Protein 2QYG (pdb70)

Structure (mmCIF, N/CA/C/O backbone):
data_2QYG
#
_entry.id   2QYG
#
_cell.length_a   68.662
_cell.length_b   119.529
_cell.length_c   203.040
_cell.angle_alpha   90.00
_cell.angle_beta   90.00
_cell.angle_gamma   90.00
#
_symmetry.space_group_name_H-M   'P 21 21 21'
#
loop_
_atom_site.group_PDB
_atom_site.id
_atom_site.type_symbol
_atom_site.label_atom_id
_atom_site.label_alt_id
_atom_site.label_comp_id
_atom_site.label_asym_id
_atom_site.label_entity_id
_atom_site.label_seq_id
_atom_site.pdbx_PDB_ins_code
_atom_site.Cartn_x
_atom_site.Cartn_y
_atom_site.Cartn_z
_atom_site.occupancy
_atom_site.B_iso_or_equiv
_atom_site.auth_seq_id
_atom_site.auth_comp_id
_atom_site.auth_asym_id
_atom_site.auth_atom_id
_atom_site.pdbx_PDB_model_num
ATOM 1 N N . MET A 1 21 ? 39.482 20.269 -14.936 1.00 60.05 1 MET A N 1
ATOM 2 C CA . MET A 1 21 ? 39.000 19.574 -16.177 1.00 59.89 1 MET A CA 1
ATOM 3 C C . MET A 1 21 ? 38.632 20.537 -17.312 1.00 59.46 1 MET A C 1
ATOM 4 O O . MET A 1 21 ? 38.454 20.115 -18.455 1.00 59.41 1 MET A O 1
ATOM 9 N N . THR A 1 22 ? 38.523 21.824 -16.988 1.00 58.90 2 THR A N 1
ATOM 10 C CA . THR A 1 22 ? 38.215 22.839 -17.988 1.00 58.17 2 THR A CA 1
ATOM 11 C C . THR A 1 22 ? 39.220 22.849 -19.187 1.00 58.00 2 THR A C 1
ATOM 12 O O . THR A 1 22 ? 38.754 22.909 -20.326 1.00 58.12 2 THR A O 1
ATOM 16 N N . PRO A 1 23 ? 40.574 22.741 -18.953 1.00 57.52 3 PRO A N 1
ATOM 17 C CA . PRO A 1 23 ? 41.522 22.889 -20.097 1.00 56.99 3 PRO A CA 1
ATOM 18 C C . PRO A 1 23 ? 41.651 21.650 -20.986 1.00 55.99 3 PRO A C 1
ATOM 19 O O . PRO A 1 23 ? 40.639 21.043 -21.342 1.00 55.85 3 PRO A O 1
ATOM 23 N N . ASP A 1 24 ? 42.876 21.285 -21.358 1.00 55.06 4 ASP A N 1
ATOM 24 C CA . ASP A 1 24 ? 43.075 20.101 -22.213 1.00 54.08 4 ASP A CA 1
ATOM 25 C C . ASP A 1 24 ? 43.695 18.928 -21.474 1.00 52.92 4 ASP A C 1
ATOM 26 O O . ASP A 1 24 ? 44.373 18.071 -22.038 1.00 52.63 4 ASP A O 1
ATOM 31 N N . ASP A 1 25 ? 43.431 18.943 -20.177 1.00 51.49 5 ASP A N 1
ATOM 32 C CA . ASP A 1 25 ? 43.363 17.761 -19.348 1.00 49.97 5 ASP A CA 1
ATOM 33 C C . ASP A 1 25 ? 42.429 16.724 -19.984 1.00 48.51 5 ASP A C 1
ATOM 34 O O . ASP A 1 25 ? 42.578 15.525 -19.757 1.00 48.56 5 ASP A O 1
ATOM 39 N N . ILE A 1 26 ? 41.447 17.203 -20.754 1.00 46.51 6 ILE A N 1
ATOM 40 C CA . ILE A 1 26 ? 40.431 16.353 -21.373 1.00 44.23 6 ILE A CA 1
ATOM 41 C C . ILE A 1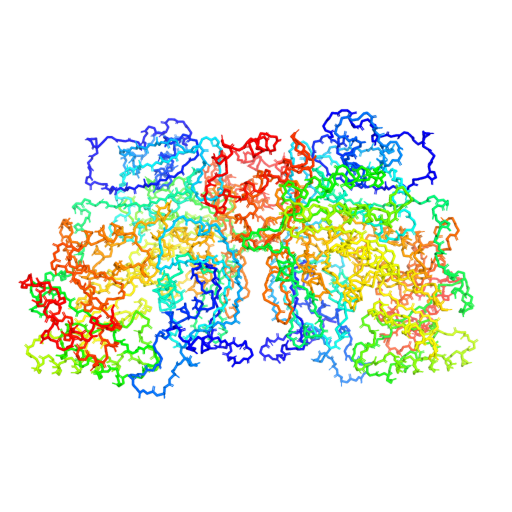 26 ? 41.085 15.272 -22.217 1.00 42.86 6 ILE A C 1
ATOM 42 O O . ILE A 1 26 ? 40.664 14.126 -22.176 1.00 42.42 6 ILE A O 1
ATOM 47 N N . ALA A 1 27 ? 42.137 15.641 -22.947 1.00 41.46 7 ALA A N 1
ATOM 48 C CA . ALA A 1 27 ? 42.858 14.723 -23.834 1.00 39.88 7 ALA A CA 1
ATOM 49 C C . ALA A 1 27 ? 43.247 13.382 -23.177 1.00 38.70 7 ALA A C 1
ATOM 50 O O . ALA A 1 27 ? 43.019 12.307 -23.757 1.00 38.64 7 ALA A O 1
ATOM 52 N N . GLY A 1 28 ? 43.803 13.450 -21.967 1.00 37.16 8 GLY A N 1
ATOM 53 C CA . GLY A 1 28 ? 44.306 12.271 -21.265 1.00 35.32 8 GLY A CA 1
ATOM 54 C C . GLY A 1 28 ? 43.260 11.270 -20.807 1.00 34.26 8 GLY A C 1
ATOM 55 O O . GLY A 1 28 ? 43.614 10.222 -20.267 1.00 34.43 8 GLY A O 1
ATOM 56 N N . PHE A 1 29 ? 41.978 11.582 -21.006 1.00 33.01 9 PHE A N 1
ATOM 57 C CA . PHE A 1 29 ? 40.893 10.691 -20.580 1.00 31.75 9 PHE A CA 1
ATOM 58 C C . PHE A 1 29 ? 40.180 10.021 -21.753 1.00 31.94 9 PHE A C 1
ATOM 59 O O . PHE A 1 29 ? 39.095 9.465 -21.591 1.00 31.90 9 PHE A O 1
ATOM 67 N N . TYR A 1 30 ? 40.786 10.083 -22.933 1.00 32.18 10 TYR A N 1
ATOM 68 C CA . TYR A 1 30 ? 40.281 9.385 -24.109 1.00 32.42 10 TYR A CA 1
ATOM 69 C C . TYR A 1 30 ? 41.381 8.482 -24.644 1.00 33.41 10 TYR A C 1
ATOM 70 O O . TYR A 1 30 ? 42.556 8.787 -24.487 1.00 33.63 10 TYR A O 1
ATOM 79 N N . ALA A 1 31 ? 40.993 7.373 -25.268 1.00 34.53 11 ALA A N 1
ATOM 80 C CA . ALA A 1 31 ? 41.921 6.387 -25.796 1.00 35.62 11 ALA A CA 1
ATOM 81 C C . ALA A 1 31 ? 41.271 5.594 -26.903 1.00 36.72 11 ALA A C 1
ATOM 82 O O . ALA A 1 31 ? 40.063 5.417 -26.908 1.00 36.86 11 ALA A O 1
ATOM 84 N N . LYS A 1 32 ? 42.071 5.114 -27.845 1.00 38.26 12 LYS A N 1
ATOM 85 C CA . LYS A 1 32 ? 41.568 4.184 -28.852 1.00 39.77 12 LYS A CA 1
ATOM 86 C C . LYS A 1 32 ? 41.743 2.767 -28.325 1.00 40.42 12 LYS A C 1
ATOM 87 O O . LYS A 1 32 ? 42.741 2.467 -27.658 1.00 40.45 12 LYS A O 1
ATOM 93 N N . ARG A 1 33 ? 40.765 1.907 -28.603 1.00 41.37 13 ARG A N 1
ATOM 94 C CA . ARG A 1 33 ? 40.877 0.476 -28.314 1.00 42.59 13 ARG A CA 1
ATOM 95 C C . ARG A 1 33 ? 42.310 -0.011 -28.565 1.00 43.33 13 ARG A C 1
ATOM 96 O O . ARG A 1 33 ? 42.964 -0.547 -27.664 1.00 43.38 13 ARG A O 1
ATOM 104 N N . ALA A 1 34 ? 42.771 0.187 -29.810 1.00 44.17 14 ALA A N 1
ATOM 105 C CA . ALA A 1 34 ? 44.089 -0.218 -30.292 1.00 44.80 14 ALA A CA 1
ATOM 106 C C . ALA A 1 34 ? 45.225 0.086 -29.319 1.00 45.34 14 ALA A C 1
ATOM 107 O O . ALA A 1 34 ? 46.186 -0.665 -29.246 1.00 45.66 14 ALA A O 1
ATOM 109 N N . ASP A 1 35 ? 45.109 1.176 -28.569 1.00 45.90 15 ASP A N 1
ATOM 110 C CA . ASP A 1 35 ? 46.211 1.673 -27.742 1.00 46.46 15 ASP A CA 1
ATOM 111 C C . ASP A 1 35 ? 46.318 1.021 -26.374 1.00 46.09 15 ASP A C 1
ATOM 112 O O . ASP A 1 35 ? 47.357 1.111 -25.717 1.00 46.09 15 ASP A O 1
ATOM 117 N N . LEU A 1 36 ? 45.245 0.384 -25.930 1.00 45.70 16 LEU A N 1
ATOM 118 C CA . LEU A 1 36 ? 45.234 -0.173 -24.583 1.00 45.31 16 LEU A CA 1
ATOM 119 C C . LEU A 1 36 ? 45.408 -1.687 -24.562 1.00 45.18 16 LEU A C 1
ATOM 120 O O . LEU A 1 36 ? 44.893 -2.399 -25.432 1.00 45.32 16 LEU A O 1
ATOM 125 N N . ASP A 1 37 ? 46.136 -2.177 -23.563 1.00 44.69 17 ASP A N 1
ATOM 126 C CA . ASP A 1 37 ? 46.117 -3.587 -23.262 1.00 44.16 17 ASP A CA 1
ATOM 127 C C . ASP A 1 37 ? 44.773 -3.798 -22.605 1.00 43.61 17 ASP A C 1
ATOM 128 O O . ASP A 1 37 ? 44.630 -3.586 -21.404 1.00 43.67 17 ASP A O 1
ATOM 133 N N . LEU A 1 38 ? 43.786 -4.195 -23.403 1.00 42.84 18 LEU A N 1
ATOM 134 C CA . LEU A 1 38 ? 42.411 -4.270 -22.941 1.00 42.19 18 LEU A CA 1
ATOM 135 C C . LEU A 1 38 ? 42.223 -5.195 -21.740 1.00 41.45 18 LEU A C 1
ATOM 136 O O . LEU A 1 38 ? 41.185 -5.172 -21.076 1.00 41.46 18 LEU A O 1
ATOM 141 N N . ASP A 1 39 ? 43.239 -5.994 -21.454 1.00 40.45 19 ASP A N 1
ATOM 142 C CA . ASP A 1 39 ? 43.176 -6.934 -20.353 1.00 39.71 19 ASP A CA 1
ATOM 143 C C . ASP A 1 39 ? 43.208 -6.275 -18.974 1.00 38.59 19 ASP A C 1
ATOM 144 O O . ASP A 1 39 ? 42.910 -6.914 -17.971 1.00 38.76 19 ASP A O 1
ATOM 149 N N . ASN A 1 40 ? 43.576 -5.004 -18.921 1.00 37.05 20 ASN A N 1
ATOM 150 C CA . ASN A 1 40 ? 43.731 -4.328 -17.649 1.00 35.58 20 ASN A CA 1
ATOM 151 C C . ASN A 1 40 ? 42.517 -3.504 -17.333 1.00 34.52 20 ASN A C 1
ATOM 152 O O . ASN A 1 40 ? 42.495 -2.763 -16.341 1.00 34.44 20 ASN A O 1
ATOM 157 N N . TYR A 1 41 ? 41.503 -3.640 -18.178 1.00 33.12 21 TYR A N 1
ATOM 158 C CA . TYR A 1 41 ? 40.370 -2.741 -18.148 1.00 31.74 21 TYR A CA 1
ATOM 159 C C . TYR A 1 41 ? 39.062 -3.486 -18.157 1.00 31.06 21 TYR A C 1
ATOM 160 O O . TYR A 1 41 ? 38.940 -4.547 -18.761 1.00 31.10 21 TYR A O 1
ATOM 169 N N . ILE A 1 42 ? 38.097 -2.910 -17.460 1.00 30.26 22 ILE A N 1
ATOM 170 C CA . ILE A 1 42 ? 36.726 -3.355 -17.467 1.00 29.56 22 ILE A CA 1
ATOM 171 C C . ILE A 1 42 ? 36.014 -2.350 -18.333 1.00 29.46 22 ILE A C 1
ATOM 172 O O . ILE A 1 42 ? 36.225 -1.153 -18.177 1.00 29.56 22 ILE A O 1
ATOM 177 N N . GLU A 1 43 ? 35.185 -2.821 -19.255 1.00 29.22 23 GLU A N 1
ATOM 178 C CA . GLU A 1 43 ? 34.404 -1.913 -20.078 1.00 29.49 23 GLU A CA 1
ATOM 179 C C . GLU A 1 43 ? 33.046 -1.604 -19.440 1.00 28.75 23 GLU A C 1
ATOM 180 O O . GLU A 1 43 ? 32.443 -2.464 -18.822 1.00 28.49 23 GLU A O 1
ATOM 186 N N . LEU A 1 44 ? 32.585 -0.363 -19.584 1.00 28.51 24 LEU A N 1
ATOM 187 C CA . LEU A 1 44 ? 31.311 0.093 -18.989 1.00 28.18 24 LEU A CA 1
ATOM 188 C C . LEU A 1 44 ? 30.489 0.894 -19.998 1.00 28.37 24 LEU A C 1
ATOM 189 O O . LEU A 1 44 ? 31.042 1.737 -20.710 1.00 28.12 24 LEU A O 1
ATOM 194 N N . ASP A 1 45 ? 29.182 0.649 -20.050 1.00 28.57 25 ASP A N 1
ATOM 195 C CA . ASP A 1 45 ? 28.331 1.430 -20.935 1.00 29.53 25 ASP A CA 1
ATOM 196 C C . ASP A 1 45 ? 27.366 2.304 -20.168 1.00 29.38 25 ASP A C 1
ATOM 197 O O . ASP A 1 45 ? 26.458 1.801 -19.499 1.00 29.90 25 ASP A O 1
ATOM 202 N N . PHE A 1 46 ? 27.549 3.615 -20.273 1.00 28.98 26 PHE A N 1
ATOM 203 C CA . PHE A 1 46 ? 26.655 4.538 -19.610 1.00 28.46 26 PHE A CA 1
ATOM 204 C C . PHE A 1 46 ? 25.806 5.280 -20.621 1.00 28.53 26 PHE A C 1
ATOM 205 O O . PHE A 1 46 ? 26.302 5.657 -21.688 1.00 28.51 26 PHE A O 1
ATOM 213 N N . ASP A 1 47 ? 24.529 5.470 -20.288 1.00 28.61 27 ASP A N 1
ATOM 214 C CA . ASP A 1 47 ? 23.665 6.418 -20.984 1.00 28.78 27 ASP A CA 1
ATOM 215 C C . ASP A 1 47 ? 23.424 7.541 -20.017 1.00 28.39 27 ASP A C 1
ATOM 216 O O . ASP A 1 47 ? 23.079 7.294 -18.864 1.00 28.46 27 ASP A O 1
ATOM 221 N N . PHE A 1 48 ? 23.626 8.774 -20.452 1.00 28.14 28 PHE A N 1
ATOM 222 C CA . PHE A 1 48 ? 23.404 9.888 -19.551 1.00 28.05 28 PHE A CA 1
ATOM 223 C C . PHE A 1 48 ? 22.917 11.132 -20.251 1.00 28.50 28 PHE A C 1
ATOM 224 O O . PHE A 1 48 ? 22.899 11.188 -21.477 1.00 28.62 28 PHE A O 1
ATOM 232 N N . GLU A 1 49 ? 22.512 12.121 -19.461 1.00 29.03 29 GLU A N 1
ATOM 233 C CA . GLU A 1 49 ? 22.165 13.440 -19.957 1.00 29.90 29 GLU A CA 1
ATOM 234 C C . GLU A 1 49 ? 23.016 14.469 -19.244 1.00 29.90 29 GLU A C 1
ATOM 235 O O . GLU A 1 49 ? 23.181 14.411 -18.041 1.00 29.88 29 GLU A O 1
ATOM 241 N N . CYS A 1 50 ? 23.576 15.408 -19.988 1.00 30.44 30 CYS A N 1
ATOM 242 C CA . CYS A 1 50 ? 24.432 16.422 -19.395 1.00 31.10 30 CYS A CA 1
ATOM 243 C C . CYS A 1 50 ? 24.124 17.795 -19.959 1.00 31.94 30 CYS A C 1
ATOM 244 O O . CYS A 1 50 ? 23.493 17.905 -21.011 1.00 32.01 30 CYS A O 1
ATOM 247 N N . ALA A 1 51 ? 24.565 18.830 -19.245 1.00 32.98 31 ALA A N 1
ATOM 248 C CA . ALA A 1 51 ? 24.474 20.216 -19.709 1.00 34.06 31 ALA A CA 1
ATOM 249 C C . ALA A 1 51 ? 25.828 20.709 -20.247 1.00 34.91 31 ALA A C 1
ATOM 250 O O . ALA A 1 51 ? 26.873 20.369 -19.694 1.00 35.15 31 ALA A O 1
ATOM 252 N N . GLY A 1 52 ? 25.817 21.501 -21.322 1.00 35.76 32 GLY A N 1
ATOM 253 C CA . GLY A 1 52 ? 27.065 21.998 -21.919 1.00 36.69 32 GLY A CA 1
ATOM 254 C C . GLY A 1 52 ? 27.815 20.888 -22.636 1.00 37.39 32 GLY A C 1
ATOM 255 O O . GLY A 1 52 ? 27.235 19.840 -22.930 1.00 37.66 32 GLY A O 1
ATOM 256 N N . ASP A 1 53 ? 29.100 21.097 -22.914 1.00 37.72 33 ASP A N 1
ATOM 257 C CA . ASP A 1 53 ? 29.850 20.170 -23.763 1.00 38.23 33 ASP A CA 1
ATOM 258 C C . ASP A 1 53 ? 29.733 18.723 -23.277 1.00 38.00 33 ASP A C 1
ATOM 259 O O . ASP A 1 53 ? 30.053 18.446 -22.118 1.00 38.16 33 ASP A O 1
ATOM 264 N N . PRO A 1 54 ? 29.250 17.804 -24.153 1.00 37.70 34 PRO A N 1
ATOM 265 C CA . PRO A 1 54 ? 29.294 16.371 -23.880 1.00 37.41 34 PRO A CA 1
ATOM 266 C C . PRO A 1 54 ? 30.694 15.793 -23.874 1.00 37.20 34 PRO A C 1
ATOM 267 O O . PRO A 1 54 ? 30.887 14.732 -23.334 1.00 37.34 34 PRO A O 1
ATOM 271 N N . HIS A 1 55 ? 31.663 16.467 -24.467 1.00 37.17 35 HIS A N 1
ATOM 272 C CA . HIS A 1 55 ? 33.027 15.967 -24.436 1.00 37.35 35 HIS A CA 1
ATOM 273 C C . HIS A 1 55 ? 33.726 16.223 -23.122 1.00 36.71 35 HIS A C 1
ATOM 274 O O . HIS A 1 55 ? 34.358 15.337 -22.584 1.00 36.57 35 HIS A O 1
ATOM 281 N N . GLU A 1 56 ? 33.611 17.437 -22.606 1.00 36.37 36 GLU A N 1
ATOM 282 C CA . GLU A 1 56 ? 34.038 17.741 -21.223 1.00 36.37 36 GLU A CA 1
ATOM 283 C C . GLU A 1 56 ? 33.376 16.801 -20.212 1.00 35.15 36 GLU A C 1
ATOM 284 O O . GLU A 1 56 ? 34.033 16.323 -19.295 1.00 35.00 36 GLU A O 1
ATOM 290 N N . ALA A 1 57 ? 32.066 16.576 -20.394 1.00 34.09 37 ALA A N 1
ATOM 291 C CA . ALA A 1 57 ? 31.220 15.836 -19.454 1.00 32.77 37 ALA A CA 1
ATOM 292 C C . ALA A 1 57 ? 31.725 14.419 -19.250 1.00 32.02 37 ALA A C 1
ATOM 293 O O . ALA A 1 57 ? 31.829 13.950 -18.118 1.00 31.81 37 ALA A O 1
ATOM 295 N N . ALA A 1 58 ? 32.055 13.764 -20.357 1.00 31.21 38 ALA A N 1
ATOM 296 C CA . ALA A 1 58 ? 32.517 12.402 -20.351 1.00 30.53 38 ALA A CA 1
ATOM 297 C C . ALA A 1 58 ? 33.859 12.332 -19.677 1.00 30.37 38 ALA A C 1
ATOM 298 O O . ALA A 1 58 ? 34.105 11.415 -18.910 1.00 30.33 38 ALA A O 1
ATOM 300 N N . ALA A 1 59 ? 34.727 13.304 -19.955 1.00 30.36 39 ALA A N 1
ATOM 301 C CA . ALA A 1 59 ? 36.056 13.355 -19.321 1.00 30.17 39 ALA A CA 1
ATOM 302 C C . ALA A 1 59 ? 35.904 13.494 -17.812 1.00 30.18 39 ALA A C 1
ATOM 303 O O . ALA A 1 59 ? 36.523 12.763 -17.059 1.00 30.36 39 ALA A O 1
ATOM 305 N N . HIS A 1 60 ? 35.045 14.412 -17.385 1.00 30.33 40 HIS A N 1
ATOM 306 C CA . HIS A 1 60 ? 34.753 14.630 -15.970 1.00 30.64 40 HIS A CA 1
ATOM 307 C C . HIS A 1 60 ? 34.306 13.344 -15.306 1.00 30.13 40 HIS A C 1
ATOM 308 O O . HIS A 1 60 ? 34.558 13.109 -14.130 1.00 30.10 40 HIS A O 1
ATOM 315 N N . LEU A 1 61 ? 33.609 12.532 -16.074 1.00 29.63 41 LEU A N 1
ATOM 316 C CA . LEU A 1 61 ? 32.963 11.369 -15.536 1.00 29.49 41 LEU A CA 1
ATOM 317 C C . LEU A 1 61 ? 33.984 10.275 -15.306 1.00 29.35 41 LEU A C 1
ATOM 318 O O . LEU A 1 61 ? 33.859 9.487 -14.390 1.00 29.25 41 LEU A O 1
ATOM 323 N N . CYS A 1 62 ? 35.002 10.244 -16.152 1.00 29.57 42 CYS A N 1
ATOM 324 C CA . CYS A 1 62 ? 36.120 9.318 -16.007 1.00 29.58 42 CYS A CA 1
ATOM 325 C C . CYS A 1 62 ? 36.970 9.789 -14.855 1.00 29.62 42 CYS A C 1
ATOM 326 O O . CYS A 1 62 ? 37.397 8.996 -14.033 1.00 29.68 42 CYS A O 1
ATOM 329 N N . SER A 1 63 ? 37.209 11.096 -14.818 1.00 29.87 43 SER A N 1
ATOM 330 C CA . SER A 1 63 ? 37.986 11.749 -13.776 1.00 30.18 43 SER A CA 1
ATOM 331 C C . SER A 1 63 ? 37.439 11.361 -12.408 1.00 30.62 43 SER A C 1
ATOM 332 O O . SER A 1 63 ? 38.120 10.672 -11.646 1.00 30.67 43 SER A O 1
ATOM 335 N N . GLU A 1 64 ? 36.195 11.767 -12.131 1.00 31.34 44 GLU A N 1
ATOM 336 C CA . GLU A 1 64 ? 35.530 11.558 -10.827 1.00 31.98 44 GLU A CA 1
ATOM 337 C C . GLU A 1 64 ? 35.527 10.101 -10.409 1.00 31.35 44 GLU A C 1
ATOM 338 O O . GLU A 1 64 ? 35.653 9.767 -9.249 1.00 31.60 44 GLU A O 1
ATOM 344 N N . GLN A 1 65 ? 35.383 9.237 -11.383 1.00 30.89 45 GLN A N 1
ATOM 345 C CA . GLN A 1 65 ? 35.317 7.812 -11.171 1.00 30.75 45 GLN A CA 1
ATOM 346 C C . GLN A 1 65 ? 36.674 7.184 -10.815 1.00 30.38 45 GLN A C 1
ATOM 347 O O . GLN A 1 65 ? 36.735 6.049 -10.351 1.00 29.91 45 GLN A O 1
ATOM 353 N N . SER A 1 66 ? 37.758 7.911 -11.068 1.00 30.13 46 SER A N 1
ATOM 354 C CA . SER A 1 66 ? 39.091 7.369 -10.889 1.00 29.79 46 SER A CA 1
ATOM 355 C C . SER A 1 66 ? 40.026 8.424 -10.342 1.00 30.13 46 SER A C 1
ATOM 356 O O . SER A 1 66 ? 39.950 8.741 -9.161 1.00 30.11 46 SER A O 1
ATOM 359 N N . THR A 1 67 ? 40.894 8.967 -11.199 1.00 30.51 47 THR A N 1
ATOM 360 C CA . THR A 1 67 ? 41.917 9.912 -10.762 1.00 30.83 47 THR A CA 1
ATOM 361 C C . THR A 1 67 ? 41.333 11.208 -10.200 1.00 31.62 47 THR A C 1
ATOM 362 O O . THR A 1 67 ? 41.353 11.394 -8.983 1.00 32.41 47 THR A O 1
ATOM 366 N N . ALA A 1 68 ? 40.804 12.094 -11.039 1.00 31.93 48 ALA A N 1
ATOM 367 C CA . ALA A 1 68 ? 40.273 13.367 -10.530 1.00 32.53 48 ALA A CA 1
ATOM 368 C C . ALA A 1 68 ? 41.393 14.328 -10.220 1.00 32.84 48 ALA A C 1
ATOM 369 O O . ALA A 1 68 ? 41.185 15.531 -10.204 1.00 33.24 48 ALA A O 1
ATOM 371 N N . GLN A 1 69 ? 42.575 13.786 -9.955 1.00 33.16 49 GLN A N 1
ATOM 372 C CA . GLN A 1 69 ? 43.751 14.581 -9.643 1.00 33.40 49 GLN A CA 1
ATOM 373 C C . GLN A 1 69 ? 44.966 13.756 -9.985 1.00 32.89 49 GLN A C 1
ATOM 374 O O . GLN A 1 69 ? 45.229 12.742 -9.354 1.00 32.86 49 GLN A O 1
ATOM 380 N N . TRP A 1 70 ? 45.706 14.188 -10.989 1.00 32.41 50 TRP A N 1
ATOM 381 C CA . TRP A 1 70 ? 46.738 13.334 -11.521 1.00 32.16 50 TRP A CA 1
ATOM 382 C C . TRP A 1 70 ? 48.159 13.838 -11.273 1.00 31.77 50 TRP A C 1
ATOM 383 O O . TRP A 1 70 ? 49.107 13.067 -11.423 1.00 31.84 50 TRP A O 1
ATOM 394 N N . ARG A 1 71 ? 48.311 15.110 -10.900 1.00 31.35 51 ARG A N 1
ATOM 395 C CA . ARG A 1 71 ? 49.630 15.607 -10.470 1.00 31.28 51 ARG A CA 1
ATOM 396 C C . ARG A 1 71 ? 49.637 15.714 -8.965 1.00 31.32 51 ARG A C 1
ATOM 397 O O . ARG A 1 71 ? 48.618 15.487 -8.311 1.00 31.43 51 ARG A O 1
ATOM 405 N N . ARG A 1 72 ? 50.799 16.066 -8.426 1.00 31.31 52 ARG A N 1
ATOM 406 C CA . ARG A 1 72 ? 50.863 16.712 -7.134 1.00 31.46 52 ARG A CA 1
ATOM 407 C C . ARG A 1 72 ? 51.087 18.197 -7.411 1.00 32.23 52 ARG A C 1
ATOM 408 O O . ARG A 1 72 ? 51.342 18.572 -8.569 1.00 32.10 52 ARG A O 1
ATOM 416 N N . VAL A 1 73 ? 50.980 19.025 -6.362 1.00 33.34 53 VAL A N 1
ATOM 417 C CA . VAL A 1 73 ? 51.278 20.481 -6.417 1.00 34.44 53 VAL A CA 1
ATOM 418 C C . VAL A 1 73 ? 51.971 20.922 -7.732 1.00 35.81 53 VAL A C 1
ATOM 419 O O . VAL A 1 73 ? 51.296 21.384 -8.654 1.00 35.64 53 VAL A O 1
ATOM 423 N N . GLY A 1 74 ? 53.292 20.745 -7.832 1.00 37.56 54 GLY A N 1
ATOM 424 C CA . GLY A 1 74 ? 54.039 21.196 -9.009 1.00 39.96 54 GLY A CA 1
ATOM 425 C C . GLY A 1 74 ? 54.988 20.147 -9.541 1.00 41.76 54 GLY A C 1
ATOM 426 O O . GLY A 1 74 ? 56.192 20.382 -9.641 1.00 41.92 54 GLY A O 1
ATOM 427 N N . PHE A 1 75 ? 54.442 18.980 -9.855 1.00 43.59 55 PHE A N 1
ATOM 428 C CA . PHE A 1 75 ? 55.208 17.901 -10.450 1.00 45.50 55 PHE A CA 1
ATOM 429 C C . PHE A 1 75 ? 54.592 17.648 -11.809 1.00 46.41 55 PHE A C 1
ATOM 430 O O . PHE A 1 75 ? 53.357 17.676 -11.950 1.00 46.78 55 PHE A O 1
ATOM 438 N N . ASP A 1 76 ? 55.428 17.410 -12.814 1.00 47.36 56 ASP A N 1
ATOM 439 C CA . ASP A 1 76 ? 54.920 16.811 -14.051 1.00 48.34 56 ASP A CA 1
ATOM 440 C C . ASP A 1 76 ? 54.917 15.316 -13.785 1.00 48.16 56 ASP A C 1
ATOM 441 O O . ASP A 1 76 ? 55.975 14.671 -13.712 1.00 48.29 56 ASP A O 1
ATOM 446 N N . GLU A 1 77 ? 53.718 14.786 -13.578 1.00 47.75 57 GLU A N 1
ATOM 447 C CA . GLU A 1 77 ? 53.581 13.456 -13.050 1.00 47.14 57 GLU A CA 1
ATOM 448 C C . GLU A 1 77 ? 52.662 12.714 -13.969 1.00 46.70 57 GLU A C 1
ATOM 449 O O . GLU A 1 77 ? 53.066 11.741 -14.599 1.00 46.76 57 GLU A O 1
ATOM 455 N N . ASP A 1 78 ? 51.432 13.216 -14.061 1.00 46.13 58 ASP A N 1
ATOM 456 C CA . ASP A 1 78 ? 50.352 12.559 -14.784 1.00 45.44 58 ASP A CA 1
ATOM 457 C C . ASP A 1 78 ? 50.319 11.029 -14.584 1.00 44.83 58 ASP A C 1
ATOM 458 O O . ASP A 1 78 ? 50.941 10.287 -15.348 1.00 44.89 58 ASP A O 1
ATOM 463 N N . PHE A 1 79 ? 49.613 10.545 -13.564 1.00 43.90 59 PHE A N 1
ATOM 464 C CA . PHE A 1 79 ? 49.393 9.094 -13.483 1.00 43.12 59 PHE A CA 1
ATOM 465 C C . PHE A 1 79 ? 48.015 8.666 -13.987 1.00 42.16 59 PHE A C 1
ATOM 466 O O . PHE A 1 79 ? 47.367 7.766 -13.454 1.00 41.91 59 PHE A O 1
ATOM 474 N N . ARG A 1 80 ? 47.612 9.344 -15.052 1.00 41.04 60 ARG A N 1
ATOM 475 C CA . ARG A 1 80 ? 46.402 9.087 -15.803 1.00 39.72 60 ARG A CA 1
ATOM 476 C C . ARG A 1 80 ? 46.547 7.816 -16.671 1.00 39.12 60 ARG A C 1
ATOM 477 O O . ARG A 1 80 ? 45.605 7.001 -16.718 1.00 39.11 60 ARG A O 1
ATOM 485 N N . PRO A 1 81 ? 47.720 7.621 -17.349 1.00 38.20 61 PRO A N 1
ATOM 486 C CA . PRO A 1 81 ? 47.828 6.473 -18.246 1.00 37.19 61 PRO A CA 1
ATOM 487 C C . PRO A 1 81 ? 47.725 5.145 -17.513 1.00 36.08 61 PRO A C 1
ATOM 488 O O . PRO A 1 81 ? 47.270 4.172 -18.097 1.00 36.12 61 PRO A O 1
ATOM 492 N N . ARG A 1 82 ? 48.120 5.105 -16.247 1.00 34.77 62 ARG A N 1
ATOM 493 C CA . ARG A 1 82 ? 48.058 3.863 -15.494 1.00 33.52 62 ARG A CA 1
ATOM 494 C C . ARG A 1 82 ? 46.806 3.701 -14.618 1.00 32.27 62 ARG A C 1
ATOM 495 O O . ARG A 1 82 ? 46.377 2.584 -14.333 1.00 31.81 62 ARG A O 1
ATOM 503 N N . PHE A 1 83 ? 46.213 4.817 -14.208 1.00 31.01 63 PHE A N 1
ATOM 504 C CA . PHE A 1 83 ? 45.157 4.796 -13.195 1.00 29.69 63 PHE A CA 1
ATOM 505 C C . PHE A 1 83 ? 43.816 5.413 -13.577 1.00 29.00 63 PHE A C 1
ATOM 506 O O . PHE A 1 83 ? 42.853 5.306 -12.809 1.00 28.91 63 PHE A O 1
ATOM 514 N N . ALA A 1 84 ? 43.735 6.069 -14.730 1.00 28.03 64 ALA A N 1
ATOM 515 C CA . ALA A 1 84 ? 42.506 6.764 -15.058 1.00 27.27 64 ALA A CA 1
ATOM 516 C C . ALA A 1 84 ? 41.642 5.966 -16.007 1.00 26.86 64 ALA A C 1
ATOM 517 O O . ALA A 1 84 ? 42.150 5.411 -16.976 1.00 26.65 64 ALA A O 1
ATOM 519 N N . ALA A 1 85 ? 40.341 5.905 -15.694 1.00 26.43 65 ALA A N 1
ATOM 520 C CA . ALA A 1 85 ? 39.317 5.412 -16.602 1.00 25.92 65 ALA A CA 1
ATOM 521 C C . ALA A 1 85 ? 39.291 6.327 -17.823 1.00 25.92 65 ALA A C 1
ATOM 522 O O . ALA A 1 85 ? 39.474 7.540 -17.706 1.00 25.97 65 ALA A O 1
ATOM 524 N N . LYS A 1 86 ? 39.074 5.733 -18.993 1.00 25.89 66 LYS A N 1
ATOM 525 C CA . LYS A 1 86 ? 39.276 6.398 -20.274 1.00 25.45 66 LYS A CA 1
ATOM 526 C C . LYS A 1 86 ? 38.137 6.137 -21.235 1.00 25.50 66 LYS A C 1
ATOM 527 O O . LYS A 1 86 ? 37.643 5.019 -21.357 1.00 25.23 66 LYS A O 1
ATOM 533 N N . VAL A 1 87 ? 37.727 7.195 -21.919 1.00 26.00 67 VAL A N 1
ATOM 534 C CA . VAL A 1 87 ? 36.641 7.117 -22.898 1.00 26.54 67 VAL A CA 1
ATOM 535 C C . VAL A 1 87 ? 37.103 6.390 -24.155 1.00 27.23 67 VAL A C 1
ATOM 536 O O . VAL A 1 87 ? 37.976 6.866 -24.867 1.00 27.38 67 VAL A O 1
ATOM 540 N N . LEU A 1 88 ? 36.512 5.236 -24.420 1.00 28.20 68 LEU A N 1
ATOM 541 C CA . LEU A 1 88 ? 36.794 4.518 -25.639 1.00 29.26 68 LEU A CA 1
ATOM 542 C C . LEU A 1 88 ? 35.953 5.058 -26.781 1.00 30.69 68 LEU A C 1
ATOM 543 O O . LEU A 1 88 ? 36.440 5.187 -27.904 1.00 31.02 68 LEU A O 1
ATOM 548 N N . GLU A 1 89 ? 34.700 5.399 -26.497 1.00 32.24 69 GLU A N 1
ATOM 549 C CA . GLU A 1 89 ? 33.745 5.679 -27.554 1.00 34.54 69 GLU A CA 1
ATOM 550 C C . GLU A 1 89 ? 32.603 6.542 -27.009 1.00 34.02 69 GLU A C 1
ATOM 551 O O . GLU A 1 89 ? 32.072 6.255 -25.935 1.00 34.10 69 GLU A O 1
ATOM 557 N N . LEU A 1 90 ? 32.240 7.601 -27.736 1.00 34.44 70 LEU A N 1
ATOM 558 C CA . LEU A 1 90 ? 31.192 8.526 -27.284 1.00 34.92 70 LEU A CA 1
ATOM 559 C C . LEU A 1 90 ? 30.267 9.001 -28.388 1.00 35.77 70 LEU A C 1
ATOM 560 O O . LEU A 1 90 ? 30.696 9.210 -29.509 1.00 35.95 70 LEU A O 1
ATOM 565 N N . SER A 1 91 ? 29.006 9.212 -28.031 1.00 37.00 71 SER A N 1
ATOM 566 C CA . SER A 1 91 ? 27.928 9.465 -28.957 1.00 38.20 71 SER A CA 1
ATOM 567 C C . SER A 1 91 ? 26.939 10.385 -28.246 1.00 39.12 71 SER A C 1
ATOM 568 O O . SER A 1 91 ? 26.528 10.094 -27.134 1.00 39.36 71 SER A O 1
ATOM 571 N N . ALA A 1 92 ? 26.572 11.504 -28.867 1.00 40.49 72 ALA A N 1
ATOM 572 C CA . ALA A 1 92 ? 25.749 12.527 -28.203 1.00 41.72 72 ALA A CA 1
ATOM 573 C C . ALA A 1 92 ? 24.908 13.344 -29.166 1.00 42.90 72 ALA A C 1
ATOM 574 O O . ALA A 1 92 ? 25.417 13.959 -30.083 1.00 43.08 72 ALA A O 1
ATOM 576 N N . GLU A 1 93 ? 23.609 13.361 -28.926 1.00 44.60 73 GLU A N 1
ATOM 577 C CA . GLU A 1 93 ? 22.660 14.061 -29.778 1.00 46.42 73 GLU A CA 1
ATOM 578 C C . GLU A 1 93 ? 21.902 15.101 -28.944 1.00 46.70 73 GLU A C 1
ATOM 579 O O . GLU A 1 93 ? 21.598 14.844 -27.783 1.00 46.76 73 GLU A O 1
ATOM 585 N N . PRO A 1 94 ? 21.594 16.280 -29.525 1.00 47.23 74 PRO A N 1
ATOM 586 C CA . PRO A 1 94 ? 20.979 17.329 -28.717 1.00 47.52 74 PRO A CA 1
ATOM 587 C C . PRO A 1 94 ? 19.549 17.000 -28.323 1.00 47.76 74 PRO A C 1
ATOM 588 O O . PRO A 1 94 ? 18.880 16.251 -29.028 1.00 47.98 74 PRO A O 1
ATOM 592 N N . ARG A 1 95 ? 19.099 17.551 -27.199 1.00 47.97 75 ARG A N 1
ATOM 593 C CA . ARG A 1 95 ? 17.677 17.535 -26.830 1.00 48.22 75 ARG A CA 1
ATOM 594 C C . ARG A 1 95 ? 17.194 18.861 -26.237 1.00 47.90 75 ARG A C 1
ATOM 595 O O . ARG A 1 95 ? 17.413 19.152 -25.068 1.00 47.54 75 ARG A O 1
ATOM 603 N N . PRO A 1 96 ? 16.517 19.668 -27.063 1.00 47.86 76 PRO A N 1
ATOM 604 C CA . PRO A 1 96 ? 16.154 21.030 -26.719 1.00 47.74 76 PRO A CA 1
ATOM 605 C C . PRO A 1 96 ? 15.151 21.089 -25.604 1.00 47.45 76 PRO A C 1
ATOM 606 O O . PRO A 1 96 ? 15.026 22.101 -24.954 1.00 47.48 76 PRO A O 1
ATOM 610 N N . SER A 1 97 ? 14.443 19.996 -25.389 1.00 47.28 77 SER A N 1
ATOM 611 C CA . SER A 1 97 ? 13.451 19.921 -24.333 1.00 46.96 77 SER A CA 1
ATOM 612 C C . SER A 1 97 ? 14.039 20.062 -22.928 1.00 46.73 77 SER A C 1
ATOM 613 O O . SER A 1 97 ? 13.330 20.421 -22.013 1.00 47.01 77 SER A O 1
ATOM 616 N N . GLY A 1 98 ? 15.329 19.799 -22.757 1.00 46.43 78 GLY A N 1
ATOM 617 C CA . GLY A 1 98 ? 15.931 19.724 -21.420 1.00 45.81 78 GLY A CA 1
ATOM 618 C C . GLY A 1 98 ? 16.029 18.283 -20.961 1.00 45.56 78 GLY A C 1
ATOM 619 O O . GLY A 1 98 ? 16.014 17.382 -21.781 1.00 45.66 78 GLY A O 1
ATOM 620 N N . PHE A 1 99 ? 16.119 18.049 -19.657 1.00 45.45 79 PHE A N 1
ATOM 621 C CA . PHE A 1 99 ? 16.229 16.685 -19.113 1.00 45.47 79 PHE A CA 1
ATOM 622 C C . PHE A 1 99 ? 14.916 15.917 -19.172 1.00 46.36 79 PHE A C 1
ATOM 623 O O . PHE A 1 99 ? 13.858 16.532 -19.177 1.00 46.53 79 PHE A O 1
ATOM 631 N N . SER A 1 100 ? 14.986 14.581 -19.213 1.00 47.53 80 SER A N 1
ATOM 632 C CA . SER A 1 100 ? 13.794 13.710 -19.301 1.00 48.84 80 SER A CA 1
ATOM 633 C C . SER A 1 100 ? 12.794 13.956 -18.193 1.00 50.14 80 SER A C 1
ATOM 634 O O . SER A 1 100 ? 11.655 14.335 -18.453 1.00 50.38 80 SER A O 1
ATOM 637 N N . VAL A 1 101 ? 13.222 13.718 -16.959 1.00 51.83 81 VAL A N 1
ATOM 638 C CA . VAL A 1 101 ? 12.428 14.012 -15.774 1.00 53.56 81 VAL A CA 1
ATOM 639 C C . VAL A 1 101 ? 12.879 15.373 -15.258 1.00 54.77 81 VAL A C 1
ATOM 640 O O . VAL A 1 101 ? 14.024 15.748 -15.482 1.00 54.77 81 VAL A O 1
ATOM 644 N N . PRO A 1 102 ? 11.985 16.134 -14.591 1.00 56.24 82 PRO A N 1
ATOM 645 C CA . PRO A 1 102 ? 12.516 17.339 -13.943 1.00 57.44 82 PRO A CA 1
ATOM 646 C C . PRO A 1 102 ? 13.495 16.977 -12.828 1.00 58.73 82 PRO A C 1
ATOM 647 O O . PRO A 1 102 ? 13.230 16.060 -12.045 1.00 58.73 82 PRO A O 1
ATOM 651 N N . VAL A 1 103 ? 14.638 17.659 -12.806 1.00 60.32 83 VAL A N 1
ATOM 652 C CA . VAL A 1 103 ? 15.616 17.542 -11.724 1.00 62.02 83 VAL A CA 1
ATOM 653 C C . VAL A 1 103 ? 16.083 18.957 -11.341 1.00 63.21 83 VAL A C 1
ATOM 654 O O . VAL A 1 103 ? 15.281 19.893 -11.332 1.00 63.54 83 VAL A O 1
ATOM 658 N N . GLU A 1 104 ? 17.367 19.116 -11.023 1.00 64.74 84 GLU A N 1
ATOM 659 C CA . GLU A 1 104 ? 17.960 20.426 -10.705 1.00 66.32 84 GLU A CA 1
ATOM 660 C C . GLU A 1 104 ? 19.462 20.353 -10.942 1.00 66.84 84 GLU A C 1
ATOM 661 O O . GLU A 1 104 ? 20.111 19.370 -10.545 1.00 66.93 84 GLU A O 1
ATOM 667 N N . CYS A 1 105 ? 20.021 21.375 -11.587 1.00 67.58 85 CYS A N 1
ATOM 668 C CA . CYS A 1 105 ? 21.397 21.237 -12.059 1.00 67.97 85 CYS A CA 1
ATOM 669 C C . CYS A 1 105 ? 22.392 22.398 -11.849 1.00 68.03 85 CYS A C 1
ATOM 670 O O . CYS A 1 105 ? 22.030 23.581 -11.804 1.00 67.85 85 CYS A O 1
ATOM 673 N N . ALA A 1 106 ? 23.660 21.983 -11.734 1.00 68.11 86 ALA A N 1
ATOM 674 C CA . ALA A 1 106 ? 24.852 22.832 -11.653 1.00 67.83 86 ALA A CA 1
ATOM 675 C C . ALA A 1 106 ? 25.298 23.455 -13.002 1.00 67.51 86 ALA A C 1
ATOM 676 O O . ALA A 1 106 ? 26.413 23.992 -13.091 1.00 67.77 86 ALA A O 1
ATOM 678 N N . ALA A 1 107 ? 24.452 23.389 -14.041 1.00 66.61 87 ALA A N 1
ATOM 679 C CA . ALA A 1 107 ? 24.800 23.968 -15.353 1.00 65.55 87 ALA A CA 1
ATOM 680 C C . ALA A 1 107 ? 23.608 24.511 -16.183 1.00 64.59 87 ALA A C 1
ATOM 681 O O . ALA A 1 107 ? 22.441 24.217 -15.891 1.00 64.50 87 ALA A O 1
ATOM 683 N N . ARG A 1 108 ? 23.930 25.312 -17.204 1.00 63.13 88 ARG A N 1
ATOM 684 C CA . ARG A 1 108 ? 22.951 25.834 -18.165 1.00 61.56 88 ARG A CA 1
ATOM 685 C C . ARG A 1 108 ? 23.284 25.439 -19.617 1.00 60.11 88 ARG A C 1
ATOM 686 O O . ARG A 1 108 ? 24.032 24.491 -19.866 1.00 60.06 88 ARG A O 1
ATOM 694 N N . GLY A 1 109 ? 22.723 26.189 -20.566 1.00 58.18 89 GLY A N 1
ATOM 695 C CA . GLY A 1 109 ? 22.982 25.988 -21.988 1.00 55.48 89 GLY A CA 1
ATOM 696 C C . GLY A 1 109 ? 22.273 24.760 -22.514 1.00 53.22 89 GLY A C 1
ATOM 697 O O . GLY A 1 109 ? 21.283 24.326 -21.930 1.00 53.44 89 GLY A O 1
ATOM 698 N N . PRO A 1 110 ? 22.791 24.173 -23.604 1.00 51.12 90 PRO A N 1
ATOM 699 C CA . PRO A 1 110 ? 22.149 23.016 -24.210 1.00 49.18 90 PRO A CA 1
ATOM 700 C C . PRO A 1 110 ? 22.198 21.769 -23.288 1.00 47.04 90 PRO A C 1
ATOM 701 O O . PRO A 1 110 ? 23.055 21.702 -22.396 1.00 46.84 90 PRO A O 1
ATOM 705 N N . VAL A 1 111 ? 21.264 20.829 -23.499 1.00 44.20 91 VAL A N 1
ATOM 706 C CA . VAL A 1 111 ? 21.270 19.503 -22.873 1.00 41.22 91 VAL A CA 1
ATOM 707 C C . VAL A 1 111 ? 21.405 18.425 -23.949 1.00 39.66 91 VAL A C 1
ATOM 708 O O . VAL A 1 111 ? 20.676 18.423 -24.933 1.00 39.59 91 VAL A O 1
ATOM 712 N N . HIS A 1 112 ? 22.345 17.511 -23.758 1.00 37.65 92 HIS A N 1
ATOM 713 C CA . HIS A 1 112 ? 22.613 16.439 -24.716 1.00 35.67 92 HIS A CA 1
ATOM 714 C C . HIS A 1 112 ? 22.274 15.085 -24.119 1.00 34.54 92 HIS A C 1
ATOM 715 O O . HIS A 1 112 ? 22.356 14.912 -22.914 1.00 34.32 92 HIS A O 1
ATOM 722 N N . ALA A 1 113 ? 21.893 14.127 -24.959 1.00 33.27 93 ALA A N 1
ATOM 723 C CA . ALA A 1 113 ? 21.690 12.740 -24.525 1.00 32.17 93 ALA A CA 1
ATOM 724 C C . ALA A 1 113 ? 22.849 11.881 -25.042 1.00 31.63 93 ALA A C 1
ATOM 725 O O . ALA A 1 113 ? 23.149 11.891 -26.237 1.00 31.62 93 ALA A O 1
ATOM 727 N N . CYS A 1 114 ? 23.511 11.146 -24.155 1.00 30.90 94 CYS A N 1
ATOM 728 C CA . CYS A 1 114 ? 24.774 10.524 -24.525 1.00 30.58 94 CYS A CA 1
ATOM 729 C C . CYS A 1 114 ? 24.867 9.032 -24.272 1.00 30.27 94 CYS A C 1
ATOM 730 O O . CYS A 1 114 ? 24.135 8.479 -23.450 1.00 30.48 94 CYS A O 1
ATOM 733 N N . ARG A 1 115 ? 25.794 8.395 -24.988 1.00 29.82 95 ARG A N 1
ATOM 734 C CA . ARG A 1 115 ? 26.149 6.996 -24.791 1.00 29.32 95 ARG A CA 1
ATOM 735 C C . ARG A 1 115 ? 27.668 6.888 -24.781 1.00 28.15 95 ARG A C 1
ATOM 736 O O . ARG A 1 115 ? 28.324 7.320 -25.705 1.00 28.13 95 ARG A O 1
ATOM 744 N N . VAL A 1 116 ? 28.227 6.310 -23.735 1.00 26.96 96 VAL A N 1
ATOM 745 C CA . VAL A 1 116 ? 29.661 6.218 -23.637 1.00 26.00 96 VAL A CA 1
ATOM 746 C C . VAL A 1 116 ? 30.066 4.827 -23.268 1.00 25.50 96 VAL A C 1
ATOM 747 O O . VAL A 1 116 ? 29.364 4.157 -22.511 1.00 25.51 96 VAL A O 1
ATOM 751 N N . THR A 1 117 ? 31.204 4.403 -23.809 1.00 24.92 97 THR A N 1
ATOM 752 C CA . THR A 1 117 ? 31.911 3.218 -23.332 1.00 24.57 97 THR A CA 1
ATOM 753 C C . THR A 1 117 ? 33.204 3.670 -22.650 1.00 24.12 97 THR A C 1
ATOM 754 O O . THR A 1 117 ? 34.058 4.300 -23.274 1.00 24.11 97 THR A O 1
ATOM 758 N N . ILE A 1 118 ? 33.332 3.357 -21.364 1.00 23.61 98 ILE A N 1
ATOM 759 C CA . ILE A 1 118 ? 34.506 3.747 -20.596 1.00 23.15 98 ILE A CA 1
ATOM 760 C C . ILE A 1 118 ? 35.285 2.505 -20.197 1.00 23.04 98 ILE A C 1
ATOM 761 O O . ILE A 1 118 ? 34.697 1.518 -19.748 1.00 22.92 98 ILE A O 1
ATOM 766 N N . ALA A 1 119 ? 36.600 2.560 -20.379 1.00 22.75 99 ALA A N 1
ATOM 767 C CA . ALA A 1 119 ? 37.476 1.490 -19.960 1.00 22.78 99 ALA A CA 1
ATOM 768 C C . ALA A 1 119 ? 38.070 1.853 -18.611 1.00 23.05 99 ALA A C 1
ATOM 769 O O . ALA A 1 119 ? 38.811 2.810 -18.508 1.00 23.40 99 ALA A O 1
ATOM 771 N N . HIS A 1 120 ? 37.753 1.098 -17.569 1.00 23.31 100 HIS A N 1
ATOM 772 C CA . HIS A 1 120 ? 38.219 1.429 -16.218 1.00 23.60 100 HIS A CA 1
ATOM 773 C C . HIS A 1 120 ? 39.315 0.451 -15.798 1.00 23.69 100 HIS A C 1
ATOM 774 O O . HIS A 1 120 ? 39.081 -0.747 -15.824 1.00 23.96 100 HIS A O 1
ATOM 781 N N . PRO A 1 121 ? 40.520 0.946 -15.431 1.00 23.78 101 PRO A N 1
ATOM 782 C CA . PRO A 1 121 ? 41.619 0.050 -15.049 1.00 23.98 101 PRO A CA 1
ATOM 783 C C . PRO A 1 121 ? 41.358 -0.660 -13.730 1.00 24.37 101 PRO A C 1
ATOM 784 O O . PRO A 1 121 ? 41.296 -0.004 -12.688 1.00 24.57 101 PRO A O 1
ATOM 788 N N . HIS A 1 122 ? 41.203 -1.985 -13.777 1.00 24.57 102 HIS A N 1
ATOM 789 C CA . HIS A 1 122 ? 40.731 -2.746 -12.612 1.00 24.76 102 HIS A CA 1
ATOM 790 C C . HIS A 1 122 ? 41.804 -2.936 -11.543 1.00 24.85 102 HIS A C 1
ATOM 791 O O . HIS A 1 122 ? 41.503 -3.277 -10.390 1.00 24.96 102 HIS A O 1
ATOM 798 N N . GLY A 1 123 ? 43.052 -2.693 -11.932 1.00 25.01 103 GLY A N 1
ATOM 799 C CA . GLY A 1 123 ? 44.172 -2.649 -10.986 1.00 25.15 103 GLY A CA 1
ATOM 800 C C . GLY A 1 123 ? 43.933 -1.638 -9.880 1.00 25.26 103 GLY A C 1
ATOM 801 O O . GLY A 1 123 ? 44.634 -1.662 -8.866 1.00 25.07 103 GLY A O 1
ATOM 802 N N . ASN A 1 124 ? 42.935 -0.763 -10.093 1.00 25.58 104 ASN A N 1
ATOM 803 C CA . ASN A 1 124 ? 42.482 0.242 -9.120 1.00 25.96 104 ASN A CA 1
ATOM 804 C C . ASN A 1 124 ? 41.806 -0.343 -7.885 1.00 26.42 104 ASN A C 1
ATOM 805 O O . ASN A 1 124 ? 41.915 0.211 -6.795 1.00 26.69 104 ASN A O 1
ATOM 810 N N . PHE A 1 125 ? 41.101 -1.453 -8.049 1.00 26.89 105 PHE A N 1
ATOM 811 C CA . PHE A 1 125 ? 40.409 -2.028 -6.913 1.00 27.58 105 PHE A CA 1
ATOM 812 C C . PHE A 1 125 ? 40.753 -3.496 -6.650 1.00 28.56 105 PHE A C 1
ATOM 813 O O . PHE A 1 125 ? 40.549 -3.997 -5.518 1.00 29.13 105 PHE A O 1
ATOM 821 N N . GLY A 1 126 ? 41.283 -4.178 -7.671 1.00 29.10 106 GLY A N 1
ATOM 822 C CA . GLY A 1 126 ? 41.506 -5.629 -7.596 1.00 29.74 106 GLY A CA 1
ATOM 823 C C . GLY A 1 126 ? 40.197 -6.403 -7.663 1.00 30.33 106 GLY A C 1
ATOM 824 O O . GLY A 1 126 ? 39.135 -5.828 -7.935 1.00 30.37 106 GLY A O 1
ATOM 825 N N . ALA A 1 127 ? 40.248 -7.703 -7.385 1.00 30.90 107 ALA A N 1
ATOM 826 C CA . ALA A 1 127 ? 39.066 -8.570 -7.589 1.00 31.45 107 ALA A CA 1
ATOM 827 C C . ALA A 1 127 ? 38.097 -8.721 -6.382 1.00 31.82 107 ALA A C 1
ATOM 828 O O . ALA A 1 127 ? 37.856 -9.834 -5.892 1.00 31.99 107 ALA A O 1
ATOM 830 N N . LYS A 1 128 ? 37.531 -7.608 -5.928 1.00 32.08 108 LYS A N 1
ATOM 831 C CA . LYS A 1 128 ? 36.656 -7.615 -4.769 1.00 32.41 108 LYS A CA 1
ATOM 832 C C . LYS A 1 128 ? 35.360 -6.923 -5.138 1.00 32.83 108 LYS A C 1
ATOM 833 O O . LYS A 1 128 ? 35.402 -5.804 -5.669 1.00 33.21 108 LYS A O 1
ATOM 839 N N . ILE A 1 129 ? 34.218 -7.559 -4.863 1.00 32.97 109 ILE A N 1
ATOM 840 C CA . ILE A 1 129 ? 32.920 -6.969 -5.221 1.00 33.31 109 ILE A CA 1
ATOM 841 C C . ILE A 1 129 ? 32.624 -5.563 -4.615 1.00 33.24 109 ILE A C 1
ATOM 842 O O . ILE A 1 129 ? 32.285 -4.642 -5.374 1.00 33.13 109 ILE A O 1
ATOM 847 N N . PRO A 1 130 ? 32.755 -5.383 -3.275 1.00 33.11 110 PRO A N 1
ATOM 848 C CA . PRO A 1 130 ? 32.489 -4.046 -2.722 1.00 33.02 110 PRO A CA 1
ATOM 849 C C . PRO A 1 130 ? 33.302 -2.922 -3.374 1.00 33.12 110 PRO A C 1
ATOM 850 O O . PRO A 1 130 ? 32.729 -1.885 -3.706 1.00 33.49 110 PRO A O 1
ATOM 854 N N . ASN A 1 131 ? 34.605 -3.122 -3.576 1.00 32.89 111 ASN A N 1
ATOM 855 C CA . ASN A 1 131 ? 35.437 -2.111 -4.237 1.00 32.96 111 ASN A CA 1
ATOM 856 C C . ASN A 1 131 ? 35.090 -1.846 -5.697 1.00 32.86 111 ASN A C 1
ATOM 857 O O . ASN A 1 131 ? 35.210 -0.720 -6.181 1.00 32.96 111 ASN A O 1
ATOM 862 N N . LEU A 1 132 ? 34.681 -2.893 -6.398 1.00 32.70 112 LEU A N 1
ATOM 863 C CA . LEU A 1 132 ? 34.227 -2.756 -7.764 1.00 32.53 112 LEU A CA 1
ATOM 864 C C . LEU A 1 132 ? 33.053 -1.791 -7.810 1.00 32.44 112 LEU A C 1
ATOM 865 O O . LEU A 1 132 ? 33.157 -0.749 -8.447 1.00 32.46 112 LEU A O 1
ATOM 870 N N . LEU A 1 133 ? 31.963 -2.122 -7.113 1.00 32.36 113 LEU A N 1
ATOM 871 C CA . LEU A 1 133 ? 30.781 -1.252 -7.052 1.00 32.47 113 LEU A CA 1
ATOM 872 C C . LEU A 1 133 ? 31.124 0.186 -6.707 1.00 32.67 113 LEU A C 1
ATOM 873 O O . LEU A 1 133 ? 30.777 1.112 -7.450 1.00 32.97 113 LEU A O 1
ATOM 878 N N . SER A 1 134 ? 31.834 0.380 -5.607 1.00 32.79 114 SER A N 1
ATOM 879 C CA . SER A 1 134 ? 32.104 1.738 -5.151 1.00 33.32 114 SER A CA 1
ATOM 880 C C . SER A 1 134 ? 33.019 2.555 -6.072 1.00 33.72 114 SER A C 1
ATOM 881 O O . SER A 1 134 ? 33.367 3.701 -5.748 1.00 34.18 114 SER A O 1
ATOM 884 N N . ALA A 1 135 ? 33.392 1.981 -7.213 1.00 34.01 115 ALA A N 1
ATOM 885 C CA . ALA A 1 135 ? 34.136 2.720 -8.229 1.00 34.32 115 ALA A CA 1
ATOM 886 C C . ALA A 1 135 ? 33.216 2.953 -9.424 1.00 34.66 115 ALA A C 1
ATOM 887 O O . ALA A 1 135 ? 32.956 4.094 -9.830 1.00 34.65 115 ALA A O 1
ATOM 889 N N . VAL A 1 136 ? 32.697 1.854 -9.955 1.00 35.14 116 VAL A N 1
ATOM 890 C CA . VAL A 1 136 ? 31.853 1.880 -11.128 1.00 35.57 116 VAL A CA 1
ATOM 891 C C . VAL A 1 136 ? 30.449 2.413 -10.844 1.00 36.09 116 VAL A C 1
ATOM 892 O O . VAL A 1 136 ? 29.651 2.565 -11.764 1.00 36.34 116 VAL A O 1
ATOM 896 N N . CYS A 1 137 ? 30.137 2.687 -9.584 1.00 36.68 117 CYS A N 1
ATOM 897 C CA . CYS A 1 137 ? 28.936 3.479 -9.272 1.00 37.59 117 CYS A CA 1
ATOM 898 C C . CYS A 1 137 ? 28.892 4.053 -7.845 1.00 37.32 117 CYS A C 1
ATOM 899 O O . CYS A 1 137 ? 27.926 3.875 -7.096 1.00 37.04 117 CYS A O 1
ATOM 902 N N . GLY A 1 138 ? 29.966 4.751 -7.498 1.00 37.44 118 GLY A N 1
ATOM 903 C CA . GLY A 1 138 ? 30.015 5.564 -6.295 1.00 37.54 118 GLY A CA 1
ATOM 904 C C . GLY A 1 138 ? 29.916 7.021 -6.697 1.00 37.63 118 GLY A C 1
ATOM 905 O O . GLY A 1 138 ? 29.313 7.329 -7.735 1.00 37.56 118 GLY A O 1
ATOM 906 N N . GLU A 1 139 ? 30.521 7.902 -5.890 1.00 37.61 119 GLU A N 1
ATOM 907 C CA . GLU A 1 139 ? 30.512 9.357 -6.128 1.00 37.89 119 GLU A CA 1
ATOM 908 C C . GLU A 1 139 ? 30.752 9.676 -7.600 1.00 36.93 119 GLU A C 1
ATOM 909 O O . GLU A 1 139 ? 29.987 10.409 -8.241 1.00 36.94 119 GLU A O 1
ATOM 915 N N . GLY A 1 140 ? 31.814 9.097 -8.135 1.00 36.00 120 GLY A N 1
ATOM 916 C CA . GLY A 1 140 ? 32.246 9.395 -9.489 1.00 34.70 120 GLY A CA 1
ATOM 917 C C . GLY A 1 140 ? 31.113 9.486 -10.486 1.00 33.57 120 GLY A C 1
ATOM 918 O O . GLY A 1 140 ? 30.970 10.486 -11.196 1.00 33.50 120 GLY A O 1
ATOM 919 N N . VAL A 1 141 ? 30.304 8.435 -10.515 1.00 32.32 121 VAL A N 1
ATOM 920 C CA . VAL A 1 141 ? 29.236 8.287 -11.497 1.00 31.22 121 VAL A CA 1
ATOM 921 C C . VAL A 1 141 ? 28.022 9.237 -11.278 1.00 30.72 121 VAL A C 1
ATOM 922 O O . VAL A 1 141 ? 27.582 9.941 -12.215 1.00 30.74 121 VAL A O 1
ATOM 926 N N . PHE A 1 142 ? 27.507 9.267 -10.042 1.00 29.59 122 PHE A N 1
ATOM 927 C CA . PHE A 1 142 ? 26.247 9.945 -9.748 1.00 28.24 122 PHE A CA 1
ATOM 928 C C . PHE A 1 142 ? 26.351 11.429 -9.400 1.00 27.91 122 PHE A C 1
ATOM 929 O O . PHE A 1 142 ? 25.354 12.149 -9.501 1.00 27.91 122 PHE A O 1
ATOM 937 N N . PHE A 1 143 ? 27.540 11.895 -9.023 1.00 27.41 123 PHE A N 1
ATOM 938 C CA . PHE A 1 143 ? 27.703 13.291 -8.633 1.00 27.10 123 PHE A CA 1
ATOM 939 C C . PHE A 1 143 ? 28.750 13.934 -9.482 1.00 27.64 123 PHE A C 1
ATOM 940 O O . PHE A 1 143 ? 29.402 14.901 -9.082 1.00 27.80 123 PHE A O 1
ATOM 948 N N . SER A 1 144 ? 28.896 13.387 -10.681 1.00 28.25 124 SER A N 1
ATOM 949 C CA . SER A 1 144 ? 29.742 13.969 -11.702 1.00 28.79 124 SER A CA 1
ATOM 950 C C . SER A 1 144 ? 29.152 15.330 -12.075 1.00 28.82 124 SER A C 1
ATOM 951 O O . SER A 1 144 ? 27.938 15.467 -12.142 1.00 28.99 124 SER A O 1
ATOM 954 N N . PRO A 1 145 ? 30.001 16.333 -12.342 1.00 28.96 125 PRO A N 1
ATOM 955 C CA . PRO A 1 145 ? 29.437 17.676 -12.429 1.00 28.88 125 PRO A CA 1
ATOM 956 C C . PRO A 1 145 ? 28.653 17.865 -13.720 1.00 28.50 125 PRO A C 1
ATOM 957 O O . PRO A 1 145 ? 29.151 17.530 -14.800 1.00 28.39 125 PRO A O 1
ATOM 961 N N . GLY A 1 146 ? 27.435 18.394 -13.590 1.00 28.12 126 GLY A N 1
ATOM 962 C CA . GLY A 1 146 ? 26.548 18.646 -14.734 1.00 27.36 126 GLY A CA 1
ATOM 963 C C . GLY A 1 146 ? 25.917 17.420 -15.408 1.00 26.81 126 GLY A C 1
ATOM 964 O O . GLY A 1 146 ? 25.354 17.543 -16.508 1.00 26.60 126 GLY A O 1
ATOM 965 N N . ILE A 1 147 ? 26.008 16.244 -14.768 1.00 26.03 127 ILE A N 1
ATOM 966 C CA . ILE A 1 147 ? 25.391 15.019 -15.287 1.00 25.20 127 ILE A CA 1
ATOM 967 C C . ILE A 1 147 ? 24.416 14.433 -14.264 1.00 24.75 127 ILE A C 1
ATOM 968 O O . ILE A 1 147 ? 24.780 13.499 -13.550 1.00 24.78 127 ILE A O 1
ATOM 973 N N . PRO A 1 148 ? 23.175 14.960 -14.214 1.00 24.16 128 PRO A N 1
ATOM 974 C CA . PRO A 1 148 ? 22.122 14.607 -13.267 1.00 23.71 128 PRO A CA 1
ATOM 975 C C . PRO A 1 148 ? 21.557 13.219 -13.437 1.00 23.36 128 PRO A C 1
ATOM 976 O O . PRO A 1 148 ? 21.312 12.535 -12.437 1.00 23.31 128 PRO A O 1
ATOM 980 N N . LEU A 1 149 ? 21.317 12.821 -14.683 1.00 22.87 129 LEU A N 1
ATOM 981 C CA . LEU A 1 149 ? 20.704 11.527 -14.971 1.00 22.43 129 LEU A CA 1
ATOM 982 C C . LEU A 1 149 ? 21.729 10.643 -15.660 1.00 22.37 129 LEU A C 1
ATOM 983 O O . LEU A 1 149 ? 22.357 11.056 -16.638 1.00 22.44 129 LEU A O 1
ATOM 988 N N . ILE A 1 150 ? 21.911 9.431 -15.145 1.00 22.11 130 ILE A N 1
ATOM 989 C CA . ILE A 1 150 ? 22.904 8.515 -15.707 1.00 21.74 130 ILE A CA 1
ATOM 990 C C . ILE A 1 150 ? 22.537 7.076 -15.420 1.00 21.96 130 ILE A C 1
ATOM 991 O O . ILE A 1 150 ? 22.031 6.786 -14.349 1.00 22.03 130 ILE A O 1
ATOM 996 N N . ARG A 1 151 ? 22.779 6.183 -16.379 1.00 22.24 131 ARG A N 1
ATOM 997 C CA . ARG A 1 151 ? 22.461 4.760 -16.195 1.00 22.82 131 ARG A CA 1
ATOM 998 C C . ARG A 1 151 ? 23.558 3.828 -16.694 1.00 23.03 131 ARG A C 1
ATOM 999 O O . ARG A 1 151 ? 23.982 3.919 -17.852 1.00 23.35 131 ARG A O 1
ATOM 1007 N N . LEU A 1 152 ? 24.018 2.943 -15.810 1.00 22.99 132 LEU A N 1
ATOM 1008 C CA . LEU A 1 152 ? 25.002 1.945 -16.179 1.00 22.97 132 LEU A CA 1
ATOM 1009 C C . LEU A 1 152 ? 24.271 0.811 -16.874 1.00 23.63 132 LEU A C 1
ATOM 1010 O O . LEU A 1 152 ? 23.419 0.162 -16.265 1.00 23.99 132 LEU A O 1
ATOM 1015 N N . GLN A 1 153 ? 24.608 0.584 -18.145 1.00 24.08 133 GLN A N 1
ATOM 1016 C CA . GLN A 1 153 ? 23.892 -0.355 -18.995 1.00 24.57 133 GLN A CA 1
ATOM 1017 C C . GLN A 1 153 ? 24.530 -1.726 -19.052 1.00 25.30 133 GLN A C 1
ATOM 1018 O O . GLN A 1 153 ? 23.820 -2.709 -19.171 1.00 25.73 133 GLN A O 1
ATOM 1024 N N . ASP A 1 154 ? 25.858 -1.802 -18.979 1.00 26.17 134 ASP A N 1
ATOM 1025 C CA . ASP A 1 154 ? 26.556 -3.091 -19.021 1.00 26.98 134 ASP A CA 1
ATOM 1026 C C . ASP A 1 154 ? 28.006 -3.021 -18.536 1.00 27.21 134 ASP A C 1
ATOM 1027 O O . ASP A 1 154 ? 28.648 -1.972 -18.686 1.00 27.60 134 ASP A O 1
ATOM 1032 N N . ILE A 1 155 ? 28.499 -4.125 -17.954 1.00 27.14 135 ILE A N 1
ATOM 1033 C CA . ILE A 1 155 ? 29.927 -4.309 -17.636 1.00 27.46 135 ILE A CA 1
ATOM 1034 C C . ILE A 1 155 ? 30.436 -5.454 -18.496 1.00 27.77 135 ILE A C 1
ATOM 1035 O O . ILE A 1 155 ? 29.681 -6.354 -18.827 1.00 28.05 135 ILE A O 1
ATOM 1040 N N . ARG A 1 156 ? 31.713 -5.409 -18.868 1.00 28.21 136 ARG A N 1
ATOM 1041 C CA . ARG A 1 156 ? 32.391 -6.528 -19.519 1.00 28.48 136 ARG A CA 1
ATOM 1042 C C . ARG A 1 156 ? 33.707 -6.711 -18.820 1.00 28.50 136 ARG A C 1
ATOM 1043 O O . ARG A 1 156 ? 34.434 -5.738 -18.609 1.00 28.52 136 ARG A O 1
ATOM 1051 N N . PHE A 1 157 ? 34.023 -7.951 -18.475 1.00 28.73 137 PHE A N 1
ATOM 1052 C CA . PHE A 1 157 ? 35.272 -8.237 -17.779 1.00 29.20 137 PHE A CA 1
ATOM 1053 C C . PHE A 1 157 ? 36.270 -9.001 -18.665 1.00 29.74 137 PHE A C 1
ATOM 1054 O O . PHE A 1 157 ? 35.864 -9.844 -19.450 1.00 30.07 137 PHE A O 1
ATOM 1062 N N . PRO A 1 158 ? 37.579 -8.731 -18.535 1.00 30.23 138 PRO A N 1
ATOM 1063 C CA . PRO A 1 158 ? 38.549 -9.587 -19.236 1.00 31.04 138 PRO A CA 1
ATOM 1064 C C . PRO A 1 158 ? 38.801 -10.938 -18.520 1.00 32.15 138 PRO A C 1
ATOM 1065 O O . PRO A 1 158 ? 38.611 -11.016 -17.293 1.00 32.41 138 PRO A O 1
ATOM 1069 N N . GLU A 1 159 ? 39.226 -11.981 -19.262 1.00 33.23 139 GLU A N 1
ATOM 1070 C CA . GLU A 1 159 ? 39.569 -13.305 -18.657 1.00 34.25 139 GLU A CA 1
ATOM 1071 C C . GLU A 1 159 ? 40.425 -13.173 -17.398 1.00 33.93 139 GLU A C 1
ATOM 1072 O O . GLU A 1 159 ? 40.011 -13.642 -16.336 1.00 34.14 139 GLU A O 1
ATOM 1078 N N . PRO A 1 160 ? 41.632 -12.558 -17.515 1.00 33.67 140 PRO A N 1
ATOM 1079 C CA . PRO A 1 160 ? 42.476 -12.377 -16.333 1.00 33.39 140 PRO A CA 1
ATOM 1080 C C . PRO A 1 160 ? 41.674 -12.004 -15.092 1.00 33.00 140 PRO A C 1
ATOM 1081 O O . PRO A 1 160 ? 41.814 -12.663 -14.060 1.00 33.26 140 PRO A O 1
ATOM 1085 N N . TYR A 1 161 ? 40.836 -10.973 -15.203 1.00 32.17 141 TYR A N 1
ATOM 1086 C CA . TYR A 1 161 ? 40.011 -10.518 -14.091 1.00 31.23 141 TYR A CA 1
ATOM 1087 C C . TYR A 1 161 ? 38.986 -11.556 -13.671 1.00 30.91 141 TYR A C 1
ATOM 1088 O O . TYR A 1 161 ? 38.858 -11.844 -12.479 1.00 30.87 141 TYR A O 1
ATOM 1097 N N . LEU A 1 162 ? 38.267 -12.121 -14.646 1.00 30.42 142 LEU A N 1
ATOM 1098 C CA . LEU A 1 162 ? 37.211 -13.115 -14.367 1.00 29.96 142 LEU A CA 1
ATOM 1099 C C . LEU A 1 162 ? 37.759 -14.337 -13.631 1.00 30.02 142 LEU A C 1
ATOM 1100 O O . LEU A 1 162 ? 37.110 -14.896 -12.725 1.00 29.74 142 LEU A O 1
ATOM 1105 N N . ALA A 1 163 ? 38.974 -14.718 -14.030 1.00 30.13 143 ALA A N 1
ATOM 1106 C CA . ALA A 1 163 ? 39.668 -15.874 -13.500 1.00 30.24 143 ALA A CA 1
ATOM 1107 C C . ALA A 1 163 ? 39.869 -15.794 -11.980 1.00 30.43 143 ALA A C 1
ATOM 1108 O O . ALA A 1 163 ? 40.171 -16.795 -11.341 1.00 30.56 143 ALA A O 1
ATOM 1110 N N . ALA A 1 164 ? 39.679 -14.613 -11.405 1.00 30.70 144 ALA A N 1
ATOM 1111 C CA . ALA A 1 164 ? 39.892 -14.428 -9.984 1.00 30.97 144 ALA A CA 1
ATOM 1112 C C . ALA A 1 164 ? 38.680 -14.852 -9.153 1.00 31.19 144 ALA A C 1
ATOM 1113 O O . ALA A 1 164 ? 38.822 -15.210 -7.998 1.00 31.18 144 ALA A O 1
ATOM 1115 N N . PHE A 1 165 ? 37.492 -14.819 -9.743 1.00 31.61 145 PHE A N 1
ATOM 1116 C CA . PHE A 1 165 ? 36.270 -15.279 -9.067 1.00 32.11 145 PHE A CA 1
ATOM 1117 C C . PHE A 1 165 ? 36.018 -16.731 -9.420 1.00 32.54 145 PHE A C 1
ATOM 1118 O O . PHE A 1 165 ? 36.647 -17.253 -10.341 1.00 32.91 145 PHE A O 1
ATOM 1126 N N . ASP A 1 166 ? 35.092 -17.384 -8.719 1.00 32.91 146 ASP A N 1
ATOM 1127 C CA . ASP A 1 166 ? 34.773 -18.783 -9.010 1.00 33.26 146 ASP A CA 1
ATOM 1128 C C . ASP A 1 166 ? 33.444 -18.904 -9.720 1.00 33.03 146 ASP A C 1
ATOM 1129 O O . ASP A 1 166 ? 33.187 -19.881 -10.421 1.00 33.25 146 ASP A O 1
ATOM 1134 N N . GLY A 1 167 ? 32.592 -17.906 -9.533 1.00 32.78 147 GLY A N 1
ATOM 1135 C CA . GLY A 1 167 ? 31.272 -17.941 -10.131 1.00 32.45 147 GLY A CA 1
ATOM 1136 C C . GLY A 1 167 ? 30.528 -19.125 -9.561 1.00 32.11 147 GLY A C 1
ATOM 1137 O O . GLY A 1 167 ? 30.858 -19.583 -8.474 1.00 32.22 147 GLY A O 1
ATOM 1138 N N . PRO A 1 168 ? 29.540 -19.649 -10.292 1.00 31.85 148 PRO A N 1
ATOM 1139 C CA . PRO A 1 168 ? 28.707 -20.673 -9.696 1.00 31.70 148 PRO A CA 1
ATOM 1140 C C . PRO A 1 168 ? 29.492 -21.954 -9.546 1.00 31.52 148 PRO A C 1
ATOM 1141 O O . PRO A 1 168 ? 30.348 -22.223 -10.375 1.00 31.55 148 PRO A O 1
ATOM 1145 N N . ARG A 1 169 ? 29.223 -22.701 -8.477 1.00 31.24 149 ARG A N 1
ATOM 1146 C CA . ARG A 1 169 ? 29.837 -24.003 -8.259 1.00 30.99 149 ARG A CA 1
ATOM 1147 C C . ARG A 1 169 ? 29.235 -25.037 -9.204 1.00 30.74 149 ARG A C 1
ATOM 1148 O O . ARG A 1 169 ? 29.958 -25.851 -9.796 1.00 30.51 149 ARG A O 1
ATOM 1156 N N . PHE A 1 170 ? 27.905 -24.993 -9.327 1.00 30.56 150 PHE A N 1
ATOM 1157 C CA . PHE A 1 170 ? 27.135 -25.988 -10.071 1.00 30.44 150 PHE A CA 1
ATOM 1158 C C . PHE A 1 170 ? 26.714 -25.505 -11.458 1.00 30.44 150 PHE A C 1
ATOM 1159 O O . PHE A 1 170 ? 27.066 -26.117 -12.473 1.00 30.49 150 PHE A O 1
ATOM 1167 N N . GLY A 1 171 ? 25.969 -24.403 -11.503 1.00 30.33 151 GLY A N 1
ATOM 1168 C CA . GLY A 1 171 ? 25.472 -23.883 -12.775 1.00 30.34 151 GLY A CA 1
ATOM 1169 C C . GLY A 1 171 ? 24.276 -24.698 -13.213 1.00 30.38 151 GLY A C 1
ATOM 1170 O O . GLY A 1 171 ? 23.792 -25.557 -12.448 1.00 30.59 151 GLY A O 1
ATOM 1171 N N . ILE A 1 172 ? 23.785 -24.432 -14.426 1.00 30.02 152 ILE A N 1
ATOM 1172 C CA . ILE A 1 172 ? 22.642 -25.172 -14.975 1.00 29.67 152 ILE A CA 1
ATOM 1173 C C . ILE A 1 172 ? 23.055 -26.625 -15.042 1.00 29.34 152 ILE A C 1
ATOM 1174 O O . ILE A 1 172 ? 22.359 -27.513 -14.533 1.00 29.43 152 ILE A O 1
ATOM 1179 N N . ALA A 1 173 ? 24.214 -26.836 -15.658 1.00 28.76 153 ALA A N 1
ATOM 1180 C CA . ALA A 1 173 ? 24.903 -28.115 -15.689 1.00 28.23 153 ALA A CA 1
ATOM 1181 C C . ALA A 1 173 ? 24.690 -28.953 -14.422 1.00 27.93 153 ALA A C 1
ATOM 1182 O O . ALA A 1 173 ? 24.132 -30.057 -14.478 1.00 27.57 153 ALA A O 1
ATOM 1184 N N . GLY A 1 174 ? 25.127 -28.398 -13.287 1.00 27.77 154 GLY A N 1
ATOM 1185 C CA . GLY A 1 174 ? 25.096 -29.071 -11.992 1.00 27.70 154 GLY A CA 1
ATOM 1186 C C . GLY A 1 174 ? 23.698 -29.314 -11.493 1.00 27.74 154 GLY A C 1
ATOM 1187 O O . GLY A 1 174 ? 23.359 -30.449 -11.100 1.00 27.88 154 GLY A O 1
ATOM 1188 N N . VAL A 1 175 ? 22.897 -28.244 -11.526 1.00 27.73 155 VAL A N 1
ATOM 1189 C CA . VAL A 1 175 ? 21.498 -28.295 -11.113 1.00 27.84 155 VAL A CA 1
ATOM 1190 C C . VAL A 1 175 ? 20.740 -29.372 -11.887 1.00 28.28 155 VAL A C 1
ATOM 1191 O O . VAL A 1 175 ? 20.043 -30.190 -11.288 1.00 28.30 155 VAL A O 1
ATOM 1195 N N . ARG A 1 176 ? 20.908 -29.392 -13.207 1.00 29.00 156 ARG A N 1
ATOM 1196 C CA . ARG A 1 176 ? 20.304 -30.433 -14.047 1.00 29.88 156 ARG A CA 1
ATOM 1197 C C . ARG A 1 176 ? 20.655 -31.842 -13.589 1.00 30.86 156 ARG A C 1
ATOM 1198 O O . ARG A 1 176 ? 19.799 -32.736 -13.577 1.00 30.99 156 ARG A O 1
ATOM 1206 N N . GLU A 1 177 ? 21.911 -32.041 -13.204 1.00 32.02 157 GLU A N 1
ATOM 1207 C CA . GLU A 1 177 ? 22.341 -33.355 -12.797 1.00 33.46 157 GLU A CA 1
ATOM 1208 C C . GLU A 1 177 ? 21.786 -33.784 -11.431 1.00 33.28 157 GLU A C 1
ATOM 1209 O O . GLU A 1 177 ? 21.459 -34.955 -11.234 1.00 33.30 157 GLU A O 1
ATOM 1215 N N . ARG A 1 178 ? 21.668 -32.833 -10.510 1.00 33.22 158 ARG A N 1
ATOM 1216 C CA . ARG A 1 178 ? 21.022 -33.088 -9.228 1.00 33.46 158 ARG A CA 1
ATOM 1217 C C . ARG A 1 178 ? 19.563 -33.529 -9.359 1.00 33.06 158 ARG A C 1
ATOM 1218 O O . ARG A 1 178 ? 19.062 -34.322 -8.559 1.00 33.35 158 ARG A O 1
ATOM 1226 N N . LEU A 1 179 ? 18.872 -33.027 -10.361 1.00 32.42 159 LEU A N 1
ATOM 1227 C CA . LEU A 1 179 ? 17.464 -33.321 -10.452 1.00 32.15 159 LEU A CA 1
ATOM 1228 C C . LEU A 1 179 ? 17.176 -34.416 -11.460 1.00 32.26 159 LEU A C 1
ATOM 1229 O O . LEU A 1 179 ? 16.027 -34.881 -11.589 1.00 32.60 159 LEU A O 1
ATOM 1234 N N . GLN A 1 180 ? 18.217 -34.838 -12.168 1.00 31.87 160 GLN A N 1
ATOM 1235 C CA . GLN A 1 180 ? 18.032 -35.725 -13.307 1.00 31.82 160 GLN A CA 1
ATOM 1236 C C . GLN A 1 180 ? 17.124 -35.075 -14.340 1.00 31.56 160 GLN A C 1
ATOM 1237 O O . GLN A 1 180 ? 16.489 -35.748 -15.140 1.00 31.79 160 GLN A O 1
ATOM 1243 N N . ALA A 1 181 ? 17.089 -33.750 -14.323 1.00 31.43 161 ALA A N 1
ATOM 1244 C CA . ALA A 1 181 ? 16.192 -32.985 -15.176 1.00 31.14 161 ALA A CA 1
ATOM 1245 C C . ALA A 1 181 ? 16.915 -32.553 -16.424 1.00 30.95 161 ALA A C 1
ATOM 1246 O O . ALA A 1 181 ? 17.736 -31.640 -16.369 1.00 30.74 161 ALA A O 1
ATOM 1248 N N . PHE A 1 182 ? 16.624 -33.224 -17.539 1.00 30.94 162 PHE A N 1
ATOM 1249 C CA . PHE A 1 182 ? 17.280 -32.907 -18.807 1.00 31.00 162 PHE A CA 1
ATOM 1250 C C . PHE A 1 182 ? 16.308 -32.544 -19.914 1.00 30.99 162 PHE A C 1
ATOM 1251 O O . PHE A 1 182 ? 15.210 -33.081 -19.977 1.00 31.19 162 PHE A O 1
ATOM 1259 N N . ASP A 1 183 ? 16.704 -31.618 -20.778 1.00 30.87 163 ASP A N 1
ATOM 1260 C CA . ASP A 1 183 ? 15.871 -31.256 -21.924 1.00 31.01 163 ASP A CA 1
ATOM 1261 C C . ASP A 1 183 ? 14.458 -30.808 -21.547 1.00 30.29 163 ASP A C 1
ATOM 1262 O O . ASP A 1 183 ? 13.500 -31.057 -22.283 1.00 30.58 163 ASP A O 1
ATOM 1267 N N . ARG A 1 184 ? 14.335 -30.164 -20.392 1.00 29.15 164 ARG A N 1
ATOM 1268 C CA . ARG A 1 184 ? 13.082 -29.554 -19.962 1.00 28.04 164 ARG A CA 1
ATOM 1269 C C . ARG A 1 184 ? 13.426 -28.490 -18.928 1.00 27.26 164 ARG A C 1
ATOM 1270 O O . ARG A 1 184 ? 14.479 -28.576 -18.288 1.00 27.45 164 ARG A O 1
ATOM 1278 N N . PRO A 1 185 ? 12.569 -27.464 -18.781 1.00 26.10 165 PRO A N 1
ATOM 1279 C CA . PRO A 1 185 ? 12.817 -26.455 -17.780 1.00 25.40 165 PRO A CA 1
ATOM 1280 C C . PRO A 1 185 ? 12.696 -27.040 -16.374 1.00 25.13 165 PRO A C 1
ATOM 1281 O O . PRO A 1 185 ? 12.070 -28.078 -16.198 1.00 25.31 165 PRO A O 1
ATOM 1285 N N . ILE A 1 186 ? 13.313 -26.387 -15.396 1.00 24.79 166 ILE A N 1
ATOM 1286 C CA . ILE A 1 186 ? 13.252 -26.802 -14.002 1.00 24.57 166 ILE A CA 1
ATOM 1287 C C . ILE A 1 186 ? 12.002 -26.214 -13.357 1.00 24.87 166 ILE A C 1
ATOM 1288 O O . ILE A 1 186 ? 11.815 -25.007 -13.365 1.00 24.78 166 ILE A O 1
ATOM 1293 N N . PHE A 1 187 ? 11.156 -27.062 -12.780 1.00 25.33 167 PHE A N 1
ATOM 1294 C CA . PHE A 1 187 ? 9.897 -26.588 -12.206 1.00 25.80 167 PHE A CA 1
ATOM 1295 C C . PHE A 1 187 ? 9.979 -26.303 -10.716 1.00 26.26 167 PHE A C 1
ATOM 1296 O O . PHE A 1 187 ? 10.095 -27.229 -9.903 1.00 26.05 167 PHE A O 1
ATOM 1304 N N . PHE A 1 188 ? 9.929 -25.005 -10.388 1.00 26.98 168 PHE A N 1
ATOM 1305 C CA . PHE A 1 188 ? 9.925 -24.490 -9.002 1.00 27.72 168 PHE A CA 1
ATOM 1306 C C . PHE A 1 188 ? 8.494 -24.243 -8.552 1.00 28.52 168 PHE A C 1
ATOM 1307 O O . PHE A 1 188 ? 7.607 -24.071 -9.396 1.00 29.15 168 PHE A O 1
ATOM 1315 N N . GLY A 1 189 ? 8.265 -24.177 -7.241 1.00 29.07 169 GLY A N 1
ATOM 1316 C CA . GLY A 1 189 ? 6.945 -23.774 -6.726 1.00 29.91 169 GLY A CA 1
ATOM 1317 C C . GLY A 1 189 ? 7.075 -23.096 -5.380 1.00 30.56 169 GLY A C 1
ATOM 1318 O O . GLY A 1 189 ? 7.786 -23.613 -4.512 1.00 30.84 169 GLY A O 1
ATOM 1319 N N . VAL A 1 190 ? 6.419 -21.945 -5.195 1.00 30.96 170 VAL A N 1
ATOM 1320 C CA . VAL A 1 190 ? 6.549 -21.225 -3.928 1.00 31.64 170 VAL A CA 1
ATOM 1321 C C . VAL A 1 190 ? 5.375 -21.612 -3.060 1.00 32.34 170 VAL A C 1
ATOM 1322 O O . VAL A 1 190 ? 4.243 -21.285 -3.403 1.00 32.76 170 VAL A O 1
ATOM 1326 N N . ILE A 1 191 ? 5.632 -22.301 -1.952 1.00 33.03 171 ILE A N 1
ATOM 1327 C CA . ILE A 1 191 ? 4.554 -22.799 -1.106 1.00 33.99 171 ILE A CA 1
ATOM 1328 C C . ILE A 1 191 ? 3.664 -21.653 -0.626 1.00 35.02 171 ILE A C 1
ATOM 1329 O O . ILE A 1 191 ? 4.156 -20.628 -0.174 1.00 35.19 171 ILE A O 1
ATOM 1334 N N . LYS A 1 192 ? 2.356 -21.824 -0.783 1.00 36.24 172 LYS A N 1
ATOM 1335 C CA . LYS A 1 192 ? 1.379 -20.823 -0.389 1.00 37.66 172 LYS A CA 1
ATOM 1336 C C . LYS A 1 192 ? 0.150 -21.447 0.266 1.00 38.64 172 LYS A C 1
ATOM 1337 O O . LYS A 1 192 ? -0.342 -22.478 -0.193 1.00 38.75 172 LYS A O 1
ATOM 1343 N N . PRO A 1 193 ? -0.356 -20.819 1.346 1.00 39.62 173 PRO A N 1
ATOM 1344 C CA . PRO A 1 193 ? 0.226 -19.649 2.027 1.00 40.45 173 PRO A CA 1
ATOM 1345 C C . PRO A 1 193 ? 1.563 -19.947 2.738 1.00 41.35 173 PRO A C 1
ATOM 1346 O O . PRO A 1 193 ? 1.919 -21.103 2.924 1.00 41.55 173 PRO A O 1
ATOM 1350 N N . ASN A 1 194 ? 2.303 -18.906 3.101 1.00 42.38 174 ASN A N 1
ATOM 1351 C CA . ASN A 1 194 ? 3.554 -19.073 3.831 1.00 43.35 174 ASN A CA 1
ATOM 1352 C C . ASN A 1 194 ? 3.534 -18.336 5.168 1.00 43.96 174 ASN A C 1
ATOM 1353 O O . ASN A 1 194 ? 3.438 -18.957 6.232 1.00 43.92 174 ASN A O 1
ATOM 1358 N N . ILE A 1 195 ? 3.630 -17.013 5.092 1.00 44.81 175 ILE A N 1
ATOM 1359 C CA . ILE A 1 195 ? 3.551 -16.144 6.243 1.00 45.70 175 ILE A CA 1
ATOM 1360 C C . ILE A 1 195 ? 2.251 -16.460 6.957 1.00 46.15 175 ILE A C 1
ATOM 1361 O O . ILE A 1 195 ? 1.176 -16.306 6.390 1.00 45.94 175 ILE A O 1
ATOM 1366 N N . GLY A 1 196 ? 2.368 -16.925 8.194 1.00 47.04 176 GLY A N 1
ATOM 1367 C CA . GLY A 1 196 ? 1.216 -17.196 9.032 1.00 48.36 176 GLY A CA 1
ATOM 1368 C C . GLY A 1 196 ? 1.055 -18.657 9.387 1.00 49.51 176 GLY A C 1
ATOM 1369 O O . GLY A 1 196 ? 0.451 -18.981 10.406 1.00 49.71 176 GLY A O 1
ATOM 1370 N N . LEU A 1 197 ? 1.585 -19.544 8.550 1.00 50.82 177 LEU A N 1
ATOM 1371 C CA . LEU A 1 197 ? 1.503 -20.983 8.801 1.00 51.90 177 LEU A CA 1
ATOM 1372 C C . LEU A 1 197 ? 2.568 -21.493 9.775 1.00 52.72 177 LEU A C 1
ATOM 1373 O O . LEU A 1 197 ? 3.766 -21.207 9.610 1.00 52.83 177 LEU A O 1
ATOM 1378 N N . PRO A 1 198 ? 2.139 -22.256 10.793 1.00 53.49 178 PRO A N 1
ATOM 1379 C CA . PRO A 1 198 ? 3.076 -23.008 11.637 1.00 54.25 178 PRO A CA 1
ATOM 1380 C C . PRO A 1 198 ? 3.819 -24.067 10.787 1.00 54.88 178 PRO A C 1
ATOM 1381 O O . PRO A 1 198 ? 3.454 -24.285 9.627 1.00 55.04 178 PRO A O 1
ATOM 1385 N N . PRO A 1 199 ? 4.847 -24.731 11.343 1.00 55.31 179 PRO A N 1
ATOM 1386 C CA . PRO A 1 199 ? 5.667 -25.509 10.404 1.00 55.39 179 PRO A CA 1
ATOM 1387 C C . PRO A 1 199 ? 5.014 -26.795 9.853 1.00 55.34 179 PRO A C 1
ATOM 1388 O O . PRO A 1 199 ? 5.423 -27.278 8.801 1.00 55.43 179 PRO A O 1
ATOM 1392 N N . GLN A 1 200 ? 4.014 -27.340 10.543 1.00 55.24 180 GLN A N 1
ATOM 1393 C CA . GLN A 1 200 ? 3.468 -28.646 10.162 1.00 55.05 180 GLN A CA 1
ATOM 1394 C C . GLN A 1 200 ? 2.666 -28.681 8.826 1.00 54.31 180 GLN A C 1
ATOM 1395 O O . GLN A 1 200 ? 3.082 -29.396 7.914 1.00 54.37 180 GLN A O 1
ATOM 1401 N N . PRO A 1 201 ? 1.549 -27.907 8.691 1.00 53.52 181 PRO A N 1
ATOM 1402 C CA . PRO A 1 201 ? 0.741 -28.000 7.464 1.00 52.56 181 PRO A CA 1
ATOM 1403 C C . PRO A 1 201 ? 1.511 -27.486 6.266 1.00 51.60 181 PRO A C 1
ATOM 1404 O O . PRO A 1 201 ? 1.030 -27.534 5.141 1.00 51.53 181 PRO A O 1
ATOM 1408 N N . PHE A 1 202 ? 2.714 -27.002 6.532 1.00 50.56 182 PHE A N 1
ATOM 1409 C CA . PHE A 1 202 ? 3.645 -26.552 5.513 1.00 49.57 182 PHE A CA 1
ATOM 1410 C C . PHE A 1 202 ? 4.192 -27.716 4.705 1.00 48.69 182 PHE A C 1
ATOM 1411 O O . PHE A 1 202 ? 4.112 -27.710 3.477 1.00 48.42 182 PHE A O 1
ATOM 1419 N N . ALA A 1 203 ? 4.757 -28.699 5.411 1.00 47.68 183 ALA A N 1
ATOM 1420 C CA . ALA A 1 203 ? 5.327 -29.902 4.808 1.00 46.77 183 ALA A CA 1
ATOM 1421 C C . ALA A 1 203 ? 4.308 -30.600 3.918 1.00 46.23 183 ALA A C 1
ATOM 1422 O O . ALA A 1 203 ? 4.654 -31.139 2.862 1.00 45.99 183 ALA A O 1
ATOM 1424 N N . GLU A 1 204 ? 3.051 -30.564 4.364 1.00 45.53 184 GLU A N 1
ATOM 1425 C CA . GLU A 1 204 ? 1.923 -31.167 3.666 1.00 44.78 184 GLU A CA 1
ATOM 1426 C C . GLU A 1 204 ? 1.824 -30.692 2.241 1.00 43.28 184 GLU A C 1
ATOM 1427 O O . GLU A 1 204 ? 1.835 -31.501 1.314 1.00 42.92 184 GLU A O 1
ATOM 1433 N N . LEU A 1 205 ? 1.746 -29.372 2.086 1.00 41.82 185 LEU A N 1
ATOM 1434 C CA . LEU A 1 205 ? 1.631 -28.731 0.778 1.00 40.46 185 LEU A CA 1
ATOM 1435 C C . LEU A 1 205 ? 2.852 -29.014 -0.109 1.00 39.84 185 LEU A C 1
ATOM 1436 O O . LEU A 1 205 ? 2.711 -29.325 -1.305 1.00 39.93 185 LEU A O 1
ATOM 1441 N N . GLY A 1 206 ? 4.043 -28.923 0.488 1.00 38.94 186 GLY A N 1
ATOM 1442 C CA . GLY A 1 206 ? 5.296 -29.236 -0.212 1.00 37.55 186 GLY A CA 1
ATOM 1443 C C . GLY A 1 206 ? 5.303 -30.655 -0.731 1.00 36.58 186 GLY A C 1
ATOM 1444 O O . GLY A 1 206 ? 5.521 -30.891 -1.922 1.00 36.44 186 GLY A O 1
ATOM 1445 N N . TYR A 1 207 ? 5.031 -31.594 0.174 1.00 35.83 187 TYR A N 1
ATOM 1446 C CA . TYR A 1 207 ? 4.946 -33.015 -0.162 1.00 34.96 187 TYR A CA 1
ATOM 1447 C C . TYR A 1 207 ? 4.123 -33.252 -1.438 1.00 34.41 187 TYR A C 1
ATOM 1448 O O . TYR A 1 207 ? 4.560 -33.955 -2.347 1.00 34.37 187 TYR A O 1
ATOM 1457 N N . GLN A 1 208 ? 2.950 -32.633 -1.494 1.00 33.66 188 GLN A N 1
ATOM 1458 C CA . GLN A 1 208 ? 1.981 -32.906 -2.519 1.00 33.33 188 GLN A CA 1
ATOM 1459 C C . GLN A 1 208 ? 2.452 -32.422 -3.851 1.00 32.15 188 GLN A C 1
ATOM 1460 O O . GLN A 1 208 ? 2.365 -33.143 -4.846 1.00 32.09 188 GLN A O 1
ATOM 1466 N N . SER A 1 209 ? 2.929 -31.182 -3.853 1.00 30.97 189 SER A N 1
ATOM 1467 C CA . SER A 1 209 ? 3.388 -30.508 -5.070 1.00 29.85 189 SER A CA 1
ATOM 1468 C C . SER A 1 209 ? 4.564 -31.254 -5.712 1.00 29.23 189 SER A C 1
ATOM 1469 O O . SER A 1 209 ? 4.663 -31.326 -6.936 1.00 29.35 189 SER A O 1
ATOM 1472 N N . TRP A 1 210 ? 5.436 -31.822 -4.886 1.00 28.15 190 TRP A N 1
ATOM 1473 C CA . TRP A 1 210 ? 6.486 -32.691 -5.385 1.00 27.25 190 TRP A CA 1
ATOM 1474 C C . TRP A 1 210 ? 5.934 -33.922 -6.077 1.00 27.18 190 TRP A C 1
ATOM 1475 O O . TRP A 1 210 ? 6.432 -34.304 -7.129 1.00 27.14 190 TRP A O 1
ATOM 1486 N N . THR A 1 211 ? 4.931 -34.551 -5.455 1.00 27.19 191 THR A N 1
ATOM 1487 C CA . THR A 1 211 ? 4.254 -35.737 -5.987 1.00 27.03 191 THR A CA 1
ATOM 1488 C C . THR A 1 211 ? 3.560 -35.408 -7.297 1.00 27.01 191 THR A C 1
ATOM 1489 O O . THR A 1 211 ? 3.569 -36.200 -8.224 1.00 27.23 191 THR A O 1
ATOM 1493 N N . GLY A 1 212 ? 2.963 -34.230 -7.378 1.00 26.93 192 GLY A N 1
ATOM 1494 C CA . GLY A 1 212 ? 2.333 -33.784 -8.616 1.00 26.74 192 GLY A CA 1
ATOM 1495 C C . GLY A 1 212 ? 3.297 -33.636 -9.782 1.00 26.61 192 GLY A C 1
ATOM 1496 O O . GLY A 1 212 ? 2.888 -33.759 -10.941 1.00 26.80 192 GLY A O 1
ATOM 1497 N N . GLY A 1 213 ? 4.568 -33.367 -9.479 1.00 26.42 193 GLY A N 1
ATOM 1498 C CA . GLY A 1 213 ? 5.623 -33.312 -10.498 1.00 26.09 193 GLY A CA 1
ATOM 1499 C C . GLY A 1 213 ? 6.566 -32.116 -10.395 1.00 26.11 193 GLY A C 1
ATOM 1500 O O . GLY A 1 213 ? 7.358 -31.865 -11.301 1.00 26.07 193 GLY A O 1
ATOM 1501 N N . LEU A 1 214 ? 6.478 -31.356 -9.305 1.00 26.02 194 LEU A N 1
ATOM 1502 C CA . LEU A 1 214 ? 7.446 -30.294 -9.040 1.00 25.73 194 LEU A CA 1
ATOM 1503 C C . LEU A 1 214 ? 8.815 -30.865 -8.736 1.00 25.90 194 LEU A C 1
ATOM 1504 O O . LEU A 1 214 ? 8.955 -31.921 -8.104 1.00 25.93 194 LEU A O 1
ATOM 1509 N N . ASP A 1 215 ? 9.830 -30.141 -9.192 1.00 26.17 195 ASP A N 1
ATOM 1510 C CA . ASP A 1 215 ? 11.231 -30.472 -8.928 1.00 26.05 195 ASP A CA 1
ATOM 1511 C C . ASP A 1 215 ? 11.622 -29.861 -7.591 1.00 25.72 195 ASP A C 1
ATOM 1512 O O . ASP A 1 215 ? 12.155 -30.535 -6.726 1.00 25.60 195 ASP A O 1
ATOM 1517 N N . ILE A 1 216 ? 11.328 -28.574 -7.434 1.00 25.61 196 ILE A N 1
ATOM 1518 C CA . ILE A 1 216 ? 11.744 -27.805 -6.276 1.00 25.43 196 ILE A CA 1
ATOM 1519 C C . ILE A 1 216 ? 10.579 -27.042 -5.634 1.00 25.75 196 ILE A C 1
ATOM 1520 O O . ILE A 1 216 ? 9.881 -26.253 -6.273 1.00 25.63 196 ILE A O 1
ATOM 1525 N N . ALA A 1 217 ? 10.391 -27.296 -4.350 1.00 26.31 197 ALA A N 1
ATOM 1526 C CA . ALA A 1 217 ? 9.474 -26.533 -3.555 1.00 27.03 197 ALA A CA 1
ATOM 1527 C C . ALA A 1 217 ? 10.292 -25.558 -2.730 1.00 27.70 197 ALA A C 1
ATOM 1528 O O . ALA A 1 217 ? 11.194 -25.976 -1.998 1.00 27.34 197 ALA A O 1
ATOM 1530 N N . LYS A 1 218 ? 9.955 -24.267 -2.846 1.00 28.97 198 LYS A N 1
ATOM 1531 C CA . LYS A 1 218 ? 10.687 -23.191 -2.172 1.00 30.31 198 LYS A CA 1
ATOM 1532 C C . LYS A 1 218 ? 9.913 -22.397 -1.122 1.00 31.67 198 LYS A C 1
ATOM 1533 O O . LYS A 1 218 ? 8.685 -22.291 -1.178 1.00 31.78 198 LYS A O 1
ATOM 1539 N N . ASP A 1 219 ? 10.672 -21.852 -0.167 1.00 33.46 199 ASP A N 1
ATOM 1540 C CA . ASP A 1 219 ? 10.182 -20.894 0.812 1.00 35.28 199 ASP A CA 1
ATOM 1541 C C . ASP A 1 219 ? 9.991 -19.558 0.134 1.00 36.36 199 ASP A C 1
ATOM 1542 O O . ASP A 1 219 ? 10.733 -19.221 -0.787 1.00 36.36 199 ASP A O 1
ATOM 1547 N N . ASP A 1 220 ? 9.012 -18.789 0.590 1.00 37.96 200 ASP A N 1
ATOM 1548 C CA . ASP A 1 220 ? 8.854 -17.419 0.108 1.00 39.87 200 ASP A CA 1
ATOM 1549 C C . ASP A 1 220 ? 10.085 -16.561 0.477 1.00 40.71 200 ASP A C 1
ATOM 1550 O O . ASP A 1 220 ? 10.795 -16.869 1.443 1.00 40.76 200 ASP A O 1
ATOM 1555 N N . GLU A 1 221 ? 10.342 -15.496 -0.291 1.00 41.83 201 GLU A N 1
ATOM 1556 C CA . GLU A 1 221 ? 11.466 -14.567 -0.017 1.00 43.06 201 GLU A CA 1
ATOM 1557 C C . GLU A 1 221 ? 11.455 -14.076 1.424 1.00 43.06 201 GLU A C 1
ATOM 1558 O O . GLU A 1 221 ? 12.515 -13.935 2.047 1.00 42.81 201 GLU A O 1
ATOM 1564 N N . MET A 1 222 ? 10.243 -13.830 1.931 1.00 43.27 202 MET A N 1
ATOM 1565 C CA . MET A 1 222 ? 10.018 -13.222 3.241 1.00 43.82 202 MET A CA 1
ATOM 1566 C C . MET A 1 222 ? 9.853 -14.202 4.410 1.00 43.95 202 MET A C 1
ATOM 1567 O O . MET A 1 222 ? 9.349 -13.832 5.473 1.00 43.88 202 MET A O 1
ATOM 1572 N N . LEU A 1 223 ? 10.297 -15.438 4.228 1.00 44.21 203 LEU A N 1
ATOM 1573 C CA . LEU A 1 223 ? 10.143 -16.433 5.263 1.00 44.58 203 LEU A CA 1
ATOM 1574 C C . LEU A 1 223 ? 11.489 -17.039 5.641 1.00 45.38 203 LEU A C 1
ATOM 1575 O O . LEU A 1 223 ? 12.004 -17.912 4.936 1.00 45.65 203 LEU A O 1
ATOM 1580 N N . ALA A 1 224 ? 12.067 -16.575 6.749 1.00 46.25 204 ALA A N 1
ATOM 1581 C CA . ALA A 1 224 ? 13.335 -17.141 7.255 1.00 47.03 204 ALA A CA 1
ATOM 1582 C C . ALA A 1 224 ? 13.163 -17.718 8.658 1.00 47.55 204 ALA A C 1
ATOM 1583 O O . ALA A 1 224 ? 12.167 -18.378 8.930 1.00 47.89 204 ALA A O 1
ATOM 1585 N N . ASP A 1 225 ? 14.125 -17.455 9.540 1.00 48.00 205 ASP A N 1
ATOM 1586 C CA . ASP A 1 225 ? 14.138 -18.031 10.873 1.00 48.40 205 ASP A CA 1
ATOM 1587 C C . ASP A 1 225 ? 13.384 -17.126 11.835 1.00 48.37 205 ASP A C 1
ATOM 1588 O O . ASP A 1 225 ? 13.906 -16.107 12.260 1.00 48.39 205 ASP A O 1
ATOM 1593 N N . VAL A 1 226 ? 12.154 -17.505 12.174 1.00 48.57 206 VAL A N 1
ATOM 1594 C CA . VAL A 1 226 ? 11.281 -16.688 13.044 1.00 48.71 206 VAL A CA 1
ATOM 1595 C C . VAL A 1 226 ? 10.582 -17.484 14.141 1.00 48.81 206 VAL A C 1
ATOM 1596 O O . VAL A 1 226 ? 10.407 -18.697 14.012 1.00 49.03 206 VAL A O 1
ATOM 1600 N N . ASP A 1 227 ? 10.184 -16.803 15.214 1.00 48.80 207 ASP A N 1
ATOM 1601 C CA . ASP A 1 227 ? 9.481 -17.446 16.345 1.00 49.04 207 ASP A CA 1
ATOM 1602 C C . ASP A 1 227 ? 8.417 -18.473 15.963 1.00 48.50 207 ASP A C 1
ATOM 1603 O O . ASP A 1 227 ? 8.458 -19.617 16.410 1.00 48.21 207 ASP A O 1
ATOM 1608 N N . TRP A 1 228 ? 7.469 -18.026 15.142 1.00 48.11 208 TRP A N 1
ATOM 1609 C CA . TRP A 1 228 ? 6.283 -18.791 14.740 1.00 47.58 208 TRP A CA 1
ATOM 1610 C C . TRP A 1 228 ? 6.536 -19.917 13.700 1.00 47.55 208 TRP A C 1
ATOM 1611 O O . TRP A 1 228 ? 5.709 -20.833 13.564 1.00 48.02 208 TRP A O 1
ATOM 1622 N N . CYS A 1 229 ? 7.651 -19.855 12.964 1.00 46.88 209 CYS A N 1
ATOM 1623 C CA . CYS A 1 229 ? 7.999 -20.918 12.005 1.00 46.30 209 CYS A CA 1
ATOM 1624 C C . CYS A 1 229 ? 9.524 -21.062 11.857 1.00 45.78 209 CYS A C 1
ATOM 1625 O O . CYS A 1 229 ? 10.068 -20.798 10.776 1.00 45.93 209 CYS A O 1
ATOM 1628 N N . PRO A 1 230 ? 10.215 -21.509 12.931 1.00 45.00 210 PRO A N 1
ATOM 1629 C CA . PRO A 1 230 ? 11.677 -21.537 12.911 1.00 44.49 210 PRO A CA 1
ATOM 1630 C C . PRO A 1 230 ? 12.191 -22.420 11.783 1.00 44.13 210 PRO A C 1
ATOM 1631 O O . PRO A 1 230 ? 11.517 -23.396 11.392 1.00 44.20 210 PRO A O 1
ATOM 1635 N N . LEU A 1 231 ? 13.362 -22.065 11.259 1.00 43.40 211 LEU A N 1
ATOM 1636 C CA . LEU A 1 231 ? 13.957 -22.793 10.150 1.00 42.65 211 LEU A CA 1
ATOM 1637 C C . LEU A 1 231 ? 14.371 -24.184 10.585 1.00 42.51 211 LEU A C 1
ATOM 1638 O O . LEU A 1 231 ? 14.258 -25.133 9.807 1.00 42.66 211 LEU A O 1
ATOM 1643 N N . ALA A 1 232 ? 14.847 -24.300 11.827 1.00 42.19 212 ALA A N 1
ATOM 1644 C CA . ALA A 1 232 ? 15.195 -25.600 12.412 1.00 41.78 212 ALA A CA 1
ATOM 1645 C C . ALA A 1 232 ? 14.127 -26.650 12.095 1.00 41.54 212 ALA A C 1
ATOM 1646 O O . ALA A 1 232 ? 14.450 -27.742 11.624 1.00 41.43 212 ALA A O 1
ATOM 1648 N N . GLU A 1 233 ? 12.860 -26.267 12.300 1.00 41.18 213 GLU A N 1
ATOM 1649 C CA . GLU A 1 233 ? 11.705 -27.164 12.245 1.00 40.92 213 GLU A CA 1
ATOM 1650 C C . GLU A 1 233 ? 11.047 -27.289 10.893 1.00 39.81 213 GLU A C 1
ATOM 1651 O O . GLU A 1 233 ? 10.652 -28.384 10.510 1.00 39.96 213 GLU A O 1
ATOM 1657 N N . ARG A 1 234 ? 10.892 -26.172 10.187 1.00 38.56 214 ARG A N 1
ATOM 1658 C CA . ARG A 1 234 ? 10.455 -26.195 8.787 1.00 37.18 214 ARG A CA 1
ATOM 1659 C C . ARG A 1 234 ? 11.241 -27.197 7.969 1.00 36.58 214 ARG A C 1
ATOM 1660 O O . ARG A 1 234 ? 10.678 -28.094 7.354 1.00 36.55 214 ARG A O 1
ATOM 1668 N N . ALA A 1 235 ? 12.555 -27.020 7.979 1.00 35.86 215 ALA A N 1
ATOM 1669 C CA . ALA A 1 235 ? 13.473 -27.809 7.194 1.00 35.31 215 ALA A CA 1
ATOM 1670 C C . ALA A 1 235 ? 13.456 -29.285 7.597 1.00 35.04 215 ALA A C 1
ATOM 1671 O O . ALA A 1 235 ? 13.551 -30.179 6.744 1.00 35.02 215 ALA A O 1
ATOM 1673 N N . ALA A 1 236 ? 13.328 -29.539 8.893 1.00 34.58 216 ALA A N 1
ATOM 1674 C CA . ALA A 1 236 ? 13.193 -30.900 9.370 1.00 34.28 216 ALA A CA 1
ATOM 1675 C C . ALA A 1 236 ? 12.013 -31.563 8.683 1.00 34.17 216 ALA A C 1
ATOM 1676 O O . ALA A 1 236 ? 12.174 -32.617 8.086 1.00 34.35 216 ALA A O 1
ATOM 1678 N N . LEU A 1 237 ? 10.846 -30.924 8.727 1.00 34.05 217 LEU A N 1
ATOM 1679 C CA . LEU A 1 237 ? 9.612 -31.531 8.228 1.00 33.94 217 LEU A CA 1
ATOM 1680 C C . LEU A 1 237 ? 9.606 -31.619 6.735 1.00 34.30 217 LEU A C 1
ATOM 1681 O O . LEU A 1 237 ? 9.174 -32.626 6.176 1.00 34.67 217 LEU A O 1
ATOM 1686 N N . LEU A 1 238 ? 10.079 -30.551 6.099 1.00 34.59 218 LEU A N 1
ATOM 1687 C CA . LEU A 1 238 ? 10.153 -30.466 4.637 1.00 34.74 218 LEU A CA 1
ATOM 1688 C C . LEU A 1 238 ? 11.260 -31.339 4.057 1.00 35.15 218 LEU A C 1
ATOM 1689 O O . LEU A 1 238 ? 11.112 -31.838 2.951 1.00 35.29 218 LEU A O 1
ATOM 1694 N N . GLY A 1 239 ? 12.359 -31.502 4.790 1.00 35.60 219 GLY A N 1
ATOM 1695 C CA . GLY A 1 239 ? 13.385 -32.457 4.420 1.00 36.64 219 GLY A CA 1
ATOM 1696 C C . GLY A 1 239 ? 12.820 -33.870 4.358 1.00 37.58 219 GLY A C 1
ATOM 1697 O O . GLY A 1 239 ? 13.106 -34.607 3.417 1.00 37.74 219 GLY A O 1
ATOM 1698 N N . ASP A 1 240 ? 12.018 -34.242 5.358 1.00 38.35 220 ASP A N 1
ATOM 1699 C CA . ASP A 1 240 ? 11.310 -35.519 5.394 1.00 39.31 220 ASP A CA 1
ATOM 1700 C C . ASP A 1 240 ? 10.408 -35.703 4.210 1.00 39.25 220 ASP A C 1
ATOM 1701 O O . ASP A 1 240 ? 10.543 -36.659 3.452 1.00 39.33 220 ASP A O 1
ATOM 1706 N N . ALA A 1 241 ? 9.459 -34.780 4.092 1.00 39.24 221 ALA A N 1
ATOM 1707 C CA . ALA A 1 241 ? 8.487 -34.767 3.023 1.00 39.14 221 ALA A CA 1
ATOM 1708 C C . ALA A 1 241 ? 9.190 -34.888 1.672 1.00 39.24 221 ALA A C 1
ATOM 1709 O O . ALA A 1 241 ? 8.653 -35.468 0.730 1.00 39.36 221 ALA A O 1
ATOM 1711 N N . CYS A 1 242 ? 10.406 -34.362 1.597 1.00 39.54 222 CYS A N 1
ATOM 1712 C CA . CYS A 1 242 ? 11.183 -34.386 0.370 1.00 39.80 222 CYS A CA 1
ATOM 1713 C C . CYS A 1 242 ? 11.764 -35.759 0.075 1.00 40.15 222 CYS A C 1
ATOM 1714 O O . CYS A 1 242 ? 11.595 -36.277 -1.028 1.00 40.41 222 CYS A O 1
ATOM 1717 N N . ARG A 1 243 ? 12.462 -36.332 1.057 1.00 40.43 223 ARG A N 1
ATOM 1718 C CA . ARG A 1 243 ? 12.962 -37.703 0.964 1.00 40.49 223 ARG A CA 1
ATOM 1719 C C . ARG A 1 243 ? 11.821 -38.679 0.687 1.00 40.43 223 ARG A C 1
ATOM 1720 O O . ARG A 1 243 ? 11.970 -39.606 -0.099 1.00 40.32 223 ARG A O 1
ATOM 1728 N N . ARG A 1 244 ? 10.675 -38.438 1.318 1.00 40.58 224 ARG A N 1
ATOM 1729 C CA . ARG A 1 244 ? 9.515 -39.295 1.173 1.00 41.03 224 ARG A CA 1
ATOM 1730 C C . ARG A 1 244 ? 9.029 -39.267 -0.262 1.00 39.99 224 ARG A C 1
ATOM 1731 O O . ARG A 1 244 ? 8.886 -40.321 -0.871 1.00 40.09 224 ARG A O 1
ATOM 1739 N N . ALA A 1 245 ? 8.814 -38.070 -0.807 1.00 39.20 225 ALA A N 1
ATOM 1740 C CA . ALA A 1 245 ? 8.273 -37.930 -2.160 1.00 38.63 225 ALA A CA 1
ATOM 1741 C C . ALA A 1 245 ? 9.261 -38.412 -3.219 1.00 38.37 225 ALA A C 1
ATOM 1742 O O . ALA A 1 245 ? 8.868 -38.995 -4.232 1.00 38.21 225 ALA A O 1
ATOM 1744 N N . SER A 1 246 ? 10.543 -38.168 -2.961 1.00 38.18 226 SER A N 1
ATOM 1745 C CA . SER A 1 246 ? 11.630 -38.552 -3.848 1.00 38.02 226 SER A CA 1
ATOM 1746 C C . SER A 1 246 ? 11.724 -40.066 -4.021 1.00 38.21 226 SER A C 1
ATOM 1747 O O . SER A 1 246 ? 11.970 -40.558 -5.125 1.00 38.39 226 SER A O 1
ATOM 1750 N N . ALA A 1 247 ? 11.540 -40.795 -2.922 1.00 38.41 227 ALA A N 1
ATOM 1751 C CA . ALA A 1 247 ? 11.513 -42.249 -2.941 1.00 38.32 227 ALA A CA 1
ATOM 1752 C C . ALA A 1 247 ? 10.259 -42.719 -3.644 1.00 38.52 227 ALA A C 1
ATOM 1753 O O . ALA A 1 247 ? 10.332 -43.627 -4.466 1.00 38.68 227 ALA A O 1
ATOM 1755 N N . GLU A 1 248 ? 9.123 -42.083 -3.341 1.00 38.58 228 GLU A N 1
ATOM 1756 C CA . GLU A 1 248 ? 7.821 -42.520 -3.850 1.00 39.23 228 GLU A CA 1
ATOM 1757 C C . GLU A 1 248 ? 7.637 -42.302 -5.343 1.00 38.19 228 GLU A C 1
ATOM 1758 O O . GLU A 1 248 ? 6.880 -43.033 -5.986 1.00 38.23 228 GLU A O 1
ATOM 1764 N N . THR A 1 249 ? 8.319 -41.295 -5.887 1.00 37.47 229 THR A N 1
ATOM 1765 C CA . THR A 1 249 ? 8.253 -41.022 -7.323 1.00 36.61 229 THR A CA 1
ATOM 1766 C C . THR A 1 249 ? 9.483 -41.573 -8.050 1.00 36.03 229 THR A C 1
ATOM 1767 O O . THR A 1 249 ? 9.470 -41.709 -9.271 1.00 36.00 229 THR A O 1
ATOM 1771 N N . GLY A 1 250 ? 10.535 -41.891 -7.294 1.00 35.35 230 GLY A N 1
ATOM 1772 C CA . GLY A 1 250 ? 11.756 -42.474 -7.845 1.00 34.57 230 GLY A CA 1
ATOM 1773 C C . GLY A 1 250 ? 12.634 -41.473 -8.565 1.00 34.36 230 GLY A C 1
ATOM 1774 O O . GLY A 1 250 ? 13.650 -41.850 -9.136 1.00 34.65 230 GLY A O 1
ATOM 1775 N N . VAL A 1 251 ? 12.230 -40.199 -8.553 1.00 33.87 231 VAL A N 1
ATOM 1776 C CA . VAL A 1 251 ? 12.968 -39.089 -9.173 1.00 33.05 231 VAL A CA 1
ATOM 1777 C C . VAL A 1 251 ? 13.443 -38.187 -8.039 1.00 32.39 231 VAL A C 1
ATOM 1778 O O . VAL A 1 251 ? 12.681 -37.962 -7.096 1.00 32.67 231 VAL A O 1
ATOM 1782 N N . PRO A 1 252 ? 14.693 -37.673 -8.110 1.00 31.48 232 PRO A N 1
ATOM 1783 C CA . PRO A 1 252 ? 15.171 -36.724 -7.081 1.00 30.83 232 PRO A CA 1
ATOM 1784 C C . PRO A 1 252 ? 14.332 -35.439 -6.972 1.00 30.16 232 PRO A C 1
ATOM 1785 O O . PRO A 1 252 ? 14.076 -34.782 -7.979 1.00 30.08 232 PRO A O 1
ATOM 1789 N N . LYS A 1 253 ? 13.903 -35.106 -5.755 1.00 29.38 233 LYS A N 1
ATOM 1790 C CA . LYS A 1 253 ? 13.183 -33.852 -5.475 1.00 28.63 233 LYS A CA 1
ATOM 1791 C C . LYS A 1 253 ? 14.048 -32.976 -4.571 1.00 28.23 233 LYS A C 1
ATOM 1792 O O . LYS A 1 253 ? 14.990 -33.476 -3.948 1.00 28.62 233 LYS A O 1
ATOM 1798 N N . ILE A 1 254 ? 13.747 -31.681 -4.495 1.00 27.43 234 ILE A N 1
ATOM 1799 C CA . ILE A 1 254 ? 14.584 -30.750 -3.726 1.00 26.77 234 ILE A CA 1
ATOM 1800 C C . ILE A 1 254 ? 13.787 -29.725 -2.926 1.00 26.42 234 ILE A C 1
ATOM 1801 O O . ILE A 1 254 ? 12.805 -29.175 -3.394 1.00 26.16 234 ILE A O 1
ATOM 1806 N N . TYR A 1 255 ? 14.229 -29.491 -1.702 1.00 26.18 235 TYR A N 1
ATOM 1807 C CA . TYR A 1 255 ? 13.637 -28.477 -0.863 1.00 25.82 235 TYR A CA 1
ATOM 1808 C C . TYR A 1 255 ? 14.559 -27.287 -0.795 1.00 25.59 235 TYR A C 1
ATOM 1809 O O . TYR A 1 255 ? 15.700 -27.404 -0.354 1.00 25.81 235 TYR A O 1
ATOM 1818 N N . LEU A 1 256 ? 14.042 -26.138 -1.217 1.00 25.22 236 LEU A N 1
ATOM 1819 C CA . LEU A 1 256 ? 14.808 -24.898 -1.311 1.00 24.54 236 LEU A CA 1
ATOM 1820 C C . LEU A 1 256 ? 14.514 -23.988 -0.148 1.00 24.24 236 LEU A C 1
ATOM 1821 O O . LEU A 1 256 ? 13.520 -23.276 -0.148 1.00 23.73 236 LEU A O 1
ATOM 1826 N N . ALA A 1 257 ? 15.407 -24.023 0.836 1.00 24.59 237 ALA A N 1
ATOM 1827 C CA . ALA A 1 257 ? 15.236 -23.297 2.104 1.00 25.08 237 ALA A CA 1
ATOM 1828 C C . ALA A 1 257 ? 15.827 -21.880 2.082 1.00 25.37 237 ALA A C 1
ATOM 1829 O O . ALA A 1 257 ? 16.979 -21.692 1.710 1.00 25.36 237 ALA A O 1
ATOM 1831 N N . ASN A 1 258 ? 15.019 -20.900 2.480 1.00 25.95 238 ASN A N 1
ATOM 1832 C CA . ASN A 1 258 ? 15.454 -19.511 2.592 1.00 26.67 238 ASN A CA 1
ATOM 1833 C C . ASN A 1 258 ? 16.248 -19.254 3.896 1.00 27.15 238 ASN A C 1
ATOM 1834 O O . ASN A 1 258 ? 15.704 -19.426 5.018 1.00 27.31 238 ASN A O 1
ATOM 1839 N N . ILE A 1 259 ? 17.513 -18.835 3.749 1.00 27.34 239 ILE A N 1
ATOM 1840 C CA . ILE A 1 259 ? 18.393 -18.637 4.896 1.00 27.52 239 ILE A CA 1
ATOM 1841 C C . ILE A 1 259 ? 18.851 -17.193 5.000 1.00 28.05 239 ILE A C 1
ATOM 1842 O O . ILE A 1 259 ? 19.929 -16.890 5.526 1.00 28.13 239 ILE A O 1
ATOM 1847 N N . THR A 1 260 ? 18.026 -16.295 4.496 1.00 28.49 240 THR A N 1
ATOM 1848 C CA . THR A 1 260 ? 18.294 -14.880 4.624 1.00 29.42 240 THR A CA 1
ATOM 1849 C C . THR A 1 260 ? 18.318 -14.430 6.094 1.00 29.99 240 THR A C 1
ATOM 1850 O O . THR A 1 260 ? 17.346 -14.620 6.835 1.00 29.95 240 THR A O 1
ATOM 1854 N N . ASP A 1 261 ? 19.448 -13.863 6.512 1.00 30.89 241 ASP A N 1
ATOM 1855 C CA . ASP A 1 261 ? 19.652 -13.439 7.910 1.00 32.08 241 ASP A CA 1
ATOM 1856 C C . ASP A 1 261 ? 20.899 -12.574 8.042 1.00 32.67 241 ASP A C 1
ATOM 1857 O O . ASP A 1 261 ? 21.594 -12.328 7.053 1.00 32.86 241 ASP A O 1
ATOM 1862 N N . GLU A 1 262 ? 21.197 -12.115 9.256 1.00 33.55 242 GLU A N 1
ATOM 1863 C CA . GLU A 1 262 ? 22.441 -11.374 9.486 1.00 34.69 242 GLU A CA 1
ATOM 1864 C C . GLU A 1 262 ? 23.658 -12.204 9.025 1.00 35.23 242 GLU A C 1
ATOM 1865 O O . GLU A 1 262 ? 23.738 -13.417 9.269 1.00 35.21 242 GLU A O 1
ATOM 1871 N N . VAL A 1 263 ? 24.576 -11.521 8.337 1.00 36.01 243 VAL A N 1
ATOM 1872 C CA . VAL A 1 263 ? 25.762 -12.103 7.709 1.00 36.59 243 VAL A CA 1
ATOM 1873 C C . VAL A 1 263 ? 26.477 -13.156 8.548 1.00 37.20 243 VAL A C 1
ATOM 1874 O O . VAL A 1 263 ? 26.790 -14.233 8.050 1.00 37.29 243 VAL A O 1
ATOM 1878 N N . ASP A 1 264 ? 26.738 -12.855 9.813 1.00 38.12 244 ASP A N 1
ATOM 1879 C CA . ASP A 1 264 ? 27.442 -13.817 10.666 1.00 39.31 244 ASP A CA 1
ATOM 1880 C C . ASP A 1 264 ? 26.668 -15.132 10.868 1.00 39.38 244 ASP A C 1
ATOM 1881 O O . ASP A 1 264 ? 27.286 -16.209 10.954 1.00 39.77 244 ASP A O 1
ATOM 1886 N N . ARG A 1 265 ? 25.333 -15.052 10.910 1.00 39.18 245 ARG A N 1
ATOM 1887 C CA . ARG A 1 265 ? 24.507 -16.243 11.085 1.00 39.03 245 ARG A CA 1
ATOM 1888 C C . ARG A 1 265 ? 24.295 -17.070 9.802 1.00 38.47 245 ARG A C 1
ATOM 1889 O O . ARG A 1 265 ? 23.747 -18.171 9.865 1.00 38.53 245 ARG A O 1
ATOM 1897 N N . LEU A 1 266 ? 24.749 -16.565 8.657 1.00 37.77 246 LEU A N 1
ATOM 1898 C CA . LEU A 1 266 ? 24.589 -17.287 7.396 1.00 37.23 246 LEU A CA 1
ATOM 1899 C C . LEU A 1 266 ? 25.204 -18.691 7.376 1.00 37.19 246 LEU A C 1
ATOM 1900 O O . LEU A 1 266 ? 24.568 -19.648 6.917 1.00 37.10 246 LEU A O 1
ATOM 1905 N N . THR A 1 267 ? 26.441 -18.806 7.862 1.00 37.05 247 THR A N 1
ATOM 1906 C CA . THR A 1 267 ? 27.130 -20.095 7.904 1.00 36.66 247 THR A CA 1
ATOM 1907 C C . THR A 1 267 ? 26.389 -21.086 8.817 1.00 36.52 247 THR A C 1
ATOM 1908 O O . THR A 1 267 ? 26.178 -22.252 8.453 1.00 36.35 247 THR A O 1
ATOM 1912 N N . GLU A 1 268 ? 25.955 -20.596 9.976 1.00 36.19 248 GLU A N 1
ATOM 1913 C CA . GLU A 1 268 ? 25.163 -21.386 10.901 1.00 35.91 248 GLU A CA 1
ATOM 1914 C C . GLU A 1 268 ? 23.887 -21.953 10.255 1.00 34.95 248 GLU A C 1
ATOM 1915 O O . GLU A 1 268 ? 23.586 -23.132 10.414 1.00 35.04 248 GLU A O 1
ATOM 1921 N N . LEU A 1 269 ? 23.159 -21.120 9.513 1.00 33.93 249 LEU A N 1
ATOM 1922 C CA . LEU A 1 269 ? 21.916 -21.533 8.843 1.00 32.64 249 LEU A CA 1
ATOM 1923 C C . LEU A 1 269 ? 22.105 -22.464 7.643 1.00 32.07 249 LEU A C 1
ATOM 1924 O O . LEU A 1 269 ? 21.254 -23.296 7.359 1.00 31.57 249 LEU A O 1
ATOM 1929 N N . HIS A 1 270 ? 23.214 -22.315 6.928 1.00 31.68 250 HIS A N 1
ATOM 1930 C CA . HIS A 1 270 ? 23.571 -23.272 5.877 1.00 31.21 250 HIS A CA 1
ATOM 1931 C C . HIS A 1 270 ? 23.571 -24.673 6.452 1.00 30.94 250 HIS A C 1
ATOM 1932 O O . HIS A 1 270 ? 22.956 -25.595 5.901 1.00 30.90 250 HIS A O 1
ATOM 1939 N N . ASP A 1 271 ? 24.276 -24.806 7.573 1.00 30.61 251 ASP A N 1
ATOM 1940 C CA . ASP A 1 271 ? 24.479 -26.079 8.209 1.00 30.43 251 ASP A CA 1
ATOM 1941 C C . ASP A 1 271 ? 23.155 -26.650 8.734 1.00 30.06 251 ASP A C 1
ATOM 1942 O O . ASP A 1 271 ? 22.811 -27.813 8.447 1.00 30.29 251 ASP A O 1
ATOM 1947 N N . VAL A 1 272 ? 22.395 -25.829 9.459 1.00 29.33 252 VAL A N 1
ATOM 1948 C CA . VAL A 1 272 ? 21.084 -26.256 9.975 1.00 28.59 252 VAL A CA 1
ATOM 1949 C C . VAL A 1 272 ? 20.156 -26.775 8.871 1.00 28.26 252 VAL A C 1
ATOM 1950 O O . VAL A 1 272 ? 19.589 -27.853 8.992 1.00 28.25 252 VAL A O 1
ATOM 1954 N N . ALA A 1 273 ? 20.028 -26.015 7.795 1.00 27.94 253 ALA A N 1
ATOM 1955 C CA . ALA A 1 273 ? 19.190 -26.403 6.678 1.00 27.72 253 ALA A CA 1
ATOM 1956 C C . ALA A 1 273 ? 19.720 -27.658 5.951 1.00 27.82 253 ALA A C 1
ATOM 1957 O O . ALA A 1 273 ? 18.946 -28.594 5.698 1.00 27.98 253 ALA A O 1
ATOM 1959 N N . VAL A 1 274 ? 21.017 -27.684 5.617 1.00 27.60 254 VAL A N 1
ATOM 1960 C CA . VAL A 1 274 ? 21.599 -28.831 4.928 1.00 27.38 254 VAL A CA 1
ATOM 1961 C C . VAL A 1 274 ? 21.491 -30.102 5.780 1.00 27.38 254 VAL A C 1
ATOM 1962 O O . VAL A 1 274 ? 21.017 -31.135 5.299 1.00 27.38 254 VAL A O 1
ATOM 1966 N N . ALA A 1 275 ? 21.892 -30.011 7.043 1.00 27.22 255 ALA A N 1
ATOM 1967 C CA . ALA A 1 275 ? 21.736 -31.113 7.970 1.00 27.37 255 ALA A CA 1
ATOM 1968 C C . ALA A 1 275 ? 20.310 -31.680 7.978 1.00 27.62 255 ALA A C 1
ATOM 1969 O O . ALA A 1 275 ? 20.112 -32.878 8.228 1.00 27.81 255 ALA A O 1
ATOM 1971 N N . ASN A 1 276 ? 19.323 -30.829 7.693 1.00 27.88 256 ASN A N 1
ATOM 1972 C CA . ASN A 1 276 ? 17.902 -31.209 7.780 1.00 28.01 256 ASN A CA 1
ATOM 1973 C C . ASN A 1 276 ? 17.264 -31.685 6.483 1.00 28.26 256 ASN A C 1
ATOM 1974 O O . ASN A 1 276 ? 16.079 -32.045 6.458 1.00 28.37 256 ASN A O 1
ATOM 1979 N N . GLY A 1 277 ? 18.054 -31.693 5.413 1.00 28.47 257 GLY A N 1
ATOM 1980 C CA . GLY A 1 277 ? 17.610 -32.231 4.139 1.00 28.59 257 GLY A CA 1
ATOM 1981 C C . GLY A 1 277 ? 17.340 -31.157 3.111 1.00 28.63 257 GLY A C 1
ATOM 1982 O O . GLY A 1 277 ? 16.733 -31.433 2.079 1.00 28.95 257 GLY A O 1
ATOM 1983 N N . ALA A 1 278 ? 17.782 -29.931 3.379 1.00 28.43 258 ALA A N 1
ATOM 1984 C CA . ALA A 1 278 ? 17.626 -28.859 2.399 1.00 28.31 258 ALA A CA 1
ATOM 1985 C C . ALA A 1 278 ? 18.524 -29.138 1.200 1.00 28.19 258 ALA A C 1
ATOM 1986 O O . ALA A 1 278 ? 19.738 -29.332 1.366 1.00 28.43 258 ALA A O 1
ATOM 1988 N N . GLY A 1 279 ? 17.923 -29.189 0.008 1.00 27.86 259 GLY A N 1
ATOM 1989 C CA . GLY A 1 279 ? 18.639 -29.556 -1.222 1.00 27.50 259 GLY A CA 1
ATOM 1990 C C . GLY A 1 279 ? 19.399 -28.407 -1.848 1.00 27.15 259 GLY A C 1
ATOM 1991 O O . GLY A 1 279 ? 20.383 -28.621 -2.569 1.00 27.16 259 GLY A O 1
ATOM 1992 N N . ALA A 1 280 ? 18.923 -27.192 -1.566 1.00 26.74 260 ALA A N 1
ATOM 1993 C CA . ALA A 1 280 ? 19.491 -25.964 -2.097 1.00 26.39 260 ALA A CA 1
ATOM 1994 C C . ALA A 1 280 ? 19.123 -24.816 -1.182 1.00 26.18 260 ALA A C 1
ATOM 1995 O O . ALA A 1 280 ? 18.171 -24.903 -0.433 1.00 26.18 260 ALA A O 1
ATOM 1997 N N . LEU A 1 281 ? 19.888 -23.740 -1.246 1.00 26.06 261 LEU A N 1
ATOM 1998 C CA . LEU A 1 281 ? 19.660 -22.587 -0.398 1.00 25.82 261 LEU A CA 1
ATOM 1999 C C . LEU A 1 281 ? 19.288 -21.338 -1.193 1.00 26.30 261 LEU A C 1
ATOM 2000 O O . LEU A 1 281 ? 19.820 -21.088 -2.275 1.00 26.35 261 LEU A O 1
ATOM 2005 N N . LEU A 1 282 ? 18.364 -20.557 -0.640 1.00 26.96 262 LEU A N 1
ATOM 2006 C CA . LEU A 1 282 ? 17.905 -19.302 -1.226 1.00 27.46 262 LEU A CA 1
ATOM 2007 C C . LEU A 1 282 ? 18.322 -18.127 -0.364 1.00 28.01 262 LEU A C 1
ATOM 2008 O O . LEU A 1 282 ? 18.068 -18.085 0.841 1.00 27.85 262 LEU A O 1
ATOM 2013 N N . ILE A 1 283 ? 18.962 -17.165 -1.004 1.00 29.11 263 ILE A N 1
ATOM 2014 C CA . ILE A 1 283 ? 19.374 -15.948 -0.340 1.00 30.42 263 ILE A CA 1
ATOM 2015 C C . ILE A 1 283 ? 18.824 -14.741 -1.097 1.00 31.20 263 ILE A C 1
ATOM 2016 O O . ILE A 1 283 ? 18.843 -14.715 -2.327 1.00 31.44 263 ILE A O 1
ATOM 2021 N N . ASN A 1 284 ? 18.327 -13.751 -0.363 1.00 32.01 264 ASN A N 1
ATOM 2022 C CA . ASN A 1 284 ? 18.018 -12.457 -0.954 1.00 33.08 264 ASN A CA 1
ATOM 2023 C C . ASN A 1 284 ? 19.282 -11.621 -1.233 1.00 33.76 264 ASN A C 1
ATOM 2024 O O . ASN A 1 284 ? 19.852 -10.967 -0.326 1.00 33.65 264 ASN A O 1
ATOM 2029 N N . ALA A 1 285 ? 19.700 -11.653 -2.502 1.00 34.45 265 ALA A N 1
ATOM 2030 C CA . ALA A 1 285 ? 21.015 -11.161 -2.953 1.00 35.19 265 ALA A CA 1
ATOM 2031 C C . ALA A 1 285 ? 21.422 -9.746 -2.474 1.00 35.77 265 ALA A C 1
ATOM 2032 O O . ALA A 1 285 ? 22.520 -9.552 -1.916 1.00 35.65 265 ALA A O 1
ATOM 2034 N N . MET A 1 286 ? 20.532 -8.776 -2.697 1.00 36.43 266 MET A N 1
ATOM 2035 C CA . MET A 1 286 ? 20.802 -7.379 -2.350 1.00 37.10 266 MET A CA 1
ATOM 2036 C C . MET A 1 286 ? 20.816 -7.060 -0.853 1.00 36.59 266 MET A C 1
ATOM 2037 O O . MET A 1 286 ? 21.812 -6.529 -0.365 1.00 36.72 266 MET A O 1
ATOM 2042 N N . PRO A 1 287 ? 19.719 -7.372 -0.121 1.00 36.22 267 PRO A N 1
ATOM 2043 C CA . PRO A 1 287 ? 19.705 -7.133 1.340 1.00 35.74 267 PRO A CA 1
ATOM 2044 C C . PRO A 1 287 ? 20.891 -7.699 2.138 1.00 35.40 267 PRO A C 1
ATOM 2045 O O . PRO A 1 287 ? 21.368 -7.017 3.049 1.00 35.48 267 PRO A O 1
ATOM 2049 N N . VAL A 1 288 ? 21.362 -8.913 1.814 1.00 34.99 268 VAL A N 1
ATOM 2050 C CA . VAL A 1 288 ? 22.487 -9.507 2.569 1.00 34.64 268 VAL A CA 1
ATOM 2051 C C . VAL A 1 288 ? 23.851 -8.927 2.160 1.00 34.42 268 VAL A C 1
ATOM 2052 O O . VAL A 1 288 ? 24.773 -8.804 2.996 1.00 34.64 268 VAL A O 1
ATOM 2056 N N . GLY A 1 289 ? 23.954 -8.558 0.878 1.00 33.86 269 GLY A N 1
ATOM 2057 C CA . GLY A 1 289 ? 25.190 -8.030 0.290 1.00 32.98 269 GLY A CA 1
ATOM 2058 C C . GLY A 1 289 ? 25.827 -9.097 -0.569 1.00 32.37 269 GLY A C 1
ATOM 2059 O O . GLY A 1 289 ? 25.924 -10.243 -0.160 1.00 32.30 269 GLY A O 1
ATOM 2060 N N . LEU A 1 290 ? 26.246 -8.727 -1.770 1.00 31.97 270 LEU A N 1
ATOM 2061 C CA . LEU A 1 290 ? 26.872 -9.678 -2.678 1.00 31.60 270 LEU A CA 1
ATOM 2062 C C . LEU A 1 290 ? 28.194 -10.205 -2.147 1.00 31.67 270 LEU A C 1
ATOM 2063 O O . LEU A 1 290 ? 28.569 -11.339 -2.429 1.00 31.68 270 LEU A O 1
ATOM 2068 N N . SER A 1 291 ? 28.909 -9.383 -1.391 1.00 31.77 271 SER A N 1
ATOM 2069 C CA . SER A 1 291 ? 30.133 -9.844 -0.756 1.00 31.88 271 SER A CA 1
ATOM 2070 C C . SER A 1 291 ? 29.836 -11.004 0.212 1.00 31.99 271 SER A C 1
ATOM 2071 O O . SER A 1 291 ? 30.583 -11.977 0.263 1.00 32.04 271 SER A O 1
ATOM 2074 N N . ALA A 1 292 ? 28.740 -10.898 0.958 1.00 32.20 272 ALA A N 1
ATOM 2075 C CA . ALA A 1 292 ? 28.293 -11.966 1.848 1.00 32.50 272 ALA A CA 1
ATOM 2076 C C . ALA A 1 292 ? 28.091 -13.319 1.122 1.00 32.74 272 ALA A C 1
ATOM 2077 O O . ALA A 1 292 ? 28.554 -14.372 1.593 1.00 32.79 272 ALA A O 1
ATOM 2079 N N . VAL A 1 293 ? 27.407 -13.280 -0.020 1.00 32.98 273 VAL A N 1
ATOM 2080 C CA . VAL A 1 293 ? 27.179 -14.462 -0.864 1.00 33.38 273 VAL A CA 1
ATOM 2081 C C . VAL A 1 293 ? 28.482 -15.145 -1.233 1.00 33.89 273 VAL A C 1
ATOM 2082 O O . VAL A 1 293 ? 28.639 -16.349 -1.075 1.00 33.72 273 VAL A O 1
ATOM 2086 N N . ARG A 1 294 ? 29.419 -14.347 -1.717 1.00 34.75 274 ARG A N 1
ATOM 2087 C CA . ARG A 1 294 ? 30.705 -14.829 -2.164 1.00 35.65 274 ARG A CA 1
ATOM 2088 C C . ARG A 1 294 ? 31.441 -15.595 -1.067 1.00 36.21 274 ARG A C 1
ATOM 2089 O O . ARG A 1 294 ? 32.179 -16.532 -1.358 1.00 36.33 274 ARG A O 1
ATOM 2097 N N . MET A 1 295 ? 31.223 -15.195 0.186 1.00 36.90 275 MET A N 1
ATOM 2098 C CA . MET A 1 295 ? 31.849 -15.818 1.348 1.00 37.93 275 MET A CA 1
ATOM 2099 C C . MET A 1 295 ? 31.159 -17.134 1.675 1.00 37.54 275 MET A C 1
ATOM 2100 O O . MET A 1 295 ? 31.812 -18.104 2.075 1.00 37.52 275 MET A O 1
ATOM 2105 N N . LEU A 1 296 ? 29.838 -17.157 1.495 1.00 37.54 276 LEU A N 1
ATOM 2106 C CA . LEU A 1 296 ? 29.052 -18.378 1.702 1.00 37.47 276 LEU A CA 1
ATOM 2107 C C . LEU A 1 296 ? 29.391 -19.455 0.669 1.00 37.68 276 LEU A C 1
ATOM 2108 O O . LEU A 1 296 ? 29.471 -20.638 1.003 1.00 37.75 276 LEU A O 1
ATOM 2113 N N . ARG A 1 297 ? 29.592 -19.024 -0.577 1.00 37.93 277 ARG A N 1
ATOM 2114 C CA . ARG A 1 297 ? 29.994 -19.891 -1.683 1.00 38.14 277 ARG A CA 1
ATOM 2115 C C . ARG A 1 297 ? 31.266 -20.686 -1.364 1.00 38.35 277 ARG A C 1
ATOM 2116 O O . ARG A 1 297 ? 31.396 -21.831 -1.787 1.00 38.48 277 ARG A O 1
ATOM 2124 N N . LYS A 1 298 ? 32.186 -20.083 -0.613 1.00 38.38 278 LYS A N 1
ATOM 2125 C CA . LYS A 1 298 ? 33.388 -20.768 -0.186 1.00 38.82 278 LYS A CA 1
ATOM 2126 C C . LYS A 1 298 ? 33.069 -21.891 0.794 1.00 38.60 278 LYS A C 1
ATOM 2127 O O . LYS A 1 298 ? 33.877 -22.796 0.995 1.00 39.04 278 LYS A O 1
ATOM 2133 N N . HIS A 1 299 ? 31.887 -21.855 1.394 1.00 38.28 279 HIS A N 1
ATOM 2134 C CA . HIS A 1 299 ? 31.569 -22.780 2.483 1.00 38.15 279 HIS A CA 1
ATOM 2135 C C . HIS A 1 299 ? 30.385 -23.707 2.173 1.00 36.99 279 HIS A C 1
ATOM 2136 O O . HIS A 1 299 ? 30.248 -24.775 2.771 1.00 36.73 279 HIS A O 1
ATOM 2143 N N . ALA A 1 300 ? 29.538 -23.299 1.233 1.00 35.98 280 ALA A N 1
ATOM 2144 C CA . ALA A 1 300 ? 28.294 -24.023 0.916 1.00 34.90 280 ALA A CA 1
ATOM 2145 C C . ALA A 1 300 ? 28.512 -25.342 0.182 1.00 34.04 280 ALA A C 1
ATOM 2146 O O . ALA A 1 300 ? 29.436 -25.483 -0.617 1.00 33.96 280 ALA A O 1
ATOM 2148 N N . THR A 1 301 ? 27.638 -26.303 0.447 1.00 32.84 281 THR A N 1
ATOM 2149 C CA . THR A 1 301 ? 27.769 -27.618 -0.151 1.00 31.52 281 THR A CA 1
ATOM 2150 C C . THR A 1 301 ? 26.646 -27.919 -1.138 1.00 30.60 281 THR A C 1
ATOM 2151 O O . THR A 1 301 ? 26.718 -28.895 -1.863 1.00 30.72 281 THR A O 1
ATOM 2155 N N . VAL A 1 302 ? 25.611 -27.089 -1.167 1.00 29.42 282 VAL A N 1
ATOM 2156 C CA . VAL A 1 302 ? 24.493 -27.290 -2.093 1.00 28.40 282 VAL A CA 1
ATOM 2157 C C . VAL A 1 302 ? 24.401 -26.078 -3.005 1.00 27.90 282 VAL A C 1
ATOM 2158 O O . VAL A 1 302 ? 25.110 -25.105 -2.761 1.00 28.16 282 VAL A O 1
ATOM 2162 N N . PRO A 1 303 ? 23.565 -26.131 -4.075 1.00 27.23 283 PRO A N 1
ATOM 2163 C CA . PRO A 1 303 ? 23.406 -24.950 -4.951 1.00 26.61 283 PRO A CA 1
ATOM 2164 C C . PRO A 1 303 ? 22.868 -23.702 -4.222 1.00 26.26 283 PRO A C 1
ATOM 2165 O O . PRO A 1 303 ? 22.111 -23.836 -3.245 1.00 26.30 283 PRO A O 1
ATOM 2169 N N . LEU A 1 304 ? 23.282 -22.516 -4.687 1.00 25.66 284 LEU A N 1
ATOM 2170 C CA . LEU A 1 304 ? 22.819 -21.216 -4.158 1.00 24.93 284 LEU A CA 1
ATOM 2171 C C . LEU A 1 304 ? 21.882 -20.550 -5.152 1.00 25.06 284 LEU A C 1
ATOM 2172 O O . LEU A 1 304 ? 22.133 -20.568 -6.358 1.00 25.55 284 LEU A O 1
ATOM 2177 N N . ILE A 1 305 ? 20.803 -19.967 -4.649 1.00 24.88 285 ILE A N 1
ATOM 2178 C CA . ILE A 1 305 ? 19.779 -19.363 -5.484 1.00 24.92 285 ILE A CA 1
ATOM 2179 C C . ILE A 1 305 ? 19.513 -17.928 -5.030 1.00 25.46 285 ILE A C 1
ATOM 2180 O O . ILE A 1 305 ? 19.304 -17.665 -3.841 1.00 25.83 285 ILE A O 1
ATOM 2185 N N . ALA A 1 306 ? 19.523 -16.987 -5.964 1.00 25.91 286 ALA A N 1
ATOM 2186 C CA . ALA A 1 306 ? 19.257 -15.594 -5.609 1.00 26.36 286 ALA A CA 1
ATOM 2187 C C . ALA A 1 306 ? 17.833 -15.194 -5.902 1.00 26.91 286 ALA A C 1
ATOM 2188 O O . ALA A 1 306 ? 17.323 -15.455 -6.998 1.00 26.82 286 ALA A O 1
ATOM 2190 N N . HIS A 1 307 ? 17.189 -14.557 -4.925 1.00 27.76 287 HIS A N 1
ATOM 2191 C CA . HIS A 1 307 ? 15.896 -13.924 -5.177 1.00 28.71 287 HIS A CA 1
ATOM 2192 C C . HIS A 1 307 ? 16.119 -12.454 -5.516 1.00 29.11 287 HIS A C 1
ATOM 2193 O O . HIS A 1 307 ? 17.252 -11.958 -5.421 1.00 29.55 287 HIS A O 1
ATOM 2200 N N . PHE A 1 308 ? 15.058 -11.755 -5.917 1.00 29.40 288 PHE A N 1
ATOM 2201 C CA . PHE A 1 308 ? 15.229 -10.416 -6.447 1.00 29.66 288 PHE A CA 1
ATOM 2202 C C . PHE A 1 308 ? 14.719 -9.229 -5.644 1.00 30.11 288 PHE A C 1
ATOM 2203 O O . PHE A 1 308 ? 14.649 -8.138 -6.202 1.00 30.49 288 PHE A O 1
ATOM 2211 N N . PRO A 1 309 ? 14.390 -9.404 -4.341 1.00 30.45 289 PRO A N 1
ATOM 2212 C CA . PRO A 1 309 ? 13.990 -8.207 -3.595 1.00 30.53 289 PRO A CA 1
ATOM 2213 C C . PRO A 1 309 ? 15.049 -7.123 -3.679 1.00 30.85 289 PRO A C 1
ATOM 2214 O O . PRO A 1 309 ? 16.254 -7.412 -3.603 1.00 30.95 289 PRO A O 1
ATOM 2218 N N . PHE A 1 310 ? 14.581 -5.894 -3.887 1.00 31.28 290 PHE A N 1
ATOM 2219 C CA . PHE A 1 310 ? 15.405 -4.664 -3.860 1.00 31.50 290 PHE A CA 1
ATOM 2220 C C . PHE A 1 310 ? 15.995 -4.190 -5.205 1.00 31.02 290 PHE A C 1
ATOM 2221 O O . PHE A 1 310 ? 15.971 -2.998 -5.514 1.00 31.09 290 PHE A O 1
ATOM 2229 N N . ILE A 1 311 ? 16.531 -5.112 -5.993 1.00 30.49 291 ILE A N 1
ATOM 2230 C CA . ILE A 1 311 ? 17.047 -4.763 -7.311 1.00 29.78 291 ILE A CA 1
ATOM 2231 C C . ILE A 1 311 ? 16.147 -3.733 -8.013 1.00 29.25 291 ILE A C 1
ATOM 2232 O O . ILE A 1 311 ? 16.664 -2.772 -8.575 1.00 28.97 291 ILE A O 1
ATOM 2237 N N . ALA A 1 312 ? 14.819 -3.911 -7.942 1.00 28.88 292 ALA A N 1
ATOM 2238 C CA . ALA A 1 312 ? 13.849 -3.033 -8.653 1.00 28.51 292 ALA A CA 1
ATOM 2239 C C . ALA A 1 312 ? 13.981 -1.525 -8.362 1.00 28.18 292 ALA A C 1
ATOM 2240 O O . ALA A 1 312 ? 13.898 -0.696 -9.273 1.00 28.11 292 ALA A O 1
ATOM 2242 N N . ALA A 1 313 ? 14.204 -1.187 -7.094 1.00 27.82 293 ALA A N 1
ATOM 2243 C CA . ALA A 1 313 ? 14.393 0.198 -6.654 1.00 27.37 293 ALA A CA 1
ATOM 2244 C C . ALA A 1 313 ? 15.380 1.007 -7.497 1.00 27.48 293 ALA A C 1
ATOM 2245 O O . ALA A 1 313 ? 15.183 2.213 -7.678 1.00 27.84 293 ALA A O 1
ATOM 2247 N N . PHE A 1 314 ? 16.442 0.370 -8.000 1.00 27.49 294 PHE A N 1
ATOM 2248 C CA . PHE A 1 314 ? 17.449 1.083 -8.815 1.00 27.34 294 PHE A CA 1
ATOM 2249 C C . PHE A 1 314 ? 17.554 0.642 -10.293 1.00 27.34 294 PHE A C 1
ATOM 2250 O O . PHE A 1 314 ? 18.367 1.170 -11.061 1.00 27.18 294 PHE A O 1
ATOM 2258 N N . SER A 1 315 ? 16.718 -0.307 -10.699 1.00 27.49 295 SER A N 1
ATOM 2259 C CA . SER A 1 315 ? 16.804 -0.810 -12.058 1.00 27.66 295 SER A CA 1
ATOM 2260 C C . SER A 1 315 ? 15.609 -0.505 -12.945 1.00 27.72 295 SER A C 1
ATOM 2261 O O . SER A 1 315 ? 15.738 -0.619 -14.150 1.00 27.92 295 SER A O 1
ATOM 2264 N N . ARG A 1 316 ? 14.465 -0.127 -12.376 1.00 27.89 296 ARG A N 1
ATOM 2265 C CA . ARG A 1 316 ? 13.249 0.056 -13.183 1.00 28.18 296 ARG A CA 1
ATOM 2266 C C . ARG A 1 316 ? 13.261 1.233 -14.196 1.00 28.78 296 ARG A C 1
ATOM 2267 O O . ARG A 1 316 ? 13.020 1.035 -15.393 1.00 29.08 296 ARG A O 1
ATOM 2275 N N . LEU A 1 317 ? 13.528 2.450 -13.734 1.00 29.32 297 LEU A N 1
ATOM 2276 C CA . LEU A 1 317 ? 13.550 3.621 -14.619 1.00 29.65 297 LEU A CA 1
ATOM 2277 C C . LEU A 1 317 ? 14.574 3.502 -15.762 1.00 29.65 297 LEU A C 1
ATOM 2278 O O . LEU A 1 317 ? 15.738 3.149 -15.515 1.00 29.88 297 LEU A O 1
ATOM 2283 N N . ALA A 1 318 ? 14.134 3.778 -16.999 1.00 29.47 298 ALA A N 1
ATOM 2284 C CA . ALA A 1 318 ? 14.981 3.621 -18.216 1.00 29.30 298 ALA A CA 1
ATOM 2285 C C . ALA A 1 318 ? 16.143 4.622 -18.327 1.00 29.09 298 ALA A C 1
ATOM 2286 O O . ALA A 1 318 ? 17.192 4.347 -18.934 1.00 28.72 298 ALA A O 1
ATOM 2288 N N . ASN A 1 319 ? 15.940 5.776 -17.710 1.00 29.17 299 ASN A N 1
ATOM 2289 C CA . ASN A 1 319 ? 16.823 6.925 -17.867 1.00 29.31 299 ASN A CA 1
ATOM 2290 C C . ASN A 1 319 ? 17.793 7.119 -16.701 1.00 28.89 299 ASN A C 1
ATOM 2291 O O . ASN A 1 319 ? 18.651 7.998 -16.743 1.00 28.87 299 ASN A O 1
ATOM 2296 N N . TYR A 1 320 ? 17.669 6.288 -15.669 1.00 28.34 300 TYR A N 1
ATOM 2297 C CA . TYR A 1 320 ? 18.467 6.470 -14.473 1.00 27.79 300 TYR A CA 1
ATOM 2298 C C . TYR A 1 320 ? 18.742 5.181 -13.713 1.00 27.73 300 TYR A C 1
ATOM 2299 O O . TYR A 1 320 ? 17.885 4.312 -13.633 1.00 28.50 300 TYR A O 1
ATOM 2308 N N . GLY A 1 321 ? 19.928 5.069 -13.126 1.00 27.31 301 GLY A N 1
ATOM 2309 C CA . GLY A 1 321 ? 20.267 3.940 -12.246 1.00 26.88 301 GLY A CA 1
ATOM 2310 C C . GLY A 1 321 ? 21.177 2.877 -12.864 1.00 26.80 301 GLY A C 1
ATOM 2311 O O . GLY A 1 321 ? 22.141 3.193 -13.577 1.00 27.01 301 GLY A O 1
ATOM 2312 N N . ILE A 1 322 ? 20.886 1.609 -12.578 1.00 26.38 302 ILE A N 1
ATOM 2313 C CA . ILE A 1 322 ? 21.689 0.505 -13.089 1.00 25.93 302 ILE A CA 1
ATOM 2314 C C . ILE A 1 322 ? 20.790 -0.550 -13.702 1.00 26.04 302 ILE A C 1
ATOM 2315 O O . ILE A 1 322 ? 19.870 -1.036 -13.053 1.00 26.38 302 ILE A O 1
ATOM 2320 N N . HIS A 1 323 ? 21.061 -0.912 -14.949 1.00 25.94 303 HIS A N 1
ATOM 2321 C CA . HIS A 1 323 ? 20.300 -1.943 -15.651 1.00 25.84 303 HIS A CA 1
ATOM 2322 C C . HIS A 1 323 ? 20.397 -3.239 -14.848 1.00 25.81 303 HIS A C 1
ATOM 2323 O O . HIS A 1 323 ? 21.478 -3.600 -14.390 1.00 25.82 303 HIS A O 1
ATOM 2330 N N . SER A 1 324 ? 19.274 -3.927 -14.654 1.00 25.94 304 SER A N 1
ATOM 2331 C CA . SER A 1 324 ? 19.290 -5.184 -13.890 1.00 26.09 304 SER A CA 1
ATOM 2332 C C . SER A 1 324 ? 20.212 -6.245 -14.472 1.00 26.14 304 SER A C 1
ATOM 2333 O O . SER A 1 324 ? 20.723 -7.076 -13.737 1.00 26.57 304 SER A O 1
ATOM 2336 N N . ARG A 1 325 ? 20.436 -6.222 -15.778 1.00 25.95 305 ARG A N 1
ATOM 2337 C CA . ARG A 1 325 ? 21.424 -7.107 -16.388 1.00 25.97 305 ARG A CA 1
ATOM 2338 C C . ARG A 1 325 ? 22.797 -7.035 -15.701 1.00 26.00 305 ARG A C 1
ATOM 2339 O O . ARG A 1 325 ? 23.440 -8.058 -15.519 1.00 26.25 305 ARG A O 1
ATOM 2347 N N . VAL A 1 326 ? 23.238 -5.830 -15.337 1.00 25.84 306 VAL A N 1
ATOM 2348 C CA . VAL A 1 326 ? 24.506 -5.632 -14.646 1.00 25.85 306 VAL A CA 1
ATOM 2349 C C . VAL A 1 326 ? 24.480 -6.430 -13.350 1.00 26.43 306 VAL A C 1
ATOM 2350 O O . VAL A 1 326 ? 25.468 -7.080 -12.974 1.00 26.45 306 VAL A O 1
ATOM 2354 N N . MET A 1 327 ? 23.339 -6.387 -12.670 1.00 26.96 307 MET A N 1
ATOM 2355 C CA . MET A 1 327 ? 23.170 -7.115 -11.415 1.00 27.70 307 MET A CA 1
ATOM 2356 C C . MET A 1 327 ? 23.327 -8.608 -11.607 1.00 27.13 307 MET A C 1
ATOM 2357 O O . MET A 1 327 ? 24.028 -9.271 -10.846 1.00 27.23 307 MET A O 1
ATOM 2362 N N . THR A 1 328 ? 22.652 -9.119 -12.629 1.00 26.38 308 THR A N 1
ATOM 2363 C CA . THR A 1 328 ? 22.704 -10.513 -12.991 1.00 25.71 308 THR A CA 1
ATOM 2364 C C . THR A 1 328 ? 24.137 -10.973 -13.251 1.00 25.60 308 THR A C 1
ATOM 2365 O O . THR A 1 328 ? 24.550 -12.011 -12.746 1.00 25.65 308 THR A O 1
ATOM 2369 N N . ARG A 1 329 ? 24.899 -10.199 -14.017 1.00 25.18 309 ARG A N 1
ATOM 2370 C CA . ARG A 1 329 ? 26.294 -10.504 -14.237 1.00 24.83 309 ARG A CA 1
ATOM 2371 C C . ARG A 1 329 ? 26.978 -10.727 -12.899 1.00 24.77 309 ARG A C 1
ATOM 2372 O O . ARG A 1 329 ? 27.575 -11.786 -12.665 1.00 24.86 309 ARG A O 1
ATOM 2380 N N . LEU A 1 330 ? 26.862 -9.740 -12.011 1.00 24.60 310 LEU A N 1
ATOM 2381 C CA . LEU A 1 330 ? 27.519 -9.791 -10.702 1.00 24.35 310 LEU A CA 1
ATOM 2382 C C . LEU A 1 330 ? 27.061 -10.963 -9.835 1.00 24.20 310 LEU A C 1
ATOM 2383 O O . LEU A 1 330 ? 27.876 -11.617 -9.210 1.00 24.27 310 LEU A O 1
ATOM 2388 N N . GLN A 1 331 ? 25.762 -11.230 -9.807 1.00 24.09 311 GLN A N 1
ATOM 2389 C CA . GLN A 1 3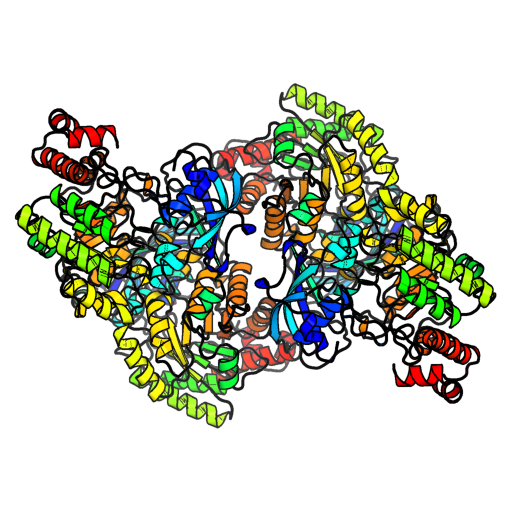31 ? 25.231 -12.340 -9.024 1.00 24.17 311 GLN A CA 1
ATOM 2390 C C . GLN A 1 331 ? 25.854 -13.661 -9.487 1.00 23.93 311 GLN A C 1
ATOM 2391 O O . GLN A 1 331 ? 26.259 -14.509 -8.678 1.00 23.69 311 GLN A O 1
ATOM 2397 N N . ARG A 1 332 ? 25.929 -13.816 -10.802 1.00 23.72 312 ARG A N 1
ATOM 2398 C CA . ARG A 1 332 ? 26.474 -15.001 -11.391 1.00 23.57 312 ARG A CA 1
ATOM 2399 C C . ARG A 1 332 ? 27.914 -15.068 -10.958 1.00 23.81 312 ARG A C 1
ATOM 2400 O O . ARG A 1 332 ? 28.336 -16.081 -10.412 1.00 24.17 312 ARG A O 1
ATOM 2408 N N . LEU A 1 333 ? 28.640 -13.968 -11.167 1.00 23.73 313 LEU A N 1
ATOM 2409 C CA . LEU A 1 333 ? 30.051 -13.832 -10.822 1.00 23.53 313 LEU A CA 1
ATOM 2410 C C . LEU A 1 333 ? 30.323 -14.121 -9.333 1.00 23.67 313 LEU A C 1
ATOM 2411 O O . LEU A 1 333 ? 31.305 -14.784 -8.990 1.00 23.81 313 LEU A O 1
ATOM 2416 N N . ALA A 1 334 ? 29.451 -13.621 -8.458 1.00 23.77 314 ALA A N 1
ATOM 2417 C CA . ALA A 1 334 ? 29.583 -13.818 -7.016 1.00 24.03 314 ALA A CA 1
ATOM 2418 C C . ALA A 1 334 ? 29.521 -15.292 -6.605 1.00 24.37 314 ALA A C 1
ATOM 2419 O O . ALA A 1 334 ? 30.330 -15.733 -5.763 1.00 24.49 314 ALA A O 1
ATOM 2421 N N . GLY A 1 335 ? 28.561 -16.035 -7.183 1.00 24.43 315 GLY A N 1
ATOM 2422 C CA . GLY A 1 335 ? 28.490 -17.489 -7.003 1.00 24.40 315 GLY A CA 1
ATOM 2423 C C . GLY A 1 335 ? 27.148 -18.186 -7.139 1.00 24.48 315 GLY A C 1
ATOM 2424 O O . GLY A 1 335 ? 27.073 -19.407 -6.915 1.00 24.95 315 GLY A O 1
ATOM 2425 N N . PHE A 1 336 ? 26.095 -17.445 -7.493 1.00 24.28 316 PHE A N 1
ATOM 2426 C CA . PHE A 1 336 ? 24.742 -18.036 -7.606 1.00 24.24 316 PHE A CA 1
ATOM 2427 C C . PHE A 1 336 ? 24.601 -19.017 -8.749 1.00 24.25 316 PHE A C 1
ATOM 2428 O O . PHE A 1 336 ? 25.082 -18.781 -9.854 1.00 24.53 316 PHE A O 1
ATOM 2436 N N . ASP A 1 337 ? 23.936 -20.125 -8.476 1.00 24.00 317 ASP A N 1
ATOM 2437 C CA . ASP A 1 337 ? 23.753 -21.140 -9.482 1.00 24.14 317 ASP A CA 1
ATOM 2438 C C . ASP A 1 337 ? 22.428 -20.917 -10.209 1.00 23.87 317 ASP A C 1
ATOM 2439 O O . ASP A 1 337 ? 22.208 -21.385 -11.326 1.00 23.80 317 ASP A O 1
ATOM 2444 N N . VAL A 1 338 ? 21.552 -20.170 -9.565 1.00 23.77 318 VAL A N 1
ATOM 2445 C CA . VAL A 1 338 ? 20.231 -19.865 -10.087 1.00 23.56 318 VAL A CA 1
ATOM 2446 C C . VAL A 1 338 ? 19.884 -18.400 -9.742 1.00 23.85 318 VAL A C 1
ATOM 2447 O O . VAL A 1 338 ? 20.053 -17.961 -8.595 1.00 23.86 318 VAL A O 1
ATOM 2451 N N . VAL A 1 339 ? 19.422 -17.638 -10.728 1.00 24.09 319 VAL A N 1
ATOM 2452 C CA . VAL A 1 339 ? 19.014 -16.265 -10.479 1.00 24.79 319 VAL A CA 1
ATOM 2453 C C . VAL A 1 339 ? 17.536 -16.116 -10.791 1.00 25.76 319 VAL A C 1
ATOM 2454 O O . VAL A 1 339 ? 17.131 -16.223 -11.951 1.00 26.12 319 VAL A O 1
ATOM 2458 N N . ILE A 1 340 ? 16.726 -15.884 -9.760 1.00 26.62 320 ILE A N 1
ATOM 2459 C CA . ILE A 1 340 ? 15.320 -15.570 -9.963 1.00 27.19 320 ILE A CA 1
ATOM 2460 C C . ILE A 1 340 ? 15.228 -14.088 -10.267 1.00 28.10 320 ILE A C 1
ATOM 2461 O O . ILE A 1 340 ? 15.593 -13.260 -9.448 1.00 28.21 320 ILE A O 1
ATOM 2466 N N . MET A 1 341 ? 14.765 -13.770 -11.467 1.00 29.32 321 MET A N 1
ATOM 2467 C CA . MET A 1 341 ? 14.559 -12.397 -11.903 1.00 30.76 321 MET A CA 1
ATOM 2468 C C . MET A 1 341 ? 13.067 -12.142 -12.105 1.00 31.21 321 MET A C 1
ATOM 2469 O O . MET A 1 341 ? 12.265 -13.074 -12.057 1.00 31.20 321 MET A O 1
ATOM 2474 N N . PRO A 1 342 ? 12.681 -10.872 -12.336 1.00 32.02 322 PRO A N 1
ATOM 2475 C CA . PRO A 1 342 ? 11.300 -10.583 -12.724 1.00 32.41 322 PRO A CA 1
ATOM 2476 C C . PRO A 1 342 ? 11.099 -11.051 -14.150 1.00 33.03 322 PRO A C 1
ATOM 2477 O O . PRO A 1 342 ? 11.983 -10.877 -14.987 1.00 33.06 322 PRO A O 1
ATOM 2481 N N . GLY A 1 343 ? 9.953 -11.656 -14.420 1.00 33.81 323 GLY A N 1
ATOM 2482 C CA . GLY A 1 343 ? 9.709 -12.258 -15.724 1.00 35.05 323 GLY A CA 1
ATOM 2483 C C . GLY A 1 343 ? 8.761 -11.499 -16.636 1.00 36.18 323 GLY A C 1
ATOM 2484 O O . GLY A 1 343 ? 8.749 -10.271 -16.654 1.00 36.34 323 GLY A O 1
ATOM 2485 N N . PHE A 1 344 ? 7.975 -12.246 -17.409 1.00 37.47 324 PHE A N 1
ATOM 2486 C CA . PHE A 1 344 ? 7.026 -11.677 -18.364 1.00 38.79 324 PHE A CA 1
ATOM 2487 C C . PHE A 1 344 ? 5.669 -11.627 -17.708 1.00 40.49 324 PHE A C 1
ATOM 2488 O O . PHE A 1 344 ? 5.548 -11.906 -16.499 1.00 41.08 324 PHE A O 1
ATOM 2496 N N . GLY A 1 345 ? 4.646 -11.301 -18.496 1.00 42.11 325 GLY A N 1
ATOM 2497 C CA . GLY A 1 345 ? 3.362 -10.941 -17.925 1.00 44.32 325 GLY A CA 1
ATOM 2498 C C . GLY A 1 345 ? 3.421 -9.442 -17.641 1.00 46.16 325 GLY A C 1
ATOM 2499 O O . GLY A 1 345 ? 4.511 -8.882 -17.351 1.00 45.94 325 GLY A O 1
ATOM 2500 N N . PRO A 1 346 ? 2.253 -8.768 -17.722 1.00 47.55 326 PRO A N 1
ATOM 2501 C CA . PRO A 1 346 ? 2.269 -7.294 -17.646 1.00 48.38 326 PRO A CA 1
ATOM 2502 C C . PRO A 1 346 ? 2.283 -6.869 -16.175 1.00 49.20 326 PRO A C 1
ATOM 2503 O O . PRO A 1 346 ? 2.777 -5.772 -15.819 1.00 49.25 326 PRO A O 1
ATOM 2507 N N . ARG A 1 347 ? 1.754 -7.785 -15.353 1.00 49.87 327 ARG A N 1
ATOM 2508 C CA . ARG A 1 347 ? 1.754 -7.733 -13.901 1.00 50.58 327 ARG A CA 1
ATOM 2509 C C . ARG A 1 347 ? 3.180 -7.552 -13.313 1.00 50.22 327 ARG A C 1
ATOM 2510 O O . ARG A 1 347 ? 3.337 -7.243 -12.126 1.00 50.03 327 ARG A O 1
ATOM 2518 N N . MET A 1 348 ? 4.199 -7.719 -14.162 1.00 50.09 328 MET A N 1
ATOM 2519 C CA . MET A 1 348 ? 5.618 -7.613 -13.769 1.00 49.78 328 MET A CA 1
ATOM 2520 C C . MET A 1 348 ? 6.323 -6.320 -14.168 1.00 49.17 328 MET A C 1
ATOM 2521 O O . MET A 1 348 ? 7.492 -6.136 -13.810 1.00 49.10 328 MET A O 1
ATOM 2526 N N . MET A 1 349 ? 5.638 -5.461 -14.929 1.00 48.31 329 MET A N 1
ATOM 2527 C CA . MET A 1 349 ? 6.083 -4.084 -15.164 1.00 47.85 329 MET A CA 1
ATOM 2528 C C . MET A 1 349 ? 7.559 -3.901 -15.585 1.00 47.19 329 MET A C 1
ATOM 2529 O O . MET A 1 349 ? 8.166 -2.882 -15.240 1.00 47.34 329 MET A O 1
ATOM 2534 N N . THR A 1 350 ? 8.124 -4.865 -16.320 1.00 46.46 330 THR A N 1
ATOM 2535 C CA . THR A 1 350 ? 9.509 -4.779 -16.831 1.00 45.81 330 THR A CA 1
ATOM 2536 C C . THR A 1 350 ? 9.512 -5.004 -18.338 1.00 45.24 330 THR A C 1
ATOM 2537 O O . THR A 1 350 ? 8.951 -6.003 -18.798 1.00 45.40 330 THR A O 1
ATOM 2541 N N . PRO A 1 351 ? 10.162 -4.101 -19.109 1.00 44.57 331 PRO A N 1
ATOM 2542 C CA . PRO A 1 351 ? 10.237 -4.232 -20.572 1.00 44.24 331 PRO A CA 1
ATOM 2543 C C . PRO A 1 351 ? 10.683 -5.624 -21.042 1.00 44.17 331 PRO A C 1
ATOM 2544 O O . PRO A 1 351 ? 11.633 -6.198 -20.521 1.00 43.94 331 PRO A O 1
ATOM 2548 N N . GLU A 1 352 ? 9.983 -6.155 -22.027 1.00 44.49 332 GLU A N 1
ATOM 2549 C CA . GLU A 1 352 ? 10.251 -7.487 -22.563 1.00 45.04 332 GLU A CA 1
ATOM 2550 C C . GLU A 1 352 ? 11.735 -7.780 -22.759 1.00 44.51 332 GLU A C 1
ATOM 2551 O O . GLU A 1 352 ? 12.264 -8.748 -22.222 1.00 44.29 332 GLU A O 1
ATOM 2557 N N . HIS A 1 353 ? 12.385 -6.942 -23.564 1.00 44.10 333 HIS A N 1
ATOM 2558 C CA . HIS A 1 353 ? 13.771 -7.151 -23.970 1.00 43.72 333 HIS A CA 1
ATOM 2559 C C . HIS A 1 353 ? 14.723 -7.033 -22.776 1.00 42.70 333 HIS A C 1
ATOM 2560 O O . HIS A 1 353 ? 15.770 -7.669 -22.749 1.00 42.67 333 HIS A O 1
ATOM 2567 N N . GLU A 1 354 ? 14.351 -6.215 -21.798 1.00 41.60 334 GLU A N 1
ATOM 2568 C CA . GLU A 1 354 ? 15.131 -6.080 -20.574 1.00 40.83 334 GLU A CA 1
ATOM 2569 C C . GLU A 1 354 ? 15.249 -7.455 -19.881 1.00 39.69 334 GLU A C 1
ATOM 2570 O O . GLU A 1 354 ? 16.355 -7.867 -19.493 1.00 39.24 334 GLU A O 1
ATOM 2576 N N . VAL A 1 355 ? 14.113 -8.157 -19.751 1.00 38.37 335 VAL A N 1
ATOM 2577 C CA . VAL A 1 355 ? 14.067 -9.490 -19.126 1.00 37.24 335 VAL A CA 1
ATOM 2578 C C . VAL A 1 355 ? 14.980 -10.442 -19.900 1.00 36.98 335 VAL A C 1
ATOM 2579 O O . VAL A 1 355 ? 15.759 -11.206 -19.301 1.00 37.29 335 VAL A O 1
ATOM 2583 N N . LEU A 1 356 ? 14.902 -10.373 -21.226 1.00 36.13 336 LEU A N 1
ATOM 2584 C CA . LEU A 1 356 ? 15.744 -11.178 -22.083 1.00 35.51 336 LEU A CA 1
ATOM 2585 C C . LEU A 1 356 ? 17.245 -10.872 -21.952 1.00 35.31 336 LEU A C 1
ATOM 2586 O O . LEU A 1 356 ? 18.070 -11.789 -22.057 1.00 35.30 336 LEU A O 1
ATOM 2591 N N . ASP A 1 357 ? 17.602 -9.600 -21.744 1.00 34.87 337 ASP A N 1
ATOM 2592 C CA . ASP A 1 357 ? 19.007 -9.210 -21.552 1.00 34.73 337 ASP A CA 1
ATOM 2593 C C . ASP A 1 357 ? 19.593 -9.923 -20.352 1.00 34.21 337 ASP A C 1
ATOM 2594 O O . ASP A 1 357 ? 20.809 -10.152 -20.300 1.00 33.98 337 ASP A O 1
ATOM 2599 N N . CYS A 1 358 ? 18.712 -10.257 -19.401 1.00 33.68 338 CYS A N 1
ATOM 2600 C CA . CYS A 1 358 ? 19.072 -10.962 -18.167 1.00 33.55 338 CYS A CA 1
ATOM 2601 C C . CYS A 1 358 ? 19.194 -12.447 -18.342 1.00 32.98 338 CYS A C 1
ATOM 2602 O O . CYS A 1 358 ? 20.145 -13.071 -17.852 1.00 32.86 338 CYS A O 1
ATOM 2605 N N . ILE A 1 359 ? 18.205 -13.001 -19.028 1.00 32.45 339 ILE A N 1
ATOM 2606 C CA . ILE A 1 359 ? 18.253 -14.374 -19.467 1.00 32.09 339 ILE A CA 1
ATOM 2607 C C . ILE A 1 359 ? 19.541 -14.619 -20.275 1.00 32.22 339 ILE A C 1
ATOM 2608 O O . ILE A 1 359 ? 20.292 -15.543 -19.963 1.00 32.02 339 ILE A O 1
ATOM 2613 N N . ARG A 1 360 ? 19.819 -13.767 -21.262 1.00 32.50 340 ARG A N 1
ATOM 2614 C CA . ARG A 1 360 ? 21.133 -13.742 -21.915 1.00 33.08 340 ARG A CA 1
ATOM 2615 C C . ARG A 1 360 ? 22.300 -13.696 -20.922 1.00 32.70 340 ARG A C 1
ATOM 2616 O O . ARG A 1 360 ? 23.234 -14.497 -21.025 1.00 32.33 340 ARG A O 1
ATOM 2624 N N . ALA A 1 361 ? 22.229 -12.774 -19.954 1.00 32.60 341 ALA A N 1
ATOM 2625 C CA . ALA A 1 361 ? 23.326 -12.534 -19.009 1.00 32.62 341 ALA A CA 1
ATOM 2626 C C . ALA A 1 361 ? 23.709 -13.806 -18.267 1.00 32.75 341 ALA A C 1
ATOM 2627 O O . ALA A 1 361 ? 24.897 -14.061 -17.998 1.00 32.87 341 ALA A O 1
ATOM 2629 N N . CYS A 1 362 ? 22.684 -14.597 -17.959 1.00 32.78 342 CYS A N 1
ATOM 2630 C CA . CYS A 1 362 ? 22.835 -15.831 -17.207 1.00 33.02 342 CYS A CA 1
ATOM 2631 C C . CYS A 1 362 ? 23.514 -16.910 -18.001 1.00 32.79 342 CYS A C 1
ATOM 2632 O O . CYS A 1 362 ? 24.317 -17.660 -17.447 1.00 33.21 342 CYS A O 1
ATOM 2635 N N . LEU A 1 363 ? 23.162 -16.997 -19.285 1.00 32.34 343 LEU A N 1
ATOM 2636 C CA . LEU A 1 363 ? 23.537 -18.128 -20.123 1.00 32.02 343 LEU A CA 1
ATOM 2637 C C . LEU A 1 363 ? 24.788 -17.849 -20.945 1.00 32.65 343 LEU A C 1
ATOM 2638 O O . LEU A 1 363 ? 25.549 -18.774 -21.213 1.00 32.73 343 LEU A O 1
ATOM 2643 N N . GLU A 1 364 ? 25.010 -16.581 -21.323 1.00 33.24 344 GLU A N 1
ATOM 2644 C CA . GLU A 1 364 ? 26.187 -16.153 -22.113 1.00 33.71 344 GLU A CA 1
ATOM 2645 C C . GLU A 1 364 ? 27.482 -16.754 -21.633 1.00 33.25 344 GLU A C 1
ATOM 2646 O O . GLU A 1 364 ? 27.699 -16.843 -20.431 1.00 33.10 344 GLU A O 1
ATOM 2652 N N . PRO A 1 365 ? 28.368 -17.128 -22.579 1.00 33.27 345 PRO A N 1
ATOM 2653 C CA . PRO A 1 365 ? 29.711 -17.594 -22.228 1.00 32.93 345 PRO A CA 1
ATOM 2654 C C . PRO A 1 365 ? 30.403 -16.441 -21.556 1.00 32.74 345 PRO A C 1
ATOM 2655 O O . PRO A 1 365 ? 30.294 -15.297 -22.016 1.00 32.72 345 PRO A O 1
ATOM 2659 N N . MET A 1 366 ? 31.072 -16.726 -20.448 1.00 32.43 346 MET A N 1
ATOM 2660 C CA . MET A 1 366 ? 31.691 -15.667 -19.664 1.00 32.22 346 MET A CA 1
ATOM 2661 C C . MET A 1 366 ? 33.037 -16.147 -19.107 1.00 31.31 346 MET A C 1
ATOM 2662 O O . MET A 1 366 ? 33.188 -16.296 -17.892 1.00 31.54 346 MET A O 1
ATOM 2667 N N . GLY A 1 367 ? 34.004 -16.392 -19.997 1.00 30.21 347 GLY A N 1
ATOM 2668 C CA . GLY A 1 367 ? 35.295 -16.934 -19.601 1.00 29.07 347 GLY A CA 1
ATOM 2669 C C . GLY A 1 367 ? 35.110 -18.206 -18.796 1.00 28.51 347 GLY A C 1
ATOM 2670 O O . GLY A 1 367 ? 34.281 -19.034 -19.155 1.00 28.48 347 GLY A O 1
ATOM 2671 N N . PRO A 1 368 ? 35.849 -18.357 -17.678 1.00 28.08 348 PRO A N 1
ATOM 2672 C CA . PRO A 1 368 ? 35.787 -19.576 -16.870 1.00 27.64 348 PRO A CA 1
ATOM 2673 C C . PRO A 1 368 ? 34.570 -19.645 -15.948 1.00 27.34 348 PRO A C 1
ATOM 2674 O O . PRO A 1 368 ? 34.427 -20.626 -15.227 1.00 27.67 348 PRO A O 1
ATOM 2678 N N . ILE A 1 369 ? 33.715 -18.623 -15.969 1.00 26.86 349 ILE A N 1
ATOM 2679 C CA . ILE A 1 369 ? 32.516 -18.587 -15.140 1.00 26.38 349 ILE A CA 1
ATOM 2680 C C . ILE A 1 369 ? 31.395 -19.387 -15.783 1.00 26.37 349 ILE A C 1
ATOM 2681 O O . ILE A 1 369 ? 31.024 -19.141 -16.937 1.00 26.38 349 ILE A O 1
ATOM 2686 N N . LYS A 1 370 ? 30.862 -20.339 -15.026 1.00 26.30 350 LYS A N 1
ATOM 2687 C CA . LYS A 1 370 ? 29.765 -21.176 -15.481 1.00 26.38 350 LYS A CA 1
ATOM 2688 C C . LYS A 1 370 ? 28.480 -20.362 -15.772 1.00 26.23 350 LYS A C 1
ATOM 2689 O O . LYS A 1 370 ? 28.205 -19.371 -15.094 1.00 26.04 350 LYS A O 1
ATOM 2695 N N . PRO A 1 371 ? 27.682 -20.785 -16.776 1.00 26.13 351 PRO A N 1
ATOM 2696 C CA . PRO A 1 371 ? 26.364 -20.210 -16.969 1.00 26.02 351 PRO A CA 1
ATOM 2697 C C . PRO A 1 371 ? 25.447 -20.641 -15.849 1.00 26.33 351 PRO A C 1
ATOM 2698 O O . PRO A 1 371 ? 25.404 -21.827 -15.514 1.00 26.73 351 PRO A O 1
ATOM 2702 N N . CYS A 1 372 ? 24.722 -19.698 -15.263 1.00 26.37 352 CYS A N 1
ATOM 2703 C CA . CYS A 1 372 ? 23.752 -20.048 -14.234 1.00 26.69 352 CYS A CA 1
ATOM 2704 C C . CYS A 1 372 ? 22.335 -20.023 -14.797 1.00 26.30 352 CYS A C 1
ATOM 2705 O O . CYS A 1 372 ? 22.099 -19.445 -15.853 1.00 26.14 352 CYS A O 1
ATOM 2708 N N . LEU A 1 373 ? 21.404 -20.650 -14.086 1.00 26.11 353 LEU A N 1
ATOM 2709 C CA . LEU A 1 373 ? 20.033 -20.831 -14.574 1.00 26.06 353 LEU A CA 1
ATOM 2710 C C . LEU A 1 373 ? 19.143 -19.622 -14.316 1.00 26.00 353 LEU A C 1
ATOM 2711 O O . LEU A 1 373 ? 18.976 -19.207 -13.173 1.00 25.99 353 LEU A O 1
ATOM 2716 N N . PRO A 1 374 ? 18.549 -19.065 -15.378 1.00 26.12 354 PRO A N 1
ATOM 2717 C CA . PRO A 1 374 ? 17.647 -17.918 -15.217 1.00 26.40 354 PRO A CA 1
ATOM 2718 C C . PRO A 1 374 ? 16.241 -18.373 -14.874 1.00 26.85 354 PRO A C 1
ATOM 2719 O O . PRO A 1 374 ? 15.759 -19.365 -15.429 1.00 26.92 354 PRO A O 1
ATOM 2723 N N . VAL A 1 375 ? 15.587 -17.661 -13.962 1.00 27.45 355 VAL A N 1
ATOM 2724 C CA . VAL A 1 375 ? 14.246 -18.049 -13.531 1.00 28.17 355 VAL A CA 1
ATOM 2725 C C . VAL A 1 375 ? 13.299 -16.871 -13.513 1.00 28.70 355 VAL A C 1
ATOM 2726 O O . VAL A 1 375 ? 13.157 -16.218 -12.484 1.00 28.71 355 VAL A O 1
ATOM 2730 N N . PRO A 1 376 ? 12.659 -16.594 -14.665 1.00 29.42 356 PRO A N 1
ATOM 2731 C CA . PRO A 1 376 ? 11.674 -15.522 -14.826 1.00 30.30 356 PRO A CA 1
ATOM 2732 C C . PRO A 1 376 ? 10.432 -15.670 -13.928 1.00 31.41 356 PRO A C 1
ATOM 2733 O O . PRO A 1 376 ? 9.693 -16.660 -14.034 1.00 31.35 356 PRO A O 1
ATOM 2737 N N . GLY A 1 377 ? 10.218 -14.676 -13.064 1.00 32.78 357 GLY A N 1
ATOM 2738 C CA . GLY A 1 377 ? 9.032 -14.598 -12.206 1.00 34.56 357 GLY A CA 1
ATOM 2739 C C . GLY A 1 377 ? 7.769 -14.298 -12.995 1.00 36.00 357 GLY A C 1
ATOM 2740 O O . GLY A 1 377 ? 7.627 -14.745 -14.131 1.00 36.43 357 GLY A O 1
ATOM 2741 N N . GLY A 1 378 ? 6.855 -13.526 -12.409 1.00 37.31 358 GLY A N 1
ATOM 2742 C CA . GLY A 1 378 ? 5.524 -13.305 -13.011 1.00 38.92 358 GLY A CA 1
ATOM 2743 C C . GLY A 1 378 ? 4.540 -14.319 -12.456 1.00 39.98 358 GLY A C 1
ATOM 2744 O O . GLY A 1 378 ? 4.952 -15.384 -11.984 1.00 40.20 358 GLY A O 1
ATOM 2745 N N . SER A 1 379 ? 3.246 -14.006 -12.481 1.00 40.80 359 SER A N 1
ATOM 2746 C CA . SER A 1 379 ? 2.242 -14.969 -11.978 1.00 41.47 359 SER A CA 1
ATOM 2747 C C . SER A 1 379 ? 1.971 -16.046 -13.025 1.00 41.43 359 SER A C 1
ATOM 2748 O O . SER A 1 379 ? 1.095 -15.912 -13.889 1.00 41.48 359 SER A O 1
ATOM 2751 N N . ASP A 1 380 ? 2.760 -17.113 -12.921 1.00 41.38 360 ASP A N 1
ATOM 2752 C CA . ASP A 1 380 ? 2.810 -18.183 -13.914 1.00 41.32 360 ASP A CA 1
ATOM 2753 C C . ASP A 1 380 ? 1.976 -19.391 -13.523 1.00 40.63 360 ASP A C 1
ATOM 2754 O O . ASP A 1 380 ? 1.910 -19.795 -12.332 1.00 40.65 360 ASP A O 1
ATOM 2759 N N . SER A 1 381 ? 1.366 -19.972 -14.554 1.00 39.49 361 SER A N 1
ATOM 2760 C CA . SER A 1 381 ? 0.519 -21.142 -14.420 1.00 38.17 361 SER A CA 1
ATOM 2761 C C . SER A 1 381 ? 0.730 -22.012 -15.637 1.00 37.23 361 SER A C 1
ATOM 2762 O O . SER A 1 381 ? 1.546 -21.698 -16.512 1.00 36.92 361 SER A O 1
ATOM 2765 N N . ALA A 1 382 ? -0.019 -23.104 -15.699 1.00 36.28 362 ALA A N 1
ATOM 2766 C CA . ALA A 1 382 ? 0.049 -24.000 -16.833 1.00 35.45 362 ALA A CA 1
ATOM 2767 C C . ALA A 1 382 ? -0.239 -23.233 -18.132 1.00 35.01 362 ALA A C 1
ATOM 2768 O O . ALA A 1 382 ? 0.237 -23.617 -19.202 1.00 34.95 362 ALA A O 1
ATOM 2770 N N . ALA A 1 383 ? -0.981 -22.130 -18.029 1.00 34.49 363 ALA A N 1
ATOM 2771 C CA . ALA A 1 383 ? -1.340 -21.316 -19.205 1.00 34.03 363 ALA A CA 1
ATOM 2772 C C . ALA A 1 383 ? -0.195 -20.494 -19.786 1.00 33.72 363 ALA A C 1
ATOM 2773 O O . ALA A 1 383 ? -0.122 -20.309 -20.986 1.00 33.54 363 ALA A O 1
ATOM 2775 N N . THR A 1 384 ? 0.704 -20.017 -18.940 1.00 33.69 364 THR A N 1
ATOM 2776 C CA . THR A 1 384 ? 1.758 -19.121 -19.407 1.00 33.98 364 THR A CA 1
ATOM 2777 C C . THR A 1 384 ? 3.037 -19.847 -19.823 1.00 34.12 364 THR A C 1
ATOM 2778 O O . THR A 1 384 ? 3.946 -19.235 -20.390 1.00 34.21 364 THR A O 1
ATOM 2782 N N . LEU A 1 385 ? 3.103 -21.144 -19.552 1.00 34.32 365 LEU A N 1
ATOM 2783 C CA . LEU A 1 385 ? 4.341 -21.876 -19.784 1.00 34.67 365 LEU A CA 1
ATOM 2784 C C . LEU A 1 385 ? 4.747 -21.819 -21.235 1.00 35.45 365 LEU A C 1
ATOM 2785 O O . LEU A 1 385 ? 5.892 -21.485 -21.549 1.00 35.34 365 LEU A O 1
ATOM 2790 N N . GLU A 1 386 ? 3.792 -22.152 -22.106 1.00 36.62 366 GLU A N 1
ATOM 2791 C CA . GLU A 1 386 ? 3.959 -22.096 -23.563 1.00 37.74 366 GLU A CA 1
ATOM 2792 C C . GLU A 1 386 ? 4.597 -20.788 -24.003 1.00 37.63 366 GLU A C 1
ATOM 2793 O O . GLU A 1 386 ? 5.573 -20.778 -24.757 1.00 37.46 366 GLU A O 1
ATOM 2799 N N . ASN A 1 387 ? 4.036 -19.689 -23.512 1.00 37.58 367 ASN A N 1
ATOM 2800 C CA . ASN A 1 387 ? 4.620 -18.404 -23.752 1.00 37.44 367 ASN A CA 1
ATOM 2801 C C . ASN A 1 387 ? 6.088 -18.234 -23.314 1.00 36.46 367 ASN A C 1
ATOM 2802 O O . ASN A 1 387 ? 6.937 -17.862 -24.125 1.00 36.56 367 ASN A O 1
ATOM 2807 N N . VAL A 1 388 ? 6.388 -18.493 -22.044 1.00 35.32 368 VAL A N 1
ATOM 2808 C CA . VAL A 1 388 ? 7.748 -18.298 -21.532 1.00 34.27 368 VAL A CA 1
ATOM 2809 C C . VAL A 1 388 ? 8.781 -19.065 -22.371 1.00 33.93 368 VAL A C 1
ATOM 2810 O O . VAL A 1 388 ? 9.865 -18.564 -22.676 1.00 33.70 368 VAL A O 1
ATOM 2814 N N . TYR A 1 389 ? 8.423 -20.283 -22.755 1.00 33.40 369 TYR A N 1
ATOM 2815 C CA . TYR A 1 389 ? 9.317 -21.127 -23.524 1.00 32.99 369 TYR A CA 1
ATOM 2816 C C . TYR A 1 389 ? 9.592 -20.529 -24.906 1.00 33.10 369 TYR A C 1
ATOM 2817 O O . TYR A 1 389 ? 10.719 -20.567 -25.393 1.00 33.08 369 TYR A O 1
ATOM 2826 N N . ARG A 1 390 ? 8.546 -20.002 -25.536 1.00 33.20 370 ARG A N 1
ATOM 2827 C CA . ARG A 1 390 ? 8.692 -19.344 -26.813 1.00 33.33 370 ARG A CA 1
ATOM 2828 C C . ARG A 1 390 ? 9.611 -18.172 -26.628 1.00 33.18 370 ARG A C 1
ATOM 2829 O O . ARG A 1 390 ? 10.502 -17.957 -27.438 1.00 33.22 370 ARG A O 1
ATOM 2837 N N . LYS A 1 391 ? 9.402 -17.419 -25.554 1.00 33.11 371 LYS A N 1
ATOM 2838 C CA . LYS A 1 391 ? 10.138 -16.176 -25.372 1.00 33.33 371 LYS A CA 1
ATOM 2839 C C . LYS A 1 391 ? 11.582 -16.381 -24.920 1.00 33.02 371 LYS A C 1
ATOM 2840 O O . LYS A 1 391 ? 12.445 -15.588 -25.266 1.00 33.22 371 LYS A O 1
ATOM 2846 N N . VAL A 1 392 ? 11.840 -17.442 -24.162 1.00 32.53 372 VAL A N 1
ATOM 2847 C CA . VAL A 1 392 ? 13.188 -17.740 -23.717 1.00 32.00 372 VAL A CA 1
ATOM 2848 C C . VAL A 1 392 ? 13.973 -18.310 -24.885 1.00 31.54 372 VAL A C 1
ATOM 2849 O O . VAL A 1 392 ? 15.173 -18.116 -24.991 1.00 31.73 372 VAL A O 1
ATOM 2853 N N . GLY A 1 393 ? 13.289 -19.019 -25.763 1.00 31.11 373 GLY A N 1
ATOM 2854 C CA . GLY A 1 393 ? 13.922 -19.541 -26.960 1.00 30.75 373 GLY A CA 1
ATOM 2855 C C . GLY A 1 393 ? 14.399 -20.972 -26.822 1.00 30.47 373 GLY A C 1
ATOM 2856 O O . GLY A 1 393 ? 14.698 -21.610 -27.835 1.00 30.81 373 GLY A O 1
ATOM 2857 N N . SER A 1 394 ? 14.486 -21.475 -25.587 1.00 29.80 374 SER A N 1
ATOM 2858 C CA . SER A 1 394 ? 15.016 -22.826 -25.325 1.00 29.10 374 SER A CA 1
ATOM 2859 C C . SER A 1 394 ? 14.558 -23.315 -23.963 1.00 28.91 374 SER A C 1
ATOM 2860 O O . SER A 1 394 ? 13.947 -22.554 -23.203 1.00 29.10 374 SER A O 1
ATOM 2863 N N . ALA A 1 395 ? 14.881 -24.565 -23.642 1.00 28.23 375 ALA A N 1
ATOM 2864 C CA . ALA A 1 395 ? 14.420 -25.172 -22.403 1.00 27.71 375 ALA A CA 1
ATOM 2865 C C . ALA A 1 395 ? 15.293 -24.858 -21.178 1.00 27.65 375 ALA A C 1
ATOM 2866 O O . ALA A 1 395 ? 15.056 -25.400 -20.092 1.00 27.60 375 ALA A O 1
ATOM 2868 N N . ASP A 1 396 ? 16.281 -23.977 -21.338 1.00 27.52 376 ASP A N 1
ATOM 2869 C CA . ASP A 1 396 ? 17.193 -23.646 -20.248 1.00 27.52 376 ASP A CA 1
ATOM 2870 C C . ASP A 1 396 ? 16.685 -22.535 -19.335 1.00 26.93 376 ASP A C 1
ATOM 2871 O O . ASP A 1 396 ? 17.235 -21.450 -19.309 1.00 27.11 376 ASP A O 1
ATOM 2876 N N . PHE A 1 397 ? 15.641 -22.802 -18.573 1.00 26.41 377 PHE A N 1
ATOM 2877 C CA . PHE A 1 397 ? 15.142 -21.814 -17.636 1.00 26.09 377 PHE A CA 1
ATOM 2878 C C . PHE A 1 397 ? 14.402 -22.455 -16.470 1.00 26.44 377 PHE A C 1
ATOM 2879 O O . PHE A 1 397 ? 14.090 -23.636 -16.510 1.00 26.54 377 PHE A O 1
ATOM 2887 N N . GLY A 1 398 ? 14.157 -21.687 -15.417 1.00 26.82 378 GLY A N 1
ATOM 2888 C CA . GLY A 1 398 ? 13.331 -22.152 -14.318 1.00 27.64 378 GLY A CA 1
ATOM 2889 C C . GLY A 1 398 ? 11.928 -21.621 -14.527 1.00 28.29 378 GLY A C 1
ATOM 2890 O O . GLY A 1 398 ? 11.720 -20.740 -15.340 1.00 28.77 378 GLY A O 1
ATOM 2891 N N . PHE A 1 399 ? 10.960 -22.139 -13.792 1.00 28.78 379 PHE A N 1
ATOM 2892 C CA . PHE A 1 399 ? 9.594 -21.692 -13.913 1.00 29.36 379 PHE A CA 1
ATOM 2893 C C . PHE A 1 399 ? 9.021 -21.708 -12.507 1.00 30.36 379 PHE A C 1
ATOM 2894 O O . PHE A 1 399 ? 9.048 -22.732 -11.830 1.00 30.31 379 PHE A O 1
ATOM 2902 N N . VAL A 1 400 ? 8.533 -20.564 -12.044 1.00 31.93 380 VAL A N 1
ATOM 2903 C CA . VAL A 1 400 ? 8.146 -20.421 -10.627 1.00 33.23 380 VAL A CA 1
ATOM 2904 C C . VAL A 1 400 ? 6.682 -20.038 -10.392 1.00 34.58 380 VAL A C 1
ATOM 2905 O O . VAL A 1 400 ? 6.389 -18.870 -10.117 1.00 34.64 380 VAL A O 1
ATOM 2909 N N . PRO A 1 401 ? 5.759 -21.004 -10.474 1.00 35.84 381 PRO A N 1
ATOM 2910 C CA . PRO A 1 401 ? 4.398 -20.644 -10.112 1.00 37.09 381 PRO A CA 1
ATOM 2911 C C . PRO A 1 401 ? 4.205 -20.527 -8.595 1.00 38.33 381 PRO A C 1
ATOM 2912 O O . PRO A 1 401 ? 4.959 -21.119 -7.813 1.00 38.33 381 PRO A O 1
ATOM 2916 N N . GLY A 1 402 ? 3.205 -19.743 -8.201 1.00 39.69 382 GLY A N 1
ATOM 2917 C CA . GLY A 1 402 ? 2.798 -19.624 -6.799 1.00 41.47 382 GLY A CA 1
ATOM 2918 C C . GLY A 1 402 ? 1.398 -20.188 -6.693 1.00 42.53 382 GLY A C 1
ATOM 2919 O O . GLY A 1 402 ? 1.217 -21.395 -6.476 1.00 42.68 382 GLY A O 1
ATOM 2920 N N . ARG A 1 403 ? 0.400 -19.320 -6.858 1.00 43.36 383 ARG A N 1
ATOM 2921 C CA . ARG A 1 403 ? -0.907 -19.792 -7.275 1.00 44.29 383 ARG A CA 1
ATOM 2922 C C . ARG A 1 403 ? -0.674 -20.339 -8.668 1.00 44.01 383 ARG A C 1
ATOM 2923 O O . ARG A 1 403 ? 0.261 -19.916 -9.366 1.00 44.51 383 ARG A O 1
ATOM 2931 N N . GLY A 1 404 ? -1.502 -21.276 -9.095 1.00 43.43 384 GLY A N 1
ATOM 2932 C CA . GLY A 1 404 ? -1.228 -21.916 -10.363 1.00 42.87 384 GLY A CA 1
ATOM 2933 C C . GLY A 1 404 ? -0.632 -23.272 -10.084 1.00 42.34 384 GLY A C 1
ATOM 2934 O O . GLY A 1 404 ? -0.761 -24.188 -10.892 1.00 42.48 384 GLY A O 1
ATOM 2935 N N . VAL A 1 405 ? 0.044 -23.389 -8.947 1.00 41.55 385 VAL A N 1
ATOM 2936 C CA . VAL A 1 405 ? 0.315 -24.690 -8.377 1.00 40.87 385 VAL A CA 1
ATOM 2937 C C . VAL A 1 405 ? -0.529 -24.815 -7.124 1.00 40.36 385 VAL A C 1
ATOM 2938 O O . VAL A 1 405 ? -1.425 -25.641 -7.063 1.00 40.52 385 VAL A O 1
ATOM 2942 N N . PHE A 1 406 ? -0.274 -23.967 -6.142 1.00 39.55 386 PHE A N 1
ATOM 2943 C CA . PHE A 1 406 ? -0.981 -24.069 -4.885 1.00 38.80 386 PHE A CA 1
ATOM 2944 C C . PHE A 1 406 ? -2.360 -23.439 -4.963 1.00 38.61 386 PHE A C 1
ATOM 2945 O O . PHE A 1 406 ? -3.207 -23.674 -4.114 1.00 38.76 386 PHE A O 1
ATOM 2953 N N . GLY A 1 407 ? -2.593 -22.674 -6.017 1.00 38.32 387 GLY A N 1
ATOM 2954 C CA . GLY A 1 407 ? -3.889 -22.060 -6.232 1.00 37.86 387 GLY A CA 1
ATOM 2955 C C . GLY A 1 407 ? -4.845 -22.896 -7.056 1.00 37.42 387 GLY A C 1
ATOM 2956 O O . GLY A 1 407 ? -6.018 -22.561 -7.156 1.00 37.65 387 GLY A O 1
ATOM 2957 N N . HIS A 1 408 ? -4.357 -23.986 -7.640 1.00 36.89 388 HIS A N 1
ATOM 2958 C CA . HIS A 1 408 ? -5.149 -24.796 -8.574 1.00 36.46 388 HIS A CA 1
ATOM 2959 C C . HIS A 1 408 ? -6.427 -25.380 -7.937 1.00 36.28 388 HIS A C 1
ATOM 2960 O O . HIS A 1 408 ? -6.385 -25.873 -6.813 1.00 36.52 388 HIS A O 1
ATOM 2967 N N . PRO A 1 409 ? -7.565 -25.328 -8.658 1.00 35.89 389 PRO A N 1
ATOM 2968 C CA . PRO A 1 409 ? -8.867 -25.798 -8.165 1.00 35.58 389 PRO A CA 1
ATOM 2969 C C . PRO A 1 409 ? -8.845 -27.224 -7.619 1.00 35.32 389 PRO A C 1
ATOM 2970 O O . PRO A 1 409 ? -9.499 -27.509 -6.609 1.00 35.33 389 PRO A O 1
ATOM 2974 N N . MET A 1 410 ? -8.102 -28.103 -8.288 1.00 34.92 390 MET A N 1
ATOM 2975 C CA . MET A 1 410 ? -8.039 -29.518 -7.927 1.00 34.64 390 MET A CA 1
ATOM 2976 C C . MET A 1 410 ? -7.041 -29.783 -6.792 1.00 34.24 390 MET A C 1
ATOM 2977 O O . MET A 1 410 ? -6.884 -30.913 -6.343 1.00 34.38 390 MET A O 1
ATOM 2982 N N . GLY A 1 411 ? -6.374 -28.742 -6.321 1.00 33.69 391 GLY A N 1
ATOM 2983 C CA . GLY A 1 411 ? -5.379 -28.912 -5.272 1.00 33.08 391 GLY A CA 1
ATOM 2984 C C . GLY A 1 411 ? -3.953 -28.944 -5.790 1.00 32.59 391 GLY A C 1
ATOM 2985 O O . GLY A 1 411 ? -3.730 -29.083 -6.987 1.00 32.54 391 GLY A O 1
ATOM 2986 N N . PRO A 1 412 ? -2.970 -28.855 -4.883 1.00 32.17 392 PRO A N 1
ATOM 2987 C CA . PRO A 1 412 ? -1.592 -28.593 -5.250 1.00 31.84 392 PRO A CA 1
ATOM 2988 C C . PRO A 1 412 ? -1.011 -29.695 -6.102 1.00 31.67 392 PRO A C 1
ATOM 2989 O O . PRO A 1 412 ? -0.334 -29.401 -7.108 1.00 31.57 392 PRO A O 1
ATOM 2993 N N . ALA A 1 413 ? -1.265 -30.948 -5.707 1.00 31.33 393 ALA A N 1
ATOM 2994 C CA . ALA A 1 413 ? -0.770 -32.095 -6.470 1.00 30.78 393 ALA A CA 1
ATOM 2995 C C . ALA A 1 413 ? -1.143 -31.954 -7.970 1.00 30.50 393 ALA A C 1
ATOM 2996 O O . ALA A 1 413 ? -0.280 -32.067 -8.861 1.00 30.23 393 ALA A O 1
ATOM 2998 N N . ALA A 1 414 ? -2.420 -31.651 -8.232 1.00 30.04 394 ALA A N 1
ATOM 2999 C CA . ALA A 1 414 ? -2.917 -31.486 -9.592 1.00 29.34 394 ALA A CA 1
ATOM 3000 C C . ALA A 1 414 ? -2.334 -30.245 -10.250 1.00 28.94 394 ALA A C 1
ATOM 3001 O O . ALA A 1 414 ? -2.077 -30.239 -11.447 1.00 29.24 394 ALA A O 1
ATOM 3003 N N . GLY A 1 415 ? -2.123 -29.194 -9.472 1.00 28.25 395 GLY A N 1
ATOM 3004 C CA . GLY A 1 415 ? -1.497 -27.993 -10.003 1.00 27.59 395 GLY A CA 1
ATOM 3005 C C . GLY A 1 415 ? -0.141 -28.291 -10.609 1.00 27.06 395 GLY A C 1
ATOM 3006 O O . GLY A 1 415 ? 0.143 -27.902 -11.735 1.00 26.93 395 GLY A O 1
ATOM 3007 N N . ALA A 1 416 ? 0.694 -29.003 -9.866 1.00 26.76 396 ALA A N 1
ATOM 3008 C CA . ALA A 1 416 ? 1.991 -29.430 -10.396 1.00 26.56 396 ALA A CA 1
ATOM 3009 C C . ALA A 1 416 ? 1.809 -30.243 -11.668 1.00 26.30 396 ALA A C 1
ATOM 3010 O O . ALA A 1 416 ? 2.460 -29.971 -12.678 1.00 26.42 396 ALA A O 1
ATOM 3012 N N . THR A 1 417 ? 0.910 -31.226 -11.621 1.00 25.86 397 THR A N 1
ATOM 3013 C CA . THR A 1 417 ? 0.625 -32.046 -12.793 1.00 25.52 397 THR A CA 1
ATOM 3014 C C . THR A 1 417 ? 0.286 -31.202 -14.025 1.00 25.34 397 THR A C 1
ATOM 3015 O O . THR A 1 417 ? 0.822 -31.431 -15.110 1.00 25.33 397 THR A O 1
ATOM 3019 N N . SER A 1 418 ? -0.581 -30.211 -13.842 1.00 25.01 398 SER A N 1
ATOM 3020 C CA . SER A 1 418 ? -1.026 -29.377 -14.935 1.00 24.73 398 SER A CA 1
ATOM 3021 C C . SER A 1 418 ? 0.169 -28.786 -15.691 1.00 24.69 398 SER A C 1
ATOM 3022 O O . SER A 1 418 ? 0.187 -28.801 -16.913 1.00 24.86 398 SER A O 1
ATOM 3025 N N . ILE A 1 419 ? 1.175 -28.305 -14.965 1.00 24.53 399 ILE A N 1
ATOM 3026 C CA . ILE A 1 419 ? 2.396 -27.763 -15.563 1.00 24.28 399 ILE A CA 1
ATOM 3027 C C . ILE A 1 419 ? 3.144 -28.841 -16.318 1.00 24.42 399 ILE A C 1
ATOM 3028 O O . ILE A 1 419 ? 3.561 -28.629 -17.448 1.00 24.23 399 ILE A O 1
ATOM 3033 N N . ARG A 1 420 ? 3.311 -29.998 -15.676 1.00 24.83 400 ARG A N 1
ATOM 3034 C CA . ARG A 1 420 ? 3.996 -31.145 -16.276 1.00 25.05 400 ARG A CA 1
ATOM 3035 C C . ARG A 1 420 ? 3.412 -31.486 -17.626 1.00 25.04 400 ARG A C 1
ATOM 3036 O O . ARG A 1 420 ? 4.160 -31.689 -18.582 1.00 25.01 400 ARG A O 1
ATOM 3044 N N . GLN A 1 421 ? 2.079 -31.511 -17.689 1.00 24.97 401 GLN A N 1
ATOM 3045 C CA . GLN A 1 421 ? 1.336 -31.783 -18.911 1.00 25.09 401 GLN A CA 1
ATOM 3046 C C . GLN A 1 421 ? 1.450 -30.663 -19.923 1.00 25.23 401 GLN A C 1
ATOM 3047 O O . GLN A 1 421 ? 1.750 -30.907 -21.085 1.00 25.36 401 GLN A O 1
ATOM 3053 N N . ALA A 1 422 ? 1.209 -29.434 -19.481 1.00 25.35 402 ALA A N 1
ATOM 3054 C CA . ALA A 1 422 ? 1.486 -28.274 -20.300 1.00 25.35 402 ALA A CA 1
ATOM 3055 C C . ALA A 1 422 ? 2.837 -28.458 -20.997 1.00 25.51 402 ALA A C 1
ATOM 3056 O O . ALA A 1 422 ? 2.935 -28.308 -22.219 1.00 25.74 402 ALA A O 1
ATOM 3058 N N . TRP A 1 423 ? 3.865 -28.817 -20.230 1.00 25.48 403 TRP A N 1
ATOM 3059 C CA . TRP A 1 423 ? 5.156 -29.102 -20.820 1.00 25.65 403 TRP A CA 1
ATOM 3060 C C . TRP A 1 423 ? 5.128 -30.246 -21.826 1.00 26.21 403 TRP A C 1
ATOM 3061 O O . TRP A 1 423 ? 5.630 -30.111 -22.941 1.00 26.25 403 TRP A O 1
ATOM 3072 N N . ASP A 1 424 ? 4.551 -31.371 -21.427 1.00 26.90 404 ASP A N 1
ATOM 3073 C CA . ASP A 1 424 ? 4.444 -32.537 -22.301 1.00 27.80 404 ASP A CA 1
ATOM 3074 C C . ASP A 1 424 ? 3.964 -32.151 -23.698 1.00 28.05 404 ASP A C 1
ATOM 3075 O O . ASP A 1 424 ? 4.471 -32.666 -24.699 1.00 28.15 404 ASP A O 1
ATOM 3080 N N . ALA A 1 425 ? 2.986 -31.245 -23.755 1.00 28.30 405 ALA A N 1
ATOM 3081 C CA . ALA A 1 425 ? 2.407 -30.794 -25.005 1.00 28.52 405 ALA A CA 1
ATOM 3082 C C . ALA A 1 425 ? 3.491 -30.133 -25.796 1.00 28.97 405 ALA A C 1
ATOM 3083 O O . ALA A 1 425 ? 3.806 -30.579 -26.888 1.00 29.16 405 ALA A O 1
ATOM 3085 N N . ILE A 1 426 ? 4.084 -29.094 -25.214 1.00 29.62 406 ILE A N 1
ATOM 3086 C CA . ILE A 1 426 ? 5.112 -28.298 -25.872 1.00 30.35 406 ILE A CA 1
ATOM 3087 C C . ILE A 1 426 ? 6.240 -29.172 -26.430 1.00 31.35 406 ILE A C 1
ATOM 3088 O O . ILE A 1 426 ? 6.630 -29.029 -27.611 1.00 31.42 406 ILE A O 1
ATOM 3093 N N . ALA A 1 427 ? 6.728 -30.090 -25.585 1.00 32.44 407 ALA A N 1
ATOM 3094 C CA . ALA A 1 427 ? 7.837 -30.991 -25.931 1.00 33.55 407 ALA A CA 1
ATOM 3095 C C . ALA A 1 427 ? 7.498 -31.931 -27.076 1.00 34.38 407 ALA A C 1
ATOM 3096 O O . ALA A 1 427 ? 8.389 -32.399 -27.770 1.00 34.60 407 ALA A O 1
ATOM 3098 N N . ALA A 1 428 ? 6.211 -32.200 -27.260 1.00 35.47 408 ALA A N 1
ATOM 3099 C CA . ALA A 1 428 ? 5.731 -32.948 -28.408 1.00 36.58 408 ALA A CA 1
ATOM 3100 C C . ALA A 1 428 ? 5.285 -32.031 -29.563 1.00 37.44 408 ALA A C 1
ATOM 3101 O O . ALA A 1 428 ? 4.841 -32.507 -30.607 1.00 37.43 408 ALA A O 1
ATOM 3103 N N . GLY A 1 429 ? 5.403 -30.719 -29.370 1.00 38.52 409 GLY A N 1
ATOM 3104 C CA . GLY A 1 429 ? 4.949 -29.748 -30.362 1.00 39.98 409 GLY A CA 1
ATOM 3105 C C . GLY A 1 429 ? 3.439 -29.731 -30.612 1.00 41.08 409 GLY A C 1
ATOM 3106 O O . GLY A 1 429 ? 2.984 -29.221 -31.639 1.00 41.31 409 GLY A O 1
ATOM 3107 N N . ILE A 1 430 ? 2.663 -30.302 -29.691 1.00 42.05 410 ILE A N 1
ATOM 3108 C CA . ILE A 1 430 ? 1.191 -30.230 -29.713 1.00 42.95 410 ILE A CA 1
ATOM 3109 C C . ILE A 1 430 ? 0.766 -28.901 -29.075 1.00 43.66 410 ILE A C 1
ATOM 3110 O O . ILE A 1 430 ? 1.205 -28.591 -27.955 1.00 43.85 410 ILE A O 1
ATOM 3115 N N . PRO A 1 431 ? -0.068 -28.095 -29.778 1.00 44.23 411 PRO A N 1
ATOM 3116 C CA . PRO A 1 431 ? -0.470 -26.829 -29.137 1.00 44.64 411 PRO A CA 1
ATOM 3117 C C . PRO A 1 431 ? -1.213 -27.139 -27.836 1.00 44.96 411 PRO A C 1
ATOM 3118 O O . PRO A 1 431 ? -1.829 -28.197 -27.732 1.00 44.75 411 PRO A O 1
ATOM 3122 N N . VAL A 1 432 ? -1.115 -26.254 -26.846 1.00 45.51 412 VAL A N 1
ATOM 3123 C CA . VAL A 1 432 ? -1.556 -26.605 -25.481 1.00 46.12 412 VAL A CA 1
ATOM 3124 C C . VAL A 1 432 ? -3.063 -26.877 -25.337 1.00 46.69 412 VAL A C 1
ATOM 3125 O O . VAL A 1 432 ? -3.422 -27.995 -24.977 1.00 46.72 412 VAL A O 1
ATOM 3129 N N . PRO A 1 433 ? -3.939 -25.872 -25.609 1.00 47.24 413 PRO A N 1
ATOM 3130 C CA . PRO A 1 433 ? -5.378 -26.127 -25.455 1.00 47.53 413 PRO A CA 1
ATOM 3131 C C . PRO A 1 433 ? -5.869 -27.433 -26.096 1.00 47.96 413 PRO A C 1
ATOM 3132 O O . PRO A 1 433 ? -6.907 -27.957 -25.692 1.00 48.05 413 PRO A O 1
ATOM 3136 N N . ASP A 1 434 ? -5.128 -27.962 -27.068 1.00 48.57 414 ASP A N 1
ATOM 3137 C CA . ASP A 1 434 ? -5.494 -29.231 -27.738 1.00 49.10 414 ASP A CA 1
ATOM 3138 C C . ASP A 1 434 ? -5.268 -30.427 -26.823 1.00 48.81 414 ASP A C 1
ATOM 3139 O O . ASP A 1 434 ? -6.168 -31.229 -26.599 1.00 49.01 414 ASP A O 1
ATOM 3144 N N . HIS A 1 435 ? -4.051 -30.531 -26.305 1.00 48.52 415 HIS A N 1
ATOM 3145 C CA . HIS A 1 435 ? -3.675 -31.557 -25.345 1.00 48.18 415 HIS A CA 1
ATOM 3146 C C . HIS A 1 435 ? -4.605 -31.519 -24.124 1.00 47.92 415 HIS A C 1
ATOM 3147 O O . HIS A 1 435 ? -5.035 -32.556 -23.608 1.00 47.67 415 HIS A O 1
ATOM 3154 N N . ALA A 1 436 ? -4.915 -30.298 -23.691 1.00 47.68 416 ALA A N 1
ATOM 3155 C CA . ALA A 1 436 ? -5.795 -30.029 -22.557 1.00 47.20 416 ALA A CA 1
ATOM 3156 C C . ALA A 1 436 ? -7.159 -30.660 -22.726 1.00 46.82 416 ALA A C 1
ATOM 3157 O O . ALA A 1 436 ? -7.807 -30.988 -21.735 1.00 46.95 416 ALA A O 1
ATOM 3159 N N . ALA A 1 437 ? -7.596 -30.825 -23.973 1.00 46.33 417 ALA A N 1
ATOM 3160 C CA . ALA A 1 437 ? -8.884 -31.441 -24.242 1.00 45.81 417 ALA A CA 1
ATOM 3161 C C . ALA A 1 437 ? -8.975 -32.877 -23.676 1.00 45.50 417 ALA A C 1
ATOM 3162 O O . ALA A 1 437 ? -10.071 -33.391 -23.479 1.00 45.57 417 ALA A O 1
ATOM 3164 N N . SER A 1 438 ? -7.839 -33.504 -23.368 1.00 45.08 418 SER A N 1
ATOM 3165 C CA . SER A 1 438 ? -7.856 -34.883 -22.844 1.00 44.77 418 SER A CA 1
ATOM 3166 C C . SER A 1 438 ? -7.203 -35.095 -21.463 1.00 44.49 418 SER A C 1
ATOM 3167 O O . SER A 1 438 ? -7.116 -36.231 -20.978 1.00 44.32 418 SER A O 1
ATOM 3170 N N . HIS A 1 439 ? -6.753 -34.004 -20.837 1.00 44.12 419 HIS A N 1
ATOM 3171 C CA . HIS A 1 439 ? -6.134 -34.043 -19.493 1.00 43.28 419 HIS A CA 1
ATOM 3172 C C . HIS A 1 439 ? -6.813 -33.072 -18.526 1.00 42.68 419 HIS A C 1
ATOM 3173 O O . HIS A 1 439 ? -6.622 -31.855 -18.623 1.00 42.61 419 HIS A O 1
ATOM 3180 N N . PRO A 1 440 ? -7.606 -33.614 -17.589 1.00 42.04 420 PRO A N 1
ATOM 3181 C CA . PRO A 1 440 ? -8.505 -32.839 -16.730 1.00 41.65 420 PRO A CA 1
ATOM 3182 C C . PRO A 1 440 ? -7.828 -31.716 -15.946 1.00 41.25 420 PRO A C 1
ATOM 3183 O O . PRO A 1 440 ? -8.426 -30.653 -15.786 1.00 41.36 420 PRO A O 1
ATOM 3187 N N . GLU A 1 441 ? -6.600 -31.955 -15.480 1.00 40.64 421 GLU A N 1
ATOM 3188 C CA . GLU A 1 441 ? -5.826 -30.995 -14.679 1.00 40.05 421 GLU A CA 1
ATOM 3189 C C . GLU A 1 441 ? -5.361 -29.799 -15.496 1.00 39.63 421 GLU A C 1
ATOM 3190 O O . GLU A 1 441 ? -5.466 -28.647 -15.047 1.00 39.48 421 GLU A O 1
ATOM 3196 N N . LEU A 1 442 ? -4.832 -30.084 -16.688 1.00 39.16 422 LEU A N 1
ATOM 3197 C CA . LEU A 1 442 ? -4.415 -29.050 -17.622 1.00 38.60 422 LEU A CA 1
ATOM 3198 C C . LEU A 1 442 ? -5.615 -28.214 -18.074 1.00 38.61 422 LEU A C 1
ATOM 3199 O O . LEU A 1 442 ? -5.508 -26.986 -18.187 1.00 38.71 422 LEU A O 1
ATOM 3204 N N . ALA A 1 443 ? -6.751 -28.874 -18.310 1.00 38.41 423 ALA A N 1
ATOM 3205 C CA . ALA A 1 443 ? -7.986 -28.188 -18.699 1.00 38.42 423 ALA A CA 1
ATOM 3206 C C . ALA A 1 443 ? -8.500 -27.232 -17.613 1.00 38.51 423 ALA A C 1
ATOM 3207 O O . ALA A 1 443 ? -8.856 -26.070 -17.897 1.00 38.47 423 ALA A O 1
ATOM 3209 N N . ALA A 1 444 ? -8.525 -27.729 -16.374 1.00 38.57 424 ALA A N 1
ATOM 3210 C CA . ALA A 1 444 ? -8.966 -26.948 -15.221 1.00 38.64 424 ALA A CA 1
ATOM 3211 C C . ALA A 1 444 ? -8.115 -25.707 -15.077 1.00 38.84 424 ALA A C 1
ATOM 3212 O O . ALA A 1 444 ? -8.645 -24.629 -14.803 1.00 38.89 424 ALA A O 1
ATOM 3214 N N . ALA A 1 445 ? -6.805 -25.859 -15.283 1.00 39.13 425 ALA A N 1
ATOM 3215 C CA . ALA A 1 445 ? -5.859 -24.761 -15.116 1.00 39.45 425 ALA A CA 1
ATOM 3216 C C . ALA A 1 445 ? -6.022 -23.728 -16.203 1.00 39.78 425 ALA A C 1
ATOM 3217 O O . ALA A 1 445 ? -5.879 -22.536 -15.952 1.00 39.89 425 ALA A O 1
ATOM 3219 N N . LEU A 1 446 ? -6.322 -24.184 -17.413 1.00 40.27 426 LEU A N 1
ATOM 3220 C CA . LEU A 1 446 ? -6.572 -23.265 -18.507 1.00 40.76 426 LEU A CA 1
ATOM 3221 C C . LEU A 1 446 ? -7.830 -22.453 -18.229 1.00 41.32 426 LEU A C 1
ATOM 3222 O O . LEU A 1 446 ? -7.818 -21.232 -18.395 1.00 41.35 426 LEU A O 1
ATOM 3227 N N . ARG A 1 447 ? -8.894 -23.131 -17.785 1.00 41.95 427 ARG A N 1
ATOM 3228 C CA . ARG A 1 447 ? -10.109 -22.458 -17.312 1.00 42.63 427 ARG A CA 1
ATOM 3229 C C . ARG A 1 447 ? -9.825 -21.450 -16.208 1.00 42.58 427 ARG A C 1
ATOM 3230 O O . ARG A 1 447 ? -10.211 -20.286 -16.329 1.00 42.86 427 ARG A O 1
ATOM 3238 N N . ALA A 1 448 ? -9.144 -21.901 -15.149 1.00 42.48 428 ALA A N 1
ATOM 3239 C CA . ALA A 1 448 ? -8.912 -21.089 -13.959 1.00 42.32 428 ALA A CA 1
ATOM 3240 C C . ALA A 1 448 ? -7.973 -19.916 -14.178 1.00 42.35 428 ALA A C 1
ATOM 3241 O O . ALA A 1 448 ? -8.166 -18.871 -13.569 1.00 42.50 428 ALA A O 1
ATOM 3243 N N . PHE A 1 449 ? -6.979 -20.069 -15.053 1.00 42.38 429 PHE A N 1
ATOM 3244 C CA . PHE A 1 449 ? -5.960 -19.034 -15.246 1.00 42.25 429 PHE A CA 1
ATOM 3245 C C . PHE A 1 449 ? -5.859 -18.472 -16.656 1.00 42.46 429 PHE A C 1
ATOM 3246 O O . PHE A 1 449 ? -5.103 -17.531 -16.861 1.00 42.78 429 PHE A O 1
ATOM 3254 N N . MET B 1 21 ? -7.861 -10.232 -3.807 1.00 60.01 1 MET B N 1
ATOM 3255 C CA . MET B 1 21 ? -7.998 -8.844 -3.245 1.00 59.87 1 MET B CA 1
ATOM 3256 C C . MET B 1 21 ? -9.168 -8.034 -3.834 1.00 59.38 1 MET B C 1
ATOM 3257 O O . MET B 1 21 ? -9.544 -6.989 -3.301 1.00 59.27 1 MET B O 1
ATOM 3262 N N . THR B 1 22 ? -9.743 -8.532 -4.921 1.00 58.83 2 THR B N 1
ATOM 3263 C CA . THR B 1 22 ? -10.909 -7.902 -5.530 1.00 58.15 2 THR B CA 1
ATOM 3264 C C . THR B 1 22 ? -12.145 -7.690 -4.571 1.00 58.03 2 THR B C 1
ATOM 3265 O O . THR B 1 22 ? -12.730 -6.610 -4.621 1.00 58.21 2 THR B O 1
ATOM 3269 N N . PRO B 1 23 ? -12.526 -8.674 -3.684 1.00 57.47 3 PRO B N 1
ATOM 3270 C CA . PRO B 1 23 ? -13.753 -8.479 -2.856 1.00 56.90 3 PRO B CA 1
ATOM 3271 C C . PRO B 1 23 ? -13.569 -7.604 -1.620 1.00 55.93 3 PRO B C 1
ATOM 3272 O O . PRO B 1 23 ? -12.915 -6.572 -1.700 1.00 55.89 3 PRO B O 1
ATOM 3276 N N . ASP B 1 24 ? -14.142 -8.003 -0.486 1.00 55.01 4 ASP B N 1
ATOM 3277 C CA . ASP B 1 24 ? -14.004 -7.211 0.751 1.00 54.04 4 ASP B CA 1
ATOM 3278 C C . ASP B 1 24 ? -13.054 -7.793 1.776 1.00 52.96 4 ASP B C 1
ATOM 3279 O O . ASP B 1 24 ? -13.203 -7.610 2.996 1.00 52.57 4 ASP B O 1
ATOM 3284 N N . ASP B 1 25 ? -12.087 -8.519 1.211 1.00 51.58 5 ASP B N 1
ATOM 3285 C CA . ASP B 1 25 ? -10.785 -8.792 1.793 1.00 49.95 5 ASP B CA 1
ATOM 3286 C C . ASP B 1 25 ? -10.104 -7.471 2.101 1.00 48.47 5 ASP B C 1
ATOM 3287 O O . ASP B 1 25 ? -9.254 -7.405 2.981 1.00 48.64 5 ASP B O 1
ATOM 3292 N N . ILE B 1 26 ? -10.465 -6.429 1.352 1.00 46.40 6 ILE B N 1
ATOM 3293 C CA . ILE B 1 26 ? -9.863 -5.105 1.495 1.00 44.25 6 ILE B CA 1
ATOM 3294 C C . ILE B 1 26 ? -9.975 -4.576 2.914 1.00 42.90 6 ILE B C 1
ATOM 3295 O O . ILE B 1 26 ? -9.045 -3.964 3.413 1.00 42.53 6 ILE B O 1
ATOM 3300 N N . ALA B 1 27 ? -11.113 -4.836 3.555 1.00 41.48 7 ALA B N 1
ATOM 3301 C CA . ALA B 1 27 ? -11.380 -4.393 4.924 1.00 39.92 7 ALA B CA 1
ATOM 3302 C C . ALA B 1 27 ? -10.269 -4.766 5.930 1.00 38.63 7 ALA B C 1
ATOM 3303 O O . ALA B 1 27 ? -9.810 -3.912 6.705 1.00 38.51 7 ALA B O 1
ATOM 3305 N N . GLY B 1 28 ? -9.824 -6.022 5.883 1.00 37.05 8 GLY B N 1
ATOM 3306 C CA . GLY B 1 28 ? -8.830 -6.544 6.823 1.00 35.34 8 GLY B CA 1
ATOM 3307 C C . GLY B 1 28 ? -7.422 -5.969 6.729 1.00 34.26 8 GLY B C 1
ATOM 3308 O O . GLY B 1 28 ? -6.544 -6.327 7.514 1.00 34.32 8 GLY B O 1
ATOM 3309 N N . PHE B 1 29 ? -7.200 -5.082 5.768 1.00 33.07 9 PHE B N 1
ATOM 3310 C CA . PHE B 1 29 ? -5.902 -4.434 5.595 1.00 31.82 9 PHE B CA 1
ATOM 3311 C C . PHE B 1 29 ? -5.912 -2.952 5.965 1.00 31.91 9 PHE B C 1
ATOM 3312 O O . PHE B 1 29 ? -4.987 -2.213 5.616 1.00 31.83 9 PHE B O 1
ATOM 3320 N N . TYR B 1 30 ? -6.962 -2.517 6.651 1.00 32.10 10 TYR B N 1
ATOM 3321 C CA . TYR B 1 30 ? -7.015 -1.156 7.176 1.00 32.50 10 TYR B CA 1
ATOM 3322 C C . TYR B 1 30 ? -7.232 -1.223 8.682 1.00 33.52 10 TYR B C 1
ATOM 3323 O O . TYR B 1 30 ? -7.847 -2.173 9.182 1.00 33.74 10 TYR B O 1
ATOM 3332 N N . ALA B 1 31 ? -6.724 -0.221 9.397 1.00 34.59 11 ALA B N 1
ATOM 3333 C CA . ALA B 1 31 ? -6.881 -0.136 10.844 1.00 35.83 11 ALA B CA 1
ATOM 3334 C C . ALA B 1 31 ? -6.795 1.321 11.316 1.00 36.96 11 ALA B C 1
ATOM 3335 O O . ALA B 1 31 ? -6.148 2.166 10.668 1.00 37.01 11 ALA B O 1
ATOM 3337 N N . LYS B 1 32 ? -7.442 1.616 12.440 1.00 38.26 12 LYS B N 1
ATOM 3338 C CA . LYS B 1 32 ? -7.234 2.902 13.074 1.00 39.75 12 LYS B CA 1
ATOM 3339 C C . LYS B 1 32 ? -6.080 2.804 14.060 1.00 40.49 12 LYS B C 1
ATOM 3340 O O . LYS B 1 32 ? -5.918 1.770 14.709 1.00 40.57 12 LYS B O 1
ATOM 3346 N N . ARG B 1 33 ? -5.288 3.874 14.162 1.00 41.47 13 ARG B N 1
ATOM 3347 C CA . ARG B 1 33 ? -4.225 3.994 15.165 1.00 42.62 13 ARG B CA 1
ATOM 3348 C C . ARG B 1 33 ? -4.666 3.427 16.509 1.00 43.27 13 ARG B C 1
ATOM 3349 O O . ARG B 1 33 ? -4.006 2.564 17.084 1.00 43.42 13 ARG B O 1
ATOM 3357 N N . ALA B 1 34 ? -5.791 3.943 16.999 1.00 44.07 14 ALA B N 1
ATOM 3358 C CA . ALA B 1 34 ? -6.378 3.548 18.275 1.00 44.82 14 ALA B CA 1
ATOM 3359 C C . ALA B 1 34 ? -6.465 2.036 18.503 1.00 45.33 14 ALA B C 1
ATOM 3360 O O . ALA B 1 34 ? -6.354 1.574 19.635 1.00 45.61 14 ALA B O 1
ATOM 3362 N N . ASP B 1 35 ? -6.655 1.275 17.431 1.00 45.87 15 ASP B N 1
ATOM 3363 C CA . ASP B 1 35 ? -6.947 -0.161 17.528 1.00 46.47 15 ASP B CA 1
ATOM 3364 C C . ASP B 1 35 ? -5.733 -1.061 17.689 1.00 46.05 15 ASP B C 1
ATOM 3365 O O . ASP B 1 35 ? -5.860 -2.206 18.116 1.00 46.08 15 ASP B O 1
ATOM 3370 N N . LEU B 1 36 ? -4.563 -0.554 17.340 1.00 45.67 16 LEU B N 1
ATOM 3371 C CA . LEU B 1 36 ? -3.361 -1.377 17.342 1.00 45.28 16 LEU B CA 1
ATOM 3372 C C . LEU B 1 36 ? -2.444 -1.072 18.511 1.00 45.15 16 LEU B C 1
ATOM 3373 O O . LEU B 1 36 ? -2.294 0.085 18.926 1.00 45.29 16 LEU B O 1
ATOM 3378 N N . ASP B 1 37 ? -1.825 -2.123 19.037 1.00 44.69 17 ASP B N 1
ATOM 3379 C CA . ASP B 1 37 ? -0.702 -1.947 19.928 1.00 44.25 17 ASP B CA 1
ATOM 3380 C C . ASP B 1 37 ? 0.434 -1.523 18.995 1.00 43.68 17 ASP B C 1
ATOM 3381 O O . ASP B 1 37 ? 1.099 -2.356 18.371 1.00 43.67 17 ASP B O 1
ATOM 3386 N N . LEU B 1 38 ? 0.624 -0.216 18.867 1.00 42.92 18 LEU B N 1
ATOM 3387 C CA . LEU B 1 38 ? 1.592 0.318 17.915 1.00 42.25 18 LEU B CA 1
ATOM 3388 C C . LEU B 1 38 ? 3.021 -0.196 18.144 1.00 41.48 18 LEU B C 1
ATOM 3389 O O . LEU B 1 38 ? 3.897 -0.012 17.305 1.00 41.44 18 LEU B O 1
ATOM 3394 N N . ASP B 1 39 ? 3.247 -0.848 19.281 1.00 40.54 19 ASP B N 1
ATOM 3395 C CA . ASP B 1 39 ? 4.572 -1.338 19.647 1.00 39.75 19 ASP B CA 1
ATOM 3396 C C . ASP B 1 39 ? 5.015 -2.535 18.825 1.00 38.72 19 ASP B C 1
ATOM 3397 O O . ASP B 1 39 ? 6.198 -2.907 18.851 1.00 38.86 19 ASP B O 1
ATOM 3402 N N . ASN B 1 40 ? 4.072 -3.147 18.110 1.00 37.19 20 ASN B N 1
ATOM 3403 C CA . ASN B 1 40 ? 4.356 -4.345 17.325 1.00 35.60 20 ASN B CA 1
ATOM 3404 C C . ASN B 1 40 ? 4.524 -4.011 15.873 1.00 34.47 20 ASN B C 1
ATOM 3405 O O . ASN B 1 40 ? 4.626 -4.906 15.042 1.00 34.30 20 ASN B O 1
ATOM 3410 N N . TYR B 1 41 ? 4.551 -2.718 15.575 1.00 33.01 21 TYR B N 1
ATOM 3411 C CA . TYR B 1 41 ? 4.507 -2.260 14.209 1.00 31.71 21 TYR B CA 1
ATOM 3412 C C . TYR B 1 41 ? 5.578 -1.230 13.922 1.00 31.03 21 TYR B C 1
ATOM 3413 O O . TYR B 1 41 ? 5.948 -0.438 14.779 1.00 31.04 21 TYR B O 1
ATOM 3422 N N . ILE B 1 42 ? 6.073 -1.277 12.696 1.00 30.24 22 ILE B N 1
ATOM 3423 C CA . ILE B 1 42 ? 6.924 -0.263 12.133 1.00 29.53 22 ILE B CA 1
ATOM 3424 C C . ILE B 1 42 ? 6.041 0.529 11.190 1.00 29.49 22 ILE B C 1
ATOM 3425 O O . ILE B 1 42 ? 5.285 -0.062 10.414 1.00 29.49 22 ILE B O 1
ATOM 3430 N N . GLU B 1 43 ? 6.115 1.860 11.262 1.00 29.30 23 GLU B N 1
ATOM 3431 C CA . GLU B 1 43 ? 5.350 2.733 10.361 1.00 29.51 23 GLU B CA 1
ATOM 3432 C C . GLU B 1 43 ? 6.153 3.059 9.088 1.00 28.87 23 GLU B C 1
ATOM 3433 O O . GLU B 1 43 ? 7.373 3.264 9.149 1.00 28.66 23 GLU B O 1
ATOM 3439 N N . LEU B 1 44 ? 5.468 3.092 7.944 1.00 28.46 24 LEU B N 1
ATOM 3440 C CA . LEU B 1 44 ? 6.110 3.341 6.656 1.00 28.03 24 LEU B CA 1
ATOM 3441 C C . LEU B 1 44 ? 5.338 4.389 5.858 1.00 28.32 24 LEU B C 1
ATOM 3442 O O . LEU B 1 44 ? 4.109 4.352 5.832 1.00 28.21 24 LEU B O 1
ATOM 3447 N N . ASP B 1 45 ? 6.045 5.310 5.202 1.00 28.55 25 ASP B N 1
ATOM 3448 C CA . ASP B 1 45 ? 5.384 6.304 4.363 1.00 29.44 25 ASP B CA 1
ATOM 3449 C C . ASP B 1 45 ? 5.737 6.153 2.911 1.00 29.29 25 ASP B C 1
ATOM 3450 O O . ASP B 1 45 ? 6.876 6.367 2.509 1.00 29.77 25 ASP B O 1
ATOM 3455 N N . PHE B 1 46 ? 4.745 5.801 2.114 1.00 29.04 26 PHE B N 1
ATOM 3456 C CA . PHE B 1 46 ? 4.970 5.589 0.706 1.00 28.50 26 PHE B CA 1
ATOM 3457 C C . PHE B 1 46 ? 4.245 6.648 -0.078 1.00 28.42 26 PHE B C 1
ATOM 3458 O O . PHE B 1 46 ? 3.113 7.004 0.243 1.00 28.32 26 PHE B O 1
ATOM 3466 N N . ASP B 1 47 ? 4.907 7.149 -1.105 1.00 28.44 27 ASP B N 1
ATOM 3467 C CA . ASP B 1 47 ? 4.221 7.888 -2.140 1.00 28.80 27 ASP B CA 1
ATOM 3468 C C . ASP B 1 47 ? 4.205 7.011 -3.370 1.00 28.44 27 ASP B C 1
ATOM 3469 O O . ASP B 1 47 ? 5.220 6.416 -3.728 1.00 28.38 27 ASP B O 1
ATOM 3474 N N . PHE B 1 48 ? 3.051 6.909 -4.010 1.00 28.32 28 PHE B N 1
ATOM 3475 C CA . PHE B 1 48 ? 2.956 6.104 -5.210 1.00 28.25 28 PHE B CA 1
ATOM 3476 C C . PHE B 1 48 ? 1.894 6.596 -6.197 1.00 28.55 28 PHE B C 1
ATOM 3477 O O . PHE B 1 48 ? 1.097 7.475 -5.894 1.00 28.38 28 PHE B O 1
ATOM 3485 N N . GLU B 1 49 ? 1.917 6.003 -7.384 1.00 29.16 29 GLU B N 1
ATOM 3486 C CA . GLU B 1 49 ? 0.949 6.255 -8.424 1.00 29.98 29 GLU B CA 1
ATOM 3487 C C . GLU B 1 49 ? 0.365 4.927 -8.850 1.00 30.00 29 GLU B C 1
ATOM 3488 O O . GLU B 1 49 ? 1.084 3.957 -9.021 1.00 30.09 29 GLU B O 1
ATOM 3494 N N . CYS B 1 50 ? -0.948 4.871 -8.999 1.00 30.47 30 CYS B N 1
ATOM 3495 C CA . CYS B 1 50 ? -1.598 3.626 -9.335 1.00 31.10 30 CYS B CA 1
ATOM 3496 C C . CYS B 1 50 ? -2.687 3.857 -10.359 1.00 31.94 30 CYS B C 1
ATOM 3497 O O . CYS B 1 50 ? -3.143 4.969 -10.543 1.00 31.97 30 CYS B O 1
ATOM 3500 N N . ALA B 1 51 ? -3.087 2.788 -11.030 1.00 33.05 31 ALA B N 1
ATOM 3501 C CA . ALA B 1 51 ? -4.229 2.803 -11.920 1.00 34.08 31 ALA B CA 1
ATOM 3502 C C . ALA B 1 51 ? -5.446 2.170 -11.222 1.00 34.93 31 ALA B C 1
ATOM 3503 O O . ALA B 1 51 ? -5.290 1.231 -10.438 1.00 35.06 31 ALA B O 1
ATOM 3505 N N . GLY B 1 52 ? -6.648 2.693 -11.501 1.00 35.88 32 GLY B N 1
ATOM 3506 C CA . GLY B 1 52 ? -7.890 2.207 -10.870 1.00 36.76 32 GLY B CA 1
ATOM 3507 C C . GLY B 1 52 ? -7.999 2.611 -9.407 1.00 37.37 32 GLY B C 1
ATOM 3508 O O . GLY B 1 52 ? -7.324 3.545 -8.968 1.00 37.61 32 GLY B O 1
ATOM 3509 N N . ASP B 1 53 ? -8.835 1.910 -8.644 1.00 37.71 33 ASP B N 1
ATOM 3510 C CA . ASP B 1 53 ? -9.138 2.320 -7.270 1.00 38.24 33 ASP B CA 1
ATOM 3511 C C . ASP B 1 53 ? -7.874 2.432 -6.417 1.00 37.92 33 ASP B C 1
ATOM 3512 O O . ASP B 1 53 ? -7.140 1.464 -6.294 1.00 38.19 33 ASP B O 1
ATOM 3517 N N . PRO B 1 54 ? -7.600 3.622 -5.856 1.00 37.60 34 PRO B N 1
ATOM 3518 C CA . PRO B 1 54 ? -6.523 3.772 -4.881 1.00 37.38 34 PRO B CA 1
ATOM 3519 C C . PRO B 1 54 ? -6.745 3.067 -3.549 1.00 37.22 34 PRO B C 1
ATOM 3520 O O . PRO B 1 54 ? -5.793 2.877 -2.815 1.00 37.29 34 PRO B O 1
ATOM 3524 N N . HIS B 1 55 ? -7.977 2.694 -3.225 1.00 37.22 35 HIS B N 1
ATOM 3525 C CA . HIS B 1 55 ? -8.228 1.913 -2.009 1.00 37.39 35 HIS B CA 1
ATOM 3526 C C . HIS B 1 55 ? -7.829 0.455 -2.156 1.00 36.80 35 HIS B C 1
ATOM 3527 O O . HIS B 1 55 ? -7.178 -0.097 -1.270 1.00 36.53 35 HIS B O 1
ATOM 3534 N N . GLU B 1 56 ? -8.220 -0.156 -3.278 1.00 36.38 36 GLU B N 1
ATOM 3535 C CA . GLU B 1 56 ? -7.781 -1.501 -3.657 1.00 36.01 36 GLU B CA 1
ATOM 3536 C C . GLU B 1 56 ? -6.264 -1.556 -3.696 1.00 35.12 36 GLU B C 1
ATOM 3537 O O . GLU B 1 56 ? -5.652 -2.501 -3.196 1.00 35.29 36 GLU B O 1
ATOM 3543 N N . ALA B 1 57 ? -5.664 -0.539 -4.303 1.00 33.90 37 ALA B N 1
ATOM 3544 C CA . ALA B 1 57 ? -4.235 -0.518 -4.541 1.00 32.67 37 ALA B CA 1
ATOM 3545 C C . ALA B 1 57 ? -3.458 -0.625 -3.236 1.00 32.03 37 ALA B C 1
ATOM 3546 O O . ALA B 1 57 ? -2.557 -1.457 -3.111 1.00 31.86 37 ALA B O 1
ATOM 3548 N N . ALA B 1 58 ? -3.824 0.206 -2.259 1.00 31.28 38 ALA B N 1
ATOM 3549 C CA . ALA B 1 58 ? -3.157 0.223 -0.952 1.00 30.61 38 ALA B CA 1
ATOM 3550 C C . ALA B 1 58 ? -3.273 -1.130 -0.246 1.00 30.44 38 ALA B C 1
ATOM 3551 O O . ALA B 1 58 ? -2.295 -1.665 0.269 1.00 30.28 38 ALA B O 1
ATOM 3553 N N . ALA B 1 59 ? -4.477 -1.690 -0.244 1.00 30.35 39 ALA B N 1
ATOM 3554 C CA . ALA B 1 59 ? -4.692 -3.005 0.315 1.00 30.11 39 ALA B CA 1
ATOM 3555 C C . ALA B 1 59 ? -3.748 -4.007 -0.356 1.00 30.24 39 ALA B C 1
ATOM 3556 O O . ALA B 1 59 ? -3.039 -4.727 0.336 1.00 30.41 39 ALA B O 1
ATOM 3558 N N . HIS B 1 60 ? -3.716 -4.023 -1.694 1.00 30.34 40 HIS B N 1
ATOM 3559 C CA . HIS B 1 60 ? -2.854 -4.930 -2.468 1.00 30.61 40 HIS B CA 1
ATOM 3560 C C . HIS B 1 60 ? -1.404 -4.781 -2.067 1.00 30.21 40 HIS B C 1
ATOM 3561 O O . HIS B 1 60 ? -0.612 -5.722 -2.127 1.00 30.10 40 HIS B O 1
ATOM 3568 N N . LEU B 1 61 ? -1.062 -3.563 -1.684 1.00 29.83 41 LEU B N 1
ATOM 3569 C CA . LEU B 1 61 ? 0.300 -3.221 -1.407 1.00 29.54 41 LEU B CA 1
ATOM 3570 C C . LEU B 1 61 ? 0.691 -3.741 -0.023 1.00 29.46 41 LEU B C 1
ATOM 3571 O O . LEU B 1 61 ? 1.842 -4.135 0.201 1.00 29.37 41 LEU B O 1
ATOM 3576 N N . CYS B 1 62 ? -0.277 -3.755 0.892 1.00 29.46 42 CYS B N 1
ATOM 3577 C CA . CYS B 1 62 ? -0.074 -4.340 2.209 1.00 29.57 42 CYS B CA 1
ATOM 3578 C C . CYS B 1 62 ? -0.021 -5.844 2.080 1.00 29.62 42 CYS B C 1
ATOM 3579 O O . CYS B 1 62 ? 0.789 -6.501 2.726 1.00 29.69 42 CYS B O 1
ATOM 3582 N N . SER B 1 63 ? -0.902 -6.370 1.235 1.00 29.83 43 SER B N 1
ATOM 3583 C CA . SER B 1 63 ? -1.050 -7.798 1.016 1.00 30.21 43 SER B CA 1
ATOM 3584 C C . SER B 1 63 ? 0.264 -8.381 0.562 1.00 30.58 43 SER B C 1
ATOM 3585 O O . SER B 1 63 ? 0.853 -9.191 1.274 1.00 30.69 43 SER B O 1
ATOM 3588 N N . GLU B 1 64 ? 0.727 -7.924 -0.604 1.00 31.32 44 GLU B N 1
ATOM 3589 C CA . GLU B 1 64 ? 1.988 -8.373 -1.240 1.00 32.01 44 GLU B CA 1
ATOM 3590 C C . GLU B 1 64 ? 3.177 -8.285 -0.309 1.00 31.40 44 GLU B C 1
ATOM 3591 O O . GLU B 1 64 ? 4.062 -9.118 -0.353 1.00 31.68 44 GLU B O 1
ATOM 3597 N N . GLN B 1 65 ? 3.174 -7.265 0.527 1.00 30.85 45 GLN B N 1
ATOM 3598 C CA . GLN B 1 65 ? 4.262 -6.959 1.417 1.00 30.71 45 GLN B CA 1
ATOM 3599 C C . GLN B 1 65 ? 4.293 -7.857 2.656 1.00 30.34 45 GLN B C 1
ATOM 3600 O O . GLN B 1 65 ? 5.289 -7.899 3.382 1.00 29.94 45 GLN B O 1
ATOM 3606 N N . SER B 1 66 ? 3.188 -8.556 2.906 1.00 30.16 46 SER B N 1
ATOM 3607 C CA . SER B 1 66 ? 3.053 -9.410 4.089 1.00 29.85 46 SER B CA 1
ATOM 3608 C C . SER B 1 66 ? 2.291 -10.686 3.770 1.00 30.17 46 SER B C 1
ATOM 3609 O O . SER B 1 66 ? 2.860 -11.605 3.169 1.00 30.18 46 SER B O 1
ATOM 3612 N N . THR B 1 67 ? 1.018 -10.746 4.163 1.00 30.45 47 THR B N 1
ATOM 3613 C CA . THR B 1 67 ? 0.262 -11.980 4.008 1.00 30.84 47 THR B CA 1
ATOM 3614 C C . THR B 1 67 ? 0.074 -12.372 2.533 1.00 31.63 47 THR B C 1
ATOM 3615 O O . THR B 1 67 ? 0.730 -13.313 2.064 1.00 32.29 47 THR B O 1
ATOM 3619 N N . ALA B 1 68 ? -0.779 -11.675 1.784 1.00 31.97 48 ALA B N 1
ATOM 3620 C CA . ALA B 1 68 ? -1.037 -12.090 0.391 1.00 32.50 48 ALA B CA 1
ATOM 3621 C C . ALA B 1 68 ? -1.946 -13.303 0.324 1.00 32.79 48 ALA B C 1
ATOM 3622 O O . ALA B 1 68 ? -2.597 -13.547 -0.680 1.00 33.05 48 ALA B O 1
ATOM 3624 N N . GLN B 1 69 ? -1.957 -14.076 1.398 1.00 33.19 49 GLN B N 1
ATOM 3625 C CA . GLN B 1 69 ? -2.790 -15.246 1.511 1.00 33.37 49 GLN B CA 1
ATOM 3626 C C . GLN B 1 69 ? -2.996 -15.520 2.989 1.00 32.86 49 GLN B C 1
ATOM 3627 O O . GLN B 1 69 ? -2.052 -15.873 3.697 1.00 32.70 49 GLN B O 1
ATOM 3633 N N . TRP B 1 70 ? -4.234 -15.344 3.445 1.00 32.45 50 TRP B N 1
ATOM 3634 C CA . TRP B 1 70 ? -4.532 -15.410 4.866 1.00 32.17 50 TRP B CA 1
ATOM 3635 C C . TRP B 1 70 ? -5.342 -16.612 5.333 1.00 31.81 50 TRP B C 1
ATOM 3636 O O . TRP B 1 70 ? -5.356 -16.877 6.529 1.00 32.02 50 TRP B O 1
ATOM 3647 N N . ARG B 1 71 ? -6.000 -17.343 4.426 1.00 31.37 51 ARG B N 1
ATOM 3648 C CA . ARG B 1 71 ? -6.612 -18.639 4.788 1.00 31.15 51 ARG B CA 1
ATOM 3649 C C . ARG B 1 71 ? -5.750 -19.772 4.272 1.00 31.23 51 ARG B C 1
ATOM 3650 O O . ARG B 1 71 ? -4.744 -19.552 3.601 1.00 31.31 51 ARG B O 1
ATOM 3658 N N . ARG B 1 72 ? -6.164 -20.992 4.589 1.00 31.21 52 ARG B N 1
ATOM 3659 C CA . ARG B 1 72 ? -5.791 -22.138 3.802 1.00 31.34 52 ARG B CA 1
ATOM 3660 C C . ARG B 1 72 ? -7.010 -22.522 2.980 1.00 32.17 52 ARG B C 1
ATOM 3661 O O . ARG B 1 72 ? -8.092 -21.962 3.191 1.00 32.11 52 ARG B O 1
ATOM 3669 N N . VAL B 1 73 ? -6.832 -23.455 2.040 1.00 33.28 53 VAL B N 1
ATOM 3670 C CA . VAL B 1 73 ? -7.911 -23.952 1.163 1.00 34.37 53 VAL B CA 1
ATOM 3671 C C . VAL B 1 73 ? -9.335 -23.560 1.630 1.00 35.74 53 VAL B C 1
ATOM 3672 O O . VAL B 1 73 ? -9.932 -22.629 1.092 1.00 35.55 53 VAL B O 1
ATOM 3676 N N . GLY B 1 74 ? -9.850 -24.248 2.646 1.00 37.47 54 GLY B N 1
ATOM 3677 C CA . GLY B 1 74 ? -11.197 -23.996 3.142 1.00 39.90 54 GLY B CA 1
ATOM 3678 C C . GLY B 1 74 ? -11.260 -23.933 4.651 1.00 41.66 54 GLY B C 1
ATOM 3679 O O . GLY B 1 74 ? -12.005 -24.676 5.288 1.00 41.77 54 GLY B O 1
ATOM 3680 N N . PHE B 1 75 ? -10.467 -23.042 5.223 1.00 43.50 55 PHE B N 1
ATOM 3681 C CA . PHE B 1 75 ? -10.516 -22.781 6.640 1.00 45.43 55 PHE B CA 1
ATOM 3682 C C . PHE B 1 75 ? -10.963 -21.330 6.788 1.00 46.30 55 PHE B C 1
ATOM 3683 O O . PHE B 1 75 ? -10.576 -20.483 5.983 1.00 46.59 55 PHE B O 1
ATOM 3691 N N . ASP B 1 76 ? -11.799 -21.046 7.785 1.00 47.30 56 ASP B N 1
ATOM 3692 C CA . ASP B 1 76 ? -11.962 -19.667 8.254 1.00 48.22 56 ASP B CA 1
ATOM 3693 C C . ASP B 1 76 ? -10.847 -19.425 9.264 1.00 48.07 56 ASP B C 1
ATOM 3694 O O . ASP B 1 76 ? -10.886 -19.892 10.403 1.00 48.21 56 ASP B O 1
ATOM 3699 N N . GLU B 1 77 ? -9.822 -18.720 8.815 1.00 47.67 57 GLU B N 1
ATOM 3700 C CA . GLU B 1 77 ? -8.591 -18.675 9.548 1.00 47.09 57 GLU B CA 1
ATOM 3701 C C . GLU B 1 77 ? -8.285 -17.223 9.746 1.00 46.68 57 GLU B C 1
ATOM 3702 O O . GLU B 1 77 ? -8.219 -16.751 10.876 1.00 46.85 57 GLU B O 1
ATOM 3708 N N . ASP B 1 78 ? -8.139 -16.513 8.634 1.00 46.05 58 ASP B N 1
ATOM 3709 C CA . ASP B 1 78 ? -7.684 -15.125 8.627 1.00 45.44 58 ASP B CA 1
ATOM 3710 C C . ASP B 1 78 ? -6.552 -14.837 9.628 1.00 44.79 58 ASP B C 1
ATOM 3711 O O . ASP B 1 78 ? -6.814 -14.483 10.775 1.00 44.86 58 ASP B O 1
ATOM 3716 N N . PHE B 1 79 ? -5.298 -14.985 9.213 1.00 43.92 59 PHE B N 1
ATOM 3717 C CA . PHE B 1 79 ? -4.221 -14.520 10.089 1.00 43.17 59 PHE B CA 1
ATOM 3718 C C . PHE B 1 79 ? -3.670 -13.161 9.691 1.00 42.18 59 PHE B C 1
ATOM 3719 O O . PHE B 1 79 ? -2.486 -12.870 9.828 1.00 41.99 59 PHE B O 1
ATOM 3727 N N . ARG B 1 80 ? -4.592 -12.323 9.238 1.00 41.00 60 ARG B N 1
ATOM 3728 C CA . ARG B 1 80 ? -4.348 -10.937 8.903 1.00 39.67 60 ARG B CA 1
ATOM 3729 C C . ARG B 1 80 ? -4.130 -10.080 10.158 1.00 39.00 60 ARG B C 1
ATOM 3730 O O . ARG B 1 80 ? -3.223 -9.254 10.173 1.00 38.96 60 ARG B O 1
ATOM 3738 N N . PRO B 1 81 ? -4.944 -10.279 11.225 1.00 38.10 61 PRO B N 1
ATOM 3739 C CA . PRO B 1 81 ? -4.799 -9.412 12.389 1.00 37.15 61 PRO B CA 1
ATOM 3740 C C . PRO B 1 81 ? -3.429 -9.489 13.040 1.00 36.07 61 PRO B C 1
ATOM 3741 O O . PRO B 1 81 ? -2.970 -8.507 13.602 1.00 36.08 61 PRO B O 1
ATOM 3745 N N . ARG B 1 82 ? -2.778 -10.638 12.955 1.00 34.84 62 ARG B N 1
ATOM 3746 C CA . ARG B 1 82 ? -1.491 -10.805 13.605 1.00 33.56 62 ARG B CA 1
ATOM 3747 C C . ARG B 1 82 ? -0.300 -10.618 12.665 1.00 32.26 62 ARG B C 1
ATOM 3748 O O . ARG B 1 82 ? 0.786 -10.243 13.110 1.00 31.84 62 ARG B O 1
ATOM 3756 N N . PHE B 1 83 ? -0.513 -10.852 11.371 1.00 30.92 63 PHE B N 1
ATOM 3757 C CA . PHE B 1 83 ? 0.597 -10.930 10.415 1.00 29.66 63 PHE B CA 1
ATOM 3758 C C . PHE B 1 83 ? 0.581 -9.987 9.212 1.00 28.91 63 PHE B C 1
ATOM 3759 O O . PHE B 1 83 ? 1.577 -9.892 8.498 1.00 28.80 63 PHE B O 1
ATOM 3767 N N . ALA B 1 84 ? -0.532 -9.306 8.968 1.00 28.05 64 ALA B N 1
ATOM 3768 C CA . ALA B 1 84 ? -0.623 -8.413 7.809 1.00 27.21 64 ALA B CA 1
ATOM 3769 C C . ALA B 1 84 ? -0.324 -6.956 8.110 1.00 26.76 64 ALA B C 1
ATOM 3770 O O . ALA B 1 84 ? -0.785 -6.406 9.103 1.00 26.71 64 ALA B O 1
ATOM 3772 N N . ALA B 1 85 ? 0.463 -6.344 7.236 1.00 26.35 65 ALA B N 1
ATOM 3773 C CA . ALA B 1 85 ? 0.657 -4.907 7.216 1.00 25.96 65 ALA B CA 1
ATOM 3774 C C . ALA B 1 85 ? -0.700 -4.252 6.960 1.00 25.95 65 ALA B C 1
ATOM 3775 O O . ALA B 1 85 ? -1.529 -4.787 6.221 1.00 25.98 65 ALA B O 1
ATOM 3777 N N . LYS B 1 86 ? -0.931 -3.104 7.586 1.00 25.82 66 LYS B N 1
ATOM 3778 C CA . LYS B 1 86 ? -2.246 -2.489 7.586 1.00 25.45 66 LYS B CA 1
ATOM 3779 C C . LYS B 1 86 ? -2.176 -1.000 7.316 1.00 25.54 66 LYS B C 1
ATOM 3780 O O . LYS B 1 86 ? -1.296 -0.302 7.830 1.00 25.30 66 LYS B O 1
ATOM 3786 N N . VAL B 1 87 ? -3.106 -0.524 6.494 1.00 25.91 67 VAL B N 1
ATOM 3787 C CA . VAL B 1 87 ? -3.156 0.885 6.141 1.00 26.44 67 VAL B CA 1
ATOM 3788 C C . VAL B 1 87 ? -3.670 1.677 7.342 1.00 27.24 67 VAL B C 1
ATOM 3789 O O . VAL B 1 87 ? -4.786 1.441 7.829 1.00 27.40 67 VAL B O 1
ATOM 3793 N N . LEU B 1 88 ? -2.842 2.594 7.830 1.00 28.11 68 LEU B N 1
ATOM 3794 C CA . LEU B 1 88 ? -3.254 3.493 8.889 1.00 29.27 68 LEU B CA 1
ATOM 3795 C C . LEU B 1 88 ? -3.941 4.734 8.328 1.00 30.73 68 LEU B C 1
ATOM 3796 O O . LEU B 1 88 ? -4.937 5.205 8.894 1.00 31.14 68 LEU B O 1
ATOM 3801 N N . GLU B 1 89 ? -3.421 5.251 7.211 1.00 32.25 69 GLU B N 1
ATOM 3802 C CA . GLU B 1 89 ? -3.847 6.541 6.677 1.00 33.95 69 GLU B CA 1
ATOM 3803 C C . GLU B 1 89 ? -3.518 6.690 5.176 1.00 33.96 69 GLU B C 1
ATOM 3804 O O . GLU B 1 89 ? -2.381 6.444 4.754 1.00 33.89 69 GLU B O 1
ATOM 3810 N N . LEU B 1 90 ? -4.516 7.095 4.386 1.00 34.43 70 LEU B N 1
ATOM 3811 C CA . LEU B 1 90 ? -4.385 7.166 2.935 1.00 34.89 70 LEU B CA 1
ATOM 3812 C C . LEU B 1 90 ? -4.967 8.430 2.329 1.00 35.72 70 LEU B C 1
ATOM 3813 O O . LEU B 1 90 ? -5.997 8.920 2.760 1.00 35.89 70 LEU B O 1
ATOM 3818 N N . SER B 1 91 ? -4.304 8.918 1.289 1.00 36.99 71 SER B N 1
ATOM 3819 C CA . SER B 1 91 ? -4.596 10.195 0.674 1.00 38.21 71 SER B CA 1
ATOM 3820 C C . SER B 1 91 ? -4.300 10.071 -0.813 1.00 39.10 71 SER B C 1
ATOM 3821 O O . SER B 1 91 ? -3.219 9.631 -1.180 1.00 39.32 71 SER B O 1
ATOM 3824 N N . ALA B 1 92 ? -5.256 10.448 -1.661 1.00 40.47 72 ALA B N 1
ATOM 3825 C CA . ALA B 1 92 ? -5.162 10.214 -3.108 1.00 41.81 72 ALA B CA 1
ATOM 3826 C C . ALA B 1 92 ? -5.923 11.223 -3.962 1.00 42.97 72 ALA B C 1
ATOM 3827 O O . ALA B 1 92 ? -7.128 11.379 -3.829 1.00 43.25 72 ALA B O 1
ATOM 3829 N N . GLU B 1 93 ? -5.209 11.870 -4.867 1.00 44.59 73 GLU B N 1
ATOM 3830 C CA . GLU B 1 93 ? -5.780 12.882 -5.736 1.00 46.42 73 GLU B CA 1
ATOM 3831 C C . GLU B 1 93 ? -5.603 12.448 -7.183 1.00 46.67 73 GLU B C 1
ATOM 3832 O O . GLU B 1 93 ? -4.602 11.826 -7.511 1.00 46.75 73 GLU B O 1
ATOM 3838 N N . PRO B 1 94 ? -6.579 12.760 -8.054 1.00 47.19 74 PRO B N 1
ATOM 3839 C CA . PRO B 1 94 ? -6.472 12.292 -9.437 1.00 47.57 74 PRO B CA 1
ATOM 3840 C C . PRO B 1 94 ? -5.399 13.029 -10.235 1.00 47.82 74 PRO B C 1
ATOM 3841 O O . PRO B 1 94 ? -5.054 14.156 -9.902 1.00 47.99 74 PRO B O 1
ATOM 3845 N N . ARG B 1 95 ? -4.865 12.375 -11.262 1.00 48.08 75 ARG B N 1
ATOM 3846 C CA . ARG B 1 95 ? -3.985 13.018 -12.235 1.00 48.31 75 ARG B CA 1
ATOM 3847 C C . ARG B 1 95 ? -4.284 12.504 -13.648 1.00 48.07 75 ARG B C 1
ATOM 3848 O O . ARG B 1 95 ? -3.845 11.418 -14.045 1.00 47.88 75 ARG B O 1
ATOM 3856 N N . PRO B 1 96 ? -5.058 13.289 -14.408 1.00 47.97 76 PRO B N 1
ATOM 3857 C CA . PRO B 1 96 ? -5.536 12.897 -15.728 1.00 47.81 76 PRO B CA 1
ATOM 3858 C C . PRO B 1 96 ? -4.407 12.733 -16.746 1.00 47.57 76 PRO B C 1
ATOM 3859 O O . PRO B 1 96 ? -4.580 12.034 -17.738 1.00 47.60 76 PRO B O 1
ATOM 3863 N N . SER B 1 97 ? -3.267 13.369 -16.495 1.00 47.31 77 SER B N 1
ATOM 3864 C CA . SER B 1 97 ? -2.088 13.222 -17.347 1.00 47.06 77 SER B CA 1
ATOM 3865 C C . SER B 1 97 ? -1.541 11.775 -17.483 1.00 46.94 77 SER B C 1
ATOM 3866 O O . SER B 1 97 ? -0.895 11.460 -18.483 1.00 47.18 77 SER B O 1
ATOM 3869 N N . GLY B 1 98 ? -1.802 10.908 -16.503 1.00 46.53 78 GLY B N 1
ATOM 3870 C CA . GLY B 1 98 ? -1.206 9.573 -16.485 1.00 45.91 78 GLY B CA 1
ATOM 3871 C C . GLY B 1 98 ? -0.022 9.608 -15.550 1.00 45.66 78 GLY B C 1
ATOM 3872 O O . GLY B 1 98 ? 0.103 10.536 -14.765 1.00 45.58 78 GLY B O 1
ATOM 3873 N N . PHE B 1 99 ? 0.848 8.607 -15.629 1.00 45.61 79 PHE B N 1
ATOM 3874 C CA . PHE B 1 99 ? 2.018 8.521 -14.744 1.00 45.58 79 PHE B CA 1
ATOM 3875 C C . PHE B 1 99 ? 3.043 9.617 -15.035 1.00 46.41 79 PHE B C 1
ATOM 3876 O O . PHE B 1 99 ? 3.098 10.119 -16.150 1.00 46.61 79 PHE B O 1
ATOM 3884 N N . SER B 1 100 ? 3.841 9.990 -14.033 1.00 47.57 80 SER B N 1
ATOM 3885 C CA . SER B 1 100 ? 4.882 11.036 -14.162 1.00 48.88 80 SER B CA 1
ATOM 3886 C C . SER B 1 100 ? 5.889 10.790 -15.294 1.00 50.14 80 SER B C 1
ATOM 3887 O O . SER B 1 100 ? 5.998 11.586 -16.219 1.00 50.27 80 SER B O 1
ATOM 3890 N N . VAL B 1 101 ? 6.643 9.702 -15.195 1.00 51.85 81 VAL B N 1
ATOM 3891 C CA . VAL B 1 101 ? 7.530 9.267 -16.260 1.00 53.55 81 VAL B CA 1
ATOM 3892 C C . VAL B 1 101 ? 6.766 8.214 -17.078 1.00 54.85 81 VAL B C 1
ATOM 3893 O O . VAL B 1 101 ? 5.859 7.558 -16.549 1.00 54.86 81 VAL B O 1
ATOM 3897 N N . PRO B 1 102 ? 7.088 8.069 -18.378 1.00 56.28 82 PRO B N 1
ATOM 3898 C CA . PRO B 1 102 ? 6.473 6.938 -19.079 1.00 57.47 82 PRO B CA 1
ATOM 3899 C C . PRO B 1 102 ? 6.962 5.592 -18.504 1.00 58.79 82 PRO B C 1
ATOM 3900 O O . PRO B 1 102 ? 8.162 5.434 -18.206 1.00 58.81 82 PRO B O 1
ATOM 3904 N N . VAL B 1 103 ? 6.026 4.663 -18.294 1.00 60.36 83 VAL B N 1
ATOM 3905 C CA . VAL B 1 103 ? 6.352 3.285 -17.919 1.00 62.06 83 VAL B CA 1
ATOM 3906 C C . VAL B 1 103 ? 5.444 2.363 -18.735 1.00 63.22 83 VAL B C 1
ATOM 3907 O O . VAL B 1 103 ? 5.180 2.633 -19.909 1.00 63.47 83 VAL B O 1
ATOM 3911 N N . GLU B 1 104 ? 4.975 1.279 -18.127 1.00 64.76 84 GLU B N 1
ATOM 3912 C CA . GLU B 1 104 ? 4.098 0.313 -18.796 1.00 66.50 84 GLU B CA 1
ATOM 3913 C C . GLU B 1 104 ? 3.336 -0.429 -17.713 1.00 66.85 84 GLU B C 1
ATOM 3914 O O . GLU B 1 104 ? 3.936 -0.861 -16.714 1.00 66.97 84 GLU B O 1
ATOM 3920 N N . CYS B 1 105 ? 2.021 -0.574 -17.889 1.00 67.60 85 CYS B N 1
ATOM 3921 C CA . CYS B 1 105 ? 1.218 -1.096 -16.782 1.00 67.96 85 CYS B CA 1
ATOM 3922 C C . CYS B 1 105 ? 0.177 -2.198 -17.025 1.00 68.02 85 CYS B C 1
ATOM 3923 O O . CYS B 1 105 ? -0.387 -2.338 -18.113 1.00 67.84 85 CYS B O 1
ATOM 3926 N N . ALA B 1 106 ? -0.044 -2.960 -15.945 1.00 68.10 86 ALA B N 1
ATOM 3927 C CA . ALA B 1 106 ? -1.050 -4.019 -15.820 1.00 67.82 86 ALA B CA 1
ATOM 3928 C C . ALA B 1 106 ? -2.493 -3.506 -15.588 1.00 67.51 86 ALA B C 1
ATOM 3929 O O . ALA B 1 106 ? -3.380 -4.301 -15.244 1.00 67.77 86 ALA B O 1
ATOM 3931 N N . ALA B 1 107 ? -2.734 -2.199 -15.768 1.00 66.68 87 ALA B N 1
ATOM 3932 C CA . ALA B 1 107 ? -4.092 -1.624 -15.602 1.00 65.56 87 ALA B CA 1
ATOM 3933 C C . ALA B 1 107 ? -4.415 -0.409 -16.506 1.00 64.59 87 ALA B C 1
ATOM 3934 O O . ALA B 1 107 ? -3.516 0.211 -17.103 1.00 64.48 87 ALA B O 1
ATOM 3936 N N . ARG B 1 108 ? -5.714 -0.103 -16.603 1.00 63.16 88 ARG B N 1
ATOM 3937 C CA . ARG B 1 108 ? -6.222 1.071 -17.328 1.00 61.60 88 ARG B CA 1
ATOM 3938 C C . ARG B 1 108 ? -7.011 2.029 -16.416 1.00 60.16 88 ARG B C 1
ATOM 3939 O O . ARG B 1 108 ? -6.867 2.006 -15.184 1.00 60.15 88 ARG B O 1
ATOM 3947 N N . GLY B 1 109 ? -7.846 2.867 -17.035 1.00 58.23 89 GLY B N 1
ATOM 3948 C CA . GLY B 1 109 ? -8.707 3.806 -16.312 1.00 55.49 89 GLY B CA 1
ATOM 3949 C C . GLY B 1 109 ? -7.949 4.992 -15.738 1.00 53.21 89 GLY B C 1
ATOM 3950 O O . GLY B 1 109 ? -6.899 5.364 -16.257 1.00 53.39 89 GLY B O 1
ATOM 3951 N N . PRO B 1 110 ? -8.476 5.596 -14.657 1.00 51.15 90 PRO B N 1
ATOM 3952 C CA . PRO B 1 110 ? -7.841 6.776 -14.073 1.00 49.13 90 PRO B CA 1
ATOM 3953 C C . PRO B 1 110 ? -6.509 6.422 -13.416 1.00 47.01 90 PRO B C 1
ATOM 3954 O O . PRO B 1 110 ? -6.290 5.250 -13.079 1.00 46.92 90 PRO B O 1
ATOM 3958 N N . VAL B 1 111 ? -5.636 7.424 -13.261 1.00 44.18 91 VAL B N 1
ATOM 3959 C CA . VAL B 1 111 ? -4.378 7.298 -12.506 1.00 41.31 91 VAL B CA 1
ATOM 3960 C C . VAL B 1 111 ? -4.382 8.280 -11.351 1.00 39.72 91 VAL B C 1
ATOM 3961 O O . VAL B 1 111 ? -4.638 9.451 -11.558 1.00 39.67 91 VAL B O 1
ATOM 3965 N N . HIS B 1 112 ? -4.092 7.805 -10.143 1.00 37.72 92 HIS B N 1
ATOM 3966 C CA . HIS B 1 112 ? -4.106 8.646 -8.939 1.00 35.70 92 HIS B CA 1
ATOM 3967 C C . HIS B 1 112 ? -2.708 8.757 -8.353 1.00 34.49 92 HIS B C 1
ATOM 3968 O O . HIS B 1 112 ? -1.886 7.880 -8.572 1.00 34.22 92 HIS B O 1
ATOM 3975 N N . ALA B 1 113 ? -2.453 9.837 -7.614 1.00 33.22 93 ALA B N 1
ATOM 3976 C CA . ALA B 1 113 ? -1.192 10.045 -6.881 1.00 32.13 93 ALA B CA 1
ATOM 3977 C C . ALA B 1 113 ? -1.481 9.921 -5.400 1.00 31.55 93 ALA B C 1
ATOM 3978 O O . ALA B 1 113 ? -2.340 10.617 -4.898 1.00 31.59 93 ALA B O 1
ATOM 3980 N N . CYS B 1 114 ? -0.769 9.049 -4.695 1.00 30.91 94 CYS B N 1
ATOM 3981 C CA . CYS B 1 114 ? -1.166 8.692 -3.332 1.00 30.56 94 CYS B CA 1
ATOM 3982 C C . CYS B 1 114 ? -0.106 8.831 -2.268 1.00 30.15 94 CYS B C 1
ATOM 3983 O O . CYS B 1 114 ? 1.082 8.774 -2.549 1.00 30.38 94 CYS B O 1
ATOM 3986 N N . ARG B 1 115 ? -0.557 8.979 -1.029 1.00 29.59 95 ARG B N 1
ATOM 3987 C CA . ARG B 1 115 ? 0.326 8.990 0.124 1.00 29.21 95 ARG B CA 1
ATOM 3988 C C . ARG B 1 115 ? -0.241 8.098 1.202 1.00 28.19 95 ARG B C 1
ATOM 3989 O O . ARG B 1 115 ? -1.370 8.292 1.636 1.00 28.13 95 ARG B O 1
ATOM 3997 N N . VAL B 1 116 ? 0.549 7.128 1.647 1.00 27.16 96 VAL B N 1
ATOM 3998 C CA . VAL B 1 116 ? 0.063 6.111 2.580 1.00 26.14 96 VAL B CA 1
ATOM 3999 C C . VAL B 1 116 ? 1.003 5.932 3.747 1.00 25.64 96 VAL B C 1
ATOM 4000 O O . VAL B 1 116 ? 2.229 5.959 3.572 1.00 25.57 96 VAL B O 1
ATOM 4004 N N . THR B 1 117 ? 0.427 5.736 4.932 1.00 24.95 97 THR B N 1
ATOM 4005 C CA . THR B 1 117 ? 1.192 5.275 6.082 1.00 24.48 97 THR B CA 1
ATOM 4006 C C . THR B 1 117 ? 0.758 3.851 6.378 1.00 24.06 97 THR B C 1
ATOM 4007 O O . THR B 1 117 ? -0.413 3.599 6.657 1.00 24.19 97 THR B O 1
ATOM 4011 N N . ILE B 1 118 ? 1.694 2.915 6.295 1.00 23.53 98 ILE B N 1
ATOM 4012 C CA . ILE B 1 118 ? 1.379 1.508 6.514 1.00 23.04 98 ILE B CA 1
ATOM 4013 C C . ILE B 1 118 ? 2.058 1.060 7.782 1.00 22.93 98 ILE B C 1
ATOM 4014 O O . ILE B 1 118 ? 3.214 1.406 8.019 1.00 22.91 98 ILE B O 1
ATOM 4019 N N . ALA B 1 119 ? 1.326 0.314 8.602 1.00 22.78 99 ALA B N 1
ATOM 4020 C CA . ALA B 1 119 ? 1.881 -0.277 9.818 1.00 22.92 99 ALA B CA 1
ATOM 4021 C C . ALA B 1 119 ? 2.203 -1.759 9.608 1.00 23.10 99 ALA B C 1
ATOM 4022 O O . ALA B 1 119 ? 1.304 -2.593 9.460 1.00 23.04 99 ALA B O 1
ATOM 4024 N N . HIS B 1 120 ? 3.500 -2.075 9.593 1.00 23.46 100 HIS B N 1
ATOM 4025 C CA . HIS B 1 120 ? 3.978 -3.428 9.287 1.00 23.66 100 HIS B CA 1
ATOM 4026 C C . HIS B 1 120 ? 4.431 -4.166 10.547 1.00 23.81 100 HIS B C 1
ATOM 4027 O O . HIS B 1 120 ? 5.363 -3.720 11.217 1.00 23.92 100 HIS B O 1
ATOM 4034 N N . PRO B 1 121 ? 3.773 -5.302 10.870 1.00 23.99 101 PRO B N 1
ATOM 4035 C CA . PRO B 1 121 ? 4.111 -6.032 12.095 1.00 24.13 101 PRO B CA 1
ATOM 4036 C C . PRO B 1 121 ? 5.524 -6.614 12.010 1.00 24.44 101 PRO B C 1
ATOM 4037 O O . PRO B 1 121 ? 5.785 -7.490 11.173 1.00 24.54 101 PRO B O 1
ATOM 4041 N N . HIS B 1 122 ? 6.422 -6.112 12.867 1.00 24.74 102 HIS B N 1
ATOM 4042 C CA . HIS B 1 122 ? 7.863 -6.470 12.822 1.00 24.85 102 HIS B CA 1
ATOM 4043 C C . HIS B 1 122 ? 8.156 -7.891 13.325 1.00 24.99 102 HIS B C 1
ATOM 4044 O O . HIS B 1 122 ? 9.240 -8.444 13.058 1.00 24.95 102 HIS B O 1
ATOM 4051 N N . GLY B 1 123 ? 7.181 -8.468 14.039 1.00 25.08 103 GLY B N 1
ATOM 4052 C CA . GLY B 1 123 ? 7.237 -9.869 14.444 1.00 25.14 103 GLY B CA 1
ATOM 4053 C C . GLY B 1 123 ? 7.448 -10.770 13.245 1.00 25.17 103 GLY B C 1
ATOM 4054 O O . GLY B 1 123 ? 7.926 -11.889 13.382 1.00 24.98 103 GLY B O 1
ATOM 4055 N N . ASN B 1 124 ? 7.098 -10.258 12.067 1.00 25.54 104 ASN B N 1
ATOM 4056 C CA . ASN B 1 124 ? 7.297 -10.960 10.799 1.00 25.98 104 ASN B CA 1
ATOM 4057 C C . ASN B 1 124 ? 8.749 -11.271 10.444 1.00 26.47 104 ASN B C 1
ATOM 4058 O O . ASN B 1 124 ? 9.028 -12.287 9.817 1.00 26.74 104 ASN B O 1
ATOM 4063 N N . PHE B 1 125 ? 9.677 -10.409 10.835 1.00 27.02 105 PHE B N 1
ATOM 4064 C CA . PHE B 1 125 ? 11.073 -10.638 10.483 1.00 27.56 105 PHE B CA 1
ATOM 4065 C C . PHE B 1 125 ? 12.023 -10.600 11.675 1.00 28.54 105 PHE B C 1
ATOM 4066 O O . PHE B 1 125 ? 13.141 -11.096 11.584 1.00 29.18 105 PHE B O 1
ATOM 4074 N N . GLY B 1 126 ? 11.586 -10.024 12.793 1.00 29.16 106 GLY B N 1
ATOM 4075 C CA . GLY B 1 126 ? 12.469 -9.843 13.938 1.00 29.70 106 GLY B CA 1
ATOM 4076 C C . GLY B 1 126 ? 13.484 -8.749 13.656 1.00 30.27 106 GLY B C 1
ATOM 4077 O O . GLY B 1 126 ? 13.392 -8.051 12.642 1.00 30.21 106 GLY B O 1
ATOM 4078 N N . ALA B 1 127 ? 14.466 -8.625 14.547 1.00 30.88 107 ALA B N 1
ATOM 4079 C CA . ALA B 1 127 ? 15.432 -7.519 14.528 1.00 31.33 107 ALA B CA 1
ATOM 4080 C C . ALA B 1 127 ? 16.717 -7.764 13.697 1.00 31.75 107 ALA B C 1
ATOM 4081 O O . ALA B 1 127 ? 17.832 -7.655 14.219 1.00 31.83 107 ALA B O 1
ATOM 4083 N N . LYS B 1 128 ? 16.548 -8.062 12.403 1.00 32.15 108 LYS B N 1
ATOM 4084 C CA . LYS B 1 128 ? 17.659 -8.301 11.476 1.00 32.40 108 LYS B CA 1
ATOM 4085 C C . LYS B 1 128 ? 17.546 -7.402 10.259 1.00 32.73 108 LYS B C 1
ATOM 4086 O O . LYS B 1 128 ? 16.487 -7.360 9.637 1.00 33.15 108 LYS B O 1
ATOM 4092 N N . ILE B 1 129 ? 18.617 -6.693 9.906 1.00 32.86 109 ILE B N 1
ATOM 4093 C CA . ILE B 1 129 ? 18.571 -5.763 8.769 1.00 33.28 109 ILE B CA 1
ATOM 4094 C C . ILE B 1 129 ? 18.158 -6.367 7.406 1.00 33.21 109 ILE B C 1
ATOM 4095 O O . ILE B 1 129 ? 17.257 -5.817 6.759 1.00 32.97 109 ILE B O 1
ATOM 4100 N N . PRO B 1 130 ? 18.812 -7.480 6.960 1.00 33.19 110 PRO B N 1
ATOM 4101 C CA . PRO B 1 130 ? 18.437 -8.077 5.669 1.00 33.03 110 PRO B CA 1
ATOM 4102 C C . PRO B 1 130 ? 16.964 -8.413 5.565 1.00 33.05 110 PRO B C 1
ATOM 4103 O O . PRO B 1 130 ? 16.361 -8.075 4.557 1.00 33.43 110 PRO B O 1
ATOM 4107 N N . ASN B 1 131 ? 16.387 -9.042 6.587 1.00 32.83 111 ASN B N 1
ATOM 4108 C CA . ASN B 1 131 ? 14.965 -9.392 6.564 1.00 32.87 111 ASN B CA 1
ATOM 4109 C C . ASN B 1 131 ? 14.042 -8.197 6.576 1.00 32.76 111 ASN B C 1
ATOM 4110 O O . ASN B 1 131 ? 12.986 -8.232 5.955 1.00 32.83 111 ASN B O 1
ATOM 4115 N N . LEU B 1 132 ? 14.439 -7.147 7.288 1.00 32.66 112 LEU B N 1
ATOM 4116 C CA . LEU B 1 132 ? 13.686 -5.905 7.309 1.00 32.50 112 LEU B CA 1
ATOM 4117 C C . LEU B 1 132 ? 13.555 -5.355 5.880 1.00 32.45 112 LEU B C 1
ATOM 4118 O O . LEU B 1 132 ? 12.441 -5.209 5.375 1.00 32.36 112 LEU B O 1
ATOM 4123 N N . LEU B 1 133 ? 14.691 -5.097 5.226 1.00 32.45 113 LEU B N 1
ATOM 4124 C CA . LEU B 1 133 ? 14.708 -4.624 3.842 1.00 32.35 113 LEU B CA 1
ATOM 4125 C C . LEU B 1 133 ? 13.844 -5.455 2.938 1.00 32.54 113 LEU B C 1
ATOM 4126 O O . LEU B 1 133 ? 12.964 -4.924 2.295 1.00 32.72 113 LEU B O 1
ATOM 4131 N N . SER B 1 134 ? 14.075 -6.763 2.904 1.00 32.80 114 SER B N 1
ATOM 4132 C CA . SER B 1 134 ? 13.362 -7.627 1.967 1.00 33.22 114 SER B CA 1
ATOM 4133 C C . SER B 1 134 ? 11.873 -7.794 2.276 1.00 33.73 114 SER B C 1
ATOM 4134 O O . SER B 1 134 ? 11.188 -8.589 1.621 1.00 34.14 114 SER B O 1
ATOM 4137 N N . ALA B 1 135 ? 11.373 -7.043 3.260 1.00 34.08 115 ALA B N 1
ATOM 4138 C CA . ALA B 1 135 ? 9.940 -6.966 3.532 1.00 34.27 115 ALA B CA 1
ATOM 4139 C C . ALA B 1 135 ? 9.438 -5.606 3.091 1.00 34.62 115 ALA B C 1
ATOM 4140 O O . ALA B 1 135 ? 8.596 -5.506 2.188 1.00 34.65 115 ALA B O 1
ATOM 4142 N N . VAL B 1 136 ? 9.991 -4.566 3.718 1.00 35.09 116 VAL B N 1
ATOM 4143 C CA . VAL B 1 136 ? 9.609 -3.170 3.475 1.00 35.52 116 VAL B CA 1
ATOM 4144 C C . VAL B 1 136 ? 10.075 -2.586 2.128 1.00 36.11 116 VAL B C 1
ATOM 4145 O O . VAL B 1 136 ? 9.802 -1.432 1.844 1.00 36.35 116 VAL B O 1
ATOM 4149 N N . CYS B 1 137 ? 10.805 -3.360 1.321 1.00 36.90 117 CYS B N 1
ATOM 4150 C CA . CYS B 1 137 ? 11.026 -3.037 -0.119 1.00 37.60 117 CYS B CA 1
ATOM 4151 C C . CYS B 1 137 ? 11.551 -4.211 -0.995 1.00 37.31 117 CYS B C 1
ATOM 4152 O O . CYS B 1 137 ? 12.521 -4.055 -1.734 1.00 37.03 117 CYS B O 1
ATOM 4155 N N . GLY B 1 138 ? 10.890 -5.370 -0.889 1.00 37.31 118 GLY B N 1
ATOM 4156 C CA . GLY B 1 138 ? 11.124 -6.509 -1.756 1.00 37.35 118 GLY B CA 1
ATOM 4157 C C . GLY B 1 138 ? 10.031 -6.540 -2.792 1.00 37.45 118 GLY B C 1
ATOM 4158 O O . GLY B 1 138 ? 9.459 -5.509 -3.110 1.00 37.45 118 GLY B O 1
ATOM 4159 N N . GLU B 1 139 ? 9.738 -7.725 -3.311 1.00 37.54 119 GLU B N 1
ATOM 4160 C CA . GLU B 1 139 ? 8.625 -7.931 -4.256 1.00 37.88 119 GLU B CA 1
ATOM 4161 C C . GLU B 1 139 ? 7.385 -7.127 -3.884 1.00 36.93 119 GLU B C 1
ATOM 4162 O O . GLU B 1 139 ? 6.834 -6.409 -4.715 1.00 36.91 119 GLU B O 1
ATOM 4168 N N . GLY B 1 140 ? 6.945 -7.268 -2.633 1.00 36.05 120 GLY B N 1
ATOM 4169 C CA . GLY B 1 140 ? 5.691 -6.675 -2.169 1.00 34.68 120 GLY B CA 1
ATOM 4170 C C . GLY B 1 140 ? 5.491 -5.267 -2.679 1.00 33.57 120 GLY B C 1
ATOM 4171 O O . GLY B 1 140 ? 4.478 -4.971 -3.307 1.00 33.46 120 GLY B O 1
ATOM 4172 N N . VAL B 1 141 ? 6.493 -4.430 -2.429 1.00 32.34 121 VAL B N 1
ATOM 4173 C CA . VAL B 1 141 ? 6.446 -3.014 -2.704 1.00 31.13 121 VAL B CA 1
ATOM 4174 C C . VAL B 1 141 ? 6.528 -2.674 -4.201 1.00 30.56 121 VAL B C 1
ATOM 4175 O O . VAL B 1 141 ? 5.678 -1.958 -4.726 1.00 30.75 121 VAL B O 1
ATOM 4179 N N . PHE B 1 142 ? 7.532 -3.200 -4.891 1.00 29.51 122 PHE B N 1
ATOM 4180 C CA . PHE B 1 142 ? 7.812 -2.780 -6.274 1.00 28.27 122 PHE B CA 1
ATOM 4181 C C . PHE B 1 142 ? 7.022 -3.472 -7.391 1.00 27.82 122 PHE B C 1
ATOM 4182 O O . PHE B 1 142 ? 6.974 -2.968 -8.507 1.00 27.68 122 PHE B O 1
ATOM 4190 N N . PHE B 1 143 ? 6.406 -4.611 -7.087 1.00 27.44 123 PHE B N 1
ATOM 4191 C CA . PHE B 1 143 ? 5.702 -5.406 -8.101 1.00 27.26 123 PHE B CA 1
ATOM 4192 C C . PHE B 1 143 ? 4.269 -5.642 -7.696 1.00 27.68 123 PHE B C 1
ATOM 4193 O O . PHE B 1 143 ? 3.601 -6.560 -8.185 1.00 27.63 123 PHE B O 1
ATOM 4201 N N . SER B 1 144 ? 3.813 -4.787 -6.788 1.00 28.30 124 SER B N 1
ATOM 4202 C CA . SER B 1 144 ? 2.426 -4.762 -6.378 1.00 28.77 124 SER B CA 1
ATOM 4203 C C . SER B 1 144 ? 1.630 -4.515 -7.642 1.00 28.87 124 SER B C 1
ATOM 4204 O O . SER B 1 144 ? 2.112 -3.817 -8.540 1.00 29.06 124 SER B O 1
ATOM 4207 N N . PRO B 1 145 ? 0.413 -5.080 -7.734 1.00 29.09 125 PRO B N 1
ATOM 4208 C CA . PRO B 1 145 ? -0.261 -5.037 -9.044 1.00 28.94 125 PRO B CA 1
ATOM 4209 C C . PRO B 1 145 ? -0.811 -3.642 -9.335 1.00 28.57 125 PRO B C 1
ATOM 4210 O O . PRO B 1 145 ? -1.467 -3.056 -8.468 1.00 28.66 125 PRO B O 1
ATOM 4214 N N . GLY B 1 146 ? -0.513 -3.102 -10.518 1.00 28.04 126 GLY B N 1
ATOM 4215 C CA . GLY B 1 146 ? -0.990 -1.763 -10.900 1.00 27.30 126 GLY B CA 1
ATOM 4216 C C . GLY B 1 146 ? -0.377 -0.545 -10.206 1.00 26.62 126 GLY B C 1
ATOM 4217 O O . GLY B 1 146 ? -0.897 0.563 -10.327 1.00 26.41 126 GLY B O 1
ATOM 4218 N N . ILE B 1 147 ? 0.728 -0.737 -9.488 1.00 25.89 127 ILE B N 1
ATOM 4219 C CA . ILE B 1 147 ? 1.451 0.381 -8.871 1.00 25.18 127 ILE B CA 1
ATOM 4220 C C . ILE B 1 147 ? 2.905 0.439 -9.370 1.00 24.77 127 ILE B C 1
ATOM 4221 O O . ILE B 1 147 ? 3.805 -0.046 -8.673 1.00 24.71 127 ILE B O 1
ATOM 4226 N N . PRO B 1 148 ? 3.140 1.054 -10.561 1.00 24.30 128 PRO B N 1
ATOM 4227 C CA . PRO B 1 148 ? 4.435 1.110 -11.268 1.00 23.83 128 PRO B CA 1
ATOM 4228 C C . PRO B 1 148 ? 5.490 1.986 -10.612 1.00 23.45 128 PRO B C 1
ATOM 4229 O O . PRO B 1 148 ? 6.669 1.608 -10.604 1.00 23.49 128 PRO B O 1
ATOM 4233 N N . LEU B 1 149 ? 5.075 3.150 -10.104 1.00 22.90 129 LEU B N 1
ATOM 4234 C CA . LEU B 1 149 ? 5.979 4.098 -9.438 1.00 22.44 129 LEU B CA 1
ATOM 4235 C C . LEU B 1 149 ? 5.674 4.216 -7.949 1.00 22.31 129 LEU B C 1
ATOM 4236 O O . LEU B 1 149 ? 4.532 4.458 -7.563 1.00 22.32 129 LEU B O 1
ATOM 4241 N N . ILE B 1 150 ? 6.698 4.047 -7.116 1.00 22.08 130 ILE B N 1
ATOM 4242 C CA . ILE B 1 150 ? 6.525 4.040 -5.652 1.00 21.81 130 ILE B CA 1
ATOM 4243 C C . ILE B 1 150 ? 7.807 4.452 -4.912 1.00 21.84 130 ILE B C 1
ATOM 4244 O O . ILE B 1 150 ? 8.909 4.117 -5.309 1.00 21.74 130 ILE B O 1
ATOM 4249 N N . ARG B 1 151 ? 7.660 5.207 -3.841 1.00 22.12 131 ARG B N 1
ATOM 4250 C CA . ARG B 1 151 ? 8.827 5.660 -3.118 1.00 22.72 131 ARG B CA 1
ATOM 4251 C C . ARG B 1 151 ? 8.602 5.576 -1.633 1.00 22.97 131 ARG B C 1
ATOM 4252 O O . ARG B 1 151 ? 7.625 6.125 -1.116 1.00 23.33 131 ARG B O 1
ATOM 4260 N N . LEU B 1 152 ? 9.505 4.879 -0.955 1.00 22.86 132 LEU B N 1
ATOM 4261 C CA . LEU B 1 152 ? 9.480 4.808 0.486 1.00 22.90 132 LEU B CA 1
ATOM 4262 C C . LEU B 1 152 ? 10.059 6.107 1.023 1.00 23.53 132 LEU B C 1
ATOM 4263 O O . LEU B 1 152 ? 11.209 6.424 0.736 1.00 24.04 132 LEU B O 1
ATOM 4268 N N . GLN B 1 153 ? 9.271 6.852 1.793 1.00 23.87 133 GLN B N 1
ATOM 4269 C CA . GLN B 1 153 ? 9.689 8.156 2.279 1.00 24.51 133 GLN B CA 1
ATOM 4270 C C . GLN B 1 153 ? 10.247 8.168 3.705 1.00 25.34 133 GLN B C 1
ATOM 4271 O O . GLN B 1 153 ? 11.118 8.972 4.026 1.00 25.75 133 GLN B O 1
ATOM 4277 N N . ASP B 1 154 ? 9.772 7.277 4.566 1.00 26.20 134 ASP B N 1
ATOM 4278 C CA . ASP B 1 154 ? 10.283 7.226 5.934 1.00 26.99 134 ASP B CA 1
ATOM 4279 C C . ASP B 1 154 ? 9.921 5.914 6.630 1.00 27.17 134 ASP B C 1
ATOM 4280 O O . ASP B 1 154 ? 8.955 5.261 6.246 1.00 27.61 134 ASP B O 1
ATOM 4285 N N . ILE B 1 155 ? 10.711 5.526 7.630 1.00 27.17 135 ILE B N 1
ATOM 4286 C CA . ILE B 1 155 ? 10.374 4.421 8.540 1.00 27.49 135 ILE B CA 1
ATOM 4287 C C . ILE B 1 155 ? 10.378 5.023 9.933 1.00 27.79 135 ILE B C 1
ATOM 4288 O O . ILE B 1 155 ? 11.149 5.931 10.205 1.00 28.19 135 ILE B O 1
ATOM 4293 N N . ARG B 1 156 ? 9.534 4.506 10.817 1.00 28.14 136 ARG B N 1
ATOM 4294 C CA . ARG B 1 156 ? 9.582 4.836 12.238 1.00 28.44 136 ARG B CA 1
ATOM 4295 C C . ARG B 1 156 ? 9.584 3.528 13.003 1.00 28.52 136 ARG B C 1
ATOM 4296 O O . ARG B 1 156 ? 8.805 2.638 12.685 1.00 28.65 136 ARG B O 1
ATOM 4304 N N . PHE B 1 157 ? 10.434 3.411 14.015 1.00 28.75 137 PHE B N 1
ATOM 4305 C CA . PHE B 1 157 ? 10.511 2.172 14.798 1.00 29.18 137 PHE B CA 1
ATOM 4306 C C . PHE B 1 157 ? 10.029 2.382 16.231 1.00 29.70 137 PHE B C 1
ATOM 4307 O O . PHE B 1 157 ? 10.279 3.429 16.796 1.00 30.14 137 PHE B O 1
ATOM 4315 N N . PRO B 1 158 ? 9.358 1.392 16.837 1.00 30.22 138 PRO B N 1
ATOM 4316 C CA . PRO B 1 158 ? 9.041 1.524 18.264 1.00 31.06 138 PRO B CA 1
ATOM 4317 C C . PRO B 1 158 ? 10.235 1.210 19.173 1.00 32.04 138 PRO B C 1
ATOM 4318 O O . PRO B 1 158 ? 11.128 0.486 18.740 1.00 32.17 138 PRO B O 1
ATOM 4322 N N . GLU B 1 159 ? 10.230 1.735 20.416 1.00 33.21 139 GLU B N 1
ATOM 4323 C CA . GLU B 1 159 ? 11.296 1.473 21.428 1.00 34.24 139 GLU B CA 1
ATOM 4324 C C . GLU B 1 159 ? 11.624 -0.007 21.531 1.00 33.99 139 GLU B C 1
ATOM 4325 O O . GLU B 1 159 ? 12.780 -0.381 21.330 1.00 34.35 139 GLU B O 1
ATOM 4331 N N . PRO B 1 160 ? 10.622 -0.857 21.860 1.00 33.64 140 PRO B N 1
ATOM 4332 C CA . PRO B 1 160 ? 10.873 -2.292 21.951 1.00 33.28 140 PRO B CA 1
ATOM 4333 C C . PRO B 1 160 ? 11.752 -2.795 20.815 1.00 32.94 140 PRO B C 1
ATOM 4334 O O . PRO B 1 160 ? 12.730 -3.492 21.076 1.00 33.22 140 PRO B O 1
ATOM 4338 N N . TYR B 1 161 ? 11.427 -2.423 19.578 1.00 32.08 141 TYR B N 1
ATOM 4339 C CA . TYR B 1 161 ? 12.205 -2.859 18.424 1.00 31.26 141 TYR B CA 1
ATOM 4340 C C . TYR B 1 161 ? 13.601 -2.245 18.365 1.00 30.97 141 TYR B C 1
ATOM 4341 O O . TYR B 1 161 ? 14.584 -2.951 18.101 1.00 30.90 141 TYR B O 1
ATOM 4350 N N . LEU B 1 162 ? 13.681 -0.931 18.592 1.00 30.48 142 LEU B N 1
ATOM 4351 C CA . LEU B 1 162 ? 14.951 -0.194 18.520 1.00 29.91 142 LEU B CA 1
ATOM 4352 C C . LEU B 1 162 ? 15.931 -0.739 19.537 1.00 29.87 142 LEU B C 1
ATOM 4353 O O . LEU B 1 162 ? 17.136 -0.838 19.273 1.00 29.60 142 LEU B O 1
ATOM 4358 N N . ALA B 1 163 ? 15.381 -1.121 20.686 1.00 29.98 143 ALA B N 1
ATOM 4359 C CA . ALA B 1 163 ? 16.145 -1.639 21.810 1.00 30.24 143 ALA B CA 1
ATOM 4360 C C . ALA B 1 163 ? 16.960 -2.887 21.449 1.00 30.42 143 ALA B C 1
ATOM 4361 O O . ALA B 1 163 ? 17.885 -3.262 22.164 1.00 30.56 143 ALA B O 1
ATOM 4363 N N . ALA B 1 164 ? 16.636 -3.508 20.320 1.00 30.78 144 ALA B N 1
ATOM 4364 C CA . ALA B 1 164 ? 17.313 -4.732 19.897 1.00 31.02 144 ALA B CA 1
ATOM 4365 C C . ALA B 1 164 ? 18.652 -4.471 19.220 1.00 31.33 144 ALA B C 1
ATOM 4366 O O . ALA B 1 164 ? 19.504 -5.342 19.218 1.00 31.37 144 ALA B O 1
ATOM 4368 N N . PHE B 1 165 ? 18.833 -3.285 18.641 1.00 31.73 145 PHE B N 1
ATOM 4369 C CA . PHE B 1 165 ? 20.096 -2.915 17.996 1.00 32.09 145 PHE B CA 1
ATOM 4370 C C . PHE B 1 165 ? 20.904 -2.111 18.985 1.00 32.41 145 PHE B C 1
ATOM 4371 O O . PHE B 1 165 ? 20.381 -1.751 20.025 1.00 32.79 145 PHE B O 1
ATOM 4379 N N . ASP B 1 166 ? 22.164 -1.814 18.670 1.00 32.84 146 ASP B N 1
ATOM 4380 C CA . ASP B 1 166 ? 23.000 -0.988 19.558 1.00 33.28 146 ASP B CA 1
ATOM 4381 C C . ASP B 1 166 ? 23.234 0.394 18.999 1.00 33.06 146 ASP B C 1
ATOM 4382 O O . ASP B 1 166 ? 23.572 1.317 19.735 1.00 33.27 146 ASP B O 1
ATOM 4387 N N . GLY B 1 167 ? 23.077 0.534 17.690 1.00 32.82 147 GLY B N 1
ATOM 4388 C CA . GLY B 1 167 ? 23.316 1.815 17.043 1.00 32.58 147 GLY B CA 1
ATOM 4389 C C . GLY B 1 167 ? 24.775 2.190 17.213 1.00 32.12 147 GLY B C 1
ATOM 4390 O O . GLY B 1 167 ? 25.606 1.313 17.417 1.00 32.07 147 GLY B O 1
ATOM 4391 N N . PRO B 1 168 ? 25.093 3.494 17.147 1.00 31.88 148 PRO B N 1
ATOM 4392 C CA . PRO B 1 168 ? 26.493 3.881 17.208 1.00 31.66 148 PRO B CA 1
ATOM 4393 C C . PRO B 1 168 ? 27.046 3.614 18.597 1.00 31.60 148 PRO B C 1
ATOM 4394 O O . PRO B 1 168 ? 26.319 3.777 19.602 1.00 31.64 148 PRO B O 1
ATOM 4398 N N . ARG B 1 169 ? 28.305 3.176 18.647 1.00 31.22 149 ARG B N 1
ATOM 4399 C CA . ARG B 1 169 ? 29.023 3.014 19.906 1.00 30.97 149 ARG B CA 1
ATOM 4400 C C . ARG B 1 169 ? 29.401 4.360 20.506 1.00 30.72 149 ARG B C 1
ATOM 4401 O O . ARG B 1 169 ? 29.294 4.571 21.708 1.00 30.62 149 ARG B O 1
ATOM 4409 N N . PHE B 1 170 ? 29.860 5.266 19.650 1.00 30.60 150 PHE B N 1
ATOM 4410 C CA . PHE B 1 170 ? 30.356 6.570 20.079 1.00 30.48 150 PHE B CA 1
ATOM 4411 C C . PHE B 1 170 ? 29.368 7.711 19.864 1.00 30.45 150 PHE B C 1
ATOM 4412 O O . PHE B 1 170 ? 28.985 8.386 20.831 1.00 30.69 150 PHE B O 1
ATOM 4420 N N . GLY B 1 171 ? 28.955 7.926 18.615 1.00 30.27 151 GLY B N 1
ATOM 4421 C CA . GLY B 1 171 ? 28.039 9.027 18.299 1.00 30.32 151 GLY B CA 1
ATOM 4422 C C . GLY B 1 171 ? 28.798 10.343 18.271 1.00 30.33 151 GLY B C 1
ATOM 4423 O O . GLY B 1 171 ? 30.024 10.346 18.397 1.00 30.59 151 GLY B O 1
ATOM 4424 N N . ILE B 1 172 ? 28.096 11.462 18.091 1.00 30.00 152 ILE B N 1
ATOM 4425 C CA . ILE B 1 172 ? 28.768 12.767 18.047 1.00 29.67 152 ILE B CA 1
ATOM 4426 C C . ILE B 1 172 ? 29.493 12.927 19.364 1.00 29.39 152 ILE B C 1
ATOM 4427 O O . ILE B 1 172 ? 30.689 13.227 19.402 1.00 29.37 152 ILE B O 1
ATOM 4432 N N . ALA B 1 173 ? 28.735 12.696 20.435 1.00 28.87 153 ALA B N 1
ATOM 4433 C CA . ALA B 1 173 ? 29.237 12.643 21.795 1.00 28.31 153 ALA B CA 1
ATOM 4434 C C . ALA B 1 173 ? 30.665 12.089 21.862 1.00 27.93 153 ALA B C 1
ATOM 4435 O O . ALA B 1 173 ? 31.596 12.774 22.289 1.00 27.61 153 ALA B O 1
ATOM 4437 N N . GLY B 1 174 ? 30.828 10.850 21.414 1.00 27.67 154 GLY B N 1
ATOM 4438 C CA . GLY B 1 174 ? 32.078 10.134 21.582 1.00 27.65 154 GLY B CA 1
ATOM 4439 C C . GLY B 1 174 ? 33.154 10.722 20.719 1.00 27.64 154 GLY B C 1
ATOM 4440 O O . GLY B 1 174 ? 34.256 10.980 21.180 1.00 27.80 154 GLY B O 1
ATOM 4441 N N . VAL B 1 175 ? 32.807 10.944 19.459 1.00 27.78 155 VAL B N 1
ATOM 4442 C CA . VAL B 1 175 ? 33.713 11.499 18.473 1.00 27.74 155 VAL B CA 1
ATOM 4443 C C . VAL B 1 175 ? 34.258 12.824 18.971 1.00 28.19 155 VAL B C 1
ATOM 4444 O O . VAL B 1 175 ? 35.465 13.034 18.961 1.00 28.08 155 VAL B O 1
ATOM 4448 N N . ARG B 1 176 ? 33.370 13.700 19.434 1.00 29.02 156 ARG B N 1
ATOM 4449 C CA . ARG B 1 176 ? 33.787 14.974 20.038 1.00 29.89 156 ARG B CA 1
ATOM 4450 C C . ARG B 1 176 ? 34.826 14.799 21.142 1.00 30.78 156 ARG B C 1
ATOM 4451 O O . ARG B 1 176 ? 35.772 15.581 21.226 1.00 30.67 156 ARG B O 1
ATOM 4459 N N . GLU B 1 177 ? 34.653 13.777 21.982 1.00 31.95 157 GLU B N 1
ATOM 4460 C CA . GLU B 1 177 ? 35.569 13.603 23.092 1.00 33.40 157 GLU B CA 1
ATOM 4461 C C . GLU B 1 177 ? 36.930 13.075 22.676 1.00 33.23 157 GLU B C 1
ATOM 4462 O O . GLU B 1 177 ? 37.946 13.423 23.274 1.00 33.20 157 GLU B O 1
ATOM 4468 N N . ARG B 1 178 ? 36.944 12.234 21.654 1.00 33.32 158 ARG B N 1
ATOM 4469 C CA . ARG B 1 178 ? 38.185 11.733 21.103 1.00 33.39 158 ARG B CA 1
ATOM 4470 C C . ARG B 1 178 ? 39.031 12.848 20.496 1.00 32.96 158 ARG B C 1
ATOM 4471 O O . ARG B 1 178 ? 40.249 12.769 20.498 1.00 33.13 158 ARG B O 1
ATOM 4479 N N . LEU B 1 179 ? 38.392 13.889 19.984 1.00 32.44 159 LEU B N 1
ATOM 4480 C CA . LEU B 1 179 ? 39.135 14.950 19.322 1.00 32.13 159 LEU B CA 1
ATOM 4481 C C . LEU B 1 179 ? 39.341 16.164 20.199 1.00 32.21 159 LEU B C 1
ATOM 4482 O O . LEU B 1 179 ? 40.066 17.087 19.831 1.00 32.52 159 LEU B O 1
ATOM 4487 N N . GLN B 1 180 ? 38.701 16.168 21.361 1.00 32.02 160 GLN B N 1
ATOM 4488 C CA . GLN B 1 180 ? 38.646 17.367 22.200 1.00 31.84 160 GLN B CA 1
ATOM 4489 C C . GLN B 1 180 ? 38.008 18.534 21.437 1.00 31.56 160 GLN B C 1
ATOM 4490 O O . GLN B 1 180 ? 38.274 19.700 21.698 1.00 31.62 160 GLN B O 1
ATOM 4496 N N . ALA B 1 181 ? 37.135 18.183 20.500 1.00 31.45 161 ALA B N 1
ATOM 4497 C CA . ALA B 1 181 ? 36.478 19.136 19.618 1.00 31.14 161 ALA B CA 1
ATOM 4498 C C . ALA B 1 181 ? 35.073 19.456 20.104 1.00 31.02 161 ALA B C 1
ATOM 4499 O O . ALA B 1 181 ? 34.139 18.663 19.933 1.00 30.77 161 ALA B O 1
ATOM 4501 N N . PHE B 1 182 ? 34.930 20.624 20.712 1.00 30.96 162 PHE B N 1
ATOM 4502 C CA . PHE B 1 182 ? 33.659 21.010 21.277 1.00 30.92 162 PHE B CA 1
ATOM 4503 C C . PHE B 1 182 ? 33.220 22.352 20.737 1.00 30.98 162 PHE B C 1
ATOM 4504 O O . PHE B 1 182 ? 34.051 23.217 20.450 1.00 31.02 162 PHE B O 1
ATOM 4512 N N . ASP B 1 183 ? 31.903 22.499 20.584 1.00 31.03 163 ASP B N 1
ATOM 4513 C CA . ASP B 1 183 ? 31.254 23.741 20.126 1.00 30.99 163 ASP B CA 1
ATOM 4514 C C . ASP B 1 183 ? 31.776 24.243 18.778 1.00 30.25 163 ASP B C 1
ATOM 4515 O O . ASP B 1 183 ? 31.819 25.449 18.541 1.00 30.49 163 ASP B O 1
ATOM 4520 N N . ARG B 1 184 ? 32.184 23.316 17.911 1.00 29.16 164 ARG B N 1
ATOM 4521 C CA . ARG B 1 184 ? 32.632 23.628 16.553 1.00 28.01 164 ARG B CA 1
ATOM 4522 C C . ARG B 1 184 ? 32.452 22.384 15.734 1.00 27.09 164 ARG B C 1
ATOM 4523 O O . ARG B 1 184 ? 32.456 21.297 16.280 1.00 27.34 164 ARG B O 1
ATOM 4531 N N . PRO B 1 185 ? 32.265 22.531 14.423 1.00 26.03 165 PRO B N 1
ATOM 4532 C CA . PRO B 1 185 ? 32.148 21.360 13.580 1.00 25.42 165 PRO B CA 1
ATOM 4533 C C . PRO B 1 185 ? 33.443 20.559 13.548 1.00 25.10 165 PRO B C 1
ATOM 4534 O O . PRO B 1 185 ? 34.500 21.076 13.895 1.00 25.26 165 PRO B O 1
ATOM 4538 N N . ILE B 1 186 ? 33.351 19.297 13.160 1.00 24.84 166 ILE B N 1
ATOM 4539 C CA . ILE B 1 186 ? 34.528 18.445 13.002 1.00 24.68 166 ILE B CA 1
ATOM 4540 C C . ILE B 1 186 ? 35.118 18.629 11.600 1.00 24.98 166 ILE B C 1
ATOM 4541 O O . ILE B 1 186 ? 34.410 18.472 10.594 1.00 24.91 166 ILE B O 1
ATOM 4546 N N . PHE B 1 187 ? 36.412 18.940 11.527 1.00 25.34 167 PHE B N 1
ATOM 4547 C CA . PHE B 1 187 ? 37.052 19.193 10.226 1.00 25.82 167 PHE B CA 1
ATOM 4548 C C . PHE B 1 187 ? 37.745 17.986 9.605 1.00 26.12 167 PHE B C 1
ATOM 4549 O O . PHE B 1 187 ? 38.805 17.562 10.062 1.00 25.96 167 PHE B O 1
ATOM 4557 N N . PHE B 1 188 ? 37.111 17.451 8.560 1.00 26.84 168 PHE B N 1
ATOM 4558 C CA . PHE B 1 188 ? 37.628 16.328 7.775 1.00 27.68 168 PHE B CA 1
ATOM 4559 C C . PHE B 1 188 ? 38.378 16.830 6.545 1.00 28.43 168 PHE B C 1
ATOM 4560 O O . PHE B 1 188 ? 38.203 17.972 6.133 1.00 28.88 168 PHE B O 1
ATOM 4568 N N . GLY B 1 189 ? 39.191 15.965 5.949 1.00 29.02 169 GLY B N 1
ATOM 4569 C CA . GLY B 1 189 ? 39.847 16.282 4.688 1.00 29.86 169 GLY B CA 1
ATOM 4570 C C . GLY B 1 189 ? 40.205 15.026 3.928 1.00 30.36 169 GLY B C 1
ATOM 4571 O O . GLY B 1 189 ? 40.741 14.094 4.496 1.00 30.60 169 GLY B O 1
ATOM 4572 N N . VAL B 1 190 ? 39.903 14.996 2.641 1.00 30.87 170 VAL B N 1
ATOM 4573 C CA . VAL B 1 190 ? 40.187 13.824 1.834 1.00 31.61 170 VAL B CA 1
ATOM 4574 C C . VAL B 1 190 ? 41.500 14.073 1.107 1.00 32.33 170 VAL B C 1
ATOM 4575 O O . VAL B 1 190 ? 41.572 14.939 0.239 1.00 32.50 170 VAL B O 1
ATOM 4579 N N . ILE B 1 191 ? 42.536 13.316 1.460 1.00 33.19 171 ILE B N 1
ATOM 4580 C CA . ILE B 1 191 ? 43.872 13.545 0.910 1.00 34.06 171 ILE B CA 1
ATOM 4581 C C . ILE B 1 191 ? 43.821 13.414 -0.601 1.00 35.12 171 ILE B C 1
ATOM 4582 O O . ILE B 1 191 ? 43.256 12.442 -1.121 1.00 35.22 171 ILE B O 1
ATOM 4587 N N . LYS B 1 192 ? 44.381 14.416 -1.286 1.00 36.41 172 LYS B N 1
ATOM 4588 C CA . LYS B 1 192 ? 44.423 14.466 -2.751 1.00 37.69 172 LYS B CA 1
ATOM 4589 C C . LYS B 1 192 ? 45.794 14.900 -3.245 1.00 38.61 172 LYS B C 1
ATOM 4590 O O . LYS B 1 192 ? 46.380 15.823 -2.681 1.00 38.77 172 LYS B O 1
ATOM 4596 N N . PRO B 1 193 ? 46.308 14.253 -4.316 1.00 39.65 173 PRO B N 1
ATOM 4597 C CA . PRO B 1 193 ? 45.700 13.105 -5.016 1.00 40.46 173 PRO B CA 1
ATOM 4598 C C . PRO B 1 193 ? 45.726 11.852 -4.154 1.00 41.34 173 PRO B C 1
ATOM 4599 O O . PRO B 1 193 ? 46.415 11.841 -3.144 1.00 41.62 173 PRO B O 1
ATOM 4603 N N . ASN B 1 194 ? 44.974 10.822 -4.534 1.00 42.41 174 ASN B N 1
ATOM 4604 C CA . ASN B 1 194 ? 44.988 9.532 -3.812 1.00 43.43 174 ASN B CA 1
ATOM 4605 C C . ASN B 1 194 ? 45.368 8.349 -4.707 1.00 44.04 174 ASN B C 1
ATOM 4606 O O . ASN B 1 194 ? 46.475 7.799 -4.600 1.00 43.95 174 ASN B O 1
ATOM 4611 N N . ILE B 1 195 ? 44.427 7.975 -5.579 1.00 44.93 175 ILE B N 1
ATOM 4612 C CA . ILE B 1 195 ? 44.626 6.983 -6.618 1.00 45.71 175 ILE B CA 1
ATOM 4613 C C . ILE B 1 195 ? 45.863 7.379 -7.410 1.00 46.13 175 ILE B C 1
ATOM 4614 O O . ILE B 1 195 ? 45.895 8.421 -8.064 1.00 45.93 175 ILE B O 1
ATOM 4619 N N . GLY B 1 196 ? 46.895 6.559 -7.313 1.00 46.95 176 GLY B N 1
ATOM 4620 C CA . GLY B 1 196 ? 48.085 6.779 -8.103 1.00 48.38 176 GLY B CA 1
ATOM 4621 C C . GLY B 1 196 ? 49.311 7.037 -7.276 1.00 49.42 176 GLY B C 1
ATOM 4622 O O . GLY B 1 196 ? 50.425 6.836 -7.744 1.00 49.56 176 GLY B O 1
ATOM 4623 N N . LEU B 1 197 ? 49.109 7.482 -6.045 1.00 50.67 177 LEU B N 1
ATOM 4624 C CA . LEU B 1 197 ? 50.226 7.775 -5.166 1.00 51.85 177 LEU B CA 1
ATOM 4625 C C . LEU B 1 197 ? 50.705 6.557 -4.389 1.00 52.69 177 LEU B C 1
ATOM 4626 O O . LEU B 1 197 ? 49.887 5.866 -3.770 1.00 52.67 177 LEU B O 1
ATOM 4631 N N . PRO B 1 198 ? 52.036 6.291 -4.422 1.00 53.55 178 PRO B N 1
ATOM 4632 C CA . PRO B 1 198 ? 52.645 5.289 -3.548 1.00 54.24 178 PRO B CA 1
ATOM 4633 C C . PRO B 1 198 ? 52.459 5.717 -2.079 1.00 54.87 178 PRO B C 1
ATOM 4634 O O . PRO B 1 198 ? 52.007 6.840 -1.829 1.00 54.99 178 PRO B O 1
ATOM 4638 N N . PRO B 1 199 ? 52.793 4.838 -1.107 1.00 55.34 179 PRO B N 1
ATOM 4639 C CA . PRO B 1 199 ? 52.340 5.200 0.241 1.00 55.37 179 PRO B CA 1
ATOM 4640 C C . PRO B 1 199 ? 53.117 6.352 0.901 1.00 55.34 179 PRO B C 1
ATOM 4641 O O . PRO B 1 199 ? 52.592 6.983 1.807 1.00 55.47 179 PRO B O 1
ATOM 4645 N N . GLN B 1 200 ? 54.336 6.646 0.455 1.00 55.21 180 GLN B N 1
ATOM 4646 C CA . GLN B 1 200 ? 55.163 7.628 1.178 1.00 55.04 180 GLN B CA 1
ATOM 4647 C C . GLN B 1 200 ? 54.717 9.100 1.068 1.00 54.25 180 GLN B C 1
ATOM 4648 O O . GLN B 1 200 ? 54.451 9.723 2.097 1.00 54.20 180 GLN B O 1
ATOM 4654 N N . PRO B 1 201 ? 54.626 9.662 -0.162 1.00 53.51 181 PRO B N 1
ATOM 4655 C CA . PRO B 1 201 ? 54.259 11.091 -0.261 1.00 52.67 181 PRO B CA 1
ATOM 4656 C C . PRO B 1 201 ? 52.828 11.348 0.224 1.00 51.66 181 PRO B C 1
ATOM 4657 O O . PRO B 1 201 ? 52.372 12.489 0.299 1.00 51.54 181 PRO B O 1
ATOM 4661 N N . PHE B 1 202 ? 52.146 10.264 0.553 1.00 50.50 182 PHE B N 1
ATOM 4662 C CA . PHE B 1 202 ? 50.811 10.301 1.083 1.00 49.51 182 PHE B CA 1
ATOM 4663 C C . PHE B 1 202 ? 50.790 10.836 2.518 1.00 48.78 182 PHE B C 1
ATOM 4664 O O . PHE B 1 202 ? 49.997 11.724 2.850 1.00 48.55 182 PHE B O 1
ATOM 4672 N N . ALA B 1 203 ? 51.658 10.273 3.365 1.00 47.78 183 ALA B N 1
ATOM 4673 C CA . ALA B 1 203 ? 51.781 10.671 4.763 1.00 46.74 183 ALA B CA 1
ATOM 4674 C C . ALA B 1 203 ? 52.142 12.140 4.861 1.00 46.17 183 ALA B C 1
ATOM 4675 O O . ALA B 1 203 ? 51.677 12.849 5.754 1.00 45.99 183 ALA B O 1
ATOM 4677 N N . GLU B 1 204 ? 52.972 12.583 3.921 1.00 45.54 184 GLU B N 1
ATOM 4678 C CA . GLU B 1 204 ? 53.384 13.980 3.817 1.00 44.88 184 GLU B CA 1
ATOM 4679 C C . GLU B 1 204 ? 52.214 14.956 3.828 1.00 43.37 184 GLU B C 1
ATOM 4680 O O . GLU B 1 204 ? 52.122 15.827 4.705 1.00 43.10 184 GLU B O 1
ATOM 4686 N N . LEU B 1 205 ? 51.321 14.781 2.862 1.00 41.76 185 LEU B N 1
ATOM 4687 C CA . LEU B 1 205 ? 50.155 15.627 2.725 1.00 40.39 185 LEU B CA 1
ATOM 4688 C C . LEU B 1 205 ? 49.255 15.567 3.956 1.00 39.78 185 LEU B C 1
ATOM 4689 O O . LEU B 1 205 ? 48.768 16.598 4.438 1.00 39.94 185 LEU B O 1
ATOM 4694 N N . GLY B 1 206 ? 49.040 14.358 4.462 1.00 38.84 186 GLY B N 1
ATOM 4695 C CA . GLY B 1 206 ? 48.255 14.171 5.674 1.00 37.51 186 GLY B CA 1
ATOM 4696 C C . GLY B 1 206 ? 48.869 14.946 6.814 1.00 36.55 186 GLY B C 1
ATOM 4697 O O . GLY B 1 206 ? 48.186 15.740 7.461 1.00 36.48 186 GLY B O 1
ATOM 4698 N N . TYR B 1 207 ? 50.170 14.738 7.024 1.00 35.71 187 TYR B N 1
ATOM 4699 C CA . TYR B 1 207 ? 50.902 15.377 8.105 1.00 34.89 187 TYR B CA 1
ATOM 4700 C C . TYR B 1 207 ? 50.656 16.878 8.141 1.00 34.35 187 TYR B C 1
ATOM 4701 O O . TYR B 1 207 ? 50.371 17.461 9.192 1.00 34.38 187 TYR B O 1
ATOM 4710 N N . GLN B 1 208 ? 50.755 17.485 6.973 1.00 33.60 188 GLN B N 1
ATOM 4711 C CA . GLN B 1 208 ? 50.631 18.915 6.837 1.00 33.31 188 GLN B CA 1
ATOM 4712 C C . GLN B 1 208 ? 49.264 19.442 7.179 1.00 32.24 188 GLN B C 1
ATOM 4713 O O . GLN B 1 208 ? 49.141 20.376 7.973 1.00 32.30 188 GLN B O 1
ATOM 4719 N N . SER B 1 209 ? 48.248 18.849 6.554 1.00 30.95 189 SER B N 1
ATOM 4720 C CA . SER B 1 209 ? 46.863 19.242 6.745 1.00 29.71 189 SER B CA 1
ATOM 4721 C C . SER B 1 209 ? 46.433 19.180 8.213 1.00 29.19 189 SER B C 1
ATOM 4722 O O . SER B 1 209 ? 45.672 20.034 8.669 1.00 29.28 189 SER B O 1
ATOM 4725 N N . TRP B 1 210 ? 46.918 18.174 8.945 1.00 28.23 190 TRP B N 1
ATOM 4726 C CA . TRP B 1 210 ? 46.711 18.093 10.399 1.00 27.41 190 TRP B CA 1
ATOM 4727 C C . TRP B 1 210 ? 47.337 19.285 11.126 1.00 27.29 190 TRP B C 1
ATOM 4728 O O . TRP B 1 210 ? 46.731 19.863 12.032 1.00 27.35 190 TRP B O 1
ATOM 4739 N N . THR B 1 211 ? 48.567 19.618 10.748 1.00 27.11 191 THR B N 1
ATOM 4740 C CA . THR B 1 211 ? 49.278 20.739 11.343 1.00 27.12 191 THR B CA 1
ATOM 4741 C C . THR B 1 211 ? 48.509 22.031 11.076 1.00 27.09 191 THR B C 1
ATOM 4742 O O . THR B 1 211 ? 48.392 22.883 11.962 1.00 27.27 191 THR B O 1
ATOM 4746 N N . GLY B 1 212 ? 47.987 22.159 9.854 1.00 26.92 192 GLY B N 1
ATOM 4747 C CA . GLY B 1 212 ? 47.228 23.335 9.436 1.00 26.68 192 GLY B CA 1
ATOM 4748 C C . GLY B 1 212 ? 45.983 23.551 10.274 1.00 26.66 192 GLY B C 1
ATOM 4749 O O . GLY B 1 212 ? 45.520 24.691 10.415 1.00 26.75 192 GLY B O 1
ATOM 4750 N N . GLY B 1 213 ? 45.445 22.457 10.827 1.00 26.53 193 GLY B N 1
ATOM 4751 C CA . GLY B 1 213 ? 44.309 22.516 11.752 1.00 26.17 193 GLY B CA 1
ATOM 4752 C C . GLY B 1 213 ? 43.195 21.535 11.456 1.00 26.08 193 GLY B C 1
ATOM 4753 O O . GLY B 1 213 ? 42.103 21.680 11.992 1.00 26.19 193 GLY B O 1
ATOM 4754 N N . LEU B 1 214 ? 43.459 20.546 10.602 1.00 25.83 194 LEU B N 1
ATOM 4755 C CA . LEU B 1 214 ? 42.504 19.475 10.360 1.00 25.70 194 LEU B CA 1
ATOM 4756 C C . LEU B 1 214 ? 42.412 18.527 11.533 1.00 25.86 194 LEU B C 1
ATOM 4757 O O . LEU B 1 214 ? 43.420 18.223 12.171 1.00 25.94 194 LEU B O 1
ATOM 4762 N N . ASP B 1 215 ? 41.199 18.041 11.788 1.00 26.01 195 ASP B N 1
ATOM 4763 C CA . ASP B 1 215 ? 40.949 17.069 12.837 1.00 25.98 195 ASP B CA 1
ATOM 4764 C C . ASP B 1 215 ? 41.221 15.691 12.280 1.00 25.68 195 ASP B C 1
ATOM 4765 O O . ASP B 1 215 ? 41.977 14.919 12.866 1.00 25.62 195 ASP B O 1
ATOM 4770 N N . ILE B 1 216 ? 40.619 15.405 11.129 1.00 25.49 196 ILE B N 1
ATOM 4771 C CA . ILE B 1 216 ? 40.690 14.086 10.522 1.00 25.40 196 ILE B CA 1
ATOM 4772 C C . ILE B 1 216 ? 41.097 14.131 9.050 1.00 25.83 196 ILE B C 1
ATOM 4773 O O . ILE B 1 216 ? 40.491 14.828 8.237 1.00 25.73 196 ILE B O 1
ATOM 4778 N N . ALA B 1 217 ? 42.131 13.368 8.720 1.00 26.39 197 ALA B N 1
ATOM 4779 C CA . ALA B 1 217 ? 42.548 13.193 7.349 1.00 26.91 197 ALA B CA 1
ATOM 4780 C C . ALA B 1 217 ? 42.112 11.808 6.959 1.00 27.55 197 ALA B C 1
ATOM 4781 O O . ALA B 1 217 ? 42.404 10.844 7.649 1.00 27.30 197 ALA B O 1
ATOM 4783 N N . LYS B 1 218 ? 41.388 11.726 5.853 1.00 28.92 198 LYS B N 1
ATOM 4784 C CA . LYS B 1 218 ? 40.774 10.479 5.409 1.00 30.21 198 LYS B CA 1
ATOM 4785 C C . LYS B 1 218 ? 41.249 10.025 4.030 1.00 31.64 198 LYS B C 1
ATOM 4786 O O . LYS B 1 218 ? 41.681 10.834 3.182 1.00 31.57 198 LYS B O 1
ATOM 4792 N N . ASP B 1 219 ? 41.157 8.707 3.846 1.00 33.47 199 ASP B N 1
ATOM 4793 C CA . ASP B 1 219 ? 41.328 8.036 2.566 1.00 35.29 199 ASP B CA 1
ATOM 4794 C C . ASP B 1 219 ? 40.116 8.299 1.671 1.00 36.41 199 ASP B C 1
ATOM 4795 O O . ASP B 1 219 ? 38.983 8.393 2.148 1.00 36.40 199 ASP B O 1
ATOM 4800 N N . ASP B 1 220 ? 40.348 8.405 0.371 1.00 38.08 200 ASP B N 1
ATOM 4801 C CA . ASP B 1 220 ? 39.254 8.432 -0.592 1.00 39.88 200 ASP B CA 1
ATOM 4802 C C . ASP B 1 220 ? 38.416 7.130 -0.534 1.00 40.65 200 ASP B C 1
ATOM 4803 O O . ASP B 1 220 ? 38.931 6.066 -0.164 1.00 40.61 200 ASP B O 1
ATOM 4808 N N . GLU B 1 221 ? 37.132 7.225 -0.900 1.00 41.81 201 GLU B N 1
ATOM 4809 C CA . GLU B 1 221 ? 36.197 6.074 -0.923 1.00 43.04 201 GLU B CA 1
ATOM 4810 C C . GLU B 1 221 ? 36.777 4.888 -1.682 1.00 43.06 201 GLU B C 1
ATOM 4811 O O . GLU B 1 221 ? 36.613 3.732 -1.274 1.00 42.81 201 GLU B O 1
ATOM 4817 N N . MET B 1 222 ? 37.453 5.204 -2.784 1.00 43.26 202 MET B N 1
ATOM 4818 C CA . MET B 1 222 ? 37.978 4.226 -3.721 1.00 43.76 202 MET B CA 1
ATOM 4819 C C . MET B 1 222 ? 39.420 3.815 -3.441 1.00 43.87 202 MET B C 1
ATOM 4820 O O . MET B 1 222 ? 40.114 3.346 -4.339 1.00 43.94 202 MET B O 1
ATOM 4825 N N . LEU B 1 223 ? 39.888 3.995 -2.217 1.00 44.15 203 LEU B N 1
ATOM 4826 C CA . LEU B 1 223 ? 41.247 3.607 -1.907 1.00 44.61 203 LEU B CA 1
ATOM 4827 C C . LEU B 1 223 ? 41.269 2.650 -0.731 1.00 45.33 203 LEU B C 1
ATOM 4828 O O . LEU B 1 223 ? 41.127 3.074 0.411 1.00 45.47 203 LEU B O 1
ATOM 4833 N N . ALA B 1 224 ? 41.430 1.359 -1.011 1.00 46.15 204 ALA B N 1
ATOM 4834 C CA . ALA B 1 224 ? 41.563 0.362 0.059 1.00 46.97 204 ALA B CA 1
ATOM 4835 C C . ALA B 1 224 ? 42.909 -0.361 -0.024 1.00 47.59 204 ALA B C 1
ATOM 4836 O O . ALA B 1 224 ? 43.949 0.268 -0.253 1.00 47.87 204 ALA B O 1
ATOM 4838 N N . ASP B 1 225 ? 42.877 -1.682 0.145 1.00 48.11 205 ASP B N 1
ATOM 4839 C CA . ASP B 1 225 ? 44.079 -2.509 0.159 1.00 48.43 205 ASP B CA 1
ATOM 4840 C C . ASP B 1 225 ? 44.420 -2.955 -1.269 1.00 48.38 205 ASP B C 1
ATOM 4841 O O . ASP B 1 225 ? 43.767 -3.837 -1.824 1.00 48.48 205 ASP B O 1
ATOM 4846 N N . VAL B 1 226 ? 45.429 -2.328 -1.867 1.00 48.47 206 VAL B N 1
ATOM 4847 C CA . VAL B 1 226 ? 45.829 -2.648 -3.237 1.00 48.60 206 VAL B CA 1
ATOM 4848 C C . VAL B 1 226 ? 47.338 -2.790 -3.410 1.00 48.70 206 VAL B C 1
ATOM 4849 O O . VAL B 1 226 ? 48.109 -2.238 -2.635 1.00 48.78 206 VAL B O 1
ATOM 4853 N N . ASP B 1 227 ? 47.743 -3.535 -4.435 1.00 48.80 207 ASP B N 1
ATOM 4854 C CA . ASP B 1 227 ? 49.159 -3.733 -4.784 1.00 49.00 207 ASP B CA 1
ATOM 4855 C C . ASP B 1 227 ? 50.018 -2.475 -4.626 1.00 48.53 207 ASP B C 1
ATOM 4856 O O . ASP B 1 227 ? 51.013 -2.485 -3.914 1.00 48.38 207 ASP B O 1
ATOM 4861 N N . TRP B 1 228 ? 49.616 -1.400 -5.300 1.00 48.14 208 TRP B N 1
ATOM 4862 C CA . TRP B 1 228 ? 50.396 -0.161 -5.402 1.00 47.56 208 TRP B CA 1
ATOM 4863 C C . TRP B 1 228 ? 50.382 0.722 -4.141 1.00 47.39 208 TRP B C 1
ATOM 4864 O O . TRP B 1 228 ? 51.262 1.560 -3.961 1.00 47.80 208 TRP B O 1
ATOM 4875 N N . CYS B 1 229 ? 49.393 0.546 -3.270 1.00 46.77 209 CYS B N 1
ATOM 4876 C CA . CYS B 1 229 ? 49.341 1.308 -2.015 1.00 46.23 209 CYS B CA 1
ATOM 4877 C C . CYS B 1 229 ? 48.665 0.493 -0.915 1.00 45.72 209 CYS B C 1
ATOM 4878 O O . CYS B 1 229 ? 47.569 0.848 -0.467 1.00 45.85 209 CYS B O 1
ATOM 4881 N N . PRO B 1 230 ? 49.325 -0.589 -0.456 1.00 44.95 210 PRO B N 1
ATOM 4882 C CA . PRO B 1 230 ? 48.710 -1.483 0.518 1.00 44.48 210 PRO B CA 1
ATOM 4883 C C . PRO B 1 230 ? 48.338 -0.777 1.819 1.00 44.10 210 PRO B C 1
ATOM 4884 O O . PRO B 1 230 ? 49.027 0.155 2.227 1.00 44.17 210 PRO B O 1
ATOM 4888 N N . LEU B 1 231 ? 47.251 -1.222 2.448 1.00 43.43 211 LEU B N 1
ATOM 4889 C CA . LEU B 1 231 ? 46.761 -0.604 3.665 1.00 42.67 211 LEU B CA 1
ATOM 4890 C C . LEU B 1 231 ? 47.741 -0.811 4.789 1.00 42.51 211 LEU B C 1
ATOM 4891 O O . LEU B 1 231 ? 47.926 0.086 5.607 1.00 42.62 211 LEU B O 1
ATOM 4896 N N . ALA B 1 232 ? 48.356 -1.996 4.831 1.00 42.19 212 ALA B N 1
ATOM 4897 C CA . ALA B 1 232 ? 49.414 -2.298 5.798 1.00 41.75 212 ALA B CA 1
ATOM 4898 C C . ALA B 1 232 ? 50.368 -1.105 5.948 1.00 41.57 212 ALA B C 1
ATOM 4899 O O . ALA B 1 232 ? 50.614 -0.643 7.063 1.00 41.44 212 ALA B O 1
ATOM 4901 N N . GLU B 1 233 ? 50.842 -0.581 4.812 1.00 41.20 213 GLU B N 1
ATOM 4902 C CA . GLU B 1 233 ? 51.879 0.458 4.763 1.00 41.27 213 GLU B CA 1
ATOM 4903 C C . GLU B 1 233 ? 51.397 1.913 4.836 1.00 39.93 213 GLU B C 1
ATOM 4904 O O . GLU B 1 233 ? 52.041 2.751 5.485 1.00 39.97 213 GLU B O 1
ATOM 4910 N N . ARG B 1 234 ? 50.302 2.221 4.140 1.00 38.62 214 ARG B N 1
ATOM 4911 C CA . ARG B 1 234 ? 49.651 3.518 4.257 1.00 37.14 214 ARG B CA 1
ATOM 4912 C C . ARG B 1 234 ? 49.458 3.859 5.719 1.00 36.61 214 ARG B C 1
ATOM 4913 O O . ARG B 1 234 ? 49.913 4.891 6.196 1.00 36.52 214 ARG B O 1
ATOM 4921 N N . ALA B 1 235 ? 48.776 2.959 6.421 1.00 35.98 215 ALA B N 1
ATOM 4922 C CA . ALA B 1 235 ? 48.351 3.167 7.791 1.00 35.33 215 ALA B CA 1
ATOM 4923 C C . ALA B 1 235 ? 49.533 3.302 8.714 1.00 35.03 215 ALA B C 1
ATOM 4924 O O . ALA B 1 235 ? 49.512 4.131 9.614 1.00 35.06 215 ALA B O 1
ATOM 4926 N N . ALA B 1 236 ? 50.558 2.487 8.496 1.00 34.56 216 ALA B N 1
ATOM 4927 C CA . ALA B 1 236 ? 51.790 2.616 9.257 1.00 34.27 216 ALA B CA 1
ATOM 4928 C C . ALA B 1 236 ? 52.343 4.051 9.181 1.00 34.22 216 ALA B C 1
ATOM 4929 O O . ALA B 1 236 ? 52.619 4.675 10.211 1.00 34.08 216 ALA B O 1
ATOM 4931 N N . LEU B 1 237 ? 52.479 4.568 7.958 1.00 34.19 217 LEU B N 1
ATOM 4932 C CA . LEU B 1 237 ? 53.068 5.892 7.728 1.00 34.10 217 LEU B CA 1
ATOM 4933 C C . LEU B 1 237 ? 52.152 7.030 8.180 1.00 34.36 217 LEU B C 1
ATOM 4934 O O . LEU B 1 237 ? 52.611 8.022 8.741 1.00 34.65 217 LEU B O 1
ATOM 4939 N N . LEU B 1 238 ? 50.860 6.887 7.912 1.00 34.60 218 LEU B N 1
ATOM 4940 C CA . LEU B 1 238 ? 49.875 7.890 8.291 1.00 34.69 218 LEU B CA 1
ATOM 4941 C C . LEU B 1 238 ? 49.602 7.870 9.786 1.00 35.20 218 LEU B C 1
ATOM 4942 O O . LEU B 1 238 ? 49.326 8.905 10.379 1.00 35.28 218 LEU B O 1
ATOM 4947 N N . GLY B 1 239 ? 49.682 6.692 10.394 1.00 35.78 219 GLY B N 1
ATOM 4948 C CA . GLY B 1 239 ? 49.614 6.583 11.848 1.00 36.77 219 GLY B CA 1
ATOM 4949 C C . GLY B 1 239 ? 50.739 7.344 12.540 1.00 37.61 219 GLY B C 1
ATOM 4950 O O . GLY B 1 239 ? 50.499 8.011 13.544 1.00 37.69 219 GLY B O 1
ATOM 4951 N N . ASP B 1 240 ? 51.963 7.221 12.010 1.00 38.46 220 ASP B N 1
ATOM 4952 C CA . ASP B 1 240 ? 53.133 7.980 12.470 1.00 39.39 220 ASP B CA 1
ATOM 4953 C C . ASP B 1 240 ? 52.908 9.461 12.328 1.00 39.22 220 ASP B C 1
ATOM 4954 O O . ASP B 1 240 ? 53.036 10.204 13.291 1.00 39.33 220 ASP B O 1
ATOM 4959 N N . ALA B 1 241 ? 52.592 9.872 11.101 1.00 39.18 221 ALA B N 1
ATOM 4960 C CA . ALA B 1 241 ? 52.381 11.259 10.755 1.00 39.12 221 ALA B CA 1
ATOM 4961 C C . ALA B 1 241 ? 51.330 11.816 11.679 1.00 39.23 221 ALA B C 1
ATOM 4962 O O . ALA B 1 241 ? 51.375 12.990 12.050 1.00 39.33 221 ALA B O 1
ATOM 4964 N N . CYS B 1 242 ? 50.397 10.958 12.078 1.00 39.53 222 CYS B N 1
ATOM 4965 C CA . CYS B 1 242 ? 49.328 11.381 12.968 1.00 39.81 222 CYS B CA 1
ATOM 4966 C C . CYS B 1 242 ? 49.796 11.593 14.398 1.00 40.22 222 CYS B C 1
ATOM 4967 O O . CYS B 1 242 ? 49.542 12.659 14.960 1.00 40.56 222 CYS B O 1
ATOM 4970 N N . ARG B 1 243 ? 50.459 10.585 14.982 1.00 40.46 223 ARG B N 1
ATOM 4971 C CA . ARG B 1 243 ? 51.054 10.708 16.322 1.00 40.47 223 ARG B CA 1
ATOM 4972 C C . ARG B 1 243 ? 52.018 11.887 16.383 1.00 40.50 223 ARG B C 1
ATOM 4973 O O . ARG B 1 243 ? 52.091 12.581 17.404 1.00 40.45 223 ARG B O 1
ATOM 4981 N N . ARG B 1 244 ? 52.732 12.116 15.278 1.00 40.59 224 ARG B N 1
ATOM 4982 C CA . ARG B 1 244 ? 53.707 13.204 15.175 1.00 41.10 224 ARG B CA 1
ATOM 4983 C C . ARG B 1 244 ? 53.017 14.572 15.238 1.00 40.09 224 ARG B C 1
ATOM 4984 O O . ARG B 1 244 ? 53.416 15.419 16.035 1.00 40.13 224 ARG B O 1
ATOM 4992 N N . ALA B 1 245 ? 51.977 14.771 14.423 1.00 39.30 225 ALA B N 1
ATOM 4993 C CA . ALA B 1 245 ? 51.265 16.055 14.365 1.00 38.61 225 ALA B CA 1
ATOM 4994 C C . ALA B 1 245 ? 50.479 16.324 15.636 1.00 38.35 225 ALA B C 1
ATOM 4995 O O . ALA B 1 245 ? 50.338 17.474 16.054 1.00 38.17 225 ALA B O 1
ATOM 4997 N N . SER B 1 246 ? 49.981 15.246 16.240 1.00 38.21 226 SER B N 1
ATOM 4998 C CA . SER B 1 246 ? 49.181 15.291 17.463 1.00 38.08 226 SER B CA 1
ATOM 4999 C C . SER B 1 246 ? 50.009 15.809 18.633 1.00 38.20 226 SER B C 1
ATOM 5000 O O . SER B 1 246 ? 49.533 16.624 19.426 1.00 38.28 226 SER B O 1
ATOM 5003 N N . ALA B 1 247 ? 51.247 15.320 18.730 1.00 38.45 227 ALA B N 1
ATOM 5004 C CA . ALA B 1 247 ? 52.197 15.738 19.765 1.00 38.42 227 ALA B CA 1
ATOM 5005 C C . ALA B 1 247 ? 52.651 17.174 19.527 1.00 38.53 227 ALA B C 1
ATOM 5006 O O . ALA B 1 247 ? 52.679 17.975 20.462 1.00 38.65 227 ALA B O 1
ATOM 5008 N N . GLU B 1 248 ? 52.979 17.494 18.273 1.00 38.62 228 GLU B N 1
ATOM 5009 C CA . GLU B 1 248 ? 53.452 18.833 17.881 1.00 38.87 228 GLU B CA 1
ATOM 5010 C C . GLU B 1 248 ? 52.420 19.957 17.974 1.00 38.13 228 GLU B C 1
ATOM 5011 O O . GLU B 1 248 ? 52.791 21.112 18.139 1.00 38.13 228 GLU B O 1
ATOM 5017 N N . THR B 1 249 ? 51.139 19.629 17.846 1.00 37.43 229 THR B N 1
ATOM 5018 C CA . THR B 1 249 ? 50.089 20.619 18.042 1.00 36.57 229 THR B CA 1
ATOM 5019 C C . THR B 1 249 ? 49.433 20.486 19.433 1.00 36.01 229 THR B C 1
ATOM 5020 O O . THR B 1 249 ? 48.768 21.399 19.891 1.00 35.97 229 THR B O 1
ATOM 5024 N N . GLY B 1 250 ? 49.626 19.355 20.105 1.00 35.36 230 GLY B N 1
ATOM 5025 C CA . GLY B 1 250 ? 49.094 19.162 21.453 1.00 34.60 230 GLY B CA 1
ATOM 5026 C C . GLY B 1 250 ? 47.609 18.865 21.490 1.00 34.26 230 GLY B C 1
ATOM 5027 O O . GLY B 1 250 ? 47.033 18.684 22.558 1.00 34.56 230 GLY B O 1
ATOM 5028 N N . VAL B 1 251 ? 46.986 18.819 20.318 1.00 33.77 231 VAL B N 1
ATOM 5029 C CA . VAL B 1 251 ? 45.566 18.463 20.170 1.00 33.10 231 VAL B CA 1
ATOM 5030 C C . VAL B 1 251 ? 45.487 17.093 19.508 1.00 32.35 231 VAL B C 1
ATOM 5031 O O . VAL B 1 251 ? 46.263 16.811 18.596 1.00 32.62 231 VAL B O 1
ATOM 5035 N N . PRO B 1 252 ? 44.570 16.229 19.964 1.00 31.45 232 PRO B N 1
ATOM 5036 C CA . PRO B 1 252 ? 44.431 14.913 19.313 1.00 30.83 232 PRO B CA 1
ATOM 5037 C C . PRO B 1 252 ? 44.061 15.014 17.829 1.00 30.18 232 PRO B C 1
ATOM 5038 O O . PRO B 1 252 ? 43.136 15.743 17.464 1.00 30.15 232 PRO B O 1
ATOM 5042 N N . LYS B 1 253 ? 44.814 14.307 16.988 1.00 29.44 233 LYS B N 1
ATOM 5043 C CA . LYS B 1 253 ? 44.518 14.181 15.540 1.00 28.74 233 LYS B CA 1
ATOM 5044 C C . LYS B 1 253 ? 44.115 12.732 15.188 1.00 28.25 233 LYS B C 1
ATOM 5045 O O . LYS B 1 253 ? 44.401 11.802 15.944 1.00 28.47 233 LYS B O 1
ATOM 5051 N N . ILE B 1 254 ? 43.437 12.533 14.062 1.00 27.40 234 ILE B N 1
ATOM 5052 C CA . ILE B 1 254 ? 42.922 11.202 13.739 1.00 26.75 234 ILE B CA 1
ATOM 5053 C C . ILE B 1 254 ? 43.104 10.858 12.275 1.00 26.53 234 ILE B C 1
ATOM 5054 O O . ILE B 1 254 ? 42.837 11.683 11.390 1.00 26.32 234 ILE B O 1
ATOM 5059 N N . TYR B 1 255 ? 43.570 9.633 12.032 1.00 26.24 235 TYR B N 1
ATOM 5060 C CA . TYR B 1 255 ? 43.673 9.109 10.680 1.00 25.88 235 TYR B CA 1
ATOM 5061 C C . TYR B 1 255 ? 42.502 8.161 10.413 1.00 25.59 235 TYR B C 1
ATOM 5062 O O . TYR B 1 255 ? 42.328 7.160 11.112 1.00 25.77 235 TYR B O 1
ATOM 5071 N N . LEU B 1 256 ? 41.700 8.498 9.406 1.00 25.05 236 LEU B N 1
ATOM 5072 C CA . LEU B 1 256 ? 40.534 7.713 9.023 1.00 24.44 236 LEU B CA 1
ATOM 5073 C C . LEU B 1 256 ? 40.851 6.817 7.826 1.00 24.26 236 LEU B C 1
ATOM 5074 O O . LEU B 1 256 ? 40.896 7.277 6.696 1.00 23.90 236 LEU B O 1
ATOM 5079 N N . ALA B 1 257 ? 41.073 5.533 8.097 1.00 24.54 237 ALA B N 1
ATOM 5080 C CA . ALA B 1 257 ? 41.503 4.545 7.101 1.00 24.85 237 ALA B CA 1
ATOM 5081 C C . ALA B 1 257 ? 40.333 3.785 6.486 1.00 25.30 237 ALA B C 1
ATOM 5082 O O . ALA B 1 257 ? 39.475 3.279 7.203 1.00 25.44 237 ALA B O 1
ATOM 5084 N N . ASN B 1 258 ? 40.311 3.702 5.158 1.00 25.84 238 ASN B N 1
ATOM 5085 C CA . ASN B 1 258 ? 39.267 2.991 4.438 1.00 26.53 238 ASN B CA 1
ATOM 5086 C C . ASN B 1 258 ? 39.608 1.516 4.393 1.00 26.91 238 ASN B C 1
ATOM 5087 O O . ASN B 1 258 ? 40.670 1.128 3.900 1.00 27.13 238 ASN B O 1
ATOM 5092 N N . ILE B 1 259 ? 38.697 0.702 4.917 1.00 27.38 239 ILE B N 1
ATOM 5093 C CA . ILE B 1 259 ? 38.870 -0.752 4.995 1.00 27.54 239 ILE B CA 1
ATOM 5094 C C . ILE B 1 259 ? 37.770 -1.508 4.226 1.00 27.97 239 ILE B C 1
ATOM 5095 O O . ILE B 1 259 ? 37.407 -2.631 4.559 1.00 27.95 239 ILE B O 1
ATOM 5100 N N . THR B 1 260 ? 37.250 -0.880 3.189 1.00 28.44 240 THR B N 1
ATOM 5101 C CA . THR B 1 260 ? 36.278 -1.511 2.336 1.00 29.36 240 THR B CA 1
ATOM 5102 C C . THR B 1 260 ? 36.902 -2.696 1.604 1.00 29.94 240 THR B C 1
ATOM 5103 O O . THR B 1 260 ? 37.923 -2.558 0.935 1.00 30.00 240 THR B O 1
ATOM 5107 N N . ASP B 1 261 ? 36.296 -3.869 1.766 1.00 30.92 241 ASP B N 1
ATOM 5108 C CA . ASP B 1 261 ? 36.820 -5.125 1.200 1.00 32.12 241 ASP B CA 1
ATOM 5109 C C . ASP B 1 261 ? 35.772 -6.235 1.333 1.00 32.74 241 ASP B C 1
ATOM 5110 O O . ASP B 1 261 ? 34.688 -5.987 1.873 1.00 32.83 241 ASP B O 1
ATOM 5115 N N . GLU B 1 262 ? 36.087 -7.445 0.850 1.00 33.59 242 GLU B N 1
ATOM 5116 C CA . GLU B 1 262 ? 35.201 -8.599 1.040 1.00 34.66 242 GLU B CA 1
ATOM 5117 C C . GLU B 1 262 ? 34.910 -8.808 2.540 1.00 35.20 242 GLU B C 1
ATOM 5118 O O . GLU B 1 262 ? 35.796 -8.679 3.387 1.00 35.16 242 GLU B O 1
ATOM 5124 N N . VAL B 1 263 ? 33.647 -9.092 2.842 1.00 35.95 243 VAL B N 1
ATOM 5125 C CA . VAL B 1 263 ? 33.125 -9.170 4.205 1.00 36.55 243 VAL B CA 1
ATOM 5126 C C . VAL B 1 263 ? 33.984 -9.959 5.190 1.00 37.25 243 VAL B C 1
ATOM 5127 O O . VAL B 1 263 ? 34.161 -9.532 6.328 1.00 37.35 243 VAL B O 1
ATOM 5131 N N . ASP B 1 264 ? 34.491 -11.118 4.771 1.00 38.22 244 ASP B N 1
ATOM 5132 C CA . ASP B 1 264 ? 35.333 -11.934 5.641 1.00 39.21 244 ASP B CA 1
ATOM 5133 C C . ASP B 1 264 ? 36.630 -11.223 6.037 1.00 39.25 244 ASP B C 1
ATOM 5134 O O . ASP B 1 264 ? 37.070 -11.327 7.189 1.00 39.69 244 ASP B O 1
ATOM 5139 N N . ARG B 1 265 ? 37.216 -10.462 5.112 1.00 39.11 245 ARG B N 1
ATOM 5140 C CA . ARG B 1 265 ? 38.463 -9.741 5.412 1.00 39.09 245 ARG B CA 1
ATOM 5141 C C . ARG B 1 265 ? 38.303 -8.462 6.265 1.00 38.43 245 ARG B C 1
ATOM 5142 O O . ARG B 1 265 ? 39.299 -7.859 6.656 1.00 38.37 245 ARG B O 1
ATOM 5150 N N . LEU B 1 266 ? 37.061 -8.080 6.570 1.00 37.87 246 LEU B N 1
ATOM 5151 C CA . LEU B 1 266 ? 36.759 -6.842 7.321 1.00 37.27 246 LEU B CA 1
ATOM 5152 C C . LEU B 1 266 ? 37.333 -6.795 8.712 1.00 37.18 246 LEU B C 1
ATOM 5153 O O . LEU B 1 266 ? 37.848 -5.770 9.138 1.00 37.25 246 LEU B O 1
ATOM 5158 N N . THR B 1 267 ? 37.211 -7.900 9.429 1.00 37.02 247 THR B N 1
ATOM 5159 C CA . THR B 1 267 ? 37.780 -8.008 10.761 1.00 36.61 247 THR B CA 1
ATOM 5160 C C . THR B 1 267 ? 39.309 -7.958 10.721 1.00 36.48 247 THR B C 1
ATOM 5161 O O . THR B 1 267 ? 39.929 -7.239 11.509 1.00 36.28 247 THR B O 1
ATOM 5165 N N . GLU B 1 268 ? 39.903 -8.684 9.774 1.00 36.23 248 GLU B N 1
ATOM 5166 C CA . GLU B 1 268 ? 41.350 -8.654 9.578 1.00 36.16 248 GLU B CA 1
ATOM 5167 C C . GLU B 1 268 ? 41.854 -7.218 9.381 1.00 35.04 248 GLU B C 1
ATOM 5168 O O . GLU B 1 268 ? 42.819 -6.813 10.021 1.00 35.20 248 GLU B O 1
ATOM 5174 N N . LEU B 1 269 ? 41.187 -6.445 8.524 1.00 34.01 249 LEU B N 1
ATOM 5175 C CA . LEU B 1 269 ? 41.611 -5.066 8.216 1.00 32.74 249 LEU B CA 1
ATOM 5176 C C . LEU B 1 269 ? 41.405 -4.096 9.379 1.00 32.08 249 LEU B C 1
ATOM 5177 O O . LEU B 1 269 ? 42.204 -3.186 9.584 1.00 31.64 249 LEU B O 1
ATOM 5182 N N . HIS B 1 270 ? 40.347 -4.300 10.153 1.00 31.63 250 HIS B N 1
ATOM 5183 C CA . HIS B 1 270 ? 40.147 -3.506 11.356 1.00 31.20 250 HIS B CA 1
ATOM 5184 C C . HIS B 1 270 ? 41.418 -3.546 12.196 1.00 30.88 250 HIS B C 1
ATOM 5185 O O . HIS B 1 270 ? 41.970 -2.515 12.563 1.00 30.81 250 HIS B O 1
ATOM 5192 N N . ASP B 1 271 ? 41.881 -4.757 12.472 1.00 30.57 251 ASP B N 1
ATOM 5193 C CA . ASP B 1 271 ? 43.044 -4.969 13.316 1.00 30.35 251 ASP B CA 1
ATOM 5194 C C . ASP B 1 271 ? 44.328 -4.381 12.714 1.00 30.01 251 ASP B C 1
ATOM 5195 O O . ASP B 1 271 ? 45.060 -3.663 13.393 1.00 30.07 251 ASP B O 1
ATOM 5200 N N . VAL B 1 272 ? 44.590 -4.662 11.439 1.00 29.38 252 VAL B N 1
ATOM 5201 C CA . VAL B 1 272 ? 45.742 -4.089 10.745 1.00 28.55 252 VAL B CA 1
ATOM 5202 C C . VAL B 1 272 ? 45.785 -2.556 10.860 1.00 28.31 252 VAL B C 1
ATOM 5203 O O . VAL B 1 272 ? 46.826 -1.987 11.188 1.00 28.17 252 VAL B O 1
ATOM 5207 N N . ALA B 1 273 ? 44.650 -1.906 10.602 1.00 27.99 253 ALA B N 1
ATOM 5208 C CA . ALA B 1 273 ? 44.580 -0.455 10.602 1.00 27.66 253 ALA B CA 1
ATOM 5209 C C . ALA B 1 273 ? 44.731 0.094 12.010 1.00 27.66 253 ALA B C 1
ATOM 5210 O O . ALA B 1 273 ? 45.525 0.993 12.239 1.00 27.74 253 ALA B O 1
ATOM 5212 N N . VAL B 1 274 ? 43.976 -0.459 12.956 1.00 27.67 254 VAL B N 1
ATOM 5213 C CA . VAL B 1 274 ? 44.021 -0.010 14.357 1.00 27.42 254 VAL B CA 1
ATOM 5214 C C . VAL B 1 274 ? 45.394 -0.215 14.970 1.00 27.29 254 VAL B C 1
ATOM 5215 O O . VAL B 1 274 ? 45.929 0.695 15.577 1.00 27.32 254 VAL B O 1
ATOM 5219 N N . ALA B 1 275 ? 45.964 -1.403 14.790 1.00 27.31 255 ALA B N 1
ATOM 5220 C CA . ALA B 1 275 ? 47.336 -1.682 15.220 1.00 27.45 255 ALA B CA 1
ATOM 5221 C C . ALA B 1 275 ? 48.346 -0.650 14.703 1.00 27.57 255 ALA B C 1
ATOM 5222 O O . ALA B 1 275 ? 49.344 -0.384 15.351 1.00 27.64 255 ALA B O 1
ATOM 5224 N N . ASN B 1 276 ? 48.071 -0.062 13.548 1.00 27.75 256 ASN B N 1
ATOM 5225 C CA . ASN B 1 276 ? 48.998 0.861 12.927 1.00 27.94 256 ASN B CA 1
ATOM 5226 C C . ASN B 1 276 ? 48.754 2.339 13.240 1.00 28.19 256 ASN B C 1
ATOM 5227 O O . ASN B 1 276 ? 49.462 3.213 12.737 1.00 28.20 256 ASN B O 1
ATOM 5232 N N . GLY B 1 277 ? 47.746 2.608 14.065 1.00 28.47 257 GLY B N 1
ATOM 5233 C CA . GLY B 1 277 ? 47.450 3.960 14.522 1.00 28.61 257 GLY B CA 1
ATOM 5234 C C . GLY B 1 277 ? 46.260 4.617 13.859 1.00 28.64 257 GLY B C 1
ATOM 5235 O O . GLY B 1 277 ? 46.138 5.840 13.884 1.00 28.96 257 GLY B O 1
ATOM 5236 N N . ALA B 1 278 ? 45.383 3.821 13.252 1.00 28.56 258 ALA B N 1
ATOM 5237 C CA . ALA B 1 278 ? 44.171 4.378 12.645 1.00 28.38 258 ALA B CA 1
ATOM 5238 C C . ALA B 1 278 ? 43.227 4.716 13.779 1.00 28.06 258 ALA B C 1
ATOM 5239 O O . ALA B 1 278 ? 42.989 3.904 14.664 1.00 28.02 258 ALA B O 1
ATOM 5241 N N . GLY B 1 279 ? 42.739 5.947 13.773 1.00 27.81 259 GLY B N 1
ATOM 5242 C CA . GLY B 1 279 ? 41.881 6.434 14.849 1.00 27.42 259 GLY B CA 1
ATOM 5243 C C . GLY B 1 279 ? 40.407 6.116 14.637 1.00 27.19 259 GLY B C 1
ATOM 5244 O O . GLY B 1 279 ? 39.615 6.085 15.588 1.00 27.16 259 GLY B O 1
ATOM 5245 N N . ALA B 1 280 ? 40.041 5.893 13.378 1.00 26.79 260 ALA B N 1
ATOM 5246 C CA . ALA B 1 280 ? 38.676 5.623 12.998 1.00 26.41 260 ALA B CA 1
ATOM 5247 C C . ALA B 1 280 ? 38.682 4.875 11.655 1.00 26.36 260 ALA B C 1
ATOM 5248 O O . ALA B 1 280 ? 39.678 4.913 10.918 1.00 26.26 260 ALA B O 1
ATOM 5250 N N . LEU B 1 281 ? 37.574 4.189 11.352 1.00 26.21 261 LEU B N 1
ATOM 5251 C CA . LEU B 1 281 ? 37.461 3.386 10.144 1.00 25.88 261 LEU B CA 1
ATOM 5252 C C . LEU B 1 281 ? 36.330 3.875 9.273 1.00 26.25 261 LEU B C 1
ATOM 5253 O O . LEU B 1 281 ? 35.275 4.287 9.769 1.00 26.03 261 LEU B O 1
ATOM 5258 N N . LEU B 1 282 ? 36.588 3.828 7.968 1.00 26.89 262 LEU B N 1
ATOM 5259 C CA . LEU B 1 282 ? 35.644 4.209 6.942 1.00 27.45 262 LEU B CA 1
ATOM 5260 C C . LEU B 1 282 ? 35.264 2.993 6.125 1.00 28.02 262 LEU B C 1
ATOM 5261 O O . LEU B 1 282 ? 36.122 2.269 5.624 1.00 27.78 262 LEU B O 1
ATOM 5266 N N . ILE B 1 283 ? 33.956 2.785 6.007 1.00 29.17 263 ILE B N 1
ATOM 5267 C CA . ILE B 1 283 ? 33.383 1.707 5.204 1.00 30.46 263 ILE B CA 1
ATOM 5268 C C . ILE B 1 283 ? 32.369 2.271 4.202 1.00 31.27 263 ILE B C 1
ATOM 5269 O O . ILE B 1 283 ? 31.559 3.129 4.565 1.00 31.53 263 ILE B O 1
ATOM 5274 N N . ASN B 1 284 ? 32.415 1.795 2.954 1.00 32.03 264 ASN B N 1
ATOM 5275 C CA . ASN B 1 284 ? 31.346 2.059 1.993 1.00 33.02 264 ASN B CA 1
ATOM 5276 C C . ASN B 1 284 ? 30.089 1.231 2.288 1.00 33.62 264 ASN B C 1
ATOM 5277 O O . ASN B 1 284 ? 29.978 0.069 1.885 1.00 33.52 264 ASN B O 1
ATOM 5282 N N . ALA B 1 285 ? 29.151 1.866 2.992 1.00 34.36 265 ALA B N 1
ATOM 5283 C CA . ALA B 1 285 ? 27.974 1.231 3.597 1.00 35.05 265 ALA B CA 1
ATOM 5284 C C . ALA B 1 285 ? 27.176 0.291 2.694 1.00 35.75 265 ALA B C 1
ATOM 5285 O O . ALA B 1 285 ? 26.938 -0.863 3.065 1.00 35.78 265 ALA B O 1
ATOM 5287 N N . MET B 1 286 ? 26.756 0.778 1.523 1.00 36.46 266 MET B N 1
ATOM 5288 C CA . MET B 1 286 ? 26.003 -0.046 0.566 1.00 37.11 266 MET B CA 1
ATOM 5289 C C . MET B 1 286 ? 26.759 -1.226 -0.060 1.00 36.55 266 MET B C 1
ATOM 5290 O O . MET B 1 286 ? 26.313 -2.361 0.085 1.00 36.77 266 MET B O 1
ATOM 5295 N N . PRO B 1 287 ? 27.889 -0.971 -0.754 1.00 36.15 267 PRO B N 1
ATOM 5296 C CA . PRO B 1 287 ? 28.662 -2.080 -1.343 1.00 35.81 267 PRO B CA 1
ATOM 5297 C C . PRO B 1 287 ? 28.985 -3.279 -0.414 1.00 35.46 267 PRO B C 1
ATOM 5298 O O . PRO B 1 287 ? 28.839 -4.434 -0.835 1.00 35.53 267 PRO B O 1
ATOM 5302 N N . VAL B 1 288 ? 29.403 -3.026 0.826 1.00 34.95 268 VAL B N 1
ATOM 5303 C CA . VAL B 1 288 ? 29.727 -4.144 1.727 1.00 34.58 268 VAL B CA 1
ATOM 5304 C C . VAL B 1 288 ? 28.469 -4.836 2.271 1.00 34.36 268 VAL B C 1
ATOM 5305 O O . VAL B 1 288 ? 28.477 -6.056 2.511 1.00 34.65 268 VAL B O 1
ATOM 5309 N N . GLY B 1 289 ? 27.397 -4.056 2.445 1.00 33.81 269 GLY B N 1
ATOM 5310 C CA . GLY B 1 289 ? 26.135 -4.549 3.018 1.00 32.95 269 GLY B CA 1
ATOM 5311 C C . GLY B 1 289 ? 26.015 -4.079 4.448 1.00 32.46 269 GLY B C 1
ATOM 5312 O O . GLY B 1 289 ? 26.987 -4.148 5.219 1.00 32.30 269 GLY B O 1
ATOM 5313 N N . LEU B 1 290 ? 24.832 -3.578 4.804 1.00 32.11 270 LEU B N 1
ATOM 5314 C CA . LEU B 1 290 ? 24.595 -3.028 6.151 1.00 31.60 270 LEU B CA 1
ATOM 5315 C C . LEU B 1 290 ? 24.704 -4.080 7.243 1.00 31.70 270 LEU B C 1
ATOM 5316 O O . LEU B 1 290 ? 25.103 -3.784 8.371 1.00 31.54 270 LEU B O 1
ATOM 5321 N N . SER B 1 291 ? 24.341 -5.315 6.900 1.00 31.95 271 SER B N 1
ATOM 5322 C CA . SER B 1 291 ? 24.484 -6.431 7.821 1.00 31.93 271 SER B CA 1
ATOM 5323 C C . SER B 1 291 ? 25.954 -6.646 8.183 1.00 32.00 271 SER B C 1
ATOM 5324 O O . SER B 1 291 ? 26.280 -6.886 9.342 1.00 31.95 271 SER B O 1
ATOM 5327 N N . ALA B 1 292 ? 26.830 -6.529 7.184 1.00 32.32 272 ALA B N 1
ATOM 5328 C CA . ALA B 1 292 ? 28.282 -6.603 7.382 1.00 32.55 272 ALA B CA 1
ATOM 5329 C C . ALA B 1 292 ? 28.773 -5.613 8.430 1.00 32.71 272 ALA B C 1
ATOM 5330 O O . ALA B 1 292 ? 29.536 -5.982 9.325 1.00 32.71 272 ALA B O 1
ATOM 5332 N N . VAL B 1 293 ? 28.329 -4.364 8.306 1.00 33.01 273 VAL B N 1
ATOM 5333 C CA . VAL B 1 293 ? 28.686 -3.296 9.248 1.00 33.42 273 VAL B CA 1
ATOM 5334 C C . VAL B 1 293 ? 28.311 -3.672 10.676 1.00 33.90 273 VAL B C 1
ATOM 5335 O O . VAL B 1 293 ? 29.114 -3.560 11.599 1.00 33.67 273 VAL B O 1
ATOM 5339 N N . ARG B 1 294 ? 27.081 -4.133 10.833 1.00 34.75 274 ARG B N 1
ATOM 5340 C CA . ARG B 1 294 ? 26.531 -4.463 12.129 1.00 35.71 274 ARG B CA 1
ATOM 5341 C C . ARG B 1 294 ? 27.377 -5.508 12.844 1.00 36.18 274 ARG B C 1
ATOM 5342 O O . ARG B 1 294 ? 27.454 -5.516 14.068 1.00 36.20 274 ARG B O 1
ATOM 5350 N N . MET B 1 295 ? 28.004 -6.378 12.059 1.00 36.86 275 MET B N 1
ATOM 5351 C CA . MET B 1 295 ? 28.865 -7.443 12.563 1.00 37.97 275 MET B CA 1
ATOM 5352 C C . MET B 1 295 ? 30.246 -6.903 12.953 1.00 37.57 275 MET B C 1
ATOM 5353 O O . MET B 1 295 ? 30.860 -7.364 13.918 1.00 37.54 275 MET B O 1
ATOM 5358 N N . LEU B 1 296 ? 30.735 -5.932 12.191 1.00 37.62 276 LEU B N 1
ATOM 5359 C CA . LEU B 1 296 ? 31.992 -5.264 12.524 1.00 37.49 276 LEU B CA 1
ATOM 5360 C C . LEU B 1 296 ? 31.863 -4.423 13.803 1.00 37.63 276 LEU B C 1
ATOM 5361 O O . LEU B 1 296 ? 32.781 -4.367 14.608 1.00 37.68 276 LEU B O 1
ATOM 5366 N N . ARG B 1 297 ? 30.712 -3.782 13.970 1.00 37.83 277 ARG B N 1
ATOM 5367 C CA . ARG B 1 297 ? 30.394 -3.002 15.159 1.00 38.14 277 ARG B CA 1
ATOM 5368 C C . ARG B 1 297 ? 30.586 -3.794 16.454 1.00 38.35 277 ARG B C 1
ATOM 5369 O O . ARG B 1 297 ? 31.062 -3.252 17.459 1.00 38.49 277 ARG B O 1
ATOM 5377 N N . LYS B 1 298 ? 30.214 -5.071 16.425 1.00 38.47 278 LYS B N 1
ATOM 5378 C CA . LYS B 1 298 ? 30.402 -5.958 17.568 1.00 38.86 278 LYS B CA 1
ATOM 5379 C C . LYS B 1 298 ? 31.875 -6.163 17.895 1.00 38.54 278 LYS B C 1
ATOM 5380 O O . LYS B 1 298 ? 32.202 -6.554 18.993 1.00 38.82 278 LYS B O 1
ATOM 5386 N N . HIS B 1 299 ? 32.759 -5.873 16.952 1.00 38.29 279 HIS B N 1
ATOM 5387 C CA . HIS B 1 299 ? 34.177 -6.212 17.089 1.00 38.14 279 HIS B CA 1
ATOM 5388 C C . HIS B 1 299 ? 35.075 -4.973 17.117 1.00 37.00 279 HIS B C 1
ATOM 5389 O O . HIS B 1 299 ? 36.191 -5.012 17.632 1.00 36.60 279 HIS B O 1
ATOM 5396 N N . ALA B 1 300 ? 34.573 -3.878 16.555 1.00 36.04 280 ALA B N 1
ATOM 5397 C CA . ALA B 1 300 ? 35.369 -2.675 16.343 1.00 34.95 280 ALA B CA 1
ATOM 5398 C C . ALA B 1 300 ? 35.679 -1.954 17.645 1.00 34.04 280 ALA B C 1
ATOM 5399 O O . ALA B 1 300 ? 34.874 -1.960 18.562 1.00 33.91 280 ALA B O 1
ATOM 5401 N N . THR B 1 301 ? 36.859 -1.344 17.715 1.00 32.88 281 THR B N 1
ATOM 5402 C CA . THR B 1 301 ? 37.269 -0.590 18.893 1.00 31.58 281 THR B CA 1
ATOM 5403 C C . THR B 1 301 ? 37.318 0.941 18.646 1.00 30.69 281 THR B C 1
ATOM 5404 O O . THR B 1 301 ? 37.364 1.717 19.594 1.00 30.69 281 THR B O 1
ATOM 5408 N N . VAL B 1 302 ? 37.284 1.376 17.388 1.00 29.46 282 VAL B N 1
ATOM 5409 C CA . VAL B 1 302 ? 37.310 2.809 17.076 1.00 28.47 282 VAL B CA 1
ATOM 5410 C C . VAL B 1 302 ? 36.004 3.206 16.388 1.00 27.89 282 VAL B C 1
ATOM 5411 O O . VAL B 1 302 ? 35.240 2.323 16.006 1.00 28.10 282 VAL B O 1
ATOM 5415 N N . PRO B 1 303 ? 35.729 4.523 16.227 1.00 27.16 283 PRO B N 1
ATOM 5416 C CA . PRO B 1 303 ? 34.499 4.941 15.527 1.00 26.59 283 PRO B CA 1
ATOM 5417 C C . PRO B 1 303 ? 34.365 4.412 14.079 1.00 26.25 283 PRO B C 1
ATOM 5418 O O . PRO B 1 303 ? 35.363 4.227 13.371 1.00 26.32 283 PRO B O 1
ATOM 5422 N N . LEU B 1 304 ? 33.129 4.169 13.656 1.00 25.63 284 LEU B N 1
ATOM 5423 C CA . LEU B 1 304 ? 32.849 3.731 12.297 1.00 24.96 284 LEU B CA 1
ATOM 5424 C C . LEU B 1 304 ? 32.192 4.850 11.513 1.00 25.10 284 LEU B C 1
ATOM 5425 O O . LEU B 1 304 ? 31.350 5.579 12.048 1.00 25.38 284 LEU B O 1
ATOM 5430 N N . ILE B 1 305 ? 32.584 4.979 10.249 1.00 25.01 285 ILE B N 1
ATOM 5431 C CA . ILE B 1 305 ? 32.185 6.100 9.411 1.00 25.01 285 ILE B CA 1
ATOM 5432 C C . ILE B 1 305 ? 31.693 5.539 8.094 1.00 25.55 285 ILE B C 1
ATOM 5433 O O . ILE B 1 305 ? 32.387 4.722 7.466 1.00 25.97 285 ILE B O 1
ATOM 5438 N N . ALA B 1 306 ? 30.505 5.964 7.667 1.00 26.00 286 ALA B N 1
ATOM 5439 C CA . ALA B 1 306 ? 29.943 5.521 6.378 1.00 26.45 286 ALA B CA 1
ATOM 5440 C C . ALA B 1 306 ? 30.148 6.530 5.274 1.00 26.90 286 ALA B C 1
ATOM 5441 O O . ALA B 1 306 ? 29.856 7.715 5.460 1.00 26.78 286 ALA B O 1
ATOM 5443 N N . HIS B 1 307 ? 30.637 6.066 4.127 1.00 27.67 287 HIS B N 1
ATOM 5444 C CA . HIS B 1 307 ? 30.613 6.896 2.941 1.00 28.63 287 HIS B CA 1
ATOM 5445 C C . HIS B 1 307 ? 29.340 6.605 2.152 1.00 29.05 287 HIS B C 1
ATOM 5446 O O . HIS B 1 307 ? 28.581 5.698 2.503 1.00 29.42 287 HIS B O 1
ATOM 5453 N N . PHE B 1 308 ? 29.086 7.373 1.097 1.00 29.47 288 PHE B N 1
ATOM 5454 C CA . PHE B 1 308 ? 27.799 7.264 0.387 1.00 29.77 288 PHE B CA 1
ATOM 5455 C C . PHE B 1 308 ? 27.762 6.641 -1.039 1.00 30.17 288 PHE B C 1
ATOM 5456 O O . PHE B 1 308 ? 26.733 6.747 -1.717 1.00 30.38 288 PHE B O 1
ATOM 5464 N N . PRO B 1 309 ? 28.858 5.988 -1.498 1.00 30.45 289 PRO B N 1
ATOM 5465 C CA . PRO B 1 309 ? 28.735 5.392 -2.827 1.00 30.60 289 PRO B CA 1
ATOM 5466 C C . PRO B 1 309 ? 27.546 4.468 -2.897 1.00 30.91 289 PRO B C 1
ATOM 5467 O O . PRO B 1 309 ? 27.274 3.729 -1.937 1.00 30.87 289 PRO B O 1
ATOM 5471 N N . PHE B 1 310 ? 26.840 4.567 -4.022 1.00 31.32 290 PHE B N 1
ATOM 5472 C CA . PHE B 1 310 ? 25.715 3.702 -4.395 1.00 31.45 290 PHE B CA 1
ATOM 5473 C C . PHE B 1 310 ? 24.318 4.211 -3.988 1.00 31.01 290 PHE B C 1
ATOM 5474 O O . PHE B 1 310 ? 23.388 4.156 -4.799 1.00 31.15 290 PHE B O 1
ATOM 5482 N N . ILE B 1 311 ? 24.165 4.698 -2.760 1.00 30.39 291 ILE B N 1
ATOM 5483 C CA . ILE B 1 311 ? 22.873 5.228 -2.302 1.00 29.83 291 ILE B CA 1
ATOM 5484 C C . ILE B 1 311 ? 22.123 6.048 -3.386 1.00 29.19 291 ILE B C 1
ATOM 5485 O O . ILE B 1 311 ? 20.925 5.857 -3.586 1.00 28.77 291 ILE B O 1
ATOM 5490 N N . ALA B 1 312 ? 22.845 6.912 -4.101 1.00 28.85 292 ALA B N 1
ATOM 5491 C CA . ALA B 1 312 ? 22.272 7.769 -5.161 1.00 28.47 292 ALA B CA 1
ATOM 5492 C C . ALA B 1 312 ? 21.471 7.053 -6.252 1.00 28.23 292 ALA B C 1
ATOM 5493 O O . ALA B 1 312 ? 20.435 7.567 -6.682 1.00 28.23 292 ALA B O 1
ATOM 5495 N N . ALA B 1 313 ? 21.953 5.891 -6.704 1.00 27.76 293 ALA B N 1
ATOM 5496 C CA . ALA B 1 313 ? 21.271 5.087 -7.728 1.00 27.34 293 ALA B CA 1
ATOM 5497 C C . ALA B 1 313 ? 19.784 4.850 -7.457 1.00 27.40 293 ALA B C 1
ATOM 5498 O O . ALA B 1 313 ? 18.994 4.786 -8.394 1.00 27.65 293 ALA B O 1
ATOM 5500 N N . PHE B 1 314 ? 19.408 4.718 -6.182 1.00 27.53 294 PHE B N 1
ATOM 5501 C CA . PHE B 1 314 ? 18.006 4.486 -5.805 1.00 27.38 294 PHE B CA 1
ATOM 5502 C C . PHE B 1 314 ? 17.313 5.586 -4.990 1.00 27.34 294 PHE B C 1
ATOM 5503 O O . PHE B 1 314 ? 16.137 5.475 -4.663 1.00 27.22 294 PHE B O 1
ATOM 5511 N N . SER B 1 315 ? 18.032 6.656 -4.681 1.00 27.54 295 SER B N 1
ATOM 5512 C CA . SER B 1 315 ? 17.456 7.745 -3.890 1.00 27.74 295 SER B CA 1
ATOM 5513 C C . SER B 1 315 ? 17.263 9.084 -4.618 1.00 27.90 295 SER B C 1
ATOM 5514 O O . SER B 1 315 ? 16.621 9.967 -4.063 1.00 28.10 295 SER B O 1
ATOM 5517 N N . ARG B 1 316 ? 17.799 9.250 -5.830 1.00 28.02 296 ARG B N 1
ATOM 5518 C CA . ARG B 1 316 ? 17.750 10.558 -6.476 1.00 28.16 296 ARG B CA 1
ATOM 5519 C C . ARG B 1 316 ? 16.386 10.960 -6.971 1.00 28.50 296 ARG B C 1
ATOM 5520 O O . ARG B 1 316 ? 15.914 11.998 -6.590 1.00 28.77 296 ARG B O 1
ATOM 5528 N N . LEU B 1 317 ? 15.764 10.152 -7.818 1.00 29.14 297 LEU B N 1
ATOM 5529 C CA . LEU B 1 317 ? 14.440 10.469 -8.378 1.00 29.56 297 LEU B CA 1
ATOM 5530 C C . LEU B 1 317 ? 13.351 10.649 -7.295 1.00 29.58 297 LEU B C 1
ATOM 5531 O O . LEU B 1 317 ? 13.203 9.818 -6.401 1.00 29.69 297 LEU B O 1
ATOM 5536 N N . ALA B 1 318 ? 12.603 11.748 -7.382 1.00 29.47 298 ALA B N 1
ATOM 5537 C CA . ALA B 1 318 ? 11.592 12.134 -6.371 1.00 29.19 298 ALA B CA 1
ATOM 5538 C C . ALA B 1 318 ? 10.314 11.280 -6.378 1.00 29.07 298 ALA B C 1
ATOM 5539 O O . ALA B 1 318 ? 9.604 11.186 -5.383 1.00 28.72 298 ALA B O 1
ATOM 5541 N N . ASN B 1 319 ? 10.034 10.671 -7.521 1.00 29.19 299 ASN B N 1
ATOM 5542 C CA . ASN B 1 319 ? 8.833 9.892 -7.735 1.00 29.24 299 ASN B CA 1
ATOM 5543 C C . ASN B 1 319 ? 9.044 8.375 -7.623 1.00 28.85 299 ASN B C 1
ATOM 5544 O O . ASN B 1 319 ? 8.091 7.613 -7.745 1.00 28.97 299 ASN B O 1
ATOM 5549 N N . TYR B 1 320 ? 10.279 7.933 -7.381 1.00 28.33 300 TYR B N 1
ATOM 5550 C CA . TYR B 1 320 ? 10.588 6.494 -7.368 1.00 27.88 300 TYR B CA 1
ATOM 5551 C C . TYR B 1 320 ? 11.763 6.104 -6.476 1.00 27.69 300 TYR B C 1
ATOM 5552 O O . TYR B 1 320 ? 12.763 6.807 -6.411 1.00 28.21 300 TYR B O 1
ATOM 5561 N N . GLY B 1 321 ? 11.642 4.965 -5.805 1.00 27.27 301 GLY B N 1
ATOM 5562 C CA . GLY B 1 321 ? 12.747 4.414 -5.048 1.00 26.75 301 GLY B CA 1
ATOM 5563 C C . GLY B 1 321 ? 12.590 4.613 -3.562 1.00 26.62 301 GLY B C 1
ATOM 5564 O O . GLY B 1 321 ? 11.484 4.542 -3.029 1.00 26.74 301 GLY B O 1
ATOM 5565 N N . ILE B 1 322 ? 13.715 4.853 -2.895 1.00 26.36 302 ILE B N 1
ATOM 5566 C CA . ILE B 1 322 ? 13.771 5.018 -1.444 1.00 25.97 302 ILE B CA 1
ATOM 5567 C C . ILE B 1 322 ? 14.459 6.336 -1.094 1.00 26.19 302 ILE B C 1
ATOM 5568 O O . ILE B 1 322 ? 15.565 6.619 -1.591 1.00 26.57 302 ILE B O 1
ATOM 5573 N N . HIS B 1 323 ? 13.805 7.136 -0.248 1.00 25.98 303 HIS B N 1
ATOM 5574 C CA . HIS B 1 323 ? 14.352 8.408 0.221 1.00 25.91 303 HIS B CA 1
ATOM 5575 C C . HIS B 1 323 ? 15.669 8.137 0.970 1.00 25.85 303 HIS B C 1
ATOM 5576 O O . HIS B 1 323 ? 15.735 7.208 1.771 1.00 25.81 303 HIS B O 1
ATOM 5583 N N . SER B 1 324 ? 16.716 8.920 0.692 1.00 25.95 304 SER B N 1
ATOM 5584 C CA . SER B 1 324 ? 18.025 8.689 1.325 1.00 26.15 304 SER B CA 1
ATOM 5585 C C . SER B 1 324 ? 17.975 8.807 2.859 1.00 26.25 304 SER B C 1
ATOM 5586 O O . SER B 1 324 ? 18.837 8.249 3.564 1.00 26.53 304 SER B O 1
ATOM 5589 N N . ARG B 1 325 ? 16.966 9.522 3.366 1.00 26.12 305 ARG B N 1
ATOM 5590 C CA . ARG B 1 325 ? 16.710 9.621 4.813 1.00 26.07 305 ARG B CA 1
ATOM 5591 C C . ARG B 1 325 ? 16.520 8.248 5.459 1.00 26.00 305 ARG B C 1
ATOM 5592 O O . ARG B 1 325 ? 17.068 7.971 6.530 1.00 26.12 305 ARG B O 1
ATOM 5600 N N . VAL B 1 326 ? 15.739 7.403 4.796 1.00 25.82 306 VAL B N 1
ATOM 5601 C CA . VAL B 1 326 ? 15.534 6.038 5.233 1.00 25.86 306 VAL B CA 1
ATOM 5602 C C . VAL B 1 326 ? 16.878 5.324 5.402 1.00 26.43 306 VAL B C 1
ATOM 5603 O O . VAL B 1 326 ? 17.089 4.607 6.383 1.00 26.39 306 VAL B O 1
ATOM 5607 N N . MET B 1 327 ? 17.782 5.526 4.442 1.00 26.98 307 MET B N 1
ATOM 5608 C CA . MET B 1 327 ? 19.113 4.921 4.489 1.00 27.67 307 MET B CA 1
ATOM 5609 C C . MET B 1 327 ? 19.848 5.377 5.719 1.00 27.19 307 MET B C 1
ATOM 5610 O O . MET B 1 327 ? 20.404 4.564 6.466 1.00 27.31 307 MET B O 1
ATOM 5615 N N . THR B 1 328 ? 19.827 6.690 5.925 1.00 26.52 308 THR B N 1
ATOM 5616 C CA . THR B 1 328 ? 20.496 7.320 7.043 1.00 25.83 308 THR B CA 1
ATOM 5617 C C . THR B 1 328 ? 20.033 6.715 8.368 1.00 25.65 308 THR B C 1
ATOM 5618 O O . THR B 1 328 ? 20.870 6.371 9.214 1.00 25.56 308 THR B O 1
ATOM 5622 N N . ARG B 1 329 ? 18.712 6.565 8.524 1.00 25.24 309 ARG B N 1
ATOM 5623 C CA . ARG B 1 329 ? 18.137 5.928 9.699 1.00 24.84 309 ARG B CA 1
ATOM 5624 C C . ARG B 1 329 ? 18.813 4.592 9.873 1.00 24.77 309 ARG B C 1
ATOM 5625 O O . ARG B 1 329 ? 19.367 4.318 10.929 1.00 24.99 309 ARG B O 1
ATOM 5633 N N . LEU B 1 330 ? 18.807 3.776 8.823 1.00 24.57 310 LEU B N 1
ATOM 5634 C CA . LEU B 1 330 ? 19.343 2.423 8.912 1.00 24.35 310 LEU B CA 1
ATOM 5635 C C . LEU B 1 330 ? 20.826 2.381 9.204 1.00 24.26 310 LEU B C 1
ATOM 5636 O O . LEU B 1 330 ? 21.253 1.564 10.003 1.00 24.43 310 LEU B O 1
ATOM 5641 N N . GLN B 1 331 ? 21.601 3.254 8.560 1.00 24.13 311 GLN B N 1
ATOM 5642 C CA . GLN B 1 331 ? 23.049 3.339 8.799 1.00 24.17 311 GLN B CA 1
ATOM 5643 C C . GLN B 1 331 ? 23.374 3.646 10.261 1.00 23.91 311 GLN B C 1
ATOM 5644 O O . GLN B 1 331 ? 24.296 3.064 10.854 1.00 23.60 311 GLN B O 1
ATOM 5650 N N . ARG B 1 332 ? 22.611 4.581 10.820 1.00 23.77 312 ARG B N 1
ATOM 5651 C CA . ARG B 1 332 ? 22.727 4.952 12.219 1.00 23.66 312 ARG B CA 1
ATOM 5652 C C . ARG B 1 332 ? 22.404 3.715 13.069 1.00 23.82 312 ARG B C 1
ATOM 5653 O O . ARG B 1 332 ? 23.183 3.304 13.929 1.00 24.05 312 ARG B O 1
ATOM 5661 N N . LEU B 1 333 ? 21.264 3.105 12.773 1.00 23.79 313 LEU B N 1
ATOM 5662 C CA . LEU B 1 333 ? 20.762 1.936 13.483 1.00 23.66 313 LEU B CA 1
ATOM 5663 C C . LEU B 1 333 ? 21.782 0.801 13.476 1.00 23.68 313 LEU B C 1
ATOM 5664 O O . LEU B 1 333 ? 21.943 0.094 14.463 1.00 23.70 313 LEU B O 1
ATOM 5669 N N . ALA B 1 334 ? 22.454 0.641 12.342 1.00 23.83 314 ALA B N 1
ATOM 5670 C CA . ALA B 1 334 ? 23.372 -0.461 12.114 1.00 24.03 314 ALA B CA 1
ATOM 5671 C C . ALA B 1 334 ? 24.616 -0.326 12.960 1.00 24.29 314 ALA B C 1
ATOM 5672 O O . ALA B 1 334 ? 25.187 -1.345 13.363 1.00 24.51 314 ALA B O 1
ATOM 5674 N N . GLY B 1 335 ? 25.046 0.919 13.200 1.00 24.24 315 GLY B N 1
ATOM 5675 C CA . GLY B 1 335 ? 26.211 1.174 14.036 1.00 24.29 315 GLY B CA 1
ATOM 5676 C C . GLY B 1 335 ? 27.175 2.295 13.657 1.00 24.51 315 GLY B C 1
ATOM 5677 O O . GLY B 1 335 ? 28.159 2.530 14.373 1.00 25.02 315 GLY B O 1
ATOM 5678 N N . PHE B 1 336 ? 26.916 3.008 12.565 1.00 24.14 316 PHE B N 1
ATOM 5679 C CA . PHE B 1 336 ? 27.794 4.092 12.188 1.00 24.15 316 PHE B CA 1
ATOM 5680 C C . PHE B 1 336 ? 27.791 5.247 13.166 1.00 24.28 316 PHE B C 1
ATOM 5681 O O . PHE B 1 336 ? 26.734 5.651 13.638 1.00 24.51 316 PHE B O 1
ATOM 5689 N N . ASP B 1 337 ? 28.975 5.783 13.463 1.00 24.18 317 ASP B N 1
ATOM 5690 C CA . ASP B 1 337 ? 29.092 6.954 14.337 1.00 24.20 317 ASP B CA 1
ATOM 5691 C C . ASP B 1 337 ? 29.084 8.274 13.544 1.00 23.78 317 ASP B C 1
ATOM 5692 O O . ASP B 1 337 ? 28.830 9.352 14.079 1.00 23.56 317 ASP B O 1
ATOM 5697 N N . VAL B 1 338 ? 29.347 8.167 12.250 1.00 23.61 318 VAL B N 1
ATOM 5698 C CA . VAL B 1 338 ? 29.415 9.313 11.373 1.00 23.49 318 VAL B CA 1
ATOM 5699 C C . VAL B 1 338 ? 28.862 8.873 10.050 1.00 23.69 318 VAL B C 1
ATOM 5700 O O . VAL B 1 338 ? 29.218 7.802 9.577 1.00 23.74 318 VAL B O 1
ATOM 5704 N N . VAL B 1 339 ? 27.989 9.688 9.465 1.00 24.05 319 VAL B N 1
ATOM 5705 C CA . VAL B 1 339 ? 27.417 9.402 8.151 1.00 24.82 319 VAL B CA 1
ATOM 5706 C C . VAL B 1 339 ? 27.804 10.515 7.184 1.00 25.70 319 VAL B C 1
ATOM 5707 O O . VAL B 1 339 ? 27.364 11.660 7.340 1.00 25.97 319 VAL B O 1
ATOM 5711 N N . ILE B 1 340 ? 28.641 10.185 6.197 1.00 26.54 320 ILE B N 1
ATOM 5712 C CA . ILE B 1 340 ? 28.930 11.120 5.113 1.00 27.18 320 ILE B CA 1
ATOM 5713 C C . ILE B 1 340 ? 27.794 11.020 4.090 1.00 28.06 320 ILE B C 1
ATOM 5714 O O . ILE B 1 340 ? 27.575 9.973 3.493 1.00 28.13 320 ILE B O 1
ATOM 5719 N N . MET B 1 341 ? 27.054 12.104 3.933 1.00 29.19 321 MET B N 1
ATOM 5720 C CA . MET B 1 341 ? 25.984 12.168 2.960 1.00 30.76 321 MET B CA 1
ATOM 5721 C C . MET B 1 341 ? 26.344 13.176 1.874 1.00 31.20 321 MET B C 1
ATOM 5722 O O . MET B 1 341 ? 27.345 13.887 2.008 1.00 31.20 321 MET B O 1
ATOM 5727 N N . PRO B 1 342 ? 25.540 13.234 0.789 1.00 31.90 322 PRO B N 1
ATOM 5728 C CA . PRO B 1 342 ? 25.694 14.318 -0.185 1.00 32.41 322 PRO B CA 1
ATOM 5729 C C . PRO B 1 342 ? 25.222 15.633 0.421 1.00 33.04 322 PRO B C 1
ATOM 5730 O O . PRO B 1 342 ? 24.197 15.640 1.101 1.00 33.08 322 PRO B O 1
ATOM 5734 N N . GLY B 1 343 ? 25.968 16.716 0.188 1.00 33.74 323 GLY B N 1
ATOM 5735 C CA . GLY B 1 343 ? 25.727 17.982 0.855 1.00 34.86 323 GLY B CA 1
ATOM 5736 C C . GLY B 1 343 ? 25.042 19.014 0.004 1.00 36.05 323 GLY B C 1
ATOM 5737 O O . GLY B 1 343 ? 24.198 18.685 -0.822 1.00 36.24 323 GLY B O 1
ATOM 5738 N N . PHE B 1 344 ? 25.400 20.277 0.230 1.00 37.50 324 PHE B N 1
ATOM 5739 C CA . PHE B 1 344 ? 24.868 21.411 -0.542 1.00 38.81 324 PHE B CA 1
ATOM 5740 C C . PHE B 1 344 ? 25.864 21.809 -1.621 1.00 40.37 324 PHE B C 1
ATOM 5741 O O . PHE B 1 344 ? 26.888 21.142 -1.836 1.00 40.83 324 PHE B O 1
ATOM 5749 N N . GLY B 1 345 ? 25.572 22.908 -2.294 1.00 42.13 325 GLY B N 1
ATOM 5750 C CA . GLY B 1 345 ? 26.260 23.219 -3.534 1.00 44.38 325 GLY B CA 1
ATOM 5751 C C . GLY B 1 345 ? 25.442 22.589 -4.653 1.00 46.11 325 GLY B C 1
ATOM 5752 O O . GLY B 1 345 ? 24.834 21.524 -4.461 1.00 46.01 325 GLY B O 1
ATOM 5753 N N . PRO B 1 346 ? 25.420 23.236 -5.832 1.00 47.44 326 PRO B N 1
ATOM 5754 C CA . PRO B 1 346 ? 24.534 22.752 -6.893 1.00 48.34 326 PRO B CA 1
ATOM 5755 C C . PRO B 1 346 ? 25.191 21.560 -7.590 1.00 49.14 326 PRO B C 1
ATOM 5756 O O . PRO B 1 346 ? 24.501 20.716 -8.180 1.00 49.21 326 PRO B O 1
ATOM 5760 N N . ARG B 1 347 ? 26.524 21.520 -7.475 1.00 49.79 327 ARG B N 1
ATOM 5761 C CA . ARG B 1 347 ? 27.404 20.461 -7.947 1.00 50.52 327 ARG B CA 1
ATOM 5762 C C . ARG B 1 347 ? 27.033 19.074 -7.360 1.00 50.15 327 ARG B C 1
ATOM 5763 O O . ARG B 1 347 ? 27.521 18.029 -7.817 1.00 49.90 327 ARG B O 1
ATOM 5771 N N . MET B 1 348 ? 26.140 19.084 -6.372 1.00 49.99 328 MET B N 1
ATOM 5772 C CA . MET B 1 348 ? 25.706 17.874 -5.661 1.00 49.65 328 MET B CA 1
ATOM 5773 C C . MET B 1 348 ? 24.316 17.358 -6.037 1.00 49.06 328 MET B C 1
ATOM 5774 O O . MET B 1 348 ? 23.887 16.319 -5.544 1.00 48.97 328 MET B O 1
ATOM 5779 N N . MET B 1 349 ? 23.602 18.101 -6.875 1.00 48.32 329 MET B N 1
ATOM 5780 C CA . MET B 1 349 ? 22.358 17.622 -7.483 1.00 47.85 329 MET B CA 1
ATOM 5781 C C . MET B 1 349 ? 21.355 16.940 -6.533 1.00 47.15 329 MET B C 1
ATOM 5782 O O . MET B 1 349 ? 20.671 16.007 -6.941 1.00 47.27 329 MET B O 1
ATOM 5787 N N . THR B 1 350 ? 21.268 17.408 -5.285 1.00 46.43 330 THR B N 1
ATOM 5788 C CA . THR B 1 350 ? 20.289 16.899 -4.305 1.00 45.81 330 THR B CA 1
ATOM 5789 C C . THR B 1 350 ? 19.466 18.037 -3.693 1.00 45.21 330 THR B C 1
ATOM 5790 O O . THR B 1 350 ? 20.045 18.994 -3.177 1.00 45.29 330 THR B O 1
ATOM 5794 N N . PRO B 1 351 ? 18.119 17.924 -3.716 1.00 44.62 331 PRO B N 1
ATOM 5795 C CA . PRO B 1 351 ? 17.258 18.980 -3.179 1.00 44.28 331 PRO B CA 1
ATOM 5796 C C . PRO B 1 351 ? 17.685 19.415 -1.784 1.00 44.21 331 PRO B C 1
ATOM 5797 O O . PRO B 1 351 ? 17.978 18.575 -0.952 1.00 44.07 331 PRO B O 1
ATOM 5801 N N . GLU B 1 352 ? 17.730 20.722 -1.554 1.00 44.49 332 GLU B N 1
ATOM 5802 C CA . GLU B 1 352 ? 18.084 21.319 -0.262 1.00 44.96 332 GLU B CA 1
ATOM 5803 C C . GLU B 1 352 ? 17.497 20.602 0.957 1.00 44.41 332 GLU B C 1
ATOM 5804 O O . GLU B 1 352 ? 18.227 20.137 1.830 1.00 44.13 332 GLU B O 1
ATOM 5810 N N . HIS B 1 353 ? 16.168 20.544 1.007 1.00 44.01 333 HIS B N 1
ATOM 5811 C CA . HIS B 1 353 ? 15.434 19.992 2.144 1.00 43.64 333 HIS B CA 1
ATOM 5812 C C . HIS B 1 353 ? 15.674 18.488 2.313 1.00 42.80 333 HIS B C 1
ATOM 5813 O O . HIS B 1 353 ? 15.608 17.974 3.425 1.00 42.89 333 HIS B O 1
ATOM 5820 N N . GLU B 1 354 ? 15.938 17.784 1.215 1.00 41.65 334 GLU B N 1
ATOM 5821 C CA . GLU B 1 354 ? 16.253 16.370 1.275 1.00 40.62 334 GLU B CA 1
ATOM 5822 C C . GLU B 1 354 ? 17.512 16.190 2.125 1.00 39.47 334 GLU B C 1
ATOM 5823 O O . GLU B 1 354 ? 17.540 15.372 3.033 1.00 39.08 334 GLU B O 1
ATOM 5829 N N . VAL B 1 355 ? 18.546 16.980 1.847 1.00 38.26 335 VAL B N 1
ATOM 5830 C CA . VAL B 1 355 ? 19.799 16.906 2.595 1.00 37.21 335 VAL B CA 1
ATOM 5831 C C . VAL B 1 355 ? 19.527 17.124 4.079 1.00 36.89 335 VAL B C 1
ATOM 5832 O O . VAL B 1 355 ? 20.025 16.382 4.920 1.00 37.10 335 VAL B O 1
ATOM 5836 N N . LEU B 1 356 ? 18.720 18.138 4.383 1.00 36.24 336 LEU B N 1
ATOM 5837 C CA . LEU B 1 356 ? 18.328 18.473 5.755 1.00 35.54 336 LEU B CA 1
ATOM 5838 C C . LEU B 1 356 ? 17.563 17.361 6.449 1.00 35.21 336 LEU B C 1
ATOM 5839 O O . LEU B 1 356 ? 17.728 17.180 7.643 1.00 35.11 336 LEU B O 1
ATOM 5844 N N . ASP B 1 357 ? 16.710 16.642 5.714 1.00 34.83 337 ASP B N 1
ATOM 5845 C CA . ASP B 1 357 ? 15.967 15.504 6.271 1.00 34.71 337 ASP B CA 1
ATOM 5846 C C . ASP B 1 357 ? 16.916 14.458 6.813 1.00 34.22 337 ASP B C 1
ATOM 5847 O O . ASP B 1 357 ? 16.588 13.744 7.756 1.00 33.98 337 ASP B O 1
ATOM 5852 N N . CYS B 1 358 ? 18.093 14.383 6.194 1.00 33.83 338 CYS B N 1
ATOM 5853 C CA . CYS B 1 358 ? 19.148 13.449 6.576 1.00 33.55 338 CYS B CA 1
ATOM 5854 C C . CYS B 1 358 ? 19.940 13.914 7.768 1.00 32.94 338 CYS B C 1
ATOM 5855 O O . CYS B 1 358 ? 20.203 13.148 8.682 1.00 32.78 338 CYS B O 1
ATOM 5858 N N . ILE B 1 359 ? 20.337 15.176 7.733 1.00 32.59 339 ILE B N 1
ATOM 5859 C CA . ILE B 1 359 ? 20.950 15.820 8.878 1.00 32.17 339 ILE B CA 1
ATOM 5860 C C . ILE B 1 359 ? 20.042 15.663 10.110 1.00 32.21 339 ILE B C 1
ATOM 5861 O O . ILE B 1 359 ? 20.530 15.263 11.158 1.00 31.85 339 ILE B O 1
ATOM 5866 N N . ARG B 1 360 ? 18.735 15.931 9.953 1.00 32.59 340 ARG B N 1
ATOM 5867 C CA . ARG B 1 360 ? 17.692 15.600 10.956 1.00 33.11 340 ARG B CA 1
ATOM 5868 C C . ARG B 1 360 ? 17.712 14.125 11.384 1.00 32.65 340 ARG B C 1
ATOM 5869 O O . ARG B 1 360 ? 17.709 13.803 12.569 1.00 32.23 340 ARG B O 1
ATOM 5877 N N . ALA B 1 361 ? 17.743 13.231 10.403 1.00 32.61 341 ALA B N 1
ATOM 5878 C CA . ALA B 1 361 ? 17.741 11.799 10.670 1.00 32.60 341 ALA B CA 1
ATOM 5879 C C . ALA B 1 361 ? 18.876 11.389 11.594 1.00 32.67 341 ALA B C 1
ATOM 5880 O O . ALA B 1 361 ? 18.689 10.535 12.441 1.00 32.95 341 ALA B O 1
ATOM 5882 N N . CYS B 1 362 ? 20.044 12.000 11.419 1.00 32.70 342 CYS B N 1
ATOM 5883 C CA . CYS B 1 362 ? 21.241 11.664 12.182 1.00 32.93 342 CYS B CA 1
ATOM 5884 C C . CYS B 1 362 ? 21.127 12.120 13.618 1.00 32.74 342 CYS B C 1
ATOM 5885 O O . CYS B 1 362 ? 21.565 11.422 14.529 1.00 33.08 342 CYS B O 1
ATOM 5888 N N . LEU B 1 363 ? 20.558 13.304 13.810 1.00 32.31 343 LEU B N 1
ATOM 5889 C CA . LEU B 1 363 ? 20.601 13.967 15.095 1.00 32.03 343 LEU B CA 1
ATOM 5890 C C . LEU B 1 363 ? 19.351 13.701 15.903 1.00 32.55 343 LEU B C 1
ATOM 5891 O O . LEU B 1 363 ? 19.420 13.665 17.119 1.00 32.72 343 LEU B O 1
ATOM 5896 N N . GLU B 1 364 ? 18.215 13.499 15.236 1.00 33.11 344 GLU B N 1
ATOM 5897 C CA . GLU B 1 364 ? 16.925 13.238 15.913 1.00 34.17 344 GLU B CA 1
ATOM 5898 C C . GLU B 1 364 ? 17.044 12.272 17.082 1.00 33.44 344 GLU B C 1
ATOM 5899 O O . GLU B 1 364 ? 17.799 11.301 17.000 1.00 33.44 344 GLU B O 1
ATOM 5905 N N . PRO B 1 365 ? 16.268 12.505 18.160 1.00 33.30 345 PRO B N 1
ATOM 5906 C CA . PRO B 1 365 ? 16.182 11.517 19.230 1.00 32.97 345 PRO B CA 1
ATOM 5907 C C . PRO B 1 365 ? 15.588 10.253 18.644 1.00 32.71 345 PRO B C 1
ATOM 5908 O O . PRO B 1 365 ? 14.618 10.347 17.886 1.00 32.76 345 PRO B O 1
ATOM 5912 N N . MET B 1 366 ? 16.167 9.095 18.960 1.00 32.33 346 MET B N 1
ATOM 5913 C CA . MET B 1 366 ? 15.701 7.836 18.370 1.00 32.15 346 MET B CA 1
ATOM 5914 C C . MET B 1 366 ? 15.752 6.690 19.370 1.00 31.20 346 MET B C 1
ATOM 5915 O O . MET B 1 366 ? 16.485 5.728 19.177 1.00 31.28 346 MET B O 1
ATOM 5920 N N . GLY B 1 367 ? 14.957 6.797 20.430 1.00 30.29 347 GLY B N 1
ATOM 5921 C CA . GLY B 1 367 ? 14.995 5.825 21.515 1.00 29.16 347 GLY B CA 1
ATOM 5922 C C . GLY B 1 367 ? 16.408 5.697 22.052 1.00 28.50 347 GLY B C 1
ATOM 5923 O O . GLY B 1 367 ? 17.109 6.697 22.164 1.00 28.50 347 GLY B O 1
ATOM 5924 N N . PRO B 1 368 ? 16.855 4.460 22.341 1.00 27.98 348 PRO B N 1
ATOM 5925 C CA . PRO B 1 368 ? 18.159 4.246 22.963 1.00 27.56 348 PRO B CA 1
ATOM 5926 C C . PRO B 1 368 ? 19.308 4.372 21.988 1.00 27.32 348 PRO B C 1
ATOM 5927 O O . PRO B 1 368 ? 20.452 4.164 22.376 1.00 27.74 348 PRO B O 1
ATOM 5931 N N . ILE B 1 369 ? 19.013 4.700 20.735 1.00 26.96 349 ILE B N 1
ATOM 5932 C CA . ILE B 1 369 ? 20.050 4.835 19.699 1.00 26.52 349 ILE B CA 1
ATOM 5933 C C . ILE B 1 369 ? 20.685 6.222 19.727 1.00 26.44 349 ILE B C 1
ATOM 5934 O O . ILE B 1 369 ? 19.988 7.244 19.648 1.00 26.40 349 ILE B O 1
ATOM 5939 N N . LYS B 1 370 ? 22.006 6.245 19.843 1.00 26.29 350 LYS B N 1
ATOM 5940 C CA . LYS B 1 370 ? 22.740 7.498 19.895 1.00 26.47 350 LYS B CA 1
ATOM 5941 C C . LYS B 1 370 ? 22.612 8.316 18.615 1.00 26.27 350 LYS B C 1
ATOM 5942 O O . LYS B 1 370 ? 22.500 7.742 17.530 1.00 26.11 350 LYS B O 1
ATOM 5948 N N . PRO B 1 371 ? 22.633 9.664 18.734 1.00 26.22 351 PRO B N 1
ATOM 5949 C CA . PRO B 1 371 ? 22.735 10.500 17.524 1.00 26.26 351 PRO B CA 1
ATOM 5950 C C . PRO B 1 371 ? 24.124 10.402 16.896 1.00 26.40 351 PRO B C 1
ATOM 5951 O O . PRO B 1 371 ? 25.141 10.547 17.586 1.00 26.67 351 PRO B O 1
ATOM 5955 N N . CYS B 1 372 ? 24.169 10.150 15.599 1.00 26.35 352 CYS B N 1
ATOM 5956 C CA . CYS B 1 372 ? 25.440 10.125 14.914 1.00 26.63 352 CYS B CA 1
ATOM 5957 C C . CYS B 1 372 ? 25.697 11.445 14.184 1.00 26.32 352 CYS B C 1
ATOM 5958 O O . CYS B 1 372 ? 24.768 12.218 13.938 1.00 26.21 352 CYS B O 1
ATOM 5961 N N . LEU B 1 373 ? 26.963 11.688 13.848 1.00 26.12 353 LEU B N 1
ATOM 5962 C CA . LEU B 1 373 ? 27.393 12.934 13.228 1.00 26.03 353 LEU B CA 1
ATOM 5963 C C . LEU B 1 373 ? 27.171 13.005 11.693 1.00 26.07 353 LEU B C 1
ATOM 5964 O O . LEU B 1 373 ? 27.735 12.198 10.939 1.00 25.89 353 LEU B O 1
ATOM 5969 N N . PRO B 1 374 ? 26.366 13.986 11.228 1.00 26.14 354 PRO B N 1
ATOM 5970 C CA . PRO B 1 374 ? 26.129 14.125 9.800 1.00 26.38 354 PRO B CA 1
ATOM 5971 C C . PRO B 1 374 ? 27.275 14.877 9.142 1.00 26.79 354 PRO B C 1
ATOM 5972 O O . PRO B 1 374 ? 27.814 15.813 9.724 1.00 26.86 354 PRO B O 1
ATOM 5976 N N . VAL B 1 375 ? 27.657 14.458 7.945 1.00 27.34 355 VAL B N 1
ATOM 5977 C CA . VAL B 1 375 ? 28.765 15.103 7.263 1.00 28.19 355 VAL B CA 1
ATOM 5978 C C . VAL B 1 375 ? 28.399 15.361 5.793 1.00 28.83 355 VAL B C 1
ATOM 5979 O O . VAL B 1 375 ? 28.618 14.488 4.948 1.00 28.99 355 VAL B O 1
ATOM 5983 N N . PRO B 1 376 ? 27.818 16.548 5.491 1.00 29.42 356 PRO B N 1
ATOM 5984 C CA . PRO B 1 376 ? 27.459 16.983 4.141 1.00 30.20 356 PRO B CA 1
ATOM 5985 C C . PRO B 1 376 ? 28.661 17.155 3.213 1.00 31.36 356 PRO B C 1
ATOM 5986 O O . PRO B 1 376 ? 29.543 17.965 3.495 1.00 31.33 356 PRO B O 1
ATOM 5990 N N . GLY B 1 377 ? 28.676 16.393 2.114 1.00 32.76 357 GLY B N 1
ATOM 5991 C CA . GLY B 1 377 ? 29.689 16.502 1.061 1.00 34.49 357 GLY B CA 1
ATOM 5992 C C . GLY B 1 377 ? 29.556 17.790 0.267 1.00 36.00 357 GLY B C 1
ATOM 5993 O O . GLY B 1 377 ? 29.201 18.833 0.821 1.00 36.41 357 GLY B O 1
ATOM 5994 N N . GLY B 1 378 ? 29.825 17.727 -1.036 1.00 37.28 358 GLY B N 1
ATOM 5995 C CA . GLY B 1 378 ? 29.897 18.934 -1.875 1.00 38.86 358 GLY B CA 1
ATOM 5996 C C . GLY B 1 378 ? 31.329 19.430 -1.943 1.00 39.89 358 GLY B C 1
ATOM 5997 O O . GLY B 1 378 ? 32.130 19.124 -1.061 1.00 40.16 358 GLY B O 1
ATOM 5998 N N . SER B 1 379 ? 31.675 20.181 -2.986 1.00 40.70 359 SER B N 1
ATOM 5999 C CA . SER B 1 379 ? 33.038 20.739 -3.066 1.00 41.45 359 SER B CA 1
ATOM 6000 C C . SER B 1 379 ? 33.194 21.967 -2.157 1.00 41.45 359 SER B C 1
ATOM 6001 O O . SER B 1 379 ? 32.998 23.127 -2.570 1.00 41.54 359 SER B O 1
ATOM 6004 N N . ASP B 1 380 ? 33.558 21.672 -0.911 1.00 41.28 360 ASP B N 1
ATOM 6005 C CA . ASP B 1 380 ? 33.606 22.660 0.145 1.00 41.21 360 ASP B CA 1
ATOM 6006 C C . ASP B 1 380 ? 34.976 23.251 0.315 1.00 40.46 360 ASP B C 1
ATOM 6007 O O . ASP B 1 380 ? 35.994 22.572 0.129 1.00 40.62 360 ASP B O 1
ATOM 6012 N N . SER B 1 381 ? 34.977 24.525 0.682 1.00 39.30 361 SER B N 1
ATOM 6013 C CA . SER B 1 381 ? 36.190 25.256 0.957 1.00 38.13 361 SER B CA 1
ATOM 6014 C C . SER B 1 381 ? 35.931 26.240 2.077 1.00 37.20 361 SER B C 1
ATOM 6015 O O . SER B 1 381 ? 34.823 26.303 2.623 1.00 36.84 361 SER B O 1
ATOM 6018 N N . ALA B 1 382 ? 36.954 27.020 2.401 1.00 36.20 362 ALA B N 1
ATOM 6019 C CA . ALA B 1 382 ? 36.811 28.050 3.395 1.00 35.45 362 ALA B CA 1
ATOM 6020 C C . ALA B 1 382 ? 35.612 28.952 3.055 1.00 35.02 362 ALA B C 1
ATOM 6021 O O . ALA B 1 382 ? 34.979 29.506 3.951 1.00 34.95 362 ALA B O 1
ATOM 6023 N N . ALA B 1 383 ? 35.283 29.057 1.765 1.00 34.54 363 ALA B N 1
ATOM 6024 C CA . ALA B 1 383 ? 34.179 29.909 1.282 1.00 34.07 363 ALA B CA 1
ATOM 6025 C C . ALA B 1 383 ? 32.774 29.377 1.577 1.00 33.80 363 ALA B C 1
ATOM 6026 O O . ALA B 1 383 ? 31.841 30.143 1.799 1.00 33.67 363 ALA B O 1
ATOM 6028 N N . THR B 1 384 ? 32.612 28.067 1.577 1.00 33.70 364 THR B N 1
ATOM 6029 C CA . THR B 1 384 ? 31.280 27.524 1.708 1.00 33.93 364 THR B CA 1
ATOM 6030 C C . THR B 1 384 ? 30.908 27.201 3.160 1.00 34.25 364 THR B C 1
ATOM 6031 O O . THR B 1 384 ? 29.746 26.899 3.451 1.00 34.39 364 THR B O 1
ATOM 6035 N N . LEU B 1 385 ? 31.880 27.268 4.069 1.00 34.54 365 LEU B N 1
ATOM 6036 C CA . LEU B 1 385 ? 31.650 26.893 5.473 1.00 34.69 365 LEU B CA 1
ATOM 6037 C C . LEU B 1 385 ? 30.542 27.716 6.091 1.00 35.45 365 LEU B C 1
ATOM 6038 O O . LEU B 1 385 ? 29.613 27.164 6.676 1.00 35.37 365 LEU B O 1
ATOM 6043 N N . GLU B 1 386 ? 30.649 29.036 5.946 1.00 36.49 366 GLU B N 1
ATOM 6044 C CA . GLU B 1 386 ? 29.650 29.959 6.456 1.00 38.00 366 GLU B CA 1
ATOM 6045 C C . GLU B 1 386 ? 28.255 29.463 6.090 1.00 37.68 366 GLU B C 1
ATOM 6046 O O . GLU B 1 386 ? 27.358 29.373 6.932 1.00 37.60 366 GLU B O 1
ATOM 6052 N N . ASN B 1 387 ? 28.097 29.110 4.822 1.00 37.74 367 ASN B N 1
ATOM 6053 C CA . ASN B 1 387 ? 26.822 28.657 4.320 1.00 37.49 367 ASN B CA 1
ATOM 6054 C C . ASN B 1 387 ? 26.326 27.385 4.971 1.00 36.44 367 ASN B C 1
ATOM 6055 O O . ASN B 1 387 ? 25.200 27.331 5.439 1.00 36.56 367 ASN B O 1
ATOM 6060 N N . VAL B 1 388 ? 27.168 26.365 5.004 1.00 35.30 368 VAL B N 1
ATOM 6061 C CA . VAL B 1 388 ? 26.773 25.084 5.570 1.00 34.29 368 VAL B CA 1
ATOM 6062 C C . VAL B 1 388 ? 26.301 25.260 7.005 1.00 33.89 368 VAL B C 1
ATOM 6063 O O . VAL B 1 388 ? 25.315 24.652 7.413 1.00 33.70 368 VAL B O 1
ATOM 6067 N N . TYR B 1 389 ? 26.993 26.111 7.755 1.00 33.32 369 TYR B N 1
ATOM 6068 C CA . TYR B 1 389 ? 26.669 26.309 9.159 1.00 32.96 369 TYR B CA 1
ATOM 6069 C C . TYR B 1 389 ? 25.310 26.958 9.317 1.00 33.04 369 TYR B C 1
ATOM 6070 O O . TYR B 1 389 ? 24.528 26.581 10.194 1.00 33.01 369 TYR B O 1
ATOM 6079 N N . ARG B 1 390 ? 25.044 27.939 8.461 1.00 33.15 370 ARG B N 1
ATOM 6080 C CA . ARG B 1 390 ? 23.754 28.588 8.426 1.00 33.33 370 ARG B CA 1
ATOM 6081 C C . ARG B 1 390 ? 22.694 27.557 8.127 1.00 33.08 370 ARG B C 1
ATOM 6082 O O . ARG B 1 390 ? 21.682 27.487 8.805 1.00 33.08 370 ARG B O 1
ATOM 6090 N N . LYS B 1 391 ? 22.949 26.735 7.124 1.00 33.09 371 LYS B N 1
ATOM 6091 C CA . LYS B 1 391 ? 21.956 25.778 6.674 1.00 33.30 371 LYS B CA 1
ATOM 6092 C C . LYS B 1 391 ? 21.752 24.600 7.614 1.00 33.01 371 LYS B C 1
ATOM 6093 O O . LYS B 1 391 ? 20.651 24.059 7.687 1.00 33.24 371 LYS B O 1
ATOM 6099 N N . VAL B 1 392 ? 22.798 24.204 8.335 1.00 32.63 372 VAL B N 1
ATOM 6100 C CA . VAL B 1 392 ? 22.673 23.110 9.308 1.00 32.11 372 VAL B CA 1
ATOM 6101 C C . VAL B 1 392 ? 21.958 23.610 10.558 1.00 31.68 372 VAL B C 1
ATOM 6102 O O . VAL B 1 392 ? 21.276 22.849 11.239 1.00 31.85 372 VAL B O 1
ATOM 6106 N N . GLY B 1 393 ? 22.113 24.891 10.859 1.00 31.15 373 GLY B N 1
ATOM 6107 C CA . GLY B 1 393 ? 21.431 25.462 12.003 1.00 30.71 373 GLY B CA 1
ATOM 6108 C C . GLY B 1 393 ? 22.185 25.371 13.318 1.00 30.39 373 GLY B C 1
ATOM 6109 O O . GLY B 1 393 ? 21.792 26.005 14.279 1.00 30.67 373 GLY B O 1
ATOM 6110 N N . SER B 1 394 ? 23.261 24.589 13.376 1.00 29.87 374 SER B N 1
ATOM 6111 C CA . SER B 1 394 ? 24.076 24.453 14.594 1.00 29.10 374 SER B CA 1
ATOM 6112 C C . SER B 1 394 ? 25.467 23.909 14.267 1.00 28.88 374 SER B C 1
ATOM 6113 O O . SER B 1 394 ? 25.755 23.598 13.112 1.00 29.20 374 SER B O 1
ATOM 6116 N N . ALA B 1 395 ? 26.314 23.759 15.283 1.00 28.29 375 ALA B N 1
ATOM 6117 C CA . ALA B 1 395 ? 27.701 23.329 15.067 1.00 27.77 375 ALA B CA 1
ATOM 6118 C C . ALA B 1 395 ? 27.893 21.825 15.011 1.00 27.63 375 ALA B C 1
ATOM 6119 O O . ALA B 1 395 ? 29.020 21.366 14.943 1.00 27.59 375 ALA B O 1
ATOM 6121 N N . ASP B 1 396 ? 26.803 21.066 15.040 1.00 27.53 376 ASP B N 1
ATOM 6122 C CA . ASP B 1 396 ? 26.878 19.614 15.068 1.00 27.51 376 ASP B CA 1
ATOM 6123 C C . ASP B 1 396 ? 26.939 18.975 13.690 1.00 27.01 376 ASP B C 1
ATOM 6124 O O . ASP B 1 396 ? 25.987 18.338 13.246 1.00 27.16 376 ASP B O 1
ATOM 6129 N N . PHE B 1 397 ? 28.067 19.137 13.011 1.00 26.53 377 PHE B N 1
ATOM 6130 C CA . PHE B 1 397 ? 28.254 18.534 11.690 1.00 26.22 377 PHE B CA 1
ATOM 6131 C C . PHE B 1 397 ? 29.732 18.337 11.355 1.00 26.46 377 PHE B C 1
ATOM 6132 O O . PHE B 1 397 ? 30.608 18.918 11.995 1.00 26.35 377 PHE B O 1
ATOM 6140 N N . GLY B 1 398 ? 29.995 17.488 10.368 1.00 26.89 378 GLY B N 1
ATOM 6141 C CA . GLY B 1 398 ? 31.328 17.342 9.823 1.00 27.70 378 GLY B CA 1
ATOM 6142 C C . GLY B 1 398 ? 31.446 18.218 8.589 1.00 28.31 378 GLY B C 1
ATOM 6143 O O . GLY B 1 398 ? 30.446 18.649 8.031 1.00 28.60 378 GLY B O 1
ATOM 6144 N N . PHE B 1 399 ? 32.670 18.472 8.150 1.00 28.83 379 PHE B N 1
ATOM 6145 C CA . PHE B 1 399 ? 32.907 19.303 6.988 1.00 29.45 379 PHE B CA 1
ATOM 6146 C C . PHE B 1 399 ? 34.038 18.661 6.205 1.00 30.40 379 PHE B C 1
ATOM 6147 O O . PHE B 1 399 ? 35.118 18.442 6.762 1.00 30.49 379 PHE B O 1
ATOM 6155 N N . VAL B 1 400 ? 33.800 18.319 4.939 1.00 31.78 380 VAL B N 1
ATOM 6156 C CA . VAL B 1 400 ? 34.779 17.498 4.196 1.00 33.18 380 VAL B CA 1
ATOM 6157 C C . VAL B 1 400 ? 35.306 18.127 2.920 1.00 34.51 380 VAL B C 1
ATOM 6158 O O . VAL B 1 400 ? 34.846 17.787 1.831 1.00 34.63 380 VAL B O 1
ATOM 6162 N N . PRO B 1 401 ? 36.280 19.033 3.033 1.00 35.81 381 PRO B N 1
ATOM 6163 C CA . PRO B 1 401 ? 36.891 19.527 1.811 1.00 37.02 381 PRO B CA 1
ATOM 6164 C C . PRO B 1 401 ? 37.827 18.502 1.162 1.00 38.29 381 PRO B C 1
ATOM 6165 O O . PRO B 1 401 ? 38.364 17.634 1.844 1.00 38.37 381 PRO B O 1
ATOM 6169 N N . GLY B 1 402 ? 37.996 18.603 -0.155 1.00 39.76 382 GLY B N 1
ATOM 6170 C CA . GLY B 1 402 ? 39.034 17.857 -0.887 1.00 41.45 382 GLY B CA 1
ATOM 6171 C C . GLY B 1 402 ? 40.082 18.842 -1.389 1.00 42.48 382 GLY B C 1
ATOM 6172 O O . GLY B 1 402 ? 41.061 19.152 -0.693 1.00 42.64 382 GLY B O 1
ATOM 6173 N N . ARG B 1 403 ? 39.875 19.351 -2.599 1.00 43.39 383 ARG B N 1
ATOM 6174 C CA . ARG B 1 403 ? 40.479 20.627 -2.960 1.00 44.36 383 ARG B CA 1
ATOM 6175 C C . ARG B 1 403 ? 39.841 21.635 -2.034 1.00 43.95 383 ARG B C 1
ATOM 6176 O O . ARG B 1 403 ? 38.704 21.449 -1.582 1.00 44.31 383 ARG B O 1
ATOM 6184 N N . GLY B 1 404 ? 40.549 22.712 -1.755 1.00 43.45 384 GLY B N 1
ATOM 6185 C CA . GLY B 1 404 ? 40.054 23.645 -0.761 1.00 42.97 384 GLY B CA 1
ATOM 6186 C C . GLY B 1 404 ? 40.804 23.430 0.532 1.00 42.50 384 GLY B C 1
ATOM 6187 O O . GLY B 1 404 ? 40.918 24.359 1.354 1.00 42.67 384 GLY B O 1
ATOM 6188 N N . VAL B 1 405 ? 41.292 22.200 0.719 1.00 41.63 385 VAL B N 1
ATOM 6189 C CA . VAL B 1 405 ? 42.383 21.968 1.648 1.00 40.96 385 VAL B CA 1
ATOM 6190 C C . VAL B 1 405 ? 43.636 21.636 0.854 1.00 40.52 385 VAL B C 1
ATOM 6191 O O . VAL B 1 405 ? 44.617 22.395 0.884 1.00 40.65 385 VAL B O 1
ATOM 6195 N N . PHE B 1 406 ? 43.592 20.523 0.122 1.00 39.75 386 PHE B N 1
ATOM 6196 C CA . PHE B 1 406 ? 44.753 20.075 -0.639 1.00 38.92 386 PHE B CA 1
ATOM 6197 C C . PHE B 1 406 ? 44.916 20.832 -1.947 1.00 38.70 386 PHE B C 1
ATOM 6198 O O . PHE B 1 406 ? 45.990 20.830 -2.519 1.00 38.91 386 PHE B O 1
ATOM 6206 N N . GLY B 1 407 ? 43.864 21.515 -2.387 1.00 38.39 387 GLY B N 1
ATOM 6207 C CA . GLY B 1 407 ? 43.931 22.363 -3.583 1.00 37.93 387 GLY B CA 1
ATOM 6208 C C . GLY B 1 407 ? 44.388 23.808 -3.351 1.00 37.52 387 GLY B C 1
ATOM 6209 O O . GLY B 1 407 ? 44.684 24.532 -4.303 1.00 37.58 387 GLY B O 1
ATOM 6210 N N . HIS B 1 408 ? 44.453 24.230 -2.089 1.00 37.03 388 HIS B N 1
ATOM 6211 C CA . HIS B 1 408 ? 44.759 25.617 -1.734 1.00 36.51 388 HIS B CA 1
ATOM 6212 C C . HIS B 1 408 ? 46.098 26.092 -2.321 1.00 36.28 388 HIS B C 1
ATOM 6213 O O . HIS B 1 408 ? 47.092 25.366 -2.268 1.00 36.51 388 HIS B O 1
ATOM 6220 N N . PRO B 1 409 ? 46.122 27.311 -2.888 1.00 35.97 389 PRO B N 1
ATOM 6221 C CA . PRO B 1 409 ? 47.321 27.924 -3.515 1.00 35.67 389 PRO B CA 1
ATOM 6222 C C . PRO B 1 409 ? 48.589 27.916 -2.643 1.00 35.34 389 PRO B C 1
ATOM 6223 O O . PRO B 1 409 ? 49.680 27.654 -3.140 1.00 35.26 389 PRO B O 1
ATOM 6227 N N . MET B 1 410 ? 48.423 28.209 -1.356 1.00 35.02 390 MET B N 1
ATOM 6228 C CA . MET B 1 410 ? 49.523 28.268 -0.392 1.00 34.73 390 MET B CA 1
ATOM 6229 C C . MET B 1 410 ? 49.951 26.868 0.111 1.00 34.44 390 MET B C 1
ATOM 6230 O O . MET B 1 410 ? 50.924 26.749 0.872 1.00 34.57 390 MET B O 1
ATOM 6235 N N . GLY B 1 411 ? 49.235 25.821 -0.317 1.00 33.91 391 GLY B N 1
ATOM 6236 C CA . GLY B 1 411 ? 49.542 24.449 0.085 1.00 33.13 391 GLY B CA 1
ATOM 6237 C C . GLY B 1 411 ? 48.616 23.935 1.163 1.00 32.67 391 GLY B C 1
ATOM 6238 O O . GLY B 1 411 ? 47.853 24.707 1.748 1.00 32.63 391 GLY B O 1
ATOM 6239 N N . PRO B 1 412 ? 48.714 22.632 1.475 1.00 32.28 392 PRO B N 1
ATOM 6240 C CA . PRO B 1 412 ? 47.693 21.979 2.278 1.00 31.91 392 PRO B CA 1
ATOM 6241 C C . PRO B 1 412 ? 47.605 22.576 3.687 1.00 31.67 392 PRO B C 1
ATOM 6242 O O . PRO B 1 412 ? 46.496 22.853 4.168 1.00 31.53 392 PRO B O 1
ATOM 6246 N N . ALA B 1 413 ? 48.764 22.786 4.322 1.00 31.29 393 ALA B N 1
ATOM 6247 C CA . ALA B 1 413 ? 48.815 23.290 5.684 1.00 30.71 393 ALA B CA 1
ATOM 6248 C C . ALA B 1 413 ? 47.961 24.548 5.792 1.00 30.38 393 ALA B C 1
ATOM 6249 O O . ALA B 1 413 ? 47.121 24.658 6.694 1.00 30.21 393 ALA B O 1
ATOM 6251 N N . ALA B 1 414 ? 48.152 25.462 4.837 1.00 29.90 394 ALA B N 1
ATOM 6252 C CA . ALA B 1 414 ? 47.426 26.732 4.799 1.00 29.34 394 ALA B CA 1
ATOM 6253 C C . ALA B 1 414 ? 45.949 26.559 4.449 1.00 28.90 394 ALA B C 1
ATOM 6254 O O . ALA B 1 414 ? 45.103 27.334 4.906 1.00 28.98 394 ALA B O 1
ATOM 6256 N N . GLY B 1 415 ? 45.649 25.550 3.634 1.00 28.30 395 GLY B N 1
ATOM 6257 C CA . GLY B 1 415 ? 44.268 25.221 3.275 1.00 27.52 395 GLY B CA 1
ATOM 6258 C C . GLY B 1 415 ? 43.467 24.864 4.503 1.00 27.07 395 GLY B C 1
ATOM 6259 O O . GLY B 1 415 ? 42.370 25.366 4.701 1.00 26.86 395 GLY B O 1
ATOM 6260 N N . ALA B 1 416 ? 44.037 24.000 5.337 1.00 26.81 396 ALA B N 1
ATOM 6261 C CA . ALA B 1 416 ? 43.445 23.661 6.615 1.00 26.48 396 ALA B CA 1
ATOM 6262 C C . ALA B 1 416 ? 43.261 24.934 7.425 1.00 26.20 396 ALA B C 1
ATOM 6263 O O . ALA B 1 416 ? 42.156 25.235 7.855 1.00 26.37 396 ALA B O 1
ATOM 6265 N N . THR B 1 417 ? 44.332 25.700 7.597 1.00 25.81 397 THR B N 1
ATOM 6266 C CA . THR B 1 417 ? 44.257 26.952 8.345 1.00 25.53 397 THR B CA 1
ATOM 6267 C C . THR B 1 417 ? 43.095 27.827 7.894 1.00 25.33 397 THR B C 1
ATOM 6268 O O . THR B 1 417 ? 42.326 28.323 8.726 1.00 25.29 397 THR B O 1
ATOM 6272 N N . SER B 1 418 ? 42.957 27.979 6.579 1.00 25.02 398 SER B N 1
ATOM 6273 C CA . SER B 1 418 ? 41.913 28.817 6.000 1.00 24.81 398 SER B CA 1
ATOM 6274 C C . SER B 1 418 ? 40.523 28.445 6.524 1.00 24.72 398 SER B C 1
ATOM 6275 O O . SER B 1 418 ? 39.721 29.322 6.850 1.00 24.87 398 SER B O 1
ATOM 6278 N N . ILE B 1 419 ? 40.249 27.150 6.620 1.00 24.48 399 ILE B N 1
ATOM 6279 C CA . ILE B 1 419 ? 39.007 26.675 7.208 1.00 24.32 399 ILE B CA 1
ATOM 6280 C C . ILE B 1 419 ? 38.909 27.095 8.680 1.00 24.52 399 ILE B C 1
ATOM 6281 O O . ILE B 1 419 ? 37.876 27.629 9.101 1.00 24.42 399 ILE B O 1
ATOM 6286 N N . ARG B 1 420 ? 39.984 26.861 9.446 1.00 24.77 400 ARG B N 1
ATOM 6287 C CA . ARG B 1 420 ? 40.017 27.152 10.886 1.00 25.01 400 ARG B CA 1
ATOM 6288 C C . ARG B 1 420 ? 39.644 28.590 11.167 1.00 25.05 400 ARG B C 1
ATOM 6289 O O . ARG B 1 420 ? 38.866 28.874 12.088 1.00 24.95 400 ARG B O 1
ATOM 6297 N N . GLN B 1 421 ? 40.191 29.480 10.338 1.00 25.10 401 GLN B N 1
ATOM 6298 C CA . GLN B 1 421 ? 39.919 30.922 10.384 1.00 25.23 401 GLN B CA 1
ATOM 6299 C C . GLN B 1 421 ? 38.504 31.277 9.947 1.00 25.33 401 GLN B C 1
ATOM 6300 O O . GLN B 1 421 ? 37.804 32.028 10.640 1.00 25.51 401 GLN B O 1
ATOM 6306 N N . ALA B 1 422 ? 38.086 30.741 8.802 1.00 25.34 402 ALA B N 1
ATOM 6307 C CA . ALA B 1 422 ? 36.704 30.867 8.370 1.00 25.35 402 ALA B CA 1
ATOM 6308 C C . ALA B 1 422 ? 35.796 30.558 9.546 1.00 25.48 402 ALA B C 1
ATOM 6309 O O . ALA B 1 422 ? 34.869 31.315 9.837 1.00 25.66 402 ALA B O 1
ATOM 6311 N N . TRP B 1 423 ? 36.084 29.459 10.239 1.00 25.54 403 TRP B N 1
ATOM 6312 C CA . TRP B 1 423 ? 35.321 29.133 11.427 1.00 25.77 403 TRP B CA 1
ATOM 6313 C C . TRP B 1 423 ? 35.454 30.211 12.495 1.00 26.33 403 TRP B C 1
ATOM 6314 O O . TRP B 1 423 ? 34.443 30.691 13.016 1.00 26.42 403 TRP B O 1
ATOM 6325 N N . ASP B 1 424 ? 36.690 30.600 12.802 1.00 26.95 404 ASP B N 1
ATOM 6326 C CA . ASP B 1 424 ? 36.946 31.598 13.829 1.00 27.83 404 ASP B CA 1
ATOM 6327 C C . ASP B 1 424 ? 36.038 32.806 13.663 1.00 28.00 404 ASP B C 1
ATOM 6328 O O . ASP B 1 424 ? 35.503 33.341 14.651 1.00 28.09 404 ASP B O 1
ATOM 6333 N N . ALA B 1 425 ? 35.850 33.211 12.408 1.00 28.20 405 ALA B N 1
ATOM 6334 C CA . ALA B 1 425 ? 34.983 34.331 12.071 1.00 28.60 405 ALA B CA 1
ATOM 6335 C C . ALA B 1 425 ? 33.558 34.064 12.515 1.00 29.00 405 ALA B C 1
ATOM 6336 O O . ALA B 1 425 ? 33.002 34.789 13.339 1.00 29.12 405 ALA B O 1
ATOM 6338 N N . ILE B 1 426 ? 32.984 33.003 11.972 1.00 29.60 406 ILE B N 1
ATOM 6339 C CA . ILE B 1 426 ? 31.621 32.618 12.268 1.00 30.29 406 ILE B CA 1
ATOM 6340 C C . ILE B 1 426 ? 31.352 32.532 13.771 1.00 31.31 406 ILE B C 1
ATOM 6341 O O . ILE B 1 426 ? 30.364 33.090 14.250 1.00 31.44 406 ILE B O 1
ATOM 6346 N N . ALA B 1 427 ? 32.246 31.856 14.502 1.00 32.48 407 ALA B N 1
ATOM 6347 C CA . ALA B 1 427 ? 32.121 31.657 15.958 1.00 33.56 407 ALA B CA 1
ATOM 6348 C C . ALA B 1 427 ? 32.144 32.974 16.735 1.00 34.44 407 ALA B C 1
ATOM 6349 O O . ALA B 1 427 ? 31.550 33.079 17.815 1.00 34.61 407 ALA B O 1
ATOM 6351 N N . ALA B 1 428 ? 32.827 33.973 16.182 1.00 35.51 408 ALA B N 1
ATOM 6352 C CA . ALA B 1 428 ? 32.809 35.314 16.752 1.00 36.65 408 ALA B CA 1
ATOM 6353 C C . ALA B 1 428 ? 31.704 36.199 16.137 1.00 37.53 408 ALA B C 1
ATOM 6354 O O . ALA B 1 428 ? 31.577 37.385 16.485 1.00 37.58 408 ALA B O 1
ATOM 6356 N N . GLY B 1 429 ? 30.909 35.625 15.230 1.00 38.58 409 GLY B N 1
ATOM 6357 C CA . GLY B 1 429 ? 29.849 36.368 14.540 1.00 40.00 409 GLY B CA 1
ATOM 6358 C C . GLY B 1 429 ? 30.334 37.485 13.617 1.00 41.05 409 GLY B C 1
ATOM 6359 O O . GLY B 1 429 ? 29.551 38.352 13.221 1.00 41.17 409 GLY B O 1
ATOM 6360 N N . ILE B 1 430 ? 31.625 37.470 13.285 1.00 42.02 410 ILE B N 1
ATOM 6361 C CA . ILE B 1 430 ? 32.219 38.383 12.304 1.00 42.95 410 ILE B CA 1
ATOM 6362 C C . ILE B 1 430 ? 31.964 37.816 10.900 1.00 43.65 410 ILE B C 1
ATOM 6363 O O . ILE B 1 430 ? 32.300 36.652 10.643 1.00 43.94 410 ILE B O 1
ATOM 6368 N N . PRO B 1 431 ? 31.358 38.617 9.986 1.00 44.21 411 PRO B N 1
ATOM 6369 C CA . PRO B 1 431 ? 31.146 38.073 8.635 1.00 44.59 411 PRO B CA 1
ATOM 6370 C C . PRO B 1 431 ? 32.494 37.702 8.013 1.00 44.95 411 PRO B C 1
ATOM 6371 O O . PRO B 1 431 ? 33.509 38.322 8.346 1.00 44.77 411 PRO B O 1
ATOM 6375 N N . VAL B 1 432 ? 32.505 36.686 7.149 1.00 45.45 412 VAL B N 1
ATOM 6376 C CA . VAL B 1 432 ? 33.770 36.077 6.700 1.00 46.03 412 VAL B CA 1
ATOM 6377 C C . VAL B 1 432 ? 34.709 36.993 5.899 1.00 46.62 412 VAL B C 1
ATOM 6378 O O . VAL B 1 432 ? 35.807 37.276 6.373 1.00 46.75 412 VAL B O 1
ATOM 6382 N N . PRO B 1 433 ? 34.300 37.451 4.694 1.00 47.16 413 PRO B N 1
ATOM 6383 C CA . PRO B 1 433 ? 35.193 38.331 3.928 1.00 47.55 413 PRO B CA 1
ATOM 6384 C C . PRO B 1 433 ? 35.851 39.472 4.736 1.00 48.00 413 PRO B C 1
ATOM 6385 O O . PRO B 1 433 ? 36.918 39.952 4.345 1.00 48.00 413 PRO B O 1
ATOM 6389 N N . ASP B 1 434 ? 35.226 39.883 5.846 1.00 48.56 414 ASP B N 1
ATOM 6390 C CA . ASP B 1 434 ? 35.772 40.923 6.739 1.00 49.10 414 ASP B CA 1
ATOM 6391 C C . ASP B 1 434 ? 37.000 40.434 7.491 1.00 48.90 414 ASP B C 1
ATOM 6392 O O . ASP B 1 434 ? 38.048 41.090 7.487 1.00 49.05 414 ASP B O 1
ATOM 6397 N N . HIS B 1 435 ? 36.842 39.292 8.157 1.00 48.59 415 HIS B N 1
ATOM 6398 C CA . HIS B 1 435 ? 37.930 38.632 8.861 1.00 48.24 415 HIS B CA 1
ATOM 6399 C C . HIS B 1 435 ? 39.062 38.325 7.878 1.00 47.96 415 HIS B C 1
ATOM 6400 O O . HIS B 1 435 ? 40.244 38.478 8.207 1.00 47.92 415 HIS B O 1
ATOM 6407 N N . ALA B 1 436 ? 38.675 37.930 6.663 1.00 47.54 416 ALA B N 1
ATOM 6408 C CA . ALA B 1 436 ? 39.599 37.588 5.586 1.00 47.14 416 ALA B CA 1
ATOM 6409 C C . ALA B 1 436 ? 40.537 38.722 5.223 1.00 46.78 416 ALA B C 1
ATOM 6410 O O . ALA B 1 436 ? 41.650 38.494 4.757 1.00 46.85 416 ALA B O 1
ATOM 6412 N N . ALA B 1 437 ? 40.079 39.947 5.437 1.00 46.33 417 ALA B N 1
ATOM 6413 C CA . ALA B 1 437 ? 40.894 41.120 5.173 1.00 45.81 417 ALA B CA 1
ATOM 6414 C C . ALA B 1 437 ? 42.189 41.180 6.001 1.00 45.50 417 ALA B C 1
ATOM 6415 O O . ALA B 1 437 ? 43.092 41.929 5.654 1.00 45.60 417 ALA B O 1
ATOM 6417 N N . SER B 1 438 ? 42.293 40.401 7.079 1.00 45.11 418 SER B N 1
ATOM 6418 C CA . SER B 1 438 ? 43.512 40.413 7.906 1.00 44.75 418 SER B CA 1
ATOM 6419 C C . SER B 1 438 ? 44.209 39.054 8.057 1.00 44.41 418 SER B C 1
ATOM 6420 O O . SER B 1 438 ? 45.197 38.943 8.778 1.00 44.42 418 SER B O 1
ATOM 6423 N N . HIS B 1 439 ? 43.703 38.031 7.371 1.00 43.98 419 HIS B N 1
ATOM 6424 C CA . HIS B 1 439 ? 44.296 36.683 7.412 1.00 43.29 419 HIS B CA 1
ATOM 6425 C C . HIS B 1 439 ? 44.588 36.155 6.004 1.00 42.73 419 HIS B C 1
ATOM 6426 O O . HIS B 1 439 ? 43.662 35.778 5.280 1.00 42.65 419 HIS B O 1
ATOM 6433 N N . PRO B 1 440 ? 45.884 36.109 5.625 1.00 42.14 420 PRO B N 1
ATOM 6434 C CA . PRO B 1 440 ? 46.315 35.811 4.248 1.00 41.70 420 PRO B CA 1
ATOM 6435 C C . PRO B 1 440 ? 45.766 34.503 3.650 1.00 41.24 420 PRO B C 1
ATOM 6436 O O . PRO B 1 440 ? 45.432 34.454 2.465 1.00 41.28 420 PRO B O 1
ATOM 6440 N N . GLU B 1 441 ? 45.673 33.461 4.469 1.00 40.66 421 GLU B N 1
ATOM 6441 C CA . GLU B 1 441 ? 45.250 32.136 4.016 1.00 40.09 421 GLU B CA 1
ATOM 6442 C C . GLU B 1 441 ? 43.782 32.130 3.674 1.00 39.57 421 GLU B C 1
ATOM 6443 O O . GLU B 1 441 ? 43.403 31.615 2.631 1.00 39.39 421 GLU B O 1
ATOM 6449 N N . LEU B 1 442 ? 42.972 32.706 4.563 1.00 39.15 422 LEU B N 1
ATOM 6450 C CA . LEU B 1 442 ? 41.526 32.830 4.361 1.00 38.68 422 LEU B CA 1
ATOM 6451 C C . LEU B 1 442 ? 41.211 33.689 3.131 1.00 38.65 422 LEU B C 1
ATOM 6452 O O . LEU B 1 442 ? 40.275 33.396 2.379 1.00 38.62 422 LEU B O 1
ATOM 6457 N N . ALA B 1 443 ? 42.002 34.745 2.937 1.00 38.55 423 ALA B N 1
ATOM 6458 C CA . ALA B 1 443 ? 41.846 35.642 1.796 1.00 38.45 423 ALA B CA 1
ATOM 6459 C C . ALA B 1 443 ? 42.159 34.915 0.497 1.00 38.51 423 ALA B C 1
ATOM 6460 O O . ALA B 1 443 ? 41.399 35.001 -0.471 1.00 38.57 423 ALA B O 1
ATOM 6462 N N . ALA B 1 444 ? 43.272 34.183 0.493 1.00 38.57 424 ALA B N 1
ATOM 6463 C CA . ALA B 1 444 ? 43.703 33.415 -0.667 1.00 38.64 424 ALA B CA 1
ATOM 6464 C C . ALA B 1 444 ? 42.623 32.442 -1.100 1.00 38.75 424 ALA B C 1
ATOM 6465 O O . ALA B 1 444 ? 42.358 32.284 -2.285 1.00 38.62 424 ALA B O 1
ATOM 6467 N N . ALA B 1 445 ? 41.996 31.810 -0.112 1.00 39.24 425 ALA B N 1
ATOM 6468 C CA . ALA B 1 445 ? 40.967 30.795 -0.336 1.00 39.56 425 ALA B CA 1
ATOM 6469 C C . ALA B 1 445 ? 39.683 31.411 -0.850 1.00 39.81 425 ALA B C 1
ATOM 6470 O O . ALA B 1 445 ? 39.008 30.815 -1.684 1.00 39.82 425 ALA B O 1
ATOM 6472 N N . LEU B 1 446 ? 39.348 32.599 -0.351 1.00 40.27 426 LEU B N 1
ATOM 6473 C CA . LEU B 1 446 ? 38.189 33.309 -0.855 1.00 40.75 426 LEU B CA 1
ATOM 6474 C C . LEU B 1 446 ? 38.407 33.663 -2.318 1.00 41.33 426 LEU B C 1
ATOM 6475 O O . LEU B 1 446 ? 37.536 33.396 -3.144 1.00 41.45 426 LEU B O 1
ATOM 6480 N N . ARG B 1 447 ? 39.579 34.214 -2.642 1.00 41.94 427 ARG B N 1
ATOM 6481 C CA . ARG B 1 447 ? 39.967 34.452 -4.036 1.00 42.58 427 ARG B CA 1
ATOM 6482 C C . ARG B 1 447 ? 39.869 33.195 -4.886 1.00 42.51 427 ARG B C 1
ATOM 6483 O O . ARG B 1 447 ? 39.180 33.180 -5.897 1.00 42.71 427 ARG B O 1
ATOM 6491 N N . ALA B 1 448 ? 40.557 32.141 -4.462 1.00 42.53 428 ALA B N 1
ATOM 6492 C CA . ALA B 1 448 ? 40.662 30.915 -5.245 1.00 42.38 428 ALA B CA 1
ATOM 6493 C C . ALA B 1 448 ? 39.350 30.161 -5.429 1.00 42.33 428 ALA B C 1
ATOM 6494 O O . ALA B 1 448 ? 39.152 29.570 -6.481 1.00 42.41 428 ALA B O 1
ATOM 6496 N N . PHE B 1 449 ? 38.465 30.183 -4.426 1.00 42.38 429 PHE B N 1
ATOM 6497 C CA . PHE B 1 449 ? 37.226 29.370 -4.460 1.00 42.31 429 PHE B CA 1
ATOM 6498 C C . PHE B 1 449 ? 35.913 30.160 -4.399 1.00 42.43 429 PHE B C 1
ATOM 6499 O O . PHE B 1 449 ? 34.849 29.553 -4.517 1.00 42.53 429 PHE B O 1
ATOM 6507 N N . MET C 1 21 ? -11.176 3.532 -45.462 1.00 60.01 1 MET C N 1
ATOM 6508 C CA . MET C 1 21 ? -11.536 2.168 -45.975 1.00 59.90 1 MET C CA 1
ATOM 6509 C C . MET C 1 21 ? -12.669 1.484 -45.171 1.00 59.47 1 MET C C 1
ATOM 6510 O O . MET C 1 21 ? -13.258 0.490 -45.624 1.00 59.39 1 MET C O 1
ATOM 6515 N N . THR C 1 22 ? -12.972 2.024 -43.992 1.00 58.87 2 THR C N 1
ATOM 6516 C CA . THR C 1 22 ? -14.048 1.486 -43.163 1.00 58.22 2 THR C CA 1
ATOM 6517 C C . THR C 1 22 ? -15.444 1.403 -43.900 1.00 58.08 2 THR C C 1
ATOM 6518 O O . THR C 1 22 ? -16.119 0.374 -43.777 1.00 58.22 2 THR C O 1
ATOM 6522 N N . PRO C 1 23 ? -15.860 2.438 -44.695 1.00 57.51 3 PRO C N 1
ATOM 6523 C CA . PRO C 1 23 ? -17.227 2.372 -45.282 1.00 56.98 3 PRO C CA 1
ATOM 6524 C C . PRO C 1 23 ? -17.368 1.465 -46.516 1.00 55.97 3 PRO C C 1
ATOM 6525 O O . PRO C 1 23 ? -16.850 0.351 -46.517 1.00 55.81 3 PRO C O 1
ATOM 6529 N N . ASP C 1 24 ? -18.079 1.931 -47.544 1.00 55.04 4 ASP C N 1
ATOM 6530 C CA . ASP C 1 24 ? -18.258 1.138 -48.775 1.00 54.05 4 ASP C CA 1
ATOM 6531 C C . ASP C 1 24 ? -17.440 1.632 -49.947 1.00 52.92 4 ASP C C 1
ATOM 6532 O O . ASP C 1 24 ? -17.795 1.454 -51.121 1.00 52.54 4 ASP C O 1
ATOM 6537 N N . ASP C 1 25 ? -16.342 2.279 -49.567 1.00 51.46 5 ASP C N 1
ATOM 6538 C CA . ASP C 1 25 ? -15.177 2.443 -50.387 1.00 49.93 5 ASP C CA 1
ATOM 6539 C C . ASP C 1 25 ? -14.734 1.047 -50.804 1.00 48.52 5 ASP C C 1
ATOM 6540 O O . ASP C 1 25 ? -14.073 0.891 -51.832 1.00 48.68 5 ASP C O 1
ATOM 6545 N N . ILE C 1 26 ? -15.084 0.038 -49.994 1.00 46.43 6 ILE C N 1
ATOM 6546 C CA . ILE C 1 26 ? -14.645 -1.351 -50.219 1.00 44.29 6 ILE C CA 1
ATOM 6547 C C . ILE C 1 26 ? -15.051 -1.879 -51.584 1.00 42.89 6 ILE C C 1
ATOM 6548 O O . ILE C 1 26 ? -14.285 -2.575 -52.224 1.00 42.51 6 ILE C O 1
ATOM 6553 N N . ALA C 1 27 ? -16.255 -1.531 -52.017 1.00 41.48 7 ALA C N 1
ATOM 6554 C CA . ALA C 1 27 ? -16.776 -1.909 -53.338 1.00 39.90 7 ALA C CA 1
ATOM 6555 C C . ALA C 1 27 ? -15.829 -1.624 -54.534 1.00 38.65 7 ALA C C 1
ATOM 6556 O O . ALA C 1 27 ? -15.633 -2.483 -55.399 1.00 38.47 7 ALA C O 1
ATOM 6558 N N . GLY C 1 28 ? -15.239 -0.430 -54.564 1.00 37.13 8 GLY C N 1
ATOM 6559 C CA . GLY C 1 28 ? -14.394 0.001 -55.674 1.00 35.32 8 GLY C CA 1
ATOM 6560 C C . GLY C 1 28 ? -13.095 -0.764 -55.853 1.00 34.30 8 GLY C C 1
ATOM 6561 O O . GLY C 1 28 ? -12.397 -0.566 -56.844 1.00 34.53 8 GLY C O 1
ATOM 6562 N N . PHE C 1 29 ? -12.753 -1.638 -54.907 1.00 33.09 9 PHE C N 1
ATOM 6563 C CA . PHE C 1 29 ? -11.498 -2.400 -54.970 1.00 31.78 9 PHE C CA 1
ATOM 6564 C C . PHE C 1 29 ? -11.715 -3.871 -55.308 1.00 31.99 9 PHE C C 1
ATOM 6565 O O . PHE C 1 29 ? -10.818 -4.694 -55.130 1.00 31.87 9 PHE C O 1
ATOM 6573 N N . TYR C 1 30 ? -12.911 -4.200 -55.787 1.00 32.19 10 TYR C N 1
ATOM 6574 C CA . TYR C 1 30 ? -13.188 -5.533 -56.298 1.00 32.47 10 TYR C CA 1
ATOM 6575 C C . TYR C 1 30 ? -13.692 -5.415 -57.730 1.00 33.52 10 TYR C C 1
ATOM 6576 O O . TYR C 1 30 ? -14.263 -4.380 -58.114 1.00 33.66 10 TYR C O 1
ATOM 6585 N N . ALA C 1 31 ? -13.490 -6.481 -58.507 1.00 34.61 11 ALA C N 1
ATOM 6586 C CA . ALA C 1 31 ? -13.880 -6.520 -59.911 1.00 35.72 11 ALA C CA 1
ATOM 6587 C C . ALA C 1 31 ? -14.016 -7.950 -60.357 1.00 36.76 11 ALA C C 1
ATOM 6588 O O . ALA C 1 31 ? -13.392 -8.839 -59.808 1.00 36.89 11 ALA C O 1
ATOM 6590 N N . LYS C 1 32 ? -14.840 -8.177 -61.362 1.00 38.26 12 LYS C N 1
ATOM 6591 C CA . LYS C 1 32 ? -14.882 -9.485 -61.994 1.00 39.75 12 LYS C CA 1
ATOM 6592 C C . LYS C 1 32 ? -13.941 -9.498 -63.189 1.00 40.53 12 LYS C C 1
ATOM 6593 O O . LYS C 1 32 ? -13.797 -8.482 -63.883 1.00 40.63 12 LYS C O 1
ATOM 6599 N N . ARG C 1 33 ? -13.306 -10.647 -63.430 1.00 41.54 13 ARG C N 1
ATOM 6600 C CA . ARG C 1 33 ? -12.449 -10.854 -64.599 1.00 42.61 13 ARG C CA 1
ATOM 6601 C C . ARG C 1 33 ? -13.050 -10.226 -65.839 1.00 43.31 13 ARG C C 1
ATOM 6602 O O . ARG C 1 33 ? -12.403 -9.426 -66.516 1.00 43.49 13 ARG C O 1
ATOM 6610 N N . ALA C 1 34 ? -14.297 -10.611 -66.119 1.00 44.11 14 ALA C N 1
ATOM 6611 C CA . ALA C 1 34 ? -15.081 -10.134 -67.259 1.00 44.84 14 ALA C CA 1
ATOM 6612 C C . ALA C 1 34 ? -15.050 -8.616 -67.486 1.00 45.36 14 ALA C C 1
ATOM 6613 O O . ALA C 1 34 ? -15.057 -8.163 -68.629 1.00 45.64 14 ALA C O 1
ATOM 6615 N N . ASP C 1 35 ? -15.005 -7.839 -66.408 1.00 45.89 15 ASP C N 1
ATOM 6616 C CA . ASP C 1 35 ? -15.128 -6.373 -66.490 1.00 46.51 15 ASP C CA 1
ATOM 6617 C C . ASP C 1 35 ? -13.855 -5.606 -66.861 1.00 46.17 15 ASP C C 1
ATOM 6618 O O . ASP C 1 35 ? -13.926 -4.440 -67.264 1.00 46.13 15 ASP C O 1
ATOM 6623 N N . LEU C 1 36 ? -12.700 -6.246 -66.708 1.00 45.74 16 LEU C N 1
ATOM 6624 C CA . LEU C 1 36 ? -11.434 -5.567 -66.932 1.00 45.33 16 LEU C CA 1
ATOM 6625 C C . LEU C 1 36 ? -10.786 -5.948 -68.253 1.00 45.21 16 LEU C C 1
ATOM 6626 O O . LEU C 1 36 ? -10.844 -7.108 -68.689 1.00 45.34 16 LEU C O 1
ATOM 6631 N N . ASP C 1 37 ? -10.151 -4.966 -68.882 1.00 44.72 17 ASP C N 1
ATOM 6632 C CA . ASP C 1 37 ? -9.231 -5.261 -69.958 1.00 44.23 17 ASP C CA 1
ATOM 6633 C C . ASP C 1 37 ? -8.001 -5.810 -69.262 1.00 43.59 17 ASP C C 1
ATOM 6634 O O . ASP C 1 37 ? -7.132 -5.064 -68.815 1.00 43.60 17 ASP C O 1
ATOM 6639 N N . LEU C 1 38 ? -7.955 -7.128 -69.146 1.00 42.86 18 LEU C N 1
ATOM 6640 C CA . LEU C 1 38 ? -6.905 -7.786 -68.394 1.00 42.25 18 LEU C CA 1
ATOM 6641 C C . LEU C 1 38 ? -5.496 -7.439 -68.880 1.00 41.49 18 LEU C C 1
ATOM 6642 O O . LEU C 1 38 ? -4.516 -7.741 -68.203 1.00 41.46 18 LEU C O 1
ATOM 6647 N N . ASP C 1 39 ? -5.404 -6.793 -70.041 1.00 40.51 19 ASP C N 1
ATOM 6648 C CA . ASP C 1 39 ? -4.120 -6.423 -70.627 1.00 39.72 19 ASP C CA 1
ATOM 6649 C C . ASP C 1 39 ? -3.421 -5.280 -69.904 1.00 38.60 19 ASP C C 1
ATOM 6650 O O . ASP C 1 39 ? -2.235 -5.030 -70.132 1.00 38.68 19 ASP C O 1
ATOM 6655 N N . ASN C 1 40 ? -4.149 -4.589 -69.038 1.00 37.02 20 ASN C N 1
ATOM 6656 C CA . ASN C 1 40 ? -3.589 -3.460 -68.318 1.00 35.53 20 ASN C CA 1
ATOM 6657 C C . ASN C 1 40 ? -3.212 -3.816 -66.920 1.00 34.45 20 ASN C C 1
ATOM 6658 O O . ASN C 1 40 ? -2.863 -2.942 -66.132 1.00 34.32 20 ASN C O 1
ATOM 6663 N N . TYR C 1 41 ? -3.282 -5.103 -66.613 1.00 33.03 21 TYR C N 1
ATOM 6664 C CA . TYR C 1 41 ? -3.135 -5.565 -65.255 1.00 31.68 21 TYR C CA 1
ATOM 6665 C C . TYR C 1 41 ? -2.140 -6.690 -65.131 1.00 31.01 21 TYR C C 1
ATOM 6666 O O . TYR C 1 41 ? -2.022 -7.530 -66.009 1.00 31.15 21 TYR C O 1
ATOM 6675 N N . ILE C 1 42 ? -1.418 -6.681 -64.025 1.00 30.23 22 ILE C N 1
ATOM 6676 C CA . ILE C 1 42 ? -0.592 -7.793 -63.608 1.00 29.64 22 ILE C CA 1
ATOM 6677 C C . ILE C 1 42 ? -1.363 -8.530 -62.523 1.00 29.51 22 ILE C C 1
ATOM 6678 O O . ILE C 1 42 ? -1.870 -7.899 -61.604 1.00 29.55 22 ILE C O 1
ATOM 6683 N N . GLU C 1 43 ? -1.466 -9.851 -62.625 1.00 29.26 23 GLU C N 1
ATOM 6684 C CA . GLU C 1 43 ? -2.099 -10.643 -61.581 1.00 29.42 23 GLU C CA 1
ATOM 6685 C C . GLU C 1 43 ? -1.094 -11.060 -60.499 1.00 28.80 23 GLU C C 1
ATOM 6686 O O . GLU C 1 43 ? 0.058 -11.381 -60.794 1.00 28.58 23 GLU C O 1
ATOM 6692 N N . LEU C 1 44 ? -1.546 -11.049 -59.245 1.00 28.53 24 LEU C N 1
ATOM 6693 C CA . LEU C 1 44 ? -0.713 -11.381 -58.083 1.00 28.01 24 LEU C CA 1
ATOM 6694 C C . LEU C 1 44 ? -1.437 -12.329 -57.143 1.00 28.22 24 LEU C C 1
ATOM 6695 O O . LEU C 1 44 ? -2.619 -12.137 -56.873 1.00 28.15 24 LEU C O 1
ATOM 6700 N N . ASP C 1 45 ? -0.735 -13.324 -56.620 1.00 28.38 25 ASP C N 1
ATOM 6701 C CA . ASP C 1 45 ? -1.348 -14.220 -55.666 1.00 29.36 25 ASP C CA 1
ATOM 6702 C C . ASP C 1 45 ? -0.733 -14.113 -54.298 1.00 29.19 25 ASP C C 1
ATOM 6703 O O . ASP C 1 45 ? 0.430 -14.420 -54.106 1.00 29.69 25 ASP C O 1
ATOM 6708 N N . PHE C 1 46 ? -1.524 -13.691 -53.331 1.00 28.89 26 PHE C N 1
ATOM 6709 C CA . PHE C 1 46 ? -1.018 -13.542 -51.997 1.00 28.35 26 PHE C CA 1
ATOM 6710 C C . PHE C 1 46 ? -1.720 -14.503 -51.096 1.00 28.40 26 PHE C C 1
ATOM 6711 O O . PHE C 1 46 ? -2.923 -14.706 -51.218 1.00 28.44 26 PHE C O 1
ATOM 6719 N N . ASP C 1 47 ? -0.964 -15.091 -50.181 1.00 28.54 27 ASP C N 1
ATOM 6720 C CA . ASP C 1 47 ? -1.542 -15.790 -49.035 1.00 28.83 27 ASP C CA 1
ATOM 6721 C C . ASP C 1 47 ? -1.232 -14.949 -47.829 1.00 28.42 27 ASP C C 1
ATOM 6722 O O . ASP C 1 47 ? -0.109 -14.468 -47.670 1.00 28.32 27 ASP C O 1
ATOM 6727 N N . PHE C 1 48 ? -2.231 -14.761 -46.983 1.00 28.31 28 PHE C N 1
ATOM 6728 C CA . PHE C 1 48 ? -2.037 -13.937 -45.808 1.00 28.28 28 PHE C CA 1
ATOM 6729 C C . PHE C 1 48 ? -2.939 -14.279 -44.650 1.00 28.50 28 PHE C C 1
ATOM 6730 O O . PHE C 1 48 ? -3.902 -15.009 -44.794 1.00 28.38 28 PHE C O 1
ATOM 6738 N N . GLU C 1 49 ? -2.599 -13.729 -43.499 1.00 29.11 29 GLU C N 1
ATOM 6739 C CA . GLU C 1 49 ? -3.407 -13.875 -42.312 1.00 30.45 29 GLU C CA 1
ATOM 6740 C C . GLU C 1 49 ? -3.779 -12.489 -41.788 1.00 30.10 29 GLU C C 1
ATOM 6741 O O . GLU C 1 49 ? -2.944 -11.582 -41.731 1.00 30.06 29 GLU C O 1
ATOM 6747 N N . CYS C 1 50 ? -5.040 -12.317 -41.424 1.00 30.48 30 CYS C N 1
ATOM 6748 C CA . CYS C 1 50 ? -5.498 -11.014 -40.993 1.00 31.21 30 CYS C CA 1
ATOM 6749 C C . CYS C 1 50 ? -6.402 -11.141 -39.766 1.00 32.13 30 CYS C C 1
ATOM 6750 O O . CYS C 1 50 ? -6.909 -12.229 -39.470 1.00 32.14 30 CYS C O 1
ATOM 6753 N N . ALA C 1 51 ? -6.584 -10.028 -39.054 1.00 33.12 31 ALA C N 1
ATOM 6754 C CA . ALA C 1 51 ? -7.541 -9.948 -37.958 1.00 34.11 31 ALA C CA 1
ATOM 6755 C C . ALA C 1 51 ? -8.776 -9.183 -38.415 1.00 34.93 31 ALA C C 1
ATOM 6756 O O . ALA C 1 51 ? -8.662 -8.221 -39.178 1.00 35.22 31 ALA C O 1
ATOM 6758 N N . GLY C 1 52 ? -9.948 -9.611 -37.947 1.00 35.82 32 GLY C N 1
ATOM 6759 C CA . GLY C 1 52 ? -11.226 -8.997 -38.342 1.00 36.79 32 GLY C CA 1
ATOM 6760 C C . GLY C 1 52 ? -11.643 -9.380 -39.754 1.00 37.37 32 GLY C C 1
ATOM 6761 O O . GLY C 1 52 ? -11.128 -10.346 -40.312 1.00 37.55 32 GLY C O 1
ATOM 6762 N N . ASP C 1 53 ? -12.564 -8.618 -40.338 1.00 37.75 33 ASP C N 1
ATOM 6763 C CA . ASP C 1 53 ? -13.110 -8.941 -41.655 1.00 38.23 33 ASP C CA 1
ATOM 6764 C C . ASP C 1 53 ? -12.026 -9.162 -42.714 1.00 37.98 33 ASP C C 1
ATOM 6765 O O . ASP C 1 53 ? -11.209 -8.268 -42.951 1.00 38.22 33 ASP C O 1
ATOM 6770 N N . PRO C 1 54 ? -11.991 -10.368 -43.324 1.00 37.69 34 PRO C N 1
ATOM 6771 C CA . PRO C 1 54 ? -11.115 -10.630 -44.472 1.00 37.44 34 PRO C CA 1
ATOM 6772 C C . PRO C 1 54 ? -11.485 -9.857 -45.738 1.00 37.27 34 PRO C C 1
ATOM 6773 O O . PRO C 1 54 ? -10.650 -9.738 -46.630 1.00 37.31 34 PRO C O 1
ATOM 6777 N N . HIS C 1 55 ? -12.706 -9.339 -45.822 1.00 37.21 35 HIS C N 1
ATOM 6778 C CA . HIS C 1 55 ? -13.093 -8.539 -46.976 1.00 37.31 35 HIS C CA 1
ATOM 6779 C C . HIS C 1 55 ? -12.557 -7.129 -46.917 1.00 36.72 35 HIS C C 1
ATOM 6780 O O . HIS C 1 55 ? -12.037 -6.636 -47.907 1.00 36.60 35 HIS C O 1
ATOM 6787 N N . GLU C 1 56 ? -12.679 -6.482 -45.762 1.00 36.31 36 GLU C N 1
ATOM 6788 C CA . GLU C 1 56 ? -12.028 -5.189 -45.515 1.00 35.99 36 GLU C CA 1
ATOM 6789 C C . GLU C 1 56 ? -10.530 -5.304 -45.759 1.00 35.07 36 GLU C C 1
ATOM 6790 O O . GLU C 1 56 ? -9.928 -4.437 -46.394 1.00 35.14 36 GLU C O 1
ATOM 6796 N N . ALA C 1 57 ? -9.941 -6.382 -45.244 1.00 33.93 37 ALA C N 1
ATOM 6797 C CA . ALA C 1 57 ? -8.499 -6.569 -45.246 1.00 32.70 37 ALA C CA 1
ATOM 6798 C C . ALA C 1 57 ? -7.942 -6.545 -46.663 1.00 32.05 37 ALA C C 1
ATOM 6799 O O . ALA C 1 57 ? -6.962 -5.839 -46.939 1.00 31.95 37 ALA C O 1
ATOM 6801 N N . ALA C 1 58 ? -8.585 -7.297 -47.558 1.00 31.27 38 ALA C N 1
ATOM 6802 C CA . ALA C 1 58 ? -8.172 -7.389 -48.959 1.00 30.56 38 ALA C CA 1
ATOM 6803 C C . ALA C 1 58 ? -8.273 -6.033 -49.664 1.00 30.46 38 ALA C C 1
ATOM 6804 O O . ALA C 1 58 ? -7.365 -5.633 -50.388 1.00 30.31 38 ALA C O 1
ATOM 6806 N N . ALA C 1 59 ? -9.374 -5.318 -49.428 1.00 30.44 39 ALA C N 1
ATOM 6807 C CA . ALA C 1 59 ? -9.546 -3.959 -49.942 1.00 30.15 39 ALA C CA 1
ATOM 6808 C C . ALA C 1 59 ? -8.413 -3.042 -49.475 1.00 30.22 39 ALA C C 1
ATOM 6809 O O . ALA C 1 59 ? -7.783 -2.373 -50.291 1.00 30.38 39 ALA C O 1
ATOM 6811 N N . HIS C 1 60 ? -8.140 -3.047 -48.172 1.00 30.27 40 HIS C N 1
ATOM 6812 C CA . HIS C 1 60 ? -7.032 -2.288 -47.595 1.00 30.62 40 HIS C CA 1
ATOM 6813 C C . HIS C 1 60 ? -5.704 -2.598 -48.248 1.00 30.17 40 HIS C C 1
ATOM 6814 O O . HIS C 1 60 ? -4.832 -1.741 -48.367 1.00 30.13 40 HIS C O 1
ATOM 6821 N N . LEU C 1 61 ? -5.554 -3.850 -48.637 1.00 29.70 41 LEU C N 1
ATOM 6822 C CA . LEU C 1 61 ? -4.316 -4.329 -49.175 1.00 29.49 41 LEU C CA 1
ATOM 6823 C C . LEU C 1 61 ? -4.142 -3.856 -50.609 1.00 29.42 41 LEU C C 1
ATOM 6824 O O . LEU C 1 61 ? -3.018 -3.635 -51.060 1.00 29.37 41 LEU C O 1
ATOM 6829 N N . CYS C 1 62 ? -5.261 -3.694 -51.313 1.00 29.51 42 CYS C N 1
ATOM 6830 C CA . CYS C 1 62 ? -5.266 -3.132 -52.661 1.00 29.56 42 CYS C CA 1
ATOM 6831 C C . CYS C 1 62 ? -5.010 -1.652 -52.572 1.00 29.63 42 CYS C C 1
ATOM 6832 O O . CYS C 1 62 ? -4.227 -1.103 -53.346 1.00 29.72 42 CYS C O 1
ATOM 6835 N N . SER C 1 63 ? -5.679 -1.028 -51.607 1.00 29.84 43 SER C N 1
ATOM 6836 C CA . SER C 1 63 ? -5.581 0.391 -51.344 1.00 30.12 43 SER C CA 1
ATOM 6837 C C . SER C 1 63 ? -4.135 0.799 -51.118 1.00 30.55 43 SER C C 1
ATOM 6838 O O . SER C 1 63 ? -3.570 1.548 -51.907 1.00 30.74 43 SER C O 1
ATOM 6841 N N . GLU C 1 64 ? -3.533 0.278 -50.057 1.00 31.20 44 GLU C N 1
ATOM 6842 C CA . GLU C 1 64 ? -2.164 0.622 -49.673 1.00 31.89 44 GLU C CA 1
ATOM 6843 C C . GLU C 1 64 ? -1.180 0.423 -50.801 1.00 31.33 44 GLU C C 1
ATOM 6844 O O . GLU C 1 64 ? -0.236 1.166 -50.951 1.00 31.64 44 GLU C O 1
ATOM 6850 N N . GLN C 1 65 ? -1.420 -0.602 -51.586 1.00 30.86 45 GLN C N 1
ATOM 6851 C CA . GLN C 1 65 ? -0.553 -0.992 -52.667 1.00 30.76 45 GLN C CA 1
ATOM 6852 C C . GLN C 1 65 ? -0.659 -0.075 -53.904 1.00 30.36 45 GLN C C 1
ATOM 6853 O O . GLN C 1 65 ? 0.199 -0.089 -54.779 1.00 30.06 45 GLN C O 1
ATOM 6859 N N . SER C 1 66 ? -1.722 0.711 -53.981 1.00 30.10 46 SER C N 1
ATOM 6860 C CA . SER C 1 66 ? -1.927 1.598 -55.114 1.00 29.79 46 SER C CA 1
ATOM 6861 C C . SER C 1 66 ? -2.472 2.959 -54.664 1.00 30.17 46 SER C C 1
ATOM 6862 O O . SER C 1 66 ? -1.711 3.783 -54.133 1.00 30.13 46 SER C O 1
ATOM 6865 N N . THR C 1 67 ? -3.778 3.177 -54.849 1.00 30.43 47 THR C N 1
ATOM 6866 C CA . THR C 1 67 ? -4.390 4.469 -54.563 1.00 30.79 47 THR C CA 1
ATOM 6867 C C . THR C 1 67 ? -4.281 4.867 -53.095 1.00 31.58 47 THR C C 1
ATOM 6868 O O . THR C 1 67 ? -3.484 5.747 -52.769 1.00 32.38 47 THR C O 1
ATOM 6872 N N . ALA C 1 68 ? -5.047 4.241 -52.204 1.00 31.98 48 ALA C N 1
ATOM 6873 C CA . ALA C 1 68 ? -5.039 4.653 -50.782 1.00 32.54 48 ALA C CA 1
ATOM 6874 C C . ALA C 1 68 ? -5.791 5.960 -50.575 1.00 32.85 48 ALA C C 1
ATOM 6875 O O . ALA C 1 68 ? -6.267 6.257 -49.481 1.00 33.17 48 ALA C O 1
ATOM 6877 N N . GLN C 1 69 ? -5.882 6.746 -51.636 1.00 33.13 49 GLN C N 1
ATOM 6878 C CA . GLN C 1 69 ? -6.591 7.995 -51.593 1.00 33.40 49 GLN C CA 1
ATOM 6879 C C . GLN C 1 69 ? -7.035 8.309 -53.010 1.00 32.90 49 GLN C C 1
ATOM 6880 O O . GLN C 1 69 ? -6.206 8.531 -53.896 1.00 32.83 49 GLN C O 1
ATOM 6886 N N . TRP C 1 70 ? -8.346 8.307 -53.223 1.00 32.49 50 TRP C N 1
ATOM 6887 C CA . TRP C 1 70 ? -8.888 8.391 -54.577 1.00 32.25 50 TRP C CA 1
ATOM 6888 C C . TRP C 1 70 ? -9.664 9.674 -54.892 1.00 31.87 50 TRP C C 1
ATOM 6889 O O . TRP C 1 70 ? -9.900 9.960 -56.058 1.00 32.03 50 TRP C O 1
ATOM 6900 N N . ARG C 1 71 ? -10.058 10.446 -53.883 1.00 31.44 51 ARG C N 1
ATOM 6901 C CA . ARG C 1 71 ? -10.575 11.797 -54.157 1.00 31.24 51 ARG C CA 1
ATOM 6902 C C . ARG C 1 71 ? -9.502 12.807 -53.825 1.00 31.32 51 ARG C C 1
ATOM 6903 O O . ARG C 1 71 ? -8.414 12.436 -53.368 1.00 31.45 51 ARG C O 1
ATOM 6911 N N . ARG C 1 72 ? -9.822 14.083 -54.047 1.00 31.33 52 ARG C N 1
ATOM 6912 C CA . ARG C 1 72 ? -9.176 15.179 -53.334 1.00 31.43 52 ARG C CA 1
ATOM 6913 C C . ARG C 1 72 ? -10.169 15.655 -52.283 1.00 32.19 52 ARG C C 1
ATOM 6914 O O . ARG C 1 72 ? -11.311 15.185 -52.270 1.00 32.10 52 ARG C O 1
ATOM 6922 N N . VAL C 1 73 ? -9.732 16.558 -51.402 1.00 33.30 53 VAL C N 1
ATOM 6923 C CA . VAL C 1 73 ? -10.596 17.173 -50.374 1.00 34.42 53 VAL C CA 1
ATOM 6924 C C . VAL C 1 73 ? -12.118 16.936 -50.591 1.00 35.85 53 VAL C C 1
ATOM 6925 O O . VAL C 1 73 ? -12.694 16.038 -49.968 1.00 35.70 53 VAL C O 1
ATOM 6929 N N . GLY C 1 74 ? -12.747 17.711 -51.482 1.00 37.58 54 GLY C N 1
ATOM 6930 C CA . GLY C 1 74 ? -14.188 17.605 -51.747 1.00 39.92 54 GLY C CA 1
ATOM 6931 C C . GLY C 1 74 ? -14.522 17.568 -53.227 1.00 41.67 54 GLY C C 1
ATOM 6932 O O . GLY C 1 74 ? -15.272 18.404 -53.731 1.00 41.73 54 GLY C O 1
ATOM 6933 N N . PHE C 1 75 ? -13.941 16.605 -53.929 1.00 43.54 55 PHE C N 1
ATOM 6934 C CA . PHE C 1 75 ? -14.242 16.383 -55.334 1.00 45.51 55 PHE C CA 1
ATOM 6935 C C . PHE C 1 75 ? -14.851 14.998 -55.433 1.00 46.40 55 PHE C C 1
ATOM 6936 O O . PHE C 1 75 ? -14.394 14.071 -54.745 1.00 46.75 55 PHE C O 1
ATOM 6944 N N . ASP C 1 76 ? -15.883 14.847 -56.261 1.00 47.35 56 ASP C N 1
ATOM 6945 C CA . ASP C 1 76 ? -16.274 13.505 -56.695 1.00 48.32 56 ASP C CA 1
ATOM 6946 C C . ASP C 1 76 ? -15.378 13.191 -57.884 1.00 48.10 56 ASP C C 1
ATOM 6947 O O . ASP C 1 76 ? -15.536 13.741 -58.977 1.00 48.13 56 ASP C O 1
ATOM 6952 N N . GLU C 1 77 ? -14.397 12.336 -57.626 1.00 47.73 57 GLU C N 1
ATOM 6953 C CA . GLU C 1 77 ? -13.309 12.136 -58.536 1.00 47.10 57 GLU C CA 1
ATOM 6954 C C . GLU C 1 77 ? -13.190 10.657 -58.767 1.00 46.72 57 GLU C C 1
ATOM 6955 O O . GLU C 1 77 ? -13.371 10.197 -59.890 1.00 46.89 57 GLU C O 1
ATOM 6961 N N . ASP C 1 78 ? -12.919 9.917 -57.691 1.00 46.13 58 ASP C N 1
ATOM 6962 C CA . ASP C 1 78 ? -12.644 8.474 -57.753 1.00 45.50 58 ASP C CA 1
ATOM 6963 C C . ASP C 1 78 ? -11.766 8.063 -58.955 1.00 44.81 58 ASP C C 1
ATOM 6964 O O . ASP C 1 78 ? -12.274 7.743 -60.029 1.00 44.75 58 ASP C O 1
ATOM 6969 N N . PHE C 1 79 ? -10.448 8.087 -58.781 1.00 43.96 59 PHE C N 1
ATOM 6970 C CA . PHE C 1 79 ? -9.587 7.535 -59.821 1.00 43.17 59 PHE C CA 1
ATOM 6971 C C . PHE C 1 79 ? -9.120 6.134 -59.471 1.00 42.21 59 PHE C C 1
ATOM 6972 O O . PHE C 1 79 ? -7.993 5.731 -59.761 1.00 42.02 59 PHE C O 1
ATOM 6980 N N . ARG C 1 80 ? -10.042 5.403 -58.857 1.00 41.05 60 ARG C N 1
ATOM 6981 C CA . ARG C 1 80 ? -9.892 3.993 -58.541 1.00 39.78 60 ARG C CA 1
ATOM 6982 C C . ARG C 1 80 ? -9.991 3.118 -59.809 1.00 39.10 60 ARG C C 1
ATOM 6983 O O . ARG C 1 80 ? -9.185 2.192 -59.965 1.00 38.97 60 ARG C O 1
ATOM 6991 N N . PRO C 1 81 ? -10.966 3.407 -60.723 1.00 38.19 61 PRO C N 1
ATOM 6992 C CA . PRO C 1 81 ? -11.143 2.535 -61.885 1.00 37.16 61 PRO C CA 1
ATOM 6993 C C . PRO C 1 81 ? -9.924 2.478 -62.786 1.00 36.13 61 PRO C C 1
ATOM 6994 O O . PRO C 1 81 ? -9.706 1.453 -63.423 1.00 36.17 61 PRO C O 1
ATOM 6998 N N . ARG C 1 82 ? -9.133 3.549 -62.832 1.00 34.81 62 ARG C N 1
ATOM 6999 C CA . ARG C 1 82 ? -7.941 3.568 -63.685 1.00 33.58 62 ARG C CA 1
ATOM 7000 C C . ARG C 1 82 ? -6.596 3.264 -62.976 1.00 32.35 62 ARG C C 1
ATOM 7001 O O . ARG C 1 82 ? -5.635 2.817 -63.616 1.00 31.88 62 ARG C O 1
ATOM 7009 N N . PHE C 1 83 ? -6.540 3.493 -61.662 1.00 31.03 63 PHE C N 1
ATOM 7010 C CA . PHE C 1 83 ? -5.273 3.434 -60.926 1.00 29.68 63 PHE C CA 1
ATOM 7011 C C . PHE C 1 83 ? -5.187 2.457 -59.764 1.00 28.93 63 PHE C C 1
ATOM 7012 O O . PHE C 1 83 ? -4.098 2.232 -59.258 1.00 28.96 63 PHE C O 1
ATOM 7020 N N . ALA C 1 84 ? -6.302 1.881 -59.331 1.00 28.05 64 ALA C N 1
ATOM 7021 C CA . ALA C 1 84 ? -6.276 1.030 -58.137 1.00 27.22 64 ALA C CA 1
ATOM 7022 C C . ALA C 1 84 ? -6.206 -0.433 -58.448 1.00 26.72 64 ALA 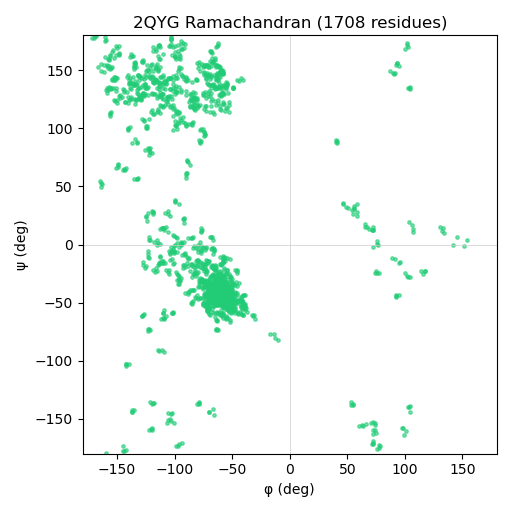C C 1
ATOM 7023 O O . ALA C 1 84 ? -6.900 -0.925 -59.331 1.00 26.60 64 ALA C O 1
ATOM 7025 N N . ALA C 1 85 ? -5.359 -1.129 -57.700 1.00 26.36 65 ALA C N 1
ATOM 7026 C CA . ALA C 1 85 ? -5.309 -2.583 -57.728 1.00 25.99 65 ALA C CA 1
ATOM 7027 C C . ALA C 1 85 ? -6.655 -3.101 -57.218 1.00 25.97 65 ALA C C 1
ATOM 7028 O O . ALA C 1 85 ? -7.278 -2.487 -56.346 1.00 26.05 65 ALA C O 1
ATOM 7030 N N . LYS C 1 86 ? -7.120 -4.209 -57.787 1.00 25.83 66 LYS C N 1
ATOM 7031 C CA . LYS C 1 86 ? -8.479 -4.685 -57.534 1.00 25.54 66 LYS C CA 1
ATOM 7032 C C . LYS C 1 86 ? -8.532 -6.185 -57.274 1.00 25.63 66 LYS C C 1
ATOM 7033 O O . LYS C 1 86 ? -7.857 -6.978 -57.940 1.00 25.43 66 LYS C O 1
ATOM 7039 N N . VAL C 1 87 ? -9.339 -6.570 -56.297 1.00 25.95 67 VAL C N 1
ATOM 7040 C CA . VAL C 1 87 ? -9.456 -7.970 -55.938 1.00 26.42 67 VAL C CA 1
ATOM 7041 C C . VAL C 1 87 ? -10.251 -8.677 -57.018 1.00 27.15 67 VAL C C 1
ATOM 7042 O O . VAL C 1 87 ? -11.404 -8.322 -57.278 1.00 27.40 67 VAL C O 1
ATOM 7046 N N . LEU C 1 88 ? -9.627 -9.660 -57.655 1.00 28.08 68 LEU C N 1
ATOM 7047 C CA . LEU C 1 88 ? -10.325 -10.533 -58.593 1.00 29.25 68 LEU C CA 1
ATOM 7048 C C . LEU C 1 88 ? -11.017 -11.692 -57.890 1.00 30.63 68 LEU C C 1
ATOM 7049 O O . LEU C 1 88 ? -12.134 -12.061 -58.254 1.00 31.02 68 LEU C O 1
ATOM 7054 N N . GLU C 1 89 ? -10.372 -12.261 -56.879 1.00 32.09 69 GLU C N 1
ATOM 7055 C CA . GLU C 1 89 ? -10.871 -13.478 -56.285 1.00 33.85 69 GLU C CA 1
ATOM 7056 C C . GLU C 1 89 ? -10.317 -13.647 -54.894 1.00 33.87 69 GLU C C 1
ATOM 7057 O O . GLU C 1 89 ? -9.132 -13.446 -54.702 1.00 34.01 69 GLU C O 1
ATOM 7063 N N . LEU C 1 90 ? -11.166 -14.016 -53.933 1.00 34.38 70 LEU C N 1
ATOM 7064 C CA . LEU C 1 90 ? -10.766 -14.115 -52.523 1.00 34.91 70 LEU C CA 1
ATOM 7065 C C . LEU C 1 90 ? -11.332 -15.326 -51.809 1.00 35.73 70 LEU C C 1
ATOM 7066 O O . LEU C 1 90 ? -12.463 -15.704 -52.030 1.00 35.94 70 LEU C O 1
ATOM 7071 N N . SER C 1 91 ? -10.538 -15.897 -50.916 1.00 36.94 71 SER C N 1
ATOM 7072 C CA . SER C 1 91 ? -10.862 -17.135 -50.245 1.00 38.18 71 SER C CA 1
ATOM 7073 C C . SER C 1 91 ? -10.309 -17.090 -48.822 1.00 39.16 71 SER C C 1
ATOM 7074 O O . SER C 1 91 ? -9.126 -16.830 -48.650 1.00 39.42 71 SER C O 1
ATOM 7077 N N . ALA C 1 92 ? -11.149 -17.341 -47.812 1.00 40.47 72 ALA C N 1
ATOM 7078 C CA . ALA C 1 92 ? -10.779 -17.123 -46.407 1.00 41.81 72 ALA C CA 1
ATOM 7079 C C . ALA C 1 92 ? -11.472 -18.067 -45.433 1.00 43.02 72 ALA C C 1
ATOM 7080 O O . ALA C 1 92 ? -12.691 -18.088 -45.344 1.00 43.30 72 ALA C O 1
ATOM 7082 N N . GLU C 1 93 ? -10.685 -18.823 -44.681 1.00 44.66 73 GLU C N 1
ATOM 7083 C CA . GLU C 1 93 ? -11.206 -19.773 -43.700 1.00 46.43 73 GLU C CA 1
ATOM 7084 C C . GLU C 1 93 ? -10.733 -19.388 -42.299 1.00 46.77 73 GLU C C 1
ATOM 7085 O O . GLU C 1 93 ? -9.611 -18.909 -42.144 1.00 46.97 73 GLU C O 1
ATOM 7091 N N . PRO C 1 94 ? -11.575 -19.594 -41.268 1.00 47.24 74 PRO C N 1
ATOM 7092 C CA . PRO C 1 94 ? -11.170 -19.155 -39.933 1.00 47.60 74 PRO C CA 1
ATOM 7093 C C . PRO C 1 94 ? -10.054 -20.013 -39.341 1.00 47.85 74 PRO C C 1
ATOM 7094 O O . PRO C 1 94 ? -9.901 -21.168 -39.727 1.00 47.94 74 PRO C O 1
ATOM 7098 N N . ARG C 1 95 ? -9.273 -19.428 -38.433 1.00 48.14 75 ARG C N 1
ATOM 7099 C CA . ARG C 1 95 ? -8.301 -20.172 -37.626 1.00 48.36 75 ARG C CA 1
ATOM 7100 C C . ARG C 1 95 ? -8.282 -19.637 -36.186 1.00 48.14 75 ARG C C 1
ATOM 7101 O O . ARG C 1 95 ? -7.668 -18.595 -35.900 1.00 48.01 75 ARG C O 1
ATOM 7109 N N . PRO C 1 96 ? -8.971 -20.352 -35.273 1.00 48.03 76 PRO C N 1
ATOM 7110 C CA . PRO C 1 96 ? -9.170 -19.920 -33.880 1.00 47.86 76 PRO C CA 1
ATOM 7111 C C . PRO C 1 96 ? -7.873 -19.887 -33.073 1.00 47.62 76 PRO C C 1
ATOM 7112 O O . PRO C 1 96 ? -7.817 -19.212 -32.042 1.00 47.69 76 PRO C O 1
ATOM 7116 N N . SER C 1 97 ? -6.858 -20.612 -33.546 1.00 47.30 77 SER C N 1
ATOM 7117 C CA . SER C 1 97 ? -5.540 -20.626 -32.934 1.00 47.01 77 SER C CA 1
ATOM 7118 C C . SER C 1 97 ? -4.839 -19.250 -32.897 1.00 46.92 77 SER C C 1
ATOM 7119 O O . SER C 1 97 ? -4.019 -19.003 -32.007 1.00 47.15 77 SER C O 1
ATOM 7122 N N . GLY C 1 98 ? -5.166 -18.361 -33.841 1.00 46.57 78 GLY C N 1
ATOM 7123 C CA . GLY C 1 98 ? -4.458 -17.080 -33.987 1.00 46.00 78 GLY C CA 1
ATOM 7124 C C . GLY C 1 98 ? -3.477 -17.214 -35.131 1.00 45.70 78 GLY C C 1
ATOM 7125 O O . GLY C 1 98 ? -3.619 -18.109 -35.952 1.00 45.55 78 GLY C O 1
ATOM 7126 N N . PHE C 1 99 ? -2.482 -16.334 -35.181 1.00 45.62 79 PHE C N 1
ATOM 7127 C CA . PHE C 1 99 ? -1.489 -16.351 -36.257 1.00 45.61 79 PHE C CA 1
ATOM 7128 C C . PHE C 1 99 ? -0.536 -17.543 -36.145 1.00 46.40 79 PHE C C 1
ATOM 7129 O O . PHE C 1 99 ? -0.312 -18.056 -35.052 1.00 46.55 79 PHE C O 1
ATOM 7137 N N . SER C 1 100 ? 0.005 -17.982 -37.280 1.00 47.50 80 SER C N 1
ATOM 7138 C CA . SER C 1 100 ? 0.944 -19.119 -37.345 1.00 48.89 80 SER C CA 1
ATOM 7139 C C . SER C 1 100 ? 2.151 -18.985 -36.418 1.00 50.13 80 SER C C 1
ATOM 7140 O O . SER C 1 100 ? 2.338 -19.801 -35.530 1.00 50.25 80 SER C O 1
ATOM 7143 N N . VAL C 1 101 ? 2.980 -17.974 -36.660 1.00 51.86 81 VAL C N 1
ATOM 7144 C CA . VAL C 1 101 ? 4.085 -17.624 -35.773 1.00 53.58 81 VAL C CA 1
ATOM 7145 C C . VAL C 1 101 ? 3.599 -16.526 -34.807 1.00 54.86 81 VAL C C 1
ATOM 7146 O O . VAL C 1 101 ? 2.672 -15.777 -35.144 1.00 54.86 81 VAL C O 1
ATOM 7150 N N . PRO C 1 102 ? 4.177 -16.446 -33.586 1.00 56.28 82 PRO C N 1
ATOM 7151 C CA . PRO C 1 102 ? 3.825 -15.266 -32.789 1.00 57.45 82 PRO C CA 1
ATOM 7152 C C . PRO C 1 102 ? 4.338 -13.972 -33.441 1.00 58.74 82 PRO C C 1
ATOM 7153 O O . PRO C 1 102 ? 5.475 -13.931 -33.936 1.00 58.73 82 PRO C O 1
ATOM 7157 N N . VAL C 1 103 ? 3.476 -12.955 -33.488 1.00 60.34 83 VAL C N 1
ATOM 7158 C CA . VAL C 1 103 ? 3.857 -11.614 -33.933 1.00 62.05 83 VAL C CA 1
ATOM 7159 C C . VAL C 1 103 ? 3.224 -10.606 -32.972 1.00 63.21 83 VAL C C 1
ATOM 7160 O O . VAL C 1 103 ? 3.133 -10.867 -31.771 1.00 63.46 83 VAL C O 1
ATOM 7164 N N . GLU C 1 104 ? 2.790 -9.461 -33.495 1.00 64.75 84 GLU C N 1
ATOM 7165 C CA . GLU C 1 104 ? 2.141 -8.407 -32.698 1.00 66.29 84 GLU C CA 1
ATOM 7166 C C . GLU C 1 104 ? 1.278 -7.573 -33.637 1.00 66.83 84 GLU C C 1
ATOM 7167 O O . GLU C 1 104 ? 1.724 -7.200 -34.739 1.00 66.97 84 GLU C O 1
ATOM 7173 N N . CYS C 1 105 ? 0.045 -7.281 -33.226 1.00 67.58 85 CYS C N 1
ATOM 7174 C CA . CYS C 1 105 ? -0.876 -6.680 -34.188 1.00 67.93 85 CYS C CA 1
ATOM 7175 C C . CYS C 1 105 ? -1.740 -5.486 -33.771 1.00 67.99 85 CYS C C 1
ATOM 7176 O O . CYS C 1 105 ? -2.085 -5.313 -32.598 1.00 67.83 85 CYS C O 1
ATOM 7179 N N . ALA C 1 106 ? -2.075 -4.692 -34.799 1.00 68.08 86 ALA C N 1
ATOM 7180 C CA . ALA C 1 106 ? -2.975 -3.528 -34.752 1.00 67.82 86 ALA C CA 1
ATOM 7181 C C . ALA C 1 106 ? -4.485 -3.873 -34.701 1.00 67.48 86 ALA C C 1
ATOM 7182 O O . ALA C 1 106 ? -5.331 -2.978 -34.857 1.00 67.67 86 ALA C O 1
ATOM 7184 N N . ALA C 1 107 ? -4.818 -5.153 -34.480 1.00 66.66 87 ALA C N 1
ATOM 7185 C CA . ALA C 1 107 ? -6.226 -5.605 -34.400 1.00 65.60 87 ALA C CA 1
ATOM 7186 C C . ALA C 1 107 ? -6.508 -6.805 -33.445 1.00 64.64 87 ALA C C 1
ATOM 7187 O O . ALA C 1 107 ? -5.588 -7.536 -33.030 1.00 64.55 87 ALA C O 1
ATOM 7189 N N . ARG C 1 108 ? -7.790 -6.974 -33.102 1.00 63.18 88 ARG C N 1
ATOM 7190 C CA . ARG C 1 108 ? -8.275 -8.096 -32.286 1.00 61.58 88 ARG C CA 1
ATOM 7191 C C . ARG C 1 108 ? -9.317 -8.943 -33.033 1.00 60.15 88 ARG C C 1
ATOM 7192 O O . ARG C 1 108 ? -9.393 -8.915 -34.277 1.00 60.10 88 ARG C O 1
ATOM 7200 N N . GLY C 1 109 ? -10.119 -9.682 -32.258 1.00 58.18 89 GLY C N 1
ATOM 7201 C CA . GLY C 1 109 ? -11.202 -10.516 -32.785 1.00 55.47 89 GLY C CA 1
ATOM 7202 C C . GLY C 1 109 ? -10.695 -11.760 -33.498 1.00 53.27 89 GLY C C 1
ATOM 7203 O O . GLY C 1 109 ? -9.596 -12.243 -33.193 1.00 53.46 89 GLY C O 1
ATOM 7204 N N . PRO C 1 110 ? -11.482 -12.282 -34.467 1.00 51.20 90 PRO C N 1
ATOM 7205 C CA . PRO C 1 110 ? -11.081 -13.513 -35.172 1.00 49.20 90 PRO C CA 1
ATOM 7206 C C . PRO C 1 110 ? -9.835 -13.325 -36.058 1.00 47.05 90 PRO C C 1
ATOM 7207 O O . PRO C 1 110 ? -9.529 -12.196 -36.460 1.00 47.04 90 PRO C O 1
ATOM 7211 N N . VAL C 1 111 ? -9.127 -14.419 -36.344 1.00 44.18 91 VAL C N 1
ATOM 7212 C CA . VAL C 1 111 ? -8.023 -14.410 -37.314 1.00 41.33 91 VAL C CA 1
ATOM 7213 C C . VAL C 1 111 ? -8.356 -15.375 -38.442 1.00 39.79 91 VAL C C 1
ATOM 7214 O O . VAL C 1 111 ? -8.723 -16.515 -38.183 1.00 39.65 91 VAL C O 1
ATOM 7218 N N . HIS C 1 112 ? -8.229 -14.912 -39.688 1.00 37.80 92 HIS C N 1
ATOM 7219 C CA . HIS C 1 112 ? -8.538 -15.720 -40.874 1.00 35.73 92 HIS C CA 1
ATOM 7220 C C . HIS C 1 112 ? -7.288 -15.957 -41.707 1.00 34.55 92 HIS C C 1
ATOM 7221 O O . HIS C 1 112 ? -6.364 -15.143 -41.680 1.00 34.26 92 HIS C O 1
ATOM 7228 N N . ALA C 1 113 ? -7.270 -17.077 -42.434 1.00 33.20 93 ALA C N 1
ATOM 7229 C CA . ALA C 1 113 ? -6.219 -17.401 -43.396 1.00 32.10 93 ALA C CA 1
ATOM 7230 C C . ALA C 1 113 ? -6.785 -17.234 -44.795 1.00 31.56 93 ALA C C 1
ATOM 7231 O O . ALA C 1 113 ? -7.820 -17.806 -45.116 1.00 31.44 93 ALA C O 1
ATOM 7233 N N . CYS C 1 114 ? -6.101 -16.460 -45.633 1.00 30.98 94 CYS C N 1
ATOM 7234 C CA . CYS C 1 114 ? -6.666 -16.059 -46.919 1.00 30.58 94 CYS C CA 1
ATOM 7235 C C . CYS C 1 114 ? -5.804 -16.313 -48.136 1.00 30.10 94 CYS C C 1
ATOM 7236 O O . CYS C 1 114 ? -4.587 -16.404 -48.041 1.00 30.24 94 CYS C O 1
ATOM 7239 N N . ARG C 1 115 ? -6.468 -16.389 -49.285 1.00 29.59 95 ARG C N 1
ATOM 7240 C CA . ARG C 1 115 ? -5.825 -16.476 -50.582 1.00 29.13 95 ARG C CA 1
ATOM 7241 C C . ARG C 1 115 ? -6.495 -15.508 -51.512 1.00 28.18 95 ARG C C 1
ATOM 7242 O O . ARG C 1 115 ? -7.704 -15.581 -51.688 1.00 28.16 95 ARG C O 1
ATOM 7250 N N . VAL C 1 116 ? -5.715 -14.606 -52.106 1.00 27.12 96 VAL C N 1
ATOM 7251 C CA . VAL C 1 116 ? -6.252 -13.543 -52.951 1.00 26.04 96 VAL C CA 1
ATOM 7252 C C . VAL C 1 116 ? -5.516 -13.482 -54.261 1.00 25.46 96 VAL C C 1
ATOM 7253 O O . VAL C 1 116 ? -4.315 -13.714 -54.309 1.00 25.33 96 VAL C O 1
ATOM 7257 N N . THR C 1 117 ? -6.249 -13.159 -55.320 1.00 24.91 97 THR C N 1
ATOM 7258 C CA . THR C 1 117 ? -5.651 -12.757 -56.589 1.00 24.52 97 THR C CA 1
ATOM 7259 C C . THR C 1 117 ? -5.996 -11.300 -56.799 1.00 24.00 97 THR C C 1
ATOM 7260 O O . THR C 1 117 ? -7.168 -10.932 -56.833 1.00 24.04 97 THR C O 1
ATOM 7264 N N . ILE C 1 118 ? -4.969 -10.471 -56.908 1.00 23.43 98 ILE C N 1
ATOM 7265 C CA . ILE C 1 118 ? -5.164 -9.044 -57.091 1.00 23.05 98 ILE C CA 1
ATOM 7266 C C . ILE C 1 118 ? -4.677 -8.658 -58.458 1.00 23.00 98 ILE C C 1
ATOM 7267 O O . ILE C 1 118 ? -3.615 -9.109 -58.878 1.00 23.06 98 ILE C O 1
ATOM 7272 N N . ALA C 1 119 ? -5.453 -7.831 -59.149 1.00 22.77 99 ALA C N 1
ATOM 7273 C CA . ALA C 1 119 ? -5.041 -7.321 -60.443 1.00 22.89 99 ALA C CA 1
ATOM 7274 C C . ALA C 1 119 ? -4.531 -5.899 -60.281 1.00 22.98 99 ALA C C 1
ATOM 7275 O O . ALA C 1 119 ? -5.268 -5.012 -59.879 1.00 23.13 99 ALA C O 1
ATOM 7277 N N . HIS C 1 120 ? -3.254 -5.694 -60.573 1.00 23.24 100 HIS C N 1
ATOM 7278 C CA . HIS C 1 120 ? -2.610 -4.406 -60.345 1.00 23.63 100 HIS C CA 1
ATOM 7279 C C . HIS C 1 120 ? -2.337 -3.701 -61.673 1.00 23.78 100 HIS C C 1
ATOM 7280 O O . HIS C 1 120 ? -1.584 -4.243 -62.495 1.00 24.00 100 HIS C O 1
ATOM 7287 N N . PRO C 1 121 ? -2.909 -2.483 -61.878 1.00 23.84 101 PRO C N 1
ATOM 7288 C CA . PRO C 1 121 ? -2.710 -1.769 -63.142 1.00 24.05 101 PRO C CA 1
ATOM 7289 C C . PRO C 1 121 ? -1.239 -1.350 -63.340 1.00 24.40 101 PRO C C 1
ATOM 7290 O O . PRO C 1 121 ? -0.733 -0.499 -62.611 1.00 24.49 101 PRO C O 1
ATOM 7294 N N . HIS C 1 122 ? -0.566 -1.961 -64.317 1.00 24.62 102 HIS C N 1
ATOM 7295 C CA . HIS C 1 122 ? 0.857 -1.725 -64.532 1.00 24.71 102 HIS C CA 1
ATOM 7296 C C . HIS C 1 122 ? 1.177 -0.335 -65.106 1.00 24.94 102 HIS C C 1
ATOM 7297 O O . HIS C 1 122 ? 2.342 0.097 -65.087 1.00 25.01 102 HIS C O 1
ATOM 7304 N N . GLY C 1 123 ? 0.148 0.359 -65.606 1.00 25.03 103 GLY C N 1
ATOM 7305 C CA . GLY C 1 123 ? 0.286 1.735 -66.052 1.00 25.02 103 GLY C CA 1
ATOM 7306 C C . GLY C 1 123 ? 0.803 2.597 -64.917 1.00 25.13 103 GLY C C 1
ATOM 7307 O O . GLY C 1 123 ? 1.352 3.671 -65.146 1.00 25.06 103 GLY C O 1
ATOM 7308 N N . ASN C 1 124 ? 0.633 2.113 -63.689 1.00 25.42 104 ASN C N 1
ATOM 7309 C CA . ASN C 1 124 ? 1.150 2.785 -62.490 1.00 25.92 104 ASN C CA 1
ATOM 7310 C C . ASN C 1 124 ? 2.675 2.920 -62.396 1.00 26.43 104 ASN C C 1
ATOM 7311 O O . ASN C 1 124 ? 3.159 3.885 -61.836 1.00 26.76 104 ASN C O 1
ATOM 7316 N N . PHE C 1 125 ? 3.433 1.957 -62.909 1.00 26.92 105 PHE C N 1
ATOM 7317 C CA . PHE C 1 125 ? 4.889 2.022 -62.820 1.00 27.46 105 PHE C CA 1
ATOM 7318 C C . PHE C 1 125 ? 5.631 1.854 -64.150 1.00 28.54 105 PHE C C 1
ATOM 7319 O O . PHE C 1 125 ? 6.823 2.158 -64.220 1.00 29.13 105 PHE C O 1
ATOM 7327 N N . GLY C 1 126 ? 4.950 1.367 -65.195 1.00 29.15 106 GLY C N 1
ATOM 7328 C CA . GLY C 1 126 ? 5.585 1.146 -66.497 1.00 29.62 106 GLY C CA 1
ATOM 7329 C C . GLY C 1 126 ? 6.522 -0.034 -66.412 1.00 30.21 106 GLY C C 1
ATOM 7330 O O . GLY C 1 126 ? 6.558 -0.724 -65.401 1.00 30.26 106 GLY C O 1
ATOM 7331 N N . ALA C 1 127 ? 7.299 -0.261 -67.464 1.00 30.82 107 ALA C N 1
ATOM 7332 C CA . ALA C 1 127 ? 8.109 -1.485 -67.582 1.00 31.28 107 ALA C CA 1
ATOM 7333 C C . ALA C 1 127 ? 9.532 -1.402 -67.000 1.00 31.65 107 ALA C C 1
ATOM 7334 O O . ALA C 1 127 ? 10.521 -1.567 -67.718 1.00 31.74 107 ALA C O 1
ATOM 7336 N N . LYS C 1 128 ? 9.616 -1.168 -65.693 1.00 32.09 108 LYS C N 1
ATOM 7337 C CA . LYS C 1 128 ? 10.890 -1.006 -64.983 1.00 32.41 108 LYS C CA 1
ATOM 7338 C C . LYS C 1 128 ? 10.911 -1.883 -63.743 1.00 32.72 108 LYS C C 1
ATOM 7339 O O . LYS C 1 128 ? 10.010 -1.802 -62.905 1.00 33.03 108 LYS C O 1
ATOM 7345 N N . ILE C 1 129 ? 11.947 -2.698 -63.602 1.00 32.95 109 ILE C N 1
ATOM 7346 C CA . ILE C 1 129 ? 12.023 -3.627 -62.475 1.00 33.32 109 ILE C CA 1
ATOM 7347 C C . ILE C 1 129 ? 11.916 -2.990 -61.064 1.00 33.25 109 ILE C C 1
ATOM 7348 O O . ILE C 1 129 ? 11.062 -3.425 -60.277 1.00 32.98 109 ILE C O 1
ATOM 7353 N N . PRO C 1 130 ? 12.759 -1.957 -60.748 1.00 33.20 110 PRO C N 1
ATOM 7354 C CA . PRO C 1 130 ? 12.677 -1.350 -59.417 1.00 33.05 110 PRO C CA 1
ATOM 7355 C C . PRO C 1 130 ? 11.267 -0.847 -59.054 1.00 33.09 110 PRO C C 1
ATOM 7356 O O . PRO C 1 130 ? 10.790 -1.113 -57.949 1.00 33.32 110 PRO C O 1
ATOM 7360 N N . ASN C 1 131 ? 10.599 -0.160 -59.976 1.00 32.87 111 ASN C N 1
ATOM 7361 C CA . ASN C 1 131 ? 9.256 0.336 -59.711 1.00 32.91 111 ASN C CA 1
ATOM 7362 C C . ASN C 1 131 ? 8.238 -0.764 -59.511 1.00 32.82 111 ASN C C 1
ATOM 7363 O O . ASN C 1 131 ? 7.304 -0.622 -58.713 1.00 32.81 111 ASN C O 1
ATOM 7368 N N . LEU C 1 132 ? 8.413 -1.852 -60.258 1.00 32.74 112 LEU C N 1
ATOM 7369 C CA . LEU C 1 132 ? 7.536 -3.003 -60.160 1.00 32.51 112 LEU C CA 1
ATOM 7370 C C . LEU C 1 132 ? 7.582 -3.557 -58.747 1.00 32.46 112 LEU C C 1
ATOM 7371 O O . LEU C 1 132 ? 6.556 -3.590 -58.078 1.00 32.53 112 LEU C O 1
ATOM 7376 N N . LEU C 1 133 ? 8.769 -3.956 -58.289 1.00 32.42 113 LEU C N 1
ATOM 7377 C CA . LEU C 1 133 ? 8.967 -4.427 -56.912 1.00 32.41 113 LEU C CA 1
ATOM 7378 C C . LEU C 1 133 ? 8.374 -3.496 -55.860 1.00 32.63 113 LEU C C 1
ATOM 7379 O O . LEU C 1 133 ? 7.563 -3.917 -55.036 1.00 32.75 113 LEU C O 1
ATOM 7384 N N . SER C 1 134 ? 8.760 -2.226 -55.897 1.00 32.87 114 SER C N 1
ATOM 7385 C CA . SER C 1 134 ? 8.325 -1.288 -54.866 1.00 33.27 114 SER C CA 1
ATOM 7386 C C . SER C 1 134 ? 6.828 -0.974 -54.894 1.00 33.65 114 SER C C 1
ATOM 7387 O O . SER C 1 134 ? 6.355 -0.118 -54.144 1.00 34.11 114 SER C O 1
ATOM 7390 N N . ALA C 1 135 ? 6.086 -1.671 -55.747 1.00 34.04 115 ALA C N 1
ATOM 7391 C CA . ALA C 1 135 ? 4.631 -1.559 -55.763 1.00 34.32 115 ALA C CA 1
ATOM 7392 C C . ALA C 1 135 ? 4.061 -2.864 -55.247 1.00 34.67 115 ALA C C 1
ATOM 7393 O O . ALA C 1 135 ? 3.370 -2.891 -54.215 1.00 34.75 115 ALA C O 1
ATOM 7395 N N . VAL C 1 136 ? 4.405 -3.945 -55.948 1.00 35.09 116 VAL C N 1
ATOM 7396 C CA . VAL C 1 136 ? 3.934 -5.291 -55.627 1.00 35.55 116 VAL C CA 1
ATOM 7397 C C . VAL C 1 136 ? 4.568 -5.905 -54.367 1.00 36.16 116 VAL C C 1
ATOM 7398 O O . VAL C 1 136 ? 4.210 -7.018 -53.980 1.00 36.39 116 VAL C O 1
ATOM 7402 N N . CYS C 1 137 ? 5.512 -5.207 -53.737 1.00 36.80 117 CYS C N 1
ATOM 7403 C CA . CYS C 1 137 ? 5.926 -5.565 -52.372 1.00 37.55 117 CYS C CA 1
ATOM 7404 C C . CYS C 1 137 ? 6.735 -4.503 -51.643 1.00 37.31 117 CYS C C 1
ATOM 7405 O O . CYS C 1 137 ? 7.841 -4.761 -51.145 1.00 37.08 117 CYS C O 1
ATOM 7408 N N . GLY C 1 138 ? 6.149 -3.307 -51.579 1.00 37.37 118 GLY C N 1
ATOM 7409 C CA . GLY C 1 138 ? 6.671 -2.220 -50.764 1.00 37.45 118 GLY C CA 1
ATOM 7410 C C . GLY C 1 138 ? 5.771 -2.063 -49.571 1.00 37.48 118 GLY C C 1
ATOM 7411 O O . GLY C 1 138 ? 5.116 -3.013 -49.164 1.00 37.48 118 GLY C O 1
ATOM 7412 N N . GLU C 1 139 ? 5.731 -0.859 -49.020 1.00 37.59 119 GLU C N 1
ATOM 7413 C CA . GLU C 1 139 ? 4.825 -0.528 -47.906 1.00 37.93 119 GLU C CA 1
ATOM 7414 C C . GLU C 1 139 ? 3.457 -1.198 -48.052 1.00 36.94 119 GLU C C 1
ATOM 7415 O O . GLU C 1 139 ? 3.010 -1.898 -47.150 1.00 36.97 119 GLU C O 1
ATOM 7421 N N . GLY C 1 140 ? 2.802 -0.979 -49.191 1.00 35.99 120 GLY C N 1
ATOM 7422 C CA . GLY C 1 140 ? 1.452 -1.486 -49.426 1.00 34.69 120 GLY C CA 1
ATOM 7423 C C . GLY C 1 140 ? 1.200 -2.885 -48.881 1.00 33.60 120 GLY C C 1
ATOM 7424 O O . GLY C 1 140 ? 0.257 -3.109 -48.108 1.00 33.48 120 GLY C O 1
ATOM 7425 N N . VAL C 1 141 ? 2.073 -3.810 -49.268 1.00 32.30 121 VAL C N 1
ATOM 7426 C CA . VAL C 1 141 ? 1.922 -5.217 -48.971 1.00 31.03 121 VAL C CA 1
ATOM 7427 C C . VAL C 1 141 ? 2.245 -5.578 -47.523 1.00 30.52 121 VAL C C 1
ATOM 7428 O O . VAL C 1 141 ? 1.442 -6.229 -46.851 1.00 30.73 121 VAL C O 1
ATOM 7432 N N . PHE C 1 142 ? 3.403 -5.147 -47.030 1.00 29.40 122 PHE C N 1
ATOM 7433 C CA . PHE C 1 142 ? 3.872 -5.605 -45.722 1.00 28.11 122 PHE C CA 1
ATOM 7434 C C . PHE C 1 142 ? 3.372 -4.852 -44.499 1.00 27.84 122 PHE C C 1
ATOM 7435 O O . PHE C 1 142 ? 3.470 -5.357 -43.396 1.00 27.81 122 PHE C O 1
ATOM 7443 N N . PHE C 1 143 ? 2.834 -3.652 -44.683 1.00 27.50 123 PHE C N 1
ATOM 7444 C CA . PHE C 1 143 ? 2.417 -2.820 -43.552 1.00 27.20 123 PHE C CA 1
ATOM 7445 C C . PHE C 1 143 ? 0.974 -2.439 -43.707 1.00 27.68 123 PHE C C 1
ATOM 7446 O O . PHE C 1 143 ? 0.523 -1.417 -43.163 1.00 27.79 123 PHE C O 1
ATOM 7454 N N . SER C 1 144 ? 0.262 -3.279 -44.461 1.00 28.22 124 SER C N 1
ATOM 7455 C CA . SER C 1 144 ? -1.168 -3.136 -44.670 1.00 28.79 124 SER C CA 1
ATOM 7456 C C . SER C 1 144 ? -1.799 -3.321 -43.315 1.00 28.75 124 SER C C 1
ATOM 7457 O O . SER C 1 144 ? -1.295 -4.099 -42.532 1.00 28.93 124 SER C O 1
ATOM 7460 N N . PRO C 1 145 ? -2.891 -2.602 -43.018 1.00 28.97 125 PRO C N 1
ATOM 7461 C CA . PRO C 1 145 ? -3.305 -2.577 -41.599 1.00 28.91 125 PRO C CA 1
ATOM 7462 C C . PRO C 1 145 ? -3.952 -3.893 -41.194 1.00 28.54 125 PRO C C 1
ATOM 7463 O O . PRO C 1 145 ? -4.854 -4.373 -41.897 1.00 28.56 125 PRO C O 1
ATOM 7467 N N . GLY C 1 146 ? -3.475 -4.482 -40.095 1.00 28.07 126 GLY C N 1
ATOM 7468 C CA . GLY C 1 146 ? -4.014 -5.762 -39.591 1.00 27.36 126 GLY C CA 1
ATOM 7469 C C . GLY C 1 146 ? -3.690 -7.044 -40.374 1.00 26.67 126 GLY C C 1
ATOM 7470 O O . GLY C 1 146 ? -4.316 -8.088 -40.168 1.00 26.41 126 GLY C O 1
ATOM 7471 N N . ILE C 1 147 ? -2.709 -6.972 -41.268 1.00 25.92 127 ILE C N 1
ATOM 7472 C CA . ILE C 1 147 ? -2.251 -8.138 -42.018 1.00 25.13 127 ILE C CA 1
ATOM 7473 C C . ILE C 1 147 ? -0.758 -8.353 -41.785 1.00 24.65 127 ILE C C 1
ATOM 7474 O O . ILE C 1 147 ? 0.056 -7.942 -42.612 1.00 24.48 127 ILE C O 1
ATOM 7479 N N . PRO C 1 148 ? -0.401 -9.017 -40.667 1.00 24.26 128 PRO C N 1
ATOM 7480 C CA . PRO C 1 148 ? 0.983 -9.222 -40.201 1.00 23.87 128 PRO C CA 1
ATOM 7481 C C . PRO C 1 148 ? 1.814 -10.189 -41.028 1.00 23.45 128 PRO C C 1
ATOM 7482 O O . PRO C 1 148 ? 3.010 -9.956 -41.236 1.00 23.54 128 PRO C O 1
ATOM 7486 N N . LEU C 1 149 ? 1.192 -11.280 -41.460 1.00 22.91 129 LEU C N 1
ATOM 7487 C CA . LEU C 1 149 ? 1.871 -12.304 -42.239 1.00 22.41 129 LEU C CA 1
ATOM 7488 C C . LEU C 1 149 ? 1.284 -12.377 -43.628 1.00 22.19 129 LEU C C 1
ATOM 7489 O O . LEU C 1 149 ? 0.082 -12.524 -43.785 1.00 22.11 129 LEU C O 1
ATOM 7494 N N . ILE C 1 150 ? 2.145 -12.266 -44.631 1.00 21.96 130 ILE C N 1
ATOM 7495 C CA . ILE C 1 150 ? 1.712 -12.254 -46.017 1.00 21.67 130 ILE C CA 1
ATOM 7496 C C . ILE C 1 150 ? 2.797 -12.820 -46.920 1.00 21.83 130 ILE C C 1
ATOM 7497 O O . ILE C 1 150 ? 3.976 -12.636 -46.671 1.00 21.83 130 ILE C O 1
ATOM 7502 N N . ARG C 1 151 ? 2.394 -13.541 -47.953 1.00 22.15 131 ARG C N 1
ATOM 7503 C CA . ARG C 1 151 ? 3.355 -14.090 -48.891 1.00 22.73 131 ARG C CA 1
ATOM 7504 C C . ARG C 1 151 ? 2.896 -13.959 -50.350 1.00 22.99 131 ARG C C 1
ATOM 7505 O O . ARG C 1 151 ? 1.782 -14.365 -50.705 1.00 23.30 131 ARG C O 1
ATOM 7513 N N . LEU C 1 152 ? 3.754 -13.374 -51.185 1.00 22.93 132 LEU C N 1
ATOM 7514 C CA . LEU C 1 152 ? 3.483 -13.273 -52.605 1.00 22.93 132 LEU C CA 1
ATOM 7515 C C . LEU C 1 152 ? 3.824 -14.617 -53.233 1.00 23.54 132 LEU C C 1
ATOM 7516 O O . LEU C 1 152 ? 4.961 -15.083 -53.157 1.00 23.94 132 LEU C O 1
ATOM 7521 N N . GLN C 1 153 ? 2.829 -15.257 -53.826 1.00 23.98 133 GLN C N 1
ATOM 7522 C CA . GLN C 1 153 ? 3.001 -16.603 -54.356 1.00 24.60 133 GLN C CA 1
ATOM 7523 C C . GLN C 1 153 ? 3.314 -16.651 -55.857 1.00 25.40 133 GLN C C 1
ATOM 7524 O O . GLN C 1 153 ? 3.989 -17.567 -56.312 1.00 25.73 133 GLN C O 1
ATOM 7530 N N . ASP C 1 154 ? 2.840 -15.672 -56.627 1.00 26.30 134 ASP C N 1
ATOM 7531 C CA . ASP C 1 154 ? 3.062 -15.656 -58.073 1.00 27.01 134 ASP C CA 1
ATOM 7532 C C . ASP C 1 154 ? 2.724 -14.298 -58.695 1.00 27.21 134 ASP C C 1
ATOM 7533 O O . ASP C 1 154 ? 1.888 -13.563 -58.171 1.00 27.62 134 ASP C O 1
ATOM 7538 N N . ILE C 1 155 ? 3.382 -13.971 -59.808 1.00 27.25 135 ILE C N 1
ATOM 7539 C CA . ILE C 1 155 ? 2.988 -12.845 -60.674 1.00 27.49 135 ILE C CA 1
ATOM 7540 C C . ILE C 1 155 ? 2.660 -13.419 -62.045 1.00 27.83 135 ILE C C 1
ATOM 7541 O O . ILE C 1 155 ? 3.240 -14.430 -62.434 1.00 28.20 135 ILE C O 1
ATOM 7546 N N . ARG C 1 156 ? 1.740 -12.784 -62.771 1.00 28.08 136 ARG C N 1
ATOM 7547 C CA . ARG C 1 156 ? 1.480 -13.115 -64.171 1.00 28.38 136 ARG C CA 1
ATOM 7548 C C . ARG C 1 156 ? 1.459 -11.812 -64.917 1.00 28.49 136 ARG C C 1
ATOM 7549 O O . ARG C 1 156 ? 0.830 -10.860 -64.479 1.00 28.42 136 ARG C O 1
ATOM 7557 N N . PHE C 1 157 ? 2.131 -11.772 -66.061 1.00 28.94 137 PHE C N 1
ATOM 7558 C CA . PHE C 1 157 ? 2.205 -10.554 -66.885 1.00 29.20 137 PHE C CA 1
ATOM 7559 C C . PHE C 1 157 ? 1.444 -10.729 -68.209 1.00 29.64 137 PHE C C 1
ATOM 7560 O O . PHE C 1 157 ? 1.453 -11.807 -68.781 1.00 29.94 137 PHE C O 1
ATOM 7568 N N . PRO C 1 158 ? 0.791 -9.673 -68.705 1.00 30.15 138 PRO C N 1
ATOM 7569 C CA . PRO C 1 158 ? 0.233 -9.741 -70.051 1.00 31.01 138 PRO C CA 1
ATOM 7570 C C . PRO C 1 158 ? 1.277 -9.521 -71.154 1.00 32.03 138 PRO C C 1
ATOM 7571 O O . PRO C 1 158 ? 2.272 -8.833 -70.940 1.00 32.19 138 PRO C O 1
ATOM 7575 N N . GLU C 1 159 ? 1.039 -10.110 -72.324 1.00 33.17 139 GLU C N 1
ATOM 7576 C CA . GLU C 1 159 ? 1.892 -9.939 -73.510 1.00 34.23 139 GLU C CA 1
ATOM 7577 C C . GLU C 1 159 ? 2.350 -8.495 -73.687 1.00 33.92 139 GLU C C 1
ATOM 7578 O O . GLU C 1 159 ? 3.547 -8.237 -73.700 1.00 34.05 139 GLU C O 1
ATOM 7584 N N . PRO C 1 160 ? 1.397 -7.543 -73.844 1.00 33.66 140 PRO C N 1
ATOM 7585 C CA . PRO C 1 160 ? 1.795 -6.145 -74.007 1.00 33.32 140 PRO C CA 1
ATOM 7586 C C . PRO C 1 160 ? 2.927 -5.740 -73.045 1.00 33.06 140 PRO C C 1
ATOM 7587 O O . PRO C 1 160 ? 3.925 -5.162 -73.491 1.00 33.31 140 PRO C O 1
ATOM 7591 N N . TYR C 1 161 ? 2.787 -6.073 -71.756 1.00 32.15 141 TYR C N 1
ATOM 7592 C CA . TYR C 1 161 ? 3.782 -5.733 -70.757 1.00 31.15 141 TYR C CA 1
ATOM 7593 C C . TYR C 1 161 ? 5.084 -6.498 -70.933 1.00 30.89 141 TYR C C 1
ATOM 7594 O O . TYR C 1 161 ? 6.167 -5.907 -70.927 1.00 30.76 141 TYR C O 1
ATOM 7603 N N . LEU C 1 162 ? 4.984 -7.816 -71.080 1.00 30.38 142 LEU C N 1
ATOM 7604 C CA . LEU C 1 162 ? 6.171 -8.645 -71.288 1.00 29.81 142 LEU C CA 1
ATOM 7605 C C . LEU C 1 162 ? 6.987 -8.181 -72.493 1.00 29.87 142 LEU C C 1
ATOM 7606 O O . LEU C 1 162 ? 8.205 -8.190 -72.458 1.00 29.54 142 LEU C O 1
ATOM 7611 N N . ALA C 1 163 ? 6.284 -7.758 -73.544 1.00 30.08 143 ALA C N 1
ATOM 7612 C CA . ALA C 1 163 ? 6.867 -7.338 -74.803 1.00 30.19 143 ALA C CA 1
ATOM 7613 C C . ALA C 1 163 ? 7.841 -6.187 -74.605 1.00 30.40 143 ALA C C 1
ATOM 7614 O O . ALA C 1 163 ? 8.637 -5.880 -75.489 1.00 30.58 143 ALA C O 1
ATOM 7616 N N . ALA C 1 164 ? 7.795 -5.568 -73.431 1.00 30.75 144 ALA C N 1
ATOM 7617 C CA . ALA C 1 164 ? 8.662 -4.420 -73.135 1.00 31.09 144 ALA C CA 1
ATOM 7618 C C . ALA C 1 164 ? 10.084 -4.781 -72.689 1.00 31.27 144 ALA C C 1
ATOM 7619 O O . ALA C 1 164 ? 10.984 -3.963 -72.820 1.00 31.15 144 ALA C O 1
ATOM 7621 N N . PHE C 1 165 ? 10.263 -5.990 -72.153 1.00 31.68 145 PHE C N 1
ATOM 7622 C CA . PHE C 1 165 ? 11.572 -6.509 -71.742 1.00 31.99 145 PHE C CA 1
ATOM 7623 C C . PHE C 1 165 ? 12.094 -7.423 -72.826 1.00 32.40 145 PHE C C 1
ATOM 7624 O O . PHE C 1 165 ? 11.352 -7.763 -73.744 1.00 32.81 145 PHE C O 1
ATOM 7632 N N . ASP C 1 166 ? 13.357 -7.840 -72.727 1.00 32.84 146 ASP C N 1
ATOM 7633 C CA . ASP C 1 166 ? 13.961 -8.732 -73.746 1.00 33.35 146 ASP C CA 1
ATOM 7634 C C . ASP C 1 166 ? 14.099 -10.164 -73.252 1.00 33.13 146 ASP C C 1
ATOM 7635 O O . ASP C 1 166 ? 14.191 -11.118 -74.038 1.00 33.36 146 ASP C O 1
ATOM 7640 N N . GLY C 1 167 ? 14.112 -10.317 -71.939 1.00 32.83 147 GLY C N 1
ATOM 7641 C CA . GLY C 1 167 ? 14.334 -11.618 -71.356 1.00 32.46 147 GLY C CA 1
ATOM 7642 C C . GLY C 1 167 ? 15.686 -12.117 -71.810 1.00 32.09 147 GLY C C 1
ATOM 7643 O O . GLY C 1 167 ? 16.545 -11.321 -72.182 1.00 32.17 147 GLY C O 1
ATOM 7644 N N . PRO C 1 168 ? 15.880 -13.437 -71.807 1.00 31.86 148 PRO C N 1
ATOM 7645 C CA . PRO C 1 168 ? 17.196 -13.954 -72.110 1.00 31.67 148 PRO C CA 1
ATOM 7646 C C . PRO C 1 168 ? 17.542 -13.722 -73.574 1.00 31.51 148 PRO C C 1
ATOM 7647 O O . PRO C 1 168 ? 16.652 -13.717 -74.438 1.00 31.42 148 PRO C O 1
ATOM 7651 N N . ARG C 1 169 ? 18.827 -13.490 -73.829 1.00 31.27 149 ARG C N 1
ATOM 7652 C CA . ARG C 1 169 ? 19.337 -13.363 -75.192 1.00 31.13 149 ARG C CA 1
ATOM 7653 C C . ARG C 1 169 ? 19.418 -14.724 -75.872 1.00 30.84 149 ARG C C 1
ATOM 7654 O O . ARG C 1 169 ? 19.052 -14.889 -77.043 1.00 30.66 149 ARG C O 1
ATOM 7662 N N . PHE C 1 170 ? 19.929 -15.689 -75.118 1.00 30.61 150 PHE C N 1
ATOM 7663 C CA . PHE C 1 170 ? 20.197 -17.010 -75.631 1.00 30.40 150 PHE C CA 1
ATOM 7664 C C . PHE C 1 170 ? 19.144 -18.019 -75.215 1.00 30.38 150 PHE C C 1
ATOM 7665 O O . PHE C 1 170 ? 18.509 -18.620 -76.073 1.00 30.62 150 PHE C O 1
ATOM 7673 N N . GLY C 1 171 ? 18.956 -18.210 -73.910 1.00 30.26 151 GLY C N 1
ATOM 7674 C CA . GLY C 1 171 ? 18.018 -19.217 -73.418 1.00 30.30 151 GLY C CA 1
ATOM 7675 C C . GLY C 1 171 ? 18.627 -20.600 -73.515 1.00 30.30 151 GLY C C 1
ATOM 7676 O O . GLY C 1 171 ? 19.804 -20.736 -73.824 1.00 30.53 151 GLY C O 1
ATOM 7677 N N . ILE C 1 172 ? 17.843 -21.638 -73.240 1.00 30.11 152 ILE C N 1
ATOM 7678 C CA . ILE C 1 172 ? 18.360 -23.009 -73.299 1.00 29.71 152 ILE C CA 1
ATOM 7679 C C . ILE C 1 172 ? 18.784 -23.194 -74.737 1.00 29.39 152 ILE C C 1
ATOM 7680 O O . ILE C 1 172 ? 19.929 -23.565 -75.029 1.00 29.43 152 ILE C O 1
ATOM 7685 N N . ALA C 1 173 ? 17.847 -22.890 -75.626 1.00 28.78 153 ALA C N 1
ATOM 7686 C CA . ALA C 1 173 ? 18.095 -22.848 -77.045 1.00 28.25 153 ALA C CA 1
ATOM 7687 C C . ALA C 1 173 ? 19.542 -22.434 -77.404 1.00 27.86 153 ALA C C 1
ATOM 7688 O O . ALA 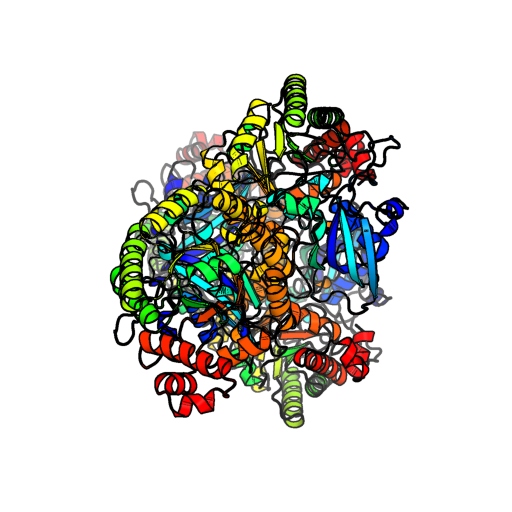C 1 173 ? 20.288 -23.198 -78.013 1.00 27.67 153 ALA C O 1
ATOM 7690 N N . GLY C 1 174 ? 19.936 -21.236 -77.002 1.00 27.57 154 GLY C N 1
ATOM 7691 C CA . GLY C 1 174 ? 21.233 -20.684 -77.376 1.00 27.64 154 GLY C CA 1
ATOM 7692 C C . GLY C 1 174 ? 22.403 -21.347 -76.682 1.00 27.77 154 GLY C C 1
ATOM 7693 O O . GLY C 1 174 ? 23.445 -21.607 -77.293 1.00 28.02 154 GLY C O 1
ATOM 7694 N N . VAL C 1 175 ? 22.228 -21.619 -75.396 1.00 27.81 155 VAL C N 1
ATOM 7695 C CA . VAL C 1 175 ? 23.243 -22.279 -74.601 1.00 27.83 155 VAL C CA 1
ATOM 7696 C C . VAL C 1 175 ? 23.549 -23.651 -75.202 1.00 28.28 155 VAL C C 1
ATOM 7697 O O . VAL C 1 175 ? 24.714 -24.008 -75.393 1.00 28.24 155 VAL C O 1
ATOM 7701 N N . ARG C 1 176 ? 22.498 -24.398 -75.524 1.00 28.97 156 ARG C N 1
ATOM 7702 C CA . ARG C 1 176 ? 22.653 -25.710 -76.132 1.00 29.84 156 ARG C CA 1
ATOM 7703 C C . ARG C 1 176 ? 23.474 -25.637 -77.418 1.00 30.76 156 ARG C C 1
ATOM 7704 O O . ARG C 1 176 ? 24.301 -26.502 -77.691 1.00 30.90 156 ARG C O 1
ATOM 7712 N N . GLU C 1 177 ? 23.255 -24.599 -78.206 1.00 31.90 157 GLU C N 1
ATOM 7713 C CA . GLU C 1 177 ? 23.960 -24.491 -79.461 1.00 33.39 157 GLU C CA 1
ATOM 7714 C C . GLU C 1 177 ? 25.432 -24.113 -79.298 1.00 33.23 157 GLU C C 1
ATOM 7715 O O . GLU C 1 177 ? 26.283 -24.557 -80.067 1.00 33.27 157 GLU C O 1
ATOM 7721 N N . ARG C 1 178 ? 25.725 -23.298 -78.293 1.00 33.30 158 ARG C N 1
ATOM 7722 C CA . ARG C 1 178 ? 27.099 -22.946 -77.967 1.00 33.41 158 ARG C CA 1
ATOM 7723 C C . ARG C 1 178 ? 27.919 -24.140 -77.474 1.00 32.97 158 ARG C C 1
ATOM 7724 O O . ARG C 1 178 ? 29.128 -24.171 -77.632 1.00 33.11 158 ARG C O 1
ATOM 7732 N N . LEU C 1 179 ? 27.259 -25.118 -76.873 1.00 32.45 159 LEU C N 1
ATOM 7733 C CA . LEU C 1 179 ? 27.961 -26.269 -76.357 1.00 32.17 159 LEU C CA 1
ATOM 7734 C C . LEU C 1 179 ? 27.866 -27.492 -77.281 1.00 32.33 159 LEU C C 1
ATOM 7735 O O . LEU C 1 179 ? 28.527 -28.525 -77.046 1.00 32.74 159 LEU C O 1
ATOM 7740 N N . GLN C 1 180 ? 27.062 -27.379 -78.335 1.00 31.89 160 GLN C N 1
ATOM 7741 C CA . GLN C 1 180 ? 26.712 -28.539 -79.130 1.00 31.71 160 GLN C CA 1
ATOM 7742 C C . GLN C 1 180 ? 26.111 -29.635 -78.257 1.00 31.54 160 GLN C C 1
ATOM 7743 O O . GLN C 1 180 ? 26.180 -30.812 -78.583 1.00 31.72 160 GLN C O 1
ATOM 7749 N N . ALA C 1 181 ? 25.511 -29.226 -77.144 1.00 31.43 161 ALA C N 1
ATOM 7750 C CA . ALA C 1 181 ? 24.948 -30.135 -76.157 1.00 31.10 161 ALA C CA 1
ATOM 7751 C C . ALA C 1 181 ? 23.467 -30.275 -76.391 1.00 30.96 161 ALA C C 1
ATOM 7752 O O . ALA C 1 181 ? 22.700 -29.371 -76.083 1.00 30.73 161 ALA C O 1
ATOM 7754 N N . PHE C 1 182 ? 23.065 -31.411 -76.939 1.00 31.00 162 PHE C N 1
ATOM 7755 C CA . PHE C 1 182 ? 21.650 -31.645 -77.233 1.00 31.04 162 PHE C CA 1
ATOM 7756 C C . PHE C 1 182 ? 21.169 -32.920 -76.575 1.00 31.14 162 PHE C C 1
ATOM 7757 O O . PHE C 1 182 ? 21.951 -33.862 -76.379 1.00 31.35 162 PHE C O 1
ATOM 7765 N N . ASP C 1 183 ? 19.886 -32.936 -76.216 1.00 31.03 163 ASP C N 1
ATOM 7766 C CA . ASP C 1 183 ? 19.246 -34.121 -75.639 1.00 31.00 163 ASP C CA 1
ATOM 7767 C C . ASP C 1 183 ? 19.971 -34.676 -74.402 1.00 30.24 163 ASP C C 1
ATOM 7768 O O . ASP C 1 183 ? 19.949 -35.877 -74.135 1.00 30.56 163 ASP C O 1
ATOM 7773 N N . ARG C 1 184 ? 20.628 -33.795 -73.662 1.00 29.03 164 ARG C N 1
ATOM 7774 C CA . ARG C 1 184 ? 21.257 -34.177 -72.410 1.00 28.06 164 ARG C CA 1
ATOM 7775 C C . ARG C 1 184 ? 21.361 -32.933 -71.552 1.00 27.20 164 ARG C C 1
ATOM 7776 O O . ARG C 1 184 ? 21.434 -31.828 -72.092 1.00 27.48 164 ARG C O 1
ATOM 7784 N N . PRO C 1 185 ? 21.356 -33.092 -70.221 1.00 25.91 165 PRO C N 1
ATOM 7785 C CA . PRO C 1 185 ? 21.511 -31.939 -69.369 1.00 25.27 165 PRO C CA 1
ATOM 7786 C C . PRO C 1 185 ? 22.878 -31.314 -69.544 1.00 25.10 165 PRO C C 1
ATOM 7787 O O . PRO C 1 185 ? 23.797 -31.979 -70.005 1.00 25.43 165 PRO C O 1
ATOM 7791 N N . ILE C 1 186 ? 23.010 -30.043 -69.182 1.00 24.91 166 ILE C N 1
ATOM 7792 C CA . ILE C 1 186 ? 24.282 -29.321 -69.266 1.00 24.63 166 ILE C CA 1
ATOM 7793 C C . ILE C 1 186 ? 25.105 -29.538 -68.010 1.00 24.78 166 ILE C C 1
ATOM 7794 O O . ILE C 1 186 ? 24.644 -29.240 -66.910 1.00 24.79 166 ILE C O 1
ATOM 7799 N N . PHE C 1 187 ? 26.327 -30.022 -68.172 1.00 25.04 167 PHE C N 1
ATOM 7800 C CA . PHE C 1 187 ? 27.139 -30.344 -67.019 1.00 25.72 167 PHE C CA 1
ATOM 7801 C C . PHE C 1 187 ? 28.059 -29.238 -66.541 1.00 26.12 167 PHE C C 1
ATOM 7802 O O . PHE C 1 187 ? 29.036 -28.909 -67.202 1.00 26.02 167 PHE C O 1
ATOM 7810 N N . PHE C 1 188 ? 27.723 -28.672 -65.384 1.00 26.86 168 PHE C N 1
ATOM 7811 C CA . PHE C 1 188 ? 28.498 -27.606 -64.741 1.00 27.68 168 PHE C CA 1
ATOM 7812 C C . PHE C 1 188 ? 29.376 -28.194 -63.651 1.00 28.49 168 PHE C C 1
ATOM 7813 O O . PHE C 1 188 ? 29.071 -29.273 -63.147 1.00 29.14 168 PHE C O 1
ATOM 7821 N N . GLY C 1 189 ? 30.431 -27.478 -63.256 1.00 29.00 169 GLY C N 1
ATOM 7822 C CA . GLY C 1 189 ? 31.228 -27.887 -62.101 1.00 29.86 169 GLY C CA 1
ATOM 7823 C C . GLY C 1 189 ? 31.842 -26.679 -61.436 1.00 30.50 169 GLY C C 1
ATOM 7824 O O . GLY C 1 189 ? 32.375 -25.812 -62.122 1.00 30.77 169 GLY C O 1
ATOM 7825 N N . VAL C 1 190 ? 31.766 -26.606 -60.110 1.00 30.92 170 VAL C N 1
ATOM 7826 C CA . VAL C 1 190 ? 32.331 -25.472 -59.387 1.00 31.60 170 VAL C CA 1
ATOM 7827 C C . VAL C 1 190 ? 33.719 -25.859 -58.915 1.00 32.27 170 VAL C C 1
ATOM 7828 O O . VAL C 1 190 ? 33.864 -26.739 -58.062 1.00 32.64 170 VAL C O 1
ATOM 7832 N N . ILE C 1 191 ? 34.738 -25.213 -59.462 1.00 33.03 171 ILE C N 1
ATOM 7833 C CA . ILE C 1 191 ? 36.119 -25.549 -59.110 1.00 34.11 171 ILE C CA 1
ATOM 7834 C C . ILE C 1 191 ? 36.366 -25.420 -57.608 1.00 35.16 171 ILE C C 1
ATOM 7835 O O . ILE C 1 191 ? 36.003 -24.403 -57.012 1.00 35.32 171 ILE C O 1
ATOM 7840 N N . LYS C 1 192 ? 36.949 -26.472 -57.019 1.00 36.38 172 LYS C N 1
ATOM 7841 C CA . LYS C 1 192 ? 37.237 -26.548 -55.586 1.00 37.71 172 LYS C CA 1
ATOM 7842 C C . LYS C 1 192 ? 38.618 -27.150 -55.360 1.00 38.64 172 LYS C C 1
ATOM 7843 O O . LYS C 1 192 ? 39.004 -28.085 -56.061 1.00 38.78 172 LYS C O 1
ATOM 7849 N N . PRO C 1 193 ? 39.378 -26.607 -54.391 1.00 39.59 173 PRO C N 1
ATOM 7850 C CA . PRO C 1 193 ? 39.044 -25.400 -53.634 1.00 40.46 173 PRO C CA 1
ATOM 7851 C C . PRO C 1 193 ? 39.074 -24.116 -54.494 1.00 41.41 173 PRO C C 1
ATOM 7852 O O . PRO C 1 193 ? 39.577 -24.125 -55.625 1.00 41.45 173 PRO C O 1
ATOM 7856 N N . ASN C 1 194 ? 38.508 -23.033 -53.963 1.00 42.49 174 ASN C N 1
ATOM 7857 C CA . ASN C 1 194 ? 38.486 -21.757 -54.663 1.00 43.40 174 ASN C CA 1
ATOM 7858 C C . ASN C 1 194 ? 39.134 -20.670 -53.830 1.00 43.98 174 ASN C C 1
ATOM 7859 O O . ASN C 1 194 ? 40.254 -20.256 -54.114 1.00 43.94 174 ASN C O 1
ATOM 7864 N N . ILE C 1 195 ? 38.417 -20.222 -52.804 1.00 44.86 175 ILE C N 1
ATOM 7865 C CA . ILE C 1 195 ? 38.902 -19.228 -51.864 1.00 45.72 175 ILE C CA 1
ATOM 7866 C C . ILE C 1 195 ? 40.206 -19.711 -51.267 1.00 46.17 175 ILE C C 1
ATOM 7867 O O . ILE C 1 195 ? 40.243 -20.744 -50.602 1.00 46.05 175 ILE C O 1
ATOM 7872 N N . GLY C 1 196 ? 41.274 -18.964 -51.523 1.00 46.98 176 GLY C N 1
ATOM 7873 C CA . GLY C 1 196 ? 42.586 -19.298 -51.001 1.00 48.31 176 GLY C CA 1
ATOM 7874 C C . GLY C 1 196 ? 43.610 -19.676 -52.043 1.00 49.40 176 GLY C C 1
ATOM 7875 O O . GLY C 1 196 ? 44.799 -19.589 -51.793 1.00 49.50 176 GLY C O 1
ATOM 7876 N N . LEU C 1 197 ? 43.151 -20.115 -53.210 1.00 50.75 177 LEU C N 1
ATOM 7877 C CA . LEU C 1 197 ? 44.054 -20.537 -54.272 1.00 51.86 177 LEU C CA 1
ATOM 7878 C C . LEU C 1 197 ? 44.498 -19.343 -55.110 1.00 52.70 177 LEU C C 1
ATOM 7879 O O . LEU C 1 197 ? 43.652 -18.567 -55.555 1.00 52.77 177 LEU C O 1
ATOM 7884 N N . PRO C 1 198 ? 45.828 -19.191 -55.324 1.00 53.53 178 PRO C N 1
ATOM 7885 C CA . PRO C 1 198 ? 46.372 -18.249 -56.309 1.00 54.15 178 PRO C CA 1
ATOM 7886 C C . PRO C 1 198 ? 45.896 -18.660 -57.728 1.00 54.88 178 PRO C C 1
ATOM 7887 O O . PRO C 1 198 ? 45.272 -19.714 -57.875 1.00 55.12 178 PRO C O 1
ATOM 7891 N N . PRO C 1 199 ? 46.174 -17.850 -58.772 1.00 55.30 179 PRO C N 1
ATOM 7892 C CA . PRO C 1 199 ? 45.458 -18.163 -60.018 1.00 55.36 179 PRO C CA 1
ATOM 7893 C C . PRO C 1 199 ? 45.951 -19.403 -60.789 1.00 55.34 179 PRO C C 1
ATOM 7894 O O . PRO C 1 199 ? 45.180 -19.990 -61.558 1.00 55.54 179 PRO C O 1
ATOM 7898 N N . GLN C 1 200 ? 47.196 -19.817 -60.582 1.00 55.12 180 GLN C N 1
ATOM 7899 C CA . GLN C 1 200 ? 47.762 -20.859 -61.436 1.00 54.95 180 GLN C CA 1
ATOM 7900 C C . GLN C 1 200 ? 47.185 -22.272 -61.234 1.00 54.24 180 GLN C C 1
ATOM 7901 O O . GLN C 1 200 ? 46.680 -22.862 -62.200 1.00 54.32 180 GLN C O 1
ATOM 7907 N N . PRO C 1 201 ? 47.236 -22.821 -59.997 1.00 53.52 181 PRO C N 1
ATOM 7908 C CA . PRO C 1 201 ? 46.750 -24.210 -59.833 1.00 52.74 181 PRO C CA 1
ATOM 7909 C C . PRO C 1 201 ? 45.244 -24.304 -60.065 1.00 51.66 181 PRO C C 1
ATOM 7910 O O . PRO C 1 201 ? 44.674 -25.390 -60.052 1.00 51.67 181 PRO C O 1
ATOM 7914 N N . PHE C 1 202 ? 44.634 -23.149 -60.283 1.00 50.46 182 PHE C N 1
ATOM 7915 C CA . PHE C 1 202 ? 43.234 -23.028 -60.589 1.00 49.49 182 PHE C CA 1
ATOM 7916 C C . PHE C 1 202 ? 42.942 -23.568 -61.977 1.00 48.70 182 PHE C C 1
ATOM 7917 O O . PHE C 1 202 ? 42.036 -24.382 -62.174 1.00 48.45 182 PHE C O 1
ATOM 7925 N N . ALA C 1 203 ? 43.722 -23.105 -62.945 1.00 47.77 183 ALA C N 1
ATOM 7926 C CA . ALA C 1 203 ? 43.571 -23.531 -64.346 1.00 46.92 183 ALA C CA 1
ATOM 7927 C C . ALA C 1 203 ? 43.719 -25.028 -64.495 1.00 46.28 183 ALA C C 1
ATOM 7928 O O . ALA C 1 203 ? 43.028 -25.658 -65.289 1.00 46.21 183 ALA C O 1
ATOM 7930 N N . GLU C 1 204 ? 44.644 -25.580 -63.723 1.00 45.56 184 GLU C N 1
ATOM 7931 C CA . GLU C 1 204 ? 44.896 -27.009 -63.690 1.00 44.83 184 GLU C CA 1
ATOM 7932 C C . GLU C 1 204 ? 43.649 -27.842 -63.518 1.00 43.29 184 GLU C C 1
ATOM 7933 O O . GLU C 1 204 ? 43.345 -28.687 -64.354 1.00 42.85 184 GLU C O 1
ATOM 7939 N N . LEU C 1 205 ? 42.936 -27.562 -62.428 1.00 41.87 185 LEU C N 1
ATOM 7940 C CA . LEU C 1 205 ? 41.733 -28.282 -62.032 1.00 40.43 185 LEU C CA 1
ATOM 7941 C C . LEU C 1 205 ? 40.653 -28.119 -63.086 1.00 39.75 185 LEU C C 1
ATOM 7942 O O . LEU C 1 205 ? 39.988 -29.076 -63.465 1.00 39.98 185 LEU C O 1
ATOM 7947 N N . GLY C 1 206 ? 40.496 -26.901 -63.578 1.00 38.85 186 GLY C N 1
ATOM 7948 C CA . GLY C 1 206 ? 39.497 -26.633 -64.601 1.00 37.54 186 GLY C CA 1
ATOM 7949 C C . GLY C 1 206 ? 39.799 -27.455 -65.829 1.00 36.52 186 GLY C C 1
ATOM 7950 O O . GLY C 1 206 ? 38.934 -28.140 -66.360 1.00 36.46 186 GLY C O 1
ATOM 7951 N N . TYR C 1 207 ? 41.055 -27.408 -66.248 1.00 35.73 187 TYR C N 1
ATOM 7952 C CA . TYR C 1 207 ? 41.493 -28.085 -67.444 1.00 34.86 187 TYR C CA 1
ATOM 7953 C C . TYR C 1 207 ? 41.077 -29.546 -67.423 1.00 34.36 187 TYR C C 1
ATOM 7954 O O . TYR C 1 207 ? 40.540 -30.082 -68.386 1.00 34.34 187 TYR C O 1
ATOM 7963 N N . GLN C 1 208 ? 41.327 -30.181 -66.297 1.00 33.72 188 GLN C N 1
ATOM 7964 C CA . GLN C 1 208 ? 41.087 -31.590 -66.149 1.00 33.30 188 GLN C CA 1
ATOM 7965 C C . GLN C 1 208 ? 39.635 -31.935 -66.212 1.00 32.21 188 GLN C C 1
ATOM 7966 O O . GLN C 1 208 ? 39.257 -32.808 -66.981 1.00 32.35 188 GLN C O 1
ATOM 7972 N N . SER C 1 209 ? 38.835 -31.261 -65.385 1.00 30.86 189 SER C N 1
ATOM 7973 C CA . SER C 1 209 ? 37.415 -31.504 -65.298 1.00 29.61 189 SER C CA 1
ATOM 7974 C C . SER C 1 209 ? 36.728 -31.366 -66.661 1.00 29.23 189 SER C C 1
ATOM 7975 O O . SER C 1 209 ? 35.786 -32.115 -66.957 1.00 29.42 189 SER C O 1
ATOM 7978 N N . TRP C 1 210 ? 37.202 -30.429 -67.491 1.00 28.25 190 TRP C N 1
ATOM 7979 C CA . TRP C 1 210 ? 36.718 -30.289 -68.869 1.00 27.36 190 TRP C CA 1
ATOM 7980 C C . TRP C 1 210 ? 37.022 -31.522 -69.708 1.00 27.22 190 TRP C C 1
ATOM 7981 O O . TRP C 1 210 ? 36.169 -31.982 -70.485 1.00 27.22 190 TRP C O 1
ATOM 7992 N N . THR C 1 211 ? 38.252 -32.022 -69.559 1.00 27.15 191 THR C N 1
ATOM 7993 C CA . THR C 1 211 ? 38.735 -33.199 -70.280 1.00 27.07 191 THR C CA 1
ATOM 7994 C C . THR C 1 211 ? 37.948 -34.429 -69.853 1.00 27.03 191 THR C C 1
ATOM 7995 O O . THR C 1 211 ? 37.620 -35.267 -70.688 1.00 27.29 191 THR C O 1
ATOM 7999 N N . GLY C 1 212 ? 37.648 -34.532 -68.560 1.00 26.76 192 GLY C N 1
ATOM 8000 C CA . GLY C 1 212 ? 36.813 -35.604 -68.038 1.00 26.58 192 GLY C CA 1
ATOM 8001 C C . GLY C 1 212 ? 35.391 -35.633 -68.598 1.00 26.57 192 GLY C C 1
ATOM 8002 O O . GLY C 1 212 ? 34.722 -36.675 -68.582 1.00 26.68 192 GLY C O 1
ATOM 8003 N N . GLY C 1 213 ? 34.914 -34.488 -69.076 1.00 26.41 193 GLY C N 1
ATOM 8004 C CA . GLY C 1 213 ? 33.633 -34.429 -69.755 1.00 26.07 193 GLY C CA 1
ATOM 8005 C C . GLY C 1 213 ? 32.728 -33.314 -69.286 1.00 26.07 193 GLY C C 1
ATOM 8006 O O . GLY C 1 213 ? 31.554 -33.313 -69.631 1.00 26.20 193 GLY C O 1
ATOM 8007 N N . LEU C 1 214 ? 33.243 -32.373 -68.492 1.00 25.86 194 LEU C N 1
ATOM 8008 C CA . LEU C 1 214 ? 32.451 -31.211 -68.102 1.00 25.64 194 LEU C CA 1
ATOM 8009 C C . LEU C 1 214 ? 32.249 -30.308 -69.277 1.00 25.81 194 LEU C C 1
ATOM 8010 O O . LEU C 1 214 ? 33.133 -30.183 -70.121 1.00 25.92 194 LEU C O 1
ATOM 8015 N N . ASP C 1 215 ? 31.081 -29.679 -69.320 1.00 26.01 195 ASP C N 1
ATOM 8016 C CA . ASP C 1 215 ? 30.772 -28.647 -70.307 1.00 26.01 195 ASP C CA 1
ATOM 8017 C C . ASP C 1 215 ? 31.273 -27.273 -69.837 1.00 25.72 195 ASP C C 1
ATOM 8018 O O . ASP C 1 215 ? 31.954 -26.545 -70.583 1.00 25.38 195 ASP C O 1
ATOM 8023 N N . ILE C 1 216 ? 30.931 -26.947 -68.588 1.00 25.53 196 ILE C N 1
ATOM 8024 C CA . ILE C 1 216 ? 31.213 -25.650 -68.004 1.00 25.34 196 ILE C CA 1
ATOM 8025 C C . ILE C 1 216 ? 31.889 -25.786 -66.659 1.00 25.79 196 ILE C C 1
ATOM 8026 O O . ILE C 1 216 ? 31.390 -26.478 -65.756 1.00 25.76 196 ILE C O 1
ATOM 8031 N N . ALA C 1 217 ? 33.045 -25.135 -66.544 1.00 26.36 197 ALA C N 1
ATOM 8032 C CA . ALA C 1 217 ? 33.727 -24.998 -65.269 1.00 27.03 197 ALA C CA 1
ATOM 8033 C C . ALA C 1 217 ? 33.477 -23.571 -64.768 1.00 27.75 197 ALA C C 1
ATOM 8034 O O . ALA C 1 217 ? 33.669 -22.600 -65.512 1.00 27.44 197 ALA C O 1
ATOM 8036 N N . LYS C 1 218 ? 33.009 -23.454 -63.527 1.00 28.93 198 LYS C N 1
ATOM 8037 C CA . LYS C 1 218 ? 32.610 -22.163 -62.989 1.00 30.26 198 LYS C CA 1
ATOM 8038 C C . LYS C 1 218 ? 33.410 -21.738 -61.756 1.00 31.60 198 LYS C C 1
ATOM 8039 O O . LYS C 1 218 ? 33.984 -22.571 -61.058 1.00 31.72 198 LYS C O 1
ATOM 8045 N N . ASP C 1 219 ? 33.457 -20.429 -61.535 1.00 33.35 199 ASP C N 1
ATOM 8046 C CA . ASP C 1 219 ? 33.984 -19.837 -60.326 1.00 35.29 199 ASP C CA 1
ATOM 8047 C C . ASP C 1 219 ? 32.944 -19.958 -59.222 1.00 36.35 199 ASP C C 1
ATOM 8048 O O . ASP C 1 219 ? 31.755 -19.922 -59.506 1.00 36.39 199 ASP C O 1
ATOM 8053 N N . ASP C 1 220 ? 33.381 -20.066 -57.970 1.00 37.95 200 ASP C N 1
ATOM 8054 C CA . ASP C 1 220 ? 32.452 -20.043 -56.845 1.00 39.78 200 ASP C CA 1
ATOM 8055 C C . ASP C 1 220 ? 31.732 -18.694 -56.780 1.00 40.67 200 ASP C C 1
ATOM 8056 O O . ASP C 1 220 ? 32.283 -17.683 -57.247 1.00 40.75 200 ASP C O 1
ATOM 8061 N N . GLU C 1 221 ? 30.517 -18.674 -56.210 1.00 41.82 201 GLU C N 1
ATOM 8062 C CA . GLU C 1 221 ? 29.746 -17.411 -55.980 1.00 43.11 201 GLU C CA 1
ATOM 8063 C C . GLU C 1 221 ? 30.613 -16.315 -55.335 1.00 43.11 201 GLU C C 1
ATOM 8064 O O . GLU C 1 221 ? 30.547 -15.134 -55.706 1.00 42.82 201 GLU C O 1
ATOM 8070 N N . MET C 1 222 ? 31.426 -16.735 -54.371 1.00 43.27 202 MET C N 1
ATOM 8071 C CA . MET C 1 222 ? 32.199 -15.820 -53.568 1.00 43.84 202 MET C CA 1
ATOM 8072 C C . MET C 1 222 ? 33.594 -15.548 -54.108 1.00 43.89 202 MET C C 1
ATOM 8073 O O . MET C 1 222 ? 34.477 -15.121 -53.358 1.00 43.96 202 MET C O 1
ATOM 8078 N N . LEU C 1 223 ? 33.800 -15.765 -55.398 1.00 44.16 203 LEU C N 1
ATOM 8079 C CA . LEU C 1 223 ? 35.107 -15.494 -55.984 1.00 44.66 203 LEU C CA 1
ATOM 8080 C C . LEU C 1 223 ? 35.045 -14.516 -57.176 1.00 45.35 203 LEU C C 1
ATOM 8081 O O . LEU C 1 223 ? 34.672 -14.896 -58.285 1.00 45.40 203 LEU C O 1
ATOM 8086 N N . ALA C 1 224 ? 35.399 -13.254 -56.934 1.00 46.18 204 ALA C N 1
ATOM 8087 C CA . ALA C 1 224 ? 35.424 -12.238 -57.996 1.00 46.92 204 ALA C CA 1
ATOM 8088 C C . ALA C 1 224 ? 36.813 -11.638 -58.143 1.00 47.49 204 ALA C C 1
ATOM 8089 O O . ALA C 1 224 ? 37.806 -12.357 -58.129 1.00 47.88 204 ALA C O 1
ATOM 8091 N N . ASP C 1 225 ? 36.881 -10.320 -58.267 1.00 47.90 205 ASP C N 1
ATOM 8092 C CA . ASP C 1 225 ? 38.141 -9.645 -58.509 1.00 48.37 205 ASP C CA 1
ATOM 8093 C C . ASP C 1 225 ? 38.790 -9.264 -57.179 1.00 48.36 205 ASP C C 1
ATOM 8094 O O . ASP C 1 225 ? 38.351 -8.329 -56.517 1.00 48.48 205 ASP C O 1
ATOM 8099 N N . VAL C 1 226 ? 39.826 -9.995 -56.779 1.00 48.49 206 VAL C N 1
ATOM 8100 C CA . VAL C 1 226 ? 40.497 -9.739 -55.492 1.00 48.65 206 VAL C CA 1
ATOM 8101 C C . VAL C 1 226 ? 42.029 -9.753 -55.570 1.00 48.73 206 VAL C C 1
ATOM 8102 O O . VAL C 1 226 ? 42.588 -10.360 -56.473 1.00 48.83 206 VAL C O 1
ATOM 8106 N N . ASP C 1 227 ? 42.689 -9.081 -54.623 1.00 48.74 207 ASP C N 1
ATOM 8107 C CA . ASP C 1 227 ? 44.159 -9.036 -54.524 1.00 48.92 207 ASP C CA 1
ATOM 8108 C C . ASP C 1 227 ? 44.877 -10.355 -54.813 1.00 48.52 207 ASP C C 1
ATOM 8109 O O . ASP C 1 227 ? 45.777 -10.413 -55.649 1.00 48.30 207 ASP C O 1
ATOM 8114 N N . TRP C 1 228 ? 44.474 -11.399 -54.092 1.00 48.09 208 TRP C N 1
ATOM 8115 C CA . TRP C 1 228 ? 45.110 -12.713 -54.125 1.00 47.47 208 TRP C CA 1
ATOM 8116 C C . TRP C 1 228 ? 44.748 -13.583 -55.338 1.00 47.48 208 TRP C C 1
ATOM 8117 O O . TRP C 1 228 ? 45.470 -14.542 -55.650 1.00 47.98 208 TRP C O 1
ATOM 8128 N N . CYS C 1 229 ? 43.645 -13.281 -56.024 1.00 46.84 209 CYS C N 1
ATOM 8129 C CA . CYS C 1 229 ? 43.315 -14.011 -57.248 1.00 46.16 209 CYS C CA 1
ATOM 8130 C C . CYS C 1 229 ? 42.557 -13.144 -58.241 1.00 45.69 209 CYS C C 1
ATOM 8131 O O . CYS C 1 229 ? 41.376 -13.394 -58.477 1.00 45.98 209 CYS C O 1
ATOM 8134 N N . PRO C 1 230 ? 43.230 -12.131 -58.839 1.00 44.95 210 PRO C N 1
ATOM 8135 C CA . PRO C 1 230 ? 42.539 -11.158 -59.693 1.00 44.48 210 PRO C CA 1
ATOM 8136 C C . PRO C 1 230 ? 41.871 -11.799 -60.913 1.00 44.10 210 PRO C C 1
ATOM 8137 O O . PRO C 1 230 ? 42.365 -12.804 -61.428 1.00 44.12 210 PRO C O 1
ATOM 8141 N N . LEU C 1 231 ? 40.749 -11.228 -61.350 1.00 43.47 211 LEU C N 1
ATOM 8142 C CA . LEU C 1 231 ? 39.964 -11.798 -62.438 1.00 42.71 211 LEU C CA 1
ATOM 8143 C C . LEU C 1 231 ? 40.740 -11.684 -63.731 1.00 42.56 211 LEU C C 1
ATOM 8144 O O . LEU C 1 231 ? 40.730 -12.600 -64.550 1.00 42.69 211 LEU C O 1
ATOM 8149 N N . ALA C 1 232 ? 41.415 -10.553 -63.909 1.00 42.19 212 ALA C N 1
ATOM 8150 C CA . ALA C 1 232 ? 42.320 -10.378 -65.028 1.00 41.78 212 ALA C CA 1
ATOM 8151 C C . ALA C 1 232 ? 43.096 -11.674 -65.314 1.00 41.54 212 ALA C C 1
ATOM 8152 O O . ALA C 1 232 ? 43.086 -12.156 -66.437 1.00 41.45 212 ALA C O 1
ATOM 8154 N N . GLU C 1 233 ? 43.707 -12.254 -64.281 1.00 41.15 213 GLU C N 1
ATOM 8155 C CA . GLU C 1 233 ? 44.637 -13.378 -64.425 1.00 41.30 213 GLU C CA 1
ATOM 8156 C C . GLU C 1 233 ? 44.013 -14.774 -64.401 1.00 39.97 213 GLU C C 1
ATOM 8157 O O . GLU C 1 233 ? 44.448 -15.643 -65.157 1.00 40.04 213 GLU C O 1
ATOM 8163 N N . ARG C 1 234 ? 43.040 -15.001 -63.512 1.00 38.71 214 ARG C N 1
ATOM 8164 C CA . ARG C 1 234 ? 42.249 -16.237 -63.498 1.00 37.15 214 ARG C CA 1
ATOM 8165 C C . ARG C 1 234 ? 41.730 -16.529 -64.884 1.00 36.49 214 ARG C C 1
ATOM 8166 O O . ARG C 1 234 ? 41.968 -17.585 -65.434 1.00 36.36 214 ARG C O 1
ATOM 8174 N N . ALA C 1 235 ? 41.007 -15.565 -65.432 1.00 35.82 215 ALA C N 1
ATOM 8175 C CA . ALA C 1 235 ? 40.361 -15.702 -66.717 1.00 35.34 215 ALA C CA 1
ATOM 8176 C C . ALA C 1 235 ? 41.350 -15.969 -67.847 1.00 35.03 215 ALA C C 1
ATOM 8177 O O . ALA C 1 235 ? 41.060 -16.759 -68.739 1.00 34.94 215 ALA C O 1
ATOM 8179 N N . ALA C 1 236 ? 42.503 -15.296 -67.809 1.00 34.68 216 ALA C N 1
ATOM 8180 C CA . ALA C 1 236 ? 43.578 -15.509 -68.783 1.00 34.27 216 ALA C CA 1
ATOM 8181 C C . ALA C 1 236 ? 43.988 -16.969 -68.809 1.00 34.16 216 ALA C C 1
ATOM 8182 O O . ALA C 1 236 ? 44.025 -17.566 -69.869 1.00 34.15 216 ALA C O 1
ATOM 8184 N N . LEU C 1 237 ? 44.274 -17.537 -67.635 1.00 34.17 217 LEU C N 1
ATOM 8185 C CA . LEU C 1 237 ? 44.742 -18.931 -67.502 1.00 33.97 217 LEU C CA 1
ATOM 8186 C C . LEU C 1 237 ? 43.636 -19.935 -67.779 1.00 34.33 217 LEU C C 1
ATOM 8187 O O . LEU C 1 237 ? 43.851 -20.930 -68.463 1.00 34.67 217 LEU C O 1
ATOM 8192 N N . LEU C 1 238 ? 42.451 -19.674 -67.238 1.00 34.63 218 LEU C N 1
ATOM 8193 C CA . LEU C 1 238 ? 41.299 -20.537 -67.442 1.00 34.62 218 LEU C CA 1
ATOM 8194 C C . LEU C 1 238 ? 40.764 -20.454 -68.865 1.00 35.04 218 LEU C C 1
ATOM 8195 O O . LEU C 1 238 ? 40.241 -21.422 -69.377 1.00 35.08 218 LEU C O 1
ATOM 8200 N N . GLY C 1 239 ? 40.895 -19.293 -69.494 1.00 35.69 219 GLY C N 1
ATOM 8201 C CA . GLY C 1 239 ? 40.589 -19.147 -70.917 1.00 36.78 219 GLY C CA 1
ATOM 8202 C C . GLY C 1 239 ? 41.486 -20.008 -71.800 1.00 37.56 219 GLY C C 1
ATOM 8203 O O . GLY C 1 239 ? 41.022 -20.614 -72.765 1.00 37.59 219 GLY C O 1
ATOM 8204 N N . ASP C 1 240 ? 42.773 -20.054 -71.459 1.00 38.39 220 ASP C N 1
ATOM 8205 C CA . ASP C 1 240 ? 43.748 -20.935 -72.110 1.00 39.41 220 ASP C CA 1
ATOM 8206 C C . ASP C 1 240 ? 43.402 -22.383 -71.922 1.00 39.28 220 ASP C C 1
ATOM 8207 O O . ASP C 1 240 ? 43.242 -23.130 -72.892 1.00 39.47 220 ASP C O 1
ATOM 8212 N N . ALA C 1 241 ? 43.323 -22.775 -70.657 1.00 39.12 221 ALA C N 1
ATOM 8213 C CA . ALA C 1 241 ? 42.951 -24.115 -70.285 1.00 39.06 221 ALA C CA 1
ATOM 8214 C C . ALA C 1 241 ? 41.688 -24.544 -71.022 1.00 39.12 221 ALA C C 1
ATOM 8215 O O . ALA C 1 241 ? 41.539 -25.701 -71.370 1.00 39.22 221 ALA C O 1
ATOM 8217 N N . CYS C 1 242 ? 40.792 -23.601 -71.281 1.00 39.49 222 CYS C N 1
ATOM 8218 C CA . CYS C 1 242 ? 39.543 -23.913 -71.956 1.00 39.77 222 CYS C CA 1
ATOM 8219 C C . CYS C 1 242 ? 39.697 -24.151 -73.452 1.00 40.19 222 CYS C C 1
ATOM 8220 O O . CYS C 1 242 ? 39.201 -25.153 -73.968 1.00 40.36 222 CYS C O 1
ATOM 8223 N N . ARG C 1 243 ? 40.360 -23.221 -74.146 1.00 40.45 223 ARG C N 1
ATOM 8224 C CA . ARG C 1 243 ? 40.676 -23.386 -75.565 1.00 40.44 223 ARG C CA 1
ATOM 8225 C C . ARG C 1 243 ? 41.494 -24.650 -75.760 1.00 40.34 223 ARG C C 1
ATOM 8226 O O . ARG C 1 243 ? 41.304 -25.357 -76.735 1.00 40.29 223 ARG C O 1
ATOM 8234 N N . ARG C 1 244 ? 42.375 -24.947 -74.808 1.00 40.43 224 ARG C N 1
ATOM 8235 C CA . ARG C 1 244 ? 43.221 -26.135 -74.869 1.00 41.02 224 ARG C CA 1
ATOM 8236 C C . ARG C 1 244 ? 42.422 -27.435 -74.810 1.00 40.04 224 ARG C C 1
ATOM 8237 O O . ARG C 1 244 ? 42.592 -28.311 -75.651 1.00 40.08 224 ARG C O 1
ATOM 8245 N N . ALA C 1 245 ? 41.537 -27.547 -73.828 1.00 39.34 225 ALA C N 1
ATOM 8246 C CA . ALA C 1 245 ? 40.714 -28.743 -73.657 1.00 38.61 225 ALA C CA 1
ATOM 8247 C C . ALA C 1 245 ? 39.683 -28.878 -74.763 1.00 38.30 225 ALA C C 1
ATOM 8248 O O . ALA C 1 245 ? 39.337 -29.983 -75.151 1.00 38.11 225 ALA C O 1
ATOM 8250 N N . SER C 1 246 ? 39.195 -27.745 -75.265 1.00 38.21 226 SER C N 1
ATOM 8251 C CA . SER C 1 246 ? 38.169 -27.723 -76.316 1.00 38.07 226 SER C CA 1
ATOM 8252 C C . SER C 1 246 ? 38.724 -28.273 -77.607 1.00 38.17 226 SER C C 1
ATOM 8253 O O . SER C 1 246 ? 38.039 -28.990 -78.313 1.00 38.32 226 SER C O 1
ATOM 8256 N N . ALA C 1 247 ? 39.975 -27.929 -77.908 1.00 38.40 227 ALA C N 1
ATOM 8257 C CA . ALA C 1 247 ? 40.651 -28.424 -79.094 1.00 38.35 227 ALA C CA 1
ATOM 8258 C C . ALA C 1 247 ? 40.933 -29.901 -78.920 1.00 38.47 227 ALA C C 1
ATOM 8259 O O . ALA C 1 247 ? 40.637 -30.696 -79.803 1.00 38.60 227 ALA C O 1
ATOM 8261 N N . GLU C 1 248 ? 41.466 -30.264 -77.756 1.00 38.65 228 GLU C N 1
ATOM 8262 C CA . GLU C 1 248 ? 41.876 -31.650 -77.464 1.00 38.92 228 GLU C CA 1
ATOM 8263 C C . GLU C 1 248 ? 40.745 -32.678 -77.402 1.00 38.14 228 GLU C C 1
ATOM 8264 O O . GLU C 1 248 ? 40.967 -33.862 -77.653 1.00 38.16 228 GLU C O 1
ATOM 8270 N N . THR C 1 249 ? 39.544 -32.228 -77.061 1.00 37.49 229 THR C N 1
ATOM 8271 C CA . THR C 1 249 ? 38.373 -33.109 -77.052 1.00 36.66 229 THR C CA 1
ATOM 8272 C C . THR C 1 249 ? 37.488 -32.888 -78.301 1.00 36.05 229 THR C C 1
ATOM 8273 O O . THR C 1 249 ? 36.596 -33.684 -78.587 1.00 35.91 229 THR C O 1
ATOM 8277 N N . GLY C 1 250 ? 37.740 -31.813 -79.043 1.00 35.38 230 GLY C N 1
ATOM 8278 C CA . GLY C 1 250 ? 36.945 -31.495 -80.237 1.00 34.63 230 GLY C CA 1
ATOM 8279 C C . GLY C 1 250 ? 35.526 -30.991 -79.995 1.00 34.23 230 GLY C C 1
ATOM 8280 O O . GLY C 1 250 ? 34.813 -30.672 -80.926 1.00 34.48 230 GLY C O 1
ATOM 8281 N N . VAL C 1 251 ? 35.118 -30.921 -78.737 1.00 33.75 231 VAL C N 1
ATOM 8282 C CA . VAL C 1 251 ? 33.812 -30.427 -78.342 1.00 33.01 231 VAL C CA 1
ATOM 8283 C C . VAL C 1 251 ? 34.013 -29.063 -77.689 1.00 32.38 231 VAL C C 1
ATOM 8284 O O . VAL C 1 251 ? 34.982 -28.878 -76.937 1.00 32.68 231 VAL C O 1
ATOM 8288 N N . PRO C 1 252 ? 33.109 -28.097 -77.960 1.00 31.48 232 PRO C N 1
ATOM 8289 C CA . PRO C 1 252 ? 33.211 -26.788 -77.315 1.00 30.82 232 PRO C CA 1
ATOM 8290 C C . PRO C 1 252 ? 33.096 -26.861 -75.788 1.00 30.26 232 PRO C C 1
ATOM 8291 O O . PRO C 1 252 ? 32.160 -27.482 -75.256 1.00 30.20 232 PRO C O 1
ATOM 8295 N N . LYS C 1 253 ? 34.061 -26.256 -75.100 1.00 29.39 233 LYS C N 1
ATOM 8296 C CA . LYS C 1 253 ? 34.027 -26.146 -73.641 1.00 28.71 233 LYS C CA 1
ATOM 8297 C C . LYS C 1 253 ? 33.781 -24.676 -73.215 1.00 28.20 233 LYS C C 1
ATOM 8298 O O . LYS C 1 253 ? 33.921 -23.776 -74.026 1.00 28.50 233 LYS C O 1
ATOM 8304 N N . ILE C 1 254 ? 33.402 -24.416 -71.972 1.00 27.28 234 ILE C N 1
ATOM 8305 C CA . ILE C 1 254 ? 33.182 -23.033 -71.584 1.00 26.71 234 ILE C CA 1
ATOM 8306 C C . ILE C 1 254 ? 33.707 -22.738 -70.195 1.00 26.45 234 ILE C C 1
ATOM 8307 O O . ILE C 1 254 ? 33.599 -23.569 -69.287 1.00 26.18 234 ILE C O 1
ATOM 8312 N N . TYR C 1 255 ? 34.282 -21.541 -70.053 1.00 26.30 235 TYR C N 1
ATOM 8313 C CA . TYR C 1 255 ? 34.688 -21.002 -68.748 1.00 25.95 235 TYR C CA 1
ATOM 8314 C C . TYR C 1 255 ? 33.684 -19.944 -68.246 1.00 25.58 235 TYR C C 1
ATOM 8315 O O . TYR C 1 255 ? 33.475 -18.913 -68.895 1.00 25.59 235 TYR C O 1
ATOM 8324 N N . LEU C 1 256 ? 33.070 -20.223 -67.092 1.00 25.08 236 LEU C N 1
ATOM 8325 C CA . LEU C 1 256 ? 32.066 -19.348 -66.505 1.00 24.51 236 LEU C CA 1
ATOM 8326 C C . LEU C 1 256 ? 32.690 -18.486 -65.414 1.00 24.40 236 LEU C C 1
ATOM 8327 O O . LEU C 1 256 ? 32.945 -18.955 -64.301 1.00 23.96 236 LEU C O 1
ATOM 8332 N N . ALA C 1 257 ? 32.948 -17.223 -65.757 1.00 24.65 237 ALA C N 1
ATOM 8333 C CA . ALA C 1 257 ? 33.632 -16.278 -64.867 1.00 24.95 237 ALA C CA 1
ATOM 8334 C C . ALA C 1 257 ? 32.650 -15.426 -64.059 1.00 25.41 237 ALA C C 1
ATOM 8335 O O . ALA C 1 257 ? 31.670 -14.900 -64.599 1.00 25.39 237 ALA C O 1
ATOM 8337 N N . ASN C 1 258 ? 32.920 -15.324 -62.757 1.00 26.04 238 ASN C N 1
ATOM 8338 C CA . ASN C 1 258 ? 32.109 -14.549 -61.830 1.00 26.62 238 ASN C CA 1
ATOM 8339 C C . ASN C 1 258 ? 32.587 -13.107 -61.841 1.00 26.97 238 ASN C C 1
ATOM 8340 O O . ASN C 1 258 ? 33.737 -12.813 -61.518 1.00 27.14 238 ASN C O 1
ATOM 8345 N N . ILE C 1 259 ? 31.696 -12.204 -62.218 1.00 27.40 239 ILE C N 1
ATOM 8346 C CA . ILE C 1 259 ? 32.046 -10.787 -62.333 1.00 27.61 239 ILE C CA 1
ATOM 8347 C C . ILE C 1 259 ? 31.219 -9.919 -61.383 1.00 28.09 239 ILE C C 1
ATOM 8348 O O . ILE C 1 259 ? 31.012 -8.733 -61.644 1.00 28.07 239 ILE C O 1
ATOM 8353 N N . THR C 1 260 ? 30.754 -10.523 -60.289 1.00 28.61 240 THR C N 1
ATOM 8354 C CA . THR C 1 260 ? 30.053 -9.808 -59.233 1.00 29.43 240 THR C CA 1
ATOM 8355 C C . THR C 1 260 ? 30.934 -8.687 -58.654 1.00 29.93 240 THR C C 1
ATOM 8356 O O . THR C 1 260 ? 32.058 -8.929 -58.194 1.00 29.74 240 THR C O 1
ATOM 8360 N N . ASP C 1 261 ? 30.415 -7.460 -58.720 1.00 30.85 241 ASP C N 1
ATOM 8361 C CA . ASP C 1 261 ? 31.144 -6.264 -58.296 1.00 32.06 241 ASP C CA 1
ATOM 8362 C C . ASP C 1 261 ? 30.224 -5.053 -58.259 1.00 32.61 241 ASP C C 1
ATOM 8363 O O . ASP C 1 261 ? 29.047 -5.159 -58.606 1.00 32.73 241 ASP C O 1
ATOM 8368 N N . GLU C 1 262 ? 30.755 -3.906 -57.837 1.00 33.51 242 GLU C N 1
ATOM 8369 C CA . GLU C 1 262 ? 29.974 -2.669 -57.829 1.00 34.66 242 GLU C CA 1
ATOM 8370 C C . GLU C 1 262 ? 29.442 -2.393 -59.242 1.00 35.23 242 GLU C C 1
ATOM 8371 O O . GLU C 1 262 ? 30.164 -2.560 -60.226 1.00 35.33 242 GLU C O 1
ATOM 8377 N N . VAL C 1 263 ? 28.175 -1.988 -59.317 1.00 35.98 243 VAL C N 1
ATOM 8378 C CA . VAL C 1 263 ? 27.442 -1.793 -60.571 1.00 36.62 243 VAL C CA 1
ATOM 8379 C C . VAL C 1 263 ? 28.230 -1.118 -61.692 1.00 37.23 243 VAL C C 1
ATOM 8380 O O . VAL C 1 263 ? 28.202 -1.586 -62.830 1.00 37.28 243 VAL C O 1
ATOM 8384 N N . ASP C 1 264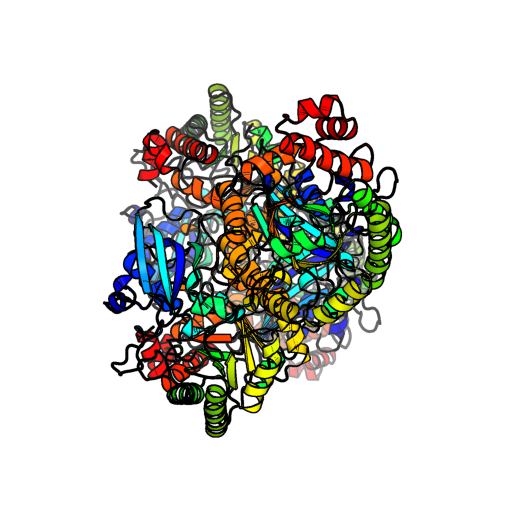 ? 28.915 -0.017 -61.384 1.00 38.21 244 ASP C N 1
ATOM 8385 C CA . ASP C 1 264 ? 29.681 0.709 -62.411 1.00 39.34 244 ASP C CA 1
ATOM 8386 C C . ASP C 1 264 ? 30.812 -0.116 -63.034 1.00 39.27 244 ASP C C 1
ATOM 8387 O O . ASP C 1 264 ? 31.075 -0.012 -64.232 1.00 39.65 244 ASP C O 1
ATOM 8392 N N . ARG C 1 265 ? 31.456 -0.956 -62.233 1.00 39.12 245 ARG C N 1
ATOM 8393 C CA . ARG C 1 265 ? 32.527 -1.809 -62.751 1.00 39.05 245 ARG C CA 1
ATOM 8394 C C . ARG C 1 265 ? 32.074 -3.047 -63.550 1.00 38.47 245 ARG C C 1
ATOM 8395 O O . ARG C 1 265 ? 32.907 -3.745 -64.117 1.00 38.48 245 ARG C O 1
ATOM 8403 N N . LEU C 1 266 ? 30.768 -3.307 -63.609 1.00 37.88 246 LEU C N 1
ATOM 8404 C CA . LEU C 1 266 ? 30.240 -4.505 -64.268 1.00 37.22 246 LEU C CA 1
ATOM 8405 C C . LEU C 1 266 ? 30.552 -4.568 -65.750 1.00 37.16 246 LEU C C 1
ATOM 8406 O O . LEU C 1 266 ? 30.899 -5.621 -66.271 1.00 37.18 246 LEU C O 1
ATOM 8411 N N . THR C 1 267 ? 30.400 -3.444 -66.436 1.00 37.04 247 THR C N 1
ATOM 8412 C CA . THR C 1 267 ? 30.685 -3.387 -67.862 1.00 36.65 247 THR C CA 1
ATOM 8413 C C . THR C 1 267 ? 32.175 -3.587 -68.127 1.00 36.46 247 THR C C 1
ATOM 8414 O O . THR C 1 267 ? 32.542 -4.320 -69.036 1.00 36.26 247 THR C O 1
ATOM 8418 N N . GLU C 1 268 ? 33.013 -2.952 -67.309 1.00 36.14 248 GLU C N 1
ATOM 8419 C CA . GLU C 1 268 ? 34.458 -3.137 -67.367 1.00 36.17 248 GLU C CA 1
ATOM 8420 C C . GLU C 1 268 ? 34.883 -4.615 -67.223 1.00 34.98 248 GLU C C 1
ATOM 8421 O O . GLU C 1 268 ? 35.738 -5.091 -67.970 1.00 34.96 248 GLU C O 1
ATOM 8427 N N . LEU C 1 269 ? 34.285 -5.328 -66.270 1.00 33.97 249 LEU C N 1
ATOM 8428 C CA . LEU C 1 269 ? 34.616 -6.746 -66.026 1.00 32.77 249 LEU C CA 1
ATOM 8429 C C . LEU C 1 269 ? 34.115 -7.673 -67.134 1.00 32.10 249 LEU C C 1
ATOM 8430 O O . LEU C 1 269 ? 34.779 -8.637 -67.462 1.00 31.66 249 LEU C O 1
ATOM 8435 N N . HIS C 1 270 ? 32.953 -7.375 -67.709 1.00 31.64 250 HIS C N 1
ATOM 8436 C CA . HIS C 1 270 ? 32.443 -8.137 -68.844 1.00 31.15 250 HIS C CA 1
ATOM 8437 C C . HIS C 1 270 ? 33.514 -8.211 -69.898 1.00 30.80 250 HIS C C 1
ATOM 8438 O O . HIS C 1 270 ? 33.848 -9.274 -70.377 1.00 30.87 250 HIS C O 1
ATOM 8445 N N . ASP C 1 271 ? 34.051 -7.058 -70.250 1.00 30.56 251 ASP C N 1
ATOM 8446 C CA . ASP C 1 271 ? 35.060 -6.951 -71.290 1.00 30.41 251 ASP C CA 1
ATOM 8447 C C . ASP C 1 271 ? 36.363 -7.687 -70.929 1.00 30.05 251 ASP C C 1
ATOM 8448 O O . ASP C 1 271 ? 36.897 -8.435 -71.744 1.00 30.12 251 ASP C O 1
ATOM 8453 N N . VAL C 1 272 ? 36.858 -7.491 -69.708 1.00 29.48 252 VAL C N 1
ATOM 8454 C CA . VAL C 1 272 ? 38.078 -8.164 -69.242 1.00 28.52 252 VAL C CA 1
ATOM 8455 C C . VAL C 1 272 ? 37.945 -9.670 -69.339 1.00 28.16 252 VAL C C 1
ATOM 8456 O O . VAL C 1 272 ? 38.845 -10.340 -69.793 1.00 28.13 252 VAL C O 1
ATOM 8460 N N . ALA C 1 273 ? 36.807 -10.194 -68.917 1.00 27.94 253 ALA C N 1
ATOM 8461 C CA . ALA C 1 273 ? 36.591 -11.630 -68.880 1.00 27.70 253 ALA C CA 1
ATOM 8462 C C . ALA C 1 273 ? 36.446 -12.176 -70.288 1.00 27.63 253 ALA C C 1
ATOM 8463 O O . ALA C 1 273 ? 37.128 -13.131 -70.651 1.00 27.69 253 ALA C O 1
ATOM 8465 N N . VAL C 1 274 ? 35.568 -11.558 -71.079 1.00 27.59 254 VAL C N 1
ATOM 8466 C CA . VAL C 1 274 ? 35.315 -11.983 -72.468 1.00 27.43 254 VAL C CA 1
ATOM 8467 C C . VAL C 1 274 ? 36.586 -11.930 -73.318 1.00 27.36 254 VAL C C 1
ATOM 8468 O O . VAL C 1 274 ? 36.930 -12.896 -73.981 1.00 27.30 254 VAL C O 1
ATOM 8472 N N . ALA C 1 275 ? 37.285 -10.803 -73.268 1.00 27.37 255 ALA C N 1
ATOM 8473 C CA . ALA C 1 275 ? 38.572 -10.656 -73.925 1.00 27.37 255 ALA C CA 1
ATOM 8474 C C . ALA C 1 275 ? 39.536 -11.781 -73.558 1.00 27.52 255 ALA C C 1
ATOM 8475 O O . ALA C 1 275 ? 40.408 -12.114 -74.345 1.00 27.67 255 ALA C O 1
ATOM 8477 N N . ASN C 1 276 ? 39.364 -12.375 -72.379 1.00 27.82 256 ASN C N 1
ATOM 8478 C CA . ASN C 1 276 ? 40.287 -13.403 -71.874 1.00 28.04 256 ASN C CA 1
ATOM 8479 C C . ASN C 1 276 ? 39.876 -14.846 -72.117 1.00 28.21 256 ASN C C 1
ATOM 8480 O O . ASN C 1 276 ? 40.601 -15.779 -71.757 1.00 28.16 256 ASN C O 1
ATOM 8485 N N . GLY C 1 277 ? 38.707 -15.016 -72.727 1.00 28.48 257 GLY C N 1
ATOM 8486 C CA . GLY C 1 277 ? 38.217 -16.333 -73.113 1.00 28.60 257 GLY C CA 1
ATOM 8487 C C . GLY C 1 277 ? 37.098 -16.856 -72.240 1.00 28.64 257 GLY C C 1
ATOM 8488 O O . GLY C 1 277 ? 36.806 -18.055 -72.233 1.00 28.93 257 GLY C O 1
ATOM 8489 N N . ALA C 1 278 ? 36.469 -15.968 -71.483 1.00 28.48 258 ALA C N 1
ATOM 8490 C CA . ALA C 1 278 ? 35.328 -16.375 -70.696 1.00 28.29 258 ALA C CA 1
ATOM 8491 C C . ALA C 1 278 ? 34.135 -16.614 -71.640 1.00 28.17 258 ALA C C 1
ATOM 8492 O O . ALA C 1 278 ? 33.798 -15.751 -72.462 1.00 28.34 258 ALA C O 1
ATOM 8494 N N . GLY C 1 279 ? 33.536 -17.801 -71.556 1.00 27.81 259 GLY C N 1
ATOM 8495 C CA . GLY C 1 279 ? 32.462 -18.178 -72.470 1.00 27.31 259 GLY C CA 1
ATOM 8496 C C . GLY C 1 279 ? 31.111 -17.645 -72.058 1.00 26.92 259 GLY C C 1
ATOM 8497 O O . GLY C 1 279 ? 30.220 -17.490 -72.880 1.00 26.86 259 GLY C O 1
ATOM 8498 N N . ALA C 1 280 ? 30.972 -17.386 -70.767 1.00 26.68 260 ALA C N 1
ATOM 8499 C CA . ALA C 1 280 ? 29.723 -16.959 -70.163 1.00 26.42 260 ALA C CA 1
ATOM 8500 C C . ALA C 1 280 ? 30.051 -16.247 -68.855 1.00 26.39 260 ALA C C 1
ATOM 8501 O O . ALA C 1 280 ? 31.130 -16.441 -68.273 1.00 26.35 260 ALA C O 1
ATOM 8503 N N . LEU C 1 281 ? 29.108 -15.438 -68.383 1.00 26.27 261 LEU C N 1
ATOM 8504 C CA . LEU C 1 281 ? 29.292 -14.698 -67.144 1.00 25.98 261 LEU C CA 1
ATOM 8505 C C . LEU C 1 281 ? 28.299 -15.086 -66.043 1.00 26.28 261 LEU C C 1
ATOM 8506 O O . LEU C 1 281 ? 27.124 -15.364 -66.304 1.00 26.08 261 LEU C O 1
ATOM 8511 N N . LEU C 1 282 ? 28.802 -15.115 -64.815 1.00 26.90 262 LEU C N 1
ATOM 8512 C CA . LEU C 1 282 ? 27.982 -15.372 -63.644 1.00 27.51 262 LEU C CA 1
ATOM 8513 C C . LEU C 1 282 ? 27.871 -14.116 -62.789 1.00 27.99 262 LEU C C 1
ATOM 8514 O O . LEU C 1 282 ? 28.869 -13.482 -62.464 1.00 27.81 262 LEU C O 1
ATOM 8519 N N . ILE C 1 283 ? 26.641 -13.765 -62.444 1.00 29.05 263 ILE C N 1
ATOM 8520 C CA . ILE C 1 283 ? 26.357 -12.637 -61.561 1.00 30.40 263 ILE C CA 1
ATOM 8521 C C . ILE C 1 283 ? 25.496 -13.062 -60.374 1.00 31.21 263 ILE C C 1
ATOM 8522 O O . ILE C 1 283 ? 24.547 -13.840 -60.541 1.00 31.63 263 ILE C O 1
ATOM 8527 N N . ASN C 1 284 ? 25.813 -12.558 -59.183 1.00 31.96 264 ASN C N 1
ATOM 8528 C CA . ASN C 1 284 ? 24.929 -12.757 -58.044 1.00 33.12 264 ASN C CA 1
ATOM 8529 C C . ASN C 1 284 ? 23.713 -11.808 -58.089 1.00 33.74 264 ASN C C 1
ATOM 8530 O O . ASN C 1 284 ? 23.798 -10.635 -57.697 1.00 33.54 264 ASN C O 1
ATOM 8535 N N . ALA C 1 285 ? 22.591 -12.357 -58.565 1.00 34.44 265 ALA C N 1
ATOM 8536 C CA . ALA C 1 285 ? 21.411 -11.612 -58.990 1.00 35.00 265 ALA C CA 1
ATOM 8537 C C . ALA C 1 285 ? 20.897 -10.606 -57.988 1.00 35.61 265 ALA C C 1
ATOM 8538 O O . ALA C 1 285 ? 20.672 -9.461 -58.348 1.00 35.66 265 ALA C O 1
ATOM 8540 N N . MET C 1 286 ? 20.701 -11.037 -56.743 1.00 36.32 266 MET C N 1
ATOM 8541 C CA . MET C 1 286 ? 20.161 -10.159 -55.703 1.00 37.08 266 MET C CA 1
ATOM 8542 C C . MET C 1 286 ? 21.116 -9.081 -55.207 1.00 36.51 266 MET C C 1
ATOM 8543 O O . MET C 1 286 ? 20.754 -7.914 -55.276 1.00 36.62 266 MET C O 1
ATOM 8548 N N . PRO C 1 287 ? 22.329 -9.453 -54.714 1.00 36.22 267 PRO C N 1
ATOM 8549 C CA . PRO C 1 287 ? 23.294 -8.429 -54.244 1.00 35.79 267 PRO C CA 1
ATOM 8550 C C . PRO C 1 287 ? 23.637 -7.309 -55.250 1.00 35.46 267 PRO C C 1
ATOM 8551 O O . PRO C 1 287 ? 23.785 -6.159 -54.828 1.00 35.63 267 PRO C O 1
ATOM 8555 N N . VAL C 1 288 ? 23.758 -7.607 -56.547 1.00 34.91 268 VAL C N 1
ATOM 8556 C CA . VAL C 1 288 ? 24.020 -6.528 -57.506 1.00 34.56 268 VAL C CA 1
ATOM 8557 C C . VAL C 1 288 ? 22.767 -5.717 -57.842 1.00 34.41 268 VAL C C 1
ATOM 8558 O O . VAL C 1 288 ? 22.871 -4.511 -58.103 1.00 34.88 268 VAL C O 1
ATOM 8562 N N . GLY C 1 289 ? 21.600 -6.370 -57.824 1.00 33.78 269 GLY C N 1
ATOM 8563 C CA . GLY C 1 289 ? 20.320 -5.725 -58.143 1.00 32.92 269 GLY C CA 1
ATOM 8564 C C . GLY C 1 289 ? 19.909 -6.167 -59.520 1.00 32.40 269 GLY C C 1
ATOM 8565 O O . GLY C 1 289 ? 20.745 -6.223 -60.424 1.00 32.22 269 GLY C O 1
ATOM 8566 N N . LEU C 1 290 ? 18.631 -6.514 -59.673 1.00 32.09 270 LEU C N 1
ATOM 8567 C CA . LEU C 1 290 ? 18.104 -6.999 -60.960 1.00 31.62 270 LEU C CA 1
ATOM 8568 C C . LEU C 1 290 ? 18.153 -5.930 -62.039 1.00 31.65 270 LEU C C 1
ATOM 8569 O O . LEU C 1 290 ? 18.349 -6.224 -63.221 1.00 31.51 270 LEU C O 1
ATOM 8574 N N . SER C 1 291 ? 17.970 -4.683 -61.628 1.00 31.76 271 SER C N 1
ATOM 8575 C CA . SER C 1 291 ? 18.032 -3.600 -62.563 1.00 31.79 271 SER C CA 1
ATOM 8576 C C . SER C 1 291 ? 19.408 -3.572 -63.199 1.00 31.97 271 SER C C 1
ATOM 8577 O O . SER C 1 291 ? 19.515 -3.414 -64.409 1.00 32.01 271 SER C O 1
ATOM 8580 N N . ALA C 1 292 ? 20.449 -3.749 -62.380 1.00 32.35 272 ALA C N 1
ATOM 8581 C CA . ALA C 1 292 ? 21.850 -3.801 -62.842 1.00 32.54 272 ALA C CA 1
ATOM 8582 C C . ALA C 1 292 ? 22.095 -4.865 -63.940 1.00 32.69 272 ALA C C 1
ATOM 8583 O O . ALA C 1 292 ? 22.730 -4.588 -64.958 1.00 32.60 272 ALA C O 1
ATOM 8585 N N . VAL C 1 293 ? 21.576 -6.070 -63.716 1.00 33.03 273 VAL C N 1
ATOM 8586 C CA . VAL C 1 293 ? 21.574 -7.156 -64.708 1.00 33.48 273 VAL C CA 1
ATOM 8587 C C . VAL C 1 293 ? 20.975 -6.740 -66.071 1.00 33.99 273 VAL C C 1
ATOM 8588 O O . VAL C 1 293 ? 21.550 -6.987 -67.135 1.00 33.66 273 VAL C O 1
ATOM 8592 N N . ARG C 1 294 ? 19.808 -6.110 -66.009 1.00 34.83 274 ARG C N 1
ATOM 8593 C CA . ARG C 1 294 ? 19.066 -5.721 -67.187 1.00 35.69 274 ARG C CA 1
ATOM 8594 C C . ARG C 1 294 ? 19.860 -4.758 -68.048 1.00 36.20 274 ARG C C 1
ATOM 8595 O O . ARG C 1 294 ? 19.686 -4.724 -69.271 1.00 36.27 274 ARG C O 1
ATOM 8603 N N . MET C 1 295 ? 20.729 -3.986 -67.395 1.00 36.92 275 MET C N 1
ATOM 8604 C CA . MET C 1 295 ? 21.603 -3.009 -68.054 1.00 37.97 275 MET C CA 1
ATOM 8605 C C . MET C 1 295 ? 22.818 -3.695 -68.676 1.00 37.55 275 MET C C 1
ATOM 8606 O O . MET C 1 295 ? 23.281 -3.312 -69.752 1.00 37.63 275 MET C O 1
ATOM 8611 N N . LEU C 1 296 ? 23.328 -4.715 -67.997 1.00 37.54 276 LEU C N 1
ATOM 8612 C CA . LEU C 1 296 ? 24.415 -5.515 -68.542 1.00 37.43 276 LEU C CA 1
ATOM 8613 C C . LEU C 1 296 ? 23.962 -6.342 -69.756 1.00 37.69 276 LEU C C 1
ATOM 8614 O O . LEU C 1 296 ? 24.705 -6.510 -70.718 1.00 37.94 276 LEU C O 1
ATOM 8619 N N . ARG C 1 297 ? 22.738 -6.846 -69.707 1.00 37.89 277 ARG C N 1
ATOM 8620 C CA . ARG C 1 297 ? 22.139 -7.562 -70.827 1.00 38.12 277 ARG C CA 1
ATOM 8621 C C . ARG C 1 297 ? 22.203 -6.754 -72.130 1.00 38.28 277 ARG C C 1
ATOM 8622 O O . ARG C 1 297 ? 22.434 -7.312 -73.195 1.00 38.45 277 ARG C O 1
ATOM 8630 N N . LYS C 1 298 ? 22.016 -5.443 -72.037 1.00 38.37 278 LYS C N 1
ATOM 8631 C CA . LYS C 1 298 ? 22.060 -4.591 -73.210 1.00 38.81 278 LYS C CA 1
ATOM 8632 C C . LYS C 1 298 ? 23.453 -4.564 -73.806 1.00 38.51 278 LYS C C 1
ATOM 8633 O O . LYS C 1 298 ? 23.624 -4.231 -74.971 1.00 38.82 278 LYS C O 1
ATOM 8639 N N . HIS C 1 299 ? 24.446 -4.937 -73.014 1.00 38.17 279 HIS C N 1
ATOM 8640 C CA . HIS C 1 299 ? 25.828 -4.735 -73.402 1.00 38.06 279 HIS C CA 1
ATOM 8641 C C . HIS C 1 299 ? 26.578 -6.050 -73.590 1.00 37.02 279 HIS C C 1
ATOM 8642 O O . HIS C 1 299 ? 27.592 -6.108 -74.304 1.00 36.83 279 HIS C O 1
ATOM 8649 N N . ALA C 1 300 ? 26.073 -7.102 -72.950 1.00 36.06 280 ALA C N 1
ATOM 8650 C CA . ALA C 1 300 ? 26.761 -8.403 -72.880 1.00 34.99 280 ALA C CA 1
ATOM 8651 C C . ALA C 1 300 ? 26.739 -9.153 -74.201 1.00 34.01 280 ALA C C 1
ATOM 8652 O O . ALA C 1 300 ? 25.772 -9.072 -74.948 1.00 33.85 280 ALA C O 1
ATOM 8654 N N . THR C 1 301 ? 27.815 -9.885 -74.468 1.00 32.84 281 THR C N 1
ATOM 8655 C CA . THR C 1 301 ? 27.963 -10.636 -75.719 1.00 31.57 281 THR C CA 1
ATOM 8656 C C . THR C 1 301 ? 27.907 -12.161 -75.518 1.00 30.66 281 THR C C 1
ATOM 8657 O O . THR C 1 301 ? 27.742 -12.895 -76.484 1.00 30.61 281 THR C O 1
ATOM 8661 N N . VAL C 1 302 ? 28.030 -12.624 -74.269 1.00 29.56 282 VAL C N 1
ATOM 8662 C CA . VAL C 1 302 ? 27.962 -14.059 -73.937 1.00 28.45 282 VAL C CA 1
ATOM 8663 C C . VAL C 1 302 ? 26.790 -14.326 -72.987 1.00 27.82 282 VAL C C 1
ATOM 8664 O O . VAL C 1 302 ? 26.231 -13.383 -72.435 1.00 28.06 282 VAL C O 1
ATOM 8668 N N . PRO C 1 303 ? 26.403 -15.601 -72.792 1.00 27.14 283 PRO C N 1
ATOM 8669 C CA . PRO C 1 303 ? 25.285 -15.908 -71.878 1.00 26.57 283 PRO C CA 1
ATOM 8670 C C . PRO C 1 303 ? 25.473 -15.420 -70.444 1.00 26.18 283 PRO C C 1
ATOM 8671 O O . PRO C 1 303 ? 26.606 -15.395 -69.940 1.00 26.25 283 PRO C O 1
ATOM 8675 N N . LEU C 1 304 ? 24.364 -15.050 -69.801 1.00 25.52 284 LEU C N 1
ATOM 8676 C CA . LEU C 1 304 ? 24.380 -14.563 -68.417 1.00 24.98 284 LEU C CA 1
ATOM 8677 C C . LEU C 1 304 ? 23.789 -15.599 -67.486 1.00 25.13 284 LEU C C 1
ATOM 8678 O O . LEU C 1 304 ? 22.810 -16.244 -67.830 1.00 25.63 284 LEU C O 1
ATOM 8683 N N . ILE C 1 305 ? 24.384 -15.761 -66.311 1.00 25.03 285 ILE C N 1
ATOM 8684 C CA . ILE C 1 305 ? 23.993 -16.814 -65.395 1.00 24.98 285 ILE C CA 1
ATOM 8685 C C . ILE C 1 305 ? 23.826 -16.221 -64.015 1.00 25.48 285 ILE C C 1
ATOM 8686 O O . ILE C 1 305 ? 24.695 -15.513 -63.532 1.00 25.85 285 ILE C O 1
ATOM 8691 N N . ALA C 1 306 ? 22.699 -16.512 -63.381 1.00 26.15 286 ALA C N 1
ATOM 8692 C CA . ALA C 1 306 ? 22.406 -16.034 -62.021 1.00 26.53 286 ALA C CA 1
ATOM 8693 C C . ALA C 1 306 ? 22.675 -17.086 -60.977 1.00 26.89 286 ALA C C 1
ATOM 8694 O O . ALA C 1 306 ? 22.186 -18.211 -61.088 1.00 26.70 286 ALA C O 1
ATOM 8696 N N . HIS C 1 307 ? 23.428 -16.700 -59.955 1.00 27.70 287 HIS C N 1
ATOM 8697 C CA . HIS C 1 307 ? 23.540 -17.520 -58.765 1.00 28.72 287 HIS C CA 1
ATOM 8698 C C . HIS C 1 307 ? 22.473 -17.123 -57.750 1.00 29.15 287 HIS C C 1
ATOM 8699 O O . HIS C 1 307 ? 21.766 -16.126 -57.960 1.00 29.59 287 HIS C O 1
ATOM 8706 N N . PHE C 1 308 ? 22.342 -17.882 -56.661 1.00 29.43 288 PHE C N 1
ATOM 8707 C CA . PHE C 1 308 ? 21.213 -17.649 -55.749 1.00 29.83 288 PHE C CA 1
ATOM 8708 C C . PHE C 1 308 ? 21.473 -17.070 -54.345 1.00 30.25 288 PHE C C 1
ATOM 8709 O O . PHE C 1 308 ? 20.545 -17.086 -53.508 1.00 30.62 288 PHE C O 1
ATOM 8717 N N . PRO C 1 309 ? 22.685 -16.524 -54.081 1.00 30.45 289 PRO C N 1
ATOM 8718 C CA . PRO C 1 309 ? 22.878 -15.943 -52.748 1.00 30.58 289 PRO C CA 1
ATOM 8719 C C . PRO C 1 309 ? 21.803 -14.919 -52.460 1.00 30.87 289 PRO C C 1
ATOM 8720 O O . PRO C 1 309 ? 21.410 -14.184 -53.368 1.00 31.05 289 PRO C O 1
ATOM 8724 N N . PHE C 1 310 ? 21.300 -14.937 -51.228 1.00 31.23 290 PHE C N 1
ATOM 8725 C CA . PHE C 1 310 ? 20.354 -13.946 -50.680 1.00 31.41 290 PHE C CA 1
ATOM 8726 C C . PHE C 1 310 ? 18.877 -14.286 -50.837 1.00 31.02 290 PHE C C 1
ATOM 8727 O O . PHE C 1 310 ? 18.117 -14.114 -49.889 1.00 31.21 290 PHE C O 1
ATOM 8735 N N . ILE C 1 311 ? 18.469 -14.772 -52.008 1.00 30.53 291 ILE C N 1
ATOM 8736 C CA . ILE C 1 311 ? 17.070 -15.168 -52.244 1.00 29.91 291 ILE C CA 1
ATOM 8737 C C . ILE C 1 311 ? 16.433 -15.925 -51.048 1.00 29.20 291 ILE C C 1
ATOM 8738 O O . ILE C 1 311 ? 15.308 -15.629 -50.647 1.00 28.90 291 ILE C O 1
ATOM 8743 N N . ALA C 1 312 ? 17.171 -16.866 -50.469 1.00 28.79 292 ALA C N 1
ATOM 8744 C CA . ALA C 1 312 ? 16.703 -17.634 -49.297 1.00 28.50 292 ALA C CA 1
ATOM 8745 C C . ALA C 1 312 ? 16.167 -16.826 -48.081 1.00 28.22 292 ALA C C 1
ATOM 8746 O O . ALA C 1 312 ? 15.169 -17.198 -47.467 1.00 28.24 292 ALA C O 1
ATOM 8748 N N . ALA C 1 313 ? 16.827 -15.729 -47.736 1.00 27.73 293 ALA C N 1
ATOM 8749 C CA . ALA C 1 313 ? 16.415 -14.908 -46.605 1.00 27.31 293 ALA C CA 1
ATOM 8750 C C . ALA C 1 313 ? 14.943 -14.485 -46.639 1.00 27.43 293 ALA C C 1
ATOM 8751 O O . ALA C 1 313 ? 14.325 -14.330 -45.584 1.00 27.70 293 ALA C O 1
ATOM 8753 N N . PHE C 1 314 ? 14.381 -14.281 -47.833 1.00 27.43 294 PHE C N 1
ATOM 8754 C CA . PHE C 1 314 ? 12.970 -13.881 -47.945 1.00 27.35 294 PHE C CA 1
ATOM 8755 C C . PHE C 1 314 ? 12.056 -14.906 -48.636 1.00 27.36 294 PHE C C 1
ATOM 8756 O O . PHE C 1 314 ? 10.862 -14.652 -48.821 1.00 27.35 294 PHE C O 1
ATOM 8764 N N . SER C 1 315 ? 12.595 -16.064 -48.995 1.00 27.39 295 SER C N 1
ATOM 8765 C CA . SER C 1 315 ? 11.776 -17.048 -49.672 1.00 27.67 295 SER C CA 1
ATOM 8766 C C . SER C 1 315 ? 11.522 -18.345 -48.897 1.00 27.80 295 SER C C 1
ATOM 8767 O O . SER C 1 315 ? 10.589 -19.063 -49.227 1.00 28.01 295 SER C O 1
ATOM 8770 N N . ARG C 1 316 ? 12.311 -18.639 -47.865 1.00 27.96 296 ARG C N 1
ATOM 8771 C CA . ARG C 1 316 ? 12.202 -19.944 -47.181 1.00 28.23 296 ARG C CA 1
ATOM 8772 C C . ARG C 1 316 ? 10.917 -20.224 -46.395 1.00 28.66 296 ARG C C 1
ATOM 8773 O O . ARG C 1 316 ? 10.260 -21.207 -46.656 1.00 29.00 296 ARG C O 1
ATOM 8781 N N . LEU C 1 317 ? 10.584 -19.397 -45.414 1.00 29.17 297 LEU C N 1
ATOM 8782 C CA . LEU C 1 317 ? 9.333 -19.541 -44.668 1.00 29.56 297 LEU C CA 1
ATOM 8783 C C . LEU C 1 317 ? 8.072 -19.599 -45.573 1.00 29.58 297 LEU C C 1
ATOM 8784 O O . LEU C 1 317 ? 7.890 -18.761 -46.463 1.00 29.78 297 LEU C O 1
ATOM 8789 N N . ALA C 1 318 ? 7.216 -20.594 -45.336 1.00 29.38 298 ALA C N 1
ATOM 8790 C CA . ALA C 1 318 ? 6.010 -20.838 -46.142 1.00 29.13 298 ALA C CA 1
ATOM 8791 C C . ALA C 1 318 ? 4.880 -19.834 -45.925 1.00 29.06 298 ALA C C 1
ATOM 8792 O O . ALA C 1 318 ? 4.046 -19.627 -46.811 1.00 28.84 298 ALA C O 1
ATOM 8794 N N . ASN C 1 319 ? 4.868 -19.224 -44.746 1.00 29.08 299 ASN C N 1
ATOM 8795 C CA . ASN C 1 319 ? 3.807 -18.333 -44.318 1.00 29.20 299 ASN C CA 1
ATOM 8796 C C . ASN C 1 319 ? 4.127 -16.848 -44.470 1.00 28.77 299 ASN C C 1
ATOM 8797 O O . ASN C 1 319 ? 3.287 -16.001 -44.158 1.00 28.74 299 ASN C O 1
ATOM 8802 N N . TYR C 1 320 ? 5.331 -16.535 -44.961 1.00 28.38 300 TYR C N 1
ATOM 8803 C CA . TYR C 1 320 ? 5.802 -15.134 -45.054 1.00 27.96 300 TYR C CA 1
ATOM 8804 C C . TYR C 1 320 ? 6.824 -14.849 -46.153 1.00 27.69 300 TYR C C 1
ATOM 8805 O O . TYR C 1 320 ? 7.717 -15.648 -46.395 1.00 28.21 300 TYR C O 1
ATOM 8814 N N . GLY C 1 321 ? 6.696 -13.695 -46.797 1.00 27.19 301 GLY C N 1
ATOM 8815 C CA . GLY C 1 321 ? 7.702 -13.230 -47.735 1.00 26.71 301 GLY C CA 1
ATOM 8816 C C . GLY C 1 321 ? 7.310 -13.425 -49.179 1.00 26.58 301 GLY C C 1
ATOM 8817 O O . GLY C 1 321 ? 6.175 -13.222 -49.557 1.00 26.78 301 GLY C O 1
ATOM 8818 N N . ILE C 1 322 ? 8.266 -13.820 -49.998 1.00 26.32 302 ILE C N 1
ATOM 8819 C CA . ILE C 1 322 ? 8.033 -13.975 -51.426 1.00 26.01 302 ILE C CA 1
ATOM 8820 C C . ILE C 1 322 ? 8.498 -15.351 -51.892 1.00 26.14 302 ILE C C 1
ATOM 8821 O O . ILE C 1 322 ? 9.639 -15.741 -51.625 1.00 26.45 302 ILE C O 1
ATOM 8826 N N . HIS C 1 323 ? 7.627 -16.074 -52.597 1.00 25.96 303 HIS C N 1
ATOM 8827 C CA . HIS C 1 323 ? 7.957 -17.392 -53.133 1.00 25.79 303 HIS C CA 1
ATOM 8828 C C . HIS C 1 323 ? 9.100 -17.224 -54.111 1.00 25.77 303 HIS C C 1
ATOM 8829 O O . HIS C 1 323 ? 9.099 -16.280 -54.903 1.00 25.76 303 HIS C O 1
ATOM 8836 N N . SER C 1 324 ? 10.095 -18.107 -54.044 1.00 25.97 304 SER C N 1
ATOM 8837 C CA . SER C 1 324 ? 11.284 -17.985 -54.932 1.00 26.13 304 SER C CA 1
ATOM 8838 C C . SER C 1 324 ? 10.956 -18.092 -56.433 1.00 26.16 304 SER C C 1
ATOM 8839 O O . SER C 1 324 ? 11.684 -17.575 -57.275 1.00 26.30 304 SER C O 1
ATOM 8842 N N . ARG C 1 325 ? 9.860 -18.774 -56.754 1.00 26.16 305 ARG C N 1
ATOM 8843 C CA . ARG C 1 325 ? 9.314 -18.790 -58.116 1.00 26.07 305 ARG C CA 1
ATOM 8844 C C . ARG C 1 325 ? 9.134 -17.379 -58.692 1.00 26.02 305 ARG C C 1
ATOM 8845 O O . ARG C 1 325 ? 9.439 -17.158 -59.854 1.00 26.29 305 ARG C O 1
ATOM 8853 N N . VAL C 1 326 ? 8.634 -16.444 -57.887 1.00 25.78 306 VAL C N 1
ATOM 8854 C CA . VAL C 1 326 ? 8.446 -15.069 -58.313 1.00 25.76 306 VAL C CA 1
ATOM 8855 C C . VAL C 1 326 ? 9.786 -14.498 -58.725 1.00 26.27 306 VAL C C 1
ATOM 8856 O O . VAL C 1 326 ? 9.888 -13.795 -59.716 1.00 26.26 306 VAL C O 1
ATOM 8860 N N . MET C 1 327 ? 10.823 -14.818 -57.965 1.00 26.90 307 MET C N 1
ATOM 8861 C CA . MET C 1 327 ? 12.177 -14.336 -58.275 1.00 27.70 307 MET C CA 1
ATOM 8862 C C . MET C 1 327 ? 12.678 -14.866 -59.598 1.00 27.10 307 MET C C 1
ATOM 8863 O O . MET C 1 327 ? 13.267 -14.148 -60.395 1.00 27.11 307 MET C O 1
ATOM 8868 N N . THR C 1 328 ? 12.475 -16.157 -59.791 1.00 26.52 308 THR C N 1
ATOM 8869 C CA . THR C 1 328 ? 12.826 -16.825 -61.024 1.00 25.86 308 THR C CA 1
ATOM 8870 C C . THR C 1 328 ? 12.183 -16.148 -62.243 1.00 25.67 308 THR C C 1
ATOM 8871 O O . THR C 1 328 ? 12.885 -15.858 -63.210 1.00 25.61 308 THR C O 1
ATOM 8875 N N . ARG C 1 329 ? 10.875 -15.876 -62.181 1.00 25.19 309 ARG C N 1
ATOM 8876 C CA . ARG C 1 329 ? 10.189 -15.169 -63.245 1.00 24.79 309 ARG C CA 1
ATOM 8877 C C . ARG C 1 329 ? 10.946 -13.894 -63.551 1.00 24.71 309 ARG C C 1
ATOM 8878 O O . ARG C 1 329 ? 11.325 -13.644 -64.693 1.00 24.78 309 ARG C O 1
ATOM 8886 N N . LEU C 1 330 ? 11.196 -13.096 -62.519 1.00 24.62 310 LEU C N 1
ATOM 8887 C CA . LEU C 1 330 ? 11.892 -11.805 -62.691 1.00 24.40 310 LEU C CA 1
ATOM 8888 C C . LEU C 1 330 ? 13.318 -11.934 -63.245 1.00 24.31 310 LEU C C 1
ATOM 8889 O O . LEU C 1 330 ? 13.719 -11.136 -64.082 1.00 24.36 310 LEU C O 1
ATOM 8894 N N . GLN C 1 331 ? 14.077 -12.926 -62.768 1.00 24.22 311 GLN C N 1
ATOM 8895 C CA . GLN C 1 331 ? 15.440 -13.150 -63.234 1.00 24.14 311 GLN C CA 1
ATOM 8896 C C . GLN C 1 331 ? 15.445 -13.459 -64.726 1.00 23.97 311 GLN C C 1
ATOM 8897 O O . GLN C 1 331 ? 16.235 -12.897 -65.497 1.00 23.75 311 GLN C O 1
ATOM 8903 N N . ARG C 1 332 ? 14.544 -14.350 -65.131 1.00 23.86 312 ARG C N 1
ATOM 8904 C CA . ARG C 1 332 ? 14.375 -14.693 -66.539 1.00 23.68 312 ARG C CA 1
ATOM 8905 C C . ARG C 1 332 ? 14.034 -13.410 -67.301 1.00 23.82 312 ARG C C 1
ATOM 8906 O O . ARG C 1 332 ? 14.722 -13.042 -68.252 1.00 23.91 312 ARG C O 1
ATOM 8914 N N . LEU C 1 333 ? 12.998 -12.718 -66.822 1.00 23.81 313 LEU C N 1
ATOM 8915 C CA . LEU C 1 333 ? 12.512 -11.472 -67.405 1.00 23.63 313 LEU C CA 1
ATOM 8916 C C . LEU C 1 333 ? 13.644 -10.469 -67.597 1.00 23.62 313 LEU C C 1
ATOM 8917 O O . LEU C 1 333 ? 13.725 -9.808 -68.616 1.00 23.64 313 LEU C O 1
ATOM 8922 N N . ALA C 1 334 ? 14.517 -10.381 -66.598 1.00 23.95 314 ALA C N 1
ATOM 8923 C CA . ALA C 1 334 ? 15.597 -9.391 -66.564 1.00 24.17 314 ALA C CA 1
ATOM 8924 C C . ALA C 1 334 ? 16.626 -9.626 -67.671 1.00 24.33 314 ALA C C 1
ATOM 8925 O O . ALA C 1 334 ? 17.079 -8.674 -68.322 1.00 24.45 314 ALA C O 1
ATOM 8927 N N . GLY C 1 335 ? 16.981 -10.893 -67.887 1.00 24.33 315 GLY C N 1
ATOM 8928 C CA . GLY C 1 335 ? 17.886 -11.245 -68.971 1.00 24.31 315 GLY C CA 1
ATOM 8929 C C . GLY C 1 335 ? 18.761 -12.470 -68.796 1.00 24.41 315 GLY C C 1
ATOM 8930 O O . GLY C 1 335 ? 19.525 -12.814 -69.691 1.00 24.80 315 GLY C O 1
ATOM 8931 N N . PHE C 1 336 ? 18.664 -13.132 -67.657 1.00 24.19 316 PHE C N 1
ATOM 8932 C CA . PHE C 1 336 ? 19.458 -14.314 -67.432 1.00 24.20 316 PHE C CA 1
ATOM 8933 C C . PHE C 1 336 ? 19.077 -15.466 -68.332 1.00 24.31 316 PHE C C 1
ATOM 8934 O O . PHE C 1 336 ? 17.890 -15.734 -68.540 1.00 24.53 316 PHE C O 1
ATOM 8942 N N . ASP C 1 337 ? 20.097 -16.159 -68.837 1.00 24.25 317 ASP C N 1
ATOM 8943 C CA . ASP C 1 337 ? 19.919 -17.319 -69.722 1.00 24.23 317 ASP C CA 1
ATOM 8944 C C . ASP C 1 337 ? 19.906 -18.617 -68.921 1.00 23.82 317 ASP C C 1
ATOM 8945 O O . ASP C 1 337 ? 19.432 -19.641 -69.393 1.00 23.78 317 ASP C O 1
ATOM 8950 N N . VAL C 1 338 ? 20.405 -18.547 -67.695 1.00 23.62 318 VAL C N 1
ATOM 8951 C CA . VAL C 1 338 ? 20.539 -19.696 -66.822 1.00 23.59 318 VAL C CA 1
ATOM 8952 C C . VAL C 1 338 ? 20.266 -19.221 -65.404 1.00 23.78 318 VAL C C 1
ATOM 8953 O O . VAL C 1 338 ? 20.779 -18.196 -64.988 1.00 23.82 318 VAL C O 1
ATOM 8957 N N . VAL C 1 339 ? 19.444 -19.948 -64.666 1.00 24.11 319 VAL C N 1
ATOM 8958 C CA . VAL C 1 339 ? 19.184 -19.601 -63.271 1.00 24.89 319 VAL C CA 1
ATOM 8959 C C . VAL C 1 339 ? 19.603 -20.784 -62.396 1.00 25.80 319 VAL C C 1
ATOM 8960 O O . VAL C 1 339 ? 19.014 -21.877 -62.476 1.00 26.13 319 VAL C O 1
ATOM 8964 N N . ILE C 1 340 ? 20.626 -20.573 -61.575 1.00 26.52 320 ILE C N 1
ATOM 8965 C CA . ILE C 1 340 ? 20.992 -21.561 -60.579 1.00 27.12 320 ILE C CA 1
ATOM 8966 C C . ILE C 1 340 ? 20.075 -21.328 -59.385 1.00 28.13 320 ILE C C 1
ATOM 8967 O O . ILE C 1 340 ? 20.080 -20.268 -58.786 1.00 28.29 320 ILE C O 1
ATOM 8972 N N . MET C 1 341 ? 19.260 -22.321 -59.068 1.00 29.40 321 MET C N 1
ATOM 8973 C CA . MET C 1 341 ? 18.405 -22.288 -57.896 1.00 30.83 321 MET C CA 1
ATOM 8974 C C . MET C 1 341 ? 18.891 -23.341 -56.901 1.00 31.24 321 MET C C 1
ATOM 8975 O O . MET C 1 341 ? 19.752 -24.165 -57.257 1.00 31.21 321 MET C O 1
ATOM 8980 N N . PRO C 1 342 ? 18.346 -23.321 -55.657 1.00 31.96 322 PRO C N 1
ATOM 8981 C CA . PRO C 1 342 ? 18.546 -24.438 -54.709 1.00 32.36 322 PRO C CA 1
ATOM 8982 C C . PRO C 1 342 ? 17.806 -25.689 -55.200 1.00 33.02 322 PRO C C 1
ATOM 8983 O O . PRO C 1 342 ? 16.657 -25.579 -55.642 1.00 33.09 322 PRO C O 1
ATOM 8987 N N . GLY C 1 343 ? 18.461 -26.850 -55.154 1.00 33.73 323 GLY C N 1
ATOM 8988 C CA . GLY C 1 343 ? 17.897 -28.076 -55.734 1.00 34.97 323 GLY C CA 1
ATOM 8989 C C . GLY C 1 343 ? 17.279 -29.071 -54.753 1.00 36.23 323 GLY C C 1
ATOM 8990 O O . GLY C 1 343 ? 16.674 -28.686 -53.738 1.00 36.36 323 GLY C O 1
ATOM 8991 N N . PHE C 1 344 ? 17.421 -30.362 -55.060 1.00 37.51 324 PHE C N 1
ATOM 8992 C CA . PHE C 1 344 ? 16.912 -31.429 -54.193 1.00 38.78 324 PHE C CA 1
ATOM 8993 C C . PHE C 1 344 ? 18.033 -31.938 -53.319 1.00 40.43 324 PHE C C 1
ATOM 8994 O O . PHE C 1 344 ? 19.144 -31.390 -53.330 1.00 41.01 324 PHE C O 1
ATOM 9002 N N . GLY C 1 345 ? 17.752 -32.994 -52.571 1.00 42.09 325 GLY C N 1
ATOM 9003 C CA . GLY C 1 345 ? 18.641 -33.398 -51.496 1.00 44.27 325 GLY C CA 1
ATOM 9004 C C . GLY C 1 345 ? 18.139 -32.687 -50.264 1.00 46.00 325 GLY C C 1
ATOM 9005 O O . GLY C 1 345 ? 17.630 -31.569 -50.358 1.00 45.92 325 GLY C O 1
ATOM 9006 N N . PRO C 1 346 ? 18.282 -33.323 -49.093 1.00 47.45 326 PRO C N 1
ATOM 9007 C CA . PRO C 1 346 ? 17.652 -32.775 -47.890 1.00 48.42 326 PRO C CA 1
ATOM 9008 C C . PRO C 1 346 ? 18.549 -31.666 -47.306 1.00 49.20 326 PRO C C 1
ATOM 9009 O O . PRO C 1 346 ? 18.078 -30.775 -46.564 1.00 49.24 326 PRO C O 1
ATOM 9013 N N . ARG C 1 347 ? 19.829 -31.750 -47.685 1.00 49.82 327 ARG C N 1
ATOM 9014 C CA . ARG C 1 347 ? 20.877 -30.788 -47.380 1.00 50.52 327 ARG C CA 1
ATOM 9015 C C . ARG C 1 347 ? 20.555 -29.366 -47.896 1.00 50.10 327 ARG C C 1
ATOM 9016 O O . ARG C 1 347 ? 21.221 -28.387 -47.543 1.00 49.78 327 ARG C O 1
ATOM 9024 N N . MET C 1 348 ? 19.504 -29.274 -48.709 1.00 50.05 328 MET C N 1
ATOM 9025 C CA . MET C 1 348 ? 19.070 -28.026 -49.351 1.00 49.70 328 MET C CA 1
ATOM 9026 C C . MET C 1 348 ? 17.838 -27.366 -48.737 1.00 49.04 328 MET C C 1
ATOM 9027 O O . MET C 1 348 ? 17.481 -26.271 -49.145 1.00 48.95 328 MET C O 1
ATOM 9032 N N . MET C 1 349 ? 17.180 -28.047 -47.801 1.00 48.21 329 MET C N 1
ATOM 9033 C CA . MET C 1 349 ? 16.140 -27.453 -46.960 1.00 47.76 329 MET C CA 1
ATOM 9034 C C . MET C 1 349 ? 15.030 -26.673 -47.683 1.00 47.17 329 MET C C 1
ATOM 9035 O O . MET C 1 349 ? 14.488 -25.717 -47.115 1.00 47.35 329 MET C O 1
ATOM 9040 N N . THR C 1 350 ? 14.689 -27.083 -48.912 1.00 46.49 330 THR C N 1
ATOM 9041 C CA . THR C 1 350 ? 13.596 -26.475 -49.712 1.00 45.79 330 THR C CA 1
ATOM 9042 C C . THR C 1 350 ? 12.569 -27.539 -50.117 1.00 45.19 330 THR C C 1
ATOM 9043 O O . THR C 1 350 ? 12.946 -28.580 -50.660 1.00 45.22 330 THR C O 1
ATOM 9047 N N . PRO C 1 351 ? 11.272 -27.288 -49.864 1.00 44.56 331 PRO C N 1
ATOM 9048 C CA . PRO C 1 351 ? 10.223 -28.225 -50.240 1.00 44.26 331 PRO C CA 1
ATOM 9049 C C . PRO C 1 351 ? 10.349 -28.674 -51.690 1.00 44.24 331 PRO C C 1
ATOM 9050 O O . PRO C 1 351 ? 10.575 -27.861 -52.579 1.00 44.11 331 PRO C O 1
ATOM 9054 N N . GLU C 1 352 ? 10.203 -29.971 -51.909 1.00 44.56 332 GLU C N 1
ATOM 9055 C CA . GLU C 1 352 ? 10.276 -30.578 -53.238 1.00 45.06 332 GLU C CA 1
ATOM 9056 C C . GLU C 1 352 ? 9.551 -29.757 -54.302 1.00 44.46 332 GLU C C 1
ATOM 9057 O O . GLU C 1 352 ? 10.168 -29.321 -55.267 1.00 44.31 332 GLU C O 1
ATOM 9063 N N . HIS C 1 353 ? 8.244 -29.559 -54.114 1.00 43.97 333 HIS C N 1
ATOM 9064 C CA . HIS C 1 353 ? 7.391 -28.959 -55.135 1.00 43.66 333 HIS C CA 1
ATOM 9065 C C . HIS C 1 353 ? 7.748 -27.493 -55.364 1.00 42.79 333 HIS C C 1
ATOM 9066 O O . HIS C 1 353 ? 7.521 -26.951 -56.445 1.00 42.89 333 HIS C O 1
ATOM 9073 N N . GLU C 1 354 ? 8.304 -26.854 -54.345 1.00 41.64 334 GLU C N 1
ATOM 9074 C CA . GLU C 1 354 ? 8.754 -25.484 -54.478 1.00 40.69 334 GLU C CA 1
ATOM 9075 C C . GLU C 1 354 ? 9.821 -25.432 -55.573 1.00 39.50 334 GLU C C 1
ATOM 9076 O O . GLU C 1 354 ? 9.734 -24.620 -56.483 1.00 38.99 334 GLU C O 1
ATOM 9082 N N . VAL C 1 355 ? 10.799 -26.337 -55.493 1.00 38.32 335 VAL C N 1
ATOM 9083 C CA . VAL C 1 355 ? 11.920 -26.383 -56.427 1.00 37.12 335 VAL C CA 1
ATOM 9084 C C . VAL C 1 355 ? 11.393 -26.606 -57.815 1.00 36.81 335 VAL C C 1
ATOM 9085 O O . VAL C 1 355 ? 11.861 -25.968 -58.745 1.00 37.21 335 VAL C O 1
ATOM 9089 N N . LEU C 1 356 ? 10.412 -27.497 -57.949 1.00 36.09 336 LEU C N 1
ATOM 9090 C CA . LEU C 1 356 ? 9.721 -27.747 -59.226 1.00 35.53 336 LEU C CA 1
ATOM 9091 C C . LEU C 1 356 ? 8.963 -26.545 -59.783 1.00 35.24 336 LEU C C 1
ATOM 9092 O O . LEU C 1 356 ? 8.896 -26.370 -60.988 1.00 35.10 336 LEU C O 1
ATOM 9097 N N . ASP C 1 357 ? 8.374 -25.735 -58.905 1.00 34.93 337 ASP C N 1
ATOM 9098 C CA . ASP C 1 357 ? 7.667 -24.519 -59.326 1.00 34.81 337 ASP C CA 1
ATOM 9099 C C . ASP C 1 357 ? 8.620 -23.575 -60.042 1.00 34.18 337 ASP C C 1
ATOM 9100 O O . ASP C 1 357 ? 8.208 -22.814 -60.901 1.00 34.01 337 ASP C O 1
ATOM 9105 N N . CYS C 1 358 ? 9.894 -23.647 -59.671 1.00 33.66 338 CYS C N 1
ATOM 9106 C CA . CYS C 1 358 ? 10.933 -22.806 -60.230 1.00 33.48 338 CYS C CA 1
ATOM 9107 C C . CYS C 1 358 ? 11.422 -23.345 -61.538 1.00 32.99 338 CYS C C 1
ATOM 9108 O O . CYS C 1 358 ? 11.601 -22.593 -62.503 1.00 32.92 338 CYS C O 1
ATOM 9111 N N . ILE C 1 359 ? 11.651 -24.654 -61.560 1.00 32.55 339 ILE C N 1
ATOM 9112 C CA . ILE C 1 359 ? 12.008 -25.350 -62.786 1.00 32.12 339 ILE C CA 1
ATOM 9113 C C . ILE C 1 359 ? 10.945 -25.028 -63.848 1.00 32.21 339 ILE C C 1
ATOM 9114 O O . ILE C 1 359 ? 11.295 -24.573 -64.933 1.00 31.83 339 ILE C O 1
ATOM 9119 N N . ARG C 1 360 ? 9.662 -25.195 -63.485 1.00 32.68 340 ARG C N 1
ATOM 9120 C CA . ARG C 1 360 ? 8.491 -24.740 -64.284 1.00 33.13 340 ARG C CA 1
ATOM 9121 C C . ARG C 1 360 ? 8.615 -23.280 -64.706 1.00 32.64 340 ARG C C 1
ATOM 9122 O O . ARG C 1 360 ? 8.425 -22.953 -65.870 1.00 32.43 340 ARG C O 1
ATOM 9130 N N . ALA C 1 361 ? 8.945 -22.410 -63.762 1.00 32.42 341 ALA C N 1
ATOM 9131 C CA . ALA C 1 361 ? 9.003 -20.988 -64.041 1.00 32.51 341 ALA C CA 1
ATOM 9132 C C . ALA C 1 361 ? 9.966 -20.687 -65.168 1.00 32.66 341 ALA C C 1
ATOM 9133 O O . ALA C 1 361 ? 9.712 -19.790 -65.963 1.00 32.84 341 ALA C O 1
ATOM 9135 N N . CYS C 1 362 ? 11.060 -21.442 -65.223 1.00 32.70 342 CYS C N 1
ATOM 9136 C CA . CYS C 1 362 ? 12.139 -21.208 -66.173 1.00 32.91 342 CYS C CA 1
ATOM 9137 C C . CYS C 1 362 ? 11.761 -21.664 -67.546 1.00 32.72 342 CYS C C 1
ATOM 9138 O O . CYS C 1 362 ? 12.137 -21.044 -68.533 1.00 33.17 342 CYS C O 1
ATOM 9141 N N . LEU C 1 363 ? 11.050 -22.778 -67.616 1.00 32.33 343 LEU C N 1
ATOM 9142 C CA . LEU C 1 363 ? 10.782 -23.415 -68.889 1.00 32.03 343 LEU C CA 1
ATOM 9143 C C . LEU C 1 363 ? 9.430 -22.986 -69.458 1.00 32.60 343 LEU C C 1
ATOM 9144 O O . LEU C 1 363 ? 9.287 -22.897 -70.672 1.00 32.77 343 LEU C O 1
ATOM 9149 N N . GLU C 1 364 ? 8.454 -22.695 -68.594 1.00 33.11 344 GLU C N 1
ATOM 9150 C CA . GLU C 1 364 ? 7.113 -22.269 -69.024 1.00 33.76 344 GLU C CA 1
ATOM 9151 C C . GLU C 1 364 ? 7.130 -21.314 -70.195 1.00 33.36 344 GLU C C 1
ATOM 9152 O O . GLU C 1 364 ? 7.976 -20.429 -70.247 1.00 33.31 344 GLU C O 1
ATOM 9158 N N . PRO C 1 365 ? 6.172 -21.464 -71.125 1.00 33.30 345 PRO C N 1
ATOM 9159 C CA . PRO C 1 365 ? 6.007 -20.450 -72.166 1.00 33.00 345 PRO C CA 1
ATOM 9160 C C . PRO C 1 365 ? 5.632 -19.129 -71.495 1.00 32.69 345 PRO C C 1
ATOM 9161 O O . PRO C 1 365 ? 4.811 -19.118 -70.570 1.00 32.59 345 PRO C O 1
ATOM 9165 N N . MET C 1 366 ? 6.252 -18.037 -71.930 1.00 32.32 346 MET C N 1
ATOM 9166 C CA . MET C 1 366 ? 6.034 -16.743 -71.284 1.00 32.20 346 MET C CA 1
ATOM 9167 C C . MET C 1 366 ? 6.043 -15.604 -72.304 1.00 31.29 346 MET C C 1
ATOM 9168 O O . MET C 1 366 ? 6.909 -14.725 -72.256 1.00 31.38 346 MET C O 1
ATOM 9173 N N . GLY C 1 367 ? 5.063 -15.615 -73.209 1.00 30.29 347 GLY C N 1
ATOM 9174 C CA . GLY C 1 367 ? 5.017 -14.653 -74.295 1.00 29.15 347 GLY C CA 1
ATOM 9175 C C . GLY C 1 367 ? 6.315 -14.684 -75.093 1.00 28.47 347 GLY C C 1
ATOM 9176 O O . GLY C 1 367 ? 6.860 -15.757 -75.348 1.00 28.23 347 GLY C O 1
ATOM 9177 N N . PRO C 1 368 ? 6.840 -13.498 -75.455 1.00 27.98 348 PRO C N 1
ATOM 9178 C CA . PRO C 1 368 ? 8.053 -13.389 -76.254 1.00 27.59 348 PRO C CA 1
ATOM 9179 C C . PRO C 1 368 ? 9.346 -13.639 -75.478 1.00 27.29 348 PRO C C 1
ATOM 9180 O O . PRO C 1 368 ? 10.423 -13.582 -76.049 1.00 27.58 348 PRO C O 1
ATOM 9184 N N . ILE C 1 369 ? 9.242 -13.898 -74.187 1.00 26.86 349 ILE C N 1
ATOM 9185 C CA . ILE C 1 369 ? 10.406 -14.169 -73.366 1.00 26.39 349 ILE C CA 1
ATOM 9186 C C . ILE C 1 369 ? 10.854 -15.627 -73.529 1.00 26.43 349 ILE C C 1
ATOM 9187 O O . ILE C 1 369 ? 10.073 -16.562 -73.319 1.00 26.39 349 ILE C O 1
ATOM 9192 N N . LYS C 1 370 ? 12.116 -15.810 -73.899 1.00 26.39 350 LYS C N 1
ATOM 9193 C CA . LYS C 1 370 ? 12.700 -17.141 -74.061 1.00 26.43 350 LYS C CA 1
ATOM 9194 C C . LYS C 1 370 ? 12.724 -17.947 -72.779 1.00 26.29 350 LYS C C 1
ATOM 9195 O O . LYS C 1 370 ? 12.939 -17.373 -71.711 1.00 26.30 350 LYS C O 1
ATOM 9201 N N . PRO C 1 371 ? 12.536 -19.287 -72.872 1.00 26.28 351 PRO C N 1
ATOM 9202 C CA . PRO C 1 371 ? 12.781 -20.139 -71.684 1.00 26.26 351 PRO C CA 1
ATOM 9203 C C . PRO C 1 371 ? 14.268 -20.181 -71.354 1.00 26.35 351 PRO C C 1
ATOM 9204 O O . PRO C 1 371 ? 15.092 -20.394 -72.242 1.00 26.53 351 PRO C O 1
ATOM 9208 N N . CYS C 1 372 ? 14.600 -19.940 -70.098 1.00 26.36 352 CYS C N 1
ATOM 9209 C CA . CYS C 1 372 ? 15.968 -20.069 -69.654 1.00 26.62 352 CYS C CA 1
ATOM 9210 C C . CYS C 1 372 ? 16.197 -21.422 -68.931 1.00 26.35 352 CYS C C 1
ATOM 9211 O O . CYS C 1 372 ? 15.242 -22.091 -68.494 1.00 26.15 352 CYS C O 1
ATOM 9214 N N . LEU C 1 373 ? 17.468 -21.808 -68.811 1.00 26.11 353 LEU C N 1
ATOM 9215 C CA . LEU C 1 373 ? 17.855 -23.108 -68.266 1.00 26.02 353 LEU C CA 1
ATOM 9216 C C . LEU C 1 373 ? 17.930 -23.174 -66.732 1.00 26.09 353 LEU C C 1
ATOM 9217 O O . LEU C 1 373 ? 18.720 -22.450 -66.120 1.00 26.06 353 LEU C O 1
ATOM 9222 N N . PRO C 1 374 ? 17.119 -24.056 -66.106 1.00 26.21 354 PRO C N 1
ATOM 9223 C CA . PRO C 1 374 ? 17.122 -24.156 -64.648 1.00 26.38 354 PRO C CA 1
ATOM 9224 C C . PRO C 1 374 ? 18.290 -25.019 -64.204 1.00 26.84 354 PRO C C 1
ATOM 9225 O O . PRO C 1 374 ? 18.629 -26.002 -64.875 1.00 26.95 354 PRO C O 1
ATOM 9229 N N . VAL C 1 375 ? 18.917 -24.643 -63.097 1.00 27.35 355 VAL C N 1
ATOM 9230 C CA . VAL C 1 375 ? 20.045 -25.413 -62.580 1.00 28.18 355 VAL C CA 1
ATOM 9231 C C . VAL C 1 375 ? 19.923 -25.685 -61.067 1.00 28.78 355 VAL C C 1
ATOM 9232 O O . VAL C 1 375 ? 20.423 -24.910 -60.238 1.00 28.83 355 VAL C O 1
ATOM 9236 N N . PRO C 1 376 ? 19.248 -26.788 -60.701 1.00 29.40 356 PRO C N 1
ATOM 9237 C CA . PRO C 1 376 ? 19.089 -27.204 -59.304 1.00 30.27 356 PRO C CA 1
ATOM 9238 C C . PRO C 1 376 ? 20.411 -27.492 -58.575 1.00 31.44 356 PRO C C 1
ATOM 9239 O O . PRO C 1 376 ? 21.139 -28.414 -58.965 1.00 31.51 356 PRO C O 1
ATOM 9243 N N . GLY C 1 377 ? 20.705 -26.707 -57.532 1.00 32.78 357 GLY C N 1
ATOM 9244 C CA . GLY C 1 377 ? 21.858 -26.928 -56.643 1.00 34.58 357 GLY C CA 1
ATOM 9245 C C . GLY C 1 377 ? 21.760 -28.218 -55.837 1.00 36.10 357 GLY C C 1
ATOM 9246 O O . GLY C 1 377 ? 21.210 -29.209 -56.308 1.00 36.64 357 GLY C O 1
ATOM 9247 N N . GLY C 1 378 ? 22.280 -28.230 -54.616 1.00 37.37 358 GLY C N 1
ATOM 9248 C CA . GLY C 1 378 ? 22.368 -29.495 -53.860 1.00 38.97 358 GLY C CA 1
ATOM 9249 C C . GLY C 1 378 ? 23.737 -30.136 -54.045 1.00 40.02 358 GLY C C 1
ATOM 9250 O O . GLY C 1 378 ? 24.391 -29.884 -55.065 1.00 40.15 358 GLY C O 1
ATOM 9251 N N . SER C 1 379 ? 24.191 -30.935 -53.065 1.00 40.84 359 SER C N 1
ATOM 9252 C CA . SER C 1 379 ? 25.498 -31.621 -53.192 1.00 41.46 359 SER C CA 1
ATOM 9253 C C . SER C 1 379 ? 25.375 -32.847 -54.099 1.00 41.42 359 SER C C 1
ATOM 9254 O O . SER C 1 379 ? 25.130 -33.972 -53.642 1.00 41.52 359 SER C O 1
ATOM 9257 N N . ASP C 1 380 ? 25.552 -32.587 -55.396 1.00 41.25 360 ASP C N 1
ATOM 9258 C CA . ASP C 1 380 ? 25.276 -33.543 -56.444 1.00 41.18 360 ASP C CA 1
ATOM 9259 C C . ASP C 1 380 ? 26.506 -34.266 -56.907 1.00 40.52 360 ASP C C 1
ATOM 9260 O O . ASP C 1 380 ? 27.583 -33.670 -57.010 1.00 40.79 360 ASP C O 1
ATOM 9265 N N . SER C 1 381 ? 26.319 -35.545 -57.214 1.00 39.36 361 SER C N 1
ATOM 9266 C CA . SER C 1 381 ? 27.375 -36.413 -57.676 1.00 38.15 361 SER C CA 1
ATOM 9267 C C . SER C 1 381 ? 26.799 -37.335 -58.726 1.00 37.24 361 SER C C 1
ATOM 9268 O O . SER C 1 381 ? 25.624 -37.253 -59.069 1.00 36.88 361 SER C O 1
ATOM 9271 N N . ALA C 1 382 ? 27.631 -38.240 -59.213 1.00 36.25 362 ALA C N 1
ATOM 9272 C CA . ALA C 1 382 ? 27.182 -39.209 -60.161 1.00 35.41 362 ALA C CA 1
ATOM 9273 C C . ALA C 1 382 ? 26.021 -40.003 -59.566 1.00 34.95 362 ALA C C 1
ATOM 9274 O O . ALA C 1 382 ? 25.217 -40.556 -60.312 1.00 34.92 362 ALA C O 1
ATOM 9276 N N . ALA C 1 383 ? 25.915 -40.031 -58.235 1.00 34.41 363 ALA C N 1
ATOM 9277 C CA . ALA C 1 383 ? 24.858 -40.799 -57.550 1.00 34.02 363 ALA C CA 1
ATOM 9278 C C . ALA C 1 383 ? 23.474 -40.146 -57.562 1.00 33.79 363 ALA C C 1
ATOM 9279 O O . ALA C 1 383 ? 22.453 -40.829 -57.549 1.00 33.58 363 ALA C O 1
ATOM 9281 N N . THR C 1 384 ? 23.436 -38.824 -57.596 1.00 33.74 364 THR C N 1
ATOM 9282 C CA . THR C 1 384 ? 22.159 -38.131 -57.526 1.00 33.93 364 THR C CA 1
ATOM 9283 C C . THR C 1 384 ? 21.601 -37.699 -58.895 1.00 34.21 364 THR C C 1
ATOM 9284 O O . THR C 1 384 ? 20.472 -37.212 -58.979 1.00 34.42 364 THR C O 1
ATOM 9288 N N . LEU C 1 385 ? 22.377 -37.874 -59.961 1.00 34.43 365 LEU C N 1
ATOM 9289 C CA . LEU C 1 385 ? 21.942 -37.470 -61.296 1.00 34.61 365 LEU C CA 1
ATOM 9290 C C . LEU C 1 385 ? 20.661 -38.162 -61.698 1.00 35.44 365 LEU C C 1
ATOM 9291 O O . LEU C 1 385 ? 19.712 -37.512 -62.133 1.00 35.33 365 LEU C O 1
ATOM 9296 N N . GLU C 1 386 ? 20.641 -39.485 -61.542 1.00 36.58 366 GLU C N 1
ATOM 9297 C CA . GLU C 1 386 ? 19.459 -40.293 -61.858 1.00 38.09 366 GLU C CA 1
ATOM 9298 C C . GLU C 1 386 ? 18.232 -39.647 -61.243 1.00 37.69 366 GLU C C 1
ATOM 9299 O O . GLU C 1 386 ? 17.225 -39.420 -61.908 1.00 37.63 366 GLU C O 1
ATOM 9305 N N . ASN C 1 387 ? 18.345 -39.334 -59.958 1.00 37.67 367 ASN C N 1
ATOM 9306 C CA . ASN C 1 387 ? 17.252 -38.760 -59.238 1.00 37.45 367 ASN C CA 1
ATOM 9307 C C . ASN C 1 387 ? 16.768 -37.431 -59.801 1.00 36.45 367 ASN C C 1
ATOM 9308 O O . ASN C 1 387 ? 15.587 -37.264 -60.051 1.00 36.57 367 ASN C O 1
ATOM 9313 N N . VAL C 1 388 ? 17.682 -36.492 -59.992 1.00 35.31 368 VAL C N 1
ATOM 9314 C CA . VAL C 1 388 ? 17.328 -35.181 -60.493 1.00 34.21 368 VAL C CA 1
ATOM 9315 C C . VAL C 1 388 ? 16.594 -35.309 -61.827 1.00 33.86 368 VAL C C 1
ATOM 9316 O O . VAL C 1 388 ? 15.596 -34.626 -62.061 1.00 33.70 368 VAL C O 1
ATOM 9320 N N . TYR C 1 389 ? 17.072 -36.199 -62.690 1.00 33.27 369 TYR C N 1
ATOM 9321 C CA . TYR C 1 389 ? 16.486 -36.337 -64.008 1.00 32.88 369 TYR C CA 1
ATOM 9322 C C . TYR C 1 389 ? 15.052 -36.820 -63.881 1.00 33.06 369 TYR C C 1
ATOM 9323 O O . TYR C 1 389 ? 14.164 -36.345 -64.595 1.00 33.14 369 TYR C O 1
ATOM 9332 N N . ARG C 1 390 ? 14.839 -37.767 -62.966 1.00 33.21 370 ARG C N 1
ATOM 9333 C CA . ARG C 1 390 ? 13.520 -38.326 -62.706 1.00 33.40 370 ARG C CA 1
ATOM 9334 C C . ARG C 1 390 ? 12.600 -37.233 -62.236 1.00 33.22 370 ARG C C 1
ATOM 9335 O O . ARG C 1 390 ? 11.457 -37.163 -62.676 1.00 33.29 370 ARG C O 1
ATOM 9343 N N . LYS C 1 391 ? 13.117 -36.378 -61.355 1.00 33.16 371 LYS C N 1
ATOM 9344 C CA . LYS C 1 391 ? 12.322 -35.333 -60.732 1.00 33.24 371 LYS C CA 1
ATOM 9345 C C . LYS C 1 391 ? 12.096 -34.130 -61.611 1.00 32.89 371 LYS C C 1
ATOM 9346 O O . LYS C 1 391 ? 11.059 -33.500 -61.504 1.00 33.26 371 LYS C O 1
ATOM 9352 N N . VAL C 1 392 ? 13.035 -33.820 -62.493 1.00 32.46 372 VAL C N 1
ATOM 9353 C CA . VAL C 1 392 ? 12.836 -32.708 -63.433 1.00 32.06 372 VAL C CA 1
ATOM 9354 C C . VAL C 1 392 ? 11.843 -33.085 -64.525 1.00 31.57 372 VAL C C 1
ATOM 9355 O O . VAL C 1 392 ? 11.129 -32.236 -65.041 1.00 31.56 372 VAL C O 1
ATOM 9359 N N . GLY C 1 393 ? 11.829 -34.365 -64.871 1.00 31.20 373 GLY C N 1
ATOM 9360 C CA . GLY C 1 393 ? 10.920 -34.895 -65.877 1.00 30.87 373 GLY C CA 1
ATOM 9361 C C . GLY C 1 393 ? 11.447 -34.914 -67.307 1.00 30.53 373 GLY C C 1
ATOM 9362 O O . GLY C 1 393 ? 10.830 -35.547 -68.188 1.00 30.74 373 GLY C O 1
ATOM 9363 N N . SER C 1 394 ? 12.569 -34.223 -67.542 1.00 29.81 374 SER C N 1
ATOM 9364 C CA . SER C 1 394 ? 13.171 -34.127 -68.884 1.00 29.19 374 SER C CA 1
ATOM 9365 C C . SER C 1 394 ? 14.648 -33.733 -68.821 1.00 29.03 374 SER C C 1
ATOM 9366 O O . SER C 1 394 ? 15.164 -33.445 -67.739 1.00 29.34 374 SER C O 1
ATOM 9369 N N . ALA C 1 395 ? 15.317 -33.691 -69.976 1.00 28.42 375 ALA C N 1
ATOM 9370 C CA . ALA C 1 395 ? 16.754 -33.443 -70.015 1.00 27.76 375 ALA C CA 1
ATOM 9371 C C . ALA C 1 395 ? 17.105 -31.961 -70.002 1.00 27.64 375 ALA C C 1
ATOM 9372 O O . ALA C 1 395 ? 18.267 -31.599 -70.131 1.00 27.58 375 ALA C O 1
ATOM 9374 N N . ASP C 1 396 ? 16.106 -31.099 -69.834 1.00 27.63 376 ASP C N 1
ATOM 9375 C CA . ASP C 1 396 ? 16.327 -29.656 -69.926 1.00 27.60 376 ASP C CA 1
ATOM 9376 C C . ASP C 1 396 ? 16.698 -29.019 -68.622 1.00 26.97 376 ASP C C 1
ATOM 9377 O O . ASP C 1 396 ? 15.880 -28.305 -68.042 1.00 27.05 376 ASP C O 1
ATOM 9382 N N . PHE C 1 397 ? 17.921 -29.274 -68.168 1.00 26.35 377 PHE C N 1
ATOM 9383 C CA . PHE C 1 397 ? 18.383 -28.743 -66.886 1.00 26.16 377 PHE C CA 1
ATOM 9384 C C . PHE C 1 397 ? 19.892 -28.748 -66.819 1.00 26.43 377 PHE C C 1
ATOM 9385 O O . PHE C 1 397 ? 20.540 -29.429 -67.597 1.00 26.39 377 PHE C O 1
ATOM 9393 N N . GLY C 1 398 ? 20.442 -27.967 -65.899 1.00 26.91 378 GLY C N 1
ATOM 9394 C CA . GLY C 1 398 ? 21.875 -27.980 -65.647 1.00 27.70 378 GLY C CA 1
ATOM 9395 C C . GLY C 1 398 ? 22.128 -28.827 -64.425 1.00 28.22 378 GLY C C 1
ATOM 9396 O O . GLY C 1 398 ? 21.200 -29.127 -63.683 1.00 28.48 378 GLY C O 1
ATOM 9397 N N . PHE C 1 399 ? 23.378 -29.196 -64.202 1.00 28.58 379 PHE C N 1
ATOM 9398 C CA . PHE C 1 399 ? 23.706 -30.040 -63.085 1.00 29.35 379 PHE C CA 1
ATOM 9399 C C . PHE C 1 399 ? 25.003 -29.508 -62.547 1.00 30.33 379 PHE C C 1
ATOM 9400 O O . PHE C 1 399 ? 25.949 -29.343 -63.301 1.00 30.31 379 PHE C O 1
ATOM 9408 N N . VAL C 1 400 ? 25.059 -29.214 -61.252 1.00 31.89 380 VAL C N 1
ATOM 9409 C CA . VAL C 1 400 ? 26.241 -28.516 -60.710 1.00 33.20 380 VAL C CA 1
ATOM 9410 C C . VAL C 1 400 ? 26.898 -29.221 -59.541 1.00 34.53 380 VAL C C 1
ATOM 9411 O O . VAL C 1 400 ? 26.661 -28.850 -58.403 1.00 34.61 380 VAL C O 1
ATOM 9415 N N . PRO C 1 401 ? 27.739 -30.225 -59.804 1.00 35.85 381 PRO C N 1
ATOM 9416 C CA . PRO C 1 401 ? 28.495 -30.792 -58.694 1.00 37.06 381 PRO C CA 1
ATOM 9417 C C . PRO C 1 401 ? 29.652 -29.870 -58.259 1.00 38.47 381 PRO C C 1
ATOM 9418 O O . PRO C 1 401 ? 30.144 -29.061 -59.072 1.00 38.48 381 PRO C O 1
ATOM 9422 N N . GLY C 1 402 ? 30.042 -29.976 -56.979 1.00 39.84 382 GLY C N 1
ATOM 9423 C CA . GLY C 1 402 ? 31.261 -29.338 -56.422 1.00 41.43 382 GLY C CA 1
ATOM 9424 C C . GLY C 1 402 ? 32.285 -30.430 -56.123 1.00 42.52 382 GLY C C 1
ATOM 9425 O O . GLY C 1 402 ? 33.059 -30.823 -57.017 1.00 42.70 382 GLY C O 1
ATOM 9426 N N . ARG C 1 403 ? 32.283 -30.941 -54.883 1.00 43.35 383 ARG C N 1
ATOM 9427 C CA . ARG C 1 403 ? 32.813 -32.293 -54.625 1.00 44.32 383 ARG C CA 1
ATOM 9428 C C . ARG C 1 403 ? 31.958 -33.239 -55.437 1.00 43.99 383 ARG C C 1
ATOM 9429 O O . ARG C 1 403 ? 30.783 -32.941 -55.716 1.00 44.63 383 ARG C O 1
ATOM 9437 N N . GLY C 1 404 ? 32.490 -34.383 -55.812 1.00 43.30 384 GLY C N 1
ATOM 9438 C CA . GLY C 1 404 ? 31.676 -35.245 -56.653 1.00 42.93 384 GLY C CA 1
ATOM 9439 C C . GLY C 1 404 ? 32.117 -35.071 -58.076 1.00 42.42 384 GLY C C 1
ATOM 9440 O O . GLY C 1 404 ? 31.911 -35.970 -58.912 1.00 42.55 384 GLY C O 1
ATOM 9441 N N . VAL C 1 405 ? 32.713 -33.907 -58.342 1.00 41.53 385 VAL C N 1
ATOM 9442 C CA . VAL C 1 405 ? 33.650 -33.798 -59.442 1.00 40.93 385 VAL C CA 1
ATOM 9443 C C . VAL C 1 405 ? 35.052 -33.638 -58.866 1.00 40.40 385 VAL C C 1
ATOM 9444 O O . VAL C 1 405 ? 35.915 -34.498 -59.030 1.00 40.42 385 VAL C O 1
ATOM 9448 N N . PHE C 1 406 ? 35.268 -32.542 -58.159 1.00 39.71 386 PHE C N 1
ATOM 9449 C CA . PHE C 1 406 ? 36.598 -32.226 -57.676 1.00 38.84 386 PHE C CA 1
ATOM 9450 C C . PHE C 1 406 ? 36.898 -32.989 -56.408 1.00 38.70 386 PHE C C 1
ATOM 9451 O O . PHE C 1 406 ? 38.046 -33.096 -56.012 1.00 38.97 386 PHE C O 1
ATOM 9459 N N . GLY C 1 407 ? 35.868 -33.560 -55.794 1.00 38.46 387 GLY C N 1
ATOM 9460 C CA . GLY C 1 407 ? 36.059 -34.399 -54.617 1.00 37.87 387 GLY C CA 1
ATOM 9461 C C . GLY C 1 407 ? 36.304 -35.870 -54.906 1.00 37.29 387 GLY C C 1
ATOM 9462 O O . GLY C 1 407 ? 36.691 -36.605 -54.018 1.00 37.38 387 GLY C O 1
ATOM 9463 N N . HIS C 1 408 ? 36.069 -36.293 -56.144 1.00 36.86 388 HIS C N 1
ATOM 9464 C CA . HIS C 1 408 ? 36.149 -37.700 -56.553 1.00 36.46 388 HIS C CA 1
ATOM 9465 C C . HIS C 1 408 ? 37.515 -38.360 -56.230 1.00 36.32 388 HIS C C 1
ATOM 9466 O O . HIS C 1 408 ? 38.573 -37.780 -56.499 1.00 36.58 388 HIS C O 1
ATOM 9473 N N . PRO C 1 409 ? 37.499 -39.578 -55.664 1.00 35.88 389 PRO C N 1
ATOM 9474 C CA . PRO C 1 409 ? 38.714 -40.294 -55.248 1.00 35.50 389 PRO C CA 1
ATOM 9475 C C . PRO C 1 409 ? 39.790 -40.418 -56.329 1.00 35.24 389 PRO C C 1
ATOM 9476 O O . PRO C 1 409 ? 40.974 -40.335 -56.027 1.00 35.27 389 PRO C O 1
ATOM 9480 N N . MET C 1 410 ? 39.370 -40.634 -57.572 1.00 34.92 390 MET C N 1
ATOM 9481 C CA . MET C 1 410 ? 40.266 -40.830 -58.698 1.00 34.49 390 MET C CA 1
ATOM 9482 C C . MET C 1 410 ? 40.735 -39.492 -59.277 1.00 34.29 390 MET C C 1
ATOM 9483 O O . MET C 1 410 ? 41.542 -39.458 -60.202 1.00 34.45 390 MET C O 1
ATOM 9488 N N . GLY C 1 411 ? 40.228 -38.387 -58.731 1.00 33.82 391 GLY C N 1
ATOM 9489 C CA . GLY C 1 411 ? 40.574 -37.047 -59.218 1.00 33.14 391 GLY C CA 1
ATOM 9490 C C . GLY C 1 411 ? 39.509 -36.394 -60.100 1.00 32.73 391 GLY C C 1
ATOM 9491 O O . GLY C 1 411 ? 38.539 -37.058 -60.507 1.00 32.63 391 GLY C O 1
ATOM 9492 N N . PRO C 1 412 ? 39.707 -35.105 -60.463 1.00 32.22 392 PRO C N 1
ATOM 9493 C CA . PRO C 1 412 ? 38.620 -34.343 -61.049 1.00 31.77 392 PRO C CA 1
ATOM 9494 C C . PRO C 1 412 ? 38.235 -34.893 -62.421 1.00 31.53 392 PRO C C 1
ATOM 9495 O O . PRO C 1 412 ? 37.063 -35.024 -62.725 1.00 31.39 392 PRO C O 1
ATOM 9499 N N . ALA C 1 413 ? 39.229 -35.231 -63.232 1.00 31.43 393 ALA C N 1
ATOM 9500 C CA . ALA C 1 413 ? 39.001 -35.750 -64.571 1.00 30.87 393 ALA C CA 1
ATOM 9501 C C . ALA C 1 413 ? 38.029 -36.918 -64.506 1.00 30.42 393 ALA C C 1
ATOM 9502 O O . ALA C 1 413 ? 37.012 -36.938 -65.213 1.00 30.23 393 ALA C O 1
ATOM 9504 N N . ALA C 1 414 ? 38.334 -37.870 -63.627 1.00 29.91 394 ALA C N 1
ATOM 9505 C CA . ALA C 1 414 ? 37.483 -39.045 -63.465 1.00 29.41 394 ALA C CA 1
ATOM 9506 C C . ALA C 1 414 ? 36.121 -38.690 -62.875 1.00 28.95 394 ALA C C 1
ATOM 9507 O O . ALA C 1 414 ? 35.115 -39.309 -63.209 1.00 28.99 394 ALA C O 1
ATOM 9509 N N . GLY C 1 415 ? 36.097 -37.692 -61.994 1.00 28.37 395 GLY C N 1
ATOM 9510 C CA . GLY C 1 415 ? 34.845 -37.226 -61.416 1.00 27.57 395 GLY C CA 1
ATOM 9511 C C . GLY C 1 415 ? 33.899 -36.788 -62.512 1.00 27.12 395 GLY C C 1
ATOM 9512 O O . GLY C 1 415 ? 32.729 -37.175 -62.512 1.00 27.00 395 GLY C O 1
ATOM 9513 N N . ALA C 1 416 ? 34.412 -35.989 -63.451 1.00 26.77 396 ALA C N 1
ATOM 9514 C CA . ALA C 1 416 ? 33.615 -35.527 -64.572 1.00 26.42 396 ALA C CA 1
ATOM 9515 C C . ALA C 1 416 ? 33.162 -36.740 -65.337 1.00 26.23 396 ALA C C 1
ATOM 9516 O O . ALA C 1 416 ? 31.958 -36.907 -65.574 1.00 26.38 396 ALA C O 1
ATOM 9518 N N . THR C 1 417 ? 34.107 -37.615 -65.669 1.00 25.75 397 THR C N 1
ATOM 9519 C CA . THR C 1 417 ? 33.756 -38.854 -66.357 1.00 25.57 397 THR C CA 1
ATOM 9520 C C . THR C 1 417 ? 32.609 -39.612 -65.683 1.00 25.34 397 THR C C 1
ATOM 9521 O O . THR C 1 417 ? 31.703 -40.086 -66.363 1.00 25.41 397 THR C O 1
ATOM 9525 N N . SER C 1 418 ? 32.647 -39.705 -64.356 1.00 24.94 398 SER C N 1
ATOM 9526 C CA . SER C 1 418 ? 31.666 -40.486 -63.616 1.00 24.76 398 SER C CA 1
ATOM 9527 C C . SER C 1 418 ? 30.222 -40.010 -63.879 1.00 24.67 398 SER C C 1
ATOM 9528 O O . SER C 1 418 ? 29.295 -40.818 -64.020 1.00 24.59 398 SER C O 1
ATOM 9531 N N . ILE C 1 419 ? 30.057 -38.696 -63.965 1.00 24.47 399 ILE C N 1
ATOM 9532 C CA . ILE C 1 419 ? 28.782 -38.089 -64.298 1.00 24.32 399 ILE C CA 1
ATOM 9533 C C . ILE C 1 419 ? 28.371 -38.435 -65.725 1.00 24.52 399 ILE C C 1
ATOM 9534 O O . ILE C 1 419 ? 27.230 -38.818 -65.969 1.00 24.34 399 ILE C O 1
ATOM 9539 N N . ARG C 1 420 ? 29.304 -38.270 -66.666 1.00 24.86 400 ARG C N 1
ATOM 9540 C CA . ARG C 1 420 ? 29.067 -38.563 -68.080 1.00 25.03 400 ARG C CA 1
ATOM 9541 C C . ARG C 1 420 ? 28.510 -39.963 -68.268 1.00 24.92 400 ARG C C 1
ATOM 9542 O O . ARG C 1 420 ? 27.574 -40.142 -69.035 1.00 24.79 400 ARG C O 1
ATOM 9550 N N . GLN C 1 421 ? 29.093 -40.919 -67.536 1.00 24.90 401 GLN C N 1
ATOM 9551 C CA . GLN C 1 421 ? 28.696 -42.325 -67.505 1.00 25.07 401 GLN C CA 1
ATOM 9552 C C . GLN C 1 421 ? 27.353 -42.520 -66.849 1.00 25.29 401 GLN C C 1
ATOM 9553 O O . GLN C 1 421 ? 26.462 -43.149 -67.413 1.00 25.54 401 GLN C O 1
ATOM 9559 N N . ALA C 1 422 ? 27.195 -41.970 -65.651 1.00 25.58 402 ALA C N 1
ATOM 9560 C CA . ALA C 1 422 ? 25.886 -41.950 -64.983 1.00 25.38 402 ALA C CA 1
ATOM 9561 C C . ALA C 1 422 ? 24.833 -41.536 -65.962 1.00 25.35 402 ALA C C 1
ATOM 9562 O O . ALA C 1 422 ? 23.829 -42.191 -66.068 1.00 25.68 402 ALA C O 1
ATOM 9564 N N . TRP C 1 423 ? 25.075 -40.460 -66.697 1.00 25.47 403 TRP C N 1
ATOM 9565 C CA . TRP C 1 423 ? 24.152 -40.068 -67.755 1.00 25.74 403 TRP C CA 1
ATOM 9566 C C . TRP C 1 423 ? 23.982 -41.137 -68.854 1.00 26.26 403 TRP C C 1
ATOM 9567 O O . TRP C 1 423 ? 22.864 -41.465 -69.232 1.00 26.13 403 TRP C O 1
ATOM 9578 N N . ASP C 1 424 ? 25.098 -41.664 -69.353 1.00 26.93 404 ASP C N 1
ATOM 9579 C CA . ASP C 1 424 ? 25.084 -42.633 -70.423 1.00 27.76 404 ASP C CA 1
ATOM 9580 C C . ASP C 1 424 ? 24.121 -43.734 -70.099 1.00 27.86 404 ASP C C 1
ATOM 9581 O O . ASP C 1 424 ? 23.435 -44.236 -70.987 1.00 28.02 404 ASP C O 1
ATOM 9586 N N . ALA C 1 425 ? 24.080 -44.096 -68.822 1.00 28.11 405 ALA C N 1
ATOM 9587 C CA . ALA C 1 425 ? 23.193 -45.143 -68.321 1.00 28.64 405 ALA C CA 1
ATOM 9588 C C . ALA C 1 425 ? 21.736 -44.748 -68.486 1.00 29.03 405 ALA C C 1
ATOM 9589 O O . ALA C 1 425 ? 20.955 -45.433 -69.160 1.00 29.12 405 ALA C O 1
ATOM 9591 N N . ILE C 1 426 ? 21.386 -43.628 -67.874 1.00 29.62 406 ILE C N 1
ATOM 9592 C CA . ILE C 1 426 ? 20.040 -43.089 -67.922 1.00 30.29 406 ILE C CA 1
ATOM 9593 C C . ILE C 1 426 ? 19.505 -42.975 -69.350 1.00 31.28 406 ILE C C 1
ATOM 9594 O O . ILE C 1 426 ? 18.392 -43.417 -69.638 1.00 31.36 406 ILE C O 1
ATOM 9599 N N . ALA C 1 427 ? 20.322 -42.403 -70.236 1.00 32.48 407 ALA C N 1
ATOM 9600 C CA . ALA C 1 427 ? 19.973 -42.183 -71.644 1.00 33.49 407 ALA C CA 1
ATOM 9601 C C . ALA C 1 427 ? 19.757 -43.470 -72.416 1.00 34.35 407 ALA C C 1
ATOM 9602 O O . ALA C 1 427 ? 19.045 -43.469 -73.408 1.00 34.57 407 ALA C O 1
ATOM 9604 N N . ALA C 1 428 ? 20.387 -44.554 -71.965 1.00 35.49 408 ALA C N 1
ATOM 9605 C CA . ALA C 1 428 ? 20.133 -45.891 -72.495 1.00 36.56 408 ALA C CA 1
ATOM 9606 C C . ALA C 1 428 ? 19.082 -46.657 -71.682 1.00 37.37 408 ALA C C 1
ATOM 9607 O O . ALA C 1 428 ? 18.774 -47.807 -71.984 1.00 37.35 408 ALA C O 1
ATOM 9609 N N . GLY C 1 429 ? 18.533 -46.020 -70.653 1.00 38.47 409 GLY C N 1
ATOM 9610 C CA . GLY C 1 429 ? 17.516 -46.650 -69.812 1.00 39.92 409 GLY C CA 1
ATOM 9611 C C . GLY C 1 429 ? 18.017 -47.801 -68.944 1.00 41.09 409 GLY C C 1
ATOM 9612 O O . GLY C 1 429 ? 17.223 -48.567 -68.396 1.00 41.14 409 GLY C O 1
ATOM 9613 N N . ILE C 1 430 ? 19.340 -47.930 -68.829 1.00 42.16 410 ILE C N 1
ATOM 9614 C CA . ILE C 1 430 ? 19.985 -48.929 -67.977 1.00 42.95 410 ILE C CA 1
ATOM 9615 C C . ILE C 1 430 ? 20.025 -48.331 -66.566 1.00 43.64 410 ILE C C 1
ATOM 9616 O O . ILE C 1 430 ? 20.504 -47.210 -66.405 1.00 43.93 410 ILE C O 1
ATOM 9621 N N . PRO C 1 431 ? 19.522 -49.058 -65.537 1.00 44.19 411 PRO C N 1
ATOM 9622 C CA . PRO C 1 431 ? 19.626 -48.525 -64.173 1.00 44.45 411 PRO C CA 1
ATOM 9623 C C . PRO C 1 431 ? 21.091 -48.322 -63.800 1.00 44.88 411 PRO C C 1
ATOM 9624 O O . PRO C 1 431 ? 21.967 -49.051 -64.290 1.00 44.78 411 PRO C O 1
ATOM 9628 N N . VAL C 1 432 ? 21.361 -47.321 -62.968 1.00 45.43 412 VAL C N 1
ATOM 9629 C CA . VAL C 1 432 ? 22.745 -46.853 -62.785 1.00 46.01 412 VAL C CA 1
ATOM 9630 C C . VAL C 1 432 ? 23.681 -47.908 -62.177 1.00 46.65 412 VAL C C 1
ATOM 9631 O O . VAL C 1 432 ? 24.593 -48.361 -62.881 1.00 46.88 412 VAL C O 1
ATOM 9635 N N . PRO C 1 433 ? 23.456 -48.329 -60.905 1.00 47.14 413 PRO C N 1
ATOM 9636 C CA . PRO C 1 433 ? 24.377 -49.313 -60.301 1.00 47.55 413 PRO C CA 1
ATOM 9637 C C . PRO C 1 433 ? 24.756 -50.523 -61.185 1.00 48.04 413 PRO C C 1
ATOM 9638 O O . PRO C 1 433 ? 25.797 -51.147 -60.957 1.00 48.13 413 PRO C O 1
ATOM 9642 N N . ASP C 1 434 ? 23.929 -50.830 -62.186 1.00 48.59 414 ASP C N 1
ATOM 9643 C CA . ASP C 1 434 ? 24.218 -51.886 -63.158 1.00 49.04 414 ASP C CA 1
ATOM 9644 C C . ASP C 1 434 ? 25.339 -51.481 -64.094 1.00 48.84 414 ASP C C 1
ATOM 9645 O O . ASP C 1 434 ? 26.320 -52.202 -64.235 1.00 49.13 414 ASP C O 1
ATOM 9650 N N . HIS C 1 435 ? 25.183 -50.322 -64.727 1.00 48.52 415 HIS C N 1
ATOM 9651 C CA . HIS C 1 435 ? 26.189 -49.770 -65.613 1.00 48.16 415 HIS C CA 1
ATOM 9652 C C . HIS C 1 435 ? 27.502 -49.643 -64.857 1.00 47.81 415 HIS C C 1
ATOM 9653 O O . HIS C 1 435 ? 28.579 -49.936 -65.389 1.00 47.86 415 HIS C O 1
ATOM 9660 N N . ALA C 1 436 ? 27.384 -49.258 -63.591 1.00 47.38 416 ALA C N 1
ATOM 9661 C CA . ALA C 1 436 ? 28.522 -49.023 -62.705 1.00 47.09 416 ALA C CA 1
ATOM 9662 C C . ALA C 1 436 ? 29.363 -50.246 -62.505 1.00 46.76 416 ALA C C 1
ATOM 9663 O O . ALA C 1 436 ? 30.542 -50.142 -62.202 1.00 46.91 416 ALA C O 1
ATOM 9665 N N . ALA C 1 437 ? 28.752 -51.407 -62.665 1.00 46.26 417 ALA C N 1
ATOM 9666 C CA . ALA C 1 437 ? 29.465 -52.640 -62.515 1.00 45.65 417 ALA C CA 1
ATOM 9667 C C . ALA C 1 437 ? 30.541 -52.802 -63.573 1.00 45.40 417 ALA C C 1
ATOM 9668 O O . ALA C 1 437 ? 31.425 -53.593 -63.375 1.00 45.60 417 ALA C O 1
ATOM 9670 N N . SER C 1 438 ? 30.495 -52.057 -64.676 1.00 44.99 418 SER C N 1
ATOM 9671 C CA . SER C 1 438 ? 31.565 -52.157 -65.684 1.00 44.70 418 SER C CA 1
ATOM 9672 C C . SER C 1 438 ? 32.384 -50.878 -65.951 1.00 44.43 418 SER C C 1
ATOM 9673 O O . SER C 1 438 ? 33.285 -50.873 -66.803 1.00 44.46 418 SER C O 1
ATOM 9676 N N . HIS C 1 439 ? 32.087 -49.810 -65.209 1.00 43.97 419 HIS C N 1
ATOM 9677 C CA . HIS C 1 439 ? 32.823 -48.546 -65.329 1.00 43.26 419 HIS C CA 1
ATOM 9678 C C . HIS C 1 439 ? 33.449 -48.100 -63.995 1.00 42.59 419 HIS C C 1
ATOM 9679 O O . HIS C 1 439 ? 32.734 -47.674 -63.100 1.00 42.38 419 HIS C O 1
ATOM 9686 N N . PRO C 1 440 ? 34.792 -48.197 -63.874 1.00 42.01 420 PRO C N 1
ATOM 9687 C CA . PRO C 1 440 ? 35.475 -47.995 -62.597 1.00 41.61 420 PRO C CA 1
ATOM 9688 C C . PRO C 1 440 ? 35.166 -46.642 -61.925 1.00 41.23 420 PRO C C 1
ATOM 9689 O O . PRO C 1 440 ? 34.990 -46.596 -60.706 1.00 41.24 420 PRO C O 1
ATOM 9693 N N . GLU C 1 441 ? 35.110 -45.567 -62.715 1.00 40.65 421 GLU C N 1
ATOM 9694 C CA . GLU C 1 441 ? 34.894 -44.204 -62.227 1.00 39.99 421 GLU C CA 1
ATOM 9695 C C . GLU C 1 441 ? 33.498 -43.997 -61.666 1.00 39.48 421 GLU C C 1
ATOM 9696 O O . GLU C 1 441 ? 33.340 -43.355 -60.646 1.00 39.34 421 GLU C O 1
ATOM 9702 N N . LEU C 1 442 ? 32.488 -44.514 -62.358 1.00 39.07 422 LEU C N 1
ATOM 9703 C CA . LEU C 1 442 ? 31.108 -44.456 -61.893 1.00 38.50 422 LEU C CA 1
ATOM 9704 C C . LEU C 1 442 ? 30.935 -45.281 -60.639 1.00 38.45 422 LEU C C 1
ATOM 9705 O O . LEU C 1 442 ? 30.223 -44.879 -59.734 1.00 38.31 422 LEU C O 1
ATOM 9710 N N . ALA C 1 443 ? 31.599 -46.434 -60.596 1.00 38.48 423 ALA C N 1
ATOM 9711 C CA . ALA C 1 443 ? 31.565 -47.323 -59.433 1.00 38.40 423 ALA C CA 1
ATOM 9712 C C . ALA C 1 443 ? 32.168 -46.646 -58.209 1.00 38.48 423 ALA C C 1
ATOM 9713 O O . ALA C 1 443 ? 31.556 -46.626 -57.145 1.00 38.44 423 ALA C O 1
ATOM 9715 N N . ALA C 1 444 ? 33.369 -46.096 -58.373 1.00 38.62 424 ALA C N 1
ATOM 9716 C CA . ALA C 1 444 ? 34.056 -45.369 -57.307 1.00 38.67 424 ALA C CA 1
ATOM 9717 C C . ALA C 1 444 ? 33.180 -44.282 -56.697 1.00 38.77 424 ALA C C 1
ATOM 9718 O O . ALA C 1 444 ? 33.173 -44.102 -55.494 1.00 38.62 424 ALA C O 1
ATOM 9720 N N . ALA C 1 445 ? 32.449 -43.568 -57.553 1.00 39.27 425 ALA C N 1
ATOM 9721 C CA . ALA C 1 445 ? 31.617 -42.430 -57.166 1.00 39.47 425 ALA C CA 1
ATOM 9722 C C . ALA C 1 445 ? 30.358 -42.879 -56.465 1.00 39.77 425 ALA C C 1
ATOM 9723 O O . ALA C 1 445 ? 29.904 -42.218 -55.560 1.00 39.76 425 ALA C O 1
ATOM 9725 N N . LEU C 1 446 ? 29.777 -43.995 -56.889 1.00 40.31 426 LEU C N 1
ATOM 9726 C CA . LEU C 1 446 ? 28.673 -44.572 -56.136 1.00 40.66 426 LEU C CA 1
ATOM 9727 C C . LEU C 1 446 ? 29.137 -44.973 -54.742 1.00 41.29 426 LEU C C 1
ATOM 9728 O O . LEU C 1 446 ? 28.479 -44.630 -53.777 1.00 41.26 426 LEU C O 1
ATOM 9733 N N . ARG C 1 447 ? 30.272 -45.675 -54.633 1.00 42.05 427 ARG C N 1
ATOM 9734 C CA . ARG C 1 447 ? 30.877 -45.988 -53.326 1.00 42.90 427 ARG C CA 1
ATOM 9735 C C . ARG C 1 447 ? 31.056 -44.730 -52.507 1.00 42.49 427 ARG C C 1
ATOM 9736 O O . ARG C 1 447 ? 30.537 -44.631 -51.418 1.00 42.71 427 ARG C O 1
ATOM 9744 N N . ALA C 1 448 ? 31.773 -43.758 -53.054 1.00 42.56 428 ALA C N 1
ATOM 9745 C CA . ALA C 1 448 ? 32.170 -42.570 -52.300 1.00 42.37 428 ALA C CA 1
ATOM 9746 C C . ALA C 1 448 ? 31.009 -41.690 -51.887 1.00 42.26 428 ALA C C 1
ATOM 9747 O O . ALA C 1 448 ? 31.062 -41.095 -50.835 1.00 42.38 428 ALA C O 1
ATOM 9749 N N . PHE C 1 449 ? 29.965 -41.610 -52.706 1.00 42.40 429 PHE C N 1
ATOM 9750 C CA . PHE C 1 449 ? 28.850 -40.659 -52.469 1.00 42.32 429 PHE C CA 1
ATOM 9751 C C . PHE C 1 449 ? 27.461 -41.315 -52.287 1.00 42.48 429 PHE C C 1
ATOM 9752 O O . PHE C 1 449 ? 26.523 -40.606 -51.960 1.00 42.55 429 PHE C O 1
ATOM 9760 N N . MET D 1 21 ? 34.080 -32.026 -42.689 1.00 60.02 1 MET D N 1
ATOM 9761 C CA . MET D 1 21 ? 33.904 -31.284 -41.392 1.00 59.92 1 MET D CA 1
ATOM 9762 C C . MET D 1 21 ? 33.632 -32.209 -40.179 1.00 59.57 1 MET D C 1
ATOM 9763 O O . MET D 1 21 ? 33.696 -31.767 -39.007 1.00 59.49 1 MET D O 1
ATOM 9768 N N . THR D 1 22 ? 33.341 -33.483 -40.466 1.00 58.99 2 THR D N 1
ATOM 9769 C CA . THR D 1 22 ? 33.110 -34.479 -39.413 1.00 58.23 2 THR D CA 1
ATOM 9770 C C . THR D 1 22 ? 34.296 -34.631 -38.396 1.00 58.05 2 THR D C 1
ATOM 9771 O O . THR D 1 22 ? 34.020 -34.674 -37.193 1.00 58.15 2 THR D O 1
ATOM 9775 N N . PRO D 1 23 ? 35.597 -34.662 -38.856 1.00 57.53 3 PRO D N 1
ATOM 9776 C CA . PRO D 1 23 ? 36.731 -34.911 -37.899 1.00 56.98 3 PRO D CA 1
ATOM 9777 C C . PRO D 1 23 ? 37.166 -33.706 -37.060 1.00 56.00 3 PRO D C 1
ATOM 9778 O O . PRO D 1 23 ? 36.301 -32.982 -36.563 1.00 55.99 3 PRO D O 1
ATOM 9782 N N . ASP D 1 24 ? 38.479 -33.493 -36.894 1.00 55.03 4 ASP D N 1
ATOM 9783 C CA . ASP D 1 24 ? 38.976 -32.319 -36.113 1.00 54.13 4 ASP D CA 1
ATOM 9784 C C . ASP D 1 24 ? 39.532 -31.159 -36.936 1.00 52.98 4 ASP D C 1
ATOM 9785 O O . ASP D 1 24 ? 40.360 -30.351 -36.485 1.00 52.54 4 ASP D O 1
ATOM 9790 N N . ASP D 1 25 ? 39.030 -31.125 -38.167 1.00 51.56 5 ASP D N 1
ATOM 9791 C CA . ASP D 1 25 ? 38.993 -29.962 -38.998 1.00 49.92 5 ASP D CA 1
ATOM 9792 C C . ASP D 1 25 ? 38.300 -28.877 -38.197 1.00 48.49 5 ASP D C 1
ATOM 9793 O O . ASP D 1 25 ? 38.508 -27.699 -38.466 1.00 48.60 5 ASP D O 1
ATOM 9798 N N . ILE D 1 26 ? 37.460 -29.277 -37.231 1.00 46.43 6 ILE D N 1
ATOM 9799 C CA . ILE D 1 26 ? 36.617 -28.333 -36.471 1.00 44.33 6 ILE D CA 1
ATOM 9800 C C . ILE D 1 26 ? 37.459 -27.310 -35.736 1.00 42.93 6 ILE D C 1
ATOM 9801 O O . ILE D 1 26 ? 37.094 -26.142 -35.657 1.00 42.50 6 ILE D O 1
ATOM 9806 N N . ALA D 1 27 ? 38.595 -27.769 -35.219 1.00 41.52 7 ALA D N 1
ATOM 9807 C CA . ALA D 1 27 ? 39.557 -26.917 -34.520 1.00 39.92 7 ALA D CA 1
ATOM 9808 C C . ALA D 1 27 ? 39.968 -25.619 -35.275 1.00 38.66 7 ALA D C 1
ATOM 9809 O O . ALA D 1 27 ? 39.943 -24.526 -34.706 1.00 38.61 7 ALA D O 1
ATOM 9811 N N . GLY D 1 28 ? 40.327 -25.735 -36.549 1.00 37.11 8 GLY D N 1
ATOM 9812 C CA . GLY D 1 28 ? 40.794 -24.586 -37.324 1.00 35.32 8 GLY D CA 1
ATOM 9813 C C . GLY D 1 28 ? 39.788 -23.478 -37.603 1.00 34.25 8 GLY D C 1
ATOM 9814 O O . GLY D 1 28 ? 40.151 -22.448 -38.167 1.00 34.37 8 GLY D O 1
ATOM 9815 N N . PHE D 1 29 ? 38.527 -23.683 -37.222 1.00 33.05 9 PHE D N 1
ATOM 9816 C CA . PHE D 1 29 ? 37.474 -22.700 -37.450 1.00 31.74 9 PHE D CA 1
ATOM 9817 C C . PHE D 1 29 ? 37.084 -21.978 -36.169 1.00 31.90 9 PHE D C 1
ATOM 9818 O O . PHE D 1 29 ? 36.086 -21.259 -36.137 1.00 31.91 9 PHE D O 1
ATOM 9826 N N . TYR D 1 30 ? 37.874 -22.159 -35.116 1.00 32.09 10 TYR D N 1
ATOM 9827 C CA . TYR D 1 30 ? 37.679 -21.414 -33.876 1.00 32.42 10 TYR D CA 1
ATOM 9828 C C . TYR D 1 30 ? 38.936 -20.622 -33.544 1.00 33.42 10 TYR D C 1
ATOM 9829 O O . TYR D 1 30 ? 40.045 -21.026 -33.914 1.00 33.58 10 TYR D O 1
ATOM 9838 N N . ALA D 1 31 ? 38.756 -19.503 -32.845 1.00 34.50 11 ALA D N 1
ATOM 9839 C CA . ALA D 1 31 ? 39.854 -18.612 -32.502 1.00 35.77 11 ALA D CA 1
ATOM 9840 C C . ALA D 1 31 ? 39.495 -17.761 -31.299 1.00 36.87 11 ALA D C 1
ATOM 9841 O O . ALA D 1 31 ? 38.322 -17.465 -31.077 1.00 36.95 11 ALA D O 1
ATOM 9843 N N . LYS D 1 32 ? 40.503 -17.358 -30.527 1.00 38.30 12 LYS D N 1
ATOM 9844 C CA . LYS D 1 32 ? 40.292 -16.375 -29.466 1.00 39.75 12 LYS D CA 1
ATOM 9845 C C . LYS D 1 32 ? 40.542 -14.972 -29.986 1.00 40.46 12 LYS D C 1
ATOM 9846 O O . LYS D 1 32 ? 41.449 -14.764 -30.794 1.00 40.49 12 LYS D O 1
ATOM 9852 N N . ARG D 1 33 ? 39.738 -14.020 -29.516 1.00 41.37 13 ARG D N 1
ATOM 9853 C CA . ARG D 1 33 ? 39.895 -12.627 -29.864 1.00 42.50 13 ARG D CA 1
ATOM 9854 C C . ARG D 1 33 ? 41.358 -12.272 -29.877 1.00 43.29 13 ARG D C 1
ATOM 9855 O O . ARG D 1 33 ? 41.859 -11.708 -30.849 1.00 43.56 13 ARG D O 1
ATOM 9863 N N . ALA D 1 34 ? 42.034 -12.607 -28.776 1.00 44.10 14 ALA D N 1
ATOM 9864 C CA . ALA D 1 34 ? 43.447 -12.296 -28.566 1.00 44.80 14 ALA D CA 1
ATOM 9865 C C . ALA D 1 34 ? 44.360 -12.692 -29.725 1.00 45.35 14 ALA D C 1
ATOM 9866 O O . ALA D 1 34 ? 45.345 -12.002 -29.982 1.00 45.73 14 ALA D O 1
ATOM 9868 N N . ASP D 1 35 ? 44.030 -13.779 -30.424 1.00 45.83 15 ASP D N 1
ATOM 9869 C CA . ASP D 1 35 ? 44.920 -14.356 -31.446 1.00 46.42 15 ASP D CA 1
ATOM 9870 C C . ASP D 1 35 ? 44.879 -13.718 -32.829 1.00 46.05 15 ASP D C 1
ATOM 9871 O O . ASP D 1 35 ? 45.792 -13.921 -33.631 1.00 45.98 15 ASP D O 1
ATOM 9876 N N . LEU D 1 36 ? 43.825 -12.956 -33.106 1.00 45.69 16 LEU D N 1
ATOM 9877 C CA . LEU D 1 36 ? 43.617 -12.380 -34.434 1.00 45.29 16 LEU D CA 1
ATOM 9878 C C . LEU D 1 36 ? 43.910 -10.894 -34.485 1.00 45.14 16 LEU D C 1
ATOM 9879 O O . LEU D 1 36 ? 43.604 -10.147 -33.545 1.00 45.21 16 LEU D O 1
ATOM 9884 N N . ASP D 1 37 ? 44.498 -10.469 -35.600 1.00 44.69 17 ASP D N 1
ATOM 9885 C CA . ASP D 1 37 ? 44.585 -9.063 -35.898 1.00 44.19 17 ASP D CA 1
ATOM 9886 C C . ASP D 1 37 ? 43.172 -8.709 -36.314 1.00 43.59 17 ASP D C 1
ATOM 9887 O O . ASP D 1 37 ? 42.777 -8.929 -37.456 1.00 43.62 17 ASP D O 1
ATOM 9892 N N . LEU D 1 38 ? 42.401 -8.189 -35.365 1.00 42.81 18 LEU D N 1
ATOM 9893 C CA . LEU D 1 38 ? 40.977 -7.978 -35.580 1.00 42.23 18 LEU D CA 1
ATOM 9894 C C . LEU D 1 38 ? 40.661 -7.023 -36.726 1.00 41.43 18 LEU D C 1
ATOM 9895 O O . LEU D 1 38 ? 39.523 -6.929 -37.182 1.00 41.44 18 LEU D O 1
ATOM 9900 N N . ASP D 1 39 ? 41.689 -6.346 -37.212 1.00 40.47 19 ASP D N 1
ATOM 9901 C CA . ASP D 1 39 ? 41.534 -5.398 -38.299 1.00 39.73 19 ASP D CA 1
ATOM 9902 C C . ASP D 1 39 ? 41.243 -6.042 -39.642 1.00 38.63 19 ASP D C 1
ATOM 9903 O O . ASP D 1 39 ? 40.818 -5.363 -40.571 1.00 38.70 19 ASP D O 1
ATOM 9908 N N . ASN D 1 40 ? 41.478 -7.343 -39.747 1.00 37.08 20 ASN D N 1
ATOM 9909 C CA . ASN D 1 40 ? 41.306 -8.036 -41.009 1.00 35.58 20 ASN D CA 1
ATOM 9910 C C . ASN D 1 40 ? 39.979 -8.725 -41.058 1.00 34.39 20 ASN D C 1
ATOM 9911 O O . ASN D 1 40 ? 39.691 -9.459 -42.013 1.00 34.23 20 ASN D O 1
ATOM 9916 N N . TYR D 1 41 ? 39.179 -8.492 -40.022 1.00 32.92 21 TYR D N 1
ATOM 9917 C CA . TYR D 1 41 ? 37.959 -9.252 -39.823 1.00 31.73 21 TYR D CA 1
ATOM 9918 C C . TYR D 1 41 ? 36.741 -8.372 -39.622 1.00 31.04 21 TYR D C 1
ATOM 9919 O O . TYR D 1 41 ? 36.825 -7.309 -39.026 1.00 31.02 21 TYR D O 1
ATOM 9928 N N . ILE D 1 42 ? 35.623 -8.826 -40.171 1.00 30.24 22 ILE D N 1
ATOM 9929 C CA . ILE D 1 42 ? 34.320 -8.260 -39.924 1.00 29.61 22 ILE D CA 1
ATOM 9930 C C . ILE D 1 42 ? 33.677 -9.207 -38.921 1.00 29.62 22 ILE D C 1
ATOM 9931 O O . ILE D 1 42 ? 33.763 -10.423 -39.079 1.00 29.77 22 ILE D O 1
ATOM 9936 N N . GLU D 1 43 ? 33.051 -8.666 -37.884 1.00 29.24 23 GLU D N 1
ATOM 9937 C CA . GLU D 1 43 ? 32.344 -9.489 -36.932 1.00 29.40 23 GLU D CA 1
ATOM 9938 C C . GLU D 1 43 ? 30.863 -9.621 -37.320 1.00 28.78 23 GLU D C 1
ATOM 9939 O O . GLU D 1 43 ? 30.267 -8.689 -37.855 1.00 28.58 23 GLU D O 1
ATOM 9945 N N . LEU D 1 44 ? 30.275 -10.788 -37.066 1.00 28.50 24 LEU D N 1
ATOM 9946 C CA . LEU D 1 44 ? 28.879 -11.066 -37.440 1.00 28.00 24 LEU D CA 1
ATOM 9947 C C . LEU D 1 44 ? 28.199 -11.808 -36.331 1.00 28.20 24 LEU D C 1
ATOM 9948 O O . LEU D 1 44 ? 28.787 -12.718 -35.757 1.00 28.04 24 LEU D O 1
ATOM 9953 N N . ASP D 1 45 ? 26.953 -11.453 -36.045 1.00 28.50 25 ASP D N 1
ATOM 9954 C CA . ASP D 1 45 ? 26.210 -12.157 -34.993 1.00 29.47 25 ASP D CA 1
ATOM 9955 C C . ASP D 1 45 ? 25.038 -12.913 -35.563 1.00 29.24 25 ASP D C 1
ATOM 9956 O O . ASP D 1 45 ? 24.113 -12.317 -36.076 1.00 29.81 25 ASP D O 1
ATOM 9961 N N . PHE D 1 46 ? 25.071 -14.232 -35.468 1.00 28.91 26 PHE D N 1
ATOM 9962 C CA . PHE D 1 46 ? 24.000 -15.049 -35.980 1.00 28.36 26 PHE D CA 1
ATOM 9963 C C . PHE D 1 46 ? 23.283 -15.732 -34.853 1.00 28.43 26 PHE D C 1
ATOM 9964 O O . PHE D 1 46 ? 23.915 -16.181 -33.901 1.00 28.42 26 PHE D O 1
ATOM 9972 N N . ASP D 1 47 ? 21.961 -15.803 -34.966 1.00 28.48 27 ASP D N 1
ATOM 9973 C CA . ASP D 1 47 ? 21.158 -16.623 -34.081 1.00 28.76 27 ASP D CA 1
ATOM 9974 C C . ASP D 1 47 ? 20.640 -17.677 -34.987 1.00 28.33 27 ASP D C 1
ATOM 9975 O O . ASP D 1 47 ? 20.170 -17.358 -36.062 1.00 28.28 27 ASP D O 1
ATOM 9980 N N . PHE D 1 48 ? 20.763 -18.935 -34.580 1.00 28.28 28 PHE D N 1
ATOM 9981 C CA . PHE D 1 48 ? 20.288 -20.055 -35.397 1.00 28.13 28 PHE D CA 1
ATOM 9982 C C . PHE D 1 48 ? 19.842 -21.259 -34.591 1.00 28.53 28 PHE D C 1
ATOM 9983 O O . PHE D 1 48 ? 20.083 -21.343 -33.389 1.00 28.71 28 PHE D O 1
ATOM 9991 N N . GLU D 1 49 ? 19.194 -22.190 -35.276 1.00 29.09 29 GLU D N 1
ATOM 9992 C CA . GLU D 1 49 ? 18.767 -23.447 -34.696 1.00 29.98 29 GLU D CA 1
ATOM 9993 C C . GLU D 1 49 ? 19.329 -24.574 -35.538 1.00 29.89 29 GLU D C 1
ATOM 9994 O O . GLU D 1 49 ? 19.270 -24.533 -36.757 1.00 29.81 29 GLU D O 1
ATOM 10000 N N . CYS D 1 50 ? 19.881 -25.578 -34.889 1.00 30.30 30 CYS D N 1
ATOM 10001 C CA . CYS D 1 50 ? 20.534 -26.650 -35.607 1.00 31.03 30 CYS D CA 1
ATOM 10002 C C . CYS D 1 50 ? 20.184 -27.981 -34.998 1.00 32.00 30 CYS D C 1
ATOM 10003 O O . CYS D 1 50 ? 19.694 -28.039 -33.871 1.00 32.18 30 CYS D O 1
ATOM 10006 N N . ALA D 1 51 ? 20.439 -29.048 -35.753 1.00 33.08 31 ALA D N 1
ATOM 10007 C CA . ALA D 1 51 ? 20.255 -30.420 -35.286 1.00 34.09 31 ALA D CA 1
ATOM 10008 C C . ALA D 1 51 ? 21.614 -31.059 -35.047 1.00 34.92 31 ALA D C 1
ATOM 10009 O O . ALA D 1 51 ? 22.547 -30.833 -35.818 1.00 35.13 31 ALA D O 1
ATOM 10011 N N . GLY D 1 52 ? 21.728 -31.852 -33.982 1.00 35.87 32 GLY D N 1
ATOM 10012 C CA . GLY D 1 52 ? 23.007 -32.468 -33.620 1.00 36.77 32 GLY D CA 1
ATOM 10013 C C . GLY D 1 52 ? 23.965 -31.462 -33.013 1.00 37.37 32 GLY D C 1
ATOM 10014 O O . GLY D 1 52 ? 23.535 -30.399 -32.544 1.00 37.61 32 GLY D O 1
ATOM 10015 N N . ASP D 1 53 ? 25.259 -31.784 -33.028 1.00 37.67 33 ASP D N 1
ATOM 10016 C CA . ASP D 1 53 ? 26.242 -30.995 -32.284 1.00 38.26 33 ASP D CA 1
ATOM 10017 C C . ASP D 1 53 ? 26.233 -29.523 -32.720 1.00 38.01 33 ASP D C 1
ATOM 10018 O O . ASP D 1 53 ? 26.423 -29.236 -33.903 1.00 38.23 33 ASP D O 1
ATOM 10023 N N . PRO D 1 54 ? 25.959 -28.594 -31.777 1.00 37.66 34 PRO D N 1
ATOM 10024 C CA . PRO D 1 54 ? 26.103 -27.177 -32.092 1.00 37.43 34 PRO D CA 1
ATOM 10025 C C . PRO D 1 54 ? 27.532 -26.742 -32.385 1.00 37.23 34 PRO D C 1
ATOM 10026 O O . PRO D 1 54 ? 27.719 -25.722 -33.035 1.00 37.27 34 PRO D O 1
ATOM 10030 N N . HIS D 1 55 ? 28.525 -27.498 -31.920 1.00 37.21 35 HIS D N 1
ATOM 10031 C CA . HIS D 1 55 ? 29.928 -27.155 -32.185 1.00 37.37 35 HIS D CA 1
ATOM 10032 C C . HIS D 1 55 ? 30.349 -27.440 -33.616 1.00 36.81 35 HIS D C 1
ATOM 10033 O O . HIS D 1 55 ? 30.970 -26.588 -34.253 1.00 36.55 35 HIS D O 1
ATOM 10040 N N . GLU D 1 56 ? 29.999 -28.633 -34.108 1.00 36.40 36 GLU D N 1
ATOM 10041 C CA . GLU D 1 56 ? 30.099 -28.985 -35.533 1.00 35.96 36 GLU D CA 1
ATOM 10042 C C . GLU D 1 56 ? 29.353 -27.992 -36.414 1.00 35.10 36 GLU D C 1
ATOM 10043 O O . GLU D 1 56 ? 29.865 -27.557 -37.445 1.00 35.08 36 GLU D O 1
ATOM 10049 N N . ALA D 1 57 ? 28.137 -27.643 -35.994 1.00 34.01 37 ALA D N 1
ATOM 10050 C CA . ALA D 1 57 ? 27.254 -26.785 -36.766 1.00 32.77 37 ALA D CA 1
ATOM 10051 C C . ALA D 1 57 ? 27.905 -25.447 -37.065 1.00 32.00 37 ALA D C 1
ATOM 10052 O O . ALA D 1 57 ? 27.936 -25.002 -38.207 1.00 31.76 37 ALA D O 1
ATOM 10054 N N . ALA D 1 58 ? 28.445 -24.827 -36.027 1.00 31.21 38 ALA D N 1
ATOM 10055 C CA . ALA D 1 58 ? 29.069 -23.534 -36.165 1.00 30.63 38 ALA D CA 1
ATOM 10056 C C . ALA D 1 58 ? 30.277 -23.595 -37.087 1.00 30.46 38 ALA D C 1
ATOM 10057 O O . ALA D 1 58 ? 30.451 -22.703 -37.911 1.00 30.46 38 ALA D O 1
ATOM 10059 N N . ALA D 1 59 ? 31.101 -24.638 -36.956 1.00 30.36 39 ALA D N 1
ATOM 10060 C CA . ALA D 1 59 ? 32.277 -24.830 -37.831 1.00 30.11 39 ALA D CA 1
ATOM 10061 C C . ALA D 1 59 ? 31.867 -24.949 -39.291 1.00 30.22 39 ALA D C 1
ATOM 10062 O O . ALA D 1 59 ? 32.475 -24.326 -40.165 1.00 30.29 39 ALA D O 1
ATOM 10064 N N . HIS D 1 60 ? 30.822 -25.741 -39.540 1.00 30.43 40 HIS D N 1
ATOM 10065 C CA . HIS D 1 60 ? 30.251 -25.926 -40.875 1.00 30.61 40 HIS D CA 1
ATOM 10066 C C . HIS D 1 60 ? 29.777 -24.620 -41.459 1.00 30.24 40 HIS D C 1
ATOM 10067 O O . HIS D 1 60 ? 29.837 -24.418 -42.660 1.00 30.31 40 HIS D O 1
ATOM 10074 N N . LEU D 1 61 ? 29.272 -23.750 -40.596 1.00 29.76 41 LEU D N 1
ATOM 10075 C CA . LEU D 1 61 ? 28.711 -22.495 -41.011 1.00 29.43 41 LEU D CA 1
ATOM 10076 C C . LEU D 1 61 ? 29.822 -21.548 -41.405 1.00 29.28 41 LEU D C 1
ATOM 10077 O O . LEU D 1 61 ? 29.650 -20.743 -42.299 1.00 29.32 41 LEU D O 1
ATOM 10082 N N . CYS D 1 62 ? 30.971 -21.665 -40.747 1.00 29.39 42 CYS D N 1
ATOM 10083 C CA . CYS D 1 62 ? 32.157 -20.873 -41.082 1.00 29.56 42 CYS D CA 1
ATOM 10084 C C . CYS D 1 62 ? 32.750 -21.365 -42.372 1.00 29.64 42 CYS D C 1
ATOM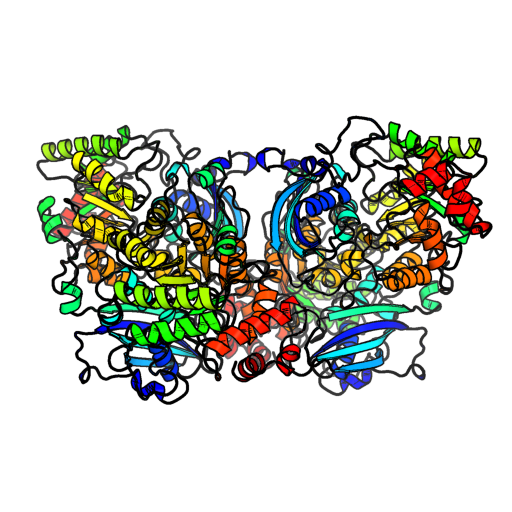 10085 O O . CYS D 1 62 ? 33.123 -20.582 -43.250 1.00 29.68 42 CYS D O 1
ATOM 10088 N N . SER D 1 63 ? 32.848 -22.686 -42.449 1.00 29.90 43 SER D N 1
ATOM 10089 C CA . SER D 1 63 ? 33.324 -23.397 -43.617 1.00 30.16 43 SER D CA 1
ATOM 10090 C C . SER D 1 63 ? 32.570 -22.954 -44.880 1.00 30.59 43 SER D C 1
ATOM 10091 O O . SER D 1 63 ? 33.150 -22.313 -45.755 1.00 30.63 43 SER D O 1
ATOM 10094 N N . GLU D 1 64 ? 31.271 -23.256 -44.937 1.00 31.23 44 GLU D N 1
ATOM 10095 C CA . GLU D 1 64 ? 30.415 -22.949 -46.089 1.00 31.96 44 GLU D CA 1
ATOM 10096 C C . GLU D 1 64 ? 30.521 -21.507 -46.528 1.00 31.43 44 GLU D C 1
ATOM 10097 O O . GLU D 1 64 ? 30.466 -21.193 -47.723 1.00 31.62 44 GLU D O 1
ATOM 10103 N N . GLN D 1 65 ? 30.673 -20.646 -45.537 1.00 30.90 45 GLN D N 1
ATOM 10104 C CA . GLN D 1 65 ? 30.709 -19.215 -45.710 1.00 30.80 45 GLN D CA 1
ATOM 10105 C C . GLN D 1 65 ? 32.041 -18.705 -46.288 1.00 30.39 45 GLN D C 1
ATOM 10106 O O . GLN D 1 65 ? 32.132 -17.577 -46.773 1.00 29.97 45 GLN D O 1
ATOM 10112 N N . SER D 1 66 ? 33.079 -19.530 -46.219 1.00 30.09 46 SER D N 1
ATOM 10113 C CA . SER D 1 66 ? 34.394 -19.112 -46.667 1.00 29.68 46 SER D CA 1
ATOM 10114 C C . SER D 1 66 ? 35.110 -20.256 -47.343 1.00 30.05 46 SER D C 1
ATOM 10115 O O . SER D 1 66 ? 34.800 -20.573 -48.482 1.00 30.24 46 SER D O 1
ATOM 10118 N N . THR D 1 67 ? 36.048 -20.893 -46.650 1.00 30.42 47 THR D N 1
ATOM 10119 C CA . THR D 1 67 ? 36.850 -21.960 -47.262 1.00 30.80 47 THR D CA 1
ATOM 10120 C C . THR D 1 67 ? 36.046 -23.182 -47.712 1.00 31.64 47 THR D C 1
ATOM 10121 O O . THR D 1 67 ? 35.860 -23.365 -48.917 1.00 32.51 47 THR D O 1
ATOM 10125 N N . ALA D 1 68 ? 35.552 -24.009 -46.794 1.00 31.95 48 ALA D N 1
ATOM 10126 C CA . ALA D 1 68 ? 34.797 -25.211 -47.201 1.00 32.52 48 ALA D CA 1
ATOM 10127 C C . ALA D 1 68 ? 35.732 -26.281 -47.728 1.00 32.84 48 ALA D C 1
ATOM 10128 O O . ALA D 1 68 ? 35.399 -27.468 -47.737 1.00 33.20 48 ALA D O 1
ATOM 10130 N N . GLN D 1 69 ? 36.902 -25.850 -48.177 1.00 33.17 49 GLN D N 1
ATOM 10131 C CA . GLN D 1 69 ? 37.927 -26.752 -48.683 1.00 33.47 49 GLN D CA 1
ATOM 10132 C C . GLN D 1 69 ? 39.267 -26.035 -48.540 1.00 32.92 49 GLN D C 1
ATOM 10133 O O . GLN D 1 69 ? 39.528 -25.048 -49.217 1.00 32.87 49 GLN D O 1
ATOM 10139 N N . TRP D 1 70 ? 40.107 -26.518 -47.642 1.00 32.43 50 TRP D N 1
ATOM 10140 C CA . TRP D 1 70 ? 41.336 -25.811 -47.337 1.00 32.10 50 TRP D CA 1
ATOM 10141 C C . TRP D 1 70 ? 42.634 -26.474 -47.849 1.00 31.87 50 TRP D C 1
ATOM 10142 O O . TRP D 1 70 ? 43.660 -25.817 -47.885 1.00 32.04 50 TRP D O 1
ATOM 10153 N N . ARG D 1 71 ? 42.613 -27.754 -48.235 1.00 31.50 51 ARG D N 1
ATOM 10154 C CA . ARG D 1 71 ? 43.775 -28.365 -48.898 1.00 31.13 51 ARG D CA 1
ATOM 10155 C C . ARG D 1 71 ? 43.498 -28.478 -50.382 1.00 31.18 51 ARG D C 1
ATOM 10156 O O . ARG D 1 71 ? 42.417 -28.145 -50.860 1.00 31.22 51 ARG D O 1
ATOM 10164 N N . ARG D 1 72 ? 44.495 -28.979 -51.103 1.00 31.31 52 ARG D N 1
ATOM 10165 C CA . ARG D 1 72 ? 44.272 -29.628 -52.387 1.00 31.50 52 ARG D CA 1
ATOM 10166 C C . ARG D 1 72 ? 44.422 -31.120 -52.165 1.00 32.23 52 ARG D C 1
ATOM 10167 O O . ARG D 1 72 ? 44.827 -31.538 -51.066 1.00 32.02 52 ARG D O 1
ATOM 10175 N N . VAL D 1 73 ? 44.071 -31.900 -53.196 1.00 33.31 53 VAL D N 1
ATOM 10176 C CA . VAL D 1 73 ? 44.091 -33.365 -53.168 1.00 34.34 53 VAL D CA 1
ATOM 10177 C C . VAL D 1 73 ? 44.948 -33.928 -52.008 1.00 35.85 53 VAL D C 1
ATOM 10178 O O . VAL D 1 73 ? 44.400 -34.346 -50.970 1.00 35.75 53 VAL D O 1
ATOM 10182 N N . GLY D 1 74 ? 46.277 -33.894 -52.163 1.00 37.59 54 GLY D N 1
ATOM 10183 C CA . GLY D 1 74 ? 47.203 -34.429 -51.153 1.00 39.97 54 GLY D CA 1
ATOM 10184 C C . GLY D 1 74 ? 48.333 -33.471 -50.822 1.00 41.74 54 GLY D C 1
ATOM 10185 O O . GLY D 1 74 ? 49.508 -33.799 -50.980 1.00 41.78 54 GLY D O 1
ATOM 10186 N N . PHE D 1 75 ? 47.959 -32.270 -50.386 1.00 43.73 55 PHE D N 1
ATOM 10187 C CA . PHE D 1 75 ? 48.901 -31.262 -49.904 1.00 45.61 55 PHE D CA 1
ATOM 10188 C C . PHE D 1 75 ? 48.551 -30.984 -48.441 1.00 46.49 55 PHE D C 1
ATOM 10189 O O . PHE D 1 75 ? 47.356 -30.934 -48.076 1.00 46.79 55 PHE D O 1
ATOM 10197 N N . ASP D 1 76 ? 49.578 -30.826 -47.602 1.00 47.48 56 ASP D N 1
ATOM 10198 C CA . ASP D 1 76 ? 49.398 -30.178 -46.293 1.00 48.34 56 ASP D CA 1
ATOM 10199 C C . ASP D 1 76 ? 49.543 -28.682 -46.566 1.00 48.12 56 ASP D C 1
ATOM 10200 O O . ASP D 1 76 ? 50.645 -28.160 -46.795 1.00 48.12 56 ASP D O 1
ATOM 10205 N N . GLU D 1 77 ? 48.396 -28.015 -46.591 1.00 47.78 57 GLU D N 1
ATOM 10206 C CA . GLU D 1 77 ? 48.312 -26.666 -47.105 1.00 47.17 57 GLU D CA 1
ATOM 10207 C C . GLU D 1 77 ? 47.645 -25.845 -46.043 1.00 46.72 57 GLU D C 1
ATOM 10208 O O . GLU D 1 77 ? 48.245 -24.918 -45.515 1.00 46.77 57 GLU D O 1
ATOM 10214 N N . ASP D 1 78 ? 46.409 -26.221 -45.719 1.00 46.19 58 ASP D N 1
ATOM 10215 C CA . ASP D 1 78 ? 45.546 -25.460 -44.806 1.00 45.53 58 ASP D CA 1
ATOM 10216 C C . ASP D 1 78 ? 45.627 -23.943 -45.026 1.00 44.81 58 ASP D C 1
ATOM 10217 O O . ASP D 1 78 ? 46.432 -23.270 -44.386 1.00 44.76 58 ASP D O 1
ATOM 10222 N N . PHE D 1 79 ? 44.811 -23.402 -45.929 1.00 43.93 59 PHE D N 1
ATOM 10223 C CA . PHE D 1 79 ? 44.707 -21.943 -45.995 1.00 43.13 59 PHE D CA 1
ATOM 10224 C C . PHE D 1 79 ? 43.526 -21.361 -45.218 1.00 42.13 59 PHE D C 1
ATOM 10225 O O . PHE D 1 79 ? 42.942 -20.359 -45.605 1.00 41.82 59 PHE D O 1
ATOM 10233 N N . ARG D 1 80 ? 43.239 -22.013 -44.094 1.00 41.00 60 ARG D N 1
ATOM 10234 C CA . ARG D 1 80 ? 42.221 -21.636 -43.118 1.00 39.70 60 ARG D CA 1
ATOM 10235 C C . ARG D 1 80 ? 42.627 -20.409 -42.276 1.00 39.02 60 ARG D C 1
ATOM 10236 O O . ARG D 1 80 ? 41.798 -19.526 -42.037 1.00 38.94 60 ARG D O 1
ATOM 10244 N N . PRO D 1 81 ? 43.907 -20.334 -41.829 1.00 38.19 61 PRO D N 1
ATOM 10245 C CA . PRO D 1 81 ? 44.307 -19.203 -40.992 1.00 37.13 61 PRO D CA 1
ATOM 10246 C C . PRO D 1 81 ? 44.162 -17.858 -41.694 1.00 36.09 61 PRO D C 1
ATOM 10247 O O . PRO D 1 81 ? 43.876 -16.872 -41.037 1.00 36.02 61 PRO D O 1
ATOM 10251 N N . ARG D 1 82 ? 44.345 -17.820 -43.013 1.00 34.95 62 ARG D N 1
ATOM 10252 C CA . ARG D 1 82 ? 44.273 -16.561 -43.761 1.00 33.56 62 ARG D CA 1
ATOM 10253 C C . ARG D 1 82 ? 42.914 -16.281 -44.409 1.00 32.31 62 ARG D C 1
ATOM 10254 O O . ARG D 1 82 ? 42.557 -15.127 -44.605 1.00 31.91 62 ARG D O 1
ATOM 10262 N N . PHE D 1 83 ? 42.155 -17.328 -44.726 1.00 31.03 63 PHE D N 1
ATOM 10263 C CA . PHE D 1 83 ? 40.938 -17.173 -45.529 1.00 29.67 63 PHE D CA 1
ATOM 10264 C C . PHE D 1 83 ? 39.639 -17.679 -44.933 1.00 28.86 63 PHE D C 1
ATOM 10265 O O . PHE D 1 83 ? 38.601 -17.495 -45.539 1.00 28.90 63 PHE D O 1
ATOM 10273 N N . ALA D 1 84 ? 39.675 -18.323 -43.777 1.00 27.96 64 ALA D N 1
ATOM 10274 C CA . ALA D 1 84 ? 38.459 -18.894 -43.233 1.00 27.18 64 ALA D CA 1
ATOM 10275 C C . ALA D 1 84 ? 37.864 -18.052 -42.143 1.00 26.62 64 ALA D C 1
ATOM 10276 O O . ALA D 1 84 ? 38.571 -17.538 -41.299 1.00 26.31 64 ALA D O 1
ATOM 10278 N N . ALA D 1 85 ? 36.542 -17.928 -42.192 1.00 26.28 65 ALA D N 1
ATOM 10279 C CA . ALA D 1 85 ? 35.747 -17.324 -41.130 1.00 25.95 65 ALA D CA 1
ATOM 10280 C C . ALA D 1 85 ? 35.877 -18.187 -39.904 1.00 25.80 65 ALA D C 1
ATOM 10281 O O . ALA D 1 85 ? 35.904 -19.392 -40.008 1.00 25.97 65 ALA D O 1
ATOM 10283 N N . LYS D 1 86 ? 35.956 -17.570 -38.738 1.00 25.69 66 LYS D N 1
ATOM 10284 C CA . LYS D 1 86 ? 36.288 -18.296 -37.531 1.00 25.39 66 LYS D CA 1
ATOM 10285 C C . LYS D 1 86 ? 35.377 -17.928 -36.394 1.00 25.56 66 LYS D C 1
ATOM 10286 O O . LYS D 1 86 ? 35.025 -16.750 -36.223 1.00 25.45 66 LYS D O 1
ATOM 10292 N N . VAL D 1 87 ? 35.001 -18.937 -35.616 1.00 25.85 67 VAL D N 1
ATOM 10293 C CA . VAL D 1 87 ? 34.125 -18.735 -34.469 1.00 26.44 67 VAL D CA 1
ATOM 10294 C C . VAL D 1 87 ? 34.871 -18.078 -33.313 1.00 27.17 67 VAL D C 1
ATOM 10295 O O . VAL D 1 87 ? 35.809 -18.648 -32.767 1.00 27.26 67 VAL D O 1
ATOM 10299 N N . LEU D 1 88 ? 34.438 -16.873 -32.957 1.00 28.21 68 LEU D N 1
ATOM 10300 C CA . LEU D 1 88 ? 34.985 -16.150 -31.826 1.00 29.34 68 LEU D CA 1
ATOM 10301 C C . LEU D 1 88 ? 34.316 -16.576 -30.532 1.00 30.69 68 LEU D C 1
ATOM 10302 O O . LEU D 1 88 ? 34.980 -16.715 -29.505 1.00 31.00 68 LEU D O 1
ATOM 10307 N N . GLU D 1 89 ? 33.007 -16.793 -30.588 1.00 32.19 69 GLU D N 1
ATOM 10308 C CA . GLU D 1 89 ? 32.224 -16.982 -29.382 1.00 33.94 69 GLU D CA 1
ATOM 10309 C C . GLU D 1 89 ? 30.901 -17.691 -29.703 1.00 33.93 69 GLU D C 1
ATOM 10310 O O . GLU D 1 89 ? 30.228 -17.335 -30.656 1.00 33.93 69 GLU D O 1
ATOM 10316 N N . LEU D 1 90 ? 30.557 -18.715 -28.920 1.00 34.52 70 LEU D N 1
ATOM 10317 C CA . LEU D 1 90 ? 29.366 -19.557 -29.170 1.00 34.97 70 LEU D CA 1
ATOM 10318 C C . LEU D 1 90 ? 28.614 -19.967 -27.903 1.00 35.80 70 LEU D C 1
ATOM 10319 O O . LEU D 1 90 ? 29.212 -20.269 -26.880 1.00 35.89 70 LEU D O 1
ATOM 10324 N N . SER D 1 91 ? 27.295 -20.032 -28.022 1.00 37.05 71 SER D N 1
ATOM 10325 C CA . SER D 1 91 ? 26.383 -20.170 -26.901 1.00 38.24 71 SER D CA 1
ATOM 10326 C C . SER D 1 91 ? 25.215 -20.980 -27.429 1.00 39.11 71 SER D C 1
ATOM 10327 O O . SER D 1 91 ? 24.639 -20.619 -28.447 1.00 39.40 71 SER D O 1
ATOM 10330 N N . ALA D 1 92 ? 24.875 -22.080 -26.766 1.00 40.45 72 ALA D N 1
ATOM 10331 C CA . ALA D 1 92 ? 23.836 -22.997 -27.273 1.00 41.77 72 ALA D CA 1
ATOM 10332 C C . ALA D 1 92 ? 23.085 -23.723 -26.171 1.00 43.01 72 ALA D C 1
ATOM 10333 O O . ALA D 1 92 ? 23.689 -24.397 -25.350 1.00 43.33 72 ALA D O 1
ATOM 10335 N N . GLU D 1 93 ? 21.764 -23.595 -26.167 1.00 44.63 73 GLU D N 1
ATOM 10336 C CA . GLU D 1 93 ? 20.917 -24.190 -25.136 1.00 46.40 73 GLU D CA 1
ATOM 10337 C C . GLU D 1 93 ? 19.924 -25.143 -25.811 1.00 46.66 73 GLU D C 1
ATOM 10338 O O . GLU D 1 93 ? 19.489 -24.886 -26.926 1.00 46.73 73 GLU D O 1
ATOM 10344 N N . PRO D 1 94 ? 19.588 -26.262 -25.158 1.00 47.11 74 PRO D N 1
ATOM 10345 C CA . PRO D 1 94 ? 18.749 -27.229 -25.840 1.00 47.44 74 PRO D CA 1
ATOM 10346 C C . PRO D 1 94 ? 17.316 -26.757 -25.970 1.00 47.70 74 PRO D C 1
ATOM 10347 O O . PRO D 1 94 ? 16.870 -25.940 -25.180 1.00 47.94 74 PRO D O 1
ATOM 10351 N N . ARG D 1 95 ? 16.611 -27.265 -26.974 1.00 47.95 75 ARG D N 1
ATOM 10352 C CA . ARG D 1 95 ? 15.159 -27.080 -27.090 1.00 48.22 75 ARG D CA 1
ATOM 10353 C C . ARG D 1 95 ? 14.436 -28.338 -27.576 1.00 47.91 75 ARG D C 1
ATOM 10354 O O . ARG D 1 95 ? 14.391 -28.618 -28.763 1.00 47.59 75 ARG D O 1
ATOM 10362 N N . PRO D 1 96 ? 13.858 -29.099 -26.637 1.00 47.91 76 PRO D N 1
ATOM 10363 C CA . PRO D 1 96 ? 13.290 -30.415 -26.909 1.00 47.77 76 PRO D CA 1
ATOM 10364 C C . PRO D 1 96 ? 12.063 -30.360 -27.809 1.00 47.54 76 PRO D C 1
ATOM 10365 O O . PRO D 1 96 ? 11.687 -31.366 -28.391 1.00 47.57 76 PRO D O 1
ATOM 10369 N N . SER D 1 97 ? 11.447 -29.191 -27.917 1.00 47.32 77 SER D N 1
ATOM 10370 C CA . SER D 1 97 ? 10.276 -29.011 -28.767 1.00 46.95 77 SER D CA 1
ATOM 10371 C C . SER D 1 97 ? 10.571 -29.169 -30.253 1.00 46.80 77 SER D C 1
ATOM 10372 O O . SER D 1 97 ? 9.660 -29.414 -31.025 1.00 47.02 77 SER D O 1
ATOM 10375 N N . GLY D 1 98 ? 11.832 -29.024 -30.654 1.00 46.49 78 GLY D N 1
ATOM 10376 C CA . GLY D 1 98 ? 12.201 -29.017 -32.073 1.00 45.86 78 GLY D CA 1
ATOM 10377 C C . GLY D 1 98 ? 12.370 -27.596 -32.571 1.00 45.61 78 GLY D C 1
ATOM 10378 O O . GLY D 1 98 ? 12.593 -26.692 -31.778 1.00 45.72 78 GLY D O 1
ATOM 10379 N N . PHE D 1 99 ? 12.260 -27.385 -33.878 1.00 45.45 79 PHE D N 1
ATOM 10380 C CA . PHE D 1 99 ? 12.426 -26.051 -34.447 1.00 45.50 79 PHE D CA 1
ATOM 10381 C C . PHE D 1 99 ? 11.233 -25.138 -34.168 1.00 46.37 79 PHE D C 1
ATOM 10382 O O . PHE D 1 99 ? 10.129 -25.625 -33.978 1.00 46.52 79 PHE D O 1
ATOM 10390 N N . SER D 1 100 ? 11.462 -23.822 -34.141 1.00 47.54 80 SER D N 1
ATOM 10391 C CA . SER D 1 100 ? 10.419 -22.822 -33.834 1.00 48.88 80 SER D CA 1
ATOM 10392 C C . SER D 1 100 ? 9.196 -22.918 -34.726 1.00 50.11 80 SER D C 1
ATOM 10393 O O . SER D 1 100 ? 8.085 -23.124 -34.242 1.00 50.22 80 SER D O 1
ATOM 10396 N N . VAL D 1 101 ? 9.422 -22.728 -36.026 1.00 51.89 81 VAL D N 1
ATOM 10397 C CA . VAL D 1 101 ? 8.418 -22.934 -37.074 1.00 53.58 81 VAL D CA 1
ATOM 10398 C C . VAL D 1 101 ? 8.624 -24.326 -37.682 1.00 54.79 81 VAL D C 1
ATOM 10399 O O . VAL D 1 101 ? 9.743 -24.834 -37.685 1.00 54.75 81 VAL D O 1
ATOM 10403 N N . PRO D 1 102 ? 7.543 -24.976 -38.161 1.00 56.28 82 PRO D N 1
ATOM 10404 C CA . PRO D 1 102 ? 7.815 -26.223 -38.868 1.00 57.48 82 PRO D CA 1
ATOM 10405 C C . PRO D 1 102 ? 8.611 -25.960 -40.140 1.00 58.75 82 PRO D C 1
ATOM 10406 O O . PRO D 1 102 ? 8.330 -25.003 -40.863 1.00 58.69 82 PRO D O 1
ATOM 10410 N N . VAL D 1 103 ? 9.633 -26.781 -40.363 1.00 60.41 83 VAL D N 1
ATOM 10411 C CA . VAL D 1 103 ? 10.416 -26.760 -41.601 1.00 62.11 83 VAL D CA 1
ATOM 10412 C C . VAL D 1 103 ? 10.656 -28.218 -42.026 1.00 63.22 83 VAL D C 1
ATOM 10413 O O . VAL D 1 103 ? 9.781 -29.063 -41.835 1.00 63.48 83 VAL D O 1
ATOM 10417 N N . GLU D 1 104 ? 11.829 -28.508 -42.592 1.00 64.75 84 GLU D N 1
ATOM 10418 C CA . GLU D 1 104 ? 12.224 -29.868 -42.985 1.00 66.28 84 GLU D CA 1
ATOM 10419 C C . GLU D 1 104 ? 13.742 -29.956 -43.005 1.00 66.80 84 GLU D C 1
ATOM 10420 O O . GLU D 1 104 ? 14.411 -29.054 -43.540 1.00 66.92 84 GLU D O 1
ATOM 10426 N N . CYS D 1 105 ? 14.300 -31.020 -42.430 1.00 67.55 85 CYS D N 1
ATOM 10427 C CA . CYS D 1 105 ? 15.759 -31.032 -42.258 1.00 67.96 85 CYS D CA 1
ATOM 10428 C C . CYS D 1 105 ? 16.580 -32.287 -42.604 1.00 68.09 85 CYS D C 1
ATOM 10429 O O . CYS D 1 105 ? 16.097 -33.436 -42.553 1.00 67.89 85 CYS D O 1
ATOM 10432 N N . ALA D 1 106 ? 17.848 -31.995 -42.932 1.00 68.14 86 ALA D N 1
ATOM 10433 C CA . ALA D 1 106 ? 18.915 -32.962 -43.222 1.00 67.87 86 ALA D CA 1
ATOM 10434 C C . ALA D 1 106 ? 19.533 -33.646 -41.978 1.00 67.52 86 ALA D C 1
ATOM 10435 O O . ALA D 1 106 ? 20.606 -34.265 -42.093 1.00 67.74 86 ALA D O 1
ATOM 10437 N N . ALA D 1 107 ? 18.884 -33.536 -40.808 1.00 66.64 87 ALA D N 1
ATOM 10438 C CA . ALA D 1 107 ? 19.401 -34.158 -39.572 1.00 65.53 87 ALA D CA 1
ATOM 10439 C C . ALA D 1 107 ? 18.326 -34.564 -38.553 1.00 64.55 87 ALA D C 1
ATOM 10440 O O . ALA D 1 107 ? 17.175 -34.117 -38.637 1.00 64.54 87 ALA D O 1
ATOM 10442 N N . ARG D 1 108 ? 18.725 -35.423 -37.608 1.00 63.08 88 ARG D N 1
ATOM 10443 C CA . ARG D 1 108 ? 17.885 -35.843 -36.472 1.00 61.56 88 ARG D CA 1
ATOM 10444 C C . ARG D 1 108 ? 18.495 -35.494 -35.102 1.00 60.17 88 ARG D C 1
ATOM 10445 O O . ARG D 1 108 ? 19.347 -34.598 -34.991 1.00 60.18 88 ARG D O 1
ATOM 10453 N N . GLY D 1 109 ? 18.051 -36.215 -34.063 1.00 58.28 89 GLY D N 1
ATOM 10454 C CA . GLY D 1 109 ? 18.552 -36.034 -32.686 1.00 55.57 89 GLY D CA 1
ATOM 10455 C C . GLY D 1 109 ? 18.114 -34.724 -32.042 1.00 53.30 89 GLY D C 1
ATOM 10456 O O . GLY D 1 109 ? 17.073 -34.172 -32.405 1.00 53.55 89 GLY D O 1
ATOM 10457 N N . PRO D 1 110 ? 18.903 -34.210 -31.083 1.00 51.15 90 PRO D N 1
ATOM 10458 C CA . PRO D 1 110 ? 18.506 -32.986 -30.389 1.00 49.21 90 PRO D CA 1
ATOM 10459 C C . PRO D 1 110 ? 18.511 -31.746 -31.311 1.00 47.01 90 PRO D C 1
ATOM 10460 O O . PRO D 1 110 ? 19.182 -31.761 -32.343 1.00 46.90 90 PRO D O 1
ATOM 10464 N N . VAL D 1 111 ? 17.742 -30.717 -30.946 1.00 44.10 91 VAL D N 1
ATOM 10465 C CA . VAL D 1 111 ? 17.780 -29.420 -31.606 1.00 41.25 91 VAL D CA 1
ATOM 10466 C C . VAL D 1 111 ? 18.227 -28.375 -30.586 1.00 39.76 91 VAL D C 1
ATOM 10467 O O . VAL D 1 111 ? 17.671 -28.312 -29.486 1.00 39.80 91 VAL D O 1
ATOM 10471 N N . HIS D 1 112 ? 19.219 -27.562 -30.946 1.00 37.59 92 HIS D N 1
ATOM 10472 C CA . HIS D 1 112 ? 19.717 -26.503 -30.074 1.00 35.59 92 HIS D CA 1
ATOM 10473 C C . HIS D 1 112 ? 19.418 -25.116 -30.621 1.00 34.47 92 HIS D C 1
ATOM 10474 O O . HIS D 1 112 ? 19.278 -24.944 -31.825 1.00 34.19 92 HIS D O 1
ATOM 10481 N N . ALA D 1 113 ? 19.308 -24.133 -29.734 1.00 33.15 93 ALA D N 1
ATOM 10482 C CA . ALA D 1 113 ? 19.173 -22.750 -30.137 1.00 32.05 93 ALA D CA 1
ATOM 10483 C C . ALA D 1 113 ? 20.525 -22.078 -29.879 1.00 31.58 93 ALA D C 1
ATOM 10484 O O . ALA D 1 113 ? 21.063 -22.201 -28.780 1.00 31.58 93 ALA D O 1
ATOM 10486 N N . CYS D 1 114 ? 21.090 -21.393 -30.880 1.00 30.83 94 CYS D N 1
ATOM 10487 C CA . CYS D 1 114 ? 22.450 -20.873 -30.761 1.00 30.48 94 CYS D CA 1
ATOM 10488 C C . CYS D 1 114 ? 22.660 -19.419 -31.063 1.00 30.16 94 CYS D C 1
ATOM 10489 O O . CYS D 1 114 ? 21.876 -18.805 -31.783 1.00 30.28 94 CYS D O 1
ATOM 10492 N N . ARG D 1 115 ? 23.754 -18.893 -30.506 1.00 29.69 95 ARG D N 1
ATOM 10493 C CA . ARG D 1 115 ? 24.192 -17.527 -30.717 1.00 29.28 95 ARG D CA 1
ATOM 10494 C C . ARG D 1 115 ? 25.681 -17.585 -30.981 1.00 28.24 95 ARG D C 1
ATOM 10495 O O . ARG D 1 115 ? 26.430 -18.079 -30.142 1.00 28.12 95 ARG D O 1
ATOM 10503 N N . VAL D 1 116 ? 26.099 -17.091 -32.153 1.00 27.14 96 VAL D N 1
ATOM 10504 C CA . VAL D 1 116 ? 27.502 -17.106 -32.564 1.00 26.05 96 VAL D CA 1
ATOM 10505 C C . VAL D 1 116 ? 28.009 -15.739 -32.975 1.00 25.49 96 VAL D C 1
ATOM 10506 O O . VAL D 1 116 ? 27.284 -14.975 -33.587 1.00 25.53 96 VAL D O 1
ATOM 10510 N N . THR D 1 117 ? 29.261 -15.445 -32.637 1.00 24.87 97 THR D N 1
ATOM 10511 C CA . THR D 1 117 ? 29.981 -14.331 -33.228 1.00 24.52 97 THR D CA 1
ATOM 10512 C C . THR D 1 117 ? 31.084 -14.918 -34.092 1.00 24.03 97 THR D C 1
ATOM 10513 O O . THR D 1 117 ? 31.935 -15.640 -33.591 1.00 23.96 97 THR D O 1
ATOM 10517 N N . ILE D 1 118 ? 31.036 -14.626 -35.389 1.00 23.48 98 ILE D N 1
ATOM 10518 C CA . ILE D 1 118 ? 31.988 -15.160 -36.339 1.00 22.95 98 ILE D CA 1
ATOM 10519 C C . ILE D 1 118 ? 32.787 -14.009 -36.892 1.00 23.00 98 ILE D C 1
ATOM 10520 O O . ILE D 1 118 ? 32.224 -12.963 -37.256 1.00 23.02 98 ILE D O 1
ATOM 10525 N N . ALA D 1 119 ? 34.101 -14.206 -36.951 1.00 22.79 99 ALA D N 1
ATOM 10526 C CA . ALA D 1 119 ? 35.000 -13.230 -37.543 1.00 22.90 99 ALA D CA 1
ATOM 10527 C C . ALA D 1 119 ? 35.330 -13.642 -38.971 1.00 23.07 99 ALA D C 1
ATOM 10528 O O . ALA D 1 119 ? 35.954 -14.663 -39.162 1.00 23.26 99 ALA D O 1
ATOM 10530 N N . HIS D 1 120 ? 34.911 -12.858 -39.960 1.00 23.29 100 HIS D N 1
ATOM 10531 C CA . HIS D 1 120 ? 35.062 -13.224 -41.356 1.00 23.51 100 HIS D CA 1
ATOM 10532 C C . HIS D 1 120 ? 36.153 -12.349 -41.958 1.00 23.74 100 HIS D C 1
ATOM 10533 O O . HIS D 1 120 ? 36.039 -11.134 -41.894 1.00 24.08 100 HIS D O 1
ATOM 10540 N N . PRO D 1 121 ? 37.213 -12.950 -42.537 1.00 23.80 101 PRO D N 1
ATOM 10541 C CA . PRO D 1 121 ? 38.284 -12.151 -43.128 1.00 24.04 101 PRO D CA 1
ATOM 10542 C C . PRO D 1 121 ? 37.800 -11.409 -44.381 1.00 24.35 101 PRO D C 1
ATOM 10543 O O . PRO D 1 121 ? 37.386 -12.043 -45.344 1.00 24.54 101 PRO D O 1
ATOM 10547 N N . HIS D 1 122 ? 37.851 -10.079 -44.354 1.00 24.57 102 HIS D N 1
ATOM 10548 C CA . HIS D 1 122 ? 37.292 -9.247 -45.426 1.00 24.69 102 HIS D CA 1
ATOM 10549 C C . HIS D 1 122 ? 38.208 -9.153 -46.649 1.00 24.79 102 HIS D C 1
ATOM 10550 O O . HIS D 1 122 ? 37.779 -8.722 -47.718 1.00 24.94 102 HIS D O 1
ATOM 10557 N N . GLY D 1 123 ? 39.461 -9.562 -46.487 1.00 24.86 103 GLY D N 1
ATOM 10558 C CA . GLY D 1 123 ? 40.365 -9.720 -47.612 1.00 24.96 103 GLY D CA 1
ATOM 10559 C C . GLY D 1 123 ? 39.772 -10.634 -48.656 1.00 25.07 103 GLY D C 1
ATOM 10560 O O . GLY D 1 123 ? 40.150 -10.570 -49.805 1.00 25.08 103 GLY D O 1
ATOM 10561 N N . ASN D 1 124 ? 38.826 -11.468 -48.244 1.00 25.38 104 ASN D N 1
ATOM 10562 C CA . ASN D 1 124 ? 38.113 -12.371 -49.133 1.00 25.89 104 ASN D CA 1
ATOM 10563 C C . ASN D 1 124 ? 37.280 -11.701 -50.219 1.00 26.41 104 ASN D C 1
ATOM 10564 O O . ASN D 1 124 ? 37.135 -12.257 -51.306 1.00 26.91 104 ASN D O 1
ATOM 10569 N N . PHE D 1 125 ? 36.710 -10.537 -49.943 1.00 26.81 105 PHE D N 1
ATOM 10570 C CA . PHE D 1 125 ? 35.889 -9.879 -50.957 1.00 27.53 105 PHE D CA 1
ATOM 10571 C C . PHE D 1 125 ? 36.306 -8.446 -51.299 1.00 28.54 105 PHE D C 1
ATOM 10572 O O . PHE D 1 125 ? 35.933 -7.912 -52.360 1.00 29.06 105 PHE D O 1
ATOM 10580 N N . GLY D 1 126 ? 37.080 -7.827 -50.409 1.00 29.21 106 GLY D N 1
ATOM 10581 C CA . GLY D 1 126 ? 37.427 -6.413 -50.537 1.00 29.80 106 GLY D CA 1
ATOM 10582 C C . GLY D 1 126 ? 36.232 -5.521 -50.227 1.00 30.36 106 GLY D C 1
ATOM 10583 O O . GLY D 1 126 ? 35.179 -6.009 -49.800 1.00 30.29 106 GLY D O 1
ATOM 10584 N N . ALA D 1 127 ? 36.383 -4.219 -50.475 1.00 30.86 107 ALA D N 1
ATOM 10585 C CA . ALA D 1 127 ? 35.378 -3.230 -50.102 1.00 31.22 107 ALA D CA 1
ATOM 10586 C C . ALA D 1 127 ? 34.292 -2.980 -51.180 1.00 31.72 107 ALA D C 1
ATOM 10587 O O . ALA D 1 127 ? 34.135 -1.863 -51.686 1.00 31.94 107 ALA D O 1
ATOM 10589 N N . LYS D 1 128 ? 33.535 -4.022 -51.522 1.00 32.11 108 LYS D N 1
ATOM 10590 C CA . LYS D 1 128 ? 32.434 -3.907 -52.490 1.00 32.44 108 LYS D CA 1
ATOM 10591 C C . LYS D 1 128 ? 31.165 -4.465 -51.875 1.00 32.72 108 LYS D C 1
ATOM 10592 O O . LYS D 1 128 ? 31.179 -5.574 -51.336 1.00 33.16 108 LYS D O 1
ATOM 10598 N N . ILE D 1 129 ? 30.074 -3.709 -51.944 1.00 32.84 109 ILE D N 1
ATOM 10599 C CA . ILE D 1 129 ? 28.820 -4.155 -51.340 1.00 33.29 109 ILE D CA 1
ATOM 10600 C C . ILE D 1 129 ? 28.297 -5.531 -51.856 1.00 33.28 109 ILE D C 1
ATOM 10601 O O . ILE D 1 129 ? 28.048 -6.425 -51.019 1.00 33.08 109 ILE D O 1
ATOM 10606 N N . PRO D 1 130 ? 28.136 -5.720 -53.208 1.00 33.19 110 PRO D N 1
ATOM 10607 C CA . PRO D 1 130 ? 27.633 -7.019 -53.701 1.00 33.07 110 PRO D CA 1
ATOM 10608 C C . PRO D 1 130 ? 28.410 -8.240 -53.179 1.00 33.18 110 PRO D C 1
ATOM 10609 O O . PRO D 1 130 ? 27.783 -9.201 -52.724 1.00 33.46 110 PRO D O 1
ATOM 10613 N N . ASN D 1 131 ? 29.745 -8.188 -53.206 1.00 32.98 111 ASN D N 1
ATOM 10614 C CA . ASN D 1 131 ? 30.577 -9.283 -52.693 1.00 32.95 111 ASN D CA 1
ATOM 10615 C C . ASN D 1 131 ? 30.488 -9.515 -51.200 1.00 32.79 111 ASN D C 1
ATOM 10616 O O . ASN D 1 131 ? 30.594 -10.647 -50.721 1.00 32.74 111 ASN D O 1
ATOM 10621 N N . LEU D 1 132 ? 30.311 -8.430 -50.465 1.00 32.68 112 LEU D N 1
ATOM 10622 C CA . LEU D 1 132 ? 30.099 -8.516 -49.035 1.00 32.60 112 LEU D CA 1
ATOM 10623 C C . LEU D 1 132 ? 28.855 -9.363 -48.729 1.00 32.52 112 LEU D C 1
ATOM 10624 O O . LEU D 1 132 ? 28.969 -10.425 -48.097 1.00 32.40 112 LEU D O 1
ATOM 10629 N N . LEU D 1 133 ? 27.695 -8.902 -49.206 1.00 32.40 113 LEU D N 1
ATOM 10630 C CA . LEU D 1 133 ? 26.442 -9.636 -49.073 1.00 32.39 113 LEU D CA 1
ATOM 10631 C C . LEU D 1 133 ? 26.575 -11.100 -49.454 1.00 32.54 113 LEU D C 1
ATOM 10632 O O . LEU D 1 133 ? 26.285 -11.972 -48.648 1.00 32.75 113 LEU D O 1
ATOM 10637 N N . SER D 1 134 ? 27.042 -11.373 -50.663 1.00 32.74 114 SER D N 1
ATOM 10638 C CA . SER D 1 134 ? 27.069 -12.747 -51.152 1.00 33.23 114 SER D CA 1
ATOM 10639 C C . SER D 1 134 ? 28.057 -13.643 -50.422 1.00 33.69 114 SER D C 1
ATOM 10640 O O . SER D 1 134 ? 28.258 -14.801 -50.814 1.00 34.06 114 SER D O 1
ATOM 10643 N N . ALA D 1 135 ? 28.662 -13.107 -49.360 1.00 34.10 115 ALA D N 1
ATOM 10644 C CA . ALA D 1 135 ? 29.530 -13.885 -48.473 1.00 34.34 115 ALA D CA 1
ATOM 10645 C C . ALA D 1 135 ? 28.849 -14.054 -47.140 1.00 34.61 115 ALA D C 1
ATOM 10646 O O . ALA D 1 135 ? 28.577 -15.168 -46.709 1.00 34.67 115 ALA D O 1
ATOM 10648 N N . VAL D 1 136 ? 28.550 -12.928 -46.507 1.00 35.12 116 VAL D N 1
ATOM 10649 C CA . VAL D 1 136 ? 27.917 -12.917 -45.194 1.00 35.52 116 VAL D CA 1
ATOM 10650 C C . VAL D 1 136 ? 26.436 -13.263 -45.215 1.00 36.05 116 VAL D C 1
ATOM 10651 O O . VAL D 1 136 ? 25.818 -13.299 -44.163 1.00 36.28 116 VAL D O 1
ATOM 10655 N N . CYS D 1 137 ? 25.862 -13.498 -46.397 1.00 36.80 117 CYS D N 1
ATOM 10656 C CA . CYS D 1 137 ? 24.548 -14.185 -46.494 1.00 37.68 117 CYS D CA 1
ATOM 10657 C C . CYS D 1 137 ? 24.179 -14.752 -47.867 1.00 37.27 117 CYS D C 1
ATOM 10658 O O . CYS D 1 137 ? 23.093 -14.488 -48.393 1.00 37.07 117 CYS D O 1
ATOM 10661 N N . GLY D 1 138 ? 25.096 -15.541 -48.414 1.00 37.26 118 GLY D N 1
ATOM 10662 C CA . GLY D 1 138 ? 24.827 -16.337 -49.598 1.00 37.52 118 GLY D CA 1
ATOM 10663 C C . GLY D 1 138 ? 24.604 -17.784 -49.196 1.00 37.65 118 GLY D C 1
ATOM 10664 O O . GLY D 1 138 ? 24.170 -18.052 -48.074 1.00 37.64 118 GLY D O 1
ATOM 10665 N N . GLU D 1 139 ? 24.913 -18.710 -50.107 1.00 37.63 119 GLU D N 1
ATOM 10666 C CA . GLU D 1 139 ? 24.848 -20.147 -49.845 1.00 37.83 119 GLU D CA 1
ATOM 10667 C C . GLU D 1 139 ? 25.346 -20.486 -48.461 1.00 36.86 119 GLU D C 1
ATOM 10668 O O . GLU D 1 139 ? 24.638 -21.118 -47.691 1.00 37.08 119 GLU D O 1
ATOM 10674 N N . GLY D 1 140 ? 26.558 -20.051 -48.141 1.00 35.89 120 GLY D N 1
ATOM 10675 C CA . GLY D 1 140 ? 27.190 -20.391 -46.865 1.00 34.67 120 GLY D CA 1
ATOM 10676 C C . GLY D 1 140 ? 26.262 -20.404 -45.661 1.00 33.60 120 GLY D C 1
ATOM 10677 O O . GLY D 1 140 ? 26.162 -21.402 -44.930 1.00 33.45 120 GLY D O 1
ATOM 10678 N N . VAL D 1 141 ? 25.568 -19.284 -45.494 1.00 32.44 121 VAL D N 1
ATOM 10679 C CA . VAL D 1 141 ? 24.714 -19.015 -44.344 1.00 31.24 121 VAL D CA 1
ATOM 10680 C C . VAL D 1 141 ? 23.389 -19.800 -44.364 1.00 30.67 121 VAL D C 1
ATOM 10681 O O . VAL D 1 141 ? 23.036 -20.430 -43.367 1.00 30.91 121 VAL D O 1
ATOM 10685 N N . PHE D 1 142 ? 22.663 -19.767 -45.484 1.00 29.46 122 PHE D N 1
ATOM 10686 C CA . PHE D 1 142 ? 21.295 -20.292 -45.509 1.00 28.20 122 PHE D CA 1
ATOM 10687 C C . PHE D 1 142 ? 21.163 -21.778 -45.848 1.00 27.83 122 PHE D C 1
ATOM 10688 O O . PHE D 1 142 ? 20.124 -22.385 -45.600 1.00 27.73 122 PHE D O 1
ATOM 10696 N N . PHE D 1 143 ? 22.218 -22.359 -46.398 1.00 27.40 123 PHE D N 1
ATOM 10697 C CA . PHE D 1 143 ? 22.169 -23.740 -46.833 1.00 27.19 123 PHE D CA 1
ATOM 10698 C C . PHE D 1 143 ? 23.281 -24.516 -46.182 1.00 27.73 123 PHE D C 1
ATOM 10699 O O . PHE D 1 143 ? 23.716 -25.563 -46.695 1.00 27.88 123 PHE D O 1
ATOM 10707 N N . SER D 1 144 ? 23.725 -23.994 -45.037 1.00 28.25 124 SER D N 1
ATOM 10708 C CA . SER D 1 144 ? 24.663 -24.694 -44.177 1.00 28.78 124 SER D CA 1
ATOM 10709 C C . SER D 1 144 ? 23.990 -25.985 -43.703 1.00 28.88 124 SER D C 1
ATOM 10710 O O . SER D 1 144 ? 22.795 -25.984 -43.404 1.00 29.00 124 SER D O 1
ATOM 10713 N N . PRO D 1 145 ? 24.749 -27.091 -43.611 1.00 29.10 125 PRO D N 1
ATOM 10714 C CA . PRO D 1 145 ? 24.074 -28.391 -43.403 1.00 28.94 125 PRO D CA 1
ATOM 10715 C C . PRO D 1 145 ? 23.494 -28.523 -41.993 1.00 28.54 125 PRO D C 1
ATOM 10716 O O . PRO D 1 145 ? 24.204 -28.282 -41.008 1.00 28.40 125 PRO D O 1
ATOM 10720 N N . GLY D 1 146 ? 22.208 -28.875 -41.920 1.00 28.14 126 GLY D N 1
ATOM 10721 C CA . GLY D 1 146 ? 21.499 -29.028 -40.640 1.00 27.39 126 GLY D CA 1
ATOM 10722 C C . GLY D 1 146 ? 21.149 -27.761 -39.863 1.00 26.70 126 GLY D C 1
ATOM 10723 O O . GLY D 1 146 ? 20.779 -27.852 -38.685 1.00 26.45 126 GLY D O 1
ATOM 10724 N N . ILE D 1 147 ? 21.268 -26.592 -40.512 1.00 25.94 127 ILE D N 1
ATOM 10725 C CA . ILE D 1 147 ? 20.901 -25.299 -39.904 1.00 25.21 127 ILE D CA 1
ATOM 10726 C C . ILE D 1 147 ? 19.800 -24.592 -40.696 1.00 24.70 127 ILE D C 1
ATOM 10727 O O . ILE D 1 147 ? 20.103 -23.657 -41.433 1.00 24.55 127 ILE D O 1
ATOM 10732 N N . PRO D 1 148 ? 18.523 -25.018 -40.524 1.00 24.26 128 PRO D N 1
ATOM 10733 C CA . PRO D 1 148 ? 17.360 -24.558 -41.280 1.00 23.73 128 PRO D CA 1
ATOM 10734 C C . PRO D 1 148 ? 16.981 -23.115 -41.019 1.00 23.36 128 PRO D C 1
ATOM 10735 O O . PRO D 1 148 ? 16.655 -22.405 -41.969 1.00 23.21 128 PRO D O 1
ATOM 10739 N N . LEU D 1 149 ? 17.009 -22.699 -39.747 1.00 22.99 129 LEU D N 1
ATOM 10740 C CA . LEU D 1 149 ? 16.618 -21.332 -39.347 1.00 22.50 129 LEU D CA 1
ATOM 10741 C C . LEU D 1 149 ? 17.832 -20.552 -38.880 1.00 22.23 129 LEU D C 1
ATOM 10742 O O . LEU D 1 149 ? 18.571 -21.016 -38.023 1.00 22.33 129 LEU D O 1
ATOM 10747 N N . ILE D 1 150 ? 18.051 -19.384 -39.466 1.00 21.84 130 ILE D N 1
ATOM 10748 C CA . ILE D 1 150 ? 19.195 -18.571 -39.101 1.00 21.75 130 ILE D CA 1
ATOM 10749 C C . ILE D 1 150 ? 18.920 -17.079 -39.337 1.00 21.95 130 ILE D C 1
ATOM 10750 O O . ILE D 1 150 ? 18.215 -16.705 -40.274 1.00 21.84 130 ILE D O 1
ATOM 10755 N N . ARG D 1 151 ? 19.455 -16.235 -38.466 1.00 22.25 131 ARG D N 1
ATOM 10756 C CA . ARG D 1 151 ? 19.244 -14.796 -38.585 1.00 22.88 131 ARG D CA 1
ATOM 10757 C C . ARG D 1 151 ? 20.522 -13.984 -38.284 1.00 23.18 131 ARG D C 1
ATOM 10758 O O . ARG D 1 151 ? 21.141 -14.131 -37.216 1.00 23.56 131 ARG D O 1
ATOM 10766 N N . LEU D 1 152 ? 20.921 -13.152 -39.241 1.00 22.96 132 LEU D N 1
ATOM 10767 C CA . LEU D 1 152 ? 22.044 -12.291 -39.045 1.00 22.92 132 LEU D CA 1
ATOM 10768 C C . LEU D 1 152 ? 21.530 -11.107 -38.235 1.00 23.65 132 LEU D C 1
ATOM 10769 O O . LEU D 1 152 ? 20.607 -10.412 -38.664 1.00 24.09 132 LEU D O 1
ATOM 10774 N N . GLN D 1 153 ? 22.121 -10.904 -37.058 1.00 24.11 133 GLN D N 1
ATOM 10775 C CA . GLN D 1 153 ? 21.692 -9.888 -36.102 1.00 24.59 133 GLN D CA 1
ATOM 10776 C C . GLN D 1 153 ? 22.491 -8.584 -36.177 1.00 25.41 133 GLN D C 1
ATOM 10777 O O . GLN D 1 153 ? 21.934 -7.505 -35.951 1.00 25.78 133 GLN D O 1
ATOM 10783 N N . ASP D 1 154 ? 23.787 -8.670 -36.487 1.00 26.30 134 ASP D N 1
ATOM 10784 C CA . ASP D 1 154 ? 24.636 -7.476 -36.571 1.00 27.06 134 ASP D CA 1
ATOM 10785 C C . ASP D 1 154 ? 25.946 -7.706 -37.357 1.00 27.29 134 ASP D C 1
ATOM 10786 O O . ASP D 1 154 ? 26.483 -8.832 -37.365 1.00 27.70 134 ASP D O 1
ATOM 10791 N N . ILE D 1 155 ? 26.438 -6.660 -38.028 1.00 27.14 135 ILE D N 1
ATOM 10792 C CA . ILE D 1 155 ? 27.802 -6.651 -38.554 1.00 27.46 135 ILE D CA 1
ATOM 10793 C C . ILE D 1 155 ? 28.571 -5.560 -37.803 1.00 27.86 135 ILE D C 1
ATOM 10794 O O . ILE D 1 155 ? 27.982 -4.580 -37.371 1.00 28.20 135 ILE D O 1
ATOM 10799 N N . ARG D 1 156 ? 29.879 -5.732 -37.642 1.00 28.23 136 ARG D N 1
ATOM 10800 C CA . ARG D 1 156 ? 30.771 -4.667 -37.165 1.00 28.53 136 ARG D CA 1
ATOM 10801 C C . ARG D 1 156 ? 31.985 -4.577 -38.084 1.00 28.59 136 ARG D C 1
ATOM 10802 O O . ARG D 1 156 ? 32.591 -5.603 -38.416 1.00 28.73 136 ARG D O 1
ATOM 10810 N N . PHE D 1 157 ? 32.368 -3.373 -38.479 1.00 28.79 137 PHE D N 1
ATOM 10811 C CA . PHE D 1 157 ? 33.495 -3.237 -39.397 1.00 29.22 137 PHE D CA 1
ATOM 10812 C C . PHE D 1 157 ? 34.715 -2.613 -38.696 1.00 29.69 137 PHE D C 1
ATOM 10813 O O . PHE D 1 157 ? 34.558 -1.796 -37.821 1.00 30.07 137 PHE D O 1
ATOM 10821 N N . PRO D 1 158 ? 35.935 -3.000 -39.064 1.00 30.17 138 PRO D N 1
ATOM 10822 C CA . PRO D 1 158 ? 37.071 -2.263 -38.550 1.00 30.89 138 PRO D CA 1
ATOM 10823 C C . PRO D 1 158 ? 37.314 -0.958 -39.330 1.00 32.04 138 PRO D C 1
ATOM 10824 O O . PRO D 1 158 ? 36.915 -0.863 -40.495 1.00 32.45 138 PRO D O 1
ATOM 10828 N N . GLU D 1 159 ? 37.978 0.026 -38.708 1.00 33.14 139 GLU D N 1
ATOM 10829 C CA . GLU D 1 159 ? 38.368 1.298 -39.376 1.00 34.22 139 GLU D CA 1
ATOM 10830 C C . GLU D 1 159 ? 38.967 1.090 -40.771 1.00 33.98 139 GLU D C 1
ATOM 10831 O O . GLU D 1 159 ? 38.440 1.646 -41.751 1.00 34.24 139 GLU D O 1
ATOM 10837 N N . PRO D 1 160 ? 40.090 0.324 -40.869 1.00 33.65 140 PRO D N 1
ATOM 10838 C CA . PRO D 1 160 ? 40.698 0.089 -42.183 1.00 33.40 140 PRO D CA 1
ATOM 10839 C C . PRO D 1 160 ? 39.644 -0.206 -43.260 1.00 33.00 140 PRO D C 1
ATOM 10840 O O . PRO D 1 160 ? 39.685 0.383 -44.354 1.00 33.32 140 PRO D O 1
ATOM 10844 N N . TYR D 1 161 ? 38.688 -1.070 -42.931 1.00 32.01 141 TYR D N 1
ATOM 10845 C CA . TYR D 1 161 ? 37.666 -1.440 -43.878 1.00 31.26 141 TYR D CA 1
ATOM 10846 C C . TYR D 1 161 ? 36.707 -0.283 -44.139 1.00 30.99 141 TYR D C 1
ATOM 10847 O O . TYR D 1 161 ? 36.407 0.036 -45.301 1.00 31.03 141 TYR D O 1
ATOM 10856 N N . LEU D 1 162 ? 36.243 0.356 -43.068 1.00 30.33 142 LEU D N 1
ATOM 10857 C CA . LEU D 1 162 ? 35.271 1.440 -43.187 1.00 29.76 142 LEU D CA 1
ATOM 10858 C C . LEU D 1 162 ? 35.829 2.607 -43.965 1.00 29.80 142 LEU D C 1
ATOM 10859 O O . LEU D 1 162 ? 35.111 3.288 -44.688 1.00 29.56 142 LEU D O 1
ATOM 10864 N N . ALA D 1 163 ? 37.129 2.813 -43.811 1.00 30.00 143 ALA D N 1
ATOM 10865 C CA . ALA D 1 163 ? 37.843 3.880 -44.472 1.00 30.19 143 ALA D CA 1
ATOM 10866 C C . ALA D 1 163 ? 37.754 3.785 -45.999 1.00 30.38 143 ALA D C 1
ATOM 10867 O O . ALA D 1 163 ? 38.010 4.758 -46.687 1.00 30.55 143 ALA D O 1
ATOM 10869 N N . ALA D 1 164 ? 37.372 2.624 -46.519 1.00 30.68 144 ALA D N 1
ATOM 10870 C CA . ALA D 1 164 ? 37.279 2.416 -47.959 1.00 31.02 144 ALA D CA 1
ATOM 10871 C C . ALA D 1 164 ? 36.023 3.011 -48.607 1.00 31.35 144 ALA D C 1
ATOM 10872 O O . ALA D 1 164 ? 36.059 3.360 -49.783 1.00 31.41 144 ALA D O 1
ATOM 10874 N N . PHE D 1 165 ? 34.926 3.101 -47.846 1.00 31.72 145 PHE D N 1
ATOM 10875 C CA . PHE D 1 165 ? 33.662 3.708 -48.300 1.00 32.14 145 PHE D CA 1
ATOM 10876 C C . PHE D 1 165 ? 33.627 5.192 -47.930 1.00 32.46 145 PHE D C 1
ATOM 10877 O O . PHE D 1 165 ? 34.463 5.641 -47.156 1.00 32.77 145 PHE D O 1
ATOM 10885 N N . ASP D 1 166 ? 32.664 5.951 -48.453 1.00 32.79 146 ASP D N 1
ATOM 10886 C CA . ASP D 1 166 ? 32.556 7.366 -48.085 1.00 33.28 146 ASP D CA 1
ATOM 10887 C C . ASP D 1 166 ? 31.397 7.615 -47.131 1.00 33.20 146 ASP D C 1
ATOM 10888 O O . ASP D 1 166 ? 31.402 8.586 -46.348 1.00 33.32 146 ASP D O 1
ATOM 10893 N N . GLY D 1 167 ? 30.399 6.733 -47.201 1.00 32.90 147 GLY D N 1
ATOM 10894 C CA . GLY D 1 167 ? 29.199 6.875 -46.391 1.00 32.46 147 GLY D CA 1
ATOM 10895 C C . GLY D 1 167 ? 28.461 8.109 -46.839 1.00 32.02 147 GLY D C 1
ATOM 10896 O O . GLY D 1 167 ? 28.604 8.529 -47.972 1.00 32.00 147 GLY D O 1
ATOM 10897 N N . PRO D 1 168 ? 27.677 8.707 -45.948 1.00 31.89 148 PRO D N 1
ATOM 10898 C CA . PRO D 1 168 ? 26.914 9.857 -46.399 1.00 31.71 148 PRO D CA 1
ATOM 10899 C C . PRO D 1 168 ? 27.842 11.053 -46.718 1.00 31.58 148 PRO D C 1
ATOM 10900 O O . PRO D 1 168 ? 28.889 11.225 -46.069 1.00 31.58 148 PRO D O 1
ATOM 10904 N N . ARG D 1 169 ? 27.472 11.834 -47.732 1.00 31.22 149 ARG D N 1
ATOM 10905 C CA . ARG D 1 169 ? 28.147 13.075 -48.052 1.00 30.90 149 ARG D CA 1
ATOM 10906 C C . ARG D 1 169 ? 27.816 14.148 -47.024 1.00 30.75 149 ARG D C 1
ATOM 10907 O O . ARG D 1 169 ? 28.695 14.884 -46.586 1.00 30.63 149 ARG D O 1
ATOM 10915 N N . PHE D 1 170 ? 26.538 14.233 -46.660 1.00 30.48 150 PHE D N 1
ATOM 10916 C CA . PHE D 1 170 ? 26.045 15.278 -45.785 1.00 30.40 150 PHE D CA 1
ATOM 10917 C C . PHE D 1 170 ? 25.824 14.826 -44.329 1.00 30.48 150 PHE D C 1
ATOM 10918 O O . PHE D 1 170 ? 26.401 15.392 -43.399 1.00 30.55 150 PHE D O 1
ATOM 10926 N N . GLY D 1 171 ? 24.987 13.807 -44.135 1.00 30.45 151 GLY D N 1
ATOM 10927 C CA . GLY D 1 171 ? 24.618 13.359 -42.791 1.00 30.36 151 GLY D CA 1
ATOM 10928 C C . GLY D 1 171 ? 23.620 14.327 -42.176 1.00 30.39 151 GLY D C 1
ATOM 10929 O O . GLY D 1 171 ? 23.175 15.286 -42.848 1.00 30.35 151 GLY D O 1
ATOM 10930 N N . ILE D 1 172 ? 23.266 14.081 -40.906 1.00 30.04 152 ILE D N 1
ATOM 10931 C CA . ILE D 1 172 ? 22.347 14.947 -40.179 1.00 29.59 152 ILE D CA 1
ATOM 10932 C C . ILE D 1 172 ? 22.946 16.344 -40.196 1.00 29.36 152 ILE D C 1
ATOM 10933 O O . ILE D 1 172 ? 22.306 17.317 -40.600 1.00 29.42 152 ILE D O 1
ATOM 10938 N N . ALA D 1 173 ? 24.198 16.415 -39.766 1.00 28.85 153 ALA D N 1
ATOM 10939 C CA . ALA D 1 173 ? 24.999 17.608 -39.874 1.00 28.24 153 ALA D CA 1
ATOM 10940 C C . ALA D 1 173 ? 24.624 18.467 -41.106 1.00 27.90 153 ALA D C 1
ATOM 10941 O O . ALA D 1 173 ? 24.126 19.589 -40.954 1.00 27.41 153 ALA D O 1
ATOM 10943 N N . GLY D 1 174 ? 24.832 17.904 -42.306 1.00 27.73 154 GLY D N 1
ATOM 10944 C CA . GLY D 1 174 ? 24.686 18.613 -43.574 1.00 27.57 154 GLY D CA 1
ATOM 10945 C C . GLY D 1 174 ? 23.247 18.962 -43.853 1.00 27.69 154 GLY D C 1
ATOM 10946 O O . GLY D 1 174 ? 22.932 20.088 -44.231 1.00 27.85 154 GLY D O 1
ATOM 10947 N N . VAL D 1 175 ? 22.366 17.989 -43.657 1.00 27.86 155 VAL D N 1
ATOM 10948 C CA . VAL D 1 175 ? 20.916 18.206 -43.805 1.00 27.83 155 VAL D CA 1
ATOM 10949 C C . VAL D 1 175 ? 20.435 19.350 -42.917 1.00 28.18 155 VAL D C 1
ATOM 10950 O O . VAL D 1 175 ? 19.732 20.230 -43.375 1.00 28.17 155 VAL D O 1
ATOM 10954 N N . ARG D 1 176 ? 20.840 19.347 -41.658 1.00 28.96 156 ARG D N 1
ATOM 10955 C CA . ARG D 1 176 ? 20.477 20.421 -40.755 1.00 29.85 156 ARG D CA 1
ATOM 10956 C C . ARG D 1 176 ? 20.888 21.790 -41.302 1.00 30.75 156 ARG D C 1
ATOM 10957 O O . ARG D 1 176 ? 20.143 22.761 -41.192 1.00 30.78 156 ARG D O 1
ATOM 10965 N N . GLU D 1 177 ? 22.064 21.868 -41.905 1.00 31.92 157 GLU D N 1
ATOM 10966 C CA . GLU D 1 177 ? 22.546 23.158 -42.362 1.00 33.39 157 GLU D CA 1
ATOM 10967 C C . GLU D 1 177 ? 21.826 23.658 -43.625 1.00 33.23 157 GLU D C 1
ATOM 10968 O O . GLU D 1 177 ? 21.620 24.861 -43.802 1.00 33.27 157 GLU D O 1
ATOM 10974 N N . ARG D 1 178 ? 21.438 22.730 -44.492 1.00 33.30 158 ARG D N 1
ATOM 10975 C CA . ARG D 1 178 ? 20.636 23.042 -45.666 1.00 33.29 158 ARG D CA 1
ATOM 10976 C C . ARG D 1 178 ? 19.252 23.560 -45.319 1.00 33.00 158 ARG D C 1
ATOM 10977 O O . ARG D 1 178 ? 18.656 24.288 -46.093 1.00 33.32 158 ARG D O 1
ATOM 10985 N N . LEU D 1 179 ? 18.721 23.183 -44.167 1.00 32.52 159 LEU D N 1
ATOM 10986 C CA . LEU D 1 179 ? 17.396 23.632 -43.796 1.00 32.09 159 LEU D CA 1
ATOM 10987 C C . LEU D 1 179 ? 17.407 24.735 -42.760 1.00 32.25 159 LEU D C 1
ATOM 10988 O O . LEU D 1 179 ? 16.353 25.313 -42.472 1.00 32.74 159 LEU D O 1
ATOM 10993 N N . GLN D 1 180 ? 18.587 25.042 -42.214 1.00 31.95 160 GLN D N 1
ATOM 10994 C CA . GLN D 1 180 ? 18.697 25.934 -41.061 1.00 31.76 160 GLN D CA 1
ATOM 10995 C C . GLN D 1 180 ? 17.842 25.407 -39.903 1.00 31.58 160 GLN D C 1
ATOM 10996 O O . GLN D 1 180 ? 17.322 26.169 -39.087 1.00 31.85 160 GLN D O 1
ATOM 11002 N N . ALA D 1 181 ? 17.696 24.091 -39.845 1.00 31.26 161 ALA D N 1
ATOM 11003 C CA . ALA D 1 181 ? 16.889 23.457 -38.841 1.00 30.92 161 ALA D CA 1
ATOM 11004 C C . ALA D 1 181 ? 17.800 22.934 -37.755 1.00 30.94 161 ALA D C 1
ATOM 11005 O O . ALA D 1 181 ? 18.506 21.940 -37.950 1.00 30.80 161 ALA D O 1
ATOM 11007 N N . PHE D 1 182 ? 17.800 23.608 -36.610 1.00 30.92 162 PHE D N 1
ATOM 11008 C CA . PHE D 1 182 ? 18.656 23.184 -35.503 1.00 30.95 162 PHE D CA 1
ATOM 11009 C C . PHE D 1 182 ? 17.884 22.953 -34.231 1.00 30.90 162 PHE D C 1
ATOM 11010 O O . PHE D 1 182 ? 16.920 23.652 -33.965 1.00 31.00 162 PHE D O 1
ATOM 11018 N N . ASP D 1 183 ? 18.309 21.958 -33.462 1.00 30.83 163 ASP D N 1
ATOM 11019 C CA . ASP D 1 183 ? 17.690 21.654 -32.176 1.00 30.99 163 ASP D CA 1
ATOM 11020 C C . ASP D 1 183 ? 16.192 21.332 -32.280 1.00 30.24 163 ASP D C 1
ATOM 11021 O O . ASP D 1 183 ? 15.392 21.662 -31.399 1.00 30.57 163 ASP D O 1
ATOM 11026 N N . ARG D 1 184 ? 15.813 20.694 -33.369 1.00 29.00 164 ARG D N 1
ATOM 11027 C CA . ARG D 1 184 ? 14.448 20.264 -33.545 1.00 27.97 164 ARG D CA 1
ATOM 11028 C C . ARG D 1 184 ? 14.476 19.201 -34.623 1.00 27.29 164 ARG D C 1
ATOM 11029 O O . ARG D 1 184 ? 15.391 19.183 -35.460 1.00 27.65 164 ARG D O 1
ATOM 11037 N N . PRO D 1 185 ? 13.498 18.295 -34.608 1.00 26.05 165 PRO D N 1
ATOM 11038 C CA . PRO D 1 185 ? 13.474 17.269 -35.628 1.00 25.35 165 PRO D CA 1
ATOM 11039 C C . PRO D 1 185 ? 13.184 17.856 -37.008 1.00 25.00 165 PRO D C 1
ATOM 11040 O O . PRO D 1 185 ? 12.674 18.960 -37.104 1.00 25.16 165 PRO D O 1
ATOM 11044 N N . ILE D 1 186 ? 13.517 17.119 -38.059 1.00 24.68 166 ILE D N 1
ATOM 11045 C CA . ILE D 1 186 ? 13.254 17.542 -39.425 1.00 24.56 166 ILE D CA 1
ATOM 11046 C C . ILE D 1 186 ? 11.863 17.104 -39.847 1.00 24.91 166 ILE D C 1
ATOM 11047 O O . ILE D 1 186 ? 11.573 15.910 -39.814 1.00 24.89 166 ILE D O 1
ATOM 11052 N N . PHE D 1 187 ? 11.014 18.056 -40.260 1.00 25.37 167 PHE D N 1
ATOM 11053 C CA . PHE D 1 187 ? 9.605 17.767 -40.618 1.00 25.75 167 PHE D CA 1
ATOM 11054 C C . PHE D 1 187 ? 9.333 17.462 -42.098 1.00 26.08 167 PHE D C 1
ATOM 11055 O O . PHE D 1 187 ? 9.334 18.350 -42.953 1.00 25.70 167 PHE D O 1
ATOM 11063 N N . PHE D 1 188 ? 9.104 16.178 -42.363 1.00 26.79 168 PHE D N 1
ATOM 11064 C CA . PHE D 1 188 ? 8.795 15.666 -43.695 1.00 27.62 168 PHE D CA 1
ATOM 11065 C C . PHE D 1 188 ? 7.287 15.550 -43.858 1.00 28.49 168 PHE D C 1
ATOM 11066 O O . PHE D 1 188 ? 6.557 15.499 -42.874 1.00 28.98 168 PHE D O 1
ATOM 11074 N N . GLY D 1 189 ? 6.811 15.490 -45.098 1.00 29.19 169 GLY D N 1
ATOM 11075 C CA . GLY D 1 189 ? 5.386 15.252 -45.352 1.00 29.89 169 GLY D CA 1
ATOM 11076 C C . GLY D 1 189 ? 5.215 14.607 -46.702 1.00 30.50 169 GLY D C 1
ATOM 11077 O O . GLY D 1 189 ? 5.853 15.031 -47.665 1.00 30.81 169 GLY D O 1
ATOM 11078 N N . VAL D 1 190 ? 4.385 13.571 -46.780 1.00 30.91 170 VAL D N 1
ATOM 11079 C CA . VAL D 1 190 ? 4.218 12.853 -48.039 1.00 31.69 170 VAL D CA 1
ATOM 11080 C C . VAL D 1 190 ? 2.963 13.357 -48.693 1.00 32.28 170 VAL D C 1
ATOM 11081 O O . VAL D 1 190 ? 1.885 13.133 -48.172 1.00 32.55 170 VAL D O 1
ATOM 11085 N N . ILE D 1 191 ? 3.103 14.031 -49.828 1.00 33.09 171 ILE D N 1
ATOM 11086 C CA . ILE D 1 191 ? 1.970 14.664 -50.485 1.00 33.99 171 ILE D CA 1
ATOM 11087 C C . ILE D 1 191 ? 0.914 13.642 -50.838 1.00 35.05 171 ILE D C 1
ATOM 11088 O O . ILE D 1 191 ? 1.227 12.628 -51.449 1.00 35.31 171 ILE D O 1
ATOM 11093 N N . LYS D 1 192 ? -0.324 13.910 -50.419 1.00 36.37 172 LYS D N 1
ATOM 11094 C CA . LYS D 1 192 ? -1.468 12.999 -50.605 1.00 37.75 172 LYS D CA 1
ATOM 11095 C C . LYS D 1 192 ? -2.709 13.751 -51.061 1.00 38.63 172 LYS D C 1
ATOM 11096 O O . LYS D 1 192 ? -2.999 14.840 -50.552 1.00 38.72 172 LYS D O 1
ATOM 11102 N N . PRO D 1 193 ? -3.446 13.180 -52.034 1.00 39.62 173 PRO D N 1
ATOM 11103 C CA . PRO D 1 193 ? -3.136 11.944 -52.774 1.00 40.41 173 PRO D CA 1
ATOM 11104 C C . PRO D 1 193 ? -1.927 12.106 -53.699 1.00 41.36 173 PRO D C 1
ATOM 11105 O O . PRO D 1 193 ? -1.484 13.232 -53.939 1.00 41.63 173 PRO D O 1
ATOM 11109 N N . ASN D 1 194 ? -1.395 10.998 -54.204 1.00 42.34 174 ASN D N 1
ATOM 11110 C CA . ASN D 1 194 ? -0.275 11.052 -55.139 1.00 43.37 174 ASN D CA 1
ATOM 11111 C C . ASN D 1 194 ? -0.623 10.341 -56.422 1.00 44.00 174 ASN D C 1
ATOM 11112 O O . ASN D 1 194 ? -0.864 10.985 -57.443 1.00 44.09 174 ASN D O 1
ATOM 11117 N N . ILE D 1 195 ? -0.665 9.012 -56.353 1.00 44.90 175 ILE D N 1
ATOM 11118 C CA . ILE D 1 195 ? -1.032 8.170 -57.480 1.00 45.76 175 ILE D CA 1
ATOM 11119 C C . ILE D 1 195 ? -2.409 8.604 -57.964 1.00 46.19 175 ILE D C 1
ATOM 11120 O O . ILE D 1 195 ? -3.396 8.501 -57.237 1.00 45.97 175 ILE D O 1
ATOM 11125 N N . GLY D 1 196 ? -2.452 9.123 -59.184 1.00 47.04 176 GLY D N 1
ATOM 11126 C CA . GLY D 1 196 ? -3.699 9.536 -59.799 1.00 48.40 176 GLY D CA 1
ATOM 11127 C C . GLY D 1 196 ? -3.772 11.010 -60.115 1.00 49.44 176 GLY D C 1
ATOM 11128 O O . GLY D 1 196 ? -4.538 11.438 -60.977 1.00 49.54 176 GLY D O 1
ATOM 11129 N N . LEU D 1 197 ? -2.979 11.800 -59.413 1.00 50.72 177 LEU D N 1
ATOM 11130 C CA . LEU D 1 197 ? -2.959 13.230 -59.667 1.00 51.93 177 LEU D CA 1
ATOM 11131 C C . LEU D 1 197 ? -2.032 13.630 -60.821 1.00 52.75 177 LEU D C 1
ATOM 11132 O O . LEU D 1 197 ? -0.864 13.208 -60.854 1.00 52.77 177 LEU D O 1
ATOM 11137 N N . PRO D 1 198 ? -2.554 14.454 -61.762 1.00 53.55 178 PRO D N 1
ATOM 11138 C CA . PRO D 1 198 ? -1.727 15.129 -62.777 1.00 54.28 178 PRO D CA 1
ATOM 11139 C C . PRO D 1 198 ? -0.748 16.119 -62.103 1.00 54.91 178 PRO D C 1
ATOM 11140 O O . PRO D 1 198 ? -0.884 16.388 -60.902 1.00 55.08 178 PRO D O 1
ATOM 11144 N N . PRO D 1 199 ? 0.230 16.670 -62.854 1.00 55.31 179 PRO D N 1
ATOM 11145 C CA . PRO D 1 199 ? 1.296 17.315 -62.078 1.00 55.39 179 PRO D CA 1
ATOM 11146 C C . PRO D 1 199 ? 0.900 18.647 -61.441 1.00 55.34 179 PRO D C 1
ATOM 11147 O O . PRO D 1 199 ? 1.552 19.072 -60.491 1.00 55.43 179 PRO D O 1
ATOM 11151 N N . GLN D 1 200 ? -0.157 19.291 -61.939 1.00 55.17 180 GLN D N 1
ATOM 11152 C CA . GLN D 1 200 ? -0.482 20.650 -61.484 1.00 55.03 180 GLN D CA 1
ATOM 11153 C C . GLN D 1 200 ? -1.048 20.797 -60.041 1.00 54.28 180 GLN D C 1
ATOM 11154 O O . GLN D 1 200 ? -0.447 21.508 -59.226 1.00 54.30 180 GLN D O 1
ATOM 11160 N N . PRO D 1 201 ? -2.181 20.123 -59.709 1.00 53.57 181 PRO D N 1
ATOM 11161 C CA . PRO D 1 201 ? -2.734 20.267 -58.336 1.00 52.71 181 PRO D CA 1
ATOM 11162 C C . PRO D 1 201 ? -1.816 19.674 -57.256 1.00 51.69 181 PRO D C 1
ATOM 11163 O O . PRO D 1 201 ? -2.097 19.767 -56.059 1.00 51.55 181 PRO D O 1
ATOM 11167 N N . PHE D 1 202 ? -0.726 19.072 -57.715 1.00 50.61 182 PHE D N 1
ATOM 11168 C CA . PHE D 1 202 ? 0.307 18.502 -56.879 1.00 49.53 182 PHE D CA 1
ATOM 11169 C C . PHE D 1 202 ? 1.134 19.583 -56.225 1.00 48.63 182 PHE D C 1
ATOM 11170 O O . PHE D 1 202 ? 1.328 19.550 -55.029 1.00 48.42 182 PHE D O 1
ATOM 11178 N N . ALA D 1 203 ? 1.634 20.523 -57.025 1.00 47.66 183 ALA D N 1
ATOM 11179 C CA . ALA D 1 203 ? 2.431 21.649 -56.534 1.00 46.78 183 ALA D CA 1
ATOM 11180 C C . ALA D 1 203 ? 1.666 22.462 -55.494 1.00 46.22 183 ALA D C 1
ATOM 11181 O O . ALA D 1 203 ? 2.251 22.959 -54.529 1.00 46.00 183 ALA D O 1
ATOM 11183 N N . GLU D 1 204 ? 0.354 22.577 -55.707 1.00 45.53 184 GLU D N 1
ATOM 11184 C CA . GLU D 1 204 ? -0.557 23.280 -54.810 1.00 44.77 184 GLU D CA 1
ATOM 11185 C C . GLU D 1 204 ? -0.466 22.808 -53.379 1.00 43.24 184 GLU D C 1
ATOM 11186 O O . GLU D 1 204 ? -0.193 23.584 -52.482 1.00 42.92 184 GLU D O 1
ATOM 11192 N N . LEU D 1 205 ? -0.697 21.519 -53.187 1.00 41.79 185 LEU D N 1
ATOM 11193 C CA . LEU D 1 205 ? -0.625 20.891 -51.880 1.00 40.42 185 LEU D CA 1
ATOM 11194 C C . LEU D 1 205 ? 0.765 21.022 -51.249 1.00 39.78 185 LEU D C 1
ATOM 11195 O O . LEU D 1 205 ? 0.877 21.280 -50.060 1.00 40.00 185 LEU D O 1
ATOM 11200 N N . GLY D 1 206 ? 1.816 20.851 -52.045 1.00 38.86 186 GLY D N 1
ATOM 11201 C CA . GLY D 1 206 ? 3.185 20.980 -51.561 1.00 37.45 186 GLY D CA 1
ATOM 11202 C C . GLY D 1 206 ? 3.414 22.389 -51.090 1.00 36.48 186 GLY D C 1
ATOM 11203 O O . GLY D 1 206 ? 3.896 22.619 -49.982 1.00 36.43 186 GLY D O 1
ATOM 11204 N N . TYR D 1 207 ? 3.030 23.338 -51.932 1.00 35.64 187 TYR D N 1
ATOM 11205 C CA . TYR D 1 207 ? 3.219 24.735 -51.626 1.00 34.81 187 TYR D CA 1
ATOM 11206 C C . TYR D 1 207 ? 2.683 25.056 -50.240 1.00 34.35 187 TYR D C 1
ATOM 11207 O O . TYR D 1 207 ? 3.357 25.661 -49.418 1.00 34.47 187 TYR D O 1
ATOM 11216 N N . GLN D 1 208 ? 1.470 24.614 -49.981 1.00 33.65 188 GLN D N 1
ATOM 11217 C CA . GLN D 1 208 ? 0.777 24.949 -48.761 1.00 33.29 188 GLN D CA 1
ATOM 11218 C C . GLN D 1 208 ? 1.423 24.380 -47.529 1.00 32.10 188 GLN D C 1
ATOM 11219 O O . GLN D 1 208 ? 1.597 25.067 -46.534 1.00 32.11 188 GLN D O 1
ATOM 11225 N N . SER D 1 209 ? 1.743 23.102 -47.600 1.00 30.82 189 SER D N 1
ATOM 11226 C CA . SER D 1 209 ? 2.306 22.401 -46.484 1.00 29.69 189 SER D CA 1
ATOM 11227 C C . SER D 1 209 ? 3.636 23.030 -46.091 1.00 29.21 189 SER D C 1
ATOM 11228 O O . SER D 1 209 ? 3.954 23.097 -44.902 1.00 29.41 189 SER D O 1
ATOM 11231 N N . TRP D 1 210 ? 4.402 23.501 -47.079 1.00 28.17 190 TRP D N 1
ATOM 11232 C CA . TRP D 1 210 ? 5.651 24.208 -46.800 1.00 27.30 190 TRP D CA 1
ATOM 11233 C C . TRP D 1 210 ? 5.407 25.477 -46.006 1.00 27.22 190 TRP D C 1
ATOM 11234 O O . TRP D 1 210 ? 6.119 25.750 -45.034 1.00 27.15 190 TRP D O 1
ATOM 11245 N N . THR D 1 211 ? 4.409 26.247 -46.454 1.00 27.15 191 THR D N 1
ATOM 11246 C CA . THR D 1 211 ? 3.979 27.482 -45.810 1.00 27.02 191 THR D CA 1
ATOM 11247 C C . THR D 1 211 ? 3.509 27.207 -44.391 1.00 27.11 191 THR D C 1
ATOM 11248 O O . THR D 1 211 ? 3.828 27.976 -43.492 1.00 27.45 191 THR D O 1
ATOM 11252 N N . GLY D 1 212 ? 2.768 26.110 -44.190 1.00 26.96 192 GLY D N 1
ATOM 11253 C CA . GLY D 1 212 ? 2.310 25.692 -42.859 1.00 26.67 192 GLY D CA 1
ATOM 11254 C C . GLY D 1 212 ? 3.432 25.438 -41.875 1.00 26.55 192 GLY D C 1
ATOM 11255 O O . GLY D 1 212 ? 3.240 25.550 -40.675 1.00 26.72 192 GLY D O 1
ATOM 11256 N N . GLY D 1 213 ? 4.606 25.096 -42.399 1.00 26.47 193 GLY D N 1
ATOM 11257 C CA . GLY D 1 213 ? 5.812 24.920 -41.600 1.00 26.13 193 GLY D CA 1
ATOM 11258 C C . GLY D 1 213 ? 6.569 23.626 -41.867 1.00 26.06 193 GLY D C 1
ATOM 11259 O O . GLY D 1 213 ? 7.419 23.239 -41.072 1.00 26.06 193 GLY D O 1
ATOM 11260 N N . LEU D 1 214 ? 6.261 22.943 -42.971 1.00 25.91 194 LEU D N 1
ATOM 11261 C CA . LEU D 1 214 ? 7.020 21.758 -43.369 1.00 25.76 194 LEU D CA 1
ATOM 11262 C C . LEU D 1 214 ? 8.399 22.149 -43.899 1.00 26.00 194 LEU D C 1
ATOM 11263 O O . LEU D 1 214 ? 8.544 23.167 -44.587 1.00 26.09 194 LEU D O 1
ATOM 11268 N N . ASP D 1 215 ? 9.407 21.336 -43.579 1.00 26.12 195 ASP D N 1
ATOM 11269 C CA . ASP D 1 215 ? 10.755 21.516 -44.112 1.00 26.01 195 ASP D CA 1
ATOM 11270 C C . ASP D 1 215 ? 10.847 20.861 -45.482 1.00 25.86 195 ASP D C 1
ATOM 11271 O O . ASP D 1 215 ? 11.314 21.476 -46.436 1.00 25.71 195 ASP D O 1
ATOM 11276 N N . ILE D 1 216 ? 10.377 19.612 -45.572 1.00 25.75 196 ILE D N 1
ATOM 11277 C CA . ILE D 1 216 ? 10.479 18.812 -46.791 1.00 25.44 196 ILE D CA 1
ATOM 11278 C C . ILE D 1 216 ? 9.130 18.192 -47.199 1.00 25.87 196 ILE D C 1
ATOM 11279 O O . ILE D 1 216 ? 8.456 17.506 -46.410 1.00 25.74 196 ILE D O 1
ATOM 11284 N N . ALA D 1 217 ? 8.742 18.454 -48.441 1.00 26.36 197 ALA D N 1
ATOM 11285 C CA . ALA D 1 217 ? 7.591 17.809 -49.032 1.00 26.96 197 ALA D CA 1
ATOM 11286 C C . ALA D 1 217 ? 8.109 16.772 -50.024 1.00 27.71 197 ALA D C 1
ATOM 11287 O O . ALA D 1 217 ? 8.892 17.105 -50.926 1.00 27.47 197 ALA D O 1
ATOM 11289 N N . LYS D 1 218 ? 7.674 15.519 -49.843 1.00 29.04 198 LYS D N 1
ATOM 11290 C CA . LYS D 1 218 ? 8.186 14.363 -50.606 1.00 30.27 198 LYS D CA 1
ATOM 11291 C C . LYS D 1 218 ? 7.151 13.660 -51.478 1.00 31.60 198 LYS D C 1
ATOM 11292 O O . LYS D 1 218 ? 5.951 13.666 -51.205 1.00 31.52 198 LYS D O 1
ATOM 11298 N N . ASP D 1 219 ? 7.661 13.055 -52.543 1.00 33.49 199 ASP D N 1
ATOM 11299 C CA . ASP D 1 219 ? 6.902 12.163 -53.397 1.00 35.33 199 ASP D CA 1
ATOM 11300 C C . ASP D 1 219 ? 6.702 10.845 -52.668 1.00 36.45 199 ASP D C 1
ATOM 11301 O O . ASP D 1 219 ? 7.580 10.412 -51.904 1.00 36.42 199 ASP D O 1
ATOM 11306 N N . ASP D 1 220 ? 5.570 10.191 -52.919 1.00 38.05 200 ASP D N 1
ATOM 11307 C CA . ASP D 1 220 ? 5.369 8.819 -52.439 1.00 39.89 200 ASP D CA 1
ATOM 11308 C C . ASP D 1 220 ? 6.400 7.832 -53.031 1.00 40.71 200 ASP D C 1
ATOM 11309 O O . ASP D 1 220 ? 6.911 8.053 -54.140 1.00 40.74 200 ASP D O 1
ATOM 11314 N N . GLU D 1 221 ? 6.695 6.752 -52.300 1.00 41.81 201 GLU D N 1
ATOM 11315 C CA . GLU D 1 221 ? 7.655 5.711 -52.752 1.00 43.09 201 GLU D CA 1
ATOM 11316 C C . GLU D 1 221 ? 7.335 5.227 -54.163 1.00 43.07 201 GLU D C 1
ATOM 11317 O O . GLU D 1 221 ? 8.239 4.996 -54.971 1.00 42.88 201 GLU D O 1
ATOM 11323 N N . MET D 1 222 ? 6.042 5.075 -54.433 1.00 43.23 202 MET D N 1
ATOM 11324 C CA . MET D 1 222 ? 5.556 4.520 -55.683 1.00 43.80 202 MET D CA 1
ATOM 11325 C C . MET D 1 222 ? 5.256 5.557 -56.779 1.00 43.99 202 MET D C 1
ATOM 11326 O O . MET D 1 222 ? 4.470 5.288 -57.693 1.00 43.90 202 MET D O 1
ATOM 11331 N N . LEU D 1 223 ? 5.869 6.734 -56.694 1.00 44.32 203 LEU D N 1
ATOM 11332 C CA . LEU D 1 223 ? 5.659 7.759 -57.703 1.00 44.64 203 LEU D CA 1
ATOM 11333 C C . LEU D 1 223 ? 6.981 8.231 -58.308 1.00 45.39 203 LEU D C 1
ATOM 11334 O O . LEU D 1 223 ? 7.696 9.038 -57.705 1.00 45.57 203 LEU D O 1
ATOM 11339 N N . ALA D 1 224 ? 7.305 7.715 -59.494 1.00 46.23 204 ALA D N 1
ATOM 11340 C CA . ALA D 1 224 ? 8.509 8.131 -60.227 1.00 47.00 204 ALA D CA 1
ATOM 11341 C C . ALA D 1 224 ? 8.137 8.755 -61.564 1.00 47.52 204 ALA D C 1
ATOM 11342 O O . ALA D 1 224 ? 7.192 9.545 -61.639 1.00 47.76 204 ALA D O 1
ATOM 11344 N N . ASP D 1 225 ? 8.876 8.383 -62.611 1.00 48.06 205 ASP D N 1
ATOM 11345 C CA . ASP D 1 225 ? 8.719 8.967 -63.943 1.00 48.44 205 ASP D CA 1
ATOM 11346 C C . ASP D 1 225 ? 7.698 8.169 -64.753 1.00 48.36 205 ASP D C 1
ATOM 11347 O O . ASP D 1 225 ? 7.998 7.096 -65.259 1.00 48.41 205 ASP D O 1
ATOM 11352 N N . VAL D 1 226 ? 6.483 8.694 -64.856 1.00 48.48 206 VAL D N 1
ATOM 11353 C CA . VAL D 1 226 ? 5.399 7.994 -65.546 1.00 48.66 206 VAL D CA 1
ATOM 11354 C C . VAL D 1 226 ? 4.591 8.882 -66.509 1.00 48.79 206 VAL D C 1
ATOM 11355 O O . VAL D 1 226 ? 4.542 10.103 -66.339 1.00 48.92 206 VAL D O 1
ATOM 11359 N N . ASP D 1 227 ? 3.967 8.255 -67.513 1.00 48.84 207 ASP D N 1
ATOM 11360 C CA . ASP D 1 227 ? 3.127 8.937 -68.521 1.00 48.99 207 ASP D CA 1
ATOM 11361 C C . ASP D 1 227 ? 2.237 10.046 -67.972 1.00 48.51 207 ASP D C 1
ATOM 11362 O O . ASP D 1 227 ? 2.243 11.167 -68.478 1.00 48.30 207 ASP D O 1
ATOM 11367 N N . TRP D 1 228 ? 1.470 9.705 -66.939 1.00 48.12 208 TRP D N 1
ATOM 11368 C CA . TRP D 1 228 ? 0.448 10.582 -66.351 1.00 47.63 208 TRP D CA 1
ATOM 11369 C C . TRP D 1 228 ? 0.994 11.658 -65.392 1.00 47.51 208 TRP D C 1
ATOM 11370 O O . TRP D 1 228 ? 0.297 12.647 -65.105 1.00 47.93 208 TRP D O 1
ATOM 11381 N N . CYS D 1 229 ? 2.217 11.475 -64.895 1.00 46.80 209 CYS D N 1
ATOM 11382 C CA . CYS D 1 229 ? 2.829 12.475 -64.024 1.00 46.23 209 CYS D CA 1
ATOM 11383 C C . CYS D 1 229 ? 4.355 12.450 -64.152 1.00 45.74 209 CYS D C 1
ATOM 11384 O O . CYS D 1 229 ? 5.054 12.126 -63.185 1.00 45.91 209 CYS D O 1
ATOM 11387 N N . PRO D 1 230 ? 4.883 12.822 -65.338 1.00 44.98 210 PRO D N 1
ATOM 11388 C CA . PRO D 1 230 ? 6.317 12.733 -65.567 1.00 44.43 210 PRO D CA 1
ATOM 11389 C C . PRO D 1 230 ? 7.118 13.572 -64.566 1.00 44.06 210 PRO D C 1
ATOM 11390 O O . PRO D 1 230 ? 6.631 14.595 -64.065 1.00 44.08 210 PRO D O 1
ATOM 11394 N N . LEU D 1 231 ? 8.332 13.115 -64.274 1.00 43.46 211 LEU D N 1
ATOM 11395 C CA . LEU D 1 231 ? 9.189 13.756 -63.287 1.00 42.69 211 LEU D CA 1
ATOM 11396 C C . LEU D 1 231 ? 9.663 15.084 -63.811 1.00 42.50 211 LEU D C 1
ATOM 11397 O O . LEU D 1 231 ? 9.754 16.044 -63.055 1.00 42.65 211 LEU D O 1
ATOM 11402 N N . ALA D 1 232 ? 9.961 15.133 -65.108 1.00 42.16 212 ALA D N 1
ATOM 11403 C CA . ALA D 1 232 ? 10.305 16.377 -65.780 1.00 41.73 212 ALA D CA 1
ATOM 11404 C C . ALA D 1 232 ? 9.412 17.522 -65.297 1.00 41.55 212 ALA D C 1
ATOM 11405 O O . ALA D 1 232 ? 9.919 18.564 -64.883 1.00 41.49 212 ALA D O 1
ATOM 11407 N N . GLU D 1 233 ? 8.096 17.288 -65.293 1.00 41.18 213 GLU D N 1
ATOM 11408 C CA . GLU D 1 233 ? 7.076 18.306 -64.995 1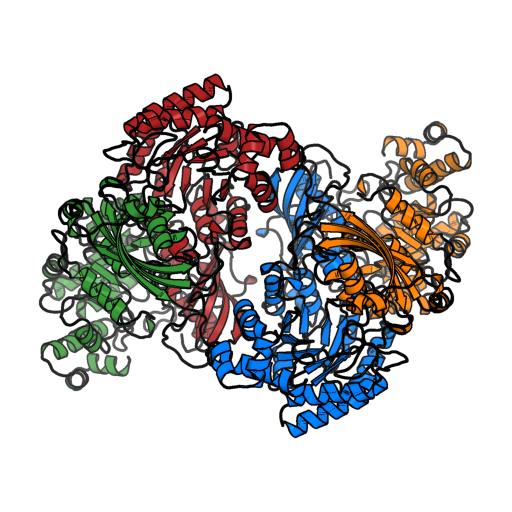.00 40.94 213 GLU D CA 1
ATOM 11409 C C . GLU D 1 233 ? 6.686 18.489 -63.531 1.00 39.87 213 GLU D C 1
ATOM 11410 O O . GLU D 1 233 ? 6.506 19.617 -63.081 1.00 40.05 213 GLU D O 1
ATOM 11416 N N . ARG D 1 234 ? 6.514 17.391 -62.802 1.00 38.59 214 ARG D N 1
ATOM 11417 C CA . ARG D 1 234 ? 6.341 17.453 -61.358 1.00 37.15 214 ARG D CA 1
ATOM 11418 C C . ARG D 1 234 ? 7.357 18.389 -60.738 1.00 36.58 214 ARG D C 1
ATOM 11419 O O . ARG D 1 234 ? 7.002 19.365 -60.075 1.00 36.50 214 ARG D O 1
ATOM 11427 N N . ALA D 1 235 ? 8.627 18.070 -60.980 1.00 35.92 215 ALA D N 1
ATOM 11428 C CA . ALA D 1 235 ? 9.764 18.744 -60.363 1.00 35.38 215 ALA D CA 1
ATOM 11429 C C . ALA D 1 235 ? 9.839 20.208 -60.756 1.00 35.02 215 ALA D C 1
ATOM 11430 O O . ALA D 1 235 ? 10.184 21.058 -59.942 1.00 35.00 215 ALA D O 1
ATOM 11432 N N . ALA D 1 236 ? 9.523 20.493 -62.010 1.00 34.61 216 ALA D N 1
ATOM 11433 C CA . ALA D 1 236 ? 9.446 21.862 -62.466 1.00 34.33 216 ALA D CA 1
ATOM 11434 C C . ALA D 1 236 ? 8.468 22.640 -61.589 1.00 34.24 216 ALA D C 1
ATOM 11435 O O . ALA D 1 236 ? 8.832 23.682 -61.034 1.00 34.35 216 ALA D O 1
ATOM 11437 N N . LEU D 1 237 ? 7.248 22.122 -61.440 1.00 34.08 217 LEU D N 1
ATOM 11438 C CA . LEU D 1 237 ? 6.200 22.826 -60.697 1.00 34.03 217 LEU D CA 1
ATOM 11439 C C . LEU D 1 237 ? 6.477 22.877 -59.195 1.00 34.42 217 LEU D C 1
ATOM 11440 O O . LEU D 1 237 ? 6.323 23.925 -58.553 1.00 34.87 217 LEU D O 1
ATOM 11445 N N . LEU D 1 238 ? 6.881 21.747 -58.637 1.00 34.52 218 LEU D N 1
ATOM 11446 C CA . LEU D 1 238 ? 7.202 21.686 -57.232 1.00 34.62 218 LEU D CA 1
ATOM 11447 C C . LEU D 1 238 ? 8.482 22.462 -56.895 1.00 35.17 218 LEU D C 1
ATOM 11448 O O . LEU D 1 238 ? 8.605 23.013 -55.808 1.00 35.33 218 LEU D O 1
ATOM 11453 N N . GLY D 1 239 ? 9.427 22.509 -57.828 1.00 35.73 219 GLY D N 1
ATOM 11454 C CA . GLY D 1 239 ? 10.620 23.324 -57.674 1.00 36.72 219 GLY D CA 1
ATOM 11455 C C . GLY D 1 239 ? 10.231 24.774 -57.528 1.00 37.58 219 GLY D C 1
ATOM 11456 O O . GLY D 1 239 ? 10.796 25.474 -56.695 1.00 37.91 219 GLY D O 1
ATOM 11457 N N . ASP D 1 240 ? 9.256 25.215 -58.325 1.00 38.33 220 ASP D N 1
ATOM 11458 C CA . ASP D 1 240 ? 8.727 26.582 -58.260 1.00 39.37 220 ASP D CA 1
ATOM 11459 C C . ASP D 1 240 ? 8.073 26.861 -56.944 1.00 39.21 220 ASP D C 1
ATOM 11460 O O . ASP D 1 240 ? 8.449 27.790 -56.227 1.00 39.34 220 ASP D O 1
ATOM 11465 N N . ALA D 1 241 ? 7.073 26.043 -56.650 1.00 39.10 221 ALA D N 1
ATOM 11466 C CA . ALA D 1 241 ? 6.328 26.131 -55.423 1.00 39.05 221 ALA D CA 1
ATOM 11467 C C . ALA D 1 241 ? 7.282 26.200 -54.244 1.00 39.17 221 ALA D C 1
ATOM 11468 O O . ALA D 1 241 ? 7.017 26.892 -53.270 1.00 39.15 221 ALA D O 1
ATOM 11470 N N . CYS D 1 242 ? 8.407 25.499 -54.359 1.00 39.60 222 CYS D N 1
ATOM 11471 C CA . CYS D 1 242 ? 9.407 25.459 -53.302 1.00 39.83 222 CYS D CA 1
ATOM 11472 C C . CYS D 1 242 ? 10.175 26.766 -53.146 1.00 40.21 222 CYS D C 1
ATOM 11473 O O . CYS D 1 242 ? 10.274 27.291 -52.029 1.00 40.55 222 CYS D O 1
ATOM 11476 N N . ARG D 1 243 ? 10.719 27.289 -54.250 1.00 40.42 223 ARG D N 1
ATOM 11477 C CA . ARG D 1 243 ? 11.410 28.581 -54.237 1.00 40.51 223 ARG D CA 1
ATOM 11478 C C . ARG D 1 243 ? 10.471 29.686 -53.765 1.00 40.46 223 ARG D C 1
ATOM 11479 O O . ARG D 1 243 ? 10.889 30.599 -53.044 1.00 40.28 223 ARG D O 1
ATOM 11487 N N . ARG D 1 244 ? 9.199 29.561 -54.157 1.00 40.58 224 ARG D N 1
ATOM 11488 C CA . ARG D 1 244 ? 8.147 30.514 -53.805 1.00 41.05 224 ARG D CA 1
ATOM 11489 C C . ARG D 1 244 ? 7.877 30.534 -52.295 1.00 40.09 224 ARG D C 1
ATOM 11490 O O . ARG D 1 244 ? 7.883 31.599 -51.682 1.00 40.16 224 ARG D O 1
ATOM 11498 N N . ALA D 1 245 ? 7.669 29.362 -51.699 1.00 39.32 225 ALA D N 1
ATOM 11499 C CA . ALA D 1 245 ? 7.409 29.258 -50.261 1.00 38.56 225 ALA D CA 1
ATOM 11500 C C . ALA D 1 245 ? 8.621 29.589 -49.424 1.00 38.21 225 ALA D C 1
ATOM 11501 O O . ALA D 1 245 ? 8.482 30.088 -48.326 1.00 38.00 225 ALA D O 1
ATOM 11503 N N . SER D 1 246 ? 9.800 29.289 -49.957 1.00 38.09 226 SER D N 1
ATOM 11504 C CA . SER D 1 246 ? 11.072 29.529 -49.296 1.00 38.00 226 SER D CA 1
ATOM 11505 C C . SER D 1 246 ? 11.347 31.015 -49.166 1.00 38.16 226 SER D C 1
ATOM 11506 O O . SER D 1 246 ? 11.851 31.476 -48.142 1.00 38.30 226 SER D O 1
ATOM 11509 N N . ALA D 1 247 ? 11.023 31.762 -50.217 1.00 38.36 227 ALA D N 1
ATOM 11510 C CA . ALA D 1 247 ? 11.143 33.215 -50.208 1.00 38.31 227 ALA D CA 1
ATOM 11511 C C . ALA D 1 247 ? 10.097 33.846 -49.286 1.00 38.47 227 ALA D C 1
ATOM 11512 O O . ALA D 1 247 ? 10.431 34.703 -48.476 1.00 38.61 227 ALA D O 1
ATOM 11514 N N . GLU D 1 248 ? 8.846 33.393 -49.395 1.00 38.54 228 GLU D N 1
ATOM 11515 C CA . GLU D 1 248 ? 7.722 33.918 -48.604 1.00 38.78 228 GLU D CA 1
ATOM 11516 C C . GLU D 1 248 ? 7.759 33.666 -47.109 1.00 38.06 228 GLU D C 1
ATOM 11517 O O . GLU D 1 248 ? 7.141 34.401 -46.360 1.00 38.11 228 GLU D O 1
ATOM 11523 N N . THR D 1 249 ? 8.441 32.611 -46.677 1.00 37.43 229 THR D N 1
ATOM 11524 C CA . THR D 1 249 ? 8.608 32.328 -45.254 1.00 36.51 229 THR D CA 1
ATOM 11525 C C . THR D 1 249 ? 10.021 32.688 -44.772 1.00 35.98 229 THR D C 1
ATOM 11526 O O . THR D 1 249 ? 10.256 32.765 -43.575 1.00 35.96 229 THR D O 1
ATOM 11530 N N . GLY D 1 250 ? 10.951 32.921 -45.703 1.00 35.31 230 GLY D N 1
ATOM 11531 C CA . GLY D 1 250 ? 12.313 33.343 -45.372 1.00 34.54 230 GLY D CA 1
ATOM 11532 C C . GLY D 1 250 ? 13.200 32.229 -44.839 1.00 34.32 230 GLY D C 1
ATOM 11533 O O . GLY D 1 250 ? 14.367 32.458 -44.515 1.00 34.56 230 GLY D O 1
ATOM 11534 N N . VAL D 1 251 ? 12.646 31.022 -44.739 1.00 33.80 231 VAL D N 1
ATOM 11535 C CA . VAL D 1 251 ? 13.371 29.842 -44.271 1.00 33.04 231 VAL D CA 1
ATOM 11536 C C . VAL D 1 251 ? 13.545 28.927 -45.468 1.00 32.33 231 VAL D C 1
ATOM 11537 O O . VAL D 1 251 ? 12.605 28.773 -46.239 1.00 32.61 231 VAL D O 1
ATOM 11541 N N . PRO D 1 252 ? 14.732 28.315 -45.637 1.00 31.41 232 PRO D N 1
ATOM 11542 C CA . PRO D 1 252 ? 14.920 27.355 -46.722 1.00 30.79 232 PRO D CA 1
ATOM 11543 C C . PRO D 1 252 ? 13.932 26.168 -46.660 1.00 30.20 232 PRO D C 1
ATOM 11544 O O . PRO D 1 252 ? 13.778 25.541 -45.597 1.00 30.22 232 PRO D O 1
ATOM 11548 N N . LYS D 1 253 ? 13.263 25.896 -47.787 1.00 29.32 233 LYS D N 1
ATOM 11549 C CA . LYS D 1 253 ? 12.369 24.729 -47.951 1.00 28.66 233 LYS D CA 1
ATOM 11550 C C . LYS D 1 253 ? 12.942 23.748 -48.981 1.00 28.18 233 LYS D C 1
ATOM 11551 O O . LYS D 1 253 ? 13.780 24.136 -49.790 1.00 28.53 233 LYS D O 1
ATOM 11557 N N . ILE D 1 254 ? 12.514 22.487 -48.953 1.00 27.34 234 ILE D N 1
ATOM 11558 C CA . ILE D 1 254 ? 13.115 21.469 -49.822 1.00 26.73 234 ILE D CA 1
ATOM 11559 C C . ILE D 1 254 ? 12.076 20.552 -50.450 1.00 26.54 234 ILE D C 1
ATOM 11560 O O . ILE D 1 254 ? 11.156 20.061 -49.766 1.00 26.24 234 ILE D O 1
ATOM 11565 N N . TYR D 1 255 ? 12.244 20.331 -51.758 1.00 26.22 235 TYR D N 1
ATOM 11566 C CA . TYR D 1 255 ? 11.463 19.346 -52.480 1.00 25.93 235 TYR D CA 1
ATOM 11567 C C . TYR D 1 255 ? 12.234 18.047 -52.696 1.00 25.60 235 TYR D C 1
ATOM 11568 O O . TYR D 1 255 ? 13.259 18.040 -53.381 1.00 25.79 235 TYR D O 1
ATOM 11577 N N . LEU D 1 256 ? 11.715 16.960 -52.125 1.00 25.09 236 LEU D N 1
ATOM 11578 C CA . LEU D 1 256 ? 12.343 15.639 -52.183 1.00 24.54 236 LEU D CA 1
ATOM 11579 C C . LEU D 1 256 ? 11.733 14.776 -53.287 1.00 24.44 236 LEU D C 1
ATOM 11580 O O . LEU D 1 256 ? 10.670 14.166 -53.090 1.00 24.13 236 LEU D O 1
ATOM 11585 N N . ALA D 1 257 ? 12.418 14.720 -54.433 1.00 24.59 237 ALA D N 1
ATOM 11586 C CA . ALA D 1 257 ? 11.927 14.028 -55.633 1.00 24.88 237 ALA D CA 1
ATOM 11587 C C . ALA D 1 257 ? 12.345 12.559 -55.702 1.00 25.37 237 ALA D C 1
ATOM 11588 O O . ALA D 1 257 ? 13.518 12.242 -55.503 1.00 25.51 237 ALA D O 1
ATOM 11590 N N . ASN D 1 258 ? 11.383 11.673 -55.984 1.00 25.96 238 ASN D N 1
ATOM 11591 C CA . ASN D 1 258 ? 11.636 10.241 -56.124 1.00 26.52 238 ASN D CA 1
ATOM 11592 C C . ASN D 1 258 ? 12.121 9.927 -57.523 1.00 26.90 238 ASN D C 1
ATOM 11593 O O . ASN D 1 258 ? 11.407 10.156 -58.498 1.00 26.94 238 ASN D O 1
ATOM 11598 N N . ILE D 1 259 ? 13.343 9.397 -57.603 1.00 27.45 239 ILE D N 1
ATOM 11599 C CA . ILE D 1 259 ? 14.008 9.073 -58.879 1.00 27.58 239 ILE D CA 1
ATOM 11600 C C . ILE D 1 259 ? 14.325 7.581 -59.020 1.00 28.00 239 ILE D C 1
ATOM 11601 O O . ILE D 1 259 ? 15.263 7.195 -59.700 1.00 28.04 239 ILE D O 1
ATOM 11606 N N . THR D 1 260 ? 13.528 6.752 -58.373 1.00 28.54 240 THR D N 1
ATOM 11607 C CA . THR D 1 260 ? 13.613 5.315 -58.524 1.00 29.41 240 THR D CA 1
ATOM 11608 C C . THR D 1 260 ? 13.306 4.900 -59.967 1.00 29.99 240 THR D C 1
ATOM 11609 O O . THR D 1 260 ? 12.261 5.247 -60.524 1.00 29.97 240 THR D O 1
ATOM 11613 N N . ASP D 1 261 ? 14.246 4.181 -60.568 1.00 30.90 241 ASP D N 1
ATOM 11614 C CA . ASP D 1 261 ? 14.156 3.774 -61.967 1.00 32.05 241 ASP D CA 1
ATOM 11615 C C . ASP D 1 261 ? 15.281 2.800 -62.306 1.00 32.68 241 ASP D C 1
ATOM 11616 O O . ASP D 1 261 ? 16.128 2.511 -61.460 1.00 32.82 241 ASP D O 1
ATOM 11621 N N . GLU D 1 262 ? 15.304 2.306 -63.542 1.00 33.51 242 GLU D N 1
ATOM 11622 C CA . GLU D 1 262 ? 16.382 1.430 -63.973 1.00 34.60 242 GLU D CA 1
ATOM 11623 C C . GLU D 1 262 ? 17.736 2.125 -63.756 1.00 35.16 242 GLU D C 1
ATOM 11624 O O . GLU D 1 262 ? 17.876 3.324 -63.976 1.00 35.19 242 GLU D O 1
ATOM 11630 N N . VAL D 1 263 ? 18.711 1.347 -63.293 1.00 36.04 243 VAL D N 1
ATOM 11631 C CA . VAL D 1 263 ? 20.027 1.823 -62.848 1.00 36.62 243 VAL D CA 1
ATOM 11632 C C . VAL D 1 263 ? 20.718 2.791 -63.791 1.00 37.23 243 VAL D C 1
ATOM 11633 O O . VAL D 1 263 ? 21.284 3.787 -63.345 1.00 37.19 243 VAL D O 1
ATOM 11637 N N . ASP D 1 264 ? 20.696 2.488 -65.085 1.00 38.19 244 ASP D N 1
ATOM 11638 C CA . ASP D 1 264 ? 21.335 3.363 -66.062 1.00 39.26 244 ASP D CA 1
ATOM 11639 C C . ASP D 1 264 ? 20.690 4.762 -66.141 1.00 39.21 244 ASP D C 1
ATOM 11640 O O . ASP D 1 264 ? 21.389 5.761 -66.301 1.00 39.52 244 ASP D O 1
ATOM 11645 N N . ARG D 1 265 ? 19.372 4.836 -65.990 1.00 39.08 245 ARG D N 1
ATOM 11646 C CA . ARG D 1 265 ? 18.685 6.123 -66.029 1.00 39.00 245 ARG D CA 1
ATOM 11647 C C . ARG D 1 265 ? 18.817 6.970 -64.744 1.00 38.46 245 ARG D C 1
ATOM 11648 O O . ARG D 1 265 ? 18.408 8.130 -64.731 1.00 38.45 245 ARG D O 1
ATOM 11656 N N . LEU D 1 266 ? 19.401 6.405 -63.683 1.00 37.93 246 LEU D N 1
ATOM 11657 C CA . LEU D 1 266 ? 19.535 7.098 -62.387 1.00 37.27 246 LEU D CA 1
ATOM 11658 C C . LEU D 1 266 ? 20.299 8.403 -62.467 1.00 37.20 246 LEU D C 1
ATOM 11659 O O . LEU D 1 266 ? 19.892 9.390 -61.863 1.00 37.36 246 LEU D O 1
ATOM 11664 N N . THR D 1 267 ? 21.412 8.404 -63.193 1.00 37.00 247 THR D N 1
ATOM 11665 C CA . THR D 1 267 ? 22.211 9.608 -63.360 1.00 36.60 247 THR D CA 1
ATOM 11666 C C . THR D 1 267 ? 21.439 10.664 -64.157 1.00 36.46 247 THR D C 1
ATOM 11667 O O . THR D 1 267 ? 21.451 11.844 -63.805 1.00 36.33 247 THR D O 1
ATOM 11671 N N . GLU D 1 268 ? 20.735 10.223 -65.196 1.00 36.12 248 GLU D N 1
ATOM 11672 C CA . GLU D 1 268 ? 19.888 11.111 -65.988 1.00 36.14 248 GLU D CA 1
ATOM 11673 C C . GLU D 1 268 ? 18.826 11.805 -65.120 1.00 35.01 248 GLU D C 1
ATOM 11674 O O . GLU D 1 268 ? 18.630 13.016 -65.228 1.00 35.09 248 GLU D O 1
ATOM 11680 N N . LEU D 1 269 ? 18.163 11.047 -64.247 1.00 33.93 249 LEU D N 1
ATOM 11681 C CA . LEU D 1 269 ? 17.097 11.602 -63.399 1.00 32.72 249 LEU D CA 1
ATOM 11682 C C . LEU D 1 269 ? 17.609 12.540 -62.305 1.00 32.16 249 LEU D C 1
ATOM 11683 O O . LEU D 1 269 ? 16.954 13.534 -61.975 1.00 31.72 249 LEU D O 1
ATOM 11688 N N . HIS D 1 270 ? 18.781 12.229 -61.751 1.00 31.68 250 HIS D N 1
ATOM 11689 C CA . HIS D 1 270 ? 19.441 13.132 -60.816 1.00 31.24 250 HIS D CA 1
ATOM 11690 C C . HIS D 1 270 ? 19.474 14.530 -61.392 1.00 30.94 250 HIS D C 1
ATOM 11691 O O . HIS D 1 270 ? 19.020 15.475 -60.755 1.00 31.01 250 HIS D O 1
ATOM 11698 N N . ASP D 1 271 ? 20.011 14.641 -62.601 1.00 30.56 251 ASP D N 1
ATOM 11699 C CA . ASP D 1 271 ? 20.210 15.916 -63.246 1.00 30.28 251 ASP D CA 1
ATOM 11700 C C . ASP D 1 271 ? 18.900 16.610 -63.572 1.00 29.87 251 ASP D C 1
ATOM 11701 O O . ASP D 1 271 ? 18.772 17.800 -63.314 1.00 29.98 251 ASP D O 1
ATOM 11706 N N . VAL D 1 272 ? 17.926 15.873 -64.107 1.00 29.23 252 VAL D N 1
ATOM 11707 C CA . VAL D 1 272 ? 16.606 16.441 -64.407 1.00 28.49 252 VAL D CA 1
ATOM 11708 C C . VAL D 1 272 ? 15.955 17.047 -63.161 1.00 28.31 252 VAL D C 1
ATOM 11709 O O . VAL D 1 272 ? 15.480 18.180 -63.189 1.00 28.27 252 VAL D O 1
ATOM 11713 N N . ALA D 1 273 ? 15.959 16.294 -62.065 1.00 28.07 253 ALA D N 1
ATOM 11714 C CA . ALA D 1 273 ? 15.349 16.732 -60.821 1.00 27.71 253 ALA D CA 1
ATOM 11715 C C . ALA D 1 273 ? 16.069 17.933 -60.220 1.00 27.58 253 ALA D C 1
ATOM 11716 O O . ALA D 1 273 ? 15.446 18.941 -59.923 1.00 27.67 253 ALA D O 1
ATOM 11718 N N . VAL D 1 274 ? 17.381 17.817 -60.052 1.00 27.56 254 VAL D N 1
ATOM 11719 C CA . VAL D 1 274 ? 18.225 18.912 -59.542 1.00 27.45 254 VAL D CA 1
ATOM 11720 C C . VAL D 1 274 ? 18.109 20.176 -60.392 1.00 27.38 254 VAL D C 1
ATOM 11721 O O . VAL D 1 274 ? 17.866 21.246 -59.852 1.00 27.38 254 VAL D O 1
ATOM 11725 N N . ALA D 1 275 ? 18.258 20.044 -61.709 1.00 27.31 255 ALA D N 1
ATOM 11726 C CA . ALA D 1 275 ? 18.051 21.162 -62.622 1.00 27.39 255 ALA D CA 1
ATOM 11727 C C . ALA D 1 275 ? 16.703 21.832 -62.418 1.00 27.54 255 ALA D C 1
ATOM 11728 O O . ALA D 1 275 ? 16.548 22.991 -62.731 1.00 27.74 255 ALA D O 1
ATOM 11730 N N . ASN D 1 276 ? 15.727 21.109 -61.893 1.00 27.80 256 ASN D N 1
ATOM 11731 C CA . ASN D 1 276 ? 14.389 21.662 -61.737 1.00 28.01 256 ASN D CA 1
ATOM 11732 C C . ASN D 1 276 ? 14.041 22.197 -60.370 1.00 28.23 256 ASN D C 1
ATOM 11733 O O . ASN D 1 276 ? 12.928 22.664 -60.147 1.00 28.33 256 ASN D O 1
ATOM 11738 N N . GLY D 1 277 ? 14.997 22.130 -59.457 1.00 28.48 257 GLY D N 1
ATOM 11739 C CA . GLY D 1 277 ? 14.800 22.665 -58.119 1.00 28.66 257 GLY D CA 1
ATOM 11740 C C . GLY D 1 277 ? 14.624 21.618 -57.034 1.00 28.72 257 GLY D C 1
ATOM 11741 O O . GLY D 1 277 ? 14.254 21.954 -55.899 1.00 29.07 257 GLY D O 1
ATOM 11742 N N . ALA D 1 278 ? 14.885 20.352 -57.360 1.00 28.53 258 ALA D N 1
ATOM 11743 C CA . ALA D 1 278 ? 14.827 19.295 -56.346 1.00 28.36 258 ALA D CA 1
ATOM 11744 C C . ALA D 1 278 ? 15.951 19.476 -55.329 1.00 28.14 258 ALA D C 1
ATOM 11745 O O . ALA D 1 278 ? 17.127 19.572 -55.696 1.00 28.24 258 ALA D O 1
ATOM 11747 N N . GLY D 1 279 ? 15.574 19.545 -54.057 1.00 27.76 259 GLY D N 1
ATOM 11748 C CA . GLY D 1 279 ? 16.525 19.829 -52.999 1.00 27.35 259 GLY D CA 1
ATOM 11749 C C . GLY D 1 279 ? 17.235 18.594 -52.514 1.00 26.97 259 GLY D C 1
ATOM 11750 O O . GLY D 1 279 ? 18.365 18.669 -52.016 1.00 27.12 259 GLY D O 1
ATOM 11751 N N . ALA D 1 280 ? 16.561 17.458 -52.641 1.00 26.53 260 ALA D N 1
ATOM 11752 C CA . ALA D 1 280 ? 17.104 16.170 -52.212 1.00 26.32 260 ALA D CA 1
ATOM 11753 C C . ALA D 1 280 ? 16.487 15.079 -53.054 1.00 26.22 260 ALA D C 1
ATOM 11754 O O . ALA D 1 280 ? 15.446 15.292 -53.666 1.00 26.30 260 ALA D O 1
ATOM 11756 N N . LEU D 1 281 ? 17.129 13.916 -53.098 1.00 26.04 261 LEU D N 1
ATOM 11757 C CA . LEU D 1 281 ? 16.634 12.812 -53.904 1.00 25.82 261 LEU D CA 1
ATOM 11758 C C . LEU D 1 281 ? 16.305 11.605 -53.065 1.00 26.24 261 LEU D C 1
ATOM 11759 O O . LEU D 1 281 ? 17.031 11.282 -52.129 1.00 26.23 261 LEU D O 1
ATOM 11764 N N . LEU D 1 282 ? 15.192 10.957 -53.410 1.00 26.88 262 LEU D N 1
ATOM 11765 C CA . LEU D 1 282 ? 14.719 9.753 -52.738 1.00 27.56 262 LEU D CA 1
ATOM 11766 C C . LEU D 1 282 ? 14.846 8.550 -53.657 1.00 28.06 262 LEU D C 1
ATOM 11767 O O . LEU D 1 282 ? 14.387 8.583 -54.799 1.00 27.84 262 LEU D O 1
ATOM 11772 N N . ILE D 1 283 ? 15.467 7.494 -53.136 1.00 29.13 263 ILE D N 1
ATOM 11773 C CA . ILE D 1 283 ? 15.625 6.227 -53.841 1.00 30.34 263 ILE D CA 1
ATOM 11774 C C . ILE D 1 283 ? 15.123 5.062 -52.989 1.00 31.10 263 ILE D C 1
ATOM 11775 O O . ILE D 1 283 ? 15.381 5.002 -51.788 1.00 31.35 263 ILE D O 1
ATOM 11780 N N . ASN D 1 284 ? 14.408 4.136 -53.614 1.00 32.02 264 ASN D N 1
ATOM 11781 C CA . ASN D 1 284 ? 14.041 2.880 -52.954 1.00 33.16 264 ASN D CA 1
ATOM 11782 C C . ASN D 1 284 ? 15.219 1.902 -52.904 1.00 33.73 264 ASN D C 1
ATOM 11783 O O . ASN D 1 284 ? 15.520 1.208 -53.886 1.00 33.52 264 ASN D O 1
ATOM 11788 N N . ALA D 1 285 ? 15.864 1.865 -51.735 1.00 34.49 265 ALA D N 1
ATOM 11789 C CA . ALA D 1 285 ? 17.206 1.278 -51.532 1.00 35.14 265 ALA D CA 1
ATOM 11790 C C . ALA D 1 285 ? 17.407 -0.155 -52.023 1.00 35.72 265 ALA D C 1
ATOM 11791 O O . ALA D 1 285 ? 18.399 -0.445 -52.707 1.00 35.64 265 ALA D O 1
ATOM 11793 N N . MET D 1 286 ? 16.478 -1.036 -51.644 1.00 36.35 266 MET D N 1
ATOM 11794 C CA . MET D 1 286 ? 16.508 -2.435 -52.048 1.00 36.99 266 MET D CA 1
ATOM 11795 C C . MET D 1 286 ? 16.216 -2.686 -53.532 1.00 36.51 266 MET D C 1
ATOM 11796 O O . MET D 1 286 ? 17.068 -3.230 -54.221 1.00 3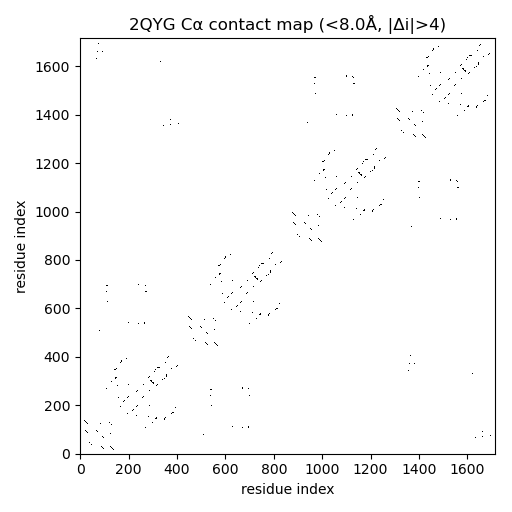6.66 266 MET D O 1
ATOM 11801 N N . PRO D 1 287 ? 15.028 -2.284 -54.039 1.00 36.20 267 PRO D N 1
ATOM 11802 C CA . PRO D 1 287 ? 14.720 -2.506 -55.461 1.00 35.76 267 PRO D CA 1
ATOM 11803 C C . PRO D 1 287 ? 15.800 -2.074 -56.457 1.00 35.46 267 PRO D C 1
ATOM 11804 O O . PRO D 1 287 ? 16.055 -2.797 -57.421 1.00 35.71 267 PRO D O 1
ATOM 11808 N N . VAL D 1 288 ? 16.424 -0.914 -56.255 1.00 35.05 268 VAL D N 1
ATOM 11809 C CA . VAL D 1 288 ? 17.457 -0.469 -57.206 1.00 34.66 268 VAL D CA 1
ATOM 11810 C C . VAL D 1 288 ? 18.775 -1.210 -56.981 1.00 34.48 268 VAL D C 1
ATOM 11811 O O . VAL D 1 288 ? 19.518 -1.453 -57.945 1.00 34.91 268 VAL D O 1
ATOM 11815 N N . GLY D 1 289 ? 19.044 -1.575 -55.723 1.00 33.78 269 GLY D N 1
ATOM 11816 C CA . GLY D 1 289 ? 20.304 -2.205 -55.340 1.00 32.96 269 GLY D CA 1
ATOM 11817 C C . GLY D 1 289 ? 21.217 -1.203 -54.669 1.00 32.39 269 GLY D C 1
ATOM 11818 O O . GLY D 1 289 ? 21.363 -0.090 -55.150 1.00 32.25 269 GLY D O 1
ATOM 11819 N N . LEU D 1 290 ? 21.824 -1.603 -53.554 1.00 32.06 270 LEU D N 1
ATOM 11820 C CA . LEU D 1 290 ? 22.720 -0.744 -52.788 1.00 31.49 270 LEU D CA 1
ATOM 11821 C C . LEU D 1 290 ? 23.971 -0.378 -53.548 1.00 31.55 270 LEU D C 1
ATOM 11822 O O . LEU D 1 290 ? 24.513 0.699 -53.369 1.00 31.49 270 LEU D O 1
ATOM 11827 N N . SER D 1 291 ? 24.444 -1.278 -54.393 1.00 31.75 271 SER D N 1
ATOM 11828 C CA . SER D 1 291 ? 25.562 -0.947 -55.265 1.00 31.91 271 SER D CA 1
ATOM 11829 C C . SER D 1 291 ? 25.217 0.249 -56.156 1.00 31.99 271 SER D C 1
ATOM 11830 O O . SER D 1 291 ? 26.017 1.168 -56.306 1.00 31.97 271 SER D O 1
ATOM 11833 N N . ALA D 1 292 ? 24.017 0.225 -56.733 1.00 32.32 272 ALA D N 1
ATOM 11834 C CA . ALA D 1 292 ? 23.509 1.328 -57.549 1.00 32.53 272 ALA D CA 1
ATOM 11835 C C . ALA D 1 292 ? 23.609 2.684 -56.837 1.00 32.72 272 ALA D C 1
ATOM 11836 O O . ALA D 1 292 ? 24.130 3.638 -57.407 1.00 32.72 272 ALA D O 1
ATOM 11838 N N . VAL D 1 293 ? 23.109 2.747 -55.597 1.00 33.09 273 VAL D N 1
ATOM 11839 C CA . VAL D 1 293 ? 23.172 3.944 -54.729 1.00 33.40 273 VAL D CA 1
ATOM 11840 C C . VAL D 1 293 ? 24.594 4.489 -54.589 1.00 33.92 273 VAL D C 1
ATOM 11841 O O . VAL D 1 293 ? 24.837 5.679 -54.774 1.00 33.61 273 VAL D O 1
ATOM 11845 N N . ARG D 1 294 ? 25.523 3.587 -54.278 1.00 34.82 274 ARG D N 1
ATOM 11846 C CA . ARG D 1 294 ? 26.923 3.920 -54.070 1.00 35.72 274 ARG D CA 1
ATOM 11847 C C . ARG D 1 294 ? 27.547 4.617 -55.294 1.00 36.26 274 ARG D C 1
ATOM 11848 O O . ARG D 1 294 ? 28.424 5.477 -55.159 1.00 36.33 274 ARG D O 1
ATOM 11856 N N . MET D 1 295 ? 27.083 4.237 -56.482 1.00 36.93 275 MET D N 1
ATOM 11857 C CA . MET D 1 295 ? 27.525 4.829 -57.737 1.00 37.95 275 MET D CA 1
ATOM 11858 C C . MET D 1 295 ? 26.905 6.226 -57.956 1.00 37.63 275 MET D C 1
ATOM 11859 O O . MET D 1 295 ? 27.554 7.137 -58.493 1.00 37.64 275 MET D O 1
ATOM 11864 N N . LEU D 1 296 ? 25.651 6.391 -57.538 1.00 37.60 276 LEU D N 1
ATOM 11865 C CA . LEU D 1 296 ? 24.978 7.672 -57.634 1.00 37.32 276 LEU D CA 1
ATOM 11866 C C . LEU D 1 296 ? 25.597 8.660 -56.665 1.00 37.60 276 LEU D C 1
ATOM 11867 O O . LEU D 1 296 ? 25.694 9.831 -56.974 1.00 37.80 276 LEU D O 1
ATOM 11872 N N . ARG D 1 297 ? 26.016 8.173 -55.499 1.00 37.87 277 ARG D N 1
ATOM 11873 C CA . ARG D 1 297 ? 26.672 8.985 -54.477 1.00 38.11 277 ARG D CA 1
ATOM 11874 C C . ARG D 1 297 ? 27.923 9.668 -55.025 1.00 38.35 277 ARG D C 1
ATOM 11875 O O . ARG D 1 297 ? 28.201 10.815 -54.669 1.00 38.60 277 ARG D O 1
ATOM 11883 N N . LYS D 1 298 ? 28.657 8.981 -55.900 1.00 38.40 278 LYS D N 1
ATOM 11884 C CA . LYS D 1 298 ? 29.837 9.562 -56.544 1.00 38.83 278 LYS D CA 1
ATOM 11885 C C . LYS D 1 298 ? 29.489 10.746 -57.444 1.00 38.54 278 LYS D C 1
ATOM 11886 O O . LYS D 1 298 ? 30.338 11.573 -57.730 1.00 38.79 278 LYS D O 1
ATOM 11892 N N . HIS D 1 299 ? 28.233 10.833 -57.864 1.00 38.30 279 HIS D N 1
ATOM 11893 C CA . HIS D 1 299 ? 27.810 11.789 -58.883 1.00 38.10 279 HIS D CA 1
ATOM 11894 C C . HIS D 1 299 ? 26.797 12.831 -58.359 1.00 36.95 279 HIS D C 1
ATOM 11895 O O . HIS D 1 299 ? 26.630 13.908 -58.934 1.00 36.58 279 HIS D O 1
ATOM 11902 N N . ALA D 1 300 ? 26.140 12.501 -57.255 1.00 35.98 280 ALA D N 1
ATOM 11903 C CA . ALA D 1 300 ? 25.037 13.301 -56.725 1.00 35.05 280 ALA D CA 1
ATOM 11904 C C . ALA D 1 300 ? 25.516 14.584 -56.062 1.00 34.18 280 ALA D C 1
ATOM 11905 O O . ALA D 1 300 ? 26.577 14.586 -55.451 1.00 34.07 280 ALA D O 1
ATOM 11907 N N . THR D 1 301 ? 24.718 15.656 -56.172 1.00 32.98 281 THR D N 1
ATOM 11908 C CA . THR D 1 301 ? 25.078 16.961 -55.615 1.00 31.57 281 THR D CA 1
ATOM 11909 C C . THR D 1 301 ? 24.192 17.356 -54.435 1.00 30.62 281 THR D C 1
ATOM 11910 O O . THR D 1 301 ? 24.540 18.243 -53.670 1.00 30.59 281 THR D O 1
ATOM 11914 N N . VAL D 1 302 ? 23.057 16.686 -54.280 1.00 29.54 282 VAL D N 1
ATOM 11915 C CA . VAL D 1 302 ? 22.129 16.964 -53.162 1.00 28.56 282 VAL D CA 1
ATOM 11916 C C . VAL D 1 302 ? 22.019 15.727 -52.255 1.00 27.96 282 VAL D C 1
ATOM 11917 O O . VAL D 1 302 ? 22.462 14.640 -52.656 1.00 28.23 282 VAL D O 1
ATOM 11921 N N . PRO D 1 303 ? 21.447 15.874 -51.039 1.00 27.08 283 PRO D N 1
ATOM 11922 C CA . PRO D 1 303 ? 21.338 14.721 -50.134 1.00 26.56 283 PRO D CA 1
ATOM 11923 C C . PRO D 1 303 ? 20.566 13.540 -50.736 1.00 26.23 283 PRO D C 1
ATOM 11924 O O . PRO D 1 303 ? 19.676 13.749 -51.565 1.00 26.39 283 PRO D O 1
ATOM 11928 N N . LEU D 1 304 ? 20.928 12.321 -50.330 1.00 25.57 284 LEU D N 1
ATOM 11929 C CA . LEU D 1 304 ? 20.244 11.100 -50.754 1.00 24.91 284 LEU D CA 1
ATOM 11930 C C . LEU D 1 304 ? 19.410 10.520 -49.615 1.00 25.04 284 LEU D C 1
ATOM 11931 O O . LEU D 1 304 ? 19.843 10.500 -48.473 1.00 25.64 284 LEU D O 1
ATOM 11936 N N . ILE D 1 305 ? 18.213 10.051 -49.926 1.00 24.92 285 ILE D N 1
ATOM 11937 C CA . ILE D 1 305 ? 17.278 9.564 -48.921 1.00 24.98 285 ILE D CA 1
ATOM 11938 C C . ILE D 1 305 ? 16.737 8.186 -49.292 1.00 25.49 285 ILE D C 1
ATOM 11939 O O . ILE D 1 305 ? 16.233 7.990 -50.393 1.00 25.71 285 ILE D O 1
ATOM 11944 N N . ALA D 1 306 ? 16.828 7.234 -48.373 1.00 25.99 286 ALA D N 1
ATOM 11945 C CA . ALA D 1 306 ? 16.386 5.877 -48.650 1.00 26.35 286 ALA D CA 1
ATOM 11946 C C . ALA D 1 306 ? 15.001 5.650 -48.102 1.00 26.94 286 ALA D C 1
ATOM 11947 O O . ALA D 1 306 ? 14.737 5.968 -46.950 1.00 26.92 286 ALA D O 1
ATOM 11949 N N . HIS D 1 307 ? 14.113 5.097 -48.922 1.00 27.79 287 HIS D N 1
ATOM 11950 C CA . HIS D 1 307 ? 12.844 4.591 -48.412 1.00 28.64 287 HIS D CA 1
ATOM 11951 C C . HIS D 1 307 ? 12.978 3.104 -48.117 1.00 29.08 287 HIS D C 1
ATOM 11952 O O . HIS D 1 307 ? 14.021 2.501 -48.410 1.00 29.52 287 HIS D O 1
ATOM 11959 N N . PHE D 1 308 ? 11.930 2.502 -47.551 1.00 29.43 288 PHE D N 1
ATOM 11960 C CA . PHE D 1 308 ? 12.056 1.132 -47.039 1.00 29.78 288 PHE D CA 1
ATOM 11961 C C . PHE D 1 308 ? 11.282 -0.010 -47.727 1.00 30.15 288 PHE D C 1
ATOM 11962 O O . PHE D 1 308 ? 11.217 -1.111 -47.179 1.00 30.43 288 PHE D O 1
ATOM 11970 N N . PRO D 1 309 ? 10.734 0.213 -48.940 1.00 30.50 289 PRO D N 1
ATOM 11971 C CA . PRO D 1 309 ? 10.073 -0.927 -49.582 1.00 30.57 289 PRO D CA 1
ATOM 11972 C C . PRO D 1 309 ? 11.022 -2.103 -49.685 1.00 30.87 289 PRO D C 1
ATOM 11973 O O . PRO D 1 309 ? 12.197 -1.931 -50.013 1.00 30.92 289 PRO D O 1
ATOM 11977 N N . PHE D 1 310 ? 10.501 -3.278 -49.350 1.00 31.33 290 PHE D N 1
ATOM 11978 C CA . PHE D 1 310 ? 11.164 -4.580 -49.543 1.00 31.46 290 PHE D CA 1
ATOM 11979 C C . PHE D 1 310 ? 11.931 -5.120 -48.336 1.00 30.92 290 PHE D C 1
ATOM 11980 O O . PHE D 1 310 ? 11.837 -6.296 -48.027 1.00 31.09 290 PHE D O 1
ATOM 11988 N N . ILE D 1 311 ? 12.680 -4.273 -47.651 1.00 30.41 291 ILE D N 1
ATOM 11989 C CA . ILE D 1 311 ? 13.385 -4.695 -46.430 1.00 29.90 291 ILE D CA 1
ATOM 11990 C C . ILE D 1 311 ? 12.546 -5.619 -45.524 1.00 29.26 291 ILE D C 1
ATOM 11991 O O . ILE D 1 311 ? 13.056 -6.623 -45.036 1.00 28.94 291 ILE D O 1
ATOM 11996 N N . ALA D 1 312 ? 11.266 -5.287 -45.333 1.00 28.92 292 ALA D N 1
ATOM 11997 C CA . ALA D 1 312 ? 10.335 -6.079 -44.494 1.00 28.55 292 ALA D CA 1
ATOM 11998 C C . ALA D 1 312 ? 10.267 -7.588 -44.812 1.00 28.29 292 ALA D C 1
ATOM 11999 O O . ALA D 1 312 ? 10.212 -8.421 -43.892 1.00 28.36 292 ALA D O 1
ATOM 12001 N N . ALA D 1 313 ? 10.279 -7.932 -46.099 1.00 27.69 293 ALA D N 1
ATOM 12002 C CA . ALA D 1 313 ? 10.195 -9.319 -46.538 1.00 27.27 293 ALA D CA 1
ATOM 12003 C C . ALA D 1 313 ? 11.196 -10.244 -45.868 1.00 27.43 293 ALA D C 1
ATOM 12004 O O . ALA D 1 313 ? 10.890 -11.409 -45.625 1.00 27.72 293 ALA D O 1
ATOM 12006 N N . PHE D 1 314 ? 12.397 -9.742 -45.580 1.00 27.55 294 PHE D N 1
ATOM 12007 C CA . PHE D 1 314 ? 13.442 -10.575 -44.944 1.00 27.39 294 PHE D CA 1
ATOM 12008 C C . PHE D 1 314 ? 13.815 -10.170 -43.500 1.00 27.37 294 PHE D C 1
ATOM 12009 O O . PHE D 1 314 ? 14.662 -10.803 -42.853 1.00 27.18 294 PHE D O 1
ATOM 12017 N N . SER D 1 315 ? 13.165 -9.135 -42.980 1.00 27.45 295 SER D N 1
ATOM 12018 C CA . SER D 1 315 ? 13.562 -8.627 -41.680 1.00 27.74 295 SER D CA 1
ATOM 12019 C C . SER D 1 315 ? 12.532 -8.840 -40.580 1.00 27.82 295 SER D C 1
ATOM 12020 O O . SER D 1 315 ? 12.869 -8.760 -39.401 1.00 27.95 295 SER D O 1
ATOM 12023 N N . ARG D 1 316 ? 11.294 -9.140 -40.946 1.00 27.97 296 ARG D N 1
ATOM 12024 C CA . ARG D 1 316 ? 10.234 -9.156 -39.934 1.00 28.30 296 ARG D CA 1
ATOM 12025 C C . ARG D 1 316 ? 10.328 -10.295 -38.939 1.00 28.75 296 ARG D C 1
ATOM 12026 O O . ARG D 1 316 ? 10.319 -10.039 -37.745 1.00 29.16 296 ARG D O 1
ATOM 12034 N N . LEU D 1 317 ? 10.380 -11.540 -39.418 1.00 29.32 297 LEU D N 1
ATOM 12035 C CA . LEU D 1 317 ? 10.425 -12.732 -38.542 1.00 29.68 297 LEU D CA 1
ATOM 12036 C C . LEU D 1 317 ? 11.653 -12.730 -37.602 1.00 29.78 297 LEU D C 1
ATOM 12037 O O . LEU D 1 317 ? 12.797 -12.526 -38.076 1.00 29.91 297 LEU D O 1
ATOM 12042 N N . ALA D 1 318 ? 11.416 -12.932 -36.287 1.00 29.60 298 ALA D N 1
ATOM 12043 C CA . ALA D 1 318 ? 12.483 -12.829 -35.243 1.00 29.23 298 ALA D CA 1
ATOM 12044 C C . ALA D 1 318 ? 13.478 -13.991 -35.274 1.00 29.04 298 ALA D C 1
ATOM 12045 O O . ALA D 1 318 ? 14.610 -13.865 -34.821 1.00 28.78 298 ALA D O 1
ATOM 12047 N N . ASN D 1 319 ? 13.040 -15.105 -35.846 1.00 29.11 299 ASN D N 1
ATOM 12048 C CA . ASN D 1 319 ? 13.802 -16.343 -35.881 1.00 29.36 299 ASN D CA 1
ATOM 12049 C C . ASN D 1 319 ? 14.463 -16.658 -37.236 1.00 28.92 299 ASN D C 1
ATOM 12050 O O . ASN D 1 319 ? 15.178 -17.668 -37.369 1.00 28.93 299 ASN D O 1
ATOM 12055 N N . TYR D 1 320 ? 14.231 -15.808 -38.233 1.00 28.29 300 TYR D N 1
ATOM 12056 C CA . TYR D 1 320 ? 14.811 -16.047 -39.544 1.00 27.84 300 TYR D CA 1
ATOM 12057 C C . TYR D 1 320 ? 15.117 -14.797 -40.364 1.00 27.80 300 TYR D C 1
ATOM 12058 O O . TYR D 1 320 ? 14.356 -13.824 -40.326 1.00 28.42 300 TYR D O 1
ATOM 12067 N N . GLY D 1 321 ? 16.222 -14.828 -41.114 1.00 27.32 301 GLY D N 1
ATOM 12068 C CA . GLY D 1 321 ? 16.546 -13.752 -42.054 1.00 26.84 301 GLY D CA 1
ATOM 12069 C C . GLY D 1 321 ? 17.641 -12.808 -41.600 1.00 26.74 301 GLY D C 1
ATOM 12070 O O . GLY D 1 321 ? 18.645 -13.238 -41.048 1.00 26.99 301 GLY D O 1
ATOM 12071 N N . ILE D 1 322 ? 17.449 -11.512 -41.836 1.00 26.48 302 ILE D N 1
ATOM 12072 C CA . ILE D 1 322 ? 18.450 -10.490 -41.510 1.00 25.99 302 ILE D CA 1
ATOM 12073 C C . ILE D 1 322 ? 17.776 -9.374 -40.743 1.00 26.11 302 ILE D C 1
ATOM 12074 O O . ILE D 1 322 ? 16.796 -8.817 -41.217 1.00 26.49 302 ILE D O 1
ATOM 12079 N N . HIS D 1 323 ? 18.291 -9.055 -39.563 1.00 25.92 303 HIS D N 1
ATOM 12080 C CA . HIS D 1 323 ? 17.794 -7.931 -38.778 1.00 25.82 303 HIS D CA 1
ATOM 12081 C C . HIS D 1 323 ? 17.904 -6.624 -39.606 1.00 25.82 303 HIS D C 1
ATOM 12082 O O . HIS D 1 323 ? 18.905 -6.382 -40.296 1.00 25.66 303 HIS D O 1
ATOM 12089 N N . SER D 1 324 ? 16.863 -5.793 -39.560 1.00 26.04 304 SER D N 1
ATOM 12090 C CA . SER D 1 324 ? 16.842 -4.562 -40.371 1.00 26.18 304 SER D CA 1
ATOM 12091 C C . SER D 1 324 ? 17.967 -3.598 -40.000 1.00 26.24 304 SER D C 1
ATOM 12092 O O . SER D 1 324 ? 18.401 -2.794 -40.835 1.00 26.60 304 SER D O 1
ATOM 12095 N N . ARG D 1 325 ? 18.424 -3.676 -38.752 1.00 26.04 305 ARG D N 1
ATOM 12096 C CA . ARG D 1 325 ? 19.575 -2.920 -38.302 1.00 25.93 305 ARG D CA 1
ATOM 12097 C C . ARG D 1 325 ? 20.781 -3.139 -39.232 1.00 25.97 305 ARG D C 1
ATOM 12098 O O . ARG D 1 325 ? 21.472 -2.177 -39.598 1.00 26.22 305 ARG D O 1
ATOM 12106 N N . VAL D 1 326 ? 21.022 -4.391 -39.618 1.00 25.75 306 VAL D N 1
ATOM 12107 C CA . VAL D 1 326 ? 22.092 -4.712 -40.553 1.00 25.87 306 VAL D CA 1
ATOM 12108 C C . VAL D 1 326 ? 21.943 -3.925 -41.858 1.00 26.52 306 VAL D C 1
ATOM 12109 O O . VAL D 1 326 ? 22.944 -3.438 -42.424 1.00 26.59 306 VAL D O 1
ATOM 12113 N N . MET D 1 327 ? 20.697 -3.807 -42.325 1.00 27.01 307 MET D N 1
ATOM 12114 C CA . MET D 1 327 ? 20.384 -3.039 -43.527 1.00 27.68 307 MET D CA 1
ATOM 12115 C C . MET D 1 327 ? 20.734 -1.568 -43.359 1.00 27.18 307 MET D C 1
ATOM 12116 O O . MET D 1 327 ? 21.353 -0.945 -44.247 1.00 27.27 307 MET D O 1
ATOM 12121 N N . THR D 1 328 ? 20.328 -1.023 -42.215 1.00 26.44 308 THR D N 1
ATOM 12122 C CA . THR D 1 328 ? 20.554 0.365 -41.897 1.00 25.72 308 THR D CA 1
ATOM 12123 C C . THR D 1 328 ? 22.040 0.680 -41.882 1.00 25.68 308 THR D C 1
ATOM 12124 O O . THR D 1 328 ? 22.447 1.690 -42.453 1.00 25.89 308 THR D O 1
ATOM 12128 N N . ARG D 1 329 ? 22.845 -0.193 -41.269 1.00 25.17 309 ARG D N 1
ATOM 12129 C CA . ARG D 1 329 ? 24.296 -0.085 -41.338 1.00 24.90 309 ARG D CA 1
ATOM 12130 C C . ARG D 1 329 ? 24.749 0.065 -42.766 1.00 24.70 309 ARG D C 1
ATOM 12131 O O . ARG D 1 329 ? 25.383 1.056 -43.112 1.00 24.91 309 ARG D O 1
ATOM 12139 N N . LEU D 1 330 ? 24.394 -0.904 -43.599 1.00 24.42 310 LEU D N 1
ATOM 12140 C CA . LEU D 1 330 ? 24.759 -0.875 -45.013 1.00 24.27 310 LEU D CA 1
ATOM 12141 C C . LEU D 1 330 ? 24.261 0.344 -45.788 1.00 24.27 310 LEU D C 1
ATOM 12142 O O . LEU D 1 330 ? 25.012 0.892 -46.586 1.00 24.57 310 LEU D O 1
ATOM 12147 N N . GLN D 1 331 ? 23.017 0.767 -45.564 1.00 24.02 311 GLN D N 1
ATOM 12148 C CA . GLN D 1 331 ? 22.477 1.927 -46.261 1.00 24.08 311 GLN D CA 1
ATOM 12149 C C . GLN D 1 331 ? 23.288 3.185 -45.966 1.00 23.94 311 GLN D C 1
ATOM 12150 O O . GLN D 1 331 ? 23.593 3.995 -46.867 1.00 23.70 311 GLN D O 1
ATOM 12156 N N . ARG D 1 332 ? 23.629 3.332 -44.686 1.00 23.79 312 ARG D N 1
ATOM 12157 C CA . ARG D 1 332 ? 24.436 4.430 -44.210 1.00 23.62 312 ARG D CA 1
ATOM 12158 C C . ARG D 1 332 ? 25.781 4.345 -44.950 1.00 23.86 312 ARG D C 1
ATOM 12159 O O . ARG D 1 332 ? 26.228 5.317 -45.579 1.00 24.17 312 ARG D O 1
ATOM 12167 N N . LEU D 1 333 ? 26.366 3.148 -44.926 1.00 23.69 313 LEU D N 1
ATOM 12168 C CA . LEU D 1 333 ? 27.672 2.874 -45.469 1.00 23.43 313 LEU D CA 1
ATOM 12169 C C . LEU D 1 333 ? 27.701 3.166 -46.944 1.00 23.58 313 LEU D C 1
ATOM 12170 O O . LEU D 1 333 ? 28.708 3.635 -47.463 1.00 23.94 313 LEU D O 1
ATOM 12175 N N . ALA D 1 334 ? 26.597 2.880 -47.622 1.00 23.72 314 ALA D N 1
ATOM 12176 C CA . ALA D 1 334 ? 26.502 3.026 -49.074 1.00 23.95 314 ALA D CA 1
ATOM 12177 C C . ALA D 1 334 ? 26.496 4.487 -49.509 1.00 24.20 314 ALA D C 1
ATOM 12178 O O . ALA D 1 334 ? 27.078 4.832 -50.551 1.00 24.35 314 ALA D O 1
ATOM 12180 N N . GLY D 1 335 ? 25.837 5.333 -48.712 1.00 24.28 315 GLY D N 1
ATOM 12181 C CA . GLY D 1 335 ? 25.898 6.783 -48.888 1.00 24.31 315 GLY D CA 1
ATOM 12182 C C . GLY D 1 335 ? 24.648 7.595 -48.588 1.00 24.38 315 GLY D C 1
ATOM 12183 O O . GLY D 1 335 ? 24.615 8.800 -48.837 1.00 24.77 315 GLY D O 1
ATOM 12184 N N . PHE D 1 336 ? 23.611 6.958 -48.067 1.00 24.18 316 PHE D N 1
ATOM 12185 C CA . PHE D 1 336 ? 22.401 7.696 -47.714 1.00 24.25 316 PHE D CA 1
ATOM 12186 C C . PHE D 1 336 ? 22.582 8.640 -46.542 1.00 24.34 316 PHE D C 1
ATOM 12187 O O . PHE D 1 336 ? 23.197 8.296 -45.519 1.00 24.51 316 PHE D O 1
ATOM 12195 N N . ASP D 1 337 ? 22.018 9.827 -46.691 1.00 24.12 317 ASP D N 1
ATOM 12196 C CA . ASP D 1 337 ? 22.117 10.837 -45.666 1.00 24.18 317 ASP D CA 1
ATOM 12197 C C . ASP D 1 337 ? 20.940 10.747 -44.699 1.00 23.90 317 ASP D C 1
ATOM 12198 O O . ASP D 1 337 ? 20.996 11.237 -43.572 1.00 23.69 317 ASP D O 1
ATOM 12203 N N . VAL D 1 338 ? 19.885 10.084 -45.154 1.00 23.80 318 VAL D N 1
ATOM 12204 C CA . VAL D 1 338 ? 18.638 9.951 -44.424 1.00 23.56 318 VAL D CA 1
ATOM 12205 C C . VAL D 1 338 ? 18.097 8.564 -44.720 1.00 23.83 318 VAL D C 1
ATOM 12206 O O . VAL D 1 338 ? 18.044 8.144 -45.879 1.00 23.84 318 VAL D O 1
ATOM 12210 N N . VAL D 1 339 ? 17.707 7.847 -43.677 1.00 24.17 319 VAL D N 1
ATOM 12211 C CA . VAL D 1 339 ? 17.119 6.525 -43.848 1.00 24.81 319 VAL D CA 1
ATOM 12212 C C . VAL D 1 339 ? 15.701 6.532 -43.279 1.00 25.72 319 VAL D C 1
ATOM 12213 O O . VAL D 1 339 ? 15.491 6.742 -42.085 1.00 26.11 319 VAL D O 1
ATOM 12217 N N . ILE D 1 340 ? 14.713 6.333 -44.135 1.00 26.60 320 ILE D N 1
ATOM 12218 C CA . ILE D 1 340 ? 13.336 6.212 -43.661 1.00 27.26 320 ILE D CA 1
ATOM 12219 C C . ILE D 1 340 ? 13.129 4.748 -43.299 1.00 28.19 320 ILE D C 1
ATOM 12220 O O . ILE D 1 340 ? 13.254 3.866 -44.147 1.00 28.32 320 ILE D O 1
ATOM 12225 N N . MET D 1 341 ? 12.843 4.492 -42.031 1.00 29.37 321 MET D N 1
ATOM 12226 C CA . MET D 1 341 ? 12.574 3.148 -41.567 1.00 30.78 321 MET D CA 1
ATOM 12227 C C . MET D 1 341 ? 11.116 3.056 -41.114 1.00 31.19 321 MET D C 1
ATOM 12228 O O . MET D 1 341 ? 10.416 4.071 -41.041 1.00 31.00 321 MET D O 1
ATOM 12233 N N . PRO D 1 342 ? 10.645 1.830 -40.824 1.00 32.00 322 PRO D N 1
ATOM 12234 C CA . PRO D 1 342 ? 9.344 1.660 -40.177 1.00 32.38 322 PRO D CA 1
ATOM 12235 C C . PRO D 1 342 ? 9.428 2.134 -38.735 1.00 33.05 322 PRO D C 1
ATOM 12236 O O . PRO D 1 342 ? 10.421 1.835 -38.047 1.00 33.08 322 PRO D O 1
ATOM 12240 N N . GLY D 1 343 ? 8.401 2.859 -38.291 1.00 33.71 323 GLY D N 1
ATOM 12241 C CA . GLY D 1 343 ? 8.437 3.557 -37.005 1.00 34.96 323 GLY D CA 1
ATOM 12242 C C . GLY D 1 343 ? 7.646 2.895 -35.903 1.00 36.06 323 GLY D C 1
ATOM 12243 O O . GLY D 1 343 ? 7.510 1.681 -35.885 1.00 36.31 323 GLY D O 1
ATOM 12244 N N . PHE D 1 344 ? 7.134 3.696 -34.973 1.00 37.30 324 PHE D N 1
ATOM 12245 C CA . PHE D 1 344 ? 6.306 3.183 -33.874 1.00 38.68 324 PHE D CA 1
ATOM 12246 C C . PHE D 1 344 ? 4.838 3.255 -34.258 1.00 40.36 324 PHE D C 1
ATOM 12247 O O . PHE D 1 344 ? 4.489 3.560 -35.399 1.00 41.02 324 PHE D O 1
ATOM 12255 N N . GLY D 1 345 ? 3.963 3.003 -33.300 1.00 42.10 325 GLY D N 1
ATOM 12256 C CA . GLY D 1 345 ? 2.564 2.833 -33.615 1.00 44.28 325 GLY D CA 1
ATOM 12257 C C . GLY D 1 345 ? 2.417 1.354 -33.889 1.00 46.09 325 GLY D C 1
ATOM 12258 O O . GLY D 1 345 ? 3.350 0.709 -34.401 1.00 45.92 325 GLY D O 1
ATOM 12259 N N . PRO D 1 346 ? 1.239 0.799 -33.562 1.00 47.52 326 PRO D N 1
ATOM 12260 C CA . PRO D 1 346 ? 1.073 -0.656 -33.644 1.00 48.37 326 PRO D CA 1
ATOM 12261 C C . PRO D 1 346 ? 0.780 -1.045 -35.095 1.00 49.17 326 PRO D C 1
ATOM 12262 O O . PRO D 1 346 ? 1.103 -2.162 -35.534 1.00 49.33 326 PRO D O 1
ATOM 12266 N N . ARG D 1 347 ? 0.194 -0.085 -35.814 1.00 49.81 327 ARG D N 1
ATOM 12267 C CA . ARG D 1 347 ? -0.054 -0.139 -37.244 1.00 50.55 327 ARG D CA 1
ATOM 12268 C C . ARG D 1 347 ? 1.205 -0.497 -38.075 1.00 50.13 327 ARG D C 1
ATOM 12269 O O . ARG D 1 347 ? 1.098 -0.828 -39.261 1.00 49.89 327 ARG D O 1
ATOM 12277 N N . MET D 1 348 ? 2.373 -0.453 -37.427 1.00 50.01 328 MET D N 1
ATOM 12278 C CA . MET D 1 348 ? 3.674 -0.694 -38.067 1.00 49.67 328 MET D CA 1
ATOM 12279 C C . MET D 1 348 ? 4.288 -2.065 -37.813 1.00 49.06 328 MET D C 1
ATOM 12280 O O . MET D 1 348 ? 5.341 -2.362 -38.368 1.00 49.03 328 MET D O 1
ATOM 12285 N N . MET D 1 349 ? 3.656 -2.870 -36.958 1.00 48.28 329 MET D N 1
ATOM 12286 C CA . MET D 1 349 ? 4.011 -4.278 -36.769 1.00 47.73 329 MET D CA 1
ATOM 12287 C C . MET D 1 349 ? 5.499 -4.612 -36.619 1.00 47.11 329 MET D C 1
ATOM 12288 O O . MET D 1 349 ? 5.926 -5.655 -37.097 1.00 47.25 329 MET D O 1
ATOM 12293 N N . THR D 1 350 ? 6.275 -3.741 -35.964 1.00 46.40 330 THR D N 1
ATOM 12294 C CA . THR D 1 350 ? 7.721 -3.951 -35.710 1.00 45.82 330 THR D CA 1
ATOM 12295 C C . THR D 1 350 ? 8.020 -3.743 -34.219 1.00 45.30 330 THR D C 1
ATOM 12296 O O . THR D 1 350 ? 7.651 -2.706 -33.654 1.00 45.45 330 THR D O 1
ATOM 12300 N N . PRO D 1 351 ? 8.700 -4.714 -33.573 1.00 44.67 331 PRO D N 1
ATOM 12301 C CA . PRO D 1 351 ? 9.030 -4.592 -32.151 1.00 44.23 331 PRO D CA 1
ATOM 12302 C C . PRO D 1 351 ? 9.669 -3.251 -31.806 1.00 44.07 331 PRO D C 1
ATOM 12303 O O . PRO D 1 351 ? 10.544 -2.773 -32.512 1.00 43.96 331 PRO D O 1
ATOM 12307 N N . GLU D 1 352 ? 9.218 -2.654 -30.722 1.00 44.32 332 GLU D N 1
ATOM 12308 C CA . GLU D 1 352 ? 9.755 -1.388 -30.243 1.00 44.96 332 GLU D CA 1
ATOM 12309 C C . GLU D 1 352 ? 11.283 -1.283 -30.346 1.00 44.44 332 GLU D C 1
ATOM 12310 O O . GLU D 1 352 ? 11.825 -0.409 -31.032 1.00 44.21 332 GLU D O 1
ATOM 12316 N N . HIS D 1 353 ? 11.967 -2.188 -29.655 1.00 44.03 333 HIS D N 1
ATOM 12317 C CA . HIS D 1 353 ? 13.418 -2.124 -29.512 1.00 43.69 333 HIS D CA 1
ATOM 12318 C C . HIS D 1 353 ? 14.129 -2.334 -30.845 1.00 42.75 333 HIS D C 1
ATOM 12319 O O . HIS D 1 353 ? 15.233 -1.836 -31.040 1.00 42.84 333 HIS D O 1
ATOM 12326 N N . GLU D 1 354 ? 13.495 -3.075 -31.749 1.00 41.58 334 GLU D N 1
ATOM 12327 C CA . GLU D 1 354 ? 14.023 -3.282 -33.081 1.00 40.72 334 GLU D CA 1
ATOM 12328 C C . GLU D 1 354 ? 14.145 -1.931 -33.794 1.00 39.58 334 GLU D C 1
ATOM 12329 O O . GLU D 1 354 ? 15.188 -1.621 -34.392 1.00 39.22 334 GLU D O 1
ATOM 12335 N N . VAL D 1 355 ? 13.093 -1.116 -33.694 1.00 38.24 335 VAL D N 1
ATOM 12336 C CA . VAL D 1 355 ? 13.090 0.216 -34.306 1.00 37.22 335 VAL D CA 1
ATOM 12337 C C . VAL D 1 355 ? 14.227 1.050 -33.750 1.00 36.82 335 VAL D C 1
ATOM 12338 O O . VAL D 1 355 ? 14.966 1.686 -34.504 1.00 37.09 335 VAL D O 1
ATOM 12342 N N . LEU D 1 356 ? 14.365 1.018 -32.430 1.00 36.07 336 LEU D N 1
ATOM 12343 C CA . LEU D 1 356 ? 15.439 1.712 -31.733 1.00 35.55 336 LEU D CA 1
ATOM 12344 C C . LEU D 1 356 ? 16.848 1.263 -32.125 1.00 35.30 336 LEU D C 1
ATOM 12345 O O . LEU D 1 356 ? 17.766 2.098 -32.132 1.00 35.23 336 LEU D O 1
ATOM 12350 N N . ASP D 1 357 ? 17.015 -0.034 -32.426 1.00 34.82 337 ASP D N 1
ATOM 12351 C CA . ASP D 1 357 ? 18.304 -0.582 -32.875 1.00 34.76 337 ASP D CA 1
ATOM 12352 C C . ASP D 1 357 ? 18.737 0.091 -34.170 1.00 34.23 337 ASP D C 1
ATOM 12353 O O . ASP D 1 357 ? 19.933 0.260 -34.435 1.00 34.11 337 ASP D O 1
ATOM 12358 N N . CYS D 1 358 ? 17.748 0.488 -34.959 1.00 33.61 338 CYS D N 1
ATOM 12359 C CA . CYS D 1 358 ? 17.978 1.148 -36.228 1.00 33.47 338 CYS D CA 1
ATOM 12360 C C . CYS D 1 358 ? 18.282 2.622 -36.078 1.00 33.02 338 CYS D C 1
ATOM 12361 O O . CYS D 1 358 ? 19.163 3.182 -36.758 1.00 32.91 338 CYS D O 1
ATOM 12364 N N . ILE D 1 359 ? 17.510 3.256 -35.205 1.00 32.62 339 ILE D N 1
ATOM 12365 C CA . ILE D 1 359 ? 17.750 4.627 -34.829 1.00 32.15 339 ILE D CA 1
ATOM 12366 C C . ILE D 1 359 ? 19.176 4.739 -34.298 1.00 32.32 339 ILE D C 1
ATOM 12367 O O . ILE D 1 359 ? 19.911 5.594 -34.791 1.00 32.16 339 ILE D O 1
ATOM 12372 N N . ARG D 1 360 ? 19.566 3.850 -33.363 1.00 32.61 340 ARG D N 1
ATOM 12373 C CA . ARG D 1 360 ? 20.988 3.664 -32.939 1.00 33.12 340 ARG D CA 1
ATOM 12374 C C . ARG D 1 360 ? 21.970 3.485 -34.110 1.00 32.55 340 ARG D C 1
ATOM 12375 O O . ARG D 1 360 ? 22.980 4.178 -34.205 1.00 32.12 340 ARG D O 1
ATOM 12383 N N . ALA D 1 361 ? 21.649 2.555 -34.999 1.00 32.43 341 ALA D N 1
ATOM 12384 C CA . ALA D 1 361 ? 22.496 2.233 -36.126 1.00 32.51 341 ALA D CA 1
ATOM 12385 C C . ALA D 1 361 ? 22.839 3.468 -36.950 1.00 32.76 341 ALA D C 1
ATOM 12386 O O . ALA D 1 361 ? 23.969 3.598 -37.448 1.00 33.06 341 ALA D O 1
ATOM 12388 N N . CYS D 1 362 ? 21.863 4.361 -37.097 1.00 32.71 342 CYS D N 1
ATOM 12389 C CA . CYS D 1 362 ? 22.028 5.561 -37.889 1.00 32.98 342 CYS D CA 1
ATOM 12390 C C . CYS D 1 362 ? 22.963 6.550 -37.222 1.00 32.77 342 CYS D C 1
ATOM 12391 O O . CYS D 1 362 ? 23.798 7.144 -37.889 1.00 33.23 342 CYS D O 1
ATOM 12394 N N . LEU D 1 363 ? 22.815 6.713 -35.909 1.00 32.32 343 LEU D N 1
ATOM 12395 C CA . LEU D 1 363 ? 23.457 7.783 -35.175 1.00 32.02 343 LEU D CA 1
ATOM 12396 C C . LEU D 1 363 ? 24.778 7.361 -34.568 1.00 32.55 343 LEU D C 1
ATOM 12397 O O . LEU D 1 363 ? 25.660 8.200 -34.401 1.00 32.81 343 LEU D O 1
ATOM 12402 N N . GLU D 1 364 ? 24.919 6.074 -34.254 1.00 33.02 344 GLU D N 1
ATOM 12403 C CA . GLU D 1 364 ? 26.155 5.517 -33.681 1.00 33.72 344 GLU D CA 1
ATOM 12404 C C . GLU D 1 364 ? 27.434 5.960 -34.353 1.00 33.27 344 GLU D C 1
ATOM 12405 O O . GLU D 1 364 ? 27.486 6.047 -35.571 1.00 33.21 344 GLU D O 1
ATOM 12411 N N . PRO D 1 365 ? 28.486 6.196 -33.557 1.00 33.14 345 PRO D N 1
ATOM 12412 C CA . PRO D 1 365 ? 29.765 6.504 -34.156 1.00 32.94 345 PRO D CA 1
ATOM 12413 C C . PRO D 1 365 ? 30.153 5.304 -34.973 1.00 32.71 345 PRO D C 1
ATOM 12414 O O . PRO D 1 365 ? 29.922 4.189 -34.542 1.00 32.71 345 PRO D O 1
ATOM 12418 N N . MET D 1 366 ? 30.695 5.525 -36.164 1.00 32.42 346 MET D N 1
ATOM 12419 C CA . MET D 1 366 ? 31.057 4.424 -37.031 1.00 32.05 346 MET D CA 1
ATOM 12420 C C . MET D 1 366 ? 32.324 4.764 -37.823 1.00 31.18 346 MET D C 1
ATOM 12421 O O . MET D 1 366 ? 32.307 4.863 -39.052 1.00 31.40 346 MET D O 1
ATOM 12426 N N . GLY D 1 367 ? 33.431 4.943 -37.114 1.00 30.19 347 GLY D N 1
ATOM 12427 C CA . GLY D 1 367 ? 34.649 5.387 -37.767 1.00 29.16 347 GLY D CA 1
ATOM 12428 C C . GLY D 1 367 ? 34.427 6.657 -38.578 1.00 28.46 347 GLY D C 1
ATOM 12429 O O . GLY D 1 367 ? 33.698 7.542 -38.132 1.00 28.43 347 GLY D O 1
ATOM 12430 N N . PRO D 1 368 ? 35.010 6.736 -39.790 1.00 27.87 348 PRO D N 1
ATOM 12431 C CA . PRO D 1 368 ? 34.960 7.962 -40.564 1.00 27.53 348 PRO D CA 1
ATOM 12432 C C . PRO D 1 368 ? 33.596 8.205 -41.206 1.00 27.35 348 PRO D C 1
ATOM 12433 O O . PRO D 1 368 ? 33.387 9.247 -41.849 1.00 27.69 348 PRO D O 1
ATOM 12437 N N . ILE D 1 369 ? 32.675 7.258 -41.021 1.00 26.89 349 ILE D N 1
ATOM 12438 C CA . ILE D 1 369 ? 31.357 7.326 -41.650 1.00 26.41 349 ILE D CA 1
ATOM 12439 C C . ILE D 1 369 ? 30.470 8.249 -40.840 1.00 26.47 349 ILE D C 1
ATOM 12440 O O . ILE D 1 369 ? 30.319 8.067 -39.626 1.00 26.49 349 ILE D O 1
ATOM 12445 N N . LYS D 1 370 ? 29.891 9.240 -41.515 1.00 26.45 350 LYS D N 1
ATOM 12446 C CA . LYS D 1 370 ? 29.008 10.218 -40.876 1.00 26.43 350 LYS D CA 1
ATOM 12447 C C . LYS D 1 370 ? 27.753 9.555 -40.369 1.00 26.20 350 LYS D C 1
ATOM 12448 O O . LYS D 1 370 ? 27.251 8.635 -41.013 1.00 25.94 350 LYS D O 1
ATOM 12454 N N . PRO D 1 371 ? 27.220 10.047 -39.229 1.00 26.22 351 PRO D N 1
ATOM 12455 C CA . PRO D 1 371 ? 25.890 9.640 -38.778 1.00 26.15 351 PRO D CA 1
ATOM 12456 C C . PRO D 1 371 ? 24.805 10.190 -39.694 1.00 26.32 351 PRO D C 1
ATOM 12457 O O . PRO D 1 371 ? 24.782 11.395 -39.976 1.00 26.67 351 PRO D O 1
ATOM 12461 N N . CYS D 1 372 ? 23.928 9.314 -40.170 1.00 26.33 352 CYS D N 1
ATOM 12462 C CA . CYS D 1 372 ? 22.794 9.746 -40.982 1.00 26.69 352 CYS D CA 1
ATOM 12463 C C . CYS D 1 372 ? 21.498 9.840 -40.156 1.00 26.34 352 CYS D C 1
ATOM 12464 O O . CYS D 1 372 ? 21.384 9.267 -39.072 1.00 25.98 352 CYS D O 1
ATOM 12467 N N . LEU D 1 373 ? 20.530 10.577 -40.699 1.00 26.31 353 LEU D N 1
ATOM 12468 C CA . LEU D 1 373 ? 19.300 10.928 -39.998 1.00 26.02 353 LEU D CA 1
ATOM 12469 C C . LEU D 1 373 ? 18.240 9.849 -40.110 1.00 25.97 353 LEU D C 1
ATOM 12470 O O . LEU D 1 373 ? 17.774 9.540 -41.210 1.00 25.80 353 LEU D O 1
ATOM 12475 N N . PRO D 1 374 ? 17.833 9.295 -38.961 1.00 26.05 354 PRO D N 1
ATOM 12476 C CA . PRO D 1 374 ? 16.800 8.265 -38.932 1.00 26.35 354 PRO D CA 1
ATOM 12477 C C . PRO D 1 374 ? 15.404 8.883 -39.020 1.00 26.90 354 PRO D C 1
ATOM 12478 O O . PRO D 1 374 ? 15.155 9.943 -38.446 1.00 27.06 354 PRO D O 1
ATOM 12482 N N . VAL D 1 375 ? 14.499 8.243 -39.749 1.00 27.48 355 VAL D N 1
ATOM 12483 C CA . VAL D 1 375 ? 13.174 8.809 -39.946 1.00 28.16 355 VAL D CA 1
ATOM 12484 C C . VAL D 1 375 ? 12.122 7.725 -39.798 1.00 28.75 355 VAL D C 1
ATOM 12485 O O . VAL D 1 375 ? 11.726 7.100 -40.798 1.00 28.81 355 VAL D O 1
ATOM 12489 N N . PRO D 1 376 ? 11.674 7.485 -38.549 1.00 29.39 356 PRO D N 1
ATOM 12490 C CA . PRO D 1 376 ? 10.622 6.512 -38.202 1.00 30.21 356 PRO D CA 1
ATOM 12491 C C . PRO D 1 376 ? 9.264 6.786 -38.864 1.00 31.40 356 PRO D C 1
ATOM 12492 O O . PRO D 1 376 ? 8.640 7.822 -38.591 1.00 31.39 356 PRO D O 1
ATOM 12496 N N . GLY D 1 377 ? 8.815 5.863 -39.723 1.00 32.81 357 GLY D N 1
ATOM 12497 C CA . GLY D 1 377 ? 7.486 5.938 -40.357 1.00 34.51 357 GLY D CA 1
ATOM 12498 C C . GLY D 1 377 ? 6.366 5.780 -39.346 1.00 36.02 357 GLY D C 1
ATOM 12499 O O . GLY D 1 377 ? 6.470 6.258 -38.222 1.00 36.59 357 GLY D O 1
ATOM 12500 N N . GLY D 1 378 ? 5.298 5.085 -39.717 1.00 37.33 358 GLY D N 1
ATOM 12501 C CA . GLY D 1 378 ? 4.082 5.024 -38.874 1.00 38.95 358 GLY D CA 1
ATOM 12502 C C . GLY D 1 378 ? 3.111 6.131 -39.276 1.00 40.02 358 GLY D C 1
ATOM 12503 O O . GLY D 1 378 ? 3.533 7.158 -39.834 1.00 40.18 358 GLY D O 1
ATOM 12504 N N . SER D 1 379 ? 1.814 5.936 -39.028 1.00 40.80 359 SER D N 1
ATOM 12505 C CA . SER D 1 379 ? 0.837 7.006 -39.308 1.00 41.48 359 SER D CA 1
ATOM 12506 C C . SER D 1 379 ? 0.868 8.105 -38.217 1.00 41.49 359 SER D C 1
ATOM 12507 O O . SER D 1 379 ? 0.139 8.067 -37.218 1.00 41.55 359 SER D O 1
ATOM 12510 N N . ASP D 1 380 ? 1.739 9.081 -38.450 1.00 41.32 360 ASP D N 1
ATOM 12511 C CA . ASP D 1 380 ? 2.073 10.110 -37.490 1.00 41.17 360 ASP D CA 1
ATOM 12512 C C . ASP D 1 380 ? 1.333 11.403 -37.731 1.00 40.49 360 ASP D C 1
ATOM 12513 O O . ASP D 1 380 ? 1.095 11.811 -38.873 1.00 40.71 360 ASP D O 1
ATOM 12518 N N . SER D 1 381 ? 1.013 12.071 -36.634 1.00 39.40 361 SER D N 1
ATOM 12519 C CA . SER D 1 381 ? 0.300 13.332 -36.662 1.00 38.10 361 SER D CA 1
ATOM 12520 C C . SER D 1 381 ? 0.833 14.171 -35.537 1.00 37.09 361 SER D C 1
ATOM 12521 O O . SER D 1 381 ? 1.778 13.790 -34.863 1.00 36.75 361 SER D O 1
ATOM 12524 N N . ALA D 1 382 ? 0.206 15.315 -35.324 1.00 36.15 362 ALA D N 1
ATOM 12525 C CA . ALA D 1 382 ? 0.584 16.195 -34.240 1.00 35.29 362 ALA D CA 1
ATOM 12526 C C . ALA D 1 382 ? 0.461 15.470 -32.915 1.00 34.87 362 ALA D C 1
ATOM 12527 O O . ALA D 1 382 ? 1.199 15.753 -31.984 1.00 34.64 362 ALA D O 1
ATOM 12529 N N . ALA D 1 383 ? -0.463 14.513 -32.853 1.00 34.53 363 ALA D N 1
ATOM 12530 C CA . ALA D 1 383 ? -0.674 13.680 -31.660 1.00 34.08 363 ALA D CA 1
ATOM 12531 C C . ALA D 1 383 ? 0.483 12.707 -31.310 1.00 33.79 363 ALA D C 1
ATOM 12532 O O . ALA D 1 383 ? 0.777 12.486 -30.145 1.00 33.63 363 ALA D O 1
ATOM 12534 N N . THR D 1 384 ? 1.148 12.134 -32.301 1.00 33.64 364 THR D N 1
ATOM 12535 C CA . THR D 1 384 ? 2.141 11.116 -31.996 1.00 33.90 364 THR D CA 1
ATOM 12536 C C . THR D 1 384 ? 3.549 11.673 -31.811 1.00 34.13 364 THR D C 1
ATOM 12537 O O . THR D 1 384 ? 4.464 10.941 -31.406 1.00 34.15 364 THR D O 1
ATOM 12541 N N . LEU D 1 385 ? 3.716 12.963 -32.103 1.00 34.43 365 LEU D N 1
ATOM 12542 C CA . LEU D 1 385 ? 5.043 13.589 -32.086 1.00 34.68 365 LEU D CA 1
ATOM 12543 C C . LEU D 1 385 ? 5.693 13.534 -30.722 1.00 35.51 365 LEU D C 1
ATOM 12544 O O . LEU D 1 385 ? 6.851 13.157 -30.601 1.00 35.53 365 LEU D O 1
ATOM 12549 N N . GLU D 1 386 ? 4.940 13.932 -29.702 1.00 36.59 366 GLU D N 1
ATOM 12550 C CA . GLU D 1 386 ? 5.376 13.843 -28.318 1.00 37.70 366 GLU D CA 1
ATOM 12551 C C . GLU D 1 386 ? 5.971 12.475 -28.016 1.00 37.63 366 GLU D C 1
ATOM 12552 O O . GLU D 1 386 ? 7.070 12.371 -27.468 1.00 37.48 366 GLU D O 1
ATOM 12558 N N . ASN D 1 387 ? 5.231 11.432 -28.389 1.00 37.66 367 ASN D N 1
ATOM 12559 C CA . ASN D 1 387 ? 5.683 10.068 -28.197 1.00 37.49 367 ASN D CA 1
ATOM 12560 C C . ASN D 1 387 ? 7.011 9.732 -28.871 1.00 36.40 367 ASN D C 1
ATOM 12561 O O . ASN D 1 387 ? 7.913 9.191 -28.236 1.00 36.37 367 ASN D O 1
ATOM 12566 N N . VAL D 1 388 ? 7.119 10.041 -30.159 1.00 35.35 368 VAL D N 1
ATOM 12567 C CA . VAL D 1 388 ? 8.311 9.681 -30.939 1.00 34.32 368 VAL D CA 1
ATOM 12568 C C . VAL D 1 388 ? 9.555 10.313 -30.338 1.00 33.81 368 VAL D C 1
ATOM 12569 O O . VAL D 1 388 ? 10.607 9.700 -30.261 1.00 33.57 368 VAL D O 1
ATOM 12573 N N . TYR D 1 389 ? 9.406 11.543 -29.887 1.00 33.31 369 TYR D N 1
ATOM 12574 C CA . TYR D 1 389 ? 10.505 12.274 -29.302 1.00 32.93 369 TYR D CA 1
ATOM 12575 C C . TYR D 1 389 ? 10.948 11.647 -27.989 1.00 33.08 369 TYR D C 1
ATOM 12576 O O . TYR D 1 389 ? 12.149 11.516 -27.746 1.00 33.01 369 TYR D O 1
ATOM 12585 N N . ARG D 1 390 ? 9.977 11.281 -27.146 1.00 33.18 370 ARG D N 1
ATOM 12586 C CA . ARG D 1 390 ? 10.261 10.574 -25.915 1.00 33.26 370 ARG D CA 1
ATOM 12587 C C . ARG D 1 390 ? 10.991 9.295 -26.235 1.00 33.13 370 ARG D C 1
ATOM 12588 O O . ARG D 1 390 ? 11.998 8.996 -25.617 1.00 33.12 370 ARG D O 1
ATOM 12596 N N . LYS D 1 391 ? 10.491 8.555 -27.223 1.00 33.17 371 LYS D N 1
ATOM 12597 C CA . LYS D 1 391 ? 11.072 7.261 -27.580 1.00 33.35 371 LYS D CA 1
ATOM 12598 C C . LYS D 1 391 ? 12.451 7.330 -28.263 1.00 33.01 371 LYS D C 1
ATOM 12599 O O . LYS D 1 391 ? 13.303 6.472 -28.042 1.00 33.26 371 LYS D O 1
ATOM 12605 N N . VAL D 1 392 ? 12.674 8.353 -29.073 1.00 32.53 372 VAL D N 1
ATOM 12606 C CA . VAL D 1 392 ? 13.950 8.495 -29.743 1.00 32.02 372 VAL D CA 1
ATOM 12607 C C . VAL D 1 392 ? 14.978 8.971 -28.743 1.00 31.57 372 VAL D C 1
ATOM 12608 O O . VAL D 1 392 ? 16.145 8.655 -28.857 1.00 31.81 372 VAL D O 1
ATOM 12612 N N . GLY D 1 393 ? 14.549 9.744 -27.765 1.00 31.11 373 GLY D N 1
ATOM 12613 C CA . GLY D 1 393 ? 15.469 10.190 -26.730 1.00 30.80 373 GLY D CA 1
ATOM 12614 C C . GLY D 1 393 ? 16.096 11.546 -26.964 1.00 30.41 373 GLY D C 1
ATOM 12615 O O . GLY D 1 393 ? 16.649 12.137 -26.027 1.00 30.59 373 GLY D O 1
ATOM 12616 N N . SER D 1 394 ? 16.011 12.036 -28.204 1.00 29.78 374 SER D N 1
ATOM 12617 C CA . SER D 1 394 ? 16.578 13.331 -28.573 1.00 29.05 374 SER D CA 1
ATOM 12618 C C . SER D 1 394 ? 15.945 13.873 -29.827 1.00 28.76 374 SER D C 1
ATOM 12619 O O . SER D 1 394 ? 15.090 13.232 -30.412 1.00 29.03 374 SER D O 1
ATOM 12622 N N . ALA D 1 395 ? 16.404 15.041 -30.261 1.00 28.25 375 ALA D N 1
ATOM 12623 C CA . ALA D 1 395 ? 15.781 15.755 -31.379 1.00 27.83 375 ALA D CA 1
ATOM 12624 C C . ALA D 1 395 ? 16.347 15.355 -32.732 1.00 27.72 375 ALA D C 1
ATOM 12625 O O . ALA D 1 395 ? 15.988 15.932 -33.759 1.00 27.66 375 ALA D O 1
ATOM 12627 N N . ASP D 1 396 ? 17.225 14.365 -32.745 1.00 27.65 376 ASP D N 1
ATOM 12628 C CA . ASP D 1 396 ? 17.881 13.980 -33.995 1.00 27.69 376 ASP D CA 1
ATOM 12629 C C . ASP D 1 396 ? 17.115 12.935 -34.763 1.00 27.03 376 ASP D C 1
ATOM 12630 O O . ASP D 1 396 ? 17.540 11.787 -34.824 1.00 27.14 376 ASP D O 1
ATOM 12635 N N . PHE D 1 397 ? 15.998 13.332 -35.360 1.00 26.42 377 PHE D N 1
ATOM 12636 C CA . PHE D 1 397 ? 15.204 12.410 -36.170 1.00 26.19 377 PHE D CA 1
ATOM 12637 C C . PHE D 1 397 ? 14.340 13.123 -37.200 1.00 26.57 377 PHE D C 1
ATOM 12638 O O . PHE D 1 397 ? 14.103 14.314 -37.102 1.00 26.78 377 PHE D O 1
ATOM 12646 N N . GLY D 1 398 ? 13.864 12.397 -38.197 1.00 27.02 378 GLY D N 1
ATOM 12647 C CA . GLY D 1 398 ? 12.874 12.959 -39.104 1.00 27.78 378 GLY D CA 1
ATOM 12648 C C . GLY D 1 398 ? 11.493 12.578 -38.631 1.00 28.25 378 GLY D C 1
ATOM 12649 O O . GLY D 1 398 ? 11.358 11.721 -37.781 1.00 28.58 378 GLY D O 1
ATOM 12650 N N . PHE D 1 399 ? 10.467 13.195 -39.192 1.00 28.70 379 PHE D N 1
ATOM 12651 C CA . PHE D 1 399 ? 9.109 12.902 -38.799 1.00 29.39 379 PHE D CA 1
ATOM 12652 C C . PHE D 1 399 ? 8.301 12.976 -40.065 1.00 30.35 379 PHE D C 1
ATOM 12653 O O . PHE D 1 399 ? 8.339 14.000 -40.741 1.00 30.35 379 PHE D O 1
ATOM 12661 N N . VAL D 1 400 ? 7.601 11.891 -40.405 1.00 31.87 380 VAL D N 1
ATOM 12662 C CA . VAL D 1 400 ? 6.939 11.775 -41.729 1.00 33.29 380 VAL D CA 1
ATOM 12663 C C . VAL D 1 400 ? 5.421 11.539 -41.696 1.00 34.56 380 VAL D C 1
ATOM 12664 O O . VAL D 1 400 ? 4.956 10.427 -41.940 1.00 34.62 380 VAL D O 1
ATOM 12668 N N . PRO D 1 401 ? 4.640 12.580 -41.427 1.00 35.82 381 PRO D N 1
ATOM 12669 C CA . PRO D 1 401 ? 3.207 12.399 -41.572 1.00 37.01 381 PRO D CA 1
ATOM 12670 C C . PRO D 1 401 ? 2.771 12.332 -43.028 1.00 38.34 381 PRO D C 1
ATOM 12671 O O . PRO D 1 401 ? 3.455 12.865 -43.913 1.00 38.48 381 PRO D O 1
ATOM 12675 N N . GLY D 1 402 ? 1.637 11.667 -43.253 1.00 39.76 382 GLY D N 1
ATOM 12676 C CA . GLY D 1 402 ? 0.950 11.636 -44.555 1.00 41.46 382 GLY D CA 1
ATOM 12677 C C . GLY D 1 402 ? -0.381 12.357 -44.415 1.00 42.43 382 GLY D C 1
ATOM 12678 O O . GLY D 1 402 ? -0.462 13.572 -44.605 1.00 42.50 382 GLY D O 1
ATOM 12679 N N . ARG D 1 403 ? -1.428 11.607 -44.084 1.00 43.28 383 ARG D N 1
ATOM 12680 C CA . ARG D 1 403 ? -2.578 12.211 -43.450 1.00 44.25 383 ARG D CA 1
ATOM 12681 C C . ARG D 1 403 ? -2.025 12.710 -42.143 1.00 43.93 383 ARG D C 1
ATOM 12682 O O . ARG D 1 403 ? -1.034 12.184 -41.636 1.00 44.38 383 ARG D O 1
ATOM 12690 N N . GLY D 1 404 ? -2.635 13.725 -41.573 1.00 43.42 384 GLY D N 1
ATOM 12691 C CA . GLY D 1 404 ? -2.040 14.273 -40.366 1.00 42.88 384 GLY D CA 1
ATOM 12692 C C . GLY D 1 404 ? -1.369 15.568 -40.721 1.00 42.35 384 GLY D C 1
ATOM 12693 O O . GLY D 1 404 ? -1.235 16.455 -39.884 1.00 42.52 384 GLY D O 1
ATOM 12694 N N . VAL D 1 405 ? -0.938 15.661 -41.971 1.00 41.60 385 VAL D N 1
ATOM 12695 C CA . VAL D 1 405 ? -0.655 16.940 -42.578 1.00 40.83 385 VAL D CA 1
ATOM 12696 C C . VAL D 1 405 ? -1.705 17.151 -43.663 1.00 40.44 385 VAL D C 1
ATOM 12697 O O . VAL D 1 405 ? -2.536 18.048 -43.553 1.00 40.56 385 VAL D O 1
ATOM 12701 N N . PHE D 1 406 ? -1.705 16.306 -44.692 1.00 39.75 386 PHE D N 1
ATOM 12702 C CA . PHE D 1 406 ? -2.630 16.493 -45.814 1.00 38.93 386 PHE D CA 1
ATOM 12703 C C . PHE D 1 406 ? -4.036 15.985 -45.486 1.00 38.76 386 PHE D C 1
ATOM 12704 O O . PHE D 1 406 ? -4.999 16.310 -46.185 1.00 38.88 386 PHE D O 1
ATOM 12712 N N . GLY D 1 407 ? -4.143 15.219 -44.400 1.00 38.41 387 GLY D N 1
ATOM 12713 C CA . GLY D 1 407 ? -5.425 14.737 -43.922 1.00 37.89 387 GLY D CA 1
ATOM 12714 C C . GLY D 1 407 ? -6.116 15.663 -42.937 1.00 37.40 387 GLY D C 1
ATOM 12715 O O . GLY D 1 407 ? -7.275 15.461 -42.620 1.00 37.65 387 GLY D O 1
ATOM 12716 N N . HIS D 1 408 ? -5.414 16.677 -42.456 1.00 36.88 388 HIS D N 1
ATOM 12717 C CA . HIS D 1 408 ? -5.929 17.585 -41.424 1.00 36.47 388 HIS D CA 1
ATOM 12718 C C . HIS D 1 408 ? -7.221 18.325 -41.832 1.00 36.29 388 HIS D C 1
ATOM 12719 O O . HIS D 1 408 ? -7.321 18.800 -42.964 1.00 36.48 388 HIS D O 1
ATOM 12726 N N . PRO D 1 409 ? -8.210 18.421 -40.909 1.00 35.94 389 PRO D N 1
ATOM 12727 C CA . PRO D 1 409 ? -9.532 19.028 -41.148 1.00 35.68 389 PRO D CA 1
ATOM 12728 C C . PRO D 1 409 ? -9.483 20.438 -41.701 1.00 35.31 389 PRO D C 1
ATOM 12729 O O . PRO D 1 409 ? -10.285 20.798 -42.576 1.00 35.35 389 PRO D O 1
ATOM 12733 N N . MET D 1 410 ? -8.551 21.225 -41.174 1.00 34.86 390 MET D N 1
ATOM 12734 C CA . MET D 1 410 ? -8.388 22.617 -41.574 1.00 34.64 390 MET D CA 1
ATOM 12735 C C . MET D 1 410 ? -7.595 22.794 -42.866 1.00 34.41 390 MET D C 1
ATOM 12736 O O . MET D 1 410 ? -7.445 23.923 -43.340 1.00 34.59 390 MET D O 1
ATOM 12741 N N . GLY D 1 411 ? -7.093 21.694 -43.432 1.00 33.95 391 GLY D N 1
ATOM 12742 C CA . GLY D 1 411 ? -6.320 21.745 -44.680 1.00 33.23 391 GLY D CA 1
ATOM 12743 C C . GLY D 1 411 ? -4.831 21.615 -44.430 1.00 32.71 391 GLY D C 1
ATOM 12744 O O . GLY D 1 411 ? -4.397 21.685 -43.286 1.00 32.64 391 GLY D O 1
ATOM 12745 N N . PRO D 1 412 ? -4.034 21.446 -45.505 1.00 32.33 392 PRO D N 1
ATOM 12746 C CA . PRO D 1 412 ? -2.650 21.002 -45.354 1.00 31.83 392 PRO D CA 1
ATOM 12747 C C . PRO D 1 412 ? -1.836 22.035 -44.609 1.00 31.43 392 PRO D C 1
ATOM 12748 O O . PRO D 1 412 ? -1.080 21.699 -43.716 1.00 31.15 392 PRO D O 1
ATOM 12752 N N . ALA D 1 413 ? -2.036 23.297 -44.958 1.00 31.24 393 ALA D N 1
ATOM 12753 C CA . ALA D 1 413 ? -1.274 24.370 -44.359 1.00 30.68 393 ALA D CA 1
ATOM 12754 C C . ALA D 1 413 ? -1.382 24.264 -42.850 1.00 30.30 393 ALA D C 1
ATOM 12755 O O . ALA D 1 413 ? -0.384 24.295 -42.152 1.00 30.24 393 ALA D O 1
ATOM 12757 N N . ALA D 1 414 ? -2.599 24.095 -42.350 1.00 29.96 394 ALA D N 1
ATOM 12758 C CA . ALA D 1 414 ? -2.832 23.995 -40.903 1.00 29.37 394 ALA D CA 1
ATOM 12759 C C . ALA D 1 414 ? -2.300 22.689 -40.324 1.00 28.91 394 ALA D C 1
ATOM 12760 O O . ALA D 1 414 ? -1.909 22.627 -39.159 1.00 29.06 394 ALA D O 1
ATOM 12762 N N . GLY D 1 415 ? -2.284 21.644 -41.139 1.00 28.26 395 GLY D N 1
ATOM 12763 C CA . GLY D 1 415 ? -1.753 20.368 -40.695 1.00 27.62 395 GLY D CA 1
ATOM 12764 C C . GLY D 1 415 ? -0.287 20.484 -40.342 1.00 27.02 395 GLY D C 1
ATOM 12765 O O . GLY D 1 415 ? 0.154 20.011 -39.296 1.00 26.70 395 GLY D O 1
ATOM 12766 N N . ALA D 1 416 ? 0.459 21.129 -41.233 1.00 26.81 396 ALA D N 1
ATOM 12767 C CA . ALA D 1 416 ? 1.874 21.417 -41.001 1.00 26.50 396 ALA D CA 1
ATOM 12768 C C . ALA D 1 416 ? 2.012 22.228 -39.729 1.00 26.27 396 ALA D C 1
ATOM 12769 O O . ALA D 1 416 ? 2.750 21.838 -38.825 1.00 26.42 396 ALA D O 1
ATOM 12771 N N . THR D 1 417 ? 1.270 23.330 -39.642 1.00 25.89 397 THR D N 1
ATOM 12772 C CA . THR D 1 417 ? 1.253 24.156 -38.427 1.00 25.56 397 THR D CA 1
ATOM 12773 C C . THR D 1 417 ? 1.021 23.350 -37.142 1.00 25.39 397 THR D C 1
ATOM 12774 O O . THR D 1 417 ? 1.753 23.540 -36.162 1.00 25.29 397 THR D O 1
ATOM 12778 N N . SER D 1 418 ? 0.023 22.455 -37.160 1.00 24.95 398 SER D N 1
ATOM 12779 C CA . SER D 1 418 ? -0.313 21.667 -35.990 1.00 24.68 398 SER D CA 1
ATOM 12780 C C . SER D 1 418 ? 0.926 20.953 -35.457 1.00 24.62 398 SER D C 1
ATOM 12781 O O . SER D 1 418 ? 1.131 20.913 -34.254 1.00 24.56 398 SER D O 1
ATOM 12784 N N . ILE D 1 419 ? 1.757 20.432 -36.365 1.00 24.56 399 ILE D N 1
ATOM 12785 C CA . ILE D 1 419 ? 3.006 19.746 -36.018 1.00 24.33 399 ILE D CA 1
ATOM 12786 C C . ILE D 1 419 ? 3.984 20.726 -35.392 1.00 24.50 399 ILE D C 1
ATOM 12787 O O . ILE D 1 419 ? 4.550 20.465 -34.330 1.00 24.40 399 ILE D O 1
ATOM 12792 N N . ARG D 1 420 ? 4.185 21.856 -36.064 1.00 24.86 400 ARG D N 1
ATOM 12793 C CA . ARG D 1 420 ? 5.087 22.923 -35.580 1.00 25.05 400 ARG D CA 1
ATOM 12794 C C . ARG D 1 420 ? 4.799 23.325 -34.142 1.00 25.13 400 ARG D C 1
ATOM 12795 O O . ARG D 1 420 ? 5.727 23.437 -33.350 1.00 25.02 400 ARG D O 1
ATOM 12803 N N . GLN D 1 421 ? 3.512 23.538 -33.827 1.00 25.16 401 GLN D N 1
ATOM 12804 C CA . GLN D 1 421 ? 3.023 23.828 -32.475 1.00 25.11 401 GLN D CA 1
ATOM 12805 C C . GLN D 1 421 ? 3.185 22.654 -31.495 1.00 25.30 401 GLN D C 1
ATOM 12806 O O . GLN D 1 421 ? 3.659 22.833 -30.366 1.00 25.32 401 GLN D O 1
ATOM 12812 N N . ALA D 1 422 ? 2.790 21.453 -31.922 1.00 25.43 402 ALA D N 1
ATOM 12813 C CA . ALA D 1 422 ? 3.041 20.261 -31.129 1.00 25.38 402 ALA D CA 1
ATOM 12814 C C . ALA D 1 422 ? 4.482 20.313 -30.680 1.00 25.53 402 ALA D C 1
ATOM 12815 O O . ALA D 1 422 ? 4.786 20.131 -29.497 1.00 25.71 402 ALA D O 1
ATOM 12817 N N . TRP D 1 423 ? 5.373 20.603 -31.623 1.00 25.60 403 TRP D N 1
ATOM 12818 C CA . TRP D 1 423 ? 6.777 20.701 -31.279 1.00 25.77 403 TRP D CA 1
ATOM 12819 C C . TRP D 1 423 ? 7.056 21.828 -30.302 1.00 26.29 403 TRP D C 1
ATOM 12820 O O . TRP D 1 423 ? 7.744 21.624 -29.306 1.00 26.47 403 TRP D O 1
ATOM 12831 N N . ASP D 1 424 ? 6.527 23.011 -30.583 1.00 26.92 404 ASP D N 1
ATOM 12832 C CA . ASP D 1 424 ? 6.770 24.165 -29.724 1.00 27.77 404 ASP D CA 1
ATOM 12833 C C . ASP D 1 424 ? 6.489 23.821 -28.271 1.00 27.97 404 ASP D C 1
ATOM 12834 O O . ASP D 1 424 ? 7.215 24.254 -27.374 1.00 27.86 404 ASP D O 1
ATOM 12839 N N . ALA D 1 425 ? 5.429 23.043 -28.049 1.00 28.25 405 ALA D N 1
ATOM 12840 C CA . ALA D 1 425 ? 5.059 22.638 -26.709 1.00 28.65 405 ALA D CA 1
ATOM 12841 C C . ALA D 1 425 ? 6.212 21.856 -26.110 1.00 28.89 405 ALA D C 1
ATOM 12842 O O . ALA D 1 425 ? 6.784 22.259 -25.118 1.00 28.81 405 ALA D O 1
ATOM 12844 N N . ILE D 1 426 ? 6.565 20.760 -26.763 1.00 29.60 406 ILE D N 1
ATOM 12845 C CA . ILE D 1 426 ? 7.592 19.843 -26.289 1.00 30.43 406 ILE D CA 1
ATOM 12846 C C . ILE D 1 426 ? 8.901 20.561 -25.975 1.00 31.33 406 ILE D C 1
ATOM 12847 O O . ILE D 1 426 ? 9.530 20.318 -24.934 1.00 31.43 406 ILE D O 1
ATOM 12852 N N . ALA D 1 427 ? 9.297 21.447 -26.882 1.00 32.41 407 ALA D N 1
ATOM 12853 C CA . ALA D 1 427 ? 10.544 22.188 -26.753 1.00 33.50 407 ALA D CA 1
ATOM 12854 C C . ALA D 1 427 ? 10.512 23.156 -25.562 1.00 34.38 407 ALA D C 1
ATOM 12855 O O . ALA D 1 427 ? 11.548 23.507 -25.017 1.00 34.38 407 ALA D O 1
ATOM 12857 N N . ALA D 1 428 ? 9.312 23.583 -25.171 1.00 35.62 408 ALA D N 1
ATOM 12858 C CA . ALA D 1 428 ? 9.133 24.385 -23.963 1.00 36.60 408 ALA D CA 1
ATOM 12859 C C . ALA D 1 428 ? 8.775 23.517 -22.747 1.00 37.46 408 ALA D C 1
ATOM 12860 O O . ALA D 1 428 ? 8.548 24.037 -21.663 1.00 37.48 408 ALA D O 1
ATOM 12862 N N . GLY D 1 429 ? 8.725 22.198 -22.929 1.00 38.55 409 GLY D N 1
ATOM 12863 C CA . GLY D 1 429 ? 8.374 21.272 -21.852 1.00 39.91 409 GLY D CA 1
ATOM 12864 C C . GLY D 1 429 ? 6.938 21.370 -21.357 1.00 41.01 409 GLY D C 1
ATOM 12865 O O . GLY D 1 429 ? 6.618 20.860 -20.287 1.00 41.20 409 GLY D O 1
ATOM 12866 N N . ILE D 1 430 ? 6.081 22.038 -22.127 1.00 42.01 410 ILE D N 1
ATOM 12867 C CA . ILE D 1 430 ? 4.647 22.129 -21.850 1.00 42.94 410 ILE D CA 1
ATOM 12868 C C . ILE D 1 430 ? 3.957 20.880 -22.391 1.00 43.62 410 ILE D C 1
ATOM 12869 O O . ILE D 1 430 ? 4.097 20.571 -23.578 1.00 43.89 410 ILE D O 1
ATOM 12874 N N . PRO D 1 431 ? 3.195 20.163 -21.541 1.00 44.17 411 PRO D N 1
ATOM 12875 C CA . PRO D 1 431 ? 2.560 18.962 -22.089 1.00 44.60 411 PRO D CA 1
ATOM 12876 C C . PRO D 1 431 ? 1.642 19.361 -23.259 1.00 44.94 411 PRO D C 1
ATOM 12877 O O . PRO D 1 431 ? 1.131 20.482 -23.272 1.00 44.84 411 PRO D O 1
ATOM 12881 N N . VAL D 1 432 ? 1.467 18.482 -24.242 1.00 45.39 412 VAL D N 1
ATOM 12882 C CA . VAL D 1 432 ? 0.795 18.882 -25.482 1.00 46.02 412 VAL D CA 1
ATOM 12883 C C . VAL D 1 432 ? -0.682 19.324 -25.314 1.00 46.69 412 VAL D C 1
ATOM 12884 O O . VAL D 1 432 ? -0.980 20.503 -25.554 1.00 46.73 412 VAL D O 1
ATOM 12888 N N . PRO D 1 433 ? -1.601 18.400 -24.904 1.00 47.21 413 PRO D N 1
ATOM 12889 C CA . PRO D 1 433 ? -3.010 18.810 -24.790 1.00 47.53 413 PRO D CA 1
ATOM 12890 C C . PRO D 1 433 ? -3.235 20.154 -24.089 1.00 47.94 413 PRO D C 1
ATOM 12891 O O . PRO D 1 433 ? -4.261 20.802 -24.319 1.00 48.04 413 PRO D O 1
ATOM 12895 N N . ASP D 1 434 ? -2.276 20.574 -23.269 1.00 48.46 414 ASP D N 1
ATOM 12896 C CA . ASP D 1 434 ? -2.359 21.856 -22.571 1.00 49.06 414 ASP D CA 1
ATOM 12897 C C . ASP D 1 434 ? -2.174 23.008 -23.544 1.00 48.85 414 ASP D C 1
ATOM 12898 O O . ASP D 1 434 ? -3.008 23.911 -23.617 1.00 49.10 414 ASP D O 1
ATOM 12903 N N . HIS D 1 435 ? -1.075 22.967 -24.289 1.00 48.52 415 HIS D N 1
ATOM 12904 C CA . HIS D 1 435 ? -0.770 23.973 -25.298 1.00 48.17 415 HIS D CA 1
ATOM 12905 C C . HIS D 1 435 ? -1.898 24.041 -26.318 1.00 47.86 415 HIS D C 1
ATOM 12906 O O . HIS D 1 435 ? -2.296 25.121 -26.757 1.00 47.67 415 HIS D O 1
ATOM 12913 N N . ALA D 1 436 ? -2.423 22.866 -26.656 1.00 47.56 416 ALA D N 1
ATOM 12914 C CA . ALA D 1 436 ? -3.510 22.715 -27.615 1.00 47.17 416 ALA D CA 1
ATOM 12915 C C . ALA D 1 436 ? -4.736 23.514 -27.232 1.00 46.81 416 ALA D C 1
ATOM 12916 O O . ALA D 1 436 ? -5.487 23.932 -28.106 1.00 46.90 416 ALA D O 1
ATOM 12918 N N . ALA D 1 437 ? -4.935 23.719 -25.932 1.00 46.33 417 ALA D N 1
ATOM 12919 C CA . ALA D 1 437 ? -6.078 24.483 -25.442 1.00 45.83 417 ALA D CA 1
ATOM 12920 C C . ALA D 1 437 ? -6.114 25.930 -25.965 1.00 45.49 417 ALA D C 1
ATOM 12921 O O . ALA D 1 437 ? -7.159 26.570 -25.921 1.00 45.54 417 ALA D O 1
ATOM 12923 N N . SER D 1 438 ? -4.993 26.434 -26.481 1.00 45.10 418 SER D N 1
ATOM 12924 C CA . SER D 1 438 ? -4.956 27.803 -27.022 1.00 44.73 418 SER D CA 1
ATOM 12925 C C . SER D 1 438 ? -4.523 27.941 -28.500 1.00 44.45 418 SER D C 1
ATOM 12926 O O . SER D 1 438 ? -4.354 29.058 -28.988 1.00 44.38 418 SER D O 1
ATOM 12929 N N . HIS D 1 439 ? -4.343 26.819 -29.203 1.00 44.00 419 HIS D N 1
ATOM 12930 C CA . HIS D 1 439 ? -3.984 26.829 -30.634 1.00 43.20 419 HIS D CA 1
ATOM 12931 C C . HIS D 1 439 ? -4.921 25.946 -31.453 1.00 42.71 419 HIS D C 1
ATOM 12932 O O . HIS D 1 439 ? -4.868 24.712 -31.363 1.00 42.75 419 HIS D O 1
ATOM 12939 N N . PRO D 1 440 ? -5.789 26.575 -32.255 1.00 42.13 420 PRO D N 1
ATOM 12940 C CA . PRO D 1 440 ? -6.892 25.871 -32.922 1.00 41.73 420 PRO D CA 1
ATOM 12941 C C . PRO D 1 440 ? -6.451 24.674 -33.781 1.00 41.25 420 PRO D C 1
ATOM 12942 O O . PRO D 1 440 ? -7.141 23.656 -33.783 1.00 41.39 420 PRO D O 1
ATOM 12946 N N . GLU D 1 441 ? -5.310 24.793 -34.465 1.00 40.56 421 GLU D N 1
ATOM 12947 C CA . GLU D 1 441 ? -4.802 23.766 -35.392 1.00 40.04 421 GLU D CA 1
ATOM 12948 C C . GLU D 1 441 ? -4.330 22.516 -34.671 1.00 39.60 421 GLU D C 1
ATOM 12949 O O . GLU D 1 441 ? -4.574 21.381 -35.110 1.00 39.49 421 GLU D O 1
ATOM 12955 N N . LEU D 1 442 ? -3.614 22.740 -33.577 1.00 39.09 422 LEU D N 1
ATOM 12956 C CA . LEU D 1 442 ? -3.148 21.669 -32.728 1.00 38.58 422 LEU D CA 1
ATOM 12957 C C . LEU D 1 442 ? -4.331 20.947 -32.071 1.00 38.61 422 LEU D C 1
ATOM 12958 O O . LEU D 1 442 ? -4.340 19.714 -31.986 1.00 38.72 422 LEU D O 1
ATOM 12963 N N . ALA D 1 443 ? -5.332 21.711 -31.631 1.00 38.44 423 ALA D N 1
ATOM 12964 C CA . ALA D 1 443 ? -6.519 21.147 -31.006 1.00 38.34 423 ALA D CA 1
ATOM 12965 C C . ALA D 1 443 ? -7.287 20.264 -31.977 1.00 38.46 423 ALA D C 1
ATOM 12966 O O . ALA D 1 443 ? -7.671 19.142 -31.630 1.00 38.52 423 ALA D O 1
ATOM 12968 N N . ALA D 1 444 ? -7.489 20.772 -33.195 1.00 38.50 424 ALA D N 1
ATOM 12969 C CA . ALA D 1 444 ? -8.228 20.065 -34.242 1.00 38.61 424 ALA D CA 1
ATOM 12970 C C . ALA D 1 444 ? -7.584 18.730 -34.540 1.00 38.76 424 ALA D C 1
ATOM 12971 O O . ALA D 1 444 ? -8.269 17.721 -34.739 1.00 38.69 424 ALA D O 1
ATOM 12973 N N . ALA D 1 445 ? -6.253 18.744 -34.548 1.00 39.22 425 ALA D N 1
ATOM 12974 C CA . ALA D 1 445 ? -5.446 17.577 -34.884 1.00 39.56 425 ALA D CA 1
ATOM 12975 C C . ALA D 1 445 ? -5.479 16.555 -33.769 1.00 39.92 425 ALA D C 1
ATOM 12976 O O . ALA D 1 445 ? -5.442 15.349 -34.035 1.00 40.10 425 ALA D O 1
ATOM 12978 N N . LEU D 1 446 ? -5.545 17.034 -32.524 1.00 40.35 426 LEU D N 1
ATOM 12979 C CA . LEU D 1 446 ? -5.721 16.140 -31.390 1.00 40.76 426 LEU D CA 1
ATOM 12980 C C . LEU D 1 446 ? -7.083 15.466 -31.456 1.00 41.30 426 LEU D C 1
ATOM 12981 O O . LEU D 1 446 ? -7.159 14.241 -31.327 1.00 41.37 426 LEU D O 1
ATOM 12986 N N . ARG D 1 447 ? -8.134 16.253 -31.703 1.00 41.86 427 ARG D N 1
ATOM 12987 C CA . ARG D 1 447 ? -9.462 15.710 -31.953 1.00 42.56 427 ARG D CA 1
ATOM 12988 C C . ARG D 1 447 ? -9.463 14.692 -33.085 1.00 42.51 427 ARG D C 1
ATOM 12989 O O . ARG D 1 447 ? -9.894 13.557 -32.903 1.00 42.83 427 ARG D O 1
ATOM 12997 N N . ALA D 1 448 ? -8.969 15.099 -34.248 1.00 42.43 428 ALA D N 1
ATOM 12998 C CA . ALA D 1 448 ? -9.040 14.266 -35.442 1.00 42.33 428 ALA D CA 1
ATOM 12999 C C . ALA D 1 448 ? -8.226 12.981 -35.364 1.00 42.33 428 ALA D C 1
ATOM 13000 O O . ALA D 1 448 ? -8.649 11.968 -35.919 1.00 42.45 428 ALA D O 1
ATOM 13002 N N . PHE D 1 449 ? -7.078 13.024 -34.676 1.00 42.36 429 PHE D N 1
ATOM 13003 C CA . PHE D 1 449 ? -6.122 11.902 -34.645 1.00 42.25 429 PHE D CA 1
ATOM 13004 C C . PHE D 1 449 ? -5.820 11.335 -33.258 1.00 42.49 429 PHE D C 1
ATOM 13005 O O . PHE D 1 449 ? -5.106 10.343 -33.178 1.00 42.78 429 PHE D O 1
#

Nearest PDB structures (foldseek):
  2qyg-assembly2_C  TM=1.002E+00  e=2.938E-86  Rhodopseudomonas palustris CGA009
  1tel-assembly1_B  TM=9.908E-01  e=6.100E-63  Chlorobaculum tepidum TLS
  1tel-assembly1_A  TM=9.893E-01  e=7.571E-63  Chlorobaculum tepidum TLS
  1ykw-assembly1_B  TM=9.887E-01  e=2.450E-60  Chlorobaculum tepidum
  1ykw-assembly1_A  TM=9.836E-01  e=3.388E-60  Chlorobaculum tepidum

Organism: Rhodopseudomonas palustris (strain ATCC BAA-98 / CGA009) (NCBI:txid258594)

Sequence (1716 aa):
MTPDDIAGFYAKRADLDLDNYIELDFDFECAGDPHEAAAHLCSEQSTAQWRRVGFDEDFRPRFAAKVLELSAEPRPSGFSVPVECAARGPVHACRVTIAHPHGNFGAKIPNLLSAVCGEGVFFSPGIPLIRLQDIRFPEPYLAAFDGPRFGIAGVRERLQAFDRPIFFGVIKPNIGLPPQPFAELGYQSWTGGLDIAKDDEMLADVDWCPLAERAALLGDACRRASAETGVPKIYLANITDEVDRLTELHDVAVANGAGALLINAMPVGLSAVRMLRKHATVPLIAHFPFIAAFSRLANYGIHSRVMTRLQRLAGFDVVIMPGFGPRMMTPEHEVLDCIRACLEPMGPIKPCLPVPGGSDSAATLENVYRKVGSADFGFVPGRGVFGHPMGPAAGATSIRQAWDAIAAGIPVPDHAASHPELAAALRAFMTPDDIAGFYAKRADLDLDNYIELDFDFECAGDPHEAAAHLCSEQSTAQWRRVGFDEDFRPRFAAKVLELSAEPRPSGFSVPVECAARGPVHACRVTIAHPHGNFGAKIPNLLSAVCGEGVFFSPGIPLIRLQDIRFPEPYLAAFDGPRFGIAGVRERLQAFDRPIFFGVIKPNIGLPPQPFAELGYQSWTGGLDIAKDDEMLADVDWCPLAERAALLGDACRRASAETGVPKIYLANITDEVDRLTELHDVAVANGAGALLINAMPVGLSAVRMLRKHATVPLIAHFPFIAAFSRLANYGIHSRVMTRLQRLAGFDVVIMPGFGPRMMTPEHEVLDCIRACLEPMGPIKPCLPVPGGSDSAATLENVYRKVGSADFGFVPGRGVFGHPMGPAAGATSIRQAWDAIAAGIPVPDHAASHPELAAALRAFMTPDDIAGFYAKRADLDLDNYIELDFDFECAGDPHEAAAHLCSEQSTAQWRRVGFDEDFRPRFAAKVLELSAEPRPSGFSVPVECAARGPVHACRVTIAHPHGNFGAKIPNLLSAVCGEGVFFSPGIPLIRLQDIRFPEPYLAAFDGPRFGIAGVRERLQAFDRPIFFGVIKPNIGLPPQPFAELGYQSWTGGLDIAKDDEMLADVDWCPLAERAALLGDACRRASAETGVPKIYLANITDEVDRLTELHDVAVANGAGALLINAMPVGLSAVRMLRKHATVPLIAHFPFIAAFSRLANYGIHSRVMTRLQRLAGFDVVIMPGFGPRMMTPEHEVLDCIRACLEPMGPIKPCLPVPGGSDSAATLENVYRKVGSADFGFVPGRGVFGHPMGPAAGATSIRQAWDAIAAGIPVPDHAASHPELAAALRAFMTPDDIAGFYAKRADLDLDNYIELDFDFECAGDPHEAAAHLCSEQSTAQWRRVGFDEDFRPRFAAKVLELSAEPRPSGFSVPVECAARGPVHACRVTIAHPHGNFGAKIPNLLSAVCGEGVFFSPGIPLIRLQDIRFPEPYLAAFDGPRFGIAGVRERLQAFDRPIFFGVIKPNIGLPPQPFAELGYQSWTGGLDIAKDDEMLADVDWCPLAERAALLGDACRRASAETGVPKIYLANITDEVDRLTELHDVAVANGAGALLINAMPVGLSAVRMLRKHATVPLIAHFPFIAAFSRLANYGIHSRVMTRLQRLAGFDVVIMPGFGPRMMTPEHEVLDCIRACLEPMGPIKPCLPVPGGSDSAATLENVYRKVGSADFGFVPGRGVFGHPMGPAAGATSIRQAWDAIAAGIPVPDHAASHPELAAALRAF

CATH classification: 3.30.70.150 (+1 more: 3.20.20.110)

Secondary structure (DSSP, 8-state):
--SGGGGGGB--GGGS-GGGEEEEEEEEEEES-HHHHHHHHHHHHS-S--S-TT-----HHHH--EEEEEEEEE-TT--SS----S--S-EEEEEEEEEEEGGGT-S-HHHHHHHHTSHHHHT-TT--EEEEEEEE--HHHHTTS---SSHHHHHHHHHT--SS-EEEEE-SS-TT--SHHHHHHHHHHHHHT-SEEE--TT--S-TTS-HHHHHHHHHHHHHHHHHHHSS--EEEEE----TTHHHHHHHHHHHTT--EEEEEHHHH-HHHHHHHHTT--S-EEEE-TTHHHHHS-TTSEE-HHHHHHHHHHHT-SEEEE--SSGGG---HHHHHHHHHHHHS-BTBBPPPEEEE-SS--TTTHHHHHHHH-SS--EE--BTBTTT-TT-HHHHHHHHHHHHHHHHTT--HHHHHTT-HHHHHHHHH-/--SGGGGGGB--GGGS-GGGEEEEEEEEEEES-HHHHHHHHHHHHS-S--S-TT-----HHHH--EEEEEEEEE-TT--SS----S--S-EEEEEEEEEEEGGGT-S-HHHHHHHHTSHHHHT-TT--EEEEEEEE--HHHHTTS---SSHHHHHHHHHT--SS-EEEEE-SS-TT--SHHHHHHHHHHHHHT-SEEE--TT--S-TTS-HHHHHHHHHHHHHHHHHHHSS--EEEEE----TTHHHHHHHHHHHTT--EEEEEHHHH-HHHHHHHHTT--S-EEEE-TTHHHHHS-TTSEE-HHHHHHHHHHHT-SEEEE--SSGGG---HHHHHHHHHHHHS-BTBBPPPEEEE-SS--TTTHHHHHHHH-SS--EE--BTBTTT-TT-HHHHHHHHHHHHHHHHTT--HHHHHTT-HHHHHHHHH-/--SGGGGGGB--GGGS-GGGEEEEEEEEEEES-HHHHHHHHHHHHS-S--S-TT-----HHHH--EEEEEEEEE-TT--SS----S--S-EEEEEEEEEEEGGGT-S-HHHHHHHHTSHHHHT-TT--EEEEEEEE--HHHHTTS---SSHHHHHHHHHT--SS-EEEEE-SS-TT--SHHHHHHHHHHHHHT-SEEE--TT--S-TTS-HHHHHHHHHHHHHHHHHHHSS--EEEEE----TTHHHHHHHHHHHTT--EEEEEHHHH-HHHHHHHHTT--S-EEEE-TTHHHHHS-TTSEE-HHHHHHHHHHHT-SEEEE--SSGGG---HHHHHHHHHHHHS-BTBBPPPEEEE-SS--TTTHHHHHHHH-SS--EE--BTBTTT-TT-HHHHHHHHHHHHHHHHTT--HHHHGGG-HHHHHHHHH-/--SGGGGGGB--GGGS-GGGEEEEEEEEEEES-HHHHHHHHHHHHS-S--S-TT-----HHHH--EEEEEEEEE-TT--SS----S--S-EEEEEEEEEEEGGGT-S-HHHHHHHHTSHHHHT-TT--EEEEEEEE--HHHHTTS---SSHHHHHHHHHT--SS-EEEEE-SS-TT--SHHHHHHHHHHHHHT-SEEE--TT--S-TTS-HHHHHHHHHHHHHHHHHHHSS--EEEEE----TTHHHHHHHHHHHTT--EEEEEHHHH-HHHHHHHHTT--S-EEEE-TTHHHHHS-TTSEE-HHHHHHHHHHHT-SEEEE--SSGGG---HHHHHHHHHHHHS-BTBBPPPEEEE-SS--TTTHHHHHHHH-SS--EE--BTBTTT-TT-HHHHHHHHHHHHHHHHTT--HHHHHTT-HHHHHHHHH-

InterPro domains:
  IPR000685 Ribulose bisphosphate carboxylase, large subunit, C-terminal [PF00016] (151-428)
  IPR017443 Ribulose bisphosphate carboxylase, large subunit, ferrodoxin-like N-terminal [PF02788] (33-140)
  IPR033966 RuBisCO [PTHR42704] (33-319)
  IPR033966 RuBisCO [SFLDS00014] (20-430)
  IPR036376 Ribulose bisphosphate carboxylase, large subunit, C-terminal domain superfamily [G3DSA:3.20.20.110] (146-431)
  IPR036376 Ribulose bisphosphate carboxylase, large subunit, C-terminal domain superfamily [SSF51649] (146-426)
  IPR036422 RuBisCO large subunit, N-terminal domain superfamily [G3DSA:3.30.70.150] (1-145)
  IPR036422 RuBisCO large subunit, N-terminal domain superfamily [SSF54966] (5-145)

Radius of gyration: 37.03 Å; Cα contacts (8 Å, |Δi|>4): 4200; chains: 4; bounding box: 74×94×103 Å

Solvent-accessible surface area: 54768 Å² total; per-residue (Å²): 37,112,78,122,27,32,72,24,0,63,16,152,103,101,105,32,92,69,70,70,15,0,19,0,27,0,33,6,13,0,13,22,77,16,98,49,6,0,0,37,0,0,3,41,1,2,4,30,41,20,106,50,151,70,95,151,57,49,23,21,88,156,9,0,0,10,2,22,67,30,15,43,12,31,17,45,34,17,44,56,15,126,51,78,43,42,47,223,59,80,17,29,19,6,99,4,11,0,0,1,5,30,43,6,8,24,29,28,0,0,12,2,16,3,4,5,2,2,30,3,1,2,12,0,29,7,0,0,0,1,7,5,32,20,4,102,23,18,106,70,8,5,66,54,9,82,1,1,86,35,0,11,71,15,6,19,119,90,0,110,0,104,76,30,0,0,0,0,0,14,1,48,5,7,3,9,0,65,24,103,22,0,12,86,39,0,39,67,0,0,64,13,11,1,0,5,0,0,0,9,17,33,0,6,33,14,144,35,0,31,0,53,90,0,0,35,61,0,0,82,3,9,134,128,0,27,84,108,52,65,59,44,20,15,0,0,0,0,0,0,0,13,4,68,71,0,46,92,4,5,64,49,0,46,90,41,22,5,15,3,0,0,0,0,1,28,5,0,4,11,1,0,0,25,36,0,34,133,80,1,77,14,3,2,3,0,9,12,1,5,15,8,3,4,14,28,12,83,30,8,0,0,6,17,45,3,8,5,21,4,4,0,0,2,0,0,1,1,3,4,7,25,0,15,46,97,68,16,2,32,43,85,66,18,4,53,34,5,2,29,0,0,14,48,59,18,42,83,6,86,53,0,0,0,0,2,9,12,76,8,6,1,34,43,0,40,47,6,8,111,76,12,23,0,0,13,0,0,0,12,0,13,147,0,0,21,27,7,90,106,21,24,37,15,0,0,33,0,0,59,20,0,11,76,0,13,37,69,54,74,76,3,87,88,32,6,93,85,59,86,39,0,23,11,0,53,194,54,70,37,112,76,125,27,34,72,24,0,62,17,150,103,101,107,31,91,67,70,69,14,0,21,0,25,0,33,6,12,0,13,22,77,17,96,49,6,0,0,36,0,0,4,44,1,2,4,34,48,21,107,54,160,71,94,154,55,50,24,21,88,158,11,0,0,10,1,22,99,42,59,43,104,101,69,142,99,19,44,56,15,84,51,79,41,43,47,193,61,83,20,30,30,6,152,4,12,0,0,2,6,30,45,10,11,24,28,31,0,0,15,2,17,4,6,6,1,2,32,3,1,2,12,0,30,7,0,0,0,0,7,5,31,20,4,102,25,18,109,70,8,5,67,54,9,78,1,0,84,34,0,12,72,16,7,22,122,92,0,107,0,106,132,29,0,0,0,0,0,15,1,45,4,5,3,9,1,66,24,103,19,0,12,81,35,0,39,69,0,0,64,13,11,1,0,6,0,0,0,8,17,28,0,5,32,14,145,33,0,32,1,55,93,0,0,34,63,0,0,80,3,7,134,124,0,27,83,108,52,65,60,42,20,15,0,0,0,0,0,0,1,13,4,68,74,0,45,94,4,5,66,47,0,45,88,39,23,6,15,2,0,0,0,0,1,29,5,0,4,12,1,0,0,24,36,0,34,135,78,1,79,13,3,2,3,0,10,11,1,6,14,7,3,4,13,26,11,81,32,8,0,0,7,16,45,3,7,4,21,4,5,0,1,2,0,0,2,1,3,3,7,22,0,16,45,96,65,16,4,32,40,84,110,17,4,54,31,5,3,122,0,0,34,54,129,18,40,83,5,82,55,0,0,0,0,0,8,12,75,7,5,0,36,42,0,42,50,4,70,155,82,20,61,49,22,52,0,0,0,12,1,13,146,0,0,19,27,7,89,106,14,25,36,15,0,0,34,0,1,61,19,0,18,75,0,23,69,68,64,73,77,3,86,87,32,6,93,84,58,86,38,0,22,9,0,53,196,52,71,37,111,78,123,27,35,74,23,0,61,18,152,105,101,108,31,93,69,72,67,15,0,19,0,26,0,33,6,13,0,13,23,76,16,98,49,7,0,0,36,0,0,4,43,1,2,5,33,47,19,107,57,158,70,94,151,57,49,24,22,87,159,12,0,0,10,2,21,98,41,57,43,104,103,69,142,100,18,46,56,15,82,51,79,43,44,48,194,60,82,18,29,30,6,152,4,10,0,0,1,5,30,46,8,9,25,30,30,0,0,12,2,17,4,4,5,1,2,32,3,1,2,12,0,34,6,0,0,0,0,7,4,34,20,4,103,24,17,104,69,8,5,67,53,10,80,0,1,84,33,0,12,71,16,6,23,117,92,0,109,0,105,130,29,0,0,0,0,0,15,0,46,4,5,3,7,0,65,25,103,20,0,12,82,35,0,37,69,0,0,64,13,11,1,0,6,0,1,0,8,16,26,0,4,33,14,145,32,0,33,0,53,90,0,0,34,62,0,0,81,3,9,135,125,0,27,81,108,52,66,62,42,19,16,0,0,0,0,0,0,1,12,3,65,72,0,46,93,4,5,66,48,0,46,88,39,23,5,15,3,0,0,0,0,1,29,5,0,4,10,1,0,0,22,35,0,32,134,76,1,79,15,3,3,3,0,9,10,1,6,13,7,3,4,14,27,12,82,30,8,0,1,6,17,43,4,8,4,22,4,4,0,1,2,0,0,1,2,3,4,7,22,0,15,45,96,64,17,3,33,40,83,106,19,4,54,33,5,3,123,0,0,33,54,127,17,41,81,4,83,56,0,0,0,0,0,8,13,79,6,4,1,36,43,0,42,48,5,69,155,83,20,63,48,22,51,0,0,0,12,1,15,149,0,0,20,28,6,90,107,16,25,35,14,0,1,36,0,1,62,20,0,20,75,0,24,68,68,64,74,75,4,88,86,31,7,91,85,58,90,37,0,22,10,0,52,195,54,71,38,114,79,121,27,34,72,26,0,61,19,147,103,100,108,31,93,68,69,71,14,0,19,0,26,0,33,6,14,0,14,23,76,18,98,48,7,0,0,36,0,0,4,43,0,1,4,30,40,20,108,54,154,71,94,153,59,49,24,23,86,157,8,0,0,10,2,21,65,29,13,40,12,28,14,45,30,19,45,56,15,126,53,79,42,41,46,224,60,79,18,30,17,7,98,3,11,0,0,2,5,30,42,6,9,23,29,30,0,0,11,2,18,3,4,5,1,2,30,3,2,2,11,0,31,8,0,0,0,0,7,4,32,20,4,102,26,17,106,69,7,5,67,54,10,79,1,0,86,34,0,11,74,16,8,20,122,91,0,109,0,108,78,27,0,0,0,0,0,15,0,51,5,7,3,9,1,65,25,102,23,0,11,83,38,0,37,68,0,0,63,12,10,1,0,5,0,0,0,8,16,31,0,4,33,16,146,34,0,34,1,54,89,0,0,34,61,0,0,78,3,7,137,122,0,27,84,108,53,65,60,45,20,16,0,0,0,1,0,0,1,12,3,65,74,0,46,93,4,5,66,50,0,46,87,38,25,5,15,3,0,0,0,0,1,27,5,0,4,11,0,0,0,22,35,0,35,134,81,1,78,15,3,3,3,0,10,11,2,7,15,7,3,4,14,29,13,81,31,8,0,0,7,17,44,3,8,4,21,5,4,0,0,2,0,0,1,2,3,3,7,26,0,15,46,99,68,16,3,33,41,84,65,19,4,55,32,6,3,30,0,0,13,46,57,18,42,84,5,79,54,0,0,0,0,1,9,12,77,8,5,0,33,43,0,42,50,5,9,114,76,12,21,0,0,13,0,0,1,13,0,13,147,0,0,21,27,7,89,107,22,23,36,15,0,0,34,0,1,60,20,0,11,76,0,13,36,67,56,72,76,4,86,88,30,6,94,85,57,89,37,0,22,11,0,52,193,53,71

Foldseek 3Di:
DPDVVLVLQADEPVVDPLQQWKKWKKKFKFADDPSVQVSLLQLLLKPVDQDPPDDPGGPSVPITKHWHDKDKDWDQVPDPDDDDAPDDDTMIIMITMIIGRCVRQAQAVVSVCCRSPNCSHCVRHGTNWMETEAIAHHQVNLVVFAFAPQALNNVCVQFVNPQAAAEEEEEPPAPPDAQPVRLVQLLQLVLLPHQEYEYDQPDAADDRHGLLRNLLSNLVSQVVSCVVVVTHHAYEHEHEDALVCSLVSLCSNVVRRHQEYEYADPVRDLSSLLVVLVPHDHAYEYEHPPLCVAAQDPGHGYQCLNVLLSSRRSHHQEYEDAADDVVRNHDLVSLQSNLCSQCPDRRNRHRHAYEHDDQDALVCPLVVCVSSVGRRHYYYHYCNQCVQPVGNSLSSNLNVQSRVCVVVPHHQVVSLVPPVSVVSSNVVD/DPDPVLVLQADEPVVDPLQQWKKWKKKFKFADDPSVQVSLLQLLLKPVDQDPPDDPGGPSVPITKHWHDKDKDWDQVPDPDDDDAPDDHTMIIMITMIIGRCVRQAQADVSVCCRNPNCSHCVRHGTNWMEIEAIAHHQVNLVVFAFAPQALNNVCVLFVNPQAAAEEEEEPPAVPDAQPVRLVQLLQLVLLPHQEYEYDQPDAADPRHGLLRNLLSNLVSQVVSCVVVVTHHAYEHEHEDALVCSLVSLCSNVVNRHQEYEYADPVNDLSSLLVVQVVHDHAYEYEHPPLCVAAQDPGHHYQCLNVLLSSRSSHHQEYEDAADDVVRNHDLVSLQSNLCSQPPDRHNGHRHAYEHDDQDALVCPLVRCVSNVGRRHYYYHYCNQCVQPVGNSLSSNLNVQSRVCVVVVHHQVVSLVPPVSVVSSVVVD/DPDVVLVLQADEPVPDPLQQWKKWKKKFKFADDPSVQVSLLQLLLKPVDQDPPDDPGGPSVPITKHWHDKDKDWDQVADPDDDDAPDDDTMIIMMTMIIGRCVRQAQADVSVCCRNDNCSHCVRHGTNWMETEAIAHHQVNLVVFQFAPQALNNVCVLFVNPQAAAEEEEEPPAPPDAQAVRLVQLLQLVLLPHQEYEYDQPDAADDRHGLLRNLLSNLVSQVVSCVVVVTHHAYEHEHEDALVCSLVSLCSNVVRRHQEYEYADPVNDLSSLLVVLVVHDHAYEYEHPPLCVAAQDPGHHYQCLNVLLSNSSSHHQEYEDAADDVVRNHDLVSLQSNLCSQCPDRRNRHRHAYEHDDQDALQCPLVRCVSNVGRRHYYYHYCNQCVQPVGNSLSSNLNVQSRVCVVVPHHQVVSLVPPVSVVSSNVVD/DPPPVLVLQADEPVPDPLQQWKKWKKKFKFAPDPSVQVSLLQLLLWPVDQDPPDDPGGPSVPITKHWHDKDKDWDQVPDPDDDDAPHDDTMIIMITMIIGGCVRQAQADVSVCCRSDNCSHCVRHGTNWMETEDIAHHQVRLVVFAFAPAALNNVCVLFVNPFAAAEEEEQPPAPPDAQPVRLVQLLQLVLLPHQEYEYDQPDAADPRHGLLRNLLSNLVSQVVSCVVVVTHHAYEHEHEDALVCSLVSLCSNVVRRHQEYEYADPVNDLSSLLVVSVVHDHAYEYEHPPLCVAAQDPGHHYQCLNVLLSNRSSHHQEYEDAADDVVRNHDLVSLQSNLCSQCPDRHSRHRHAYEHDDQDALVCPLVRCVSNVGRRHYYYHYLNQCVQPVGNSLSSNLNVQSRVCVVVPHHQVVSLVPPVSVVSSVVVD

B-factor: mean 35.22, std 8.89, range [20.11, 70.8]